Protein AF-0000000068962498 (afdb_homodimer)

Radius of gyration: 42.66 Å; Cα contacts (8 Å, |Δi|>4): 2826; chains: 2; bounding box: 143×132×120 Å

Secondary structure (DSSP, 8-state):
------HHHHHHHHHHHHHHHHHHHHHHHHHHT--S-HHHHHHHHHHHHHIIIIIS---THHHHHHHHHHTT--HHHHHHHHHHHHHHHHHHTS-HHHHHHHHHHHHHHHTHHHHHHHHHHHHHHHHH-TTT---HHHHHHHHHHHT----HHHHHHHHHHT--HHHHHHHHHHHHHHHHHHHHHHHHHHHHHTT----HHHHHHHHHHHHHHHHHHHHHHHHHHHHHHHHS-S-HHHHHHHHHHHHHHHHHHHHHSS----HHHHHHHHHHHHHHTGGGS-HHHHHHHHHHHHHHHHHHHHHHHHHHHHHHHHHHT-TT--HHHHHHHHHHHHHHHHHHHHHHHHHHHHHHHSTT---HHHHHHHHHT----HHHHHHHHHHHT-TTS-HHHHHHHHHHHHHHHHHIIIIIHHHHHHHHHHHHHHHHHHSPPPHHHHHHHHHHHHHHHHHHHHHTT-GGGTTS-HHHHHHHS--SS------SS--STTSSGGGGGGS----------------------THHHHHHHHHTTSGGGTTHHHHHHHHHHHHHHHHHHHHHHHHHHHHHHTSS-HHHHHHHHHHHHHHHHHT-HHHHHHHHHHHHS--HHHHHHHTSHHHHHHHHHHHHHHHHHHHH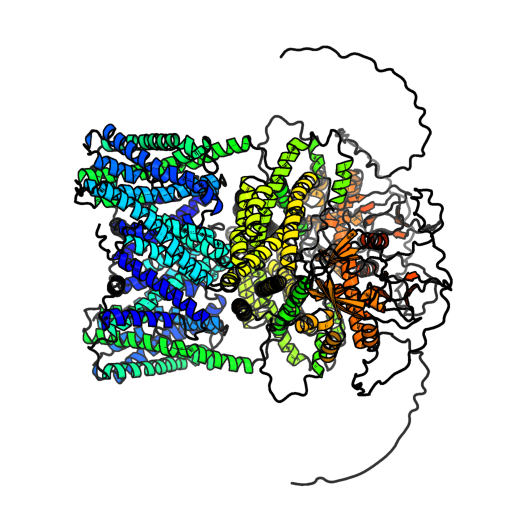HHHHHHHHHHHHHHHHHHHT--GGGHHHHHHHHHHHHHHHHHHHHHHHHHHHHTHHHHHHHHHHHHHHHHHHHHHHHHHHHHHTTSS-HHHHHHHHHHHHHHHHHHHHHHHT-------HHHHHHHSHHHHTS-HHHHHHHHHHPEEEEEPTT-EEE-TTPPP-EEEEEEES-EEEE-TTS-EEEE-TT-EESHHHHHHTPPP-SEEEESS-EEEEEEEHHHHHHHHTSHHHHHHHHHHHHHHHHHHHHHHHS-TTT--HHHHHT-EEE-PPTT-EE--SS-EEEEESEEEE-SSS---S-SEESSEEEP--SS-EEE-TT-EEEEPSS----TTHHHHHHHHHHS-TTS--------S-------------------------------------------------TTS----------------------------/------HHHHHHHHHHHHHHHHHHHHHHHHHHT--S-HHHHHHHHHHHHHIIIIIS---THHHHHHHHHHTT--HHHHHHHHHHHHHHHHHHTS-HHHHHHHHHHHHHHHTHHHHHHHHHHHHHHHHH-TTT---HHHHHHHHHHHT----HHHHHHHHHHT--HHHHHHHHHHHHHHHHHHHHHHHHHHHHHTT----HHHHHHHHHHHHHHHHHHHHHHHHHHHHHHHH--S-HHHHHHHHHHHHHHHHHHHHHSS----HHHHHHHHHHHHHHTGGGS-HHHHHHHHHHHHHHHHHHHHHHHHHHHHHHHHHHT-TT--HHHHHHHHHHHHHHHHHHHHHHHHHHHHHTTSTT---HHHHHHHHHT----HHHHHHHHHHHT-TTS-HHHHHHHHHHHHHHHHHIIIIIHHHHHHHHHHHHHHHHHHSPPPHHHHHHHHHHHHHHHHHHHHHTT-GGGTTS-HHHHHHHS--SS------SS--STTSSGGGGGGS----------------------THHHHHHHHHTTSGGGTTSHHHHHHHHHHHHHHHHHHHHHHHHHHHHHTSS-HHHHHHHHHHHHHHHHHT-HHHHHHHHHHHHS--HHHHHHHTSHHHHHHHHHHHHHHHHHHHHHHHHHHHHHHHHHHHHHHHT--GGGHHHHHHHHHHHHHHHHHHHHHHHHHHHHTHHHHHHHHHHHHHHHHHHHHHHHHHHHHHTTSS-HHHHHHHHHHHHHHHHHHHHHHHT-------HHHHHHHSHHHHTS-HHHHHHHHHHPEEEEEPTT-EEE-TTPPP-EEEEEEES-EEEE-TTS-EEEE-TT-EESHHHHHHTPPP-SEEEESS-EEEEEEEHHHHHHHHTSHHHHHHHHHHHHHHHHHHHHHHHS-TTTS-HHHHHT-EEE-PPTT-EE--SS-EEEEESEEEE--SS---S-SEESSEEEP--SSPEEE-TT-EEEE-SS----TTHHHHHHHHHHS-TTS--------S-----------------------TT------------------------TTS----------------------------

InterPro domains:
  IPR000595 Cyclic nucleotide-binding domain [PF00027] (786-865)
  IPR000595 Cyclic nucleotide-binding domain [cd00038] (765-871)
  IPR006153 Cation/H+ exchanger, transmembrane domain [PF00999] (31-421)
  IPR014710 RmlC-like jelly roll fold [G3DSA:2.60.120.10] (760-881)
  IPR018422 Cation/H+ exchanger, CPA1 family [PTHR10110] (13-425)
  IPR018490 Cyclic nucleotide-binding domain superfamily [SSF51206] (758-868)

Foldseek 3Di:
DPPPCDLVNLQVCLLVVLVVVLVVQVVCCVVVVALFFSLLVLLVVLQVLLCVCQVVVPCVDSNSVSLVSCLPDALVVLCLQQQLLQLLLLLQPQALVLCVQCVVVLCLCQAVLLQLQLQLQLVVCVVLVVPLPDDSLLSSLLSLLFSQFDQPLVLVLCVLLLHDSNLSNSLSSNNLRNLLNSVLSNVLSVCVLLVNDDDPVVSVVLVCQQQVVLLVLLLVLLVVLLVVQLPDDPDLVVNLVSLVVSSSVSLCCQPPVPSSYGSSSSSNNNSNSCSVVVVSHDPVNSVVSSVVSVVSNSSSSSSLSSSLSSNLNNQQPDPVDDPSLVVSLVVSLVSSLVSLLVSCVVCQVVQQVGRPHADPLSSVLSSLSRAGGRSSLSSLVVLCPDPSDDNVSSSSSNNSSSSSNSCSSVPSSSCSSVSSVVVVVVVPVVDPPDPLVVVLLVVLVVLLVLVLLLCCPAPLLVLALSVVLVVLPDRLDPPPPPPPPPPPDPPDPVPPVPDDPPVPPPPPPVCPPLFQPVPPPCVVVVVVVVPVPDDDVVVVCVVLVVLLLVLLLLLLVLLLVLLVVCVVLQLADPVLNVQQNVLSVQCNVVSHPVSSVVSLVVLLDDDPVLVVQCVDPVCVVVCVVVVLVSNLSNLSNLSSLLSSSSVSLVVCCVPPDDPVNVVSNSVSSVSCVVVNVVSVVSNQVSCQVPVLSSRLSSNLSSSSNSLSVSLVSLVVCVVVVSDDPSRSSSSNVVSVVSVVVSVVVSVVPPPSPQPLLSLQCSFDLNVPDDPVLSVVQVVQWDKDKDAAQDWPDAAPAFDFFKKAWSHAWKWKAAPVGDTDINGHRYIPCLLCLVQRHTDRIIIGGNHGIIIIGRGSVSVVVQCVDVVSVQSSVLVVQLVVCCVLCSVQPRSVQPSNVQSVPKGKDQDAAPDWAQAPAKKFWSAFAKDWPDDDDDPDGQFGPGDIHGRDPTTIGTHNPIMMIHGPDHRPPVVCVVRVVVSCPPPVRTVNDDDPPPDCPDDDDPPDPPPPDPPPPDDPDDDDPPPPDDDPPPDPPPDDPDPPPPDPCPPVPPPDPPPPDPPPDDDDDDDDDDDPDDD/DPPPCDLVNLQVCLLVVLVVVLVVLVVCCVVVVALFFSLLVLLVVLQVLLCVCQVVVPCVDSNSVSLVSCLPDALVVLCLQQQLLQLLLLLQPQALVLCVQCVQVLCLCQAVLLQLQLQLQLVVCVVLVVPLPDDSLLSSLLSLLFSQFDQPLVLVLCVLLLHDSNLSNSLSSNNLRNLQNSVLSNVLSVCVLLVNDDDPVVSVVLVCQQQVVLLVLLLVLLVVLLVVQLVDDPDLVVNLVSLVVSSSVSLCCQPPVPSSYHSSSSSNNNSNSCSVVVVSHDPVNSVVSSVVSVVSNSSSSSSLSSSLSSNLNNQQPDPVDDVSLVVSLVVSLVSSLVSLLVSCVVCQVVQQPGRPGADPLSSVLSSLSRAGGRSSLSSLVVLCPDPSDDNVSSSSSNNSSSSSNSCSSVPSSSCSSVSSVVVVVVVPVVDPPDPLVVVLLVVLVVLLVLVLLLCCPAPLLVLALSVVLVVLPDRLDPPPPPPPPPPPDPPDPVPPVPDDPPPPPPPPPVCPPLFQPVPPPCVVVVVVVVVVPDDDVVVVCVVLVVLLLVLLLLLLVLLLVLLVVCVVLQLADPVLNVQQNVLSVQCNVVSHPVSSVVSLVVLLDDDPVLVVQCVDPVCVVVCVVVVLVSNLSNLSNLSSNLSSSSVSLVVCCVPPDDPVNVVSNSVSSVSVVVVNVVSVVSNQVSCQVPVLSSRLSSNLSSSSNSLSVSLVSLVVCVVVVSDDPSRSSSSNVVSVVSVVVSVVVVVVPPPSPQPLLNLQCSFDLNVPDDPVLSVVQVVQWDKDKDAAQDWPDAAPDFDFFKKAWSHAWKWKAAPVGDTDINGHRYIPCLLCLVQRHTDRIIIGGNHGIIIIGRGSVSVVVQCVDVVSVQSSVLVVQLVVCCVLCSVQPRSVQPSNPQSVPKGKDQDAAPDWAQAPAKKFWSAFAKDWPDDDDPPDGQFGPGDIHGRDPTTIGTHNPIMMIHGPDHSPPVVCVVSVVVSCPPPVHGVNDDDPPDDCPDDDDPPDPPPPDPPPPDDPDDDDPPDPDDDPPPDPCPDDDDPDPPDPCPPPPPPDPPDDPPDPDPDDDDDPDDDPDDD

Nearest PDB structures (foldseek):
  8pcz-assembly1_B  TM=4.301E-01  e=2.170E-37  Strongylocentrotus purpuratus
  8xq4-assembly1_A  TM=4.373E-01  e=2.730E-37  Strongylocentrotus purpuratus
  8xqa-assembly1_B  TM=6.096E-01  e=8.017E-30  Strongylocentrotus purpuratus
  8xq8-assembly1_A  TM=4.473E-01  e=2.331E-36  Strongylocentrotus purpuratus
  8otx-assembly1_B  TM=4.307E-01  e=3.034E-35  Strongylocentrotus purpuratus

Structure (mmCIF, N/CA/C/O backbone):
data_AF-0000000068962498-model_v1
#
loop_
_entity.id
_entity.type
_entity.pdbx_description
1 polymer 'Cyclic nucleotide-binding domain-containing protein'
#
loop_
_atom_site.group_PDB
_atom_site.id
_atom_site.type_symbol
_atom_site.label_atom_id
_atom_site.label_alt_id
_atom_site.label_comp_id
_atom_site.label_asym_id
_atom_site.label_entity_id
_atom_site.label_seq_id
_atom_site.pdbx_PDB_ins_code
_atom_site.Cartn_x
_atom_site.Cartn_y
_atom_site.Cartn_z
_atom_site.occupancy
_atom_site.B_iso_or_equiv
_atom_site.auth_seq_id
_atom_site.auth_comp_id
_atom_site.auth_asym_id
_atom_site.auth_atom_id
_atom_site.pdbx_PDB_model_num
ATOM 1 N N . MET A 1 1 ? 14.234 -23.891 -34.5 1 30.69 1 MET A N 1
ATOM 2 C CA . MET A 1 1 ? 14.078 -24.156 -33.062 1 30.69 1 MET A CA 1
ATOM 3 C C . MET A 1 1 ? 12.602 -24.297 -32.719 1 30.69 1 MET A C 1
ATOM 5 O O . MET A 1 1 ? 11.859 -23.312 -32.719 1 30.69 1 MET A O 1
ATOM 9 N N . THR A 1 2 ? 12.055 -25.219 -33.125 1 37.19 2 THR A N 1
ATOM 10 C CA . THR A 1 2 ? 10.641 -25.516 -32.969 1 37.19 2 THR A CA 1
ATOM 11 C C . THR A 1 2 ? 10.266 -25.609 -31.484 1 37.19 2 THR A C 1
ATOM 13 O O . THR A 1 2 ? 10.766 -26.469 -30.75 1 37.19 2 THR A O 1
ATOM 16 N N . SER A 1 3 ? 10.234 -24.578 -30.797 1 48.44 3 SER A N 1
ATOM 17 C CA . SER A 1 3 ? 9.945 -24.562 -29.375 1 48.44 3 SER A CA 1
ATOM 18 C C . SER A 1 3 ? 8.664 -25.328 -29.062 1 48.44 3 SER A C 1
ATOM 20 O O . SER A 1 3 ? 7.598 -25 -29.594 1 48.44 3 SER A O 1
ATOM 22 N N . THR A 1 4 ? 8.82 -26.656 -29.016 1 56.09 4 THR A N 1
ATOM 23 C CA . THR A 1 4 ? 7.695 -27.484 -28.578 1 56.09 4 THR A CA 1
ATOM 24 C C . THR A 1 4 ? 7.113 -26.938 -27.281 1 56.09 4 THR A C 1
ATOM 26 O O . THR A 1 4 ? 7.848 -26.688 -26.328 1 56.09 4 THR A O 1
ATOM 29 N N . VAL A 1 5 ? 5.988 -26.391 -27.5 1 63.94 5 VAL A N 1
ATOM 30 C CA . VAL A 1 5 ? 5.242 -25.875 -26.359 1 63.94 5 VAL A CA 1
ATOM 31 C C . VAL A 1 5 ? 4.949 -27 -25.375 1 63.94 5 VAL A C 1
ATOM 33 O O . VAL A 1 5 ? 4.418 -28.047 -25.766 1 63.94 5 VAL A O 1
ATOM 36 N N . SER A 1 6 ? 5.723 -27.016 -24.281 1 74.88 6 SER A N 1
ATOM 37 C CA . SER A 1 6 ? 5.543 -28.016 -23.234 1 74.88 6 SER A CA 1
ATOM 38 C C . SER A 1 6 ? 4.266 -27.766 -22.438 1 74.88 6 SER A C 1
ATOM 40 O O . SER A 1 6 ? 3.594 -26.75 -22.641 1 74.88 6 SER A O 1
ATOM 42 N N . GLY A 1 7 ? 3.754 -28.75 -21.781 1 77.88 7 GLY A N 1
ATOM 43 C CA . GLY A 1 7 ? 2.586 -28.672 -20.906 1 77.88 7 GLY A CA 1
ATOM 44 C C . GLY A 1 7 ? 2.635 -27.5 -19.938 1 77.88 7 GLY A C 1
ATOM 45 O O . GLY A 1 7 ? 1.619 -26.844 -19.703 1 77.88 7 GLY A O 1
ATOM 46 N N . GLY A 1 8 ? 3.84 -27.125 -19.578 1 80.62 8 GLY A N 1
ATOM 47 C CA . GLY A 1 8 ? 3.996 -26 -18.656 1 80.62 8 GLY A CA 1
ATOM 48 C C . GLY A 1 8 ? 3.727 -24.656 -19.281 1 80.62 8 GLY A C 1
ATOM 49 O O . GLY A 1 8 ? 3.195 -23.75 -18.641 1 80.62 8 GLY A O 1
ATOM 50 N N . ASP A 1 9 ? 3.979 -24.547 -20.594 1 85.38 9 ASP A N 1
ATOM 51 C CA . ASP A 1 9 ? 3.713 -23.312 -21.328 1 85.38 9 ASP A CA 1
ATOM 52 C C . ASP A 1 9 ? 2.213 -23.062 -21.453 1 85.38 9 ASP A C 1
ATOM 54 O O . ASP A 1 9 ? 1.765 -21.906 -21.375 1 85.38 9 ASP A O 1
ATOM 58 N N . TYR A 1 10 ? 1.513 -24.188 -21.578 1 88.5 10 TYR A N 1
ATOM 59 C CA . TYR A 1 10 ? 0.064 -24.078 -21.719 1 88.5 10 TYR A CA 1
ATOM 60 C C . TYR A 1 10 ? -0.58 -23.641 -20.406 1 88.5 10 TYR A C 1
ATOM 62 O O . TYR A 1 10 ? -1.558 -22.891 -20.422 1 88.5 10 TYR A O 1
ATOM 70 N N . VAL A 1 11 ? 0.017 -24.062 -19.328 1 88.5 11 VAL A N 1
ATOM 71 C CA . VAL A 1 11 ? -0.53 -23.672 -18.031 1 88.5 11 VAL A CA 1
ATOM 72 C C . VAL A 1 11 ? -0.341 -22.172 -17.812 1 88.5 11 VAL A C 1
ATOM 74 O O . VAL A 1 11 ? -1.259 -21.484 -17.359 1 88.5 11 VAL A O 1
ATOM 77 N N . VAL A 1 12 ? 0.833 -21.688 -18.203 1 88.75 12 VAL A N 1
ATOM 78 C CA . VAL A 1 12 ? 1.129 -20.266 -18.047 1 88.75 12 VAL A CA 1
ATOM 79 C C . VAL A 1 12 ? 0.222 -19.438 -18.953 1 88.75 12 VAL A C 1
ATOM 81 O O . VAL A 1 12 ? -0.293 -18.391 -18.531 1 88.75 12 VAL A O 1
ATOM 84 N N . LEU A 1 13 ? 0.007 -19.906 -20.156 1 90.88 13 LEU A N 1
ATOM 85 C CA . LEU A 1 13 ? -0.867 -19.219 -21.094 1 90.88 13 LEU A CA 1
ATOM 86 C C . LEU A 1 13 ? -2.299 -19.172 -20.562 1 90.88 13 LEU A C 1
ATOM 88 O O . LEU A 1 13 ? -2.971 -18.141 -20.672 1 90.88 13 LEU A O 1
ATOM 92 N N . PHE A 1 14 ? -2.76 -20.266 -20 1 93.25 14 PHE A N 1
ATOM 93 C CA . PHE A 1 14 ? -4.117 -20.328 -19.469 1 93.25 14 PHE A CA 1
ATOM 94 C C . PHE A 1 14 ? -4.293 -19.328 -18.328 1 93.25 14 PHE A C 1
ATOM 96 O O . PHE A 1 14 ? -5.285 -18.594 -18.281 1 93.25 14 PHE A O 1
ATOM 103 N N . ILE A 1 15 ? -3.33 -19.312 -17.453 1 92.5 15 ILE A N 1
ATOM 104 C CA . ILE A 1 15 ? -3.422 -18.484 -16.25 1 92.5 15 ILE A CA 1
ATOM 105 C C . ILE A 1 15 ? -3.465 -17 -16.656 1 92.5 15 ILE A C 1
ATOM 107 O O . ILE A 1 15 ? -4.371 -16.266 -16.266 1 92.5 15 ILE A O 1
ATOM 111 N N . PHE A 1 16 ? -2.609 -16.594 -17.516 1 92.69 16 PHE A N 1
ATOM 112 C CA . PHE A 1 16 ? -2.477 -15.156 -17.766 1 92.69 16 PHE A CA 1
ATOM 113 C C . PHE A 1 16 ? -3.453 -14.703 -18.844 1 92.69 16 PHE A C 1
ATOM 115 O O . PHE A 1 16 ? -3.836 -13.531 -18.891 1 92.69 16 PHE A O 1
ATOM 122 N N . PHE A 1 17 ? -3.885 -15.656 -19.656 1 92.81 17 PHE A N 1
ATOM 123 C CA . PHE A 1 17 ? -4.973 -15.312 -20.562 1 92.81 17 PHE A CA 1
ATOM 124 C C . PHE A 1 17 ? -6.277 -15.133 -19.797 1 92.81 17 PHE A C 1
ATOM 126 O O . PHE A 1 17 ? -7.039 -14.203 -20.078 1 92.81 17 PHE A O 1
ATOM 133 N N . SER A 1 18 ? -6.52 -16.078 -18.891 1 94.25 18 SER A N 1
ATOM 134 C CA . SER A 1 18 ? -7.707 -15.945 -18.062 1 94.25 18 SER A CA 1
ATOM 135 C C . SER A 1 18 ? -7.676 -14.648 -17.25 1 94.25 18 SER A C 1
ATOM 137 O O . SER A 1 18 ? -8.703 -13.992 -17.078 1 94.25 18 SER A O 1
ATOM 139 N N . LEU A 1 19 ? -6.539 -14.305 -16.812 1 93.75 19 LEU A N 1
ATOM 140 C CA . LEU A 1 19 ? -6.406 -13.109 -15.984 1 93.75 19 LEU A CA 1
ATOM 141 C C . LEU A 1 19 ? -6.598 -11.852 -16.812 1 93.75 19 LEU A C 1
ATOM 143 O O . LEU A 1 19 ? -7.184 -10.867 -16.344 1 93.75 19 LEU A O 1
ATOM 147 N N . VAL A 1 20 ? -6.105 -11.812 -18.062 1 94.25 20 VAL A N 1
ATOM 148 C CA . VAL A 1 20 ? -6.25 -10.625 -18.906 1 94.25 20 VAL A CA 1
ATOM 149 C C . VAL A 1 20 ? -7.723 -10.422 -19.25 1 94.25 20 VAL A C 1
ATOM 151 O O . VAL A 1 20 ? -8.227 -9.297 -19.188 1 94.25 20 VAL A O 1
ATOM 154 N N . VAL A 1 21 ? -8.391 -11.516 -19.516 1 94.38 21 VAL A N 1
ATOM 155 C CA . VAL A 1 21 ? -9.805 -11.406 -19.844 1 94.38 21 VAL A CA 1
ATOM 156 C C . VAL A 1 21 ? -10.602 -11.031 -18.594 1 94.38 21 VAL A C 1
ATOM 158 O O . VAL A 1 21 ? -11.531 -10.219 -18.672 1 94.38 21 VAL A O 1
ATOM 161 N N . GLY A 1 22 ? -10.25 -11.695 -17.5 1 93.31 22 GLY A N 1
ATOM 162 C CA . GLY A 1 22 ? -10.898 -11.336 -16.25 1 93.31 22 GLY A CA 1
ATOM 163 C C . GLY A 1 22 ? -10.734 -9.867 -15.898 1 93.31 22 GLY A C 1
ATOM 164 O O . GLY A 1 22 ? -11.688 -9.219 -15.469 1 93.31 22 GLY A O 1
ATOM 165 N N . THR A 1 23 ? -9.547 -9.344 -16.125 1 92.75 23 THR A N 1
ATOM 166 C CA . THR A 1 23 ? -9.273 -7.934 -15.844 1 92.75 23 THR A CA 1
ATOM 167 C C . THR A 1 23 ? -10.047 -7.035 -16.797 1 92.75 23 THR A C 1
ATOM 169 O O . THR A 1 23 ? -10.539 -5.973 -16.406 1 92.75 23 THR A O 1
ATOM 172 N N . LEU A 1 24 ? -10.172 -7.445 -18 1 92.88 24 LEU A N 1
ATOM 173 C CA . LEU A 1 24 ? -10.945 -6.699 -18.984 1 92.88 24 LEU A CA 1
ATOM 174 C C . LEU A 1 24 ? -12.43 -6.688 -18.625 1 92.88 24 LEU A C 1
ATOM 176 O O . LEU A 1 24 ? -13.094 -5.66 -18.766 1 92.88 24 LEU A O 1
ATOM 180 N N . ILE A 1 25 ? -12.891 -7.805 -18.172 1 93 25 ILE A N 1
ATOM 181 C CA . ILE A 1 25 ? -14.289 -7.914 -17.75 1 93 25 ILE A CA 1
ATOM 182 C C . ILE A 1 25 ? -14.547 -6.984 -16.562 1 93 25 ILE A C 1
ATOM 184 O O . ILE A 1 25 ? -15.578 -6.305 -16.516 1 93 25 ILE A O 1
ATOM 188 N N . ARG A 1 26 ? -13.68 -6.992 -15.672 1 89.81 26 ARG A N 1
ATOM 189 C CA . ARG A 1 26 ? -13.828 -6.117 -14.516 1 89.81 26 ARG A CA 1
ATOM 190 C C . ARG A 1 26 ? -13.836 -4.652 -14.93 1 89.81 26 ARG A C 1
ATOM 192 O O . ARG A 1 26 ? -14.648 -3.865 -14.438 1 89.81 26 ARG A O 1
ATOM 199 N N . HIS A 1 27 ? -12.961 -4.328 -15.867 1 87.31 27 HIS A N 1
ATOM 200 C CA . HIS A 1 27 ? -12.875 -2.959 -16.375 1 87.31 27 HIS A CA 1
ATOM 201 C C . HIS A 1 27 ? -14.164 -2.549 -17.062 1 87.31 27 HIS A C 1
ATOM 203 O O . HIS A 1 27 ? -14.719 -1.482 -16.781 1 87.31 27 HIS A O 1
ATOM 209 N N . ILE A 1 28 ? -14.625 -3.389 -17.875 1 87.5 28 ILE A N 1
ATOM 210 C CA . ILE A 1 28 ? -15.82 -3.092 -18.656 1 87.5 28 ILE A CA 1
ATOM 211 C C . ILE A 1 28 ? -17.047 -3.041 -17.75 1 87.5 28 ILE A C 1
ATOM 213 O O . ILE A 1 28 ? -17.922 -2.189 -17.906 1 87.5 28 ILE A O 1
ATOM 217 N N . SER A 1 29 ? -17.078 -3.945 -16.828 1 86.38 29 SER A N 1
ATOM 218 C CA . SER A 1 29 ? -18.203 -3.986 -15.891 1 86.38 29 SER A CA 1
ATOM 219 C C . SER A 1 29 ? -18.266 -2.713 -15.055 1 86.38 29 SER A C 1
ATOM 221 O O . SER A 1 29 ? -19.359 -2.193 -14.797 1 86.38 29 SER A O 1
ATOM 223 N N . LYS A 1 30 ? -17.141 -2.178 -14.602 1 78.81 30 LYS A N 1
ATOM 224 C CA . LYS A 1 30 ? -17.109 -0.969 -13.789 1 78.81 30 LYS A CA 1
ATOM 225 C C . LYS A 1 30 ? -17.453 0.264 -14.617 1 78.81 30 LYS A C 1
ATOM 227 O O . LYS A 1 30 ? -18.141 1.17 -14.133 1 78.81 30 LYS A O 1
ATOM 232 N N . GLU A 1 31 ? -17.031 0.226 -15.891 1 76.25 31 GLU A N 1
ATOM 233 C CA . GLU A 1 31 ? -17.281 1.374 -16.75 1 76.25 31 GLU A CA 1
ATOM 234 C C . GLU A 1 31 ? -18.719 1.408 -17.25 1 76.25 31 GLU A C 1
ATOM 236 O O . GLU A 1 31 ? -19.312 2.48 -17.375 1 76.25 31 GLU A O 1
ATOM 241 N N . THR A 1 32 ? -19.281 0.236 -17.594 1 76.94 32 THR A N 1
ATOM 242 C CA . THR A 1 32 ? -20.625 0.177 -18.141 1 76.94 32 THR A CA 1
ATOM 243 C C . THR A 1 32 ? -21.656 0.023 -17.047 1 76.94 32 THR A C 1
ATOM 245 O O . THR A 1 32 ? -22.859 0.05 -17.297 1 76.94 32 THR A O 1
ATOM 248 N N . ARG A 1 33 ? -21.328 -0.121 -15.836 1 74.88 33 ARG A N 1
ATOM 249 C CA . ARG A 1 33 ? -22.203 -0.239 -14.68 1 74.88 33 ARG A CA 1
ATOM 250 C C . ARG A 1 33 ? -23.125 -1.44 -14.82 1 74.88 33 ARG A C 1
ATOM 252 O O . ARG A 1 33 ? -24.344 -1.329 -14.594 1 74.88 33 ARG A O 1
ATOM 259 N N . ILE A 1 34 ? -22.516 -2.467 -15.258 1 78.38 34 ILE A N 1
ATOM 260 C CA . ILE A 1 34 ? -23.281 -3.703 -15.312 1 78.38 34 ILE A CA 1
ATOM 261 C C . ILE A 1 34 ? -23.578 -4.191 -13.898 1 78.38 34 ILE A C 1
ATOM 263 O O . ILE A 1 34 ? -22.688 -4.211 -13.047 1 78.38 34 ILE A O 1
ATOM 267 N N . ARG A 1 35 ? -24.859 -4.539 -13.695 1 78.69 35 ARG A N 1
ATOM 268 C CA . ARG A 1 35 ? -25.328 -4.918 -12.367 1 78.69 35 ARG A CA 1
ATOM 269 C C . ARG A 1 35 ? -25.172 -6.418 -12.141 1 78.69 35 ARG A C 1
ATOM 271 O O . ARG A 1 35 ? -25.953 -7.023 -11.406 1 78.69 35 ARG A O 1
ATOM 278 N N . ILE A 1 36 ? -24.188 -7.113 -12.812 1 85.31 36 ILE A N 1
ATOM 279 C CA . ILE A 1 36 ? -23.891 -8.531 -12.633 1 85.31 36 ILE A CA 1
ATOM 280 C C . ILE A 1 36 ? -22.562 -8.695 -11.898 1 85.31 36 ILE A C 1
ATOM 282 O O . ILE A 1 36 ? -21.578 -8 -12.203 1 85.31 36 ILE A O 1
ATOM 286 N N . PRO A 1 37 ? -22.641 -9.594 -10.922 1 84.62 37 PRO A N 1
ATOM 287 C CA . PRO A 1 37 ? -21.406 -9.781 -10.164 1 84.62 37 PRO A CA 1
ATOM 288 C C . PRO A 1 37 ? -20.25 -10.258 -11.047 1 84.62 37 PRO A C 1
ATOM 290 O O . PRO A 1 37 ? -20.453 -11 -12.008 1 84.62 37 PRO A O 1
ATOM 293 N N . TYR A 1 38 ? -19.062 -9.875 -10.758 1 87.44 38 TYR A N 1
ATOM 294 C CA . TYR A 1 38 ? -17.844 -10.156 -11.5 1 87.44 38 TYR A CA 1
ATOM 295 C C . TYR A 1 38 ? -17.641 -11.656 -11.688 1 87.44 38 TYR A C 1
ATOM 297 O O . TYR A 1 38 ? -17.328 -12.117 -12.781 1 87.44 38 TYR A O 1
ATOM 305 N N . THR A 1 39 ? -17.828 -12.5 -10.633 1 85.56 39 THR A N 1
ATOM 306 C CA . THR A 1 39 ? -17.562 -13.93 -10.672 1 85.56 39 THR A CA 1
ATOM 307 C C . THR A 1 39 ? -18.5 -14.625 -11.656 1 85.56 39 THR A C 1
ATOM 309 O O . THR A 1 39 ? -18.109 -15.586 -12.32 1 85.56 39 THR A O 1
ATOM 312 N N . VAL A 1 40 ? -19.703 -14.102 -11.82 1 87.56 40 VAL A N 1
ATOM 313 C CA . VAL A 1 40 ? -20.656 -14.672 -12.766 1 87.56 40 VAL A CA 1
ATOM 314 C C . VAL A 1 40 ? -20.188 -14.398 -14.195 1 87.56 40 VAL A C 1
ATOM 316 O O . VAL A 1 40 ? -20.219 -15.289 -15.047 1 87.56 40 VAL A O 1
ATOM 319 N N . LEU A 1 41 ? -19.734 -13.227 -14.414 1 91.69 41 LEU A N 1
ATOM 320 C CA . LEU A 1 41 ? -19.281 -12.852 -15.75 1 91.69 41 LEU A CA 1
ATOM 321 C C . LEU A 1 41 ? -18.062 -13.664 -16.156 1 91.69 41 LEU A C 1
ATOM 323 O O . LEU A 1 41 ? -17.938 -14.07 -17.312 1 91.69 41 LEU A O 1
ATOM 327 N N . VAL A 1 42 ? -17.188 -13.898 -15.25 1 92.44 42 VAL A N 1
ATOM 328 C CA . VAL A 1 42 ? -15.984 -14.672 -15.539 1 92.44 42 VAL A CA 1
ATOM 329 C C . VAL A 1 42 ? -16.359 -16.125 -15.797 1 92.44 42 VAL A C 1
ATOM 331 O O . VAL A 1 42 ? -15.766 -16.781 -16.672 1 92.44 42 VAL A O 1
ATOM 334 N N . MET A 1 43 ? -17.25 -16.625 -15.016 1 91.44 43 MET A N 1
ATOM 335 C CA . MET A 1 43 ? -17.719 -17.984 -15.242 1 91.44 43 MET A CA 1
ATOM 336 C C . MET A 1 43 ? -18.359 -18.125 -16.625 1 91.44 43 MET A C 1
ATOM 338 O O . MET A 1 43 ? -18.141 -19.141 -17.312 1 91.44 43 MET A O 1
ATOM 342 N N . LEU A 1 44 ? -19.141 -17.125 -17.031 1 92.94 44 LEU A N 1
ATOM 343 C CA . LEU A 1 44 ? -19.766 -17.141 -18.359 1 92.94 44 LEU A CA 1
ATOM 344 C C . LEU A 1 44 ? -18.719 -17.094 -19.453 1 92.94 44 LEU A C 1
ATOM 346 O O . LEU A 1 44 ? -18.875 -17.703 -20.516 1 92.94 44 LEU A O 1
ATOM 350 N N . PHE A 1 45 ? -17.719 -16.375 -19.219 1 94.88 45 PHE A N 1
ATOM 351 C CA . PHE A 1 45 ? -16.594 -16.359 -20.156 1 94.88 45 PHE A CA 1
ATOM 352 C C . PHE A 1 45 ? -15.977 -17.75 -20.266 1 94.88 45 PHE A C 1
ATOM 354 O O . PHE A 1 45 ? -15.703 -18.234 -21.359 1 94.88 45 PHE A O 1
ATOM 361 N N . GLY A 1 46 ? -15.688 -18.406 -19.109 1 93.88 46 GLY A N 1
ATOM 362 C CA . GLY A 1 46 ? -15.172 -19.766 -19.125 1 93.88 46 GLY A CA 1
ATOM 363 C C . GLY A 1 46 ? -16.078 -20.75 -19.844 1 93.88 46 GLY A C 1
ATOM 364 O O . GLY A 1 46 ? -15.602 -21.625 -20.562 1 93.88 46 GLY A O 1
ATOM 365 N N . LEU A 1 47 ? -17.359 -20.5 -19.672 1 93 47 LEU A N 1
ATOM 366 C CA . LEU A 1 47 ? -18.359 -21.312 -20.359 1 93 47 LEU A CA 1
ATOM 367 C C . LEU A 1 47 ? -18.281 -21.125 -21.859 1 93 47 LEU A C 1
ATOM 369 O O . LEU A 1 47 ? -18.266 -22.094 -22.625 1 93 47 LEU A O 1
ATOM 373 N N . ALA A 1 48 ? -18.203 -19.891 -22.25 1 94.38 48 ALA A N 1
ATOM 374 C CA . ALA A 1 48 ? -18.109 -19.578 -23.672 1 94.38 48 ALA A CA 1
ATOM 375 C C . ALA A 1 48 ? -16.828 -20.141 -24.281 1 94.38 48 ALA A C 1
ATOM 377 O O . ALA A 1 48 ? -16.844 -20.688 -25.391 1 94.38 48 ALA A O 1
ATOM 378 N N . TRP A 1 49 ? -15.75 -19.984 -23.594 1 94.44 49 TRP A N 1
ATOM 379 C CA . TRP A 1 49 ? -14.453 -20.5 -24.016 1 94.44 49 TRP A CA 1
ATOM 380 C C . TRP A 1 49 ? -14.5 -22.016 -24.156 1 94.44 49 TRP A C 1
ATOM 382 O O . TRP A 1 49 ? -13.992 -22.578 -25.125 1 94.44 49 TRP A O 1
ATOM 392 N N . GLY A 1 50 ? -15.109 -22.719 -23.234 1 92.81 50 GLY A N 1
ATOM 393 C CA . GLY A 1 50 ? -15.227 -24.156 -23.266 1 92.81 50 GLY A CA 1
ATOM 394 C C . GLY A 1 50 ? -16.125 -24.656 -24.375 1 92.81 50 GLY A C 1
ATOM 395 O O . GLY A 1 50 ? -15.828 -25.672 -25.016 1 92.81 50 GLY A O 1
ATOM 396 N N . ILE A 1 51 ? -17.188 -23.922 -24.641 1 91.81 51 ILE A N 1
ATOM 397 C CA . ILE A 1 51 ? -18.125 -24.297 -25.703 1 91.81 51 ILE A CA 1
ATOM 398 C C . ILE A 1 51 ? -17.438 -24.188 -27.047 1 91.81 51 ILE A C 1
ATOM 400 O O . ILE A 1 51 ? -17.578 -25.062 -27.906 1 91.81 51 ILE A O 1
ATOM 404 N N . VAL A 1 52 ? -16.672 -23.188 -27.203 1 91.56 52 VAL A N 1
ATOM 405 C CA . VAL A 1 52 ? -15.992 -22.953 -28.484 1 91.56 52 VAL A CA 1
ATOM 406 C C . VAL A 1 52 ? -14.961 -24.047 -28.734 1 91.56 52 VAL A C 1
ATOM 408 O O . VAL A 1 52 ? -14.828 -24.531 -29.859 1 91.56 52 VAL A O 1
ATOM 411 N N . VAL A 1 53 ? -14.273 -24.5 -27.719 1 89.88 53 VAL A N 1
ATOM 412 C CA . VAL A 1 53 ? -13.164 -25.422 -27.875 1 89.88 53 VAL A CA 1
ATOM 413 C C . VAL A 1 53 ? -13.688 -26.859 -27.906 1 89.88 53 VAL A C 1
ATOM 415 O O . VAL A 1 53 ? -13.289 -27.656 -28.766 1 89.88 53 VAL A O 1
ATOM 418 N N . PHE A 1 54 ? -14.586 -27.281 -27.078 1 86.19 54 PHE A N 1
ATOM 419 C CA . PHE A 1 54 ? -14.945 -28.688 -26.891 1 86.19 54 PHE A CA 1
ATOM 420 C C . PHE A 1 54 ? -16.203 -29.031 -27.688 1 86.19 54 PHE A C 1
ATOM 422 O O . PHE A 1 54 ? -16.359 -30.172 -28.141 1 86.19 54 PHE A O 1
ATOM 429 N N . GLN A 1 55 ? -17.125 -28.062 -27.812 1 82.12 55 GLN A N 1
ATOM 430 C CA . GLN A 1 55 ? -18.375 -28.359 -28.5 1 82.12 55 GLN A CA 1
ATOM 431 C C . GLN A 1 55 ? -18.297 -27.969 -29.969 1 82.12 55 GLN A C 1
ATOM 433 O O . GLN A 1 55 ? -18.656 -28.766 -30.859 1 82.12 55 GLN A O 1
ATOM 438 N N . ALA A 1 56 ? -17.812 -26.75 -30.172 1 81.56 56 ALA A N 1
ATOM 439 C CA . ALA A 1 56 ? -17.703 -26.281 -31.562 1 81.56 56 ALA A CA 1
ATOM 440 C C . ALA A 1 56 ? -16.469 -26.875 -32.25 1 81.56 56 ALA A C 1
ATOM 442 O O . ALA A 1 56 ? -16.344 -26.828 -33.469 1 81.56 56 ALA A O 1
ATOM 443 N N . LYS A 1 57 ? -15.531 -27.547 -31.5 1 80.19 57 LYS A N 1
ATOM 444 C CA . LYS A 1 57 ? -14.312 -28.203 -31.969 1 80.19 57 LYS A CA 1
ATOM 445 C C . LYS A 1 57 ? -13.438 -27.234 -32.75 1 80.19 57 LYS A C 1
ATOM 447 O O . LYS A 1 57 ? -12.859 -27.609 -33.781 1 80.19 57 LYS A O 1
ATOM 452 N N . TRP A 1 58 ? -13.594 -26 -32.312 1 79.31 58 TRP A N 1
ATOM 453 C CA . TRP A 1 58 ? -12.664 -25.016 -32.875 1 79.31 58 TRP A CA 1
ATOM 454 C C . TRP A 1 58 ? -11.312 -25.094 -32.188 1 79.31 58 TRP A C 1
ATOM 456 O O . TRP A 1 58 ? -11.234 -24.969 -30.953 1 79.31 58 TRP A O 1
ATOM 466 N N . GLN A 1 59 ? -10.297 -25.547 -32.75 1 75.88 59 GLN A N 1
ATOM 467 C CA . GLN A 1 59 ? -8.984 -25.797 -32.156 1 75.88 59 GLN A CA 1
ATOM 468 C C . GLN A 1 59 ? -8.359 -24.516 -31.625 1 75.88 59 GLN A C 1
ATOM 470 O O . GLN A 1 59 ? -7.637 -24.531 -30.641 1 75.88 59 GLN A O 1
ATOM 475 N N . MET A 1 60 ? -8.828 -23.359 -31.812 1 82.94 60 MET A N 1
ATOM 476 C CA . MET A 1 60 ? -8.328 -22.047 -31.422 1 82.94 60 MET A CA 1
ATOM 477 C C . MET A 1 60 ? -6.82 -22.094 -31.203 1 82.94 60 MET A C 1
ATOM 479 O O . MET A 1 60 ? -6.301 -21.438 -30.297 1 82.94 60 MET A O 1
ATOM 483 N N . GLY A 1 61 ? -6.078 -22.984 -31.797 1 82.5 61 GLY A N 1
ATOM 484 C CA . GLY A 1 61 ? -4.625 -23.062 -31.734 1 82.5 61 GLY A CA 1
ATOM 485 C C . GLY A 1 61 ? -4.09 -23.297 -30.344 1 82.5 61 GLY A C 1
ATOM 486 O O . GLY A 1 61 ? -4.496 -24.234 -29.656 1 82.5 61 GLY A O 1
ATOM 487 N N . HIS A 1 62 ? -3.299 -22.375 -29.812 1 86.44 62 HIS A N 1
ATOM 488 C CA . HIS A 1 62 ? -2.639 -22.5 -28.516 1 86.44 62 HIS A CA 1
ATOM 489 C C . HIS A 1 62 ? -3.615 -22.234 -27.375 1 86.44 62 HIS A C 1
ATOM 491 O O . HIS A 1 62 ? -3.467 -22.781 -26.281 1 86.44 62 HIS A O 1
ATOM 497 N N . LEU A 1 63 ? -4.594 -21.469 -27.609 1 89.81 63 LEU A N 1
ATOM 498 C CA . LEU A 1 63 ? -5.578 -21.172 -26.578 1 89.81 63 LEU A CA 1
ATOM 499 C C . LEU A 1 63 ? -6.465 -22.391 -26.312 1 89.81 63 LEU A C 1
ATOM 501 O O . LEU A 1 63 ? -6.836 -22.641 -25.156 1 89.81 63 LEU A O 1
ATOM 505 N N . GLY A 1 64 ? -6.809 -23.109 -27.422 1 90.44 64 GLY A N 1
ATOM 506 C CA . GLY A 1 64 ? -7.551 -24.344 -27.234 1 90.44 64 GLY A CA 1
ATOM 507 C C . GLY A 1 64 ? -6.742 -25.438 -26.547 1 90.44 64 GLY A C 1
ATOM 508 O O . GLY A 1 64 ? -7.27 -26.172 -25.719 1 90.44 64 GLY A O 1
ATOM 509 N N . GLY A 1 65 ? -5.426 -25.484 -26.906 1 87.5 65 GLY A N 1
ATOM 510 C CA . GLY A 1 65 ? -4.527 -26.422 -26.25 1 87.5 65 GLY A CA 1
ATOM 511 C C . GLY A 1 65 ? -4.328 -26.141 -24.781 1 87.5 65 GLY A C 1
ATOM 512 O O . GLY A 1 65 ? -4.258 -27.062 -23.969 1 87.5 65 GLY A O 1
ATOM 513 N N . ALA A 1 66 ? -4.289 -24.875 -24.469 1 91.25 66 ALA A N 1
ATOM 514 C CA . ALA A 1 66 ? -4.125 -24.469 -23.078 1 91.25 66 ALA A CA 1
ATOM 515 C C . ALA A 1 66 ? -5.332 -24.891 -22.234 1 91.25 66 ALA A C 1
ATOM 517 O O . ALA A 1 66 ? -5.18 -25.438 -21.141 1 91.25 66 ALA A O 1
ATOM 518 N N . LEU A 1 67 ? -6.48 -24.672 -22.797 1 92.06 67 LEU A N 1
ATOM 519 C CA . LEU A 1 67 ? -7.707 -25.016 -22.078 1 92.06 67 LEU A CA 1
ATOM 520 C C . LEU A 1 67 ? -7.836 -26.531 -21.922 1 92.06 67 LEU A C 1
ATOM 522 O O . LEU A 1 67 ? -8.188 -27.016 -20.859 1 92.06 67 LEU A O 1
ATOM 526 N N . SER A 1 68 ? -7.48 -27.328 -22.969 1 89.56 68 SER A N 1
ATOM 527 C CA . SER A 1 68 ? -7.598 -28.781 -22.953 1 89.56 68 SER A CA 1
ATOM 528 C C . SER A 1 68 ? -6.617 -29.406 -21.953 1 89.56 68 SER A C 1
ATOM 530 O O . SER A 1 68 ? -6.926 -30.422 -21.328 1 89.56 68 SER A O 1
ATOM 532 N N . HIS A 1 69 ? -5.535 -28.734 -21.797 1 88.5 69 HIS A N 1
ATOM 533 C CA . HIS A 1 69 ? -4.52 -29.25 -20.891 1 88.5 69 HIS A CA 1
ATOM 534 C C . HIS A 1 69 ? -4.898 -29 -19.438 1 88.5 69 HIS A C 1
ATOM 536 O O . HIS A 1 69 ? -4.656 -29.828 -18.562 1 88.5 69 HIS A O 1
ATOM 542 N N . VAL A 1 70 ? -5.438 -27.891 -19.141 1 89.06 70 VAL A N 1
ATOM 543 C CA . VAL A 1 70 ? -5.664 -27.484 -17.75 1 89.06 70 VAL A CA 1
ATOM 544 C C . VAL A 1 70 ? -6.949 -28.109 -17.234 1 89.06 70 VAL A C 1
ATOM 546 O O . VAL A 1 70 ? -7.074 -28.359 -16.031 1 89.06 70 VAL A O 1
ATOM 549 N N . ILE A 1 71 ? -7.902 -28.406 -18.109 1 85.94 71 ILE A N 1
ATOM 550 C CA . ILE A 1 71 ? -9.195 -28.938 -17.672 1 85.94 71 ILE A CA 1
ATOM 551 C C . ILE A 1 71 ? -9.008 -30.344 -17.094 1 85.94 71 ILE A C 1
ATOM 553 O O . ILE A 1 71 ? -9.844 -30.797 -16.312 1 85.94 71 ILE A O 1
ATOM 557 N N . THR A 1 72 ? -7.859 -30.984 -17.375 1 81.06 72 THR A N 1
ATOM 558 C CA . THR A 1 72 ? -7.59 -32.344 -16.859 1 81.06 72 THR A CA 1
ATOM 559 C C . THR A 1 72 ? -6.812 -32.25 -15.555 1 81.06 72 THR A C 1
ATOM 561 O O . THR A 1 72 ? -6.199 -33.25 -15.141 1 81.06 72 THR A O 1
ATOM 564 N N . ILE A 1 73 ? -6.879 -31.203 -14.906 1 80.5 73 ILE A N 1
ATOM 565 C CA . ILE A 1 73 ? -6.156 -30.984 -13.648 1 80.5 73 ILE A CA 1
ATOM 566 C C . ILE A 1 73 ? -6.77 -31.859 -12.555 1 80.5 73 ILE A C 1
ATOM 568 O O . ILE A 1 73 ? -7.984 -32.062 -12.523 1 80.5 73 ILE A O 1
ATOM 572 N N . ASP A 1 74 ? -5.945 -32.375 -11.711 1 82.19 74 ASP A N 1
ATOM 573 C CA . ASP A 1 74 ? -6.406 -33.125 -10.547 1 82.19 74 ASP A CA 1
ATOM 574 C C . ASP A 1 74 ? -7.145 -32.219 -9.562 1 82.19 74 ASP A C 1
ATOM 576 O O . ASP A 1 74 ? -6.641 -31.156 -9.188 1 82.19 74 ASP A O 1
ATOM 580 N N . PRO A 1 75 ? -8.414 -32.531 -9.227 1 80.75 75 PRO A N 1
ATOM 581 C CA . PRO A 1 75 ? -9.211 -31.734 -8.305 1 80.75 75 PRO A CA 1
ATOM 582 C C . PRO A 1 75 ? -8.5 -31.484 -6.977 1 80.75 75 PRO A C 1
ATOM 584 O O . PRO A 1 75 ? -8.672 -30.422 -6.367 1 80.75 75 PRO A O 1
ATOM 587 N N . SER A 1 76 ? -7.707 -32.406 -6.492 1 79.81 76 SER A N 1
ATOM 588 C CA . SER A 1 76 ? -6.977 -32.219 -5.242 1 79.81 76 SER A CA 1
ATOM 589 C C . SER A 1 76 ? -5.949 -31.094 -5.371 1 79.81 76 SER A C 1
ATOM 591 O O . SER A 1 76 ? -5.715 -30.344 -4.418 1 79.81 76 SER A O 1
ATOM 593 N N . LEU A 1 77 ? -5.395 -31 -6.57 1 83 77 LEU A N 1
ATOM 594 C CA . LEU A 1 77 ? -4.434 -29.922 -6.82 1 83 77 LEU A CA 1
ATOM 595 C C . LEU A 1 77 ? -5.137 -28.578 -6.891 1 83 77 LEU A C 1
ATOM 597 O O . LEU A 1 77 ? -4.582 -27.562 -6.461 1 83 77 LEU A O 1
ATOM 601 N N . MET A 1 78 ? -6.297 -28.625 -7.406 1 82.94 78 MET A N 1
ATOM 602 C CA . MET A 1 78 ? -7.09 -27.391 -7.469 1 82.94 78 MET A CA 1
ATOM 603 C C . MET A 1 78 ? -7.391 -26.875 -6.066 1 82.94 78 MET A C 1
ATOM 605 O O . MET A 1 78 ? -7.27 -25.672 -5.809 1 82.94 78 MET A O 1
ATOM 609 N N . PHE A 1 79 ? -7.637 -27.797 -5.164 1 78.75 79 PHE A N 1
ATOM 610 C CA . PHE A 1 79 ? -7.914 -27.438 -3.775 1 78.75 79 PHE A CA 1
ATOM 611 C C . PHE A 1 79 ? -6.684 -26.828 -3.117 1 78.75 79 PHE A C 1
ATOM 613 O O . PHE A 1 79 ? -6.766 -25.781 -2.475 1 78.75 79 PHE A O 1
ATOM 620 N N . LEU A 1 80 ? -5.68 -27.5 -3.375 1 85.19 80 LEU A N 1
ATOM 621 C CA . LEU A 1 80 ? -4.441 -27.094 -2.713 1 85.19 80 LEU A CA 1
ATOM 622 C C . LEU A 1 80 ? -3.961 -25.75 -3.225 1 85.19 80 LEU A C 1
ATOM 624 O O . LEU A 1 80 ? -3.387 -24.953 -2.467 1 85.19 80 LEU A O 1
ATOM 628 N N . MET A 1 81 ? -4.254 -25.422 -4.426 1 87.06 81 MET A N 1
ATOM 629 C CA . MET A 1 81 ? -3.711 -24.219 -5.043 1 87.06 81 MET A CA 1
ATOM 630 C C . MET A 1 81 ? -4.574 -23.016 -4.719 1 87.06 81 MET A C 1
ATOM 632 O O . MET A 1 81 ? -4.059 -21.906 -4.539 1 87.06 81 MET A O 1
ATOM 636 N N . PHE A 1 82 ? -5.902 -23.188 -4.574 1 87.94 82 PHE A N 1
ATOM 637 C CA . PHE A 1 82 ? -6.754 -22 -4.555 1 87.94 82 PHE A CA 1
ATOM 638 C C . PHE A 1 82 ? -7.434 -21.844 -3.197 1 87.94 82 PHE A C 1
ATOM 640 O O . PHE A 1 82 ? -7.641 -20.719 -2.727 1 87.94 82 PHE A O 1
ATOM 647 N N . LEU A 1 83 ? -7.699 -22.859 -2.486 1 86.56 83 LEU A N 1
ATOM 648 C CA . LEU A 1 83 ? -8.562 -22.812 -1.313 1 86.56 83 LEU A CA 1
ATOM 649 C C . LEU A 1 83 ? -7.859 -22.125 -0.147 1 86.56 83 LEU A C 1
ATOM 651 O O . LEU A 1 83 ? -8.461 -21.312 0.558 1 86.56 83 LEU A O 1
ATOM 655 N N . PRO A 1 84 ? -6.57 -22.453 0.102 1 90.94 84 PRO A N 1
ATOM 656 C CA . PRO A 1 84 ? -5.934 -21.781 1.235 1 90.94 84 PRO A CA 1
ATOM 657 C C . PRO A 1 84 ? -5.938 -20.266 1.099 1 90.94 84 PRO A C 1
ATOM 659 O O . PRO A 1 84 ? -6.16 -19.547 2.082 1 90.94 84 PRO A O 1
ATOM 662 N N . ALA A 1 85 ? -5.738 -19.797 -0.11 1 91 85 ALA A N 1
ATOM 663 C CA . ALA A 1 85 ? -5.699 -18.359 -0.34 1 91 85 ALA A CA 1
ATOM 664 C C . ALA A 1 85 ? -7.086 -17.734 -0.181 1 91 85 ALA A C 1
ATOM 666 O O . ALA A 1 85 ? -7.234 -16.688 0.441 1 91 85 ALA A O 1
ATOM 667 N N . LEU A 1 86 ? -8.078 -18.344 -0.662 1 87.5 86 LEU A N 1
ATOM 668 C CA . LEU A 1 86 ? -9.43 -17.797 -0.664 1 87.5 86 LEU A CA 1
ATOM 669 C C . LEU A 1 86 ? -10.031 -17.828 0.735 1 87.5 86 LEU A C 1
ATOM 671 O O . LEU A 1 86 ? -10.625 -16.859 1.189 1 87.5 86 LEU A O 1
ATOM 675 N N . ILE A 1 87 ? -9.828 -18.953 1.424 1 88.5 87 ILE A N 1
ATOM 676 C CA . ILE A 1 87 ? -10.398 -19.125 2.756 1 88.5 87 ILE A CA 1
ATOM 677 C C . ILE A 1 87 ? -9.664 -18.234 3.752 1 88.5 87 ILE A C 1
ATOM 679 O O . ILE A 1 87 ? -10.297 -17.594 4.598 1 88.5 87 ILE A O 1
ATOM 683 N N . PHE A 1 88 ? -8.359 -18.203 3.645 1 91.94 88 PHE A N 1
ATOM 684 C CA . PHE A 1 88 ? -7.578 -17.375 4.555 1 91.94 88 PHE A CA 1
ATOM 685 C C . PHE A 1 88 ? -7.957 -15.914 4.418 1 91.94 88 PHE A C 1
ATOM 687 O O . PHE A 1 88 ? -8.156 -15.219 5.422 1 91.94 88 PHE A O 1
ATOM 694 N N . GLU A 1 89 ? -8 -15.453 3.168 1 90.38 89 GLU A N 1
ATOM 695 C CA . GLU A 1 89 ? -8.32 -14.047 2.941 1 90.38 89 GLU A CA 1
ATOM 696 C C . GLU A 1 89 ? -9.703 -13.695 3.488 1 90.38 89 GLU A C 1
ATOM 698 O O . GLU A 1 89 ? -9.891 -12.641 4.09 1 90.38 89 GLU A O 1
ATOM 703 N N . SER A 1 90 ? -10.688 -14.523 3.256 1 86.38 90 SER A N 1
ATOM 704 C CA . SER A 1 90 ? -12.039 -14.297 3.742 1 86.38 90 SER A CA 1
ATOM 705 C C . SER A 1 90 ? -12.094 -14.281 5.266 1 86.38 90 SER A C 1
ATOM 707 O O . SER A 1 90 ? -12.742 -13.422 5.863 1 86.38 90 SER A O 1
ATOM 709 N N . ALA A 1 91 ? -11.375 -15.219 5.887 1 90.12 91 ALA A N 1
ATOM 710 C CA . ALA A 1 91 ? -11.359 -15.312 7.344 1 90.12 91 ALA A CA 1
ATOM 711 C C . ALA A 1 91 ? -10.578 -14.156 7.961 1 90.12 91 ALA A C 1
ATOM 713 O O . ALA A 1 91 ? -10.961 -13.625 9.008 1 90.12 91 ALA A O 1
ATOM 714 N N . PHE A 1 92 ? -9.516 -13.711 7.328 1 90 92 PHE A N 1
ATOM 715 C CA . PHE A 1 92 ? -8.609 -12.68 7.828 1 90 92 PHE A CA 1
ATOM 716 C C . PHE A 1 92 ? -9.281 -11.312 7.793 1 90 92 PHE A C 1
ATOM 718 O O . PHE A 1 92 ? -8.953 -10.43 8.594 1 90 92 PHE A O 1
ATOM 725 N N . THR A 1 93 ? -10.234 -11.125 6.941 1 84.69 93 THR A N 1
ATOM 726 C CA . THR A 1 93 ? -10.852 -9.82 6.762 1 84.69 93 THR A CA 1
ATOM 727 C C . THR A 1 93 ? -12.109 -9.688 7.625 1 84.69 93 THR A C 1
ATOM 729 O O . THR A 1 93 ? -12.672 -8.602 7.754 1 84.69 93 THR A O 1
ATOM 732 N N . ILE A 1 94 ? -12.555 -10.75 8.258 1 86.75 94 ILE A N 1
ATOM 733 C CA . ILE A 1 94 ? -13.75 -10.742 9.094 1 86.75 94 ILE A CA 1
ATOM 734 C C . ILE A 1 94 ? -13.453 -10.008 10.398 1 86.75 94 ILE A C 1
ATOM 736 O O . ILE A 1 94 ? -12.359 -10.117 10.953 1 86.75 94 ILE A O 1
ATOM 740 N N . SER A 1 95 ? -14.398 -9.188 10.859 1 85.75 95 SER A N 1
ATOM 741 C CA . SER A 1 95 ? -14.273 -8.523 12.156 1 85.75 95 SER A CA 1
ATOM 742 C C . SER A 1 95 ? -14.352 -9.531 13.305 1 85.75 95 SER A C 1
ATOM 744 O O . SER A 1 95 ? -15.328 -10.266 13.422 1 85.75 95 SER A O 1
ATOM 746 N N . PRO A 1 96 ? -13.383 -9.562 14.109 1 86.5 96 PRO A N 1
ATOM 747 C CA . PRO A 1 96 ? -13.352 -10.555 15.188 1 86.5 96 PRO A CA 1
ATOM 748 C C . PRO A 1 96 ? -14.516 -10.391 16.172 1 86.5 96 PRO A C 1
ATOM 750 O O . PRO A 1 96 ? -15.039 -11.383 16.672 1 86.5 96 PRO A O 1
ATOM 753 N N . HIS A 1 97 ? -14.945 -9.227 16.391 1 86.44 97 HIS A N 1
ATOM 754 C CA . HIS A 1 97 ? -16.031 -8.977 17.328 1 86.44 97 HIS A CA 1
ATOM 755 C C . HIS A 1 97 ? -17.359 -9.508 16.797 1 86.44 97 HIS A C 1
ATOM 757 O O . HIS A 1 97 ? -18.094 -10.203 17.5 1 86.44 97 HIS A O 1
ATOM 763 N N . ILE A 1 98 ? -17.594 -9.297 15.594 1 87.56 98 ILE A N 1
ATOM 764 C CA . ILE A 1 98 ? -18.875 -9.688 15.008 1 87.56 98 ILE A CA 1
ATOM 765 C C . ILE A 1 98 ? -18.938 -11.203 14.875 1 87.56 98 ILE A C 1
ATOM 767 O O . ILE A 1 98 ? -19.969 -11.82 15.164 1 87.56 98 ILE A O 1
ATOM 771 N N . ILE A 1 99 ? -17.875 -11.773 14.484 1 90.31 99 ILE A N 1
ATOM 772 C CA . ILE A 1 99 ? -17.891 -13.211 14.258 1 90.31 99 ILE A CA 1
ATOM 773 C C . ILE A 1 99 ? -18.031 -13.945 15.594 1 90.31 99 ILE A C 1
ATOM 775 O O . ILE A 1 99 ? -18.672 -14.992 15.664 1 90.31 99 ILE A O 1
ATOM 779 N N . LYS A 1 100 ? -17.422 -13.414 16.656 1 87.94 100 LYS A N 1
ATOM 780 C CA . LYS A 1 100 ? -17.547 -14.039 17.969 1 87.94 100 LYS A CA 1
ATOM 781 C C . LYS A 1 100 ? -19.016 -14.039 18.438 1 87.94 100 LYS A C 1
ATOM 783 O O . LYS A 1 100 ? -19.469 -14.992 19.047 1 87.94 100 LYS A O 1
ATOM 788 N N . ARG A 1 101 ? -19.688 -13.062 18.062 1 88 101 ARG A N 1
ATOM 789 C CA . ARG A 1 101 ? -21.094 -12.945 18.469 1 88 101 ARG A CA 1
ATOM 790 C C . ARG A 1 101 ? -21.984 -13.789 17.562 1 88 101 ARG A C 1
ATOM 792 O O . ARG A 1 101 ? -23 -14.336 18.016 1 88 101 ARG A O 1
ATOM 799 N N . GLU A 1 102 ? -21.578 -13.906 16.344 1 91.88 102 GLU A N 1
ATOM 800 C CA . GLU A 1 102 ? -22.438 -14.578 15.367 1 91.88 102 GLU A CA 1
ATOM 801 C C . GLU A 1 102 ? -22 -16.031 15.172 1 91.88 102 GLU A C 1
ATOM 803 O O . GLU A 1 102 ? -22.641 -16.781 14.414 1 91.88 102 GLU A O 1
ATOM 808 N N . MET A 1 103 ? -21.016 -16.438 15.852 1 90.94 103 MET A N 1
ATOM 809 C CA . MET A 1 103 ? -20.484 -17.781 15.664 1 90.94 103 MET A CA 1
ATOM 810 C C . MET A 1 103 ? -21.531 -18.844 15.953 1 90.94 103 MET A C 1
ATOM 812 O O . MET A 1 103 ? -21.609 -19.859 15.258 1 90.94 103 MET A O 1
ATOM 816 N N . GLY A 1 104 ? -22.359 -18.547 16.984 1 91.94 104 GLY A N 1
ATOM 817 C CA . GLY A 1 104 ? -23.438 -19.484 17.281 1 91.94 104 GLY A CA 1
ATOM 818 C C . GLY A 1 104 ? -24.438 -19.625 16.156 1 91.94 104 GLY A C 1
ATOM 819 O O . GLY A 1 104 ? -24.859 -20.75 15.844 1 91.94 104 GLY A O 1
ATOM 820 N N . GLN A 1 105 ? -24.797 -18.594 15.539 1 93.88 105 GLN A N 1
ATOM 821 C CA . GLN A 1 105 ? -25.734 -18.609 14.414 1 93.88 105 GLN A CA 1
ATOM 822 C C . GLN A 1 105 ? -25.109 -19.297 13.203 1 93.88 105 GLN A C 1
ATOM 824 O O . GLN A 1 105 ? -25.766 -20.078 12.523 1 93.88 105 GLN A O 1
ATOM 829 N N . ALA A 1 106 ? -23.891 -19 12.953 1 92.56 106 ALA A N 1
ATOM 830 C CA . ALA A 1 106 ? -23.172 -19.594 11.812 1 92.56 106 ALA A CA 1
ATOM 831 C C . ALA A 1 106 ? -23.031 -21.094 11.969 1 92.56 106 ALA A C 1
ATOM 833 O O . ALA A 1 106 ? -23.203 -21.844 11.008 1 92.56 106 ALA A O 1
ATOM 834 N N . LEU A 1 107 ? -22.766 -21.531 13.203 1 91.75 107 LEU A N 1
ATOM 835 C CA . LEU A 1 107 ? -22.578 -22.953 13.477 1 91.75 107 LEU A CA 1
ATOM 836 C C . LEU A 1 107 ? -23.906 -23.719 13.32 1 91.75 107 LEU A C 1
ATOM 838 O O . LEU A 1 107 ? -23.922 -24.844 12.844 1 91.75 107 LEU A O 1
ATOM 842 N N . LEU A 1 108 ? -24.938 -23.094 13.703 1 93.62 108 LEU A N 1
ATOM 843 C CA . LEU A 1 108 ? -26.25 -23.719 13.586 1 93.62 108 LEU A CA 1
ATOM 844 C C . LEU A 1 108 ? -26.625 -23.922 12.117 1 93.62 108 LEU A C 1
ATOM 846 O O . LEU A 1 108 ? -27.141 -24.969 11.75 1 93.62 108 LEU A O 1
ATOM 850 N N . LEU A 1 109 ? -26.328 -23 11.352 1 92.81 109 LEU A N 1
ATOM 851 C CA . LEU A 1 109 ? -26.656 -23.094 9.938 1 92.81 109 LEU A CA 1
ATOM 852 C C . LEU A 1 109 ? -25.672 -24.016 9.211 1 92.81 109 LEU A C 1
ATOM 854 O O . LEU A 1 109 ? -26.062 -24.734 8.281 1 92.81 109 LEU A O 1
ATOM 858 N N . ALA A 1 110 ? -24.406 -24.062 9.617 1 92.06 110 ALA A N 1
ATOM 859 C CA . ALA A 1 110 ? -23.328 -24.734 8.867 1 92.06 110 ALA A CA 1
ATOM 860 C C . ALA A 1 110 ? -23.25 -26.219 9.234 1 92.06 110 ALA A C 1
ATOM 862 O O . ALA A 1 110 ? -22.703 -27.016 8.469 1 92.06 110 ALA A O 1
ATOM 863 N N . VAL A 1 111 ? -23.719 -26.562 10.391 1 90.94 111 VAL A N 1
ATOM 864 C CA . VAL A 1 111 ? -23.562 -27.969 10.789 1 90.94 111 VAL A CA 1
ATOM 865 C C . VAL A 1 111 ? -24.938 -28.656 10.789 1 90.94 111 VAL A C 1
ATOM 867 O O . VAL A 1 111 ? -25.359 -29.219 9.773 1 90.94 111 VAL A O 1
ATOM 870 N N . PRO A 1 112 ? -25.781 -28.344 11.828 1 92.31 112 PRO A N 1
ATOM 871 C CA . PRO A 1 112 ? -27.094 -29 11.766 1 92.31 112 PRO A CA 1
ATOM 872 C C . PRO A 1 112 ? -27.922 -28.562 10.555 1 92.31 112 PRO A C 1
ATOM 874 O O . PRO A 1 112 ? -28.656 -29.375 9.984 1 92.31 112 PRO A O 1
ATOM 877 N N . GLY A 1 113 ? -27.859 -27.359 10.211 1 93.12 113 GLY A N 1
ATOM 878 C CA . GLY A 1 113 ? -28.562 -26.891 9.016 1 93.12 113 GLY A CA 1
ATOM 879 C C . GLY A 1 113 ? -28.125 -27.609 7.754 1 93.12 113 GLY A C 1
ATOM 880 O O . GLY A 1 113 ? -28.953 -27.969 6.918 1 93.12 113 GLY A O 1
ATOM 881 N N . LEU A 1 114 ? -26.844 -27.797 7.539 1 93.62 114 LEU A N 1
ATOM 882 C CA . LEU A 1 114 ? -26.297 -28.469 6.371 1 93.62 114 LEU A CA 1
ATOM 883 C C . LEU A 1 114 ? -26.688 -29.938 6.363 1 93.62 114 LEU A C 1
ATOM 885 O O . LEU A 1 114 ? -27 -30.5 5.305 1 93.62 114 LEU A O 1
ATOM 889 N N . VAL A 1 115 ? -26.688 -30.609 7.555 1 92.5 115 VAL A N 1
ATOM 890 C CA . VAL A 1 115 ? -27.047 -32 7.656 1 92.5 115 VAL A CA 1
ATOM 891 C C . VAL A 1 115 ? -28.516 -32.188 7.266 1 92.5 115 VAL A C 1
ATOM 893 O O . VAL A 1 115 ? -28.859 -33.125 6.52 1 92.5 115 VAL A O 1
ATOM 896 N N . ILE A 1 116 ? -29.312 -31.266 7.73 1 95.06 116 ILE A N 1
ATOM 897 C CA . ILE A 1 116 ? -30.734 -31.312 7.387 1 95.06 116 ILE A CA 1
ATOM 898 C C . ILE A 1 116 ? -30.906 -31.094 5.883 1 95.06 116 ILE A C 1
ATOM 900 O O . ILE A 1 116 ? -31.656 -31.828 5.23 1 95.06 116 ILE A O 1
ATOM 904 N N . ALA A 1 117 ? -30.219 -30.156 5.379 1 95.81 117 ALA A N 1
ATOM 905 C CA . ALA A 1 117 ? -30.297 -29.859 3.951 1 95.81 117 ALA A CA 1
ATOM 906 C C . ALA A 1 117 ? -29.812 -31.047 3.119 1 95.81 117 ALA A C 1
ATOM 908 O O . ALA A 1 117 ? -30.391 -31.359 2.076 1 95.81 117 ALA A O 1
ATOM 909 N N . ALA A 1 118 ? -28.703 -31.703 3.545 1 95.94 118 ALA A N 1
ATOM 910 C CA . ALA A 1 118 ? -28.156 -32.844 2.824 1 95.94 118 ALA A CA 1
ATOM 911 C C . ALA A 1 118 ? -29.141 -34 2.801 1 95.94 118 ALA A C 1
ATOM 913 O O . ALA A 1 118 ? -29.328 -34.656 1.764 1 95.94 118 ALA A O 1
ATOM 914 N N . PHE A 1 119 ? -29.797 -34.25 3.906 1 95.94 119 PHE A N 1
ATOM 915 C CA . PHE A 1 119 ? -30.75 -35.344 3.998 1 95.94 119 PHE A CA 1
ATOM 916 C C . PHE A 1 119 ? -32 -35.062 3.188 1 95.94 119 PHE A C 1
ATOM 918 O O . PHE A 1 119 ? -32.531 -35.938 2.506 1 95.94 119 PHE A O 1
ATOM 925 N N . LEU A 1 120 ? -32.438 -33.812 3.279 1 97 120 LEU A N 1
ATOM 926 C CA . LEU A 1 120 ? -33.625 -33.406 2.496 1 97 120 LEU A CA 1
ATOM 927 C C . LEU A 1 120 ? -33.312 -33.469 1.003 1 97 120 LEU A C 1
ATOM 929 O O . LEU A 1 120 ? -34.188 -33.812 0.198 1 97 120 LEU A O 1
ATOM 933 N N . THR A 1 121 ? -32.125 -33.125 0.641 1 96.94 121 THR A N 1
ATOM 934 C CA . THR A 1 121 ? -31.719 -33.188 -0.757 1 96.94 121 THR A CA 1
ATOM 935 C C . THR A 1 121 ? -31.672 -34.656 -1.225 1 96.94 121 THR A C 1
ATOM 937 O O . THR A 1 121 ? -32.062 -34.969 -2.35 1 96.94 121 THR A O 1
ATOM 940 N N . ALA A 1 122 ? -31.078 -35.531 -0.336 1 96.44 122 ALA A N 1
ATOM 941 C CA . ALA A 1 122 ? -31.062 -36.938 -0.661 1 96.44 122 ALA A CA 1
ATOM 942 C C . ALA A 1 122 ? -32.469 -37.469 -0.889 1 96.44 122 ALA A C 1
ATOM 944 O O . ALA A 1 122 ? -32.719 -38.25 -1.823 1 96.44 122 ALA A O 1
ATOM 945 N N . TRP A 1 123 ? -33.344 -37.031 -0.075 1 95.69 123 TRP A N 1
ATOM 946 C CA . TRP A 1 123 ? -34.75 -37.438 -0.204 1 95.69 123 TRP A CA 1
ATOM 947 C C . TRP A 1 123 ? -35.375 -36.875 -1.483 1 95.69 123 TRP A C 1
ATOM 949 O O . TRP A 1 123 ? -36.125 -37.562 -2.176 1 95.69 123 TRP A O 1
ATOM 959 N N . ALA A 1 124 ? -35.062 -35.688 -1.778 1 96.19 124 ALA A N 1
ATOM 960 C CA . ALA A 1 124 ? -35.562 -35.031 -3 1 96.19 124 ALA A CA 1
ATOM 961 C C . ALA A 1 124 ? -35.031 -35.75 -4.238 1 96.19 124 ALA A C 1
ATOM 963 O O . ALA A 1 124 ? -35.75 -35.875 -5.242 1 96.19 124 ALA A O 1
ATOM 964 N N . CYS A 1 125 ? -33.812 -36.219 -4.195 1 95.44 125 CYS A N 1
ATOM 965 C CA . CYS A 1 125 ? -33.219 -36.969 -5.305 1 95.44 125 CYS A CA 1
ATOM 966 C C . CYS A 1 125 ? -33.969 -38.25 -5.574 1 95.44 125 CYS A C 1
ATOM 968 O O . CYS A 1 125 ? -34.188 -38.625 -6.73 1 95.44 125 CYS A O 1
ATOM 970 N N . GLN A 1 126 ? -34.438 -38.906 -4.492 1 93.19 126 GLN A N 1
ATOM 971 C CA . GLN A 1 126 ? -35.188 -40.156 -4.637 1 93.19 126 GLN A CA 1
ATOM 972 C C . GLN A 1 126 ? -36.594 -39.906 -5.234 1 93.19 126 GLN A C 1
ATOM 974 O O . GLN A 1 126 ? -37.094 -40.719 -5.977 1 93.19 126 GLN A O 1
ATOM 979 N N . LEU A 1 127 ? -37.094 -38.719 -4.988 1 92.31 127 LEU A N 1
ATOM 980 C CA . LEU A 1 127 ? -38.406 -38.375 -5.461 1 92.31 127 LEU A CA 1
ATOM 981 C C . LEU A 1 127 ? -38.375 -37.844 -6.895 1 92.31 127 LEU A C 1
ATOM 983 O O . LEU A 1 127 ? -39.281 -38.125 -7.688 1 92.31 127 LEU A O 1
ATOM 987 N N . ILE A 1 128 ? -37.312 -37.094 -7.219 1 92.75 128 ILE A N 1
ATOM 988 C CA . ILE A 1 128 ? -37.281 -36.406 -8.5 1 92.75 128 ILE A CA 1
ATOM 989 C C . ILE A 1 128 ? -36.562 -37.281 -9.531 1 92.75 128 ILE A C 1
ATOM 991 O O . ILE A 1 128 ? -37.062 -37.438 -10.656 1 92.75 128 ILE A O 1
ATOM 995 N N . PHE A 1 129 ? -35.375 -37.938 -9.109 1 92 129 PHE A N 1
ATOM 996 C CA . PHE A 1 129 ? -34.594 -38.75 -10.047 1 92 129 PHE A CA 1
ATOM 997 C C . PHE A 1 129 ? -35.156 -40.156 -10.117 1 92 129 PHE A C 1
ATOM 999 O O . PHE A 1 129 ? -34.438 -41.125 -9.859 1 92 129 PHE A O 1
ATOM 1006 N N . VAL A 1 130 ? -36.25 -40.375 -10.609 1 84.25 130 VAL A N 1
ATOM 1007 C CA . VAL A 1 130 ? -36.938 -41.656 -10.609 1 84.25 130 VAL A CA 1
ATOM 1008 C C . VAL A 1 130 ? -36.281 -42.594 -11.609 1 84.25 130 VAL A C 1
ATOM 1010 O O . VAL A 1 130 ? -36.125 -43.812 -11.344 1 84.25 130 VAL A O 1
ATOM 1013 N N . SER A 1 131 ? -35.75 -42.031 -12.664 1 86.94 131 SER A N 1
ATOM 1014 C CA . SER A 1 131 ? -35.219 -42.844 -13.75 1 86.94 131 SER A CA 1
ATOM 1015 C C . SER A 1 131 ? -33.781 -43.281 -13.469 1 86.94 131 SER A C 1
ATOM 1017 O O . SER A 1 131 ? -33.281 -44.219 -14.086 1 86.94 131 SER A O 1
ATOM 1019 N N . TYR A 1 132 ? -33 -42.594 -12.562 1 90.19 132 TYR A N 1
ATOM 1020 C CA . TYR A 1 132 ? -31.578 -42.875 -12.352 1 90.19 132 TYR A CA 1
ATOM 1021 C C . TYR A 1 132 ? -31.391 -44.062 -11.406 1 90.19 132 TYR A C 1
ATOM 1023 O O . TYR A 1 132 ? -30.328 -44.688 -11.406 1 90.19 132 TYR A O 1
ATOM 1031 N N . ASN A 1 133 ? -32.375 -44.531 -10.617 1 87.44 133 ASN A N 1
ATOM 1032 C CA . ASN A 1 133 ? -32.281 -45.594 -9.625 1 87.44 133 ASN A CA 1
ATOM 1033 C C . ASN A 1 133 ? -31.094 -45.406 -8.688 1 87.44 133 ASN A C 1
ATOM 1035 O O . ASN A 1 133 ? -30.312 -46.344 -8.469 1 87.44 133 ASN A O 1
ATOM 1039 N N . TRP A 1 134 ? -30.812 -44.188 -8.188 1 91.88 134 TRP A N 1
ATOM 1040 C CA . TRP A 1 134 ? -29.75 -43.906 -7.223 1 91.88 134 TRP A CA 1
ATOM 1041 C C . TRP A 1 134 ? -30.062 -44.531 -5.867 1 91.88 134 TRP A C 1
ATOM 1043 O O . TRP A 1 134 ? -31.203 -44.469 -5.398 1 91.88 134 TRP A O 1
ATOM 1053 N N . SER A 1 135 ? -29.094 -45.25 -5.297 1 90.69 135 SER A N 1
ATOM 1054 C CA . SER A 1 135 ? -29.234 -45.656 -3.904 1 90.69 135 SER A CA 1
ATOM 1055 C C . SER A 1 135 ? -29.281 -44.469 -2.971 1 90.69 135 SER A C 1
ATOM 1057 O O . SER A 1 135 ? -28.906 -43.344 -3.361 1 90.69 135 SER A O 1
ATOM 1059 N N . PHE A 1 136 ? -29.75 -44.594 -1.813 1 92.19 136 PHE A N 1
ATOM 1060 C CA . PHE A 1 136 ? -29.844 -43.5 -0.855 1 92.19 136 PHE A CA 1
ATOM 1061 C C . PHE A 1 136 ? -28.453 -42.969 -0.513 1 92.19 136 PHE A C 1
ATOM 1063 O O . PHE A 1 136 ? -28.281 -41.75 -0.298 1 92.19 136 PHE A O 1
ATOM 1070 N N . GLU A 1 137 ? -27.453 -43.812 -0.526 1 91.88 137 GLU A N 1
ATOM 1071 C CA . GLU A 1 137 ? -26.094 -43.406 -0.219 1 91.88 137 GLU A CA 1
ATOM 1072 C C . GLU A 1 137 ? -25.531 -42.5 -1.312 1 91.88 137 GLU A C 1
ATOM 1074 O O . GLU A 1 137 ? -24.859 -41.5 -1.021 1 91.88 137 GLU A O 1
ATOM 1079 N N . VAL A 1 138 ? -25.859 -42.812 -2.521 1 93.19 138 VAL A N 1
ATOM 1080 C CA . VAL A 1 138 ? -25.406 -42 -3.639 1 93.19 138 VAL A CA 1
ATOM 1081 C C . VAL A 1 138 ? -26.125 -40.656 -3.619 1 93.19 138 VAL A C 1
ATOM 1083 O O . VAL A 1 138 ? -25.5 -39.625 -3.863 1 93.19 138 VAL A O 1
ATOM 1086 N N . ALA A 1 139 ? -27.438 -40.719 -3.262 1 95.31 139 ALA A N 1
ATOM 1087 C CA . ALA A 1 139 ? -28.203 -39.5 -3.17 1 95.31 139 ALA A CA 1
ATOM 1088 C C . ALA A 1 139 ? -27.703 -38.594 -2.033 1 95.31 139 ALA A C 1
ATOM 1090 O O . ALA A 1 139 ? -27.656 -37.375 -2.156 1 95.31 139 ALA A O 1
ATOM 1091 N N . LEU A 1 140 ? -27.328 -39.219 -0.985 1 95.19 140 LEU A N 1
ATOM 1092 C CA . LEU A 1 140 ? -26.797 -38.5 0.153 1 95.19 140 LEU A CA 1
ATOM 1093 C C . LEU A 1 140 ? -25.422 -37.906 -0.178 1 95.19 140 LEU A C 1
ATOM 1095 O O . LEU A 1 140 ? -25.094 -36.812 0.292 1 95.19 140 LEU A O 1
ATOM 1099 N 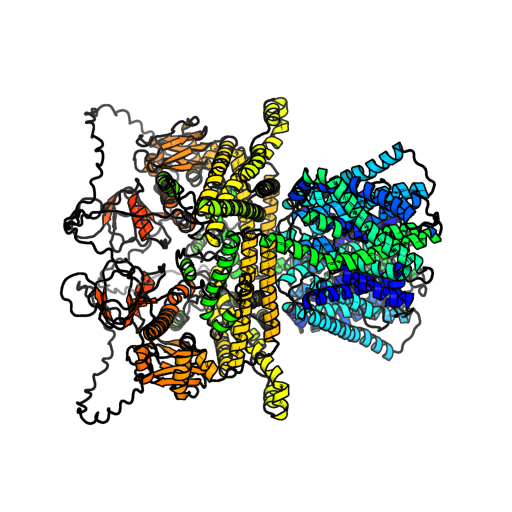N . LEU A 1 141 ? -24.641 -38.625 -0.96 1 94.38 141 LEU A N 1
ATOM 1100 C CA . LEU A 1 141 ? -23.359 -38.094 -1.438 1 94.38 141 LEU A CA 1
ATOM 1101 C C . LEU A 1 141 ? -23.562 -36.812 -2.256 1 94.38 141 LEU A C 1
ATOM 1103 O O . LEU A 1 141 ? -22.828 -35.844 -2.088 1 94.38 141 LEU A O 1
ATOM 1107 N N . PHE A 1 142 ? -24.578 -36.844 -3.068 1 95.25 142 PHE A N 1
ATOM 1108 C CA . PHE A 1 142 ? -24.938 -35.688 -3.859 1 95.25 142 PHE A CA 1
ATOM 1109 C C . PHE A 1 142 ? -25.422 -34.531 -2.961 1 95.25 142 PHE A C 1
ATOM 1111 O O . PHE A 1 142 ? -25.062 -33.375 -3.166 1 95.25 142 PHE A O 1
ATOM 1118 N N . GLY A 1 143 ? -26.219 -34.906 -1.991 1 95.12 143 GLY A N 1
ATOM 1119 C CA . GLY A 1 143 ? -26.703 -33.906 -1.049 1 95.12 143 GLY A CA 1
ATOM 1120 C C . GLY A 1 143 ? -25.609 -33.25 -0.243 1 95.12 143 GLY A C 1
ATOM 1121 O O . GLY A 1 143 ? -25.641 -32.062 0.021 1 95.12 143 GLY A O 1
ATOM 1122 N N . ALA A 1 144 ? -24.609 -34 0.14 1 93.25 144 ALA A N 1
ATOM 1123 C CA . ALA A 1 144 ? -23.484 -33.5 0.909 1 93.25 144 ALA A CA 1
ATOM 1124 C C . ALA A 1 144 ? -22.688 -32.469 0.087 1 93.25 144 ALA A C 1
ATOM 1126 O O . ALA A 1 144 ? -22.266 -31.438 0.601 1 93.25 144 ALA A O 1
ATOM 1127 N N . LEU A 1 145 ? -22.516 -32.781 -1.118 1 92.12 145 LEU A N 1
ATOM 1128 C CA . LEU A 1 145 ? -21.672 -31.938 -1.944 1 92.12 145 LEU A CA 1
ATOM 1129 C C . LEU A 1 145 ? -22.406 -30.656 -2.338 1 92.12 145 LEU A C 1
ATOM 1131 O O . LEU A 1 145 ? -21.812 -29.578 -2.338 1 92.12 145 LEU A O 1
ATOM 1135 N N . ILE A 1 146 ? -23.688 -30.688 -2.604 1 93.88 146 ILE A N 1
ATOM 1136 C CA . ILE A 1 146 ? -24.406 -29.562 -3.18 1 93.88 146 ILE A CA 1
ATOM 1137 C C . ILE A 1 146 ? -24.875 -28.625 -2.066 1 93.88 146 ILE A C 1
ATOM 1139 O O . ILE A 1 146 ? -25.266 -27.484 -2.328 1 93.88 146 ILE A O 1
ATOM 1143 N N . SER A 1 147 ? -24.859 -29.047 -0.832 1 91.44 147 SER A N 1
ATOM 1144 C CA . SER A 1 147 ? -25.344 -28.234 0.283 1 91.44 147 SER A CA 1
ATOM 1145 C C . SER A 1 147 ? -24.312 -27.172 0.673 1 91.44 147 SER A C 1
ATOM 1147 O O . SER A 1 147 ? -24.641 -26.234 1.414 1 91.44 147 SER A O 1
ATOM 1149 N N . ALA A 1 148 ? -23.141 -27.281 0.147 1 89 148 ALA A N 1
ATOM 1150 C CA . ALA A 1 148 ? -22.141 -26.25 0.399 1 89 148 ALA A CA 1
ATOM 1151 C C . ALA A 1 148 ? -22.422 -24.984 -0.41 1 89 148 ALA A C 1
ATOM 1153 O O . ALA A 1 148 ? -22.719 -25.062 -1.605 1 89 148 ALA A O 1
ATOM 1154 N N . THR A 1 149 ? -22.438 -23.828 0.257 1 89.44 149 THR A N 1
ATOM 1155 C CA . THR A 1 149 ? -22.75 -22.578 -0.412 1 89.44 149 THR A CA 1
ATOM 1156 C C . THR A 1 149 ? -21.484 -21.75 -0.62 1 89.44 149 THR A C 1
ATOM 1158 O O . THR A 1 149 ? -20.5 -21.922 0.114 1 89.44 149 THR A O 1
ATOM 1161 N N . ASP A 1 150 ? -21.438 -21 -1.648 1 84.88 150 ASP A N 1
ATOM 1162 C CA . ASP A 1 150 ? -20.359 -20.062 -1.951 1 84.88 150 ASP A CA 1
ATOM 1163 C C . ASP A 1 150 ? -20.875 -18.625 -1.979 1 84.88 150 ASP A C 1
ATOM 1165 O O . ASP A 1 150 ? -21.531 -18.203 -2.939 1 84.88 150 ASP A O 1
ATOM 1169 N N . PRO A 1 151 ? -20.438 -17.844 -1.023 1 80.06 151 PRO A N 1
ATOM 1170 C CA . PRO A 1 151 ? -21.047 -16.531 -0.887 1 80.06 151 PRO A CA 1
ATOM 1171 C C . PRO A 1 151 ? -20.219 -15.422 -1.538 1 80.06 151 PRO A C 1
ATOM 1173 O O . PRO A 1 151 ? -20.516 -14.234 -1.356 1 80.06 151 PRO A O 1
ATOM 1176 N N . VAL A 1 152 ? -19.188 -15.711 -2.266 1 76.81 152 VAL A N 1
ATOM 1177 C CA . VAL A 1 152 ? -18.219 -14.711 -2.691 1 76.81 152 VAL A CA 1
ATOM 1178 C C . VAL A 1 152 ? -18.938 -13.57 -3.404 1 76.81 152 VAL A C 1
ATOM 1180 O O . VAL A 1 152 ? -18.719 -12.398 -3.086 1 76.81 152 VAL A O 1
ATOM 1183 N N . ALA A 1 153 ? -19.875 -13.883 -4.281 1 76.56 153 ALA A N 1
ATOM 1184 C CA . ALA A 1 153 ? -20.594 -12.867 -5.047 1 76.56 153 ALA A CA 1
ATOM 1185 C C . ALA A 1 153 ? -21.547 -12.086 -4.156 1 76.56 153 ALA A C 1
ATOM 1187 O O . ALA A 1 153 ? -21.688 -10.867 -4.293 1 76.56 153 ALA A O 1
ATOM 1188 N N . VAL A 1 154 ? -22.125 -12.734 -3.252 1 84.44 154 VAL A N 1
ATOM 1189 C CA . VAL A 1 154 ? -23.141 -12.117 -2.404 1 84.44 154 VAL A CA 1
ATOM 1190 C C . VAL A 1 154 ? -22.469 -11.195 -1.385 1 84.44 154 VAL A C 1
ATOM 1192 O O . VAL A 1 154 ? -22.922 -10.07 -1.155 1 84.44 154 VAL A O 1
ATOM 1195 N N . VAL A 1 155 ? -21.422 -11.695 -0.833 1 83.81 155 VAL A N 1
ATOM 1196 C CA . VAL A 1 155 ? -20.719 -10.922 0.182 1 83.81 155 VAL A CA 1
ATOM 1197 C C . VAL A 1 155 ? -20.125 -9.664 -0.449 1 83.81 155 VAL A C 1
ATOM 1199 O O . VAL A 1 155 ? -20.203 -8.578 0.125 1 83.81 155 VAL A O 1
ATOM 1202 N N . ALA A 1 156 ? -19.609 -9.789 -1.572 1 75.56 156 ALA A N 1
ATOM 1203 C CA . ALA A 1 156 ? -19.047 -8.641 -2.285 1 75.56 156 ALA A CA 1
ATOM 1204 C C . ALA A 1 156 ? -20.125 -7.605 -2.586 1 75.56 156 ALA A C 1
ATOM 1206 O O . ALA A 1 156 ? -19.891 -6.402 -2.439 1 75.56 156 ALA A O 1
ATOM 1207 N N . LEU A 1 157 ? -21.234 -8.07 -2.934 1 78.56 157 LEU A N 1
ATOM 1208 C CA . LEU A 1 157 ? -22.359 -7.195 -3.254 1 78.56 157 LEU A CA 1
ATOM 1209 C C . LEU A 1 157 ? -22.844 -6.461 -2.01 1 78.56 157 LEU A C 1
ATOM 1211 O O . LEU A 1 157 ? -23.125 -5.258 -2.059 1 78.56 157 LEU A O 1
ATOM 1215 N N . LEU A 1 158 ? -22.906 -7.172 -0.94 1 80.62 158 LEU A N 1
ATOM 1216 C CA . LEU A 1 158 ? -23.359 -6.574 0.309 1 80.62 158 LEU A CA 1
ATOM 1217 C C . LEU A 1 158 ? -22.391 -5.496 0.782 1 80.62 158 LEU A C 1
ATOM 1219 O O . LEU A 1 158 ? -22.812 -4.441 1.265 1 80.62 158 LEU A O 1
ATOM 1223 N N . ARG A 1 159 ? -21.188 -5.746 0.598 1 73.31 159 ARG A N 1
ATOM 1224 C CA . ARG A 1 159 ? -20.172 -4.773 0.986 1 73.31 159 ARG A CA 1
ATOM 1225 C C . ARG A 1 159 ? -20.203 -3.551 0.076 1 73.31 159 ARG A C 1
ATOM 1227 O O . ARG A 1 159 ? -20.062 -2.42 0.542 1 73.31 159 ARG A O 1
ATOM 1234 N N . GLU A 1 160 ? -20.406 -3.811 -1.147 1 70.06 160 GLU A N 1
ATOM 1235 C CA . GLU A 1 160 ? -20.484 -2.734 -2.129 1 70.06 160 GLU A CA 1
ATOM 1236 C C . GLU A 1 160 ? -21.688 -1.829 -1.857 1 70.06 160 GLU A C 1
ATOM 1238 O O . GLU A 1 160 ? -21.594 -0.606 -1.968 1 70.06 160 GLU A O 1
ATOM 1243 N N . LEU A 1 161 ? -22.766 -2.408 -1.496 1 69.62 161 LEU A N 1
ATOM 1244 C CA . LEU A 1 161 ? -24 -1.666 -1.288 1 69.62 161 LEU A CA 1
ATOM 1245 C C . LEU A 1 161 ? -24.031 -1.055 0.109 1 69.62 161 LEU A C 1
ATOM 1247 O O . LEU A 1 161 ? -24.859 -0.18 0.385 1 69.62 161 LEU A O 1
ATOM 1251 N N . GLY A 1 162 ? -22.969 -1.375 0.866 1 64.06 162 GLY A N 1
ATOM 1252 C CA . GLY A 1 162 ? -22.906 -0.866 2.227 1 64.06 162 GLY A CA 1
ATOM 1253 C C . GLY A 1 162 ? -24.078 -1.332 3.082 1 64.06 162 GLY A C 1
ATOM 1254 O O . GLY A 1 162 ? -24.547 -0.595 3.949 1 64.06 162 GLY A O 1
ATOM 1255 N N . SER A 1 163 ? -24.672 -2.299 2.693 1 65.56 163 SER A N 1
ATOM 1256 C CA . SER A 1 163 ? -25.812 -2.766 3.484 1 65.56 163 SER A CA 1
ATOM 1257 C C . SER A 1 163 ? -25.375 -3.143 4.898 1 65.56 163 SER A C 1
ATOM 1259 O O . SER A 1 163 ? -24.344 -2.678 5.383 1 65.56 163 SER A O 1
ATOM 1261 N N . SER A 1 164 ? -25.516 -4.34 5.473 1 75.94 164 SER A N 1
ATOM 1262 C CA . SER A 1 164 ? -25.266 -4.73 6.855 1 75.94 164 SER A CA 1
ATOM 1263 C C . SER A 1 164 ? -23.969 -5.52 6.973 1 75.94 164 SER A C 1
ATOM 1265 O O . SER A 1 164 ? -23.812 -6.574 6.352 1 75.94 164 SER A O 1
ATOM 1267 N N . LYS A 1 165 ? -23.047 -5.008 7.617 1 78.69 165 LYS A N 1
ATOM 1268 C CA . LYS A 1 165 ? -21.797 -5.703 7.922 1 78.69 165 LYS A CA 1
ATOM 1269 C C . LYS A 1 165 ? -22.062 -7.004 8.672 1 78.69 165 LYS A C 1
ATOM 1271 O O . LYS A 1 165 ? -21.375 -8 8.469 1 78.69 165 LYS A O 1
ATOM 1276 N N . ARG A 1 166 ? -23.156 -7.008 9.461 1 86.06 166 ARG A N 1
ATOM 1277 C CA . ARG A 1 166 ? -23.516 -8.18 10.258 1 86.06 166 ARG A CA 1
ATOM 1278 C C . ARG A 1 166 ? -24 -9.32 9.367 1 86.06 166 ARG A C 1
ATOM 1280 O O . ARG A 1 166 ? -23.609 -10.469 9.547 1 86.06 166 ARG A O 1
ATOM 1287 N N . LEU A 1 167 ? -24.812 -8.891 8.445 1 88.44 167 LEU A N 1
ATOM 1288 C CA . LEU A 1 167 ? -25.359 -9.898 7.535 1 88.44 167 LEU A CA 1
ATOM 1289 C C . LEU A 1 167 ? -24.266 -10.469 6.637 1 88.44 167 LEU A C 1
ATOM 1291 O O . LEU A 1 167 ? -24.219 -11.672 6.395 1 88.44 167 LEU A O 1
ATOM 1295 N N . ALA A 1 168 ? -23.391 -9.602 6.113 1 88.25 168 ALA A N 1
ATOM 1296 C CA . ALA A 1 168 ? -22.266 -10.047 5.281 1 88.25 168 ALA A CA 1
ATOM 1297 C C . ALA A 1 168 ? -21.359 -11 6.043 1 88.25 168 ALA A C 1
ATOM 1299 O O . ALA A 1 168 ? -20.906 -12.008 5.492 1 88.25 168 ALA A O 1
ATOM 1300 N N . THR A 1 169 ? -21.141 -10.75 7.285 1 88.81 169 THR A N 1
ATOM 1301 C CA . THR A 1 169 ? -20.281 -11.578 8.125 1 88.81 169 THR A CA 1
ATOM 1302 C C . THR A 1 169 ? -20.938 -12.93 8.406 1 88.81 169 THR A C 1
ATOM 1304 O O . THR A 1 169 ? -20.266 -13.961 8.414 1 88.81 169 THR A O 1
ATOM 1307 N N . LEU A 1 170 ? -22.188 -12.883 8.648 1 90.94 170 LEU A N 1
ATOM 1308 C CA . LEU A 1 170 ? -22.906 -14.125 8.93 1 90.94 170 LEU A CA 1
ATOM 1309 C C . LEU A 1 170 ? -22.875 -15.055 7.719 1 90.94 170 LEU A C 1
ATOM 1311 O O . LEU A 1 170 ? -22.578 -16.25 7.859 1 90.94 170 LEU A O 1
ATOM 1315 N N . ILE A 1 171 ? -23.141 -14.492 6.578 1 91.56 171 ILE A N 1
ATOM 1316 C CA . ILE A 1 171 ? -23.172 -15.281 5.355 1 91.56 171 ILE A CA 1
ATOM 1317 C C . ILE A 1 171 ? -21.766 -15.82 5.066 1 91.56 171 ILE A C 1
ATOM 1319 O O . ILE A 1 171 ? -21.609 -16.984 4.68 1 91.56 171 ILE A O 1
ATOM 1323 N N . GLU A 1 172 ? -20.812 -15.016 5.258 1 89.31 172 GLU A N 1
ATOM 1324 C CA . GLU A 1 172 ? -19.422 -15.414 5.051 1 89.31 172 GLU A CA 1
ATOM 1325 C C . GLU A 1 172 ? -19.016 -16.5 6.043 1 89.31 172 GLU A C 1
ATOM 1327 O O . GLU A 1 172 ? -18.359 -17.469 5.672 1 89.31 172 GLU A O 1
ATOM 1332 N N . ALA A 1 173 ? -19.344 -16.312 7.285 1 90.44 173 ALA A N 1
ATOM 1333 C CA . ALA A 1 173 ? -19 -17.297 8.32 1 90.44 173 ALA A CA 1
ATOM 1334 C C . ALA A 1 173 ? -19.719 -18.625 8.078 1 90.44 173 ALA A C 1
ATOM 1336 O O . ALA A 1 173 ? -19.109 -19.688 8.258 1 90.44 173 ALA A O 1
ATOM 1337 N N . GLU A 1 174 ? -20.906 -18.547 7.746 1 91.88 174 GLU A N 1
ATOM 1338 C CA . GLU A 1 174 ? -21.656 -19.766 7.418 1 91.88 174 GLU A CA 1
ATOM 1339 C C . GLU A 1 174 ? -20.984 -20.531 6.281 1 91.88 174 GLU A C 1
ATOM 1341 O O . GLU A 1 174 ? -20.812 -21.75 6.359 1 91.88 174 GLU A O 1
ATOM 1346 N N . SER A 1 175 ? -20.609 -19.812 5.242 1 90.62 175 SER A N 1
ATOM 1347 C CA . SER A 1 175 ? -20.016 -20.438 4.066 1 90.62 175 SER A CA 1
ATOM 1348 C C . SER A 1 175 ? -18.688 -21.094 4.41 1 90.62 175 SER A C 1
ATOM 1350 O O . SER A 1 175 ? -18.391 -22.203 3.943 1 90.62 175 SER A O 1
ATOM 1352 N N . LEU A 1 176 ? -17.906 -20.469 5.176 1 87.5 176 LEU A N 1
ATOM 1353 C CA . LEU A 1 176 ? -16.609 -21 5.574 1 87.5 176 LEU A CA 1
ATOM 1354 C C . LEU A 1 176 ? -16.781 -22.312 6.336 1 87.5 176 LEU A C 1
ATOM 1356 O O . LEU A 1 176 ? -16.062 -23.281 6.074 1 87.5 176 LEU A O 1
ATOM 1360 N N . LEU A 1 177 ? -17.719 -22.344 7.191 1 88.38 177 LEU A N 1
ATOM 1361 C CA . LEU A 1 177 ? -17.938 -23.516 8.031 1 88.38 177 LEU A CA 1
ATOM 1362 C C . LEU A 1 177 ? -18.672 -24.609 7.266 1 88.38 177 LEU A C 1
ATOM 1364 O O . LEU A 1 177 ? -18.406 -25.797 7.461 1 88.38 177 LEU A O 1
ATOM 1368 N N . ASN A 1 178 ? -19.609 -24.203 6.477 1 91.06 178 ASN A N 1
ATOM 1369 C CA . ASN A 1 178 ? -20.359 -25.203 5.727 1 91.06 178 ASN A CA 1
ATOM 1370 C C . ASN A 1 178 ? -19.484 -25.922 4.703 1 91.06 178 ASN A C 1
ATOM 1372 O O . ASN A 1 178 ? -19.703 -27.094 4.406 1 91.06 178 ASN A O 1
ATOM 1376 N N . ASP A 1 179 ? -18.469 -25.219 4.129 1 85.88 179 ASP A N 1
ATOM 1377 C CA . ASP A 1 179 ? -17.5 -25.875 3.254 1 85.88 179 ASP A CA 1
ATOM 1378 C C . ASP A 1 179 ? -16.797 -27.031 3.973 1 85.88 179 ASP A C 1
ATOM 1380 O O . ASP A 1 179 ? -16.688 -28.125 3.43 1 85.88 179 ASP A O 1
ATOM 1384 N N . ALA A 1 180 ? -16.422 -26.703 5.145 1 83 180 ALA A N 1
ATOM 1385 C CA . ALA A 1 180 ? -15.719 -27.703 5.945 1 83 180 ALA A CA 1
ATOM 1386 C C . ALA A 1 180 ? -16.641 -28.875 6.281 1 83 180 ALA A C 1
ATOM 1388 O O . ALA A 1 180 ? -16.25 -30.047 6.145 1 83 180 ALA A O 1
ATOM 1389 N N . SER A 1 181 ? -17.828 -28.594 6.66 1 86.5 181 SER A N 1
ATOM 1390 C CA . SER A 1 181 ? -18.797 -29.625 7.047 1 86.5 181 SER A CA 1
ATOM 1391 C C . SER A 1 181 ? -19.203 -30.484 5.852 1 86.5 181 SER A C 1
ATOM 1393 O O . SER A 1 181 ? -19.391 -31.688 5.98 1 86.5 181 SER A O 1
ATOM 1395 N N . SER A 1 182 ? -19.359 -29.797 4.766 1 90.06 182 SER A N 1
ATOM 1396 C CA . SER A 1 182 ? -19.75 -30.516 3.553 1 90.06 182 SER A CA 1
ATOM 1397 C C . SER A 1 182 ? -18.688 -31.5 3.119 1 90.06 182 SER A C 1
ATOM 1399 O O . SER A 1 182 ? -18.984 -32.656 2.75 1 90.06 182 SER A O 1
ATOM 1401 N N . VAL A 1 183 ? -17.453 -31.125 3.127 1 83.44 183 VAL A N 1
ATOM 1402 C CA . VAL A 1 183 ? -16.344 -31.969 2.725 1 83.44 183 VAL A CA 1
ATOM 1403 C C . VAL A 1 183 ? -16.25 -33.156 3.674 1 83.44 183 VAL A C 1
ATOM 1405 O O . VAL A 1 183 ? -16.016 -34.312 3.236 1 83.44 183 VAL A O 1
ATOM 1408 N N . VAL A 1 184 ? -16.453 -32.906 4.965 1 81.19 184 VAL A N 1
ATOM 1409 C CA . VAL A 1 184 ? -16.375 -34 5.961 1 81.19 184 VAL A CA 1
ATOM 1410 C C . VAL A 1 184 ? -17.5 -35 5.734 1 81.19 184 VAL A C 1
ATOM 1412 O O . VAL A 1 184 ? -17.281 -36.188 5.711 1 81.19 184 VAL A O 1
ATOM 1415 N N . LEU A 1 185 ? -18.672 -34.5 5.57 1 86.38 185 LEU A N 1
ATOM 1416 C CA . LEU A 1 185 ? -19.828 -35.375 5.324 1 86.38 185 LEU A CA 1
ATOM 1417 C C . LEU A 1 185 ? -19.656 -36.125 4.02 1 86.38 185 LEU A C 1
ATOM 1419 O O . LEU A 1 185 ? -19.969 -37.312 3.949 1 86.38 185 LEU A O 1
ATOM 1423 N N . PHE A 1 186 ? -19.172 -35.5 3.018 1 89 186 PHE A N 1
ATOM 1424 C CA . PHE A 1 186 ? -18.922 -36.094 1.709 1 89 186 PHE A CA 1
ATOM 1425 C C . PHE A 1 186 ? -17.953 -37.25 1.819 1 89 186 PHE A C 1
ATOM 1427 O O . PHE A 1 186 ? -18.188 -38.312 1.263 1 89 186 PHE A O 1
ATOM 1434 N N . LEU A 1 187 ? -16.875 -37.062 2.539 1 81.19 187 LEU A N 1
ATOM 1435 C CA . LEU A 1 187 ? -15.852 -38.094 2.664 1 81.19 187 LEU A CA 1
ATOM 1436 C C . LEU A 1 187 ? -16.375 -39.312 3.416 1 81.19 187 LEU A C 1
ATOM 1438 O O . LEU A 1 187 ? -16.078 -40.438 3.059 1 81.19 187 LEU A O 1
ATOM 1442 N N . ILE A 1 188 ? -17.203 -39.062 4.367 1 82.06 188 ILE A N 1
ATOM 1443 C CA . ILE A 1 188 ? -17.781 -40.156 5.16 1 82.06 188 ILE A CA 1
ATOM 1444 C C . ILE A 1 188 ? -18.734 -40.969 4.301 1 82.06 188 ILE A C 1
ATOM 1446 O O . ILE A 1 188 ? -18.703 -42.188 4.312 1 82.06 188 ILE A O 1
ATOM 1450 N N . VAL A 1 189 ? -19.562 -40.281 3.57 1 89.5 189 VAL A N 1
ATOM 1451 C CA . VAL A 1 189 ? -20.562 -40.938 2.758 1 89.5 189 VAL A CA 1
ATOM 1452 C C . VAL A 1 189 ? -19.891 -41.625 1.565 1 89.5 189 VAL A C 1
ATOM 1454 O O . VAL A 1 189 ? -20.328 -42.688 1.132 1 89.5 189 VAL A O 1
ATOM 1457 N N . GLN A 1 190 ? -18.875 -41 1.038 1 88.31 190 GLN A N 1
ATOM 1458 C CA . GLN A 1 190 ? -18.156 -41.562 -0.085 1 88.31 190 GLN A CA 1
ATOM 1459 C C . GLN A 1 190 ? -17.547 -42.938 0.289 1 88.31 190 GLN A C 1
ATOM 1461 O O . GLN A 1 190 ? -17.547 -43.844 -0.516 1 88.31 190 GLN A O 1
ATOM 1466 N N . GLU A 1 191 ? -16.984 -43 1.471 1 83.19 191 GLU A N 1
ATOM 1467 C CA . GLU A 1 191 ? -16.422 -44.281 1.948 1 83.19 191 GLU A CA 1
ATOM 1468 C C . GLU A 1 191 ? -17.5 -45.344 2.033 1 83.19 191 GLU A C 1
ATOM 1470 O O . GLU A 1 191 ? -17.25 -46.531 1.729 1 83.19 191 GLU A O 1
ATOM 1475 N N . ARG A 1 192 ? -18.625 -44.938 2.369 1 85.25 192 ARG A N 1
ATOM 1476 C CA . ARG A 1 192 ? -19.734 -45.906 2.465 1 85.25 192 ARG A CA 1
ATOM 1477 C C . ARG A 1 192 ? -20.172 -46.375 1.082 1 85.25 192 ARG A C 1
ATOM 1479 O O . ARG A 1 192 ? -20.5 -47.531 0.9 1 85.25 192 ARG A O 1
ATOM 1486 N N . VAL A 1 193 ? -20.172 -45.438 0.178 1 88 193 VAL A N 1
ATOM 1487 C CA . VAL A 1 193 ? -20.562 -45.781 -1.189 1 88 193 VAL A CA 1
ATOM 1488 C C . VAL A 1 193 ? -19.531 -46.719 -1.812 1 88 193 VAL A C 1
ATOM 1490 O O . VAL A 1 193 ? -19.875 -47.562 -2.631 1 88 193 VAL A O 1
ATOM 1493 N N . GLN A 1 194 ? -18.266 -46.562 -1.38 1 84.25 194 GLN A N 1
ATOM 1494 C CA . GLN A 1 194 ? -17.203 -47.406 -1.888 1 84.25 194 GLN A CA 1
ATOM 1495 C C . GLN A 1 194 ? -17.219 -48.75 -1.213 1 84.25 194 GLN A C 1
ATOM 1497 O O . GLN A 1 194 ? -16.422 -49.656 -1.559 1 84.25 194 GLN A O 1
ATOM 1502 N N . GLY A 1 195 ? -18.047 -49 -0.239 1 79.62 195 GLY A N 1
ATOM 1503 C CA . GLY A 1 195 ? -18.203 -50.312 0.399 1 79.62 195 GLY A CA 1
ATOM 1504 C C . GLY A 1 195 ? -17.438 -50.438 1.705 1 79.62 195 GLY A C 1
ATOM 1505 O O . GLY A 1 195 ? -17.297 -51.531 2.254 1 79.62 195 GLY A O 1
ATOM 1506 N N . LEU A 1 196 ? -16.812 -49.312 2.092 1 77.88 196 LEU A N 1
ATOM 1507 C CA . LEU A 1 196 ? -16.078 -49.344 3.354 1 77.88 196 LEU A CA 1
ATOM 1508 C C . LEU A 1 196 ? -17 -48.969 4.52 1 77.88 196 LEU A C 1
ATOM 1510 O O . LEU A 1 196 ? -17.547 -47.875 4.562 1 77.88 196 LEU A O 1
ATOM 1514 N N . PHE A 1 197 ? -17.516 -49.969 5.242 1 76.19 197 PHE A N 1
ATOM 1515 C CA . PHE A 1 197 ? -18.469 -49.719 6.32 1 76.19 197 PHE A CA 1
ATOM 1516 C C . PHE A 1 197 ? -17.75 -49.562 7.652 1 76.19 197 PHE A C 1
ATOM 1518 O O . PHE A 1 197 ? -17.016 -50.438 8.086 1 76.19 197 PHE A O 1
ATOM 1525 N N . ARG A 1 198 ? -17.656 -48.375 8.117 1 74.94 198 ARG A N 1
ATOM 1526 C CA . ARG A 1 198 ? -17.109 -48.062 9.43 1 74.94 198 ARG A CA 1
ATOM 1527 C C . ARG A 1 198 ? -18.188 -48.062 10.5 1 74.94 198 ARG A C 1
ATOM 1529 O O . ARG A 1 198 ? -19.312 -47.625 10.234 1 74.94 198 ARG A O 1
ATOM 1536 N N . PRO A 1 199 ? -17.844 -48.625 11.602 1 79.81 199 PRO A N 1
ATOM 1537 C CA . PRO A 1 199 ? -18.797 -48.5 12.703 1 79.81 199 PRO A CA 1
ATOM 1538 C C . PRO A 1 199 ? -19.125 -47.031 13.047 1 79.81 199 PRO A C 1
ATOM 1540 O O . PRO A 1 199 ? -18.344 -46.156 12.734 1 79.81 199 PRO A O 1
ATOM 1543 N N . ILE A 1 200 ? -20.312 -46.781 13.539 1 77.81 200 ILE A N 1
ATOM 1544 C CA . ILE A 1 200 ? -20.828 -45.438 13.859 1 77.81 200 ILE A CA 1
ATOM 1545 C C . ILE A 1 200 ? -19.859 -44.719 14.797 1 77.81 200 ILE A C 1
ATOM 1547 O O . ILE A 1 200 ? -19.641 -43.531 14.672 1 77.81 200 ILE A O 1
ATOM 1551 N N . GLY A 1 201 ? -19.328 -45.469 15.711 1 78.94 201 GLY A N 1
ATOM 1552 C CA . GLY A 1 201 ? -18.375 -44.844 16.625 1 78.94 201 GLY A CA 1
ATOM 1553 C C . GLY A 1 201 ? -17.141 -44.312 15.93 1 78.94 201 GLY A C 1
ATOM 1554 O O . GLY A 1 201 ? -16.656 -43.219 16.266 1 78.94 201 GLY A O 1
ATOM 1555 N N . GLU A 1 202 ? -16.75 -45.062 14.914 1 80.94 202 GLU A N 1
ATOM 1556 C CA . GLU A 1 202 ? -15.57 -44.625 14.18 1 80.94 202 GLU A CA 1
ATOM 1557 C C . GLU A 1 202 ? -15.883 -43.406 13.289 1 80.94 202 GLU A C 1
ATOM 1559 O O . GLU A 1 202 ? -15.023 -42.562 13.062 1 80.94 202 GLU A O 1
ATOM 1564 N N . THR A 1 203 ? -17.125 -43.406 12.836 1 79.38 203 THR A N 1
ATOM 1565 C CA . THR A 1 203 ? -17.547 -42.25 12.031 1 79.38 203 THR A CA 1
ATOM 1566 C C . THR A 1 203 ? -17.547 -41 12.867 1 79.38 203 THR A C 1
ATOM 1568 O O . THR A 1 203 ? -17.094 -39.938 12.398 1 79.38 203 THR A O 1
ATOM 1571 N N . PHE A 1 204 ? -18 -41.094 13.969 1 79.75 204 PHE A N 1
ATOM 1572 C CA . PHE A 1 204 ? -18.016 -39.938 14.859 1 79.75 204 PHE A CA 1
ATOM 1573 C C . PHE A 1 204 ? -16.594 -39.531 15.234 1 79.75 204 PHE A C 1
ATOM 1575 O O . PHE A 1 204 ? -16.312 -38.312 15.375 1 79.75 204 PHE A O 1
ATOM 1582 N N . PHE A 1 205 ? -15.812 -40.469 15.391 1 82.31 205 PHE A N 1
ATOM 1583 C CA . PHE A 1 205 ? -14.422 -40.188 15.727 1 82.31 205 PHE A CA 1
ATOM 1584 C C . PHE A 1 205 ? -13.734 -39.438 14.586 1 82.31 205 PHE A C 1
ATOM 1586 O O . PHE A 1 205 ? -12.984 -38.5 14.82 1 82.31 205 PHE A O 1
ATOM 1593 N N . VAL A 1 206 ? -14.031 -39.906 13.461 1 78.81 206 VAL A N 1
ATOM 1594 C CA . VAL A 1 206 ? -13.43 -39.281 12.297 1 78.81 206 VAL A CA 1
ATOM 1595 C C . VAL A 1 206 ? -13.969 -37.844 12.156 1 78.81 206 VAL A C 1
ATOM 1597 O O . VAL A 1 206 ? -13.219 -36.938 11.82 1 78.81 206 VAL A O 1
ATOM 1600 N N . LEU A 1 207 ? -15.219 -37.719 12.477 1 78.44 207 LEU A N 1
ATOM 1601 C CA . LEU A 1 207 ? -15.828 -36.375 12.414 1 78.44 207 LEU A CA 1
ATOM 1602 C C . LEU A 1 207 ? -15.18 -35.438 13.422 1 78.44 207 LEU A C 1
ATOM 1604 O O . LEU A 1 207 ? -14.867 -34.281 13.094 1 78.44 207 LEU A O 1
ATOM 1608 N N . PHE A 1 208 ? -15 -35.906 14.539 1 84.12 208 PHE A N 1
ATOM 1609 C CA . PHE A 1 208 ? -14.398 -35.094 15.594 1 84.12 208 PHE A CA 1
ATOM 1610 C C . PHE A 1 208 ? -12.938 -34.812 15.281 1 84.12 208 PHE A C 1
ATOM 1612 O O . PHE A 1 208 ? -12.453 -33.688 15.539 1 84.12 208 PHE A O 1
ATOM 1619 N N . ARG A 1 209 ? -12.297 -35.719 14.797 1 85.5 209 ARG A N 1
ATOM 1620 C CA . ARG A 1 209 ? -10.891 -35.531 14.445 1 85.5 209 ARG A CA 1
ATOM 1621 C C . ARG A 1 209 ? -10.734 -34.5 13.336 1 85.5 209 ARG A C 1
ATOM 1623 O O . ARG A 1 209 ? -9.828 -33.656 13.383 1 85.5 209 ARG A O 1
ATOM 1630 N N . LEU A 1 210 ? -11.594 -34.531 12.422 1 82.38 210 LEU A N 1
ATOM 1631 C CA . LEU A 1 210 ? -11.531 -33.594 11.312 1 82.38 210 LEU A CA 1
ATOM 1632 C C . LEU A 1 210 ? -11.836 -32.156 11.789 1 82.38 210 LEU A C 1
ATOM 1634 O O . LEU A 1 210 ? -11.156 -31.219 11.406 1 82.38 210 LEU A O 1
ATOM 1638 N N . THR A 1 211 ? -12.773 -32.031 12.68 1 82.62 211 THR A N 1
ATOM 1639 C CA . THR A 1 211 ? -13.211 -30.719 13.117 1 82.62 211 THR A CA 1
ATOM 1640 C C . THR A 1 211 ? -12.281 -30.172 14.195 1 82.62 211 THR A C 1
ATOM 1642 O O . THR A 1 211 ? -11.758 -29.062 14.062 1 82.62 211 THR A O 1
ATOM 1645 N N . LEU A 1 212 ? -12.062 -30.938 15.219 1 88.5 212 LEU A N 1
ATOM 1646 C CA . LEU A 1 212 ? -11.227 -30.484 16.328 1 88.5 212 LEU A CA 1
ATOM 1647 C C . LEU A 1 212 ? -9.758 -30.422 15.898 1 88.5 212 LEU A C 1
ATOM 1649 O O . LEU A 1 212 ? -9.008 -29.578 16.391 1 88.5 212 LEU A O 1
ATOM 1653 N N . GLY A 1 213 ? -9.414 -31.391 15.102 1 89.94 213 GLY A N 1
ATOM 1654 C CA . GLY A 1 213 ? -8.055 -31.344 14.578 1 89.94 213 GLY A CA 1
ATOM 1655 C C . GLY A 1 213 ? -7.789 -30.109 13.734 1 89.94 213 GLY A C 1
ATOM 1656 O O . GLY A 1 213 ? -6.723 -29.5 13.844 1 89.94 213 GLY A O 1
ATOM 1657 N N . GLY A 1 214 ? -8.773 -29.766 12.859 1 90.94 214 GLY A N 1
ATOM 1658 C CA . GLY A 1 214 ? -8.641 -28.547 12.07 1 90.94 214 GLY A CA 1
ATOM 1659 C C . GLY A 1 214 ? -8.578 -27.297 12.922 1 90.94 214 GLY A C 1
ATOM 1660 O O . GLY A 1 214 ? -7.785 -26.391 12.648 1 90.94 214 GLY A O 1
ATOM 1661 N N . PHE A 1 215 ? -9.344 -27.281 13.977 1 91.12 215 PHE A N 1
ATOM 1662 C CA . PHE A 1 215 ? -9.359 -26.156 14.906 1 91.12 215 PHE A CA 1
ATOM 1663 C C . PHE A 1 215 ? -8.008 -26.016 15.609 1 91.12 215 PHE A C 1
ATOM 1665 O O . PHE A 1 215 ? -7.449 -24.922 15.688 1 91.12 215 PHE A O 1
ATOM 1672 N N . MET A 1 216 ? -7.488 -27.078 16.062 1 94.88 216 MET A N 1
ATOM 1673 C CA . MET A 1 216 ? -6.242 -27.078 16.812 1 94.88 216 MET A CA 1
ATOM 1674 C C . MET A 1 216 ? -5.062 -26.688 15.93 1 94.88 216 MET A C 1
ATOM 1676 O O . MET A 1 216 ? -4.25 -25.844 16.297 1 94.88 216 MET A O 1
ATOM 1680 N N . LEU A 1 217 ? -5.02 -27.344 14.781 1 95 217 LEU A N 1
ATOM 1681 C CA . LEU A 1 217 ? -3.916 -27.062 13.875 1 95 217 LEU A CA 1
ATOM 1682 C C . LEU A 1 217 ? -3.979 -25.625 13.383 1 95 217 LEU A C 1
ATOM 1684 O O . LEU A 1 217 ? -2.947 -24.969 13.234 1 95 217 LEU A O 1
ATOM 1688 N N . GLY A 1 218 ? -5.199 -25.172 13.055 1 95.69 218 GLY A N 1
ATOM 1689 C CA . GLY A 1 218 ? -5.363 -23.797 12.625 1 95.69 218 GLY A CA 1
ATOM 1690 C C . GLY A 1 218 ? -4.969 -22.781 13.68 1 95.69 218 GLY A C 1
ATOM 1691 O O . GLY A 1 218 ? -4.262 -21.812 13.391 1 95.69 218 GLY A O 1
ATOM 1692 N N . THR A 1 219 ? -5.312 -23 14.898 1 95.69 219 THR A N 1
ATOM 1693 C CA . THR A 1 219 ? -4.984 -22.109 16 1 95.69 219 THR A CA 1
ATOM 1694 C C . THR A 1 219 ? -3.494 -22.156 16.312 1 95.69 219 THR A C 1
ATOM 1696 O O . THR A 1 219 ? -2.879 -21.125 16.609 1 95.69 219 THR A O 1
ATOM 1699 N N . LEU A 1 220 ? -2.979 -23.344 16.234 1 96.19 220 LEU A N 1
ATOM 1700 C CA . LEU A 1 220 ? -1.548 -23.484 16.484 1 96.19 220 LEU A CA 1
ATOM 1701 C C . LEU A 1 220 ? -0.738 -22.766 15.406 1 96.19 220 LEU A C 1
ATOM 1703 O O . LEU A 1 220 ? 0.222 -22.047 15.719 1 96.19 220 LEU A O 1
ATOM 1707 N N . ALA A 1 221 ? -1.12 -23.016 14.172 1 96.25 221 ALA A N 1
ATOM 1708 C CA . ALA A 1 221 ? -0.443 -22.328 13.078 1 96.25 221 ALA A CA 1
ATOM 1709 C C . ALA A 1 221 ? -0.595 -20.812 13.203 1 96.25 221 ALA A C 1
ATOM 1711 O O . ALA A 1 221 ? 0.344 -20.062 12.922 1 96.25 221 ALA A O 1
ATOM 1712 N N . GLY A 1 222 ? -1.815 -20.375 13.594 1 95.31 222 GLY A N 1
ATOM 1713 C CA . GLY A 1 222 ? -2.039 -18.953 13.828 1 95.31 222 GLY A CA 1
ATOM 1714 C C . GLY A 1 222 ? -1.188 -18.391 14.945 1 95.31 222 GLY A C 1
ATOM 1715 O O . GLY A 1 222 ? -0.611 -17.297 14.812 1 95.31 222 GLY A O 1
ATOM 1716 N N . ALA A 1 223 ? -1.039 -19.109 16.016 1 95 223 ALA A N 1
ATOM 1717 C CA . ALA A 1 223 ? -0.229 -18.688 17.156 1 95 223 ALA A CA 1
ATOM 1718 C C . ALA A 1 223 ? 1.247 -18.594 16.766 1 95 223 ALA A C 1
ATOM 1720 O O . ALA A 1 223 ? 1.946 -17.672 17.172 1 95 223 ALA A O 1
ATOM 1721 N N . LEU A 1 224 ? 1.667 -19.562 16.016 1 93.62 224 LEU A N 1
ATOM 1722 C CA . LEU A 1 224 ? 3.051 -19.562 15.547 1 93.62 224 LEU A CA 1
ATOM 1723 C C . LEU A 1 224 ? 3.314 -18.375 14.633 1 93.62 224 LEU A C 1
ATOM 1725 O O . LEU A 1 224 ? 4.387 -17.766 14.695 1 93.62 224 LEU A O 1
ATOM 1729 N N . CYS A 1 225 ? 2.391 -18.109 13.781 1 92.81 225 CYS A N 1
ATOM 1730 C CA . CYS A 1 225 ? 2.521 -16.984 12.867 1 92.81 225 CYS A CA 1
ATOM 1731 C C . CYS A 1 225 ? 2.592 -15.664 13.641 1 92.81 225 CYS A C 1
ATOM 1733 O O . CYS A 1 225 ? 3.432 -14.812 13.344 1 92.81 225 CYS A O 1
ATOM 1735 N N . VAL A 1 226 ? 1.728 -15.523 14.656 1 90.75 226 VAL A N 1
ATOM 1736 C CA . VAL A 1 226 ? 1.695 -14.305 15.453 1 90.75 226 VAL A CA 1
ATOM 1737 C C . VAL A 1 226 ? 2.994 -14.164 16.25 1 90.75 226 VAL A C 1
ATOM 1739 O O . VAL A 1 226 ? 3.547 -13.07 16.359 1 90.75 226 VAL A O 1
ATOM 1742 N N . LEU A 1 227 ? 3.463 -15.242 16.766 1 89.12 227 LEU A N 1
ATOM 1743 C CA . LEU A 1 227 ? 4.723 -15.234 17.5 1 89.12 227 LEU A CA 1
ATOM 1744 C C . LEU A 1 227 ? 5.875 -14.805 16.609 1 89.12 227 LEU A C 1
ATOM 1746 O O . LEU A 1 227 ? 6.73 -14.016 17.016 1 89.12 227 LEU A O 1
ATOM 1750 N N . TRP A 1 228 ? 5.852 -15.312 15.391 1 89 228 TRP A N 1
ATOM 1751 C CA . TRP A 1 228 ? 6.883 -14.953 14.422 1 89 228 TRP A CA 1
ATOM 1752 C C . TRP A 1 228 ? 6.797 -13.477 14.055 1 89 228 TRP A C 1
ATOM 1754 O O . TRP A 1 228 ? 7.82 -12.789 13.961 1 89 228 TRP A O 1
ATOM 1764 N N . ILE A 1 229 ? 5.645 -12.977 13.891 1 86.38 229 ILE A N 1
ATOM 1765 C CA . ILE A 1 229 ? 5.434 -11.594 13.484 1 86.38 229 ILE A CA 1
ATOM 1766 C C . ILE A 1 229 ? 5.855 -10.656 14.617 1 86.38 229 ILE A C 1
ATOM 1768 O O . ILE A 1 229 ? 6.426 -9.594 14.367 1 86.38 229 ILE A O 1
ATOM 1772 N N . ARG A 1 230 ? 5.582 -11.07 15.836 1 80.94 230 ARG A N 1
ATOM 1773 C CA . ARG A 1 230 ? 5.941 -10.258 17 1 80.94 230 ARG A CA 1
ATOM 1774 C C . ARG A 1 230 ? 7.453 -10.109 17.109 1 80.94 230 ARG A C 1
ATOM 1776 O O . ARG A 1 230 ? 7.945 -9.125 17.672 1 80.94 230 ARG A O 1
ATOM 1783 N N . LEU A 1 231 ? 8.141 -11.062 16.562 1 79.81 231 LEU A N 1
ATOM 1784 C CA . LEU A 1 231 ? 9.594 -11.031 16.625 1 79.81 231 LEU A CA 1
ATOM 1785 C C . LEU A 1 231 ? 10.18 -10.156 15.531 1 79.81 231 LEU A C 1
ATOM 1787 O O . LEU A 1 231 ? 11.359 -9.797 15.57 1 79.81 231 LEU A O 1
ATOM 1791 N N . MET A 1 232 ? 9.305 -9.844 14.641 1 77.69 232 MET A N 1
ATOM 1792 C CA . MET A 1 232 ? 9.773 -9.062 13.5 1 77.69 232 MET A CA 1
ATOM 1793 C C . MET A 1 232 ? 9.555 -7.57 13.75 1 77.69 232 MET A C 1
ATOM 1795 O O . MET A 1 232 ? 8.617 -7.18 14.445 1 77.69 232 MET A O 1
ATOM 1799 N N . PHE A 1 233 ? 10.547 -6.75 13.266 1 71.81 233 PHE A N 1
ATOM 1800 C CA . PHE A 1 233 ? 10.398 -5.305 13.406 1 71.81 233 PHE A CA 1
ATOM 1801 C C . PHE A 1 233 ? 10.102 -4.66 12.055 1 71.81 233 PHE A C 1
ATOM 1803 O O . PHE A 1 233 ? 10.969 -4.605 11.18 1 71.81 233 PHE A O 1
ATOM 1810 N N . ARG A 1 234 ? 8.984 -4.148 11.773 1 68.81 234 ARG A N 1
ATOM 1811 C CA . ARG A 1 234 ? 8.516 -3.283 10.703 1 68.81 234 ARG A CA 1
ATOM 1812 C C . ARG A 1 234 ? 9.016 -3.766 9.344 1 68.81 234 ARG A C 1
ATOM 1814 O O . ARG A 1 234 ? 9.688 -3.023 8.625 1 68.81 234 ARG A O 1
ATOM 1821 N N . ASP A 1 235 ? 8.844 -4.945 8.969 1 78.19 235 ASP A N 1
ATOM 1822 C CA . ASP A 1 235 ? 9.172 -5.453 7.645 1 78.19 235 ASP A CA 1
ATOM 1823 C C . ASP A 1 235 ? 7.934 -6.02 6.953 1 78.19 235 ASP A C 1
ATOM 1825 O O . ASP A 1 235 ? 7.57 -7.176 7.172 1 78.19 235 ASP A O 1
ATOM 1829 N N . HIS A 1 236 ? 7.469 -5.242 6.074 1 78.94 236 HIS A N 1
ATOM 1830 C CA . HIS A 1 236 ? 6.211 -5.602 5.43 1 78.94 236 HIS A CA 1
ATOM 1831 C C . HIS A 1 236 ? 6.387 -6.824 4.531 1 78.94 236 HIS A C 1
ATOM 1833 O O . HIS A 1 236 ? 5.504 -7.68 4.465 1 78.94 236 HIS A O 1
ATOM 1839 N N . LEU A 1 237 ? 7.52 -6.969 3.932 1 83.25 237 LEU A N 1
ATOM 1840 C CA . LEU A 1 237 ? 7.75 -8.07 3.008 1 83.25 237 LEU A CA 1
ATOM 1841 C C . LEU A 1 237 ? 7.805 -9.398 3.752 1 83.25 237 LEU A C 1
ATOM 1843 O O . LEU A 1 237 ? 7.207 -10.391 3.314 1 83.25 237 LEU A O 1
ATOM 1847 N N . THR A 1 238 ? 8.453 -9.406 4.918 1 86 238 THR A N 1
ATOM 1848 C CA . THR A 1 238 ? 8.602 -10.633 5.695 1 86 238 THR A CA 1
ATOM 1849 C C . THR A 1 238 ? 7.281 -11.023 6.344 1 86 238 THR A C 1
ATOM 1851 O O . THR A 1 238 ? 6.949 -12.211 6.426 1 86 238 THR A O 1
ATOM 1854 N N . GLU A 1 239 ? 6.57 -10.023 6.742 1 87.44 239 GLU A N 1
ATOM 1855 C CA . GLU A 1 239 ? 5.289 -10.312 7.383 1 87.44 239 GLU A CA 1
ATOM 1856 C C . GLU A 1 239 ? 4.297 -10.906 6.391 1 87.44 239 GLU A C 1
ATOM 1858 O O . GLU A 1 239 ? 3.625 -11.898 6.695 1 87.44 239 GLU A O 1
ATOM 1863 N N . THR A 1 240 ? 4.215 -10.32 5.199 1 88.44 240 THR A N 1
ATOM 1864 C CA . THR A 1 240 ? 3.299 -10.812 4.176 1 88.44 240 THR A CA 1
ATOM 1865 C C . THR A 1 240 ? 3.707 -12.203 3.707 1 88.44 240 THR A C 1
ATOM 1867 O O . THR A 1 240 ? 2.857 -13.078 3.539 1 88.44 240 THR A O 1
ATOM 1870 N N . SER A 1 241 ? 4.973 -12.422 3.541 1 90.94 241 SER A N 1
ATOM 1871 C CA . SER A 1 241 ? 5.461 -13.727 3.105 1 90.94 241 SER A CA 1
ATOM 1872 C C . SER A 1 241 ? 5.227 -14.797 4.172 1 90.94 241 SER A C 1
ATOM 1874 O O . SER A 1 241 ? 4.906 -15.938 3.852 1 90.94 241 SER A O 1
ATOM 1876 N N . ALA A 1 242 ? 5.398 -14.383 5.422 1 91.31 242 ALA A N 1
ATOM 1877 C CA . ALA A 1 242 ? 5.176 -15.328 6.516 1 91.31 242 ALA A CA 1
ATOM 1878 C C . ALA A 1 242 ? 3.721 -15.789 6.559 1 91.31 242 ALA A C 1
ATOM 1880 O O . ALA A 1 242 ? 3.445 -16.984 6.73 1 91.31 242 ALA A O 1
ATOM 1881 N N . THR A 1 243 ? 2.83 -14.859 6.375 1 91.94 243 THR A N 1
ATOM 1882 C CA . THR A 1 243 ? 1.415 -15.211 6.387 1 91.94 243 THR A CA 1
ATOM 1883 C C . THR A 1 243 ? 1.069 -16.109 5.199 1 91.94 243 THR A C 1
ATOM 1885 O O . THR A 1 243 ? 0.291 -17.047 5.332 1 91.94 243 THR A O 1
ATOM 1888 N N . MET A 1 244 ? 1.604 -15.844 4.062 1 92.19 244 MET A N 1
ATOM 1889 C CA . MET A 1 244 ? 1.349 -16.641 2.867 1 92.19 244 MET A CA 1
ATOM 1890 C C . MET A 1 244 ? 1.879 -18.062 3.039 1 92.19 244 MET A C 1
ATOM 1892 O O . MET A 1 244 ? 1.191 -19.031 2.709 1 92.19 244 MET A O 1
ATOM 1896 N N . CYS A 1 245 ? 3.07 -18.156 3.572 1 93.62 245 CYS A N 1
ATOM 1897 C CA . CYS A 1 245 ? 3.713 -19.453 3.752 1 93.62 245 CYS A CA 1
ATOM 1898 C C . CYS A 1 245 ? 2.951 -20.312 4.762 1 93.62 245 CYS A C 1
ATOM 1900 O O . CYS A 1 245 ? 2.688 -21.484 4.516 1 93.62 245 CYS A O 1
ATOM 1902 N N . ILE A 1 246 ? 2.562 -19.703 5.82 1 94.06 246 ILE A N 1
ATOM 1903 C CA . ILE A 1 246 ? 1.9 -20.469 6.875 1 94.06 246 ILE A CA 1
ATOM 1904 C C . ILE A 1 246 ? 0.503 -20.875 6.414 1 94.06 246 ILE A C 1
ATOM 1906 O O . ILE A 1 246 ? 0.031 -21.969 6.742 1 94.06 246 ILE A O 1
ATOM 1910 N N . ALA A 1 247 ? -0.131 -20 5.637 1 93.94 247 ALA A N 1
ATOM 1911 C CA . ALA A 1 247 ? -1.453 -20.328 5.109 1 93.94 247 ALA A CA 1
ATOM 1912 C C . ALA A 1 247 ? -1.396 -21.562 4.215 1 93.94 247 ALA A C 1
ATOM 1914 O O . ALA A 1 247 ? -2.189 -22.5 4.379 1 93.94 247 ALA A O 1
ATOM 1915 N N . TYR A 1 248 ? -0.448 -21.688 3.375 1 94.12 248 TYR A N 1
ATOM 1916 C CA . TYR A 1 248 ? -0.357 -22.797 2.434 1 94.12 248 TYR A CA 1
ATOM 1917 C C . TYR A 1 248 ? 0.248 -24.031 3.1 1 94.12 248 TYR A C 1
ATOM 1919 O O . TYR A 1 248 ? -0.214 -25.141 2.879 1 94.12 248 TYR A O 1
ATOM 1927 N N . LEU A 1 249 ? 1.248 -23.844 3.936 1 93.5 249 LEU A N 1
ATOM 1928 C CA . LEU A 1 249 ? 1.919 -24.984 4.559 1 93.5 249 LEU A CA 1
ATOM 1929 C C . LEU A 1 249 ? 1.007 -25.656 5.57 1 93.5 249 LEU A C 1
ATOM 1931 O O . LEU A 1 249 ? 1.049 -26.891 5.727 1 93.5 249 LEU A O 1
ATOM 1935 N N . SER A 1 250 ? 0.239 -24.859 6.328 1 94.44 250 SER A N 1
ATOM 1936 C CA . SER A 1 250 ? -0.683 -25.469 7.277 1 94.44 250 SER A CA 1
ATOM 1937 C C . SER A 1 250 ? -1.735 -26.312 6.562 1 94.44 250 SER A C 1
ATOM 1939 O O . SER A 1 250 ? -2.105 -27.391 7.039 1 94.44 250 SER A O 1
ATOM 1941 N N . PHE A 1 251 ? -2.238 -25.812 5.426 1 91.88 251 PHE A N 1
ATOM 1942 C CA . PHE A 1 251 ? -3.184 -26.578 4.621 1 91.88 251 PHE A CA 1
ATOM 1943 C C . PHE A 1 251 ? -2.537 -27.844 4.094 1 91.88 251 PHE A C 1
ATOM 1945 O O . PHE A 1 251 ? -3.143 -28.922 4.137 1 91.88 251 PHE A O 1
ATOM 1952 N N . TRP A 1 252 ? -1.305 -27.734 3.625 1 90.75 252 TRP A N 1
ATOM 1953 C CA . TRP A 1 252 ? -0.579 -28.891 3.094 1 90.75 252 TRP A CA 1
ATOM 1954 C C . TRP A 1 252 ? -0.357 -29.938 4.176 1 90.75 252 TRP A C 1
ATOM 1956 O O . TRP A 1 252 ? -0.516 -31.141 3.928 1 90.75 252 TRP A O 1
ATOM 1966 N N . VAL A 1 253 ? -0.006 -29.516 5.387 1 90.75 253 VAL A N 1
ATOM 1967 C CA . VAL A 1 253 ? 0.245 -30.422 6.5 1 90.75 253 VAL A CA 1
ATOM 1968 C C . VAL A 1 253 ? -1.046 -31.156 6.883 1 90.75 253 VAL A C 1
ATOM 1970 O O . VAL A 1 253 ? -1.033 -32.344 7.164 1 90.75 253 VAL A O 1
ATOM 1973 N N . ALA A 1 254 ? -2.117 -30.406 6.848 1 89.88 254 ALA A N 1
ATOM 1974 C CA . ALA A 1 254 ? -3.408 -30.969 7.211 1 89.88 254 ALA A CA 1
ATOM 1975 C C . ALA A 1 254 ? -3.836 -32.031 6.211 1 89.88 254 ALA A C 1
ATOM 1977 O O . ALA A 1 254 ? -4.312 -33.125 6.598 1 89.88 254 ALA A O 1
ATOM 1978 N N . GLU A 1 255 ? -3.617 -31.812 4.93 1 83.5 255 GLU A N 1
ATOM 1979 C CA . GLU A 1 255 ? -4.156 -32.688 3.883 1 83.5 255 GLU A CA 1
ATOM 1980 C C . GLU A 1 255 ? -3.162 -33.75 3.5 1 83.5 255 GLU A C 1
ATOM 1982 O O . GLU A 1 255 ? -3.559 -34.875 3.158 1 83.5 255 GLU A O 1
ATOM 1987 N N . SER A 1 256 ? -1.821 -33.5 3.523 1 79.31 256 SER A N 1
ATOM 1988 C CA . SER A 1 256 ? -0.868 -34.406 2.877 1 79.31 256 SER A CA 1
ATOM 1989 C C . SER A 1 256 ? -0.188 -35.312 3.895 1 79.31 256 SER A C 1
ATOM 1991 O O . SER A 1 256 ? 0.34 -36.375 3.535 1 79.31 256 SER A O 1
ATOM 1993 N N . LEU A 1 257 ? 0.04 -34.844 5.242 1 77.56 257 LEU A N 1
ATOM 1994 C CA . LEU A 1 257 ? 0.743 -35.688 6.219 1 77.56 257 LEU A CA 1
ATOM 1995 C C . LEU A 1 257 ? -0.202 -36.688 6.852 1 77.56 257 LEU A C 1
ATOM 1997 O O . LEU A 1 257 ? 0.131 -37.312 7.871 1 77.56 257 LEU A O 1
ATOM 2001 N N . ASN A 1 258 ? -1.231 -37.062 6.141 1 72.19 258 ASN A N 1
ATOM 2002 C CA . ASN A 1 258 ? -2.168 -38.094 6.559 1 72.19 258 ASN A CA 1
ATOM 2003 C C . ASN A 1 258 ? -2.611 -37.906 8.008 1 72.19 258 ASN A C 1
ATOM 2005 O O . ASN A 1 258 ? -2.684 -38.875 8.773 1 72.19 258 ASN A O 1
ATOM 2009 N N . LEU A 1 259 ? -2.693 -36.688 8.539 1 78.44 259 LEU A N 1
ATOM 2010 C CA . LEU A 1 259 ? -3.188 -36.406 9.883 1 78.44 259 LEU A CA 1
ATOM 2011 C C . LEU A 1 259 ? -4.707 -36.5 9.93 1 78.44 259 LEU A C 1
ATOM 2013 O O . LEU A 1 259 ? -5.297 -36.562 11.008 1 78.44 259 LEU A O 1
ATOM 2017 N N . GLN A 1 260 ? -5.332 -36.781 8.852 1 78.38 260 GLN A N 1
ATOM 2018 C CA . GLN A 1 260 ? -6.785 -36.812 8.75 1 78.38 260 GLN A CA 1
ATOM 2019 C C . GLN A 1 260 ? -7.422 -35.594 9.383 1 78.38 260 GLN A C 1
ATOM 2021 O O . GLN A 1 260 ? -8.328 -35.688 10.203 1 78.38 260 GLN A O 1
ATOM 2026 N N . VAL A 1 261 ? -6.934 -34.5 9.273 1 87.62 261 VAL A N 1
ATOM 2027 C CA . VAL A 1 261 ? -7.449 -33.219 9.703 1 87.62 261 VAL A CA 1
ATOM 2028 C C . VAL A 1 261 ? -7.945 -32.406 8.492 1 87.62 261 VAL A C 1
ATOM 2030 O O . VAL A 1 261 ? -7.461 -32.625 7.375 1 87.62 261 VAL A O 1
ATOM 2033 N N . SER A 1 262 ? -9.031 -31.688 8.695 1 85.69 262 SER A N 1
ATOM 2034 C CA . SER A 1 262 ? -9.602 -30.906 7.598 1 85.69 262 SER A CA 1
ATOM 2035 C C . SER A 1 262 ? -8.734 -29.703 7.266 1 85.69 262 SER A C 1
ATOM 2037 O O . SER A 1 262 ? -8.547 -28.812 8.102 1 85.69 262 SER A O 1
ATOM 2039 N N . GLY A 1 263 ? -8.18 -29.641 6.051 1 87.5 263 GLY A N 1
ATOM 2040 C CA . GLY A 1 263 ? -7.395 -28.5 5.613 1 87.5 263 GLY A CA 1
ATOM 2041 C C . GLY A 1 263 ? -8.195 -27.203 5.547 1 87.5 263 GLY A C 1
ATOM 2042 O O . GLY A 1 263 ? -7.68 -26.141 5.855 1 87.5 263 GLY A O 1
ATOM 2043 N N . VAL A 1 264 ? -9.477 -27.297 5.207 1 86.44 264 VAL A N 1
ATOM 2044 C CA . VAL A 1 264 ? -10.352 -26.141 5.074 1 86.44 264 VAL A CA 1
ATOM 2045 C C . VAL A 1 264 ? -10.562 -25.5 6.445 1 86.44 264 VAL A C 1
ATOM 2047 O O . VAL A 1 264 ? -10.422 -24.281 6.598 1 86.44 264 VAL A O 1
ATOM 2050 N N . LEU A 1 265 ? -10.844 -26.297 7.438 1 89.19 265 LEU A N 1
ATOM 2051 C CA . LEU A 1 265 ? -11.07 -25.766 8.781 1 89.19 265 LEU A CA 1
ATOM 2052 C C . LEU A 1 265 ? -9.781 -25.188 9.352 1 89.19 265 LEU A C 1
ATOM 2054 O O . LEU A 1 265 ? -9.82 -24.219 10.109 1 89.19 265 LEU A O 1
ATOM 2058 N N . THR A 1 266 ? -8.68 -25.828 9.039 1 93.19 266 THR A N 1
ATOM 2059 C CA . THR A 1 266 ? -7.387 -25.312 9.477 1 93.19 266 THR A CA 1
ATOM 2060 C C . THR A 1 266 ? -7.172 -23.891 8.945 1 93.19 266 THR A C 1
ATOM 2062 O O . THR A 1 266 ? -6.738 -23.016 9.688 1 93.19 266 THR A O 1
ATOM 2065 N N . SER A 1 267 ? -7.508 -23.703 7.676 1 92.81 267 SER A N 1
ATOM 2066 C CA . SER A 1 267 ? -7.328 -22.391 7.055 1 92.81 267 SER A CA 1
ATOM 2067 C C . SER A 1 267 ? -8.281 -21.359 7.656 1 92.81 267 SER A C 1
ATOM 2069 O O . SER A 1 267 ? -7.914 -20.188 7.816 1 92.81 267 SER A O 1
ATOM 2071 N N . VAL A 1 268 ? -9.477 -21.75 8.016 1 90.62 268 VAL A N 1
ATOM 2072 C CA . VAL A 1 268 ? -10.469 -20.844 8.594 1 90.62 268 VAL A CA 1
ATOM 2073 C C . VAL A 1 268 ? -9.992 -20.344 9.961 1 90.62 268 VAL A C 1
ATOM 2075 O O . VAL A 1 268 ? -9.961 -19.141 10.211 1 90.62 268 VAL A O 1
ATOM 2078 N N . PHE A 1 269 ? -9.57 -21.25 10.781 1 93.5 269 PHE A N 1
ATOM 2079 C CA . PHE A 1 269 ? -9.211 -20.875 12.141 1 93.5 269 PHE A CA 1
ATOM 2080 C C . PHE A 1 269 ? -7.867 -20.156 12.172 1 93.5 269 PHE A C 1
ATOM 2082 O O . PHE A 1 269 ? -7.625 -19.312 13.031 1 93.5 269 PHE A O 1
ATOM 2089 N N . LEU A 1 270 ? -7.004 -20.531 11.211 1 95.62 270 LEU A N 1
ATOM 2090 C CA . LEU A 1 270 ? -5.785 -19.75 11.047 1 95.62 270 LEU A CA 1
ATOM 2091 C C . LEU A 1 270 ? -6.117 -18.297 10.727 1 95.62 270 LEU A C 1
ATOM 2093 O O . LEU A 1 270 ? -5.586 -17.375 11.359 1 95.62 270 LEU A O 1
ATOM 2097 N N . GLY A 1 271 ? -7.004 -18.094 9.727 1 93.5 271 GLY A N 1
ATOM 2098 C CA . GLY A 1 271 ? -7.402 -16.75 9.328 1 93.5 271 GLY A CA 1
ATOM 2099 C C . GLY A 1 271 ? -8.078 -15.984 10.453 1 93.5 271 GLY A C 1
ATOM 2100 O O . GLY A 1 271 ? -7.785 -14.805 10.664 1 93.5 271 GLY A O 1
ATOM 2101 N N . LEU A 1 272 ? -8.922 -16.625 11.227 1 91.94 272 LEU A N 1
ATOM 2102 C CA . LEU A 1 272 ? -9.648 -15.984 12.312 1 91.94 272 LEU A CA 1
ATOM 2103 C C . LEU A 1 272 ? -8.703 -15.617 13.453 1 91.94 272 LEU A C 1
ATOM 2105 O O . LEU A 1 272 ? -8.867 -14.57 14.086 1 91.94 272 LEU A O 1
ATOM 2109 N N . TYR A 1 273 ? -7.77 -16.484 13.695 1 93.44 273 TYR A N 1
ATOM 2110 C CA . TYR A 1 273 ? -6.801 -16.203 14.75 1 93.44 273 TYR A CA 1
ATOM 2111 C C . TYR A 1 273 ? -5.98 -14.961 14.406 1 93.44 273 TYR A C 1
ATOM 2113 O O . TYR A 1 273 ? -5.746 -14.109 15.266 1 93.44 273 TYR A O 1
ATOM 2121 N N . LEU A 1 274 ? -5.555 -14.906 13.234 1 92.38 274 LEU A N 1
ATOM 2122 C CA . LEU A 1 274 ? -4.766 -13.758 12.805 1 92.38 274 LEU A CA 1
ATOM 2123 C C . LEU A 1 274 ? -5.621 -12.492 12.766 1 92.38 274 LEU A C 1
ATOM 2125 O O . LEU A 1 274 ? -5.125 -11.391 13.023 1 92.38 274 LEU A O 1
ATOM 2129 N N . ALA A 1 275 ? -6.891 -12.656 12.398 1 90.19 275 ALA A N 1
ATOM 2130 C CA . ALA A 1 275 ? -7.801 -11.516 12.406 1 90.19 275 ALA A CA 1
ATOM 2131 C C . ALA A 1 275 ? -7.926 -10.922 13.805 1 90.19 275 ALA A C 1
ATOM 2133 O O . ALA A 1 275 ? -8.016 -9.695 13.961 1 90.19 275 ALA A O 1
ATOM 2134 N N . ASN A 1 276 ? -7.902 -11.758 14.805 1 88 276 ASN A N 1
ATOM 2135 C CA . ASN A 1 276 ? -8.016 -11.32 16.188 1 88 276 ASN A CA 1
ATOM 2136 C C . ASN A 1 276 ? -6.734 -10.641 16.672 1 88 276 ASN A C 1
ATOM 2138 O O . ASN A 1 276 ? -6.762 -9.867 17.625 1 88 276 ASN A O 1
ATOM 2142 N N . HIS A 1 277 ? -5.645 -10.938 16 1 87.88 277 HIS A N 1
ATOM 2143 C CA . HIS A 1 277 ? -4.359 -10.375 16.406 1 87.88 277 HIS A CA 1
ATOM 2144 C C . HIS A 1 277 ? -3.816 -9.414 15.359 1 87.88 277 HIS A C 1
ATOM 2146 O O . HIS A 1 277 ? -2.602 -9.32 15.164 1 87.88 277 HIS A O 1
ATOM 2152 N N . ARG A 1 278 ? -4.629 -8.812 14.734 1 84 278 ARG A N 1
ATOM 2153 C CA . ARG A 1 278 ? -4.242 -7.871 13.695 1 84 278 ARG A CA 1
ATOM 2154 C C . ARG A 1 278 ? -3.449 -6.707 14.273 1 84 278 ARG A C 1
ATOM 2156 O O . ARG A 1 278 ? -2.59 -6.133 13.602 1 84 278 ARG A O 1
ATOM 2163 N N . THR A 1 279 ? -3.744 -6.355 15.516 1 79.5 279 THR A N 1
ATOM 2164 C CA . THR A 1 279 ? -3.1 -5.215 16.156 1 79.5 279 THR A CA 1
ATOM 2165 C C . THR A 1 279 ? -1.621 -5.5 16.406 1 79.5 279 THR A C 1
ATOM 2167 O O . THR A 1 279 ? -0.834 -4.574 16.625 1 79.5 279 THR A O 1
ATOM 2170 N N . ASP A 1 280 ? -1.339 -6.73 16.406 1 77.5 280 ASP A N 1
ATOM 2171 C CA . ASP A 1 280 ? 0.058 -7.09 16.641 1 77.5 280 ASP A CA 1
ATOM 2172 C C . ASP A 1 280 ? 0.894 -6.863 15.375 1 77.5 280 ASP A C 1
ATOM 2174 O O . ASP A 1 280 ? 2.125 -6.84 15.445 1 77.5 280 ASP A O 1
ATOM 2178 N N . MET A 1 281 ? 0.189 -6.684 14.359 1 76.19 281 MET A N 1
ATOM 2179 C CA . MET A 1 281 ? 0.885 -6.453 13.102 1 76.19 281 MET A CA 1
ATOM 2180 C C . MET A 1 281 ? 1.201 -4.973 12.914 1 76.19 281 MET A C 1
ATOM 2182 O O . MET A 1 281 ? 0.483 -4.109 13.422 1 76.19 281 MET A O 1
ATOM 2186 N N . SER A 1 282 ? 2.383 -4.688 12.359 1 63.5 282 SER A N 1
ATOM 2187 C CA . SER A 1 282 ? 2.805 -3.303 12.18 1 63.5 282 SER A CA 1
ATOM 2188 C C . SER A 1 282 ? 1.81 -2.529 11.328 1 63.5 282 SER A C 1
ATOM 2190 O O . SER A 1 282 ? 1.308 -3.049 10.328 1 63.5 282 SER A O 1
ATOM 2192 N N . VAL A 1 283 ? 1.281 -1.464 11.852 1 57.94 283 VAL A N 1
ATOM 2193 C CA . VAL A 1 283 ? 0.202 -0.635 11.328 1 57.94 283 VAL A CA 1
ATOM 2194 C C . VAL A 1 283 ? 0.488 -0.278 9.867 1 57.94 283 VAL A C 1
ATOM 2196 O O . VAL A 1 283 ? -0.398 -0.368 9.016 1 57.94 283 VAL A O 1
ATOM 2199 N N . HIS A 1 284 ? 1.708 0.234 9.586 1 57.5 284 HIS A N 1
ATOM 2200 C CA . HIS A 1 284 ? 2.035 0.666 8.227 1 57.5 284 HIS A CA 1
ATOM 2201 C C . HIS A 1 284 ? 2.029 -0.511 7.258 1 57.5 284 HIS A C 1
ATOM 2203 O O . HIS A 1 284 ? 1.738 -0.342 6.074 1 57.5 284 HIS A O 1
ATOM 2209 N N . ASP A 1 285 ? 2.01 -1.611 7.848 1 54.62 285 ASP A N 1
ATOM 2210 C CA . ASP A 1 285 ? 2.166 -2.842 7.078 1 54.62 285 ASP A CA 1
ATOM 2211 C C . ASP A 1 285 ? 0.813 -3.494 6.805 1 54.62 285 ASP A C 1
ATOM 2213 O O . ASP A 1 285 ? 0.662 -4.238 5.832 1 54.62 285 ASP A O 1
ATOM 2217 N N . GLU A 1 286 ? -0.12 -2.943 7.516 1 61.47 286 GLU A N 1
ATOM 2218 C CA . GLU A 1 286 ? -1.419 -3.6 7.391 1 61.47 286 GLU A CA 1
ATOM 2219 C C . GLU A 1 286 ? -2.055 -3.311 6.035 1 61.47 286 GLU A C 1
ATOM 2221 O O . GLU A 1 286 ? -2.66 -4.195 5.426 1 61.47 286 GLU A O 1
ATOM 2226 N N . ALA A 1 287 ? -1.846 -2.145 5.527 1 69.69 287 ALA A N 1
ATOM 2227 C CA . ALA A 1 287 ? -2.434 -1.799 4.234 1 69.69 287 ALA A CA 1
ATOM 2228 C C . ALA A 1 287 ? -1.779 -2.59 3.105 1 69.69 287 ALA A C 1
ATOM 2230 O O . ALA A 1 287 ? -2.459 -3.049 2.186 1 69.69 287 ALA A O 1
ATOM 2231 N N . SER A 1 288 ? -0.548 -2.867 3.297 1 75.25 288 SER A N 1
ATOM 2232 C CA . SER A 1 288 ? 0.183 -3.607 2.273 1 75.25 288 SER A CA 1
ATOM 2233 C C . SER A 1 288 ? -0.218 -5.078 2.262 1 75.25 288 SER A C 1
ATOM 2235 O O . SER A 1 288 ? -0.405 -5.668 1.195 1 75.25 288 SER A O 1
ATOM 2237 N N . LEU A 1 289 ? -0.4 -5.609 3.482 1 82.12 289 LEU A N 1
ATOM 2238 C CA . LEU A 1 289 ? -0.78 -7.012 3.613 1 82.12 289 LEU A CA 1
ATOM 2239 C C . LEU A 1 289 ? -2.164 -7.254 3.023 1 82.12 289 LEU A C 1
ATOM 2241 O O . LEU A 1 289 ? -2.371 -8.234 2.299 1 82.12 289 LEU A O 1
ATOM 2245 N N . ASP A 1 290 ? -3.025 -6.301 3.232 1 82.62 290 ASP A N 1
ATOM 2246 C CA . ASP A 1 290 ? -4.391 -6.43 2.73 1 82.62 290 ASP A CA 1
ATOM 2247 C C . ASP A 1 290 ? -4.426 -6.34 1.206 1 82.62 290 ASP A C 1
ATOM 2249 O O . ASP A 1 290 ? -5.164 -7.078 0.553 1 82.62 290 ASP A O 1
ATOM 2253 N N . HIS A 1 291 ? -3.623 -5.535 0.703 1 82 291 HIS A N 1
ATOM 2254 C CA . HIS A 1 291 ? -3.604 -5.352 -0.744 1 82 291 HIS A CA 1
ATOM 2255 C C . HIS A 1 291 ? -3.072 -6.598 -1.449 1 82 291 HIS A C 1
ATOM 2257 O O . HIS A 1 291 ? -3.59 -6.988 -2.498 1 82 291 HIS A O 1
ATOM 2263 N N . VAL A 1 292 ? -2.084 -7.164 -0.896 1 87.06 292 VAL A N 1
ATOM 2264 C CA . VAL A 1 292 ? -1.479 -8.344 -1.514 1 87.06 292 VAL A CA 1
ATOM 2265 C C . VAL A 1 292 ? -2.457 -9.508 -1.464 1 87.06 292 VAL A C 1
ATOM 2267 O O . VAL A 1 292 ? -2.65 -10.211 -2.463 1 87.06 292 VAL A O 1
ATOM 2270 N N . TRP A 1 293 ? -3.062 -9.664 -0.332 1 88.06 293 TRP A N 1
ATOM 2271 C CA . TRP A 1 293 ? -4 -10.773 -0.207 1 88.06 293 TRP A CA 1
ATOM 2272 C C . TRP A 1 293 ? -5.234 -10.547 -1.07 1 88.06 293 TRP A C 1
ATOM 2274 O O . TRP A 1 293 ? -5.809 -11.492 -1.61 1 88.06 293 TRP A O 1
ATOM 2284 N N . HIS A 1 294 ? -5.633 -9.312 -1.22 1 86.75 294 HIS A N 1
ATOM 2285 C CA . HIS A 1 294 ? -6.742 -9.016 -2.121 1 86.75 294 HIS A CA 1
ATOM 2286 C C . HIS A 1 294 ? -6.379 -9.344 -3.564 1 86.75 294 HIS A C 1
ATOM 2288 O O . HIS A 1 294 ? -7.223 -9.828 -4.324 1 86.75 294 HIS A O 1
ATOM 2294 N N . MET A 1 295 ? -5.199 -9.109 -3.896 1 88.56 295 MET A N 1
ATOM 2295 C CA . MET A 1 295 ? -4.727 -9.438 -5.238 1 88.56 295 MET A CA 1
ATOM 2296 C C . MET A 1 295 ? -4.695 -10.945 -5.453 1 88.56 295 MET A C 1
ATOM 2298 O O . MET A 1 295 ? -5.117 -11.438 -6.504 1 88.56 295 MET A O 1
ATOM 2302 N N . ILE A 1 296 ? -4.215 -11.641 -4.465 1 90.5 296 ILE A N 1
ATOM 2303 C CA . ILE A 1 296 ? -4.133 -13.094 -4.555 1 90.5 296 ILE A CA 1
ATOM 2304 C C . ILE A 1 296 ? -5.535 -13.68 -4.684 1 90.5 296 ILE A C 1
ATOM 2306 O O . ILE A 1 296 ? -5.762 -14.594 -5.48 1 90.5 296 ILE A O 1
ATOM 2310 N N . SER A 1 297 ? -6.434 -13.117 -3.912 1 89.56 297 SER A N 1
ATOM 2311 C CA . SER A 1 297 ? -7.816 -13.578 -3.959 1 89.56 297 SER A CA 1
ATOM 2312 C C . SER A 1 297 ? -8.453 -13.289 -5.312 1 89.56 297 SER A C 1
ATOM 2314 O O . SER A 1 297 ? -9.211 -14.102 -5.84 1 89.56 297 SER A O 1
ATOM 2316 N N . PHE A 1 298 ? -8.172 -12.156 -5.895 1 89.94 298 PHE A N 1
ATOM 2317 C CA . PHE A 1 298 ? -8.695 -11.781 -7.203 1 89.94 298 PHE A CA 1
ATOM 2318 C C . PHE A 1 298 ? -8.195 -12.734 -8.281 1 89.94 298 PHE A C 1
ATOM 2320 O O . PHE A 1 298 ? -8.977 -13.203 -9.109 1 89.94 298 PHE A O 1
ATOM 2327 N N . VAL A 1 299 ? -6.914 -13.023 -8.227 1 91.75 299 VAL A N 1
ATOM 2328 C CA . VAL A 1 299 ? -6.289 -13.906 -9.203 1 91.75 299 VAL A CA 1
ATOM 2329 C C . VAL A 1 299 ? -6.863 -15.32 -9.055 1 91.75 299 VAL A C 1
ATOM 2331 O O . VAL A 1 299 ? -7.246 -15.945 -10.047 1 91.75 299 VAL A O 1
ATOM 2334 N N . ALA A 1 300 ? -6.969 -15.789 -7.836 1 90.31 300 ALA A N 1
ATOM 2335 C CA . ALA A 1 300 ? -7.484 -17.125 -7.566 1 90.31 300 ALA A CA 1
ATOM 2336 C C . ALA A 1 300 ? -8.93 -17.266 -8.023 1 90.31 300 ALA A C 1
ATOM 2338 O O . ALA A 1 300 ? -9.297 -18.234 -8.68 1 90.31 300 ALA A O 1
ATOM 2339 N N . ASN A 1 301 ? -9.742 -16.234 -7.746 1 88.12 301 ASN A N 1
ATOM 2340 C CA . ASN A 1 301 ? -11.148 -16.266 -8.133 1 88.12 301 ASN A CA 1
ATOM 2341 C C . ASN A 1 301 ? -11.312 -16.234 -9.648 1 88.12 301 ASN A C 1
ATOM 2343 O O . ASN A 1 301 ? -12.164 -16.938 -10.203 1 88.12 301 ASN A O 1
ATOM 2347 N N . THR A 1 302 ? -10.539 -15.469 -10.297 1 91.75 302 THR A N 1
ATOM 2348 C CA . THR A 1 302 ? -10.625 -15.352 -11.75 1 91.75 302 THR A CA 1
ATOM 2349 C C . THR A 1 302 ? -10.289 -16.688 -12.422 1 91.75 302 THR A C 1
ATOM 2351 O O . THR A 1 302 ? -11.016 -17.141 -13.305 1 91.75 302 THR A O 1
ATOM 2354 N N . ILE A 1 303 ? -9.219 -17.359 -11.977 1 92.5 303 ILE A N 1
ATOM 2355 C CA . ILE A 1 303 ? -8.781 -18.609 -12.57 1 92.5 303 ILE A CA 1
ATOM 2356 C C . ILE A 1 303 ? -9.789 -19.719 -12.227 1 92.5 303 ILE A C 1
ATOM 2358 O O . ILE A 1 303 ? -10.188 -20.484 -13.102 1 92.5 303 ILE A O 1
ATOM 2362 N N . LEU A 1 304 ? -10.188 -19.719 -10.984 1 88.75 304 LEU A N 1
ATOM 2363 C CA . LEU A 1 304 ? -11.07 -20.766 -10.5 1 88.75 304 LEU A CA 1
ATOM 2364 C C . LEU A 1 304 ? -12.414 -20.734 -11.219 1 88.75 304 LEU A C 1
ATOM 2366 O O . LEU A 1 304 ? -12.922 -21.781 -11.648 1 88.75 304 LEU A O 1
ATOM 2370 N N . PHE A 1 305 ? -13.016 -19.578 -11.391 1 88.88 305 PHE A N 1
ATOM 2371 C CA . PHE A 1 305 ? -14.336 -19.469 -12 1 88.88 305 PHE A CA 1
ATOM 2372 C C . PHE A 1 305 ? -14.25 -19.641 -13.508 1 88.88 305 PHE A C 1
ATOM 2374 O O . PHE A 1 305 ? -15.18 -20.141 -14.141 1 88.88 305 PHE A O 1
ATOM 2381 N N . THR A 1 306 ? -13.148 -19.219 -14.141 1 92.56 306 THR A N 1
ATOM 2382 C CA . THR A 1 306 ? -12.945 -19.516 -15.555 1 92.56 306 THR A CA 1
ATOM 2383 C C . THR A 1 306 ? -12.859 -21.016 -15.789 1 92.56 306 THR A C 1
ATOM 2385 O O . THR A 1 306 ? -13.484 -21.547 -16.703 1 92.56 306 THR A O 1
ATOM 2388 N N . LEU A 1 307 ? -12.062 -21.656 -14.93 1 90.19 307 LEU A N 1
ATOM 2389 C CA . LEU A 1 307 ? -11.898 -23.094 -15.023 1 90.19 307 LEU A CA 1
ATOM 2390 C C . LEU A 1 307 ? -13.227 -23.812 -14.797 1 90.19 307 LEU A C 1
ATOM 2392 O O . LEU A 1 307 ? -13.555 -24.766 -15.508 1 90.19 307 LEU A O 1
ATOM 2396 N N . SER A 1 308 ? -13.992 -23.344 -13.781 1 87.69 308 SER A N 1
ATOM 2397 C CA . SER A 1 308 ? -15.297 -23.922 -13.484 1 87.69 308 SER A CA 1
ATOM 2398 C C . SER A 1 308 ? -16.25 -23.797 -14.672 1 87.69 308 SER A C 1
ATOM 2400 O O . SER A 1 308 ? -16.969 -24.734 -14.992 1 87.69 308 SER A O 1
ATOM 2402 N N . GLY A 1 309 ? -16.219 -22.625 -15.305 1 89.5 309 GLY A N 1
ATOM 2403 C CA . GLY A 1 309 ? -17.047 -22.438 -16.5 1 89.5 309 GLY A CA 1
ATOM 2404 C C . GLY A 1 309 ? -16.672 -23.375 -17.625 1 89.5 309 GLY A C 1
ATOM 2405 O O . GLY A 1 309 ? -17.531 -23.922 -18.312 1 89.5 309 GLY A O 1
ATOM 2406 N N . ALA A 1 310 ? -15.422 -23.578 -17.797 1 91.5 310 ALA A N 1
ATOM 2407 C CA . ALA A 1 310 ? -14.93 -24.453 -18.859 1 91.5 310 ALA A CA 1
ATOM 2408 C C . ALA A 1 310 ? -15.297 -25.906 -18.594 1 91.5 310 ALA A C 1
ATOM 2410 O O . ALA A 1 310 ? -15.625 -26.656 -19.516 1 91.5 310 ALA A O 1
ATOM 2411 N N . ILE A 1 311 ? -15.195 -26.312 -17.344 1 86.31 311 ILE A N 1
ATOM 2412 C CA . ILE A 1 311 ? -15.547 -27.672 -16.938 1 86.31 311 ILE A CA 1
ATOM 2413 C C . ILE A 1 311 ? -17.031 -27.922 -17.188 1 86.31 311 ILE A C 1
ATOM 2415 O O . ILE A 1 311 ? -17.422 -28.984 -17.688 1 86.31 311 ILE A O 1
ATOM 2419 N N . VAL A 1 312 ? -17.844 -26.906 -16.875 1 86.81 312 VAL A N 1
ATOM 2420 C CA . VAL A 1 312 ? -19.281 -26.984 -17.109 1 86.81 312 VAL A CA 1
ATOM 2421 C C . VAL A 1 312 ? -19.562 -27.141 -18.609 1 86.81 312 VAL A C 1
ATOM 2423 O O . VAL A 1 312 ? -20.391 -27.953 -19.016 1 86.81 312 VAL A O 1
ATOM 2426 N N . ALA A 1 313 ? -18.844 -26.391 -19.359 1 89 313 ALA A N 1
ATOM 2427 C CA . ALA A 1 313 ? -19.047 -26.438 -20.812 1 89 313 ALA A CA 1
ATOM 2428 C C . ALA A 1 313 ? -18.703 -27.812 -21.359 1 89 313 ALA A C 1
ATOM 2430 O O . ALA A 1 313 ? -19.391 -28.312 -22.266 1 89 313 ALA A O 1
ATOM 2431 N N . ARG A 1 314 ? -17.656 -28.406 -20.875 1 86.12 314 ARG A N 1
ATOM 2432 C CA . ARG A 1 314 ? -17.203 -29.703 -21.375 1 86.12 314 ARG A CA 1
ATOM 2433 C C . ARG A 1 314 ? -18.172 -30.812 -21 1 86.12 314 ARG A C 1
ATOM 2435 O O . ARG A 1 314 ? -18.391 -31.75 -21.781 1 86.12 314 ARG A O 1
ATOM 2442 N N . ASN A 1 315 ? -18.891 -30.688 -19.891 1 82.25 315 ASN A N 1
ATOM 2443 C CA . ASN A 1 315 ? -19.609 -31.828 -19.344 1 82.25 315 ASN A CA 1
ATOM 2444 C C . ASN A 1 315 ? -21.125 -31.656 -19.484 1 82.25 315 ASN A C 1
ATOM 2446 O O . ASN A 1 315 ? -21.875 -32.625 -19.5 1 82.25 315 ASN A O 1
ATOM 2450 N N . LEU A 1 316 ? -21.641 -30.422 -19.453 1 77.94 316 LEU A N 1
ATOM 2451 C CA . LEU A 1 316 ? -23.078 -30.172 -19.453 1 77.94 316 LEU A CA 1
ATOM 2452 C C . LEU A 1 316 ? -23.672 -30.359 -20.844 1 77.94 316 LEU A C 1
ATOM 2454 O O . LEU A 1 316 ? -24.797 -30.812 -20.984 1 77.94 316 LEU A O 1
ATOM 2458 N N . PHE A 1 317 ? -22.906 -30.094 -21.906 1 76.06 317 PHE A N 1
ATOM 2459 C CA . PHE A 1 317 ? -23.5 -30.078 -23.234 1 76.06 317 PHE A CA 1
ATOM 2460 C C . PHE A 1 317 ? -23.062 -31.297 -24.047 1 76.06 317 PHE A C 1
ATOM 2462 O O . PHE A 1 317 ? -23.031 -31.25 -25.281 1 76.06 317 PHE A O 1
ATOM 2469 N N . SER A 1 318 ? -22.844 -32.344 -23.219 1 75.5 318 SER A N 1
ATOM 2470 C CA . SER A 1 318 ? -22.5 -33.562 -23.906 1 75.5 318 SER A CA 1
ATOM 2471 C C . SER A 1 318 ? -23.734 -34.25 -24.469 1 75.5 318 SER A C 1
ATOM 2473 O O . SER A 1 318 ? -24.844 -34.062 -23.953 1 75.5 318 SER A O 1
ATOM 2475 N N . SER A 1 319 ? -23.688 -34.875 -25.562 1 68.88 319 SER A N 1
ATOM 2476 C CA . SER A 1 319 ? -24.781 -35.5 -26.297 1 68.88 319 SER A CA 1
ATOM 2477 C C . SER A 1 319 ? -25.344 -36.688 -25.531 1 68.88 319 SER A C 1
ATOM 2479 O O . SER A 1 319 ? -26.406 -37.188 -25.891 1 68.88 319 SER A O 1
ATOM 2481 N N . ILE A 1 320 ? -24.828 -36.969 -24.453 1 74 320 ILE A N 1
ATOM 2482 C CA . ILE A 1 320 ? -25.25 -38.156 -23.703 1 74 320 ILE A CA 1
ATOM 2483 C C . ILE A 1 320 ? -26.484 -37.844 -22.875 1 74 320 ILE A C 1
ATOM 2485 O O . ILE A 1 320 ? -27.266 -38.719 -22.531 1 74 320 ILE A O 1
ATOM 2489 N N . TYR A 1 321 ? -26.797 -36.594 -22.734 1 82.06 321 TYR A N 1
ATOM 2490 C CA . TYR A 1 321 ? -27.859 -36.219 -21.781 1 82.06 321 TYR A CA 1
ATOM 2491 C C . TYR A 1 321 ? -29.172 -35.938 -22.516 1 82.06 321 TYR A C 1
ATOM 2493 O O . TYR A 1 321 ? -29.172 -35.344 -23.594 1 82.06 321 TYR A O 1
ATOM 2501 N N . SER A 1 322 ? -30.266 -36.438 -22.047 1 84.94 322 SER A N 1
ATOM 2502 C CA . SER A 1 322 ? -31.609 -36.312 -22.609 1 84.94 322 SER A CA 1
ATOM 2503 C C . SER A 1 322 ? -32.344 -35.125 -22.047 1 84.94 322 SER A C 1
ATOM 2505 O O . SER A 1 322 ? -31.844 -34.469 -21.109 1 84.94 322 SER A O 1
ATOM 2507 N N . TRP A 1 323 ? -33.438 -34.688 -22.594 1 87 323 TRP A N 1
ATOM 2508 C CA . TRP A 1 323 ? -34.25 -33.594 -22.156 1 87 323 TRP A CA 1
ATOM 2509 C C . TRP A 1 323 ? -34.844 -33.844 -20.781 1 87 323 TRP A C 1
ATOM 2511 O O . TRP A 1 323 ? -35.094 -32.906 -20.016 1 87 323 TRP A O 1
ATOM 2521 N N . THR A 1 324 ? -34.969 -35.156 -20.484 1 88.69 324 THR A N 1
ATOM 2522 C CA . THR A 1 324 ? -35.438 -35.531 -19.156 1 88.69 324 THR A CA 1
ATOM 2523 C C . THR A 1 324 ? -34.406 -35.156 -18.078 1 88.69 324 THR A C 1
ATOM 2525 O O . THR A 1 324 ? -34.781 -34.75 -16.969 1 88.69 324 THR A O 1
ATOM 2528 N N . ASP A 1 325 ? -33.125 -35.281 -18.469 1 92.25 325 ASP A N 1
ATOM 2529 C CA . ASP A 1 325 ? -32.062 -34.906 -17.531 1 92.25 325 ASP A CA 1
ATOM 2530 C C . ASP A 1 325 ? -32.125 -33.406 -17.219 1 92.25 325 ASP A C 1
ATOM 2532 O O . ASP A 1 325 ? -31.906 -33 -16.078 1 92.25 325 ASP A O 1
ATOM 2536 N N . PHE A 1 326 ? -32.469 -32.562 -18.234 1 92.88 326 PHE A N 1
ATOM 2537 C CA . PHE A 1 326 ? -32.562 -31.109 -18.031 1 92.88 326 PHE A CA 1
ATOM 2538 C C . PHE A 1 326 ? -33.781 -30.766 -17.188 1 92.88 326 PHE A C 1
ATOM 2540 O O . PHE A 1 326 ? -33.75 -29.812 -16.406 1 92.88 326 PHE A O 1
ATOM 2547 N N . GLY A 1 327 ? -34.844 -31.5 -17.453 1 93.25 327 GLY A N 1
ATOM 2548 C CA . GLY A 1 327 ? -36 -31.312 -16.594 1 93.25 327 GLY A CA 1
ATOM 2549 C C . GLY A 1 327 ? -35.719 -31.609 -15.141 1 93.25 327 GLY A C 1
ATOM 2550 O O . GLY A 1 327 ? -36.156 -30.891 -14.25 1 93.25 327 GLY A O 1
ATOM 2551 N N . TYR A 1 328 ? -34.938 -32.719 -14.891 1 94.62 328 TYR A N 1
ATOM 2552 C CA . TYR A 1 328 ? -34.562 -33.062 -13.531 1 94.62 328 TYR A CA 1
ATOM 2553 C C . TYR A 1 328 ? -33.656 -31.984 -12.93 1 94.62 328 TYR A C 1
ATOM 2555 O O . TYR A 1 328 ? -33.75 -31.703 -11.727 1 94.62 328 TYR A O 1
ATOM 2563 N N . LEU A 1 329 ? -32.812 -31.375 -13.805 1 94.88 329 LEU A N 1
ATOM 2564 C CA . LEU A 1 329 ? -31.922 -30.328 -13.344 1 94.88 329 LEU A CA 1
ATOM 2565 C C . LEU A 1 329 ? -32.719 -29.109 -12.859 1 94.88 329 LEU A C 1
ATOM 2567 O O . LEU A 1 329 ? -32.438 -28.578 -11.781 1 94.88 329 LEU A O 1
ATOM 2571 N N . ILE A 1 330 ? -33.719 -28.641 -13.57 1 95.75 330 ILE A N 1
ATOM 2572 C CA . ILE A 1 330 ? -34.562 -27.5 -13.195 1 95.75 330 ILE A CA 1
ATOM 2573 C C . ILE A 1 330 ? -35.375 -27.844 -11.953 1 95.75 330 ILE A C 1
ATOM 2575 O O . ILE A 1 330 ? -35.531 -27 -11.055 1 95.75 330 ILE A O 1
ATOM 2579 N N . GLY A 1 331 ? -35.844 -29.078 -11.969 1 95 331 GLY A N 1
ATOM 2580 C CA . GLY A 1 331 ? -36.594 -29.516 -10.789 1 95 331 GLY A CA 1
ATOM 2581 C C . GLY A 1 331 ? -35.75 -29.531 -9.531 1 95 331 GLY A C 1
ATOM 2582 O O . GLY A 1 331 ? -36.188 -29.109 -8.469 1 95 331 GLY A O 1
ATOM 2583 N N . MET A 1 332 ? -34.531 -30.031 -9.648 1 95.94 332 MET A N 1
ATOM 2584 C CA . MET A 1 332 ? -33.656 -30.078 -8.5 1 95.94 332 MET A CA 1
ATOM 2585 C C . MET A 1 332 ? -33.219 -28.672 -8.086 1 95.94 332 MET A C 1
ATOM 2587 O O . MET A 1 332 ? -33.062 -28.391 -6.895 1 95.94 332 MET A O 1
ATOM 2591 N N . TYR A 1 333 ? -33 -27.75 -9.055 1 96.19 333 TYR A N 1
ATOM 2592 C CA . TYR A 1 333 ? -32.688 -26.359 -8.773 1 96.19 333 TYR A CA 1
ATOM 2593 C C . TYR A 1 333 ? -33.781 -25.719 -7.918 1 96.19 333 TYR A C 1
ATOM 2595 O O . TYR A 1 333 ? -33.469 -25.047 -6.926 1 96.19 333 TYR A O 1
ATOM 2603 N N . VAL A 1 334 ? -35 -25.906 -8.227 1 96.25 334 VAL A N 1
ATOM 2604 C CA . VAL A 1 334 ? -36.125 -25.359 -7.477 1 96.25 334 VAL A CA 1
ATOM 2605 C C . VAL A 1 334 ? -36.219 -26.047 -6.113 1 96.25 334 VAL A C 1
ATOM 2607 O O . VAL A 1 334 ? -36.438 -25.391 -5.098 1 96.25 334 VAL A O 1
ATOM 2610 N N . ALA A 1 335 ? -36.031 -27.328 -6.125 1 96.44 335 ALA A N 1
ATOM 2611 C CA . ALA A 1 335 ? -36.094 -28.078 -4.879 1 96.44 335 ALA A CA 1
ATOM 2612 C C . ALA A 1 335 ? -35.031 -27.594 -3.883 1 96.44 335 ALA A C 1
ATOM 2614 O O . ALA A 1 335 ? -35.281 -27.547 -2.678 1 96.44 335 ALA A O 1
ATOM 2615 N N . LEU A 1 336 ? -33.875 -27.281 -4.359 1 95.75 336 LEU A N 1
ATOM 2616 C CA . LEU A 1 336 ? -32.812 -26.844 -3.486 1 95.75 336 LEU A CA 1
ATOM 2617 C C . LEU A 1 336 ? -33.156 -25.531 -2.789 1 95.75 336 LEU A C 1
ATOM 2619 O O . LEU A 1 336 ? -32.75 -25.312 -1.647 1 95.75 336 LEU A O 1
ATOM 2623 N N . HIS A 1 337 ? -33.906 -24.641 -3.465 1 94.88 337 HIS A N 1
ATOM 2624 C CA . HIS A 1 337 ? -34.344 -23.406 -2.832 1 94.88 337 HIS A CA 1
ATOM 2625 C C . HIS A 1 337 ? -35.375 -23.672 -1.729 1 94.88 337 HIS A C 1
ATOM 2627 O O . HIS A 1 337 ? -35.312 -23.031 -0.674 1 94.88 337 HIS A O 1
ATOM 2633 N N . ILE A 1 338 ? -36.156 -24.609 -2.02 1 95.88 338 ILE A N 1
ATOM 2634 C CA . ILE A 1 338 ? -37.156 -24.969 -1.027 1 95.88 338 ILE A CA 1
ATOM 2635 C C . ILE A 1 338 ? -36.5 -25.641 0.169 1 95.88 338 ILE A C 1
ATOM 2637 O O . ILE A 1 338 ? -36.844 -25.375 1.319 1 95.88 338 ILE A O 1
ATOM 2641 N N . ILE A 1 339 ? -35.594 -26.453 -0.113 1 96.44 339 ILE A N 1
ATOM 2642 C CA . ILE A 1 339 ? -34.844 -27.156 0.936 1 96.44 339 ILE A CA 1
ATOM 2643 C C . ILE A 1 339 ? -34.062 -26.156 1.781 1 96.44 339 ILE A C 1
ATOM 2645 O O . ILE A 1 339 ? -34.062 -26.25 3.012 1 96.44 339 ILE A O 1
ATOM 2649 N N . ARG A 1 340 ? -33.344 -25.203 1.154 1 94.75 340 ARG A N 1
ATOM 2650 C CA . ARG A 1 340 ? -32.625 -24.172 1.887 1 94.75 340 ARG A CA 1
ATOM 2651 C C . ARG A 1 340 ? -33.562 -23.344 2.752 1 94.75 340 ARG A C 1
ATOM 2653 O O . ARG A 1 340 ? -33.219 -23 3.891 1 94.75 340 ARG A O 1
ATOM 2660 N N . PHE A 1 341 ? -34.719 -23.062 2.18 1 94.81 341 PHE A N 1
ATOM 2661 C CA . PHE A 1 341 ? -35.719 -22.328 2.93 1 94.81 341 PHE A CA 1
ATOM 2662 C C . PHE A 1 341 ? -36.188 -23.125 4.141 1 94.81 341 PHE A C 1
ATOM 2664 O O . PHE A 1 341 ? -36.281 -22.578 5.246 1 94.81 341 PHE A O 1
ATOM 2671 N N . ALA A 1 342 ? -36.344 -24.344 3.932 1 95.12 342 ALA A N 1
ATOM 2672 C CA . ALA A 1 342 ? -36.812 -25.219 5.012 1 95.12 342 ALA A CA 1
ATOM 2673 C C . ALA A 1 342 ? -35.719 -25.359 6.086 1 95.12 342 ALA A C 1
ATOM 2675 O O . ALA A 1 342 ? -36.031 -25.359 7.281 1 95.12 342 ALA A O 1
ATOM 2676 N N . ALA A 1 343 ? -34.562 -25.531 5.707 1 94.5 343 ALA A N 1
ATOM 2677 C CA . ALA A 1 343 ? -33.438 -25.672 6.648 1 94.5 343 ALA A CA 1
ATOM 2678 C C . ALA A 1 343 ? -33.281 -24.406 7.488 1 94.5 343 ALA A C 1
ATOM 2680 O O . ALA A 1 343 ? -33.062 -24.484 8.703 1 94.5 343 ALA A O 1
ATOM 2681 N N . VAL A 1 344 ? -33.375 -23.219 6.828 1 93.25 344 VAL A N 1
ATOM 2682 C CA . VAL A 1 344 ? -33.219 -21.953 7.539 1 93.25 344 VAL A CA 1
ATOM 2683 C C . VAL A 1 344 ? -34.406 -21.75 8.477 1 93.25 344 VAL A C 1
ATOM 2685 O O . VAL A 1 344 ? -34.25 -21.266 9.602 1 93.25 344 VAL A O 1
ATOM 2688 N N . LEU A 1 345 ? -35.594 -22.156 8.023 1 91.75 345 LEU A N 1
ATOM 2689 C CA . LEU A 1 345 ? -36.812 -22.031 8.836 1 91.75 345 LEU A CA 1
ATOM 2690 C C . LEU A 1 345 ? -36.75 -22.953 10.055 1 91.75 345 LEU A C 1
ATOM 2692 O O . LEU A 1 345 ? -37.156 -22.578 11.148 1 91.75 345 LEU A O 1
ATOM 2696 N N . ALA A 1 346 ? -36.188 -24.062 9.852 1 93.25 346 ALA A N 1
ATOM 2697 C CA . ALA A 1 346 ? -36.062 -25.031 10.945 1 93.25 346 ALA A CA 1
ATOM 2698 C C . ALA A 1 346 ? -35.125 -24.5 12.031 1 93.25 346 ALA A C 1
ATOM 2700 O O . ALA A 1 346 ? -35.312 -24.781 13.211 1 93.25 346 ALA A O 1
ATOM 2701 N N . MET A 1 347 ? -34.188 -23.781 11.695 1 93.12 347 MET A N 1
ATOM 2702 C CA . MET A 1 347 ? -33.188 -23.266 12.633 1 93.12 347 MET A CA 1
ATOM 2703 C C . MET A 1 347 ? -33.562 -21.875 13.125 1 93.12 347 MET A C 1
ATOM 2705 O O . MET A 1 347 ? -32.906 -21.344 14.031 1 93.12 347 MET A O 1
ATOM 2709 N N . ALA A 1 348 ? -34.562 -21.234 12.586 1 91 348 ALA A N 1
ATOM 2710 C CA . ALA A 1 348 ? -34.906 -19.844 12.812 1 91 348 ALA A CA 1
ATOM 2711 C C . ALA A 1 348 ? -35.156 -19.562 14.289 1 91 348 ALA A C 1
ATOM 2713 O O . ALA A 1 348 ? -34.688 -18.562 14.836 1 91 348 ALA A O 1
ATOM 2714 N N . PRO A 1 349 ? -35.875 -20.5 15.008 1 88.75 349 PRO A N 1
ATOM 2715 C CA . PRO A 1 349 ? -36.125 -20.203 16.422 1 88.75 349 PRO A CA 1
ATOM 2716 C C . PRO A 1 349 ? -34.844 -20.172 17.25 1 88.75 349 PRO A C 1
ATOM 2718 O O . PRO A 1 349 ? -34.75 -19.422 18.219 1 88.75 349 PRO A O 1
ATOM 2721 N N . PHE A 1 350 ? -33.938 -20.859 16.828 1 92.69 350 PHE A N 1
ATOM 2722 C CA . PHE A 1 350 ? -32.688 -20.891 17.562 1 92.69 350 PHE A CA 1
ATOM 2723 C C . PHE A 1 350 ? -31.797 -19.719 17.172 1 92.69 350 PHE A C 1
ATOM 2725 O O . PHE A 1 350 ? -31.109 -19.125 18.016 1 92.69 350 PHE A O 1
ATOM 2732 N N . ILE A 1 351 ? -31.875 -19.375 15.914 1 92.75 351 ILE A N 1
ATOM 2733 C CA . ILE A 1 351 ? -31.047 -18.312 15.391 1 92.75 351 ILE A CA 1
ATOM 2734 C C . ILE A 1 351 ? -31.5 -16.969 15.969 1 92.75 351 ILE A C 1
ATOM 2736 O O . ILE A 1 351 ? -30.672 -16.094 16.234 1 92.75 351 ILE A O 1
ATOM 2740 N N . ARG A 1 352 ? -32.719 -16.797 16.188 1 88.44 352 ARG A N 1
ATOM 2741 C CA . ARG A 1 352 ? -33.25 -15.547 16.703 1 88.44 352 ARG A CA 1
ATOM 2742 C C . ARG A 1 352 ? -32.812 -15.305 18.141 1 88.44 352 ARG A C 1
ATOM 2744 O O . ARG A 1 352 ? -32.719 -14.148 18.562 1 88.44 352 ARG A O 1
ATOM 2751 N N . LYS A 1 353 ? -32.5 -16.312 18.812 1 89.31 353 LYS A N 1
ATOM 2752 C CA . LYS A 1 353 ? -32.156 -16.188 20.234 1 89.31 353 LYS A CA 1
ATOM 2753 C C . LYS A 1 353 ? -30.625 -16.047 20.406 1 89.31 353 LYS A C 1
ATOM 2755 O O . LYS A 1 353 ? -30.156 -15.68 21.469 1 89.31 353 LYS A O 1
ATOM 2760 N N . LEU A 1 354 ? -30.031 -16.266 19.375 1 88.81 354 LEU A N 1
ATOM 2761 C CA . LEU A 1 354 ? -28.578 -16.234 19.453 1 88.81 354 LEU A CA 1
ATOM 2762 C C . LEU A 1 354 ? -28.016 -15.023 18.719 1 88.81 354 LEU A C 1
ATOM 2764 O O . LEU A 1 354 ? -28.547 -14.609 17.688 1 88.81 354 LEU A O 1
ATOM 2768 N N . GLY A 1 355 ? -26.953 -14.492 19.297 1 85.06 355 GLY A N 1
ATOM 2769 C CA . GLY A 1 355 ? -26.234 -13.414 18.641 1 85.06 355 GLY A CA 1
ATOM 2770 C C . GLY A 1 355 ? -27.062 -12.172 18.438 1 85.06 355 GLY A C 1
ATOM 2771 O O . GLY A 1 355 ? -27.688 -11.672 19.359 1 85.06 355 GLY A O 1
ATOM 2772 N N . TYR A 1 356 ? -27.031 -11.578 17.156 1 84.5 356 TYR A N 1
ATOM 2773 C CA . TYR A 1 356 ? -27.734 -10.344 16.844 1 84.5 356 TYR A CA 1
ATOM 2774 C C . TYR A 1 356 ? -29.172 -10.633 16.391 1 84.5 356 TYR A C 1
ATOM 2776 O O . TYR A 1 356 ? -29.953 -9.703 16.203 1 84.5 356 TYR A O 1
ATOM 2784 N N . GLY A 1 357 ? -29.438 -11.875 16.328 1 85.56 357 GLY A N 1
ATOM 2785 C CA . GLY A 1 357 ? -30.734 -12.25 15.773 1 85.56 357 GLY A CA 1
ATOM 2786 C C . GLY A 1 357 ? -30.812 -12.102 14.266 1 85.56 357 GLY A C 1
ATOM 2787 O O . GLY A 1 357 ? -29.844 -11.672 13.633 1 85.56 357 GLY A O 1
ATOM 2788 N N . LEU A 1 358 ? -31.781 -12.656 13.602 1 86.69 358 LEU A N 1
ATOM 2789 C CA . LEU A 1 358 ? -31.969 -12.602 12.156 1 86.69 358 LEU A CA 1
ATOM 2790 C C . LEU A 1 358 ? -33.406 -12.195 11.805 1 86.69 358 LEU A C 1
ATOM 2792 O O . LEU A 1 358 ? -34.344 -12.883 12.188 1 86.69 358 LEU A O 1
ATOM 2796 N N . SER A 1 359 ? -33.531 -11.117 11.156 1 85.62 359 SER A N 1
ATOM 2797 C CA . SER A 1 359 ? -34.844 -10.641 10.727 1 85.62 359 SER A CA 1
ATOM 2798 C C . SER A 1 359 ? -35.375 -11.477 9.57 1 85.62 359 SER A C 1
ATOM 2800 O O . SER A 1 359 ? -34.625 -12.211 8.93 1 85.62 359 SER A O 1
ATOM 2802 N N . TRP A 1 360 ? -36.625 -11.336 9.336 1 85.62 360 TRP A N 1
ATOM 2803 C CA . TRP A 1 360 ? -37.281 -12.078 8.25 1 85.62 360 TRP A CA 1
ATOM 2804 C C . TRP A 1 360 ? -36.719 -11.625 6.895 1 85.62 360 TRP A C 1
ATOM 2806 O O . TRP A 1 360 ? -36.594 -12.438 5.98 1 85.62 360 TRP A O 1
ATOM 2816 N N . THR A 1 361 ? -36.438 -10.406 6.797 1 86.88 361 THR A N 1
ATOM 2817 C CA . THR A 1 361 ? -35.906 -9.898 5.543 1 86.88 361 THR A CA 1
ATOM 2818 C C . THR A 1 361 ? -34.469 -10.406 5.328 1 86.88 361 THR A C 1
ATOM 2820 O O . THR A 1 361 ? -34.094 -10.742 4.203 1 86.88 361 THR A O 1
ATOM 2823 N N . ASP A 1 362 ? -33.719 -10.469 6.41 1 89.44 362 ASP A N 1
ATOM 2824 C CA . ASP A 1 362 ? -32.344 -10.969 6.312 1 89.44 362 ASP A CA 1
ATOM 2825 C C . ASP A 1 362 ? -32.312 -12.461 6.012 1 89.44 362 ASP A C 1
ATOM 2827 O O . ASP A 1 362 ? -31.422 -12.953 5.336 1 89.44 362 ASP A O 1
ATOM 2831 N N . SER A 1 363 ? -33.344 -13.148 6.512 1 90.94 363 SER A N 1
ATOM 2832 C CA . SER A 1 363 ? -33.469 -14.578 6.242 1 90.94 363 SER A CA 1
ATOM 2833 C C . SER A 1 363 ? -33.688 -14.852 4.762 1 90.94 363 SER A C 1
ATOM 2835 O O . SER A 1 363 ? -33.219 -15.844 4.219 1 90.94 363 SER A O 1
ATOM 2837 N N . LEU A 1 364 ? -34.406 -13.977 4.141 1 90.38 364 LEU A N 1
ATOM 2838 C CA . LEU A 1 364 ? -34.656 -14.109 2.711 1 90.38 364 LEU A CA 1
ATOM 2839 C C . LEU A 1 364 ? -33.375 -13.93 1.914 1 90.38 364 LEU A C 1
ATOM 2841 O O . LEU A 1 364 ? -33.156 -14.594 0.896 1 90.38 364 LEU A O 1
ATOM 2845 N N . ILE A 1 365 ? -32.531 -13.039 2.393 1 91 365 ILE A N 1
ATOM 2846 C CA . ILE A 1 365 ? -31.266 -12.812 1.739 1 91 365 ILE A CA 1
ATOM 2847 C C . ILE A 1 365 ? -30.359 -14.031 1.924 1 91 365 ILE A C 1
ATOM 2849 O O . ILE A 1 365 ? -29.656 -14.43 0.999 1 91 365 ILE A O 1
ATOM 2853 N N . VAL A 1 366 ? -30.438 -14.648 3.076 1 92 366 VAL A N 1
ATOM 2854 C CA . VAL A 1 366 ? -29.625 -15.82 3.375 1 92 366 VAL A CA 1
ATOM 2855 C C . VAL A 1 366 ? -30.078 -17 2.508 1 92 366 VAL A C 1
ATOM 2857 O O . VAL A 1 366 ? -29.25 -17.766 2.004 1 92 366 VAL A O 1
ATOM 2860 N N . VAL A 1 367 ? -31.312 -17.109 2.324 1 92.38 367 VAL A N 1
ATOM 2861 C CA . VAL A 1 367 ? -31.875 -18.203 1.55 1 92.38 367 VAL A CA 1
ATOM 2862 C C . VAL A 1 367 ? -31.547 -18.016 0.07 1 92.38 367 VAL A C 1
ATOM 2864 O O . VAL A 1 367 ? -31.047 -18.938 -0.585 1 92.38 367 VAL A O 1
ATOM 2867 N N . HIS A 1 368 ? -31.734 -16.844 -0.428 1 91.94 368 HIS A N 1
ATOM 2868 C CA . HIS A 1 368 ? -31.5 -16.562 -1.841 1 91.94 368 HIS A CA 1
ATOM 2869 C C . HIS A 1 368 ? -30 -16.484 -2.145 1 91.94 368 HIS A C 1
ATOM 2871 O O . HIS A 1 368 ? -29.578 -16.734 -3.275 1 91.94 368 HIS A O 1
ATOM 2877 N N . GLY A 1 369 ? -29.234 -16.125 -1.171 1 89.62 369 GLY A N 1
ATOM 2878 C CA . GLY A 1 369 ? -27.812 -15.938 -1.349 1 89.62 369 GLY A CA 1
ATOM 2879 C C . GLY A 1 369 ? -27.016 -17.234 -1.25 1 89.62 369 GLY A C 1
ATOM 2880 O O . GLY A 1 369 ? -25.797 -17.219 -1.312 1 89.62 369 GLY A O 1
ATOM 2881 N N . GLY A 1 370 ? -27.703 -18.359 -1.155 1 89.31 370 GLY A N 1
ATOM 2882 C CA . GLY A 1 370 ? -27.016 -19.641 -1.073 1 89.31 370 GLY A CA 1
ATOM 2883 C C . GLY A 1 370 ? -26.531 -20.141 -2.418 1 89.31 370 GLY A C 1
ATOM 2884 O O . GLY A 1 370 ? -26.984 -21.188 -2.896 1 89.31 370 GLY A O 1
ATOM 2885 N N . LEU A 1 371 ? -25.547 -19.5 -2.984 1 90.94 371 LEU A N 1
ATOM 2886 C CA . LEU A 1 371 ? -25 -19.891 -4.277 1 90.94 371 LEU A CA 1
ATOM 2887 C C . LEU A 1 371 ? -24.062 -21.078 -4.129 1 90.94 371 LEU A C 1
ATOM 2889 O O . LEU A 1 371 ? -23.516 -21.328 -3.047 1 90.94 371 LEU A O 1
ATOM 2893 N N . ARG A 1 372 ? -23.984 -21.844 -5.168 1 91.12 372 ARG A N 1
ATOM 2894 C CA . ARG A 1 372 ? -23.047 -22.953 -5.195 1 91.12 372 ARG A CA 1
ATOM 2895 C C . ARG A 1 372 ? -21.812 -22.625 -6.027 1 91.12 372 ARG A C 1
ATOM 2897 O O . ARG A 1 372 ? -21.891 -21.812 -6.949 1 91.12 372 ARG A O 1
ATOM 2904 N N . GLY A 1 373 ? -20.688 -23.172 -5.648 1 82.44 373 GLY A N 1
ATOM 2905 C CA . GLY A 1 373 ? -19.484 -22.688 -6.305 1 82.44 373 GLY A CA 1
ATOM 2906 C C . GLY A 1 373 ? -18.453 -23.781 -6.551 1 82.44 373 GLY A C 1
ATOM 2907 O O . GLY A 1 373 ? -18.812 -24.891 -6.922 1 82.44 373 GLY A O 1
ATOM 2908 N N . ALA A 1 374 ? -17.188 -23.359 -6.387 1 75.88 374 ALA A N 1
ATOM 2909 C CA . ALA A 1 374 ? -16.016 -24.094 -6.848 1 75.88 374 ALA A CA 1
ATOM 2910 C C . ALA A 1 374 ? -15.828 -25.375 -6.039 1 75.88 374 ALA A C 1
ATOM 2912 O O . ALA A 1 374 ? -15.406 -26.406 -6.574 1 75.88 374 ALA A O 1
ATOM 2913 N N . ILE A 1 375 ? -16.203 -25.375 -4.797 1 81 375 ILE A N 1
ATOM 2914 C CA . ILE A 1 375 ? -16 -26.562 -3.961 1 81 375 ILE A CA 1
ATOM 2915 C C . ILE A 1 375 ? -16.938 -27.672 -4.41 1 81 375 ILE A C 1
ATOM 2917 O O . ILE A 1 375 ? -16.531 -28.844 -4.484 1 81 375 ILE A O 1
ATOM 2921 N N . ALA A 1 376 ? -18.141 -27.297 -4.727 1 88.25 376 ALA A N 1
ATOM 2922 C CA . ALA A 1 376 ? -19.094 -28.281 -5.234 1 88.25 376 ALA A CA 1
ATOM 2923 C C . ALA A 1 376 ? -18.594 -28.922 -6.531 1 88.25 376 ALA A C 1
ATOM 2925 O O . ALA A 1 376 ? -18.703 -30.125 -6.723 1 88.25 376 ALA A O 1
ATOM 2926 N N . LEU A 1 377 ? -18.062 -28.156 -7.328 1 85.44 377 LEU A N 1
ATOM 2927 C CA . LEU A 1 377 ? -17.562 -28.641 -8.617 1 85.44 377 LEU A CA 1
ATOM 2928 C C . LEU A 1 377 ? -16.344 -29.531 -8.43 1 85.44 377 LEU A C 1
ATOM 2930 O O . LEU A 1 377 ? -16.188 -30.547 -9.117 1 85.44 377 LEU A O 1
ATOM 2934 N N . ALA A 1 378 ? -15.5 -29.172 -7.551 1 82.25 378 ALA A N 1
ATOM 2935 C CA . ALA A 1 378 ? -14.297 -29.953 -7.281 1 82.25 378 ALA A CA 1
ATOM 2936 C C . ALA A 1 378 ? -14.656 -31.328 -6.734 1 82.25 378 ALA A C 1
ATOM 2938 O O . ALA A 1 378 ? -14.055 -32.344 -7.117 1 82.25 378 ALA A O 1
ATOM 2939 N N . LEU A 1 379 ? -15.602 -31.391 -5.863 1 86.69 379 LEU A N 1
ATOM 2940 C CA . LEU A 1 379 ? -16.031 -32.656 -5.297 1 86.69 379 LEU A CA 1
ATOM 2941 C C . LEU A 1 379 ? -16.734 -33.5 -6.348 1 86.69 379 LEU A C 1
ATOM 2943 O O . LEU A 1 379 ? -16.594 -34.75 -6.359 1 86.69 379 LEU A O 1
ATOM 2947 N N . ALA A 1 380 ? -17.469 -32.812 -7.215 1 89.44 380 ALA A N 1
ATOM 2948 C CA . ALA A 1 380 ? -18.125 -33.531 -8.297 1 89.44 380 ALA A CA 1
ATOM 2949 C C . ALA A 1 380 ? -17.109 -34.156 -9.242 1 89.44 380 ALA A C 1
ATOM 2951 O O . ALA A 1 380 ? -17.312 -35.281 -9.727 1 89.44 380 ALA A O 1
ATOM 2952 N N . LEU A 1 381 ? -16.078 -33.469 -9.469 1 85 381 LEU A N 1
ATOM 2953 C CA . LEU A 1 381 ? -15.008 -33.969 -10.328 1 85 381 LEU A CA 1
ATOM 2954 C C . LEU A 1 381 ? -14.297 -35.156 -9.664 1 85 381 LEU A C 1
ATOM 2956 O O . LEU A 1 381 ? -13.859 -36.094 -10.352 1 85 381 LEU A O 1
ATOM 2960 N N . LYS A 1 382 ? -14.141 -35.062 -8.383 1 84.12 382 LYS A N 1
ATOM 2961 C CA . LYS A 1 382 ? -13.539 -36.156 -7.645 1 84.12 382 LYS A CA 1
ATOM 2962 C C . LYS A 1 382 ? -14.359 -37.438 -7.789 1 84.12 382 LYS A C 1
ATOM 2964 O O . LYS A 1 382 ? -13.805 -38.531 -7.926 1 84.12 382 LYS A O 1
ATOM 2969 N N . VAL A 1 383 ? -15.68 -37.281 -7.754 1 88.38 383 VAL A N 1
ATOM 2970 C CA . VAL A 1 383 ? -16.578 -38.438 -7.93 1 88.38 383 VAL A CA 1
ATOM 2971 C C . VAL A 1 383 ? -16.469 -38.969 -9.359 1 88.38 383 VAL A C 1
ATOM 2973 O O . VAL A 1 383 ? -16.484 -40.188 -9.578 1 88.38 383 VAL A O 1
ATOM 2976 N N . ASN A 1 384 ? -16.375 -38.094 -10.273 1 86.94 384 ASN A N 1
ATOM 2977 C CA . ASN A 1 384 ? -16.297 -38.469 -11.672 1 86.94 384 ASN A CA 1
ATOM 2978 C C . ASN A 1 384 ? -15.039 -39.281 -11.969 1 86.94 384 ASN A C 1
ATOM 2980 O O . ASN A 1 384 ? -15.023 -40.094 -12.891 1 86.94 384 ASN A O 1
ATOM 2984 N N . LEU A 1 385 ? -13.992 -39.094 -11.164 1 81.81 385 LEU A N 1
ATOM 2985 C CA . LEU A 1 385 ? -12.727 -39.781 -11.367 1 81.81 385 LEU A CA 1
ATOM 2986 C C . LEU A 1 385 ? -12.672 -41.094 -10.555 1 81.81 385 LEU A C 1
ATOM 2988 O O . LEU A 1 385 ? -11.758 -41.875 -10.727 1 81.81 385 LEU A O 1
ATOM 2992 N N . ASP A 1 386 ? -13.711 -41.219 -9.734 1 82.62 386 ASP A N 1
ATOM 2993 C CA . ASP A 1 386 ? -13.758 -42.406 -8.898 1 82.62 386 ASP A CA 1
ATOM 2994 C C . ASP A 1 386 ? -14.242 -43.625 -9.703 1 82.62 386 ASP A C 1
ATOM 2996 O O . ASP A 1 386 ? -15.438 -43.75 -9.969 1 82.62 386 ASP A O 1
ATOM 3000 N N . GLU A 1 387 ? -13.391 -44.594 -9.984 1 82.75 387 GLU A N 1
ATOM 3001 C CA . GLU A 1 387 ? -13.688 -45.75 -10.828 1 82.75 387 GLU A CA 1
ATOM 3002 C C . GLU A 1 387 ? -14.562 -46.75 -10.094 1 82.75 387 GLU A C 1
ATOM 3004 O O . GLU A 1 387 ? -15.172 -47.625 -10.719 1 82.75 387 GLU A O 1
ATOM 3009 N N . ASN A 1 388 ? -14.703 -46.594 -8.766 1 83.75 388 ASN A N 1
ATOM 3010 C CA . ASN A 1 388 ? -15.5 -47.531 -7.988 1 83.75 388 ASN A CA 1
ATOM 3011 C C . ASN A 1 388 ? -17 -47.25 -8.148 1 83.75 388 ASN A C 1
ATOM 3013 O O . ASN A 1 388 ? -17.828 -48.094 -7.777 1 83.75 388 ASN A O 1
ATOM 3017 N N . ILE A 1 389 ? -17.375 -46.125 -8.766 1 86.94 389 ILE A N 1
ATOM 3018 C CA . ILE A 1 389 ? -18.766 -45.75 -9.008 1 86.94 389 ILE A CA 1
ATOM 3019 C C . ILE A 1 389 ? -19.094 -45.938 -10.492 1 86.94 389 ILE A C 1
ATOM 3021 O O . ILE A 1 389 ? -18.234 -45.75 -11.352 1 86.94 389 ILE A O 1
ATOM 3025 N N . ASP A 1 390 ? -20.281 -46.406 -10.734 1 87.5 390 ASP A N 1
ATOM 3026 C CA . ASP A 1 390 ? -20.703 -46.656 -12.117 1 87.5 390 ASP A CA 1
ATOM 3027 C C . ASP A 1 390 ? -20.594 -45.375 -12.953 1 87.5 390 ASP A C 1
ATOM 3029 O O . ASP A 1 390 ? -20.812 -44.281 -12.453 1 87.5 390 ASP A O 1
ATOM 3033 N N . LYS A 1 391 ? -20.266 -45.469 -14.203 1 88.19 391 LYS A N 1
ATOM 3034 C CA . LYS A 1 391 ? -20 -44.375 -15.109 1 88.19 391 LYS A CA 1
ATOM 3035 C C . LYS A 1 391 ? -21.234 -43.5 -15.297 1 88.19 391 LYS A C 1
ATOM 3037 O O . LYS A 1 391 ? -21.141 -42.281 -15.336 1 88.19 391 LYS A O 1
ATOM 3042 N N . ASP A 1 392 ? -22.406 -44.125 -15.43 1 87.44 392 ASP A N 1
ATOM 3043 C CA . ASP A 1 392 ? -23.641 -43.375 -15.641 1 87.44 392 ASP A CA 1
ATOM 3044 C C . ASP A 1 392 ? -23.938 -42.469 -14.445 1 87.44 392 ASP A C 1
ATOM 3046 O O . ASP A 1 392 ? -24.328 -41.312 -14.625 1 87.44 392 ASP A O 1
ATOM 3050 N N . THR A 1 393 ? -23.734 -43 -13.281 1 89.5 393 THR A N 1
ATOM 3051 C CA . THR A 1 393 ? -23.953 -42.219 -12.062 1 89.5 393 THR A CA 1
ATOM 3052 C C . THR A 1 393 ? -22.953 -41.094 -11.961 1 89.5 393 THR A C 1
ATOM 3054 O O . THR A 1 393 ? -23.297 -39.969 -11.578 1 89.5 393 THR A O 1
ATOM 3057 N N . ARG A 1 394 ? -21.719 -41.344 -12.352 1 89.5 394 ARG A N 1
ATOM 3058 C CA . ARG A 1 394 ? -20.672 -40.344 -12.289 1 89.5 394 ARG A CA 1
ATOM 3059 C C . ARG A 1 394 ? -20.969 -39.188 -13.242 1 89.5 394 ARG A C 1
ATOM 3061 O O . ARG A 1 394 ? -20.828 -38 -12.867 1 89.5 394 ARG A O 1
ATOM 3068 N N . ASP A 1 395 ? -21.375 -39.531 -14.398 1 88.19 395 ASP A N 1
ATOM 3069 C CA . ASP A 1 395 ? -21.656 -38.531 -15.406 1 88.19 395 ASP A CA 1
ATOM 3070 C C . ASP A 1 395 ? -22.859 -37.656 -15.008 1 88.19 395 ASP A C 1
ATOM 3072 O O . ASP A 1 395 ? -22.844 -36.438 -15.18 1 88.19 395 ASP A O 1
ATOM 3076 N N . ARG A 1 396 ? -23.859 -38.312 -14.516 1 89.94 396 ARG A N 1
ATOM 3077 C CA . ARG A 1 396 ? -25.047 -37.562 -14.125 1 89.94 396 ARG A CA 1
ATOM 3078 C C . ARG A 1 396 ? -24.812 -36.75 -12.875 1 89.94 396 ARG A C 1
ATOM 3080 O O . ARG A 1 396 ? -25.375 -35.656 -12.719 1 89.94 396 ARG A O 1
ATOM 3087 N N . PHE A 1 397 ? -23.984 -37.281 -12.078 1 90.38 397 PHE A N 1
ATOM 3088 C CA . PHE A 1 397 ? -23.562 -36.562 -10.898 1 90.38 397 PHE A CA 1
ATOM 3089 C C . PHE A 1 397 ? -22.906 -35.219 -11.289 1 90.38 397 PHE A C 1
ATOM 3091 O O . PHE A 1 397 ? -23.234 -34.188 -10.742 1 90.38 397 PHE A O 1
ATOM 3098 N N . LEU A 1 398 ? -22 -35.344 -12.172 1 89.5 398 LEU A N 1
ATOM 3099 C CA . LEU A 1 398 ? -21.266 -34.188 -12.641 1 89.5 398 LEU A CA 1
ATOM 3100 C C . LEU A 1 398 ? -22.188 -33.25 -13.414 1 89.5 398 LEU A C 1
ATOM 3102 O O . LEU A 1 398 ? -22.078 -32.031 -13.289 1 89.5 398 LEU A O 1
ATOM 3106 N N . PHE A 1 399 ? -23.078 -33.75 -14.18 1 90.94 399 PHE A N 1
ATOM 3107 C CA . PHE A 1 399 ? -24.031 -32.969 -14.953 1 90.94 399 PHE A CA 1
ATOM 3108 C C . PHE A 1 399 ? -24.891 -32.125 -14.047 1 90.94 399 PHE A C 1
ATOM 3110 O O . PHE A 1 399 ? -25.016 -30.906 -14.25 1 90.94 399 PHE A O 1
ATOM 3117 N N . HIS A 1 400 ? -25.484 -32.656 -13.047 1 92.94 400 HIS A N 1
ATOM 3118 C CA . HIS A 1 400 ? -26.375 -31.938 -12.156 1 92.94 400 HIS A CA 1
ATOM 3119 C C . HIS A 1 400 ? -25.594 -30.922 -11.312 1 92.94 400 HIS A C 1
ATOM 3121 O O . HIS A 1 400 ? -26.094 -29.828 -11.055 1 92.94 400 HIS A O 1
ATOM 3127 N N . SER A 1 401 ? -24.406 -31.297 -10.859 1 92.69 401 SER A N 1
ATOM 3128 C CA . SER A 1 401 ? -23.609 -30.375 -10.078 1 92.69 401 SER A CA 1
ATOM 3129 C C . SER A 1 401 ? -23.219 -29.141 -10.898 1 92.69 401 SER A C 1
ATOM 3131 O O . SER A 1 401 ? -23.344 -28.016 -10.422 1 92.69 401 SER A O 1
ATOM 3133 N N . CYS A 1 402 ? -22.75 -29.375 -12.117 1 90.81 402 CYS A N 1
ATOM 3134 C CA . CYS A 1 402 ? -22.391 -28.281 -13.008 1 90.81 402 CYS A CA 1
ATOM 3135 C C . CYS A 1 402 ? -23.594 -27.391 -13.328 1 90.81 402 CYS A C 1
ATOM 3137 O O . CYS A 1 402 ? -23.484 -26.172 -13.312 1 90.81 402 CYS A O 1
ATOM 3139 N N . GLY A 1 403 ? -24.688 -28.047 -13.594 1 92.12 403 GLY A N 1
ATOM 3140 C CA . GLY A 1 403 ? -25.891 -27.297 -13.906 1 92.12 403 GLY A CA 1
ATOM 3141 C C . GLY A 1 403 ? -26.375 -26.438 -12.758 1 92.12 403 GLY A C 1
ATOM 3142 O O . GLY A 1 403 ? -26.766 -25.281 -12.953 1 92.12 403 GLY A O 1
ATOM 3143 N N . ILE A 1 404 ? -26.359 -26.953 -11.594 1 94.56 404 ILE A N 1
ATOM 3144 C CA . ILE A 1 404 ? -26.828 -26.234 -10.414 1 94.56 404 ILE A CA 1
ATOM 3145 C C . ILE A 1 404 ? -25.906 -25.047 -10.141 1 94.56 404 ILE A C 1
ATOM 3147 O O . ILE A 1 404 ? -26.359 -23.953 -9.805 1 94.56 404 ILE A O 1
ATOM 3151 N N . VAL A 1 405 ? -24.594 -25.281 -10.227 1 91.62 405 VAL A N 1
ATOM 3152 C CA . VAL A 1 405 ? -23.625 -24.203 -10.023 1 91.62 405 VAL A CA 1
ATOM 3153 C C . VAL A 1 405 ? -23.875 -23.094 -11.039 1 91.62 405 VAL A C 1
ATOM 3155 O O . VAL A 1 405 ? -23.906 -21.906 -10.68 1 91.62 405 VAL A O 1
ATOM 3158 N N . LEU A 1 406 ? -24.125 -23.453 -12.25 1 91.5 406 LEU A N 1
ATOM 3159 C CA . LEU A 1 406 ? -24.375 -22.484 -13.312 1 91.5 406 LEU A CA 1
ATOM 3160 C C . LEU A 1 406 ? -25.656 -21.703 -13.047 1 91.5 406 LEU A C 1
ATOM 3162 O O . LEU A 1 406 ? -25.656 -20.469 -13.094 1 91.5 406 LEU A O 1
ATOM 3166 N N . LEU A 1 407 ? -26.719 -22.422 -12.734 1 94 407 LEU A N 1
ATOM 3167 C CA . LEU A 1 407 ? -28.016 -21.781 -12.555 1 94 407 LEU A CA 1
ATOM 3168 C C . LEU A 1 407 ? -28.016 -20.891 -11.32 1 94 407 LEU A C 1
ATOM 3170 O O . LEU A 1 407 ? -28.547 -19.766 -11.359 1 94 407 LEU A O 1
ATOM 3174 N N . THR A 1 408 ? -27.438 -21.297 -10.258 1 93.5 408 THR A N 1
ATOM 3175 C CA . THR A 1 408 ? -27.406 -20.5 -9.039 1 93.5 408 THR A CA 1
ATOM 3176 C C . THR A 1 408 ? -26.578 -19.234 -9.227 1 93.5 408 THR A C 1
ATOM 3178 O O . THR A 1 408 ? -26.922 -18.172 -8.727 1 93.5 408 THR A O 1
ATOM 3181 N N . LEU A 1 409 ? -25.5 -19.344 -9.922 1 90.62 409 LEU A N 1
ATOM 3182 C CA . LEU A 1 409 ? -24.625 -18.203 -10.125 1 90.62 409 LEU A CA 1
ATOM 3183 C C . LEU A 1 409 ? -25.25 -17.203 -11.102 1 90.62 409 LEU A C 1
ATOM 3185 O O . LEU A 1 409 ? -25.203 -15.992 -10.883 1 90.62 409 LEU A O 1
ATOM 3189 N N . VAL A 1 410 ? -25.875 -17.688 -12.141 1 90.25 410 VAL A N 1
ATOM 3190 C CA . VAL A 1 410 ? -26.391 -16.812 -13.188 1 90.25 410 VAL A CA 1
ATOM 3191 C C . VAL A 1 410 ? -27.719 -16.203 -12.742 1 90.25 410 VAL A C 1
ATOM 3193 O O . VAL A 1 410 ? -27.938 -14.992 -12.875 1 90.25 410 VAL A O 1
ATOM 3196 N N . ILE A 1 411 ? -28.562 -17.016 -12.156 1 93.12 411 ILE A N 1
ATOM 3197 C CA . ILE A 1 411 ? -29.891 -16.531 -11.805 1 93.12 411 ILE A CA 1
ATOM 3198 C C . ILE A 1 411 ? -29.844 -15.852 -10.438 1 93.12 411 ILE A C 1
ATOM 3200 O O . ILE A 1 411 ? -30.156 -14.664 -10.312 1 93.12 411 ILE A O 1
ATOM 3204 N N . ASN A 1 412 ? -29.422 -16.562 -9.43 1 92.81 412 ASN A N 1
ATOM 3205 C CA . ASN A 1 412 ? -29.422 -15.992 -8.086 1 92.81 412 ASN A CA 1
ATOM 3206 C C . ASN A 1 412 ? -28.375 -14.891 -7.945 1 92.81 412 ASN A C 1
ATOM 3208 O O . ASN A 1 412 ? -28.609 -13.898 -7.246 1 92.81 412 ASN A O 1
ATOM 3212 N N . GLY A 1 413 ? -27.234 -15.109 -8.578 1 87.62 413 GLY A N 1
ATOM 3213 C CA . GLY A 1 413 ? -26.203 -14.094 -8.5 1 87.62 413 GLY A CA 1
ATOM 3214 C C . GLY A 1 413 ? -26.625 -12.773 -9.125 1 87.62 413 GLY A C 1
ATOM 3215 O O . GLY A 1 413 ? -26.375 -11.703 -8.562 1 87.62 413 GLY A O 1
ATOM 3216 N N . SER A 1 414 ? -27.375 -12.797 -10.203 1 87.44 414 SER A N 1
ATOM 3217 C CA . SER A 1 414 ? -27.781 -11.594 -10.914 1 87.44 414 SER A CA 1
ATOM 3218 C C . SER A 1 414 ? -29 -10.945 -10.266 1 87.44 414 SER A C 1
ATOM 3220 O O . SER A 1 414 ? -29.172 -9.727 -10.32 1 87.44 414 SER A O 1
ATOM 3222 N N . THR A 1 415 ? -29.766 -11.672 -9.57 1 90.44 415 THR A N 1
ATOM 3223 C CA . THR A 1 415 ? -31 -11.141 -8.992 1 90.44 415 THR A CA 1
ATOM 3224 C C . THR A 1 415 ? -30.766 -10.688 -7.551 1 90.44 415 THR A C 1
ATOM 3226 O O . THR A 1 415 ? -31.594 -9.977 -6.977 1 90.44 415 THR A O 1
ATOM 3229 N N . MET A 1 416 ? -29.703 -11.07 -7.008 1 89.62 416 MET A N 1
ATOM 3230 C CA . MET A 1 416 ? -29.406 -10.75 -5.613 1 89.62 416 MET A CA 1
ATOM 3231 C C . MET A 1 416 ? -29.359 -9.234 -5.402 1 89.62 416 MET A C 1
ATOM 3233 O O . MET A 1 416 ? -29.828 -8.727 -4.383 1 89.62 416 MET A O 1
ATOM 3237 N N . ARG A 1 417 ? -28.766 -8.531 -6.305 1 86.69 417 ARG A N 1
ATOM 3238 C CA . ARG A 1 417 ? -28.656 -7.078 -6.18 1 86.69 417 ARG A CA 1
ATOM 3239 C C . ARG A 1 417 ? -30.031 -6.438 -6.09 1 86.69 417 ARG A C 1
ATOM 3241 O O . ARG A 1 417 ? -30.266 -5.547 -5.266 1 86.69 417 ARG A O 1
ATOM 3248 N N . TYR A 1 418 ? -30.906 -6.914 -6.867 1 87.25 418 TYR A N 1
ATOM 3249 C CA . TYR A 1 418 ? -32.25 -6.375 -6.902 1 87.25 418 TYR A CA 1
ATOM 3250 C C . TYR A 1 418 ? -32.969 -6.637 -5.586 1 87.25 418 TYR A C 1
ATOM 3252 O O . TYR A 1 418 ? -33.656 -5.75 -5.055 1 87.25 418 TYR A O 1
ATOM 3260 N N . ILE A 1 419 ? -32.781 -7.758 -5.074 1 89.69 419 ILE A N 1
ATOM 3261 C CA . ILE A 1 419 ? -33.438 -8.148 -3.836 1 89.69 419 ILE A CA 1
ATOM 3262 C C . ILE A 1 419 ? -32.906 -7.312 -2.676 1 89.69 419 ILE A C 1
ATOM 3264 O O . ILE A 1 419 ? -33.656 -6.781 -1.871 1 89.69 419 ILE A O 1
ATOM 3268 N N . VAL A 1 420 ? -31.625 -7.188 -2.562 1 88.12 420 VAL A N 1
ATOM 3269 C CA . VAL A 1 420 ? -31 -6.457 -1.468 1 88.12 420 VAL A CA 1
ATOM 3270 C C . VAL A 1 420 ? -31.375 -4.984 -1.539 1 88.12 420 VAL A C 1
ATOM 3272 O O . VAL A 1 420 ? -31.703 -4.367 -0.518 1 88.12 420 VAL A O 1
ATOM 3275 N N . GLU A 1 421 ? -31.375 -4.387 -2.725 1 85.5 421 GLU A N 1
ATOM 3276 C CA . GLU A 1 421 ? -31.719 -2.979 -2.898 1 85.5 421 GLU A CA 1
ATOM 3277 C C . GLU A 1 421 ? -33.188 -2.723 -2.516 1 85.5 421 GLU A C 1
ATOM 3279 O O . GLU A 1 421 ? -33.5 -1.689 -1.921 1 85.5 421 GLU A O 1
ATOM 3284 N N . ARG A 1 422 ? -34 -3.617 -2.879 1 86.56 422 ARG A N 1
ATOM 3285 C CA . ARG A 1 422 ? -35.406 -3.461 -2.559 1 86.56 422 ARG A CA 1
ATOM 3286 C C . ARG A 1 422 ? -35.656 -3.537 -1.054 1 86.56 422 ARG A C 1
ATOM 3288 O O . ARG A 1 422 ? -36.438 -2.781 -0.507 1 86.56 422 ARG A O 1
ATOM 3295 N N . ILE A 1 423 ? -34.969 -4.402 -0.444 1 86.31 423 ILE A N 1
ATOM 3296 C CA . ILE A 1 423 ? -35.094 -4.562 0.999 1 86.31 423 ILE A CA 1
ATOM 3297 C C . ILE A 1 423 ? -34.5 -3.352 1.713 1 86.31 423 ILE A C 1
ATOM 3299 O O . ILE A 1 423 ? -35.094 -2.832 2.666 1 86.31 423 ILE A O 1
ATOM 3303 N N . ASP A 1 424 ? -33.344 -2.932 1.24 1 80.19 424 ASP A N 1
ATOM 3304 C CA . ASP A 1 424 ? -32.688 -1.781 1.85 1 80.19 424 ASP A CA 1
ATOM 3305 C C . ASP A 1 424 ? -33.5 -0.514 1.68 1 80.19 424 ASP A C 1
ATOM 3307 O O . ASP A 1 424 ? -33.562 0.329 2.578 1 80.19 424 ASP A O 1
ATOM 3311 N N . ARG A 1 425 ? -34.094 -0.319 0.581 1 74.62 425 ARG A N 1
ATOM 3312 C CA . ARG A 1 425 ? -34.969 0.833 0.335 1 74.62 425 ARG A CA 1
ATOM 3313 C C . ARG A 1 425 ? -36.188 0.825 1.272 1 74.62 425 ARG A C 1
ATOM 3315 O O . ARG A 1 425 ? -36.594 1.876 1.765 1 74.62 425 ARG A O 1
ATOM 3322 N N . ARG A 1 426 ? -36.594 -0.271 1.56 1 74.38 426 ARG A N 1
ATOM 3323 C CA . ARG A 1 426 ? -37.719 -0.396 2.469 1 74.38 426 ARG A CA 1
ATOM 3324 C C . ARG A 1 426 ? -37.312 -0.083 3.904 1 74.38 426 ARG A C 1
ATOM 3326 O O . ARG A 1 426 ? -38.062 0.576 4.637 1 74.38 426 ARG A O 1
ATOM 3333 N N . LYS A 1 427 ? -36.156 -0.516 4.227 1 75.81 427 LYS A N 1
ATOM 3334 C CA . LYS A 1 427 ? -35.625 -0.238 5.562 1 75.81 427 LYS A CA 1
ATOM 3335 C C . LYS A 1 427 ? -35.344 1.247 5.738 1 75.81 427 LYS A C 1
ATOM 3337 O O . LYS A 1 427 ? -35.594 1.816 6.801 1 75.81 427 LYS A O 1
ATOM 3342 N N . ALA A 1 428 ? -34.688 1.795 4.746 1 68.75 428 ALA A N 1
ATOM 3343 C CA . ALA A 1 428 ? -34.344 3.213 4.773 1 68.75 428 ALA A CA 1
ATOM 3344 C C . ALA A 1 428 ? -35.594 4.082 4.848 1 68.75 428 ALA A C 1
ATOM 3346 O O . ALA A 1 428 ? -35.594 5.152 5.457 1 68.75 428 ALA A O 1
ATOM 3347 N N . ALA A 1 429 ? -36.656 3.713 4.199 1 61.88 429 ALA A N 1
ATOM 3348 C CA . ALA A 1 429 ? -37.938 4.449 4.184 1 61.88 429 ALA A CA 1
ATOM 3349 C C . ALA A 1 429 ? -38.562 4.465 5.57 1 61.88 429 ALA A C 1
ATOM 3351 O O . ALA A 1 429 ? -39.25 5.426 5.934 1 61.88 429 ALA A O 1
ATOM 3352 N N . THR A 1 430 ? -38.094 3.559 6.336 1 61.25 430 THR A N 1
ATOM 3353 C CA . THR A 1 430 ? -38.719 3.426 7.652 1 61.25 430 THR A CA 1
ATOM 3354 C C . THR A 1 430 ? -37.844 4.082 8.719 1 61.25 430 THR A C 1
ATOM 3356 O O . THR A 1 430 ? -38.344 4.48 9.773 1 61.25 430 THR A O 1
ATOM 3359 N N . THR A 1 431 ? -36.562 4.141 8.422 1 60.69 431 THR A N 1
ATOM 3360 C CA . THR A 1 431 ? -35.656 4.688 9.43 1 60.69 431 THR A CA 1
ATOM 3361 C C . THR A 1 431 ? -35.312 6.145 9.133 1 60.69 431 THR A C 1
ATOM 3363 O O . THR A 1 431 ? -35.031 6.5 7.984 1 60.69 431 THR A O 1
ATOM 3366 N N . ASP A 1 432 ? -35.5 7.07 9.984 1 56.75 432 ASP A N 1
ATOM 3367 C CA . ASP A 1 432 ? -35.156 8.484 9.852 1 56.75 432 ASP A CA 1
ATOM 3368 C C . ASP A 1 432 ? -33.656 8.672 9.633 1 56.75 432 ASP A C 1
ATOM 3370 O O . ASP A 1 432 ? -32.844 7.992 10.273 1 56.75 432 ASP A O 1
ATOM 3374 N N . LYS A 1 433 ? -33.281 9.367 8.602 1 60.5 433 LYS A N 1
ATOM 3375 C CA . LYS A 1 433 ? -31.875 9.648 8.383 1 60.5 433 LYS A CA 1
ATOM 3376 C C . LYS A 1 433 ? -31.234 10.227 9.633 1 60.5 433 LYS A C 1
ATOM 3378 O O . LYS A 1 433 ? -31.766 11.148 10.25 1 60.5 433 LYS A O 1
ATOM 3383 N N . PRO A 1 434 ? -30.031 9.586 9.922 1 68.88 434 PRO A N 1
ATOM 3384 C CA . PRO A 1 434 ? -29.406 10.117 11.133 1 68.88 434 PRO A CA 1
ATOM 3385 C C . PRO A 1 434 ? -29.031 11.594 11 1 68.88 434 PRO A C 1
ATOM 3387 O O . PRO A 1 434 ? -28.5 12.008 9.969 1 68.88 434 PRO A O 1
ATOM 3390 N N . THR A 1 435 ? -29.516 12.414 11.82 1 69.75 435 THR A N 1
ATOM 3391 C CA . THR A 1 435 ? -29.25 13.852 11.859 1 69.75 435 THR A CA 1
ATOM 3392 C C . THR A 1 435 ? -27.75 14.125 11.867 1 69.75 435 THR A C 1
ATOM 3394 O O . THR A 1 435 ? -27.281 15.07 11.227 1 69.75 435 THR A O 1
ATOM 3397 N N . VAL A 1 436 ? -27.062 13.266 12.43 1 75.56 436 VAL A N 1
ATOM 3398 C CA . VAL A 1 436 ? -25.625 13.477 12.578 1 75.56 436 VAL A CA 1
ATOM 3399 C C . VAL A 1 436 ? -24.938 13.289 11.234 1 75.56 436 VAL A C 1
ATOM 3401 O O . VAL A 1 436 ? -23.984 14.008 10.906 1 75.56 436 VAL A O 1
ATOM 3404 N N . LEU A 1 437 ? -25.391 12.391 10.453 1 78.38 437 LEU A N 1
ATOM 3405 C CA . LEU A 1 437 ? -24.844 12.188 9.125 1 78.38 437 LEU A CA 1
ATOM 3406 C C . LEU A 1 437 ? -25.109 13.383 8.227 1 78.38 437 LEU A C 1
ATOM 3408 O O . LEU A 1 437 ? -24.266 13.773 7.422 1 78.38 437 LEU A O 1
ATOM 3412 N N . GLY A 1 438 ? -26.266 13.93 8.43 1 77.75 438 GLY A N 1
ATOM 3413 C CA . GLY A 1 438 ? -26.594 15.133 7.676 1 77.75 438 GLY A CA 1
ATOM 3414 C C . GLY A 1 438 ? -25.672 16.297 7.984 1 77.75 438 GLY A C 1
ATOM 3415 O O . GLY A 1 438 ? -25.297 17.047 7.086 1 77.75 438 GLY A O 1
ATOM 3416 N N . ARG A 1 439 ? -25.312 16.281 9.227 1 79.62 439 ARG A N 1
ATOM 3417 C CA . ARG A 1 439 ? -24.422 17.375 9.641 1 79.62 439 ARG A CA 1
ATOM 3418 C C . ARG A 1 439 ? -23 17.156 9.125 1 79.62 439 ARG A C 1
ATOM 3420 O O . ARG A 1 439 ? -22.312 18.109 8.773 1 79.62 439 ARG A O 1
ATOM 3427 N N . ALA A 1 440 ? -22.562 15.969 9.117 1 83.69 440 ALA A N 1
ATOM 3428 C CA . ALA A 1 440 ? -21.25 15.656 8.562 1 83.69 440 ALA A CA 1
ATOM 3429 C C . ALA A 1 440 ? -21.188 15.984 7.078 1 83.69 440 ALA A C 1
ATOM 3431 O O . ALA A 1 440 ? -20.172 16.5 6.598 1 83.69 440 ALA A O 1
ATOM 3432 N N . THR A 1 441 ? -22.25 15.734 6.402 1 85.12 441 THR A N 1
ATOM 3433 C CA . THR A 1 441 ? -22.312 16.047 4.98 1 85.12 441 THR A CA 1
ATOM 3434 C C . THR A 1 441 ? -22.312 17.562 4.762 1 85.12 441 THR A C 1
ATOM 3436 O O . THR A 1 441 ? -21.656 18.062 3.838 1 85.12 441 THR A O 1
ATOM 3439 N N . ALA A 1 442 ? -23 18.188 5.684 1 78.88 442 ALA A N 1
ATOM 3440 C CA . ALA A 1 442 ? -23.031 19.641 5.605 1 78.88 442 ALA A CA 1
ATOM 3441 C C . ALA A 1 442 ? -21.641 20.234 5.863 1 78.88 442 ALA A C 1
ATOM 3443 O O . ALA A 1 442 ? -21.266 21.234 5.242 1 78.88 442 ALA A O 1
ATOM 3444 N N . PHE A 1 443 ? -20.969 19.625 6.695 1 82.94 443 PHE A N 1
ATOM 3445 C CA . PHE A 1 443 ? -19.609 20.078 6.992 1 82.94 443 PHE A CA 1
ATOM 3446 C C . PHE A 1 443 ? -18.719 19.938 5.766 1 82.94 443 PHE A C 1
ATOM 3448 O O . PHE A 1 443 ? -17.938 20.828 5.461 1 82.94 443 PHE A O 1
ATOM 3455 N N . ILE A 1 444 ? -18.844 18.844 5.047 1 86.94 444 ILE A N 1
ATOM 3456 C CA . ILE A 1 444 ? -18.047 18.609 3.852 1 86.94 444 ILE A CA 1
ATOM 3457 C C . ILE A 1 444 ? -18.375 19.641 2.787 1 86.94 444 ILE A C 1
ATOM 3459 O O . ILE A 1 444 ? -17.484 20.203 2.15 1 86.94 444 ILE A O 1
ATOM 3463 N N . GLU A 1 445 ? -19.609 19.891 2.684 1 81.69 445 GLU A N 1
ATOM 3464 C CA . GLU A 1 445 ? -20.047 20.859 1.683 1 81.69 445 GLU A CA 1
ATOM 3465 C C . GLU A 1 445 ? -19.578 22.266 2.035 1 81.69 445 GLU A C 1
ATOM 3467 O O . GLU A 1 445 ? -19.188 23.047 1.154 1 81.69 445 GLU A O 1
ATOM 3472 N N . GLU A 1 446 ? -19.609 22.5 3.324 1 75.94 446 GLU A N 1
ATOM 3473 C CA . GLU A 1 446 ? -19.172 23.828 3.779 1 75.94 446 GLU A CA 1
ATOM 3474 C C . GLU A 1 446 ? -17.656 24 3.588 1 75.94 446 GLU A C 1
ATOM 3476 O O . GLU A 1 446 ? -17.203 25.062 3.168 1 75.94 446 GLU A O 1
ATOM 3481 N N . GLU A 1 447 ? -16.953 22.984 3.871 1 81.38 447 GLU A N 1
ATOM 3482 C CA . GLU A 1 447 ? -15.5 23.047 3.697 1 81.38 447 GLU A CA 1
ATOM 3483 C C . GLU A 1 447 ? -15.125 23.156 2.221 1 81.38 447 GLU A C 1
ATOM 3485 O O . GLU A 1 447 ? -14.164 23.844 1.87 1 81.38 447 GLU A O 1
ATOM 3490 N N . THR A 1 448 ? -15.859 22.484 1.398 1 82.56 448 THR A N 1
ATOM 3491 C CA . THR A 1 448 ? -15.602 22.531 -0.036 1 82.56 448 THR A CA 1
ATOM 3492 C C . THR A 1 448 ? -15.961 23.906 -0.602 1 82.56 448 THR A C 1
ATOM 3494 O O . THR A 1 448 ? -15.25 24.438 -1.458 1 82.56 448 THR A O 1
ATOM 3497 N N . ALA A 1 449 ? -16.984 24.438 -0.094 1 72.12 449 ALA A N 1
ATOM 3498 C CA . ALA A 1 449 ? -17.406 25.766 -0.539 1 72.12 449 ALA A CA 1
ATOM 3499 C C . ALA A 1 449 ? -16.391 26.828 -0.104 1 72.12 449 ALA A C 1
ATOM 3501 O O . ALA A 1 449 ? -16.094 27.75 -0.862 1 72.12 449 ALA A O 1
ATOM 3502 N N . THR A 1 450 ? -15.891 26.609 1.066 1 71.06 450 THR A N 1
ATOM 3503 C CA . THR A 1 450 ? -14.891 27.547 1.569 1 71.06 450 THR A CA 1
ATOM 3504 C C . THR A 1 450 ? -13.602 27.438 0.759 1 71.06 450 THR A C 1
ATOM 3506 O O . THR A 1 450 ? -12.945 28.438 0.49 1 71.06 450 THR A O 1
ATOM 3509 N N . LEU A 1 451 ? -13.266 26.25 0.356 1 77.81 451 LEU A N 1
ATOM 3510 C CA . LEU A 1 451 ? -12.078 26.047 -0.466 1 77.81 451 LEU A CA 1
ATOM 3511 C C . LEU A 1 451 ? -12.25 26.672 -1.842 1 77.81 451 LEU A C 1
ATOM 3513 O O . LEU A 1 451 ? -11.328 27.328 -2.352 1 77.81 451 LEU A O 1
ATOM 3517 N N . LEU A 1 452 ? -13.414 26.5 -2.402 1 74.88 452 LEU A N 1
ATOM 3518 C CA . LEU A 1 452 ? -13.695 27.062 -3.717 1 74.88 452 LEU A CA 1
ATOM 3519 C C . LEU A 1 452 ? -13.633 28.578 -3.678 1 74.88 452 LEU A C 1
ATOM 3521 O O . LEU A 1 452 ? -13.117 29.219 -4.602 1 74.88 452 LEU A O 1
ATOM 3525 N N . ALA A 1 453 ? -14.094 29.031 -2.568 1 60.53 453 ALA A N 1
ATOM 3526 C CA . ALA A 1 453 ? -14.078 30.484 -2.412 1 60.53 453 ALA A CA 1
ATOM 3527 C C . ALA A 1 453 ? -12.656 31 -2.238 1 60.53 453 ALA A C 1
ATOM 3529 O O . ALA A 1 453 ? -12.305 32.062 -2.775 1 60.53 453 ALA A O 1
ATOM 3530 N N . SER A 1 454 ? -11.852 30.219 -1.593 1 64.94 454 SER A N 1
ATOM 3531 C CA . SER A 1 454 ? -10.461 30.609 -1.375 1 64.94 454 SER A CA 1
ATOM 3532 C C . SER A 1 454 ? -9.648 30.5 -2.662 1 64.94 454 SER A C 1
ATOM 3534 O O . SER A 1 454 ? -8.758 31.312 -2.91 1 64.94 454 SER A O 1
ATOM 3536 N N . LEU A 1 455 ? -9.984 29.562 -3.521 1 70.31 455 LEU A N 1
ATOM 3537 C CA . LEU A 1 455 ? -9.234 29.312 -4.746 1 70.31 455 LEU A CA 1
ATOM 3538 C C . LEU A 1 455 ? -9.656 30.281 -5.848 1 70.31 455 LEU A C 1
ATOM 3540 O O . LEU A 1 455 ? -8.922 30.484 -6.816 1 70.31 455 LEU A O 1
ATOM 3544 N N . ALA A 1 456 ? -10.844 30.766 -5.727 1 59.09 456 ALA A N 1
ATOM 3545 C CA . ALA A 1 456 ? -11.32 31.734 -6.703 1 59.09 456 ALA A CA 1
ATOM 3546 C C . ALA A 1 456 ? -10.414 32.969 -6.746 1 59.09 456 ALA A C 1
ATOM 3548 O O . ALA A 1 456 ? -10.305 33.625 -7.777 1 59.09 456 ALA A O 1
ATOM 3549 N N . HIS A 1 457 ? -9.594 33.062 -5.68 1 50 457 HIS A N 1
ATOM 3550 C CA . HIS A 1 457 ? -8.75 34.25 -5.602 1 50 457 HIS A CA 1
ATOM 3551 C C . HIS A 1 457 ? -7.285 33.875 -5.844 1 50 457 HIS A C 1
ATOM 3553 O O . HIS A 1 457 ? -6.422 34.75 -5.805 1 50 457 HIS A O 1
ATOM 3559 N N . ASP A 1 458 ? -7.086 32.625 -6.113 1 60.59 458 ASP A N 1
ATOM 3560 C CA . ASP A 1 458 ? -5.73 32.156 -6.395 1 60.59 458 ASP A CA 1
ATOM 3561 C C . ASP A 1 458 ? -5.301 32.562 -7.805 1 60.59 458 ASP A C 1
ATOM 3563 O O . ASP A 1 458 ? -6.105 32.531 -8.734 1 60.59 458 ASP A O 1
ATOM 3567 N N . GLU A 1 459 ? -4.102 33.125 -7.914 1 56.91 459 GLU A N 1
ATOM 3568 C CA . GLU A 1 459 ? -3.555 33.594 -9.18 1 56.91 459 GLU A CA 1
ATOM 3569 C C . GLU A 1 459 ? -3.588 32.5 -10.242 1 56.91 459 GLU A C 1
ATOM 3571 O O . GLU A 1 459 ? -3.766 32.781 -11.43 1 56.91 459 GLU A O 1
ATOM 3576 N N . TYR A 1 460 ? -3.527 31.344 -9.742 1 65.19 460 TYR A N 1
ATOM 3577 C CA . TYR A 1 460 ? -3.471 30.203 -10.656 1 65.19 460 TYR A CA 1
ATOM 3578 C C . TYR A 1 460 ? -4.824 29.953 -11.305 1 65.19 460 TYR A C 1
ATOM 3580 O O . TYR A 1 460 ? -4.898 29.547 -12.469 1 65.19 460 TYR A O 1
ATOM 3588 N N . PHE A 1 461 ? -5.895 30.297 -10.539 1 67.25 461 PHE A N 1
ATOM 3589 C CA . PHE A 1 461 ? -7.227 29.953 -11.039 1 67.25 461 PHE A CA 1
ATOM 3590 C C . PHE A 1 461 ? -8.008 31.219 -11.375 1 67.25 461 PHE A C 1
ATOM 3592 O O . PHE A 1 461 ? -9.242 31.203 -11.406 1 67.25 461 PHE A O 1
ATOM 3599 N N . ARG A 1 462 ? -7.375 32.188 -11.531 1 55.16 462 ARG A N 1
ATOM 3600 C CA . ARG A 1 462 ? -8 33.469 -11.742 1 55.16 462 ARG A CA 1
ATOM 3601 C C . ARG A 1 462 ? -8.93 33.438 -12.953 1 55.16 462 ARG A C 1
ATOM 3603 O O . ARG A 1 462 ? -9.953 34.125 -12.977 1 55.16 462 ARG A O 1
ATOM 3610 N N . GLY A 1 463 ? -8.656 32.562 -13.812 1 56.94 463 GLY A N 1
ATOM 3611 C CA . GLY A 1 463 ? -9.445 32.562 -15.031 1 56.94 463 GLY A CA 1
ATOM 3612 C C . GLY A 1 463 ? -10.617 31.625 -14.992 1 56.94 463 GLY A C 1
ATOM 3613 O O . GLY A 1 463 ? -11.461 31.625 -15.891 1 56.94 463 GLY A O 1
ATOM 3614 N N . ALA A 1 464 ? -10.727 30.922 -13.844 1 62.88 464 ALA A N 1
ATOM 3615 C CA . ALA A 1 464 ? -11.75 29.891 -13.828 1 62.88 464 ALA A CA 1
ATOM 3616 C C . ALA A 1 464 ? -13.102 30.453 -13.406 1 62.88 464 ALA A C 1
ATOM 3618 O O . ALA A 1 464 ? -13.172 31.359 -12.57 1 62.88 464 ALA A O 1
ATOM 3619 N N . ASP A 1 465 ? -14.125 30.062 -14.172 1 55.41 465 ASP A N 1
ATOM 3620 C CA . ASP A 1 465 ? -15.492 30.422 -13.82 1 55.41 465 ASP A CA 1
ATOM 3621 C C . ASP A 1 465 ? -15.992 29.609 -12.625 1 55.41 465 ASP A C 1
ATOM 3623 O O . ASP A 1 465 ? -16.469 28.484 -12.789 1 55.41 465 ASP A O 1
ATOM 3627 N N . ILE A 1 466 ? -15.812 30.109 -11.5 1 61.41 466 ILE A N 1
ATOM 3628 C CA . ILE A 1 466 ? -16.109 29.391 -10.258 1 61.41 466 ILE A CA 1
ATOM 3629 C C . ILE A 1 466 ? -17.594 29.062 -10.18 1 61.41 466 ILE A C 1
ATOM 3631 O O . ILE A 1 466 ? -17.969 28 -9.688 1 61.41 466 ILE A O 1
ATOM 3635 N N . GLU A 1 467 ? -18.422 29.938 -10.625 1 53.84 467 GLU A N 1
ATOM 3636 C CA . GLU A 1 467 ? -19.875 29.734 -10.523 1 53.84 467 GLU A CA 1
ATOM 3637 C C . GLU A 1 467 ? -20.312 28.562 -11.398 1 53.84 467 GLU A C 1
ATOM 3639 O O . GLU A 1 467 ? -21.188 27.781 -11.008 1 53.84 467 GLU A O 1
ATOM 3644 N N . ARG A 1 468 ? -19.688 28.484 -12.516 1 56.84 468 ARG A N 1
ATOM 3645 C CA . ARG A 1 468 ? -20 27.359 -13.383 1 56.84 468 ARG A CA 1
ATOM 3646 C C . ARG A 1 468 ? -19.547 26.047 -12.758 1 56.84 468 ARG A C 1
ATOM 3648 O O . ARG A 1 468 ? -20.234 25.031 -12.891 1 56.84 468 ARG A O 1
ATOM 3655 N N . ILE A 1 469 ? -18.484 26.281 -12.148 1 67.38 469 ILE A N 1
ATOM 3656 C CA . ILE A 1 469 ? -17.953 25.078 -11.516 1 67.38 469 ILE A CA 1
ATOM 3657 C C . ILE A 1 469 ? -18.844 24.672 -10.352 1 67.38 469 ILE A C 1
ATOM 3659 O O . ILE A 1 469 ? -19.109 23.484 -10.156 1 67.38 469 ILE A O 1
ATOM 3663 N N . ARG A 1 470 ? -19.391 25.641 -9.648 1 61.94 470 ARG A N 1
ATOM 3664 C CA . ARG A 1 470 ? -20.266 25.375 -8.523 1 61.94 470 ARG A CA 1
ATOM 3665 C C . ARG A 1 470 ? -21.547 24.672 -8.984 1 61.94 470 ARG A C 1
ATOM 3667 O O . ARG A 1 470 ? -22.062 23.781 -8.297 1 61.94 470 ARG A O 1
ATOM 3674 N N . SER A 1 471 ? -22.016 25.094 -10.117 1 56.19 471 SER A N 1
ATOM 3675 C CA . SER A 1 471 ? -23.25 24.516 -10.633 1 56.19 471 SER A CA 1
ATOM 3676 C C . SER A 1 471 ? -23.047 23.062 -11.062 1 56.19 471 SER A C 1
ATOM 3678 O O . SER A 1 471 ? -23.984 22.266 -11.047 1 56.19 471 SER A O 1
ATOM 3680 N N . HIS A 1 472 ? -21.859 22.812 -11.391 1 53.94 472 HIS A N 1
ATOM 3681 C CA . HIS A 1 472 ? -21.594 21.453 -11.852 1 53.94 472 HIS A CA 1
ATOM 3682 C C . HIS A 1 472 ? -21.141 20.562 -10.703 1 53.94 472 HIS A C 1
ATOM 3684 O O . HIS A 1 472 ? -20.953 19.359 -10.883 1 53.94 472 HIS A O 1
ATOM 3690 N N . LEU A 1 473 ? -20.891 21.109 -9.594 1 55.94 473 LEU A N 1
ATOM 3691 C CA . LEU A 1 473 ? -20.547 20.312 -8.414 1 55.94 473 LEU A CA 1
ATOM 3692 C C . LEU A 1 473 ? -21.781 20.016 -7.582 1 55.94 473 LEU A C 1
ATOM 3694 O O . LEU A 1 473 ? -22.156 20.797 -6.707 1 55.94 473 LEU A O 1
ATOM 3698 N N . PRO A 1 474 ? -22.719 19.062 -8.016 1 50.53 474 PRO A N 1
ATOM 3699 C CA . PRO A 1 474 ? -23.922 18.781 -7.238 1 50.53 474 PRO A CA 1
ATOM 3700 C C . PRO A 1 474 ? -23.625 18.484 -5.766 1 50.53 474 PRO A C 1
ATOM 3702 O O . PRO A 1 474 ? -22.531 18.016 -5.438 1 50.53 474 PRO A O 1
ATOM 3705 N N . ALA A 1 475 ? -24.5 18.984 -4.832 1 51.5 475 ALA A N 1
ATOM 3706 C CA . ALA A 1 475 ? -24.438 18.766 -3.39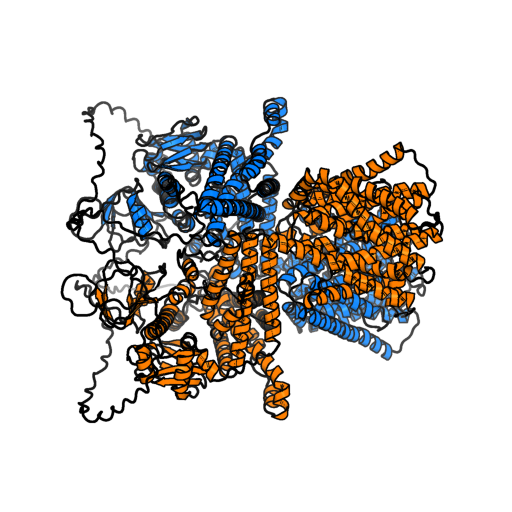3 1 51.5 475 ALA A CA 1
ATOM 3707 C C . ALA A 1 475 ? -24.391 17.266 -3.076 1 51.5 475 ALA A C 1
ATOM 3709 O O . ALA A 1 475 ? -24.938 16.453 -3.816 1 51.5 475 ALA A O 1
ATOM 3710 N N . LEU A 1 476 ? -23.422 16.734 -2.383 1 50.19 476 LEU A N 1
ATOM 3711 C CA . LEU A 1 476 ? -23.297 15.359 -1.914 1 50.19 476 LEU A CA 1
ATOM 3712 C C . LEU A 1 476 ? -24.641 14.844 -1.38 1 50.19 476 LEU A C 1
ATOM 3714 O O . LEU A 1 476 ? -24.766 13.664 -1.07 1 50.19 476 LEU A O 1
ATOM 3718 N N . GLY A 1 477 ? -25.859 15.656 -1.16 1 43.94 477 GLY A N 1
ATOM 3719 C CA . GLY A 1 477 ? -27.078 15.195 -0.517 1 43.94 477 GLY A CA 1
ATOM 3720 C C . GLY A 1 477 ? -27.984 14.391 -1.441 1 43.94 477 GLY A C 1
ATOM 3721 O O . GLY A 1 477 ? -27.844 14.469 -2.664 1 43.94 477 GLY A O 1
ATOM 3722 N N . PRO A 1 478 ? -28.812 13.414 -0.99 1 35.06 478 PRO A N 1
ATOM 3723 C CA . PRO A 1 478 ? -29.781 12.633 -1.762 1 35.06 478 PRO A CA 1
ATOM 3724 C C . PRO A 1 478 ? -30.672 13.508 -2.648 1 35.06 478 PRO A C 1
ATOM 3726 O O . PRO A 1 478 ? -31.141 14.555 -2.211 1 35.06 478 PRO A O 1
ATOM 3729 N N . SER A 1 479 ? -30.547 13.508 -3.854 1 34.38 479 SER A N 1
ATOM 3730 C CA . SER A 1 479 ? -31.531 14.078 -4.758 1 34.38 479 SER A CA 1
ATOM 3731 C C . SER A 1 479 ? -32.938 13.695 -4.344 1 34.38 479 SER A C 1
ATOM 3733 O O . SER A 1 479 ? -33.344 12.531 -4.434 1 34.38 479 SER A O 1
ATOM 3735 N N . GLU A 1 480 ? -33.719 14.102 -3.326 1 31.56 480 GLU A N 1
ATOM 3736 C CA . GLU A 1 480 ? -35.156 13.891 -3.301 1 31.56 480 GLU A CA 1
ATOM 3737 C C . GLU A 1 480 ? -35.781 14.266 -4.637 1 31.56 480 GLU A C 1
ATOM 3739 O O . GLU A 1 480 ? -35.469 15.312 -5.203 1 31.56 480 GLU A O 1
ATOM 3744 N N . PRO A 1 481 ? -36.25 13.273 -5.336 1 28.83 481 PRO A N 1
ATOM 3745 C CA . PRO A 1 481 ? -37.062 13.703 -6.477 1 28.83 481 PRO A CA 1
ATOM 3746 C C . PRO A 1 481 ? -38 14.867 -6.141 1 28.83 481 PRO A C 1
ATOM 3748 O O . PRO A 1 481 ? -38.438 15 -5 1 28.83 481 PRO A O 1
ATOM 3751 N N . PRO A 1 482 ? -38.031 15.898 -6.93 1 28.25 482 PRO A N 1
ATOM 3752 C CA . PRO A 1 482 ? -39.031 16.938 -6.699 1 28.25 482 PRO A CA 1
ATOM 3753 C C . PRO A 1 482 ? -40.469 16.375 -6.559 1 28.25 482 PRO A C 1
ATOM 3755 O O . PRO A 1 482 ? -40.938 15.656 -7.438 1 28.25 482 PRO A O 1
ATOM 3758 N N . CYS A 1 483 ? -40.938 15.93 -5.43 1 26.38 483 CYS A N 1
ATOM 3759 C CA . CYS A 1 483 ? -42.375 15.727 -5.387 1 26.38 483 CYS A CA 1
ATOM 3760 C C . CYS A 1 483 ? -43.094 16.891 -6.035 1 26.38 483 CYS A C 1
ATOM 3762 O O . CYS A 1 483 ? -42.812 18.047 -5.734 1 26.38 483 CYS A O 1
ATOM 3764 N N . PRO A 1 484 ? -43.844 16.672 -7.18 1 27.3 484 PRO A N 1
ATOM 3765 C CA . PRO A 1 484 ? -44.594 17.703 -7.883 1 27.3 484 PRO A CA 1
ATOM 3766 C C . PRO A 1 484 ? -45.375 18.609 -6.934 1 27.3 484 PRO A C 1
ATOM 3768 O O . PRO A 1 484 ? -45.594 19.797 -7.242 1 27.3 484 PRO A O 1
ATOM 3771 N N . ASN A 1 485 ? -46.25 18.031 -6.09 1 26.03 485 ASN A N 1
ATOM 3772 C CA . ASN A 1 485 ? -47.344 18.859 -5.559 1 26.03 485 ASN A CA 1
ATOM 3773 C C . ASN A 1 485 ? -46.812 19.922 -4.602 1 26.03 485 ASN A C 1
ATOM 3775 O O . ASN A 1 485 ? -47.5 20.906 -4.316 1 26.03 485 ASN A O 1
ATOM 3779 N N . ASN A 1 486 ? -46.125 19.531 -3.547 1 24.39 486 ASN A N 1
ATOM 3780 C CA . ASN A 1 486 ? -46.094 20.516 -2.475 1 24.39 486 ASN A CA 1
ATOM 3781 C C . ASN A 1 486 ? -45.188 21.703 -2.826 1 24.39 486 ASN A C 1
ATOM 3783 O O . ASN A 1 486 ? -43.969 21.609 -2.725 1 24.39 486 ASN A O 1
ATOM 3787 N N . GLU A 1 487 ? -45.438 22.578 -3.801 1 27.34 487 GLU A N 1
ATOM 3788 C CA . GLU A 1 487 ? -45.031 23.922 -4.211 1 27.34 487 GLU A CA 1
ATOM 3789 C C . GLU A 1 487 ? -44.875 24.844 -3.002 1 27.34 487 GLU A C 1
ATOM 3791 O O . GLU A 1 487 ? -44.156 25.828 -3.064 1 27.34 487 GLU A O 1
ATOM 3796 N N . ALA A 1 488 ? -45.75 24.734 -1.958 1 26.89 488 ALA A N 1
ATOM 3797 C CA . ALA A 1 488 ? -46 25.859 -1.068 1 26.89 488 ALA A CA 1
ATOM 3798 C C . ALA A 1 488 ? -44.875 26.031 -0.056 1 26.89 488 ALA A C 1
ATOM 3800 O O . ALA A 1 488 ? -44.531 27.156 0.307 1 26.89 488 ALA A O 1
ATOM 3801 N N . THR A 1 489 ? -44.594 24.938 0.669 1 25.62 489 THR A N 1
ATOM 3802 C CA . THR A 1 489 ? -43.969 25.234 1.959 1 25.62 489 THR A CA 1
ATOM 3803 C C . THR A 1 489 ? -42.469 25.484 1.798 1 25.62 489 THR A C 1
ATOM 3805 O O . THR A 1 489 ? -41.656 24.625 2.1 1 25.62 489 THR A O 1
ATOM 3808 N N . ARG A 1 490 ? -41.875 25.656 0.664 1 30.05 490 ARG A N 1
ATOM 3809 C CA . ARG A 1 490 ? -40.469 26.062 0.439 1 30.05 490 ARG A CA 1
ATOM 3810 C C . ARG A 1 490 ? -40.156 27.359 1.163 1 30.05 490 ARG A C 1
ATOM 3812 O O . ARG A 1 490 ? -39.062 27.922 0.99 1 30.05 490 ARG A O 1
ATOM 3819 N N . SER A 1 491 ? -41.219 28.062 1.784 1 24.02 491 SER A N 1
ATOM 3820 C CA . SER A 1 491 ? -40.938 29.422 2.242 1 24.02 491 SER A CA 1
ATOM 3821 C C . SER A 1 491 ? -40 29.438 3.441 1 24.02 491 SER A C 1
ATOM 3823 O O . SER A 1 491 ? -39.094 30.266 3.523 1 24.02 491 SER A O 1
ATOM 3825 N N . SER A 1 492 ? -40.438 28.844 4.625 1 23.2 492 SER A N 1
ATOM 3826 C CA . SER A 1 492 ? -40 29.312 5.93 1 23.2 492 SER A CA 1
ATOM 3827 C C . SER A 1 492 ? -38.656 28.703 6.301 1 23.2 492 SER A C 1
ATOM 3829 O O . SER A 1 492 ? -37.938 29.25 7.145 1 23.2 492 SER A O 1
ATOM 3831 N N . GLY A 1 493 ? -38.438 27.484 5.957 1 23.95 493 GLY A N 1
ATOM 3832 C CA . GLY A 1 493 ? -37.375 26.781 6.664 1 23.95 493 GLY A CA 1
ATOM 3833 C C . GLY A 1 493 ? -35.969 27.188 6.203 1 23.95 493 GLY A C 1
ATOM 3834 O O . GLY A 1 493 ? -35 26.516 6.531 1 23.95 493 GLY A O 1
ATOM 3835 N N . ASP A 1 494 ? -35.812 28.031 5.195 1 25.14 494 ASP A N 1
ATOM 3836 C CA . ASP A 1 494 ? -34.562 28.531 4.668 1 25.14 494 ASP A CA 1
ATOM 3837 C C . ASP A 1 494 ? -33.812 29.344 5.727 1 25.14 494 ASP A C 1
ATOM 3839 O O . ASP A 1 494 ? -32.781 29.938 5.438 1 25.14 494 ASP A O 1
ATOM 3843 N N . GLU A 1 495 ? -34.531 29.719 6.891 1 23.77 495 GLU A N 1
ATOM 3844 C CA . GLU A 1 495 ? -34.031 30.688 7.867 1 23.77 495 GLU A CA 1
ATOM 3845 C C . GLU A 1 495 ? -32.906 30.094 8.711 1 23.77 495 GLU A C 1
ATOM 3847 O O . GLU A 1 495 ? -32.156 30.828 9.375 1 23.77 495 GLU A O 1
ATOM 3852 N N . VAL A 1 496 ? -33.062 28.781 8.969 1 23.52 496 VAL A N 1
ATOM 3853 C CA . VAL A 1 496 ? -32.312 28.297 10.125 1 23.52 496 VAL A CA 1
ATOM 3854 C C . VAL A 1 496 ? -30.812 28.344 9.828 1 23.52 496 VAL A C 1
ATOM 3856 O O . VAL A 1 496 ? -29.984 28.25 10.742 1 23.52 496 VAL A O 1
ATOM 3859 N N . LEU A 1 497 ? -30.516 28.156 8.602 1 23.84 497 LEU A N 1
ATOM 3860 C CA . LEU A 1 497 ? -29.109 27.828 8.5 1 23.84 497 LEU A CA 1
ATOM 3861 C C . LEU A 1 497 ? -28.234 29.031 8.836 1 23.84 497 LEU A C 1
ATOM 3863 O O . LEU A 1 497 ? -27.016 29 8.672 1 23.84 497 LEU A O 1
ATOM 3867 N N . THR A 1 498 ? -28.859 30.25 9.023 1 22.89 498 THR A N 1
ATOM 3868 C CA . THR A 1 498 ? -27.953 31.391 9.086 1 22.89 498 THR A CA 1
ATOM 3869 C C . THR A 1 498 ? -27.188 31.406 10.406 1 22.89 498 THR A C 1
ATOM 3871 O O . THR A 1 498 ? -26.422 32.344 10.672 1 22.89 498 THR A O 1
ATOM 3874 N N . ALA A 1 499 ? -27.766 30.781 11.469 1 23.11 499 ALA A N 1
ATOM 3875 C CA . ALA A 1 499 ? -27.312 31.25 12.781 1 23.11 499 ALA A CA 1
ATOM 3876 C C . ALA A 1 499 ? -25.812 31.078 12.93 1 23.11 499 ALA A C 1
ATOM 3878 O O . ALA A 1 499 ? -25.094 32.031 13.195 1 23.11 499 ALA A O 1
ATOM 3879 N N . ALA A 1 500 ? -25.438 30.109 13.938 1 24.16 500 ALA A N 1
ATOM 3880 C CA . ALA A 1 500 ? -24.312 30.203 14.859 1 24.16 500 ALA A CA 1
ATOM 3881 C C . ALA A 1 500 ? -22.984 29.906 14.156 1 24.16 500 ALA A C 1
ATOM 3883 O O . ALA A 1 500 ? -22.797 28.828 13.609 1 24.16 500 ALA A O 1
ATOM 3884 N N . SER A 1 501 ? -22.453 30.875 13.586 1 23.33 501 SER A N 1
ATOM 3885 C CA . SER A 1 501 ? -21.188 31 12.859 1 23.33 501 SER A CA 1
ATOM 3886 C C . SER A 1 501 ? -20.016 30.484 13.688 1 23.33 501 SER A C 1
ATOM 3888 O O . SER A 1 501 ? -19.453 31.203 14.5 1 23.33 501 SER A O 1
ATOM 3890 N N . VAL A 1 502 ? -20.266 29.422 14.438 1 22.23 502 VAL A N 1
ATOM 3891 C CA . VAL A 1 502 ? -19.047 29 15.125 1 22.23 502 VAL A CA 1
ATOM 3892 C C . VAL A 1 502 ? -17.922 28.797 14.117 1 22.23 502 VAL A C 1
ATOM 3894 O O . VAL A 1 502 ? -18.109 28.156 13.086 1 22.23 502 VAL A O 1
ATOM 3897 N N . ALA A 1 503 ? -16.984 29.734 14.156 1 25.19 503 ALA A N 1
ATOM 3898 C CA . ALA A 1 503 ? -15.812 29.797 13.297 1 25.19 503 ALA A CA 1
ATOM 3899 C C . ALA A 1 503 ? -15.102 28.453 13.234 1 25.19 503 ALA A C 1
ATOM 3901 O O . ALA A 1 503 ? -14.688 27.906 14.266 1 25.19 503 ALA A O 1
ATOM 3902 N N . PRO A 1 504 ? -15.578 27.453 12.414 1 26.17 504 PRO A N 1
ATOM 3903 C CA . PRO A 1 504 ? -14.953 26.125 12.375 1 26.17 504 PRO A CA 1
ATOM 3904 C C . PRO A 1 504 ? -13.43 26.203 12.273 1 26.17 504 PRO A C 1
ATOM 3906 O O . PRO A 1 504 ? -12.891 27.141 11.688 1 26.17 504 PRO A O 1
ATOM 3909 N N . HIS A 1 505 ? -12.742 25.828 13.281 1 23.83 505 HIS A N 1
ATOM 3910 C CA . HIS A 1 505 ? -11.289 25.703 13.234 1 23.83 505 HIS A CA 1
ATOM 3911 C C . HIS A 1 505 ? -10.844 24.969 11.969 1 23.83 505 HIS A C 1
ATOM 3913 O O . HIS A 1 505 ? -11.32 23.875 11.688 1 23.83 505 HIS A O 1
ATOM 3919 N N . PRO A 1 506 ? -10.57 25.656 10.875 1 27.28 506 PRO A N 1
ATOM 3920 C CA . PRO A 1 506 ? -10.188 24.984 9.633 1 27.28 506 PRO A CA 1
ATOM 3921 C C . PRO A 1 506 ? -9.234 23.812 9.859 1 27.28 506 PRO A C 1
ATOM 3923 O O . PRO A 1 506 ? -8.367 23.875 10.727 1 27.28 506 PRO A O 1
ATOM 3926 N N . MET A 1 507 ? -9.742 22.719 9.883 1 26.64 507 MET A N 1
ATOM 3927 C CA . MET A 1 507 ? -8.828 21.578 9.805 1 26.64 507 MET A CA 1
ATOM 3928 C C . MET A 1 507 ? -7.582 21.938 9 1 26.64 507 MET A C 1
ATOM 3930 O O . MET A 1 507 ? -7.68 22.562 7.938 1 26.64 507 MET A O 1
ATOM 3934 N N . GLN A 1 508 ? -6.516 22.125 9.68 1 26.62 508 GLN A N 1
ATOM 3935 C CA . GLN A 1 508 ? -5.223 22.484 9.102 1 26.62 508 GLN A CA 1
ATOM 3936 C C . GLN A 1 508 ? -4.918 21.656 7.867 1 26.62 508 GLN A C 1
ATOM 3938 O O . GLN A 1 508 ? -4.363 20.547 7.977 1 26.62 508 GLN A O 1
ATOM 3943 N N . PHE A 1 509 ? -5.93 21.203 7.172 1 27.17 509 PHE A N 1
ATOM 3944 C CA . PHE A 1 509 ? -5.355 20.828 5.883 1 27.17 509 PHE A CA 1
ATOM 3945 C C . PHE A 1 509 ? -4.324 21.859 5.438 1 27.17 509 PHE A C 1
ATOM 3947 O O . PHE A 1 509 ? -4.512 23.062 5.648 1 27.17 509 PHE A O 1
ATOM 3954 N N . VAL A 1 510 ? -3.1 21.547 5.59 1 27.17 510 VAL A N 1
ATOM 3955 C CA . VAL A 1 510 ? -2.094 22.391 4.957 1 27.17 510 VAL A CA 1
ATOM 3956 C C . VAL A 1 510 ? -2.682 23.047 3.717 1 27.17 510 VAL A C 1
ATOM 3958 O O . VAL A 1 510 ? -2.863 22.406 2.684 1 27.17 510 VAL A O 1
ATOM 3961 N N . THR A 1 511 ? -3.844 23.469 3.793 1 28.06 511 THR A N 1
ATOM 3962 C CA . THR A 1 511 ? -4.18 24.406 2.721 1 28.06 511 THR A CA 1
ATOM 3963 C C . THR A 1 511 ? -3.1 25.469 2.572 1 28.06 511 THR A C 1
ATOM 3965 O O . THR A 1 511 ? -3.076 26.438 3.324 1 28.06 511 THR A O 1
ATOM 3968 N N . SER A 1 512 ? -1.866 25.203 2.725 1 27.47 512 SER A N 1
ATOM 3969 C CA . SER A 1 512 ? -1.11 26.391 2.354 1 27.47 512 SER A CA 1
ATOM 3970 C C . SER A 1 512 ? -1.787 27.141 1.21 1 27.47 512 SER A C 1
ATOM 3972 O O . SER A 1 512 ? -1.889 26.625 0.096 1 27.47 512 SER A O 1
ATOM 3974 N N . PRO A 1 513 ? -2.895 27.656 1.385 1 27.34 513 PRO A N 1
ATOM 3975 C CA . PRO A 1 513 ? -3.023 28.672 0.334 1 27.34 513 PRO A CA 1
ATOM 3976 C C . PRO A 1 513 ? -1.682 29.281 -0.063 1 27.34 513 PRO A C 1
ATOM 3978 O O . PRO A 1 513 ? -0.733 29.266 0.726 1 27.34 513 PRO A O 1
ATOM 3981 N N . MET A 1 514 ? -1.364 29.281 -1.331 1 26.94 514 MET A N 1
ATOM 3982 C CA . MET A 1 514 ? -0.188 29.969 -1.87 1 26.94 514 MET A CA 1
ATOM 3983 C C . MET A 1 514 ? 0.054 31.281 -1.152 1 26.94 514 MET A C 1
ATOM 3985 O O . MET A 1 514 ? -0.548 32.312 -1.499 1 26.94 514 MET A O 1
ATOM 3989 N N . GLY A 1 515 ? -0.148 31.5 0.022 1 27.08 515 GLY A N 1
ATOM 3990 C CA . GLY A 1 515 ? 0.203 32.75 0.656 1 27.08 515 GLY A CA 1
ATOM 3991 C C . GLY A 1 515 ? 1.514 33.344 0.155 1 27.08 515 GLY A C 1
ATOM 3992 O O . GLY A 1 515 ? 2.418 32.594 -0.229 1 27.08 515 GLY A O 1
ATOM 3993 N N . THR A 1 516 ? 1.388 34.438 -0.471 1 26.23 516 THR A N 1
ATOM 3994 C CA . THR A 1 516 ? 2.58 35.188 -0.854 1 26.23 516 THR A CA 1
ATOM 3995 C C . THR A 1 516 ? 3.588 35.219 0.292 1 26.23 516 THR A C 1
ATOM 3997 O O . THR A 1 516 ? 3.312 35.781 1.352 1 26.23 516 THR A O 1
ATOM 4000 N N . VAL A 1 517 ? 4.047 34.25 0.77 1 27.62 517 VAL A N 1
ATOM 4001 C CA . VAL A 1 517 ? 5.238 34.406 1.594 1 27.62 517 VAL A CA 1
ATOM 4002 C C . VAL A 1 517 ? 6.008 35.656 1.13 1 27.62 517 VAL A C 1
ATOM 4004 O O . VAL A 1 517 ? 6.305 35.781 -0.058 1 27.62 517 VAL A O 1
ATOM 4007 N N . GLU A 1 518 ? 5.77 36.719 1.837 1 26.61 518 GLU A N 1
ATOM 4008 C CA . GLU A 1 518 ? 6.727 37.781 1.58 1 26.61 518 GLU A CA 1
ATOM 4009 C C . GLU A 1 518 ? 8.133 37.219 1.354 1 26.61 518 GLU A C 1
ATOM 4011 O O . GLU A 1 518 ? 8.773 36.75 2.291 1 26.61 518 GLU A O 1
ATOM 4016 N N . LEU A 1 519 ? 8.312 36.469 0.353 1 29.3 519 LEU A N 1
ATOM 4017 C CA . LEU A 1 519 ? 9.711 36.219 0.02 1 29.3 519 LEU A CA 1
ATOM 4018 C C . LEU A 1 519 ? 10.555 37.438 0.321 1 29.3 519 LEU A C 1
ATOM 4020 O O . LEU A 1 519 ? 10.117 38.594 0.103 1 29.3 519 LEU A O 1
ATOM 4024 N N . PRO A 1 520 ? 11.344 37.594 1.274 1 26.91 520 PRO A N 1
ATOM 4025 C CA . PRO A 1 520 ? 12.148 38.781 1.401 1 26.91 520 PRO A CA 1
ATOM 4026 C C . PRO A 1 520 ? 12.289 39.562 0.083 1 26.91 520 PRO A C 1
ATOM 4028 O O . PRO A 1 520 ? 12.477 38.938 -0.97 1 26.91 520 PRO A O 1
ATOM 4031 N N . THR A 1 521 ? 11.516 40.594 -0.186 1 26.67 521 THR A N 1
ATOM 4032 C CA . THR A 1 521 ? 11.562 41.5 -1.32 1 26.67 521 THR A CA 1
ATOM 4033 C C . THR A 1 521 ? 12.984 41.625 -1.872 1 26.67 521 THR A C 1
ATOM 4035 O O . THR A 1 521 ? 13.938 41.75 -1.109 1 26.67 521 THR A O 1
ATOM 4038 N N . LEU A 1 522 ? 13.242 41.219 -2.965 1 28.5 522 LEU A N 1
ATOM 4039 C CA . LEU A 1 522 ? 14.43 41.438 -3.779 1 28.5 522 LEU A CA 1
ATOM 4040 C C . LEU A 1 522 ? 14.953 42.844 -3.58 1 28.5 522 LEU A C 1
ATOM 4042 O O . LEU A 1 522 ? 16.062 43.188 -4.012 1 28.5 522 LEU A O 1
ATOM 4046 N N . ALA A 1 523 ? 14.156 43.906 -3.203 1 26.89 523 ALA A N 1
ATOM 4047 C CA . ALA A 1 523 ? 14.656 45.281 -3.074 1 26.89 523 ALA A CA 1
ATOM 4048 C C . ALA A 1 523 ? 15.711 45.375 -1.976 1 26.89 523 ALA A C 1
ATOM 4050 O O . ALA A 1 523 ? 16.641 46.156 -2.074 1 26.89 523 ALA A O 1
ATOM 4051 N N . ARG A 1 524 ? 15.625 44.75 -0.897 1 31.17 524 ARG A N 1
ATOM 4052 C CA . ARG A 1 524 ? 16.766 44.875 0.007 1 31.17 524 ARG A CA 1
ATOM 4053 C C . ARG A 1 524 ? 17.984 44.156 -0.556 1 31.17 524 ARG A C 1
ATOM 4055 O O . ARG A 1 524 ? 19.109 44.406 -0.108 1 31.17 524 ARG A O 1
ATOM 4062 N N . VAL A 1 525 ? 17.797 43.281 -1.492 1 29.75 525 VAL A N 1
ATOM 4063 C CA . VAL A 1 525 ? 18.984 42.781 -2.17 1 29.75 525 VAL A CA 1
ATOM 4064 C C . VAL A 1 525 ? 19.531 43.844 -3.135 1 29.75 525 VAL A C 1
ATOM 4066 O O . VAL A 1 525 ? 20.734 43.938 -3.373 1 29.75 525 VAL A O 1
ATOM 4069 N N . ALA A 1 526 ? 18.656 44.625 -3.723 1 28.75 526 ALA A N 1
ATOM 4070 C CA . ALA A 1 526 ? 19.234 45.625 -4.602 1 28.75 526 ALA A CA 1
ATOM 4071 C C . ALA A 1 526 ? 20.016 46.656 -3.809 1 28.75 526 ALA A C 1
ATOM 4073 O O . ALA A 1 526 ? 21.078 47.125 -4.258 1 28.75 526 ALA A O 1
ATOM 4074 N N . THR A 1 527 ? 19.5 47.281 -2.709 1 28.67 527 THR A N 1
ATOM 4075 C CA . THR A 1 527 ? 20.312 48.25 -2.008 1 28.67 527 THR A CA 1
ATOM 4076 C C . THR A 1 527 ? 21.484 47.594 -1.297 1 28.67 527 THR A C 1
ATOM 4078 O O . THR A 1 527 ? 22.516 48.219 -1.062 1 28.67 527 THR A O 1
ATOM 4081 N N . ALA A 1 528 ? 21.344 46.406 -0.709 1 29.06 528 ALA A N 1
ATOM 4082 C CA . ALA A 1 528 ? 22.547 45.812 -0.142 1 29.06 528 ALA A CA 1
ATOM 4083 C C . ALA A 1 528 ? 23.547 45.438 -1.237 1 29.06 528 ALA A C 1
ATOM 4085 O O . ALA A 1 528 ? 24.75 45.375 -0.997 1 29.06 528 ALA A O 1
ATOM 4086 N N . THR A 1 529 ? 23.094 45.062 -2.41 1 29.52 529 THR A N 1
ATOM 4087 C CA . THR A 1 529 ? 24.109 44.781 -3.416 1 29.52 529 THR A CA 1
ATOM 4088 C C . THR A 1 529 ? 24.703 46.094 -3.934 1 29.52 529 THR A C 1
ATOM 4090 O O . THR A 1 529 ? 25.781 46.125 -4.523 1 29.52 529 THR A O 1
ATOM 4093 N N . SER A 1 530 ? 24.031 47.156 -4.055 1 28.56 530 SER A N 1
ATOM 4094 C CA . SER A 1 530 ? 24.828 48.25 -4.605 1 28.56 530 SER A CA 1
ATOM 4095 C C . SER A 1 530 ? 25.922 48.688 -3.645 1 28.56 530 SER A C 1
ATOM 4097 O O . SER A 1 530 ? 27 49.094 -4.074 1 28.56 530 SER A O 1
ATOM 4099 N N . GLY A 1 531 ? 25.734 48.938 -2.33 1 28.25 531 GLY A N 1
ATOM 4100 C CA . GLY A 1 531 ? 26.875 49.344 -1.533 1 28.25 531 GLY A CA 1
ATOM 4101 C C . GLY A 1 531 ? 27.828 48.219 -1.202 1 28.25 531 GLY A C 1
ATOM 4102 O O . GLY A 1 531 ? 28.859 48.438 -0.562 1 28.25 531 GLY A O 1
ATOM 4103 N N . LEU A 1 532 ? 27.422 47 -0.918 1 29.3 532 LEU A N 1
ATOM 4104 C CA . LEU A 1 532 ? 28.469 46.031 -0.609 1 29.3 532 LEU A CA 1
ATOM 4105 C C . LEU A 1 532 ? 29.234 45.656 -1.867 1 29.3 532 LEU A C 1
ATOM 4107 O O . LEU A 1 532 ? 29.016 44.594 -2.432 1 29.3 532 LEU A O 1
ATOM 4111 N N . ALA A 1 533 ? 29.5 46.344 -2.836 1 28.95 533 ALA A N 1
ATOM 4112 C CA . ALA A 1 533 ? 30.469 46.25 -3.922 1 28.95 533 ALA A CA 1
ATOM 4113 C C . ALA A 1 533 ? 31.859 45.938 -3.379 1 28.95 533 ALA A C 1
ATOM 4115 O O . ALA A 1 533 ? 32.812 45.75 -4.148 1 28.95 533 ALA A O 1
ATOM 4116 N N . GLY A 1 534 ? 32.312 46.469 -2.17 1 27.39 534 GLY A N 1
ATOM 4117 C CA . GLY A 1 534 ? 33.75 46.281 -1.923 1 27.39 534 GLY A CA 1
ATOM 4118 C C . GLY A 1 534 ? 34.125 44.844 -1.709 1 27.39 534 GLY A C 1
ATOM 4119 O O . GLY A 1 534 ? 33.281 43.938 -1.793 1 27.39 534 GLY A O 1
ATOM 4120 N N . GLU A 1 535 ? 35.406 44.531 -0.834 1 28.16 535 GLU A N 1
ATOM 4121 C CA . GLU A 1 535 ? 36.344 43.406 -0.615 1 28.16 535 GLU A CA 1
ATOM 4122 C C . GLU A 1 535 ? 35.594 42.188 -0.113 1 28.16 535 GLU A C 1
ATOM 4124 O O . GLU A 1 535 ? 35.875 41.062 -0.545 1 28.16 535 GLU A O 1
ATOM 4129 N N . PRO A 1 536 ? 34.938 42.344 1.127 1 28.17 536 PRO A N 1
ATOM 4130 C CA . PRO A 1 536 ? 34.75 41.156 1.933 1 28.17 536 PRO A CA 1
ATOM 4131 C C . PRO A 1 536 ? 33.75 40.188 1.327 1 28.17 536 PRO A C 1
ATOM 4133 O O . PRO A 1 536 ? 33.438 39.156 1.92 1 28.17 536 PRO A O 1
ATOM 4136 N N . VAL A 1 537 ? 32.938 40.5 0.498 1 32.5 537 VAL A N 1
ATOM 4137 C CA . VAL A 1 537 ? 31.969 39.625 -0.148 1 32.5 537 VAL A CA 1
ATOM 4138 C C . VAL A 1 537 ? 32.688 38.531 -0.934 1 32.5 537 VAL A C 1
ATOM 4140 O O . VAL A 1 537 ? 32.094 37.531 -1.276 1 32.5 537 VAL A O 1
ATOM 4143 N N . ALA A 1 538 ? 33.938 38.656 -1.307 1 31.8 538 ALA A N 1
ATOM 4144 C CA . ALA A 1 538 ? 34.875 37.844 -2.098 1 31.8 538 ALA A CA 1
ATOM 4145 C C . ALA A 1 538 ? 35.25 36.562 -1.347 1 31.8 538 ALA A C 1
ATOM 4147 O O . ALA A 1 538 ? 35.344 35.5 -1.942 1 31.8 538 ALA A O 1
ATOM 4148 N N . ALA A 1 539 ? 35.781 36.625 -0.153 1 32.59 539 ALA A N 1
ATOM 4149 C CA . ALA A 1 539 ? 36.281 35.562 0.676 1 32.59 539 ALA A CA 1
ATOM 4150 C C . ALA A 1 539 ? 35.156 34.594 1.109 1 32.59 539 ALA A C 1
ATOM 4152 O O . ALA A 1 539 ? 35.406 33.406 1.341 1 32.59 539 ALA A O 1
ATOM 4153 N N . LEU A 1 540 ? 34.094 35.125 1.562 1 34.19 540 LEU A N 1
ATOM 4154 C CA . LEU A 1 540 ? 32.906 34.344 1.934 1 34.19 540 LEU A CA 1
ATOM 4155 C C . LEU A 1 540 ? 32.375 33.562 0.744 1 34.19 540 LEU A C 1
ATOM 4157 O O . LEU A 1 540 ? 31.562 32.656 0.914 1 34.19 540 LEU A O 1
ATOM 4161 N N . LEU A 1 541 ? 32.719 33.75 -0.574 1 41.09 541 LEU A N 1
ATOM 4162 C CA . LEU A 1 541 ? 32.312 33.344 -1.913 1 41.09 541 LEU A CA 1
ATOM 4163 C C . LEU A 1 541 ? 32.812 31.938 -2.236 1 41.09 541 LEU A C 1
ATOM 4165 O O . LEU A 1 541 ? 32.188 31.234 -3.029 1 41.09 541 LEU A O 1
ATOM 4169 N N . LYS A 1 542 ? 33.938 31.75 -1.943 1 44.19 542 LYS A N 1
ATOM 4170 C CA . LYS A 1 542 ? 34.344 30.391 -2.305 1 44.19 542 LYS A CA 1
ATOM 4171 C C . LYS A 1 542 ? 33.438 29.344 -1.65 1 44.19 542 LYS A C 1
ATOM 4173 O O . LYS A 1 542 ? 32.969 28.438 -2.316 1 44.19 542 LYS A O 1
ATOM 4178 N N . ASP A 1 543 ? 33.344 29.422 -0.284 1 51.16 543 ASP A N 1
ATOM 4179 C CA . ASP A 1 543 ? 32.5 28.562 0.535 1 51.16 543 ASP A CA 1
ATOM 4180 C C . ASP A 1 543 ? 31.031 28.844 0.287 1 51.16 543 ASP A C 1
ATOM 4182 O O . ASP A 1 543 ? 30.203 27.938 0.341 1 51.16 543 ASP A O 1
ATOM 4186 N N . GLY A 1 544 ? 30.781 30.047 -0.262 1 61.91 544 GLY A N 1
ATOM 4187 C CA . GLY A 1 544 ? 29.438 30.5 -0.568 1 61.91 544 GLY A CA 1
ATOM 4188 C C . GLY A 1 544 ? 28.906 29.938 -1.877 1 61.91 544 GLY A C 1
ATOM 4189 O O . GLY A 1 544 ? 27.703 29.672 -2.006 1 61.91 544 GLY A O 1
ATOM 4190 N N . ARG A 1 545 ? 30.062 29.766 -2.893 1 74.88 545 ARG A N 1
ATOM 4191 C CA . ARG A 1 545 ? 29.625 29.25 -4.184 1 74.88 545 ARG A CA 1
ATOM 4192 C C . ARG A 1 545 ? 29.125 27.812 -4.051 1 74.88 545 ARG A C 1
ATOM 4194 O O . ARG A 1 545 ? 28.172 27.406 -4.723 1 74.88 545 ARG A O 1
ATOM 4201 N N . GLN A 1 546 ? 29.781 27.25 -3.123 1 80.75 546 GLN A N 1
ATOM 4202 C CA . GLN A 1 546 ? 29.375 25.859 -2.932 1 80.75 546 GLN A CA 1
ATOM 4203 C C . GLN A 1 546 ? 27.984 25.781 -2.297 1 80.75 546 GLN A C 1
ATOM 4205 O O . GLN A 1 546 ? 27.188 24.938 -2.67 1 80.75 546 GLN A O 1
ATOM 4210 N N . VAL A 1 547 ? 27.781 26.672 -1.424 1 82.12 547 VAL A N 1
ATOM 4211 C CA . VAL A 1 547 ? 26.484 26.672 -0.749 1 82.12 547 VAL A CA 1
ATOM 4212 C C . VAL A 1 547 ? 25.391 27.078 -1.727 1 82.12 547 VAL A C 1
ATOM 4214 O O . VAL A 1 547 ? 24.266 26.547 -1.676 1 82.12 547 VAL A O 1
ATOM 4217 N N . VAL A 1 548 ? 25.781 28 -2.617 1 85.38 548 VAL A N 1
ATOM 4218 C CA . VAL A 1 548 ? 24.812 28.406 -3.625 1 85.38 548 VAL A CA 1
ATOM 4219 C C . VAL A 1 548 ? 24.484 27.234 -4.551 1 85.38 548 VAL A C 1
ATOM 4221 O O . VAL A 1 548 ? 23.328 27.047 -4.941 1 85.38 548 VAL A O 1
ATOM 4224 N N . ARG A 1 549 ? 25.484 26.547 -4.867 1 86.44 549 ARG A N 1
ATOM 4225 C CA . ARG A 1 549 ? 25.297 25.375 -5.711 1 86.44 549 ARG A CA 1
ATOM 4226 C C . ARG A 1 549 ? 24.422 24.328 -5.008 1 86.44 549 ARG A C 1
ATOM 4228 O O . ARG A 1 549 ? 23.594 23.672 -5.645 1 86.44 549 ARG A O 1
ATOM 4235 N N . GLU A 1 550 ? 24.594 24.234 -3.768 1 86.62 550 GLU A N 1
ATOM 4236 C CA . GLU A 1 550 ? 23.797 23.297 -2.996 1 86.62 550 GLU A CA 1
ATOM 4237 C C . GLU A 1 550 ? 22.328 23.719 -2.961 1 86.62 550 GLU A C 1
ATOM 4239 O O . GLU A 1 550 ? 21.422 22.875 -3.021 1 86.62 550 GLU A O 1
ATOM 4244 N N . PHE A 1 551 ? 22.203 24.969 -2.873 1 86.81 551 PHE A N 1
ATOM 4245 C CA . PHE A 1 551 ? 20.828 25.469 -2.861 1 86.81 551 PHE A CA 1
ATOM 4246 C C . PHE A 1 551 ? 20.172 25.297 -4.227 1 86.81 551 PHE A C 1
ATOM 4248 O O . PHE A 1 551 ? 18.969 25.031 -4.316 1 86.81 551 PHE A O 1
ATOM 4255 N N . ARG A 1 552 ? 20.984 25.516 -5.266 1 89.31 552 ARG A N 1
ATOM 4256 C CA . ARG A 1 552 ? 20.453 25.266 -6.602 1 89.31 552 ARG A CA 1
ATOM 4257 C C . ARG A 1 552 ? 20.031 23.812 -6.758 1 89.31 552 ARG A C 1
ATOM 4259 O O . ARG A 1 552 ? 18.953 23.531 -7.289 1 89.31 552 ARG A O 1
ATOM 4266 N N . HIS A 1 553 ? 20.812 23.047 -6.211 1 89.31 553 HIS A N 1
ATOM 4267 C CA . HIS A 1 553 ? 20.516 21.609 -6.227 1 89.31 553 HIS A CA 1
ATOM 4268 C C . HIS A 1 553 ? 19.266 21.297 -5.422 1 89.31 553 HIS A C 1
ATOM 4270 O O . HIS A 1 553 ? 18.406 20.562 -5.879 1 89.31 553 HIS A O 1
ATOM 4276 N N . MET A 1 554 ? 19.125 21.875 -4.375 1 89.12 554 MET A N 1
ATOM 4277 C CA . MET A 1 554 ? 17.984 21.656 -3.5 1 89.12 554 MET A CA 1
ATOM 4278 C C . MET A 1 554 ? 16.703 22.203 -4.125 1 89.12 554 MET A C 1
ATOM 4280 O O . MET A 1 554 ? 15.648 21.594 -4.027 1 89.12 554 MET A O 1
ATOM 4284 N N . PHE A 1 555 ? 16.875 23.312 -4.719 1 91 555 PHE A N 1
ATOM 4285 C CA . PHE A 1 555 ? 15.711 23.906 -5.379 1 91 555 PHE A CA 1
ATOM 4286 C C . PHE A 1 555 ? 15.156 22.953 -6.434 1 91 555 PHE A C 1
ATOM 4288 O O . PHE A 1 555 ? 13.938 22.781 -6.527 1 91 555 PHE A O 1
ATOM 4295 N N . LEU A 1 556 ? 16.016 22.406 -7.145 1 93.44 556 LEU A N 1
ATOM 4296 C CA . LEU A 1 556 ? 15.594 21.5 -8.211 1 93.44 556 LEU A CA 1
ATOM 4297 C C . LEU A 1 556 ? 14.93 20.25 -7.637 1 93.44 556 LEU A C 1
ATOM 4299 O O . LEU A 1 556 ? 13.945 19.75 -8.188 1 93.44 556 LEU A O 1
ATOM 4303 N N . LEU A 1 557 ? 15.391 19.812 -6.547 1 91.94 557 LEU A N 1
ATOM 4304 C CA . LEU A 1 557 ? 14.797 18.656 -5.902 1 91.94 557 LEU A CA 1
ATOM 4305 C C . LEU A 1 557 ? 13.422 18.984 -5.336 1 91.94 557 LEU A C 1
ATOM 4307 O O . LEU A 1 557 ? 12.477 18.203 -5.492 1 91.94 557 LEU A O 1
ATOM 4311 N N . VAL A 1 558 ? 13.336 20.078 -4.691 1 92.88 558 VAL A N 1
ATOM 4312 C CA . VAL A 1 558 ? 12.078 20.484 -4.082 1 92.88 558 VAL A CA 1
ATOM 4313 C C . VAL A 1 558 ? 11.047 20.797 -5.172 1 92.88 558 VAL A C 1
ATOM 4315 O O . VAL A 1 558 ? 9.859 20.516 -5.004 1 92.88 558 VAL A O 1
ATOM 4318 N N . MET A 1 559 ? 11.539 21.328 -6.273 1 94.38 559 MET A N 1
ATOM 4319 C CA . MET A 1 559 ? 10.641 21.578 -7.398 1 94.38 559 MET A CA 1
ATOM 4320 C C . MET A 1 559 ? 10.109 20.266 -7.969 1 94.38 559 MET A C 1
ATOM 4322 O O . MET A 1 559 ? 8.914 20.156 -8.25 1 94.38 559 MET A O 1
ATOM 4326 N N . SER A 1 560 ? 10.914 19.328 -8.117 1 93.69 560 SER A N 1
ATOM 4327 C CA . SER A 1 560 ? 10.492 18.031 -8.625 1 93.69 560 SER A CA 1
ATOM 4328 C C . SER A 1 560 ? 9.445 17.406 -7.715 1 93.69 560 SER A C 1
ATOM 4330 O O . SER A 1 560 ? 8.461 16.828 -8.195 1 93.69 560 SER A O 1
ATOM 4332 N N . ALA A 1 561 ? 9.641 17.516 -6.473 1 92 561 ALA A N 1
ATOM 4333 C CA . ALA A 1 561 ? 8.688 16.984 -5.504 1 92 561 ALA A CA 1
ATOM 4334 C C . ALA A 1 561 ? 7.363 17.734 -5.566 1 92 561 ALA A C 1
ATOM 4336 O O . ALA A 1 561 ? 6.293 17.156 -5.402 1 92 561 ALA A O 1
ATOM 4337 N N . SER A 1 562 ? 7.488 19 -5.75 1 92.44 562 SER A N 1
ATOM 4338 C CA . SER A 1 562 ? 6.281 19.812 -5.844 1 92.44 562 SER A CA 1
ATOM 4339 C C . SER A 1 562 ? 5.457 19.453 -7.07 1 92.44 562 SER A C 1
ATOM 4341 O O . SER A 1 562 ? 4.227 19.484 -7.031 1 92.44 562 SER A O 1
ATOM 4343 N N . PHE A 1 563 ? 6.137 19.156 -8.156 1 93.06 563 PHE A N 1
ATOM 4344 C CA . PHE A 1 563 ? 5.422 18.734 -9.352 1 93.06 563 PHE A CA 1
ATOM 4345 C C . PHE A 1 563 ? 4.711 17.406 -9.117 1 93.06 563 PHE A C 1
ATOM 4347 O O . PHE A 1 563 ? 3.59 17.203 -9.594 1 93.06 563 PHE A O 1
ATOM 4354 N N . ASP A 1 564 ? 5.328 16.547 -8.391 1 88.81 564 ASP A N 1
ATOM 4355 C CA . ASP A 1 564 ? 4.707 15.266 -8.055 1 88.81 564 ASP A CA 1
ATOM 4356 C C . ASP A 1 564 ? 3.475 15.469 -7.172 1 88.81 564 ASP A C 1
ATOM 4358 O O . ASP A 1 564 ? 2.479 14.758 -7.316 1 88.81 564 ASP A O 1
ATOM 4362 N N . ASP A 1 565 ? 3.602 16.375 -6.301 1 87.5 565 ASP A N 1
ATOM 4363 C CA . ASP A 1 565 ? 2.471 16.688 -5.434 1 87.5 565 ASP A CA 1
ATOM 4364 C C . ASP A 1 565 ? 1.311 17.266 -6.234 1 87.5 565 ASP A C 1
ATOM 4366 O O . ASP A 1 565 ? 0.147 16.969 -5.961 1 87.5 565 ASP A O 1
ATOM 4370 N N . MET A 1 566 ? 1.655 18.109 -7.234 1 88.81 566 MET A N 1
ATOM 4371 C CA . MET A 1 566 ? 0.626 18.719 -8.07 1 88.81 566 MET A CA 1
ATOM 4372 C C . MET A 1 566 ? -0.075 17.656 -8.922 1 88.81 566 MET A C 1
ATOM 4374 O O . MET A 1 566 ? -1.272 17.766 -9.195 1 88.81 566 MET A O 1
ATOM 4378 N N . LEU A 1 567 ? 0.685 16.719 -9.297 1 88.19 567 LEU A N 1
ATOM 4379 C CA . LEU A 1 567 ? 0.093 15.609 -10.047 1 88.19 567 LEU A CA 1
ATOM 4380 C C . LEU A 1 567 ? -0.858 14.805 -9.164 1 88.19 567 LEU A C 1
ATOM 4382 O O . LEU A 1 567 ? -1.957 14.453 -9.594 1 88.19 567 LEU A O 1
ATOM 4386 N N . GLN A 1 568 ? -0.481 14.578 -7.945 1 82.56 568 GLN A N 1
ATOM 4387 C CA . GLN A 1 568 ? -1.289 13.773 -7.035 1 82.56 568 GLN A CA 1
ATOM 4388 C C . GLN A 1 568 ? -2.572 14.5 -6.648 1 82.56 568 GLN A C 1
ATOM 4390 O O . GLN A 1 568 ? -3.604 13.867 -6.41 1 82.56 568 GLN A O 1
ATOM 4395 N N . THR A 1 569 ? -2.512 15.773 -6.609 1 81.06 569 THR A N 1
ATOM 4396 C CA . THR A 1 569 ? -3.68 16.547 -6.219 1 81.06 569 THR A CA 1
ATOM 4397 C C . THR A 1 569 ? -4.527 16.906 -7.438 1 81.06 569 THR A C 1
ATOM 4399 O O . THR A 1 569 ? -5.621 17.453 -7.301 1 81.06 569 THR A O 1
ATOM 4402 N N . GLY A 1 570 ? -4.047 16.594 -8.617 1 78.12 570 GLY A N 1
ATOM 4403 C CA . GLY A 1 570 ? -4.809 16.812 -9.836 1 78.12 570 GLY A CA 1
ATOM 4404 C C . GLY A 1 570 ? -4.66 18.219 -10.391 1 78.12 570 GLY A C 1
ATOM 4405 O O . GLY A 1 570 ? -5.449 18.641 -11.234 1 78.12 570 GLY A O 1
ATOM 4406 N N . LEU A 1 571 ? -3.678 18.922 -9.945 1 83 571 LEU A N 1
ATOM 4407 C CA . LEU A 1 571 ? -3.488 20.281 -10.422 1 83 571 LEU A CA 1
ATOM 4408 C C . LEU A 1 571 ? -2.869 20.281 -11.812 1 83 571 LEU A C 1
ATOM 4410 O O . LEU A 1 571 ? -3.021 21.25 -12.562 1 83 571 LEU A O 1
ATOM 4414 N N . ILE A 1 572 ? -2.084 19.234 -12.117 1 86.94 572 ILE A N 1
ATOM 4415 C CA . ILE A 1 572 ? -1.483 19.141 -13.445 1 86.94 572 ILE A CA 1
ATOM 4416 C C . ILE A 1 572 ? -1.752 17.75 -14.023 1 86.94 572 ILE A C 1
ATOM 4418 O O . ILE A 1 572 ? -2.029 16.812 -13.289 1 86.94 572 ILE A O 1
ATOM 4422 N N . GLY A 1 573 ? -1.733 17.734 -15.336 1 82.88 573 GLY A N 1
ATOM 4423 C CA . GLY A 1 573 ? -1.915 16.469 -16.031 1 82.88 573 GLY A CA 1
ATOM 4424 C C . GLY A 1 573 ? -0.661 15.617 -16.062 1 82.88 573 GLY A C 1
ATOM 4425 O O . GLY A 1 573 ? 0.418 16.078 -15.688 1 82.88 573 GLY A O 1
ATOM 4426 N N . ALA A 1 574 ? -0.78 14.438 -16.469 1 85.56 574 ALA A N 1
ATOM 4427 C CA . ALA A 1 574 ? 0.307 13.461 -16.484 1 85.56 574 ALA A CA 1
ATOM 4428 C C . ALA A 1 574 ? 1.406 13.875 -17.453 1 85.56 574 ALA A C 1
ATOM 4430 O O . ALA A 1 574 ? 2.594 13.75 -17.141 1 85.56 574 ALA A O 1
ATOM 4431 N N . LYS A 1 575 ? 1.075 14.367 -18.656 1 87.62 575 LYS A N 1
ATOM 4432 C CA . LYS A 1 575 ? 2.064 14.75 -19.656 1 87.62 575 LYS A CA 1
ATOM 4433 C C . LYS A 1 575 ? 2.887 15.945 -19.188 1 87.62 575 LYS A C 1
ATOM 4435 O O . LYS A 1 575 ? 4.109 15.969 -19.359 1 87.62 575 LYS A O 1
ATOM 4440 N N . ALA A 1 576 ? 2.191 16.953 -18.609 1 90.56 576 ALA A N 1
ATOM 4441 C CA . ALA A 1 576 ? 2.895 18.125 -18.094 1 90.56 576 ALA A CA 1
ATOM 4442 C C . ALA A 1 576 ? 3.842 17.734 -16.953 1 90.56 576 ALA A C 1
ATOM 4444 O O . ALA A 1 576 ? 4.973 18.219 -16.891 1 90.56 576 ALA A O 1
ATOM 4445 N N . ALA A 1 577 ? 3.373 16.828 -16.141 1 91 577 ALA A N 1
ATOM 4446 C CA . ALA A 1 577 ? 4.199 16.406 -15.016 1 91 577 ALA A CA 1
ATOM 4447 C C . ALA A 1 577 ? 5.445 15.664 -15.5 1 91 577 ALA A C 1
ATOM 4449 O O . ALA A 1 577 ? 6.531 15.836 -14.938 1 91 577 ALA A O 1
ATOM 4450 N N . ARG A 1 578 ? 5.293 14.891 -16.516 1 90.31 578 ARG A N 1
ATOM 4451 C CA . ARG A 1 578 ? 6.422 14.141 -17.062 1 90.31 578 ARG A CA 1
ATOM 4452 C C . ARG A 1 578 ? 7.496 15.078 -17.594 1 90.31 578 ARG A C 1
ATOM 4454 O O . ARG A 1 578 ? 8.688 14.867 -17.359 1 90.31 578 ARG A O 1
ATOM 4461 N N . VAL A 1 579 ? 7.074 16.109 -18.266 1 91.75 579 VAL A N 1
ATOM 4462 C CA . VAL A 1 579 ? 8.008 17.062 -18.859 1 91.75 579 VAL A CA 1
ATOM 4463 C C . VAL A 1 579 ? 8.688 17.859 -17.75 1 91.75 579 VAL A C 1
ATOM 4465 O O . VAL A 1 579 ? 9.898 18.078 -17.781 1 91.75 579 VAL A O 1
ATOM 4468 N N . LEU A 1 580 ? 7.898 18.25 -16.797 1 94 580 LEU A N 1
ATOM 4469 C CA . LEU A 1 580 ? 8.422 19.062 -15.711 1 94 580 LEU A CA 1
ATOM 4470 C C . LEU A 1 580 ? 9.414 18.266 -14.867 1 94 580 LEU A C 1
ATOM 4472 O O . LEU A 1 580 ? 10.484 18.781 -14.523 1 94 580 LEU A O 1
ATOM 4476 N N . VAL A 1 581 ? 9.141 17.047 -14.578 1 91.69 581 VAL A N 1
ATOM 4477 C CA . VAL A 1 581 ? 10.039 16.219 -13.781 1 91.69 581 VAL A CA 1
ATOM 4478 C C . VAL A 1 581 ? 11.305 15.914 -14.586 1 91.69 581 VAL A C 1
ATOM 4480 O O . VAL A 1 581 ? 12.406 15.945 -14.039 1 91.69 581 VAL A O 1
ATOM 4483 N N . ALA A 1 582 ? 11.102 15.672 -15.844 1 91.06 582 ALA A N 1
ATOM 4484 C CA . ALA A 1 582 ? 12.258 15.43 -16.703 1 91.06 582 ALA A CA 1
ATOM 4485 C C . ALA A 1 582 ? 13.156 16.656 -16.781 1 91.06 582 ALA A C 1
ATOM 4487 O O . ALA A 1 582 ? 14.375 16.547 -16.844 1 91.06 582 ALA A O 1
ATOM 4488 N N . SER A 1 583 ? 12.547 17.797 -16.828 1 93.81 583 SER A N 1
ATOM 4489 C CA . SER A 1 583 ? 13.32 19.031 -16.859 1 93.81 583 SER A CA 1
ATOM 4490 C C . SER A 1 583 ? 14.148 19.219 -15.594 1 93.81 583 SER A C 1
ATOM 4492 O O . SER A 1 583 ? 15.281 19.688 -15.648 1 93.81 583 SER A O 1
ATOM 4494 N N . CYS A 1 584 ? 13.57 18.844 -14.469 1 93.69 584 CYS A N 1
ATOM 4495 C CA . CYS A 1 584 ? 14.297 18.953 -13.211 1 93.69 584 CYS A CA 1
ATOM 4496 C C . CYS A 1 584 ? 15.461 17.969 -13.164 1 93.69 584 CYS A C 1
ATOM 4498 O O . CYS A 1 584 ? 16.531 18.297 -12.656 1 93.69 584 CYS A O 1
ATOM 4500 N N . GLU A 1 585 ? 15.266 16.812 -13.719 1 90.62 585 GLU A N 1
ATOM 4501 C CA . GLU A 1 585 ? 16.328 15.828 -13.75 1 90.62 585 GLU A CA 1
ATOM 4502 C C . GLU A 1 585 ? 17.5 16.297 -14.625 1 90.62 585 GLU A C 1
ATOM 4504 O O . GLU A 1 585 ? 18.656 16.094 -14.281 1 90.62 585 GLU A O 1
ATOM 4509 N N . HIS A 1 586 ? 17.125 16.891 -15.727 1 91.06 586 HIS A N 1
ATOM 4510 C CA . HIS A 1 586 ? 18.156 17.469 -16.578 1 91.06 586 HIS A CA 1
ATOM 4511 C C . HIS A 1 586 ? 18.906 18.594 -15.875 1 91.06 586 HIS A C 1
ATOM 4513 O O . HIS A 1 586 ? 20.125 18.734 -16.031 1 91.06 586 HIS A O 1
ATOM 4519 N N . GLY A 1 587 ? 18.156 19.359 -15.117 1 92.62 587 GLY A N 1
ATOM 4520 C CA . GLY A 1 587 ? 18.766 20.422 -14.336 1 92.62 587 GLY A CA 1
ATOM 4521 C C . GLY A 1 587 ? 19.672 19.906 -13.234 1 92.62 587 GLY A C 1
ATOM 4522 O O . GLY A 1 587 ? 20.703 20.5 -12.945 1 92.62 587 GLY A O 1
ATOM 4523 N N . LEU A 1 588 ? 19.344 18.781 -12.664 1 90.06 588 LEU A N 1
ATOM 4524 C CA . LEU A 1 588 ? 20.109 18.188 -11.57 1 90.06 588 LEU A CA 1
ATOM 4525 C C . LEU A 1 588 ? 21.422 17.594 -12.078 1 90.06 588 LEU A C 1
ATOM 4527 O O . LEU A 1 588 ? 22.391 17.516 -11.336 1 90.06 588 LEU A O 1
ATOM 4531 N N . ASP A 1 589 ? 21.422 17.266 -13.344 1 86.19 589 ASP A N 1
ATOM 4532 C CA . ASP A 1 589 ? 22.641 16.734 -13.93 1 86.19 589 ASP A CA 1
ATOM 4533 C C . ASP A 1 589 ? 23.734 17.797 -13.992 1 86.19 589 ASP A C 1
ATOM 4535 O O . ASP A 1 589 ? 24.922 17.484 -13.828 1 86.19 589 ASP A O 1
ATOM 4539 N N . HIS A 1 590 ? 23.328 19.031 -14.172 1 85.25 590 HIS A N 1
ATOM 4540 C CA . HIS A 1 590 ? 24.297 20.109 -14.336 1 85.25 590 HIS A CA 1
ATOM 4541 C C . HIS A 1 590 ? 24.188 21.109 -13.195 1 85.25 590 HIS A C 1
ATOM 4543 O O . HIS A 1 590 ? 24.938 22.094 -13.148 1 85.25 590 HIS A O 1
ATOM 4549 N N . ASP A 1 591 ? 23.328 20.875 -12.203 1 86.5 591 ASP A N 1
ATOM 4550 C CA . ASP A 1 591 ? 23.031 21.797 -11.117 1 86.5 591 ASP A CA 1
ATOM 4551 C C . ASP A 1 591 ? 22.828 23.219 -11.641 1 86.5 591 ASP A C 1
ATOM 4553 O O . ASP A 1 591 ? 23.453 24.156 -11.156 1 86.5 591 ASP A O 1
ATOM 4557 N N . SER A 1 592 ? 22.062 23.266 -12.75 1 90.69 592 SER A N 1
ATOM 4558 C CA . SER A 1 592 ? 21.844 24.547 -13.398 1 90.69 592 SER A CA 1
ATOM 4559 C C . SER A 1 592 ? 20.375 24.719 -13.773 1 90.69 592 SER A C 1
ATOM 4561 O O . SER A 1 592 ? 19.734 23.781 -14.25 1 90.69 592 SER A O 1
ATOM 4563 N N . PHE A 1 593 ? 19.891 25.922 -13.492 1 92.62 593 PHE A N 1
ATOM 4564 C CA . PHE A 1 593 ? 18.516 26.266 -13.875 1 92.62 593 PHE A CA 1
ATOM 4565 C C . PHE A 1 593 ? 18.406 26.469 -15.383 1 92.62 593 PHE A C 1
ATOM 4567 O O . PHE A 1 593 ? 17.359 26.25 -15.969 1 92.62 593 PHE A O 1
ATOM 4574 N N . GLU A 1 594 ? 19.516 26.812 -15.969 1 90.44 594 GLU A N 1
ATOM 4575 C CA . GLU A 1 594 ? 19.547 27 -17.422 1 90.44 594 GLU A CA 1
ATOM 4576 C C . GLU A 1 594 ? 19.328 25.672 -18.141 1 90.44 594 GLU A C 1
ATOM 4578 O O . GLU A 1 594 ? 18.594 25.625 -19.141 1 90.44 594 GLU A O 1
ATOM 4583 N N . ALA A 1 595 ? 19.938 24.688 -17.594 1 92.06 595 ALA A N 1
ATOM 4584 C CA . ALA A 1 595 ? 19.766 23.375 -18.188 1 92.06 595 ALA A CA 1
ATOM 4585 C C . ALA A 1 595 ? 18.312 22.906 -18.078 1 92.06 595 ALA A C 1
ATOM 4587 O O . ALA A 1 595 ? 17.797 22.234 -18.984 1 92.06 595 ALA A O 1
ATOM 4588 N N . GLN A 1 596 ? 17.672 23.203 -17.016 1 93.06 596 GLN A N 1
ATOM 4589 C CA . GLN A 1 596 ? 16.266 22.859 -16.859 1 93.06 596 GLN A CA 1
ATOM 4590 C C . GLN A 1 596 ? 15.406 23.609 -17.875 1 93.06 596 GLN A C 1
ATOM 4592 O O . GLN A 1 596 ? 14.539 23 -18.516 1 93.06 596 GLN A O 1
ATOM 4597 N N . TRP A 1 597 ? 15.727 24.844 -18.078 1 91.19 597 TRP A N 1
ATOM 4598 C CA . TRP A 1 597 ? 14.922 25.688 -18.969 1 91.19 597 TRP A CA 1
ATOM 4599 C C . TRP A 1 597 ? 15.109 25.281 -20.422 1 91.19 597 TRP A C 1
ATOM 4601 O O . TRP A 1 597 ? 14.18 25.422 -21.234 1 91.19 597 TRP A O 1
ATOM 4611 N N . ARG A 1 598 ? 16.234 24.797 -20.781 1 90.62 598 ARG A N 1
ATOM 4612 C CA . ARG A 1 598 ? 16.5 24.359 -22.156 1 90.62 598 ARG A CA 1
ATOM 4613 C C . ARG A 1 598 ? 15.562 23.234 -22.562 1 90.62 598 ARG A C 1
ATOM 4615 O O . ARG A 1 598 ? 15.203 23.109 -23.734 1 90.62 598 ARG A O 1
ATOM 4622 N N . VAL A 1 599 ? 15.141 22.5 -21.594 1 91.12 599 VAL A N 1
ATOM 4623 C CA . VAL A 1 599 ? 14.219 21.391 -21.891 1 91.12 599 VAL A CA 1
ATOM 4624 C C . VAL A 1 599 ? 12.797 21.938 -21.969 1 91.12 599 VAL A C 1
ATOM 4626 O O . VAL A 1 599 ? 11.984 21.422 -22.766 1 91.12 599 VAL A O 1
ATOM 4629 N N . LEU A 1 600 ? 12.43 22.984 -21.219 1 92.56 600 LEU A N 1
ATOM 4630 C CA . LEU A 1 600 ? 11.07 23.5 -21.125 1 92.56 600 LEU A CA 1
ATOM 4631 C C . LEU A 1 600 ? 10.773 24.453 -22.281 1 92.56 600 LEU A C 1
ATOM 4633 O O . LEU A 1 600 ? 9.633 24.531 -22.734 1 92.56 600 LEU A O 1
ATOM 4637 N N . GLU A 1 601 ? 11.758 25.109 -22.781 1 86.69 601 GLU A N 1
ATOM 4638 C CA . GLU A 1 601 ? 11.57 26.188 -23.766 1 86.69 601 GLU A CA 1
ATOM 4639 C C . GLU A 1 601 ? 10.945 25.656 -25.047 1 86.69 601 GLU A C 1
ATOM 4641 O O . GLU A 1 601 ? 9.977 26.234 -25.562 1 86.69 601 GLU A O 1
ATOM 4646 N N . PRO A 1 602 ? 11.398 24.5 -25.469 1 85.75 602 PRO A N 1
ATOM 4647 C CA . PRO A 1 602 ? 10.812 24.031 -26.719 1 85.75 602 PRO A CA 1
ATOM 4648 C C . PRO A 1 602 ? 9.367 23.562 -26.562 1 85.75 602 PRO A C 1
ATOM 4650 O O . PRO A 1 602 ? 8.609 23.547 -27.547 1 85.75 602 PRO A O 1
ATOM 4653 N N . VAL A 1 603 ? 8.992 23.172 -25.438 1 87.25 603 VAL A N 1
ATOM 4654 C CA . VAL A 1 603 ? 7.645 22.656 -25.219 1 87.25 603 VAL A CA 1
ATOM 4655 C C . VAL A 1 603 ? 6.672 23.812 -25.016 1 87.25 603 VAL A C 1
ATOM 4657 O O . VAL A 1 603 ? 5.473 23.672 -25.266 1 87.25 603 VAL A O 1
ATOM 4660 N N . LEU A 1 604 ? 7.176 24.922 -24.562 1 83.81 604 LEU A N 1
ATOM 4661 C CA . LEU A 1 604 ? 6.332 26.078 -24.266 1 83.81 604 LEU A CA 1
ATOM 4662 C C . LEU A 1 604 ? 6.027 26.859 -25.531 1 83.81 604 LEU A C 1
ATOM 4664 O O . LEU A 1 604 ? 5.07 27.641 -25.578 1 83.81 604 LEU A O 1
ATOM 4668 N N . SER A 1 605 ? 6.855 26.609 -26.578 1 76.62 605 SER A N 1
ATOM 4669 C CA . SER A 1 605 ? 6.605 27.297 -27.844 1 76.62 605 SER A CA 1
ATOM 4670 C C . SER A 1 605 ? 6.148 26.312 -28.922 1 76.62 605 SER A C 1
ATOM 4672 O O . SER A 1 605 ? 6.391 25.109 -28.812 1 76.62 605 SER A O 1
ATOM 4674 N N . LEU A 1 606 ? 5.289 26.734 -29.781 1 77.31 606 LEU A N 1
ATOM 4675 C CA . LEU A 1 606 ? 4.863 25.906 -30.906 1 77.31 606 LEU A CA 1
ATOM 4676 C C . LEU A 1 606 ? 6.008 25.688 -31.875 1 77.31 606 LEU A C 1
ATOM 4678 O O . LEU A 1 606 ? 6.719 26.641 -32.219 1 77.31 606 LEU A O 1
ATOM 4682 N N . PRO A 1 607 ? 6.262 24.484 -32.094 1 77.81 607 PRO A N 1
ATOM 4683 C CA . PRO A 1 607 ? 7.324 24.25 -33.094 1 77.81 607 PRO A CA 1
ATOM 4684 C C . PRO A 1 607 ? 7.062 24.969 -34.406 1 77.81 607 PRO A C 1
ATOM 4686 O O . PRO A 1 607 ? 5.91 25.141 -34.812 1 77.81 607 PRO A O 1
ATOM 4689 N N . SER A 1 608 ? 8.125 25.453 -35.062 1 75.25 608 SER A N 1
ATOM 4690 C CA . SER A 1 608 ? 8.039 26.25 -36.281 1 75.25 608 SER A CA 1
ATOM 4691 C C . SER A 1 608 ? 7.332 25.469 -37.406 1 75.25 608 SER A C 1
ATOM 4693 O O . SER A 1 608 ? 6.582 26.047 -38.188 1 75.25 608 SER A O 1
ATOM 4695 N N . TRP A 1 609 ? 7.465 24.172 -37.281 1 80 609 TRP A N 1
ATOM 4696 C CA . TRP A 1 609 ? 6.832 23.375 -38.344 1 80 609 TRP A CA 1
ATOM 4697 C C . TRP A 1 609 ? 5.316 23.344 -38.156 1 80 609 TRP A C 1
ATOM 4699 O O . TRP A 1 609 ? 4.57 23.375 -39.156 1 80 609 TRP A O 1
ATOM 4709 N N . LEU A 1 610 ? 4.879 23.312 -36.969 1 79.12 610 LEU A N 1
ATOM 4710 C CA . LEU A 1 610 ? 3.445 23.281 -36.719 1 79.12 610 LEU A CA 1
ATOM 4711 C C . LEU A 1 610 ? 2.807 24.641 -37 1 79.12 610 LEU A C 1
ATOM 4713 O O . LEU A 1 610 ? 1.685 24.719 -37.5 1 79.12 610 LEU A O 1
ATOM 4717 N N . THR A 1 611 ? 3.609 25.719 -36.719 1 72.56 611 THR A N 1
ATOM 4718 C CA . THR A 1 611 ? 3.094 27.047 -37 1 72.56 611 THR A CA 1
ATOM 4719 C C . THR A 1 611 ? 2.988 27.281 -38.5 1 72.56 611 THR A C 1
ATOM 4721 O O . THR A 1 611 ? 2.031 27.906 -38.969 1 72.56 611 THR A O 1
ATOM 4724 N N . ALA A 1 612 ? 3.939 26.672 -39.281 1 73.5 612 ALA A N 1
ATOM 4725 C CA . ALA A 1 612 ? 3.93 26.797 -40.719 1 73.5 612 ALA A CA 1
ATOM 4726 C C . ALA A 1 612 ? 2.779 26.016 -41.344 1 73.5 612 ALA A C 1
ATOM 4728 O O . ALA A 1 612 ? 2.098 26.5 -42.25 1 73.5 612 ALA A O 1
ATOM 4729 N N . LEU A 1 613 ? 2.561 24.891 -40.75 1 78.31 613 LEU A N 1
ATOM 4730 C CA . LEU A 1 613 ? 1.497 24.047 -41.281 1 78.31 613 LEU A CA 1
ATOM 4731 C C . LEU A 1 613 ? 0.127 24.594 -40.875 1 78.31 613 LEU A C 1
ATOM 4733 O O . LEU A 1 613 ? -0.836 24.453 -41.656 1 78.31 613 LEU A O 1
ATOM 4737 N N . TYR A 1 614 ? 0.035 25.172 -39.719 1 74.62 614 TYR A N 1
ATOM 4738 C CA . TYR A 1 614 ? -1.225 25.703 -39.219 1 74.62 614 TYR A CA 1
ATOM 4739 C C . TYR A 1 614 ? -1.621 26.969 -39.969 1 74.62 614 TYR A C 1
ATOM 4741 O O . TYR A 1 614 ? -2.803 27.312 -40.031 1 74.62 614 TYR A O 1
ATOM 4749 N N . SER A 1 615 ? -0.585 27.625 -40.656 1 66.62 615 SER A N 1
ATOM 4750 C CA . SER A 1 615 ? -0.861 28.828 -41.406 1 66.62 615 SER A CA 1
ATOM 4751 C C . SER A 1 615 ? -1.541 28.5 -42.719 1 66.62 615 SER A C 1
ATOM 4753 O O . SER A 1 615 ? -2.189 29.359 -43.344 1 66.62 615 SER A O 1
ATOM 4755 N N . VAL A 1 616 ? -1.422 27.156 -43.031 1 66.12 616 VAL A N 1
ATOM 4756 C CA . VAL A 1 616 ? -2.07 26.719 -44.281 1 66.12 616 VAL A CA 1
ATOM 4757 C C . VAL A 1 616 ? -3.537 26.391 -44 1 66.12 616 VAL A C 1
ATOM 4759 O O . VAL A 1 616 ? -3.844 25.594 -43.094 1 66.12 616 VAL A O 1
ATOM 4762 N N . ARG A 1 617 ? -4.477 27.016 -44.688 1 61.44 617 ARG A N 1
ATOM 4763 C CA . ARG A 1 617 ? -5.918 27 -44.469 1 61.44 617 ARG A CA 1
ATOM 4764 C C . ARG A 1 617 ? -6.461 25.578 -44.531 1 61.44 617 ARG A C 1
ATOM 4766 O O . ARG A 1 617 ? -7.344 25.203 -43.75 1 61.44 617 ARG A O 1
ATOM 4773 N N . GLN A 1 618 ? -5.918 24.75 -45.375 1 69.06 618 GLN A N 1
ATOM 4774 C CA . GLN A 1 618 ? -6.457 23.406 -45.594 1 69.06 618 GLN A CA 1
ATOM 4775 C C . GLN A 1 618 ? -6.172 22.5 -44.406 1 69.06 618 GLN A C 1
ATOM 4777 O O . GLN A 1 618 ? -6.949 21.594 -44.094 1 69.06 618 GLN A O 1
ATOM 4782 N N . PHE A 1 619 ? -5.102 22.812 -43.688 1 74.94 619 PHE A N 1
ATOM 4783 C CA . PHE A 1 619 ? -4.688 21.922 -42.594 1 74.94 619 PHE A CA 1
ATOM 4784 C C . PHE A 1 619 ? -5.152 22.438 -41.25 1 74.94 619 PHE A C 1
ATOM 4786 O O . PHE A 1 619 ? -5.035 21.75 -40.219 1 74.94 619 PHE A O 1
ATOM 4793 N N . ARG A 1 620 ? -5.668 23.562 -41.312 1 70.94 620 ARG A N 1
ATOM 4794 C CA . ARG A 1 620 ? -6.016 24.219 -40.062 1 70.94 620 ARG A CA 1
ATOM 4795 C C . ARG A 1 620 ? -7.043 23.391 -39.281 1 70.94 620 ARG A C 1
ATOM 4797 O O . ARG A 1 620 ? -6.91 23.203 -38.062 1 70.94 620 ARG A O 1
ATOM 4804 N N . SER A 1 621 ? -7.93 22.812 -40 1 68.69 621 SER A N 1
ATOM 4805 C CA . SER A 1 621 ? -9 22.109 -39.312 1 68.69 621 SER A CA 1
ATOM 4806 C C . SER A 1 621 ? -8.5 20.781 -38.75 1 68.69 621 SER A C 1
ATOM 4808 O O . SER A 1 621 ? -8.945 20.344 -37.688 1 68.69 621 SER A O 1
ATOM 4810 N N . LEU A 1 622 ? -7.539 20.188 -39.406 1 76.88 622 LEU A N 1
ATOM 4811 C CA . LEU A 1 622 ? -7.031 18.891 -38.969 1 76.88 622 LEU A CA 1
ATOM 4812 C C . LEU A 1 622 ? -6.051 19.031 -37.812 1 76.88 622 LEU A C 1
ATOM 4814 O O . LEU A 1 622 ? -5.969 18.156 -36.969 1 76.88 622 LEU A O 1
ATOM 4818 N N . LEU A 1 623 ? -5.445 20.219 -37.844 1 76.75 623 LEU A N 1
ATOM 4819 C CA . LEU A 1 623 ? -4.359 20.375 -36.875 1 76.75 623 LEU A CA 1
ATOM 4820 C C . LEU A 1 623 ? -4.832 21.125 -35.625 1 76.75 623 LEU A C 1
ATOM 4822 O O . LEU A 1 623 ? -4.105 21.219 -34.656 1 76.75 623 LEU A O 1
ATOM 4826 N N . LYS A 1 624 ? -6.016 21.547 -35.656 1 73.44 624 LYS A N 1
ATOM 4827 C CA . LYS A 1 624 ? -6.539 22.359 -34.531 1 73.44 624 LYS A CA 1
ATOM 4828 C C . LYS A 1 624 ? -6.492 21.578 -33.219 1 73.44 624 LYS A C 1
ATOM 4830 O O . LYS A 1 624 ? -6.004 22.094 -32.219 1 73.44 624 LYS A O 1
ATOM 4835 N N . PRO A 1 625 ? -6.867 20.281 -33.25 1 75.31 625 PRO A N 1
ATOM 4836 C CA . PRO A 1 625 ? -6.816 19.578 -31.969 1 75.31 625 PRO A CA 1
ATOM 4837 C C . PRO A 1 625 ? -5.387 19.375 -31.469 1 75.31 625 PRO A C 1
ATOM 4839 O O . PRO A 1 625 ? -5.152 19.391 -30.25 1 75.31 625 PRO A O 1
ATOM 4842 N N . LEU A 1 626 ? -4.535 19.25 -32.312 1 80.25 626 LEU A N 1
ATOM 4843 C CA . LEU A 1 626 ? -3.145 19.062 -31.938 1 80.25 626 LEU A CA 1
ATOM 4844 C C . LEU A 1 626 ? -2.562 20.359 -31.359 1 80.25 626 LEU A C 1
ATOM 4846 O O . LEU A 1 626 ? -1.822 20.312 -30.375 1 80.25 626 LEU A O 1
ATOM 4850 N N . VAL A 1 627 ? -2.924 21.484 -32.031 1 75.75 627 VAL A N 1
ATOM 4851 C CA . VAL A 1 627 ? -2.441 22.781 -31.562 1 75.75 627 VAL A CA 1
ATOM 4852 C C . VAL A 1 627 ? -3.055 23.094 -30.203 1 75.75 627 VAL A C 1
ATOM 4854 O O . VAL A 1 627 ? -2.367 23.578 -29.297 1 75.75 627 VAL A O 1
ATOM 4857 N N . VAL A 1 628 ? -4.258 22.703 -30.062 1 72.25 628 VAL A N 1
ATOM 4858 C CA . VAL A 1 628 ? -4.945 22.969 -28.812 1 72.25 628 VAL A CA 1
ATOM 4859 C C . VAL A 1 628 ? -4.344 22.094 -27.703 1 72.25 628 VAL A C 1
ATOM 4861 O O . VAL A 1 628 ? -4.137 22.562 -26.578 1 72.25 628 VAL A O 1
ATOM 4864 N N . SER A 1 629 ? -4.023 20.891 -28 1 80.19 629 SER A N 1
ATOM 4865 C CA . SER A 1 629 ? -3.453 19.984 -27 1 80.19 629 SER A CA 1
ATOM 4866 C C . SER A 1 629 ? -2.061 20.438 -26.578 1 80.19 629 SER A C 1
ATOM 4868 O O . SER A 1 629 ? -1.713 20.375 -25.391 1 80.19 629 SER A O 1
ATOM 4870 N N . ARG A 1 630 ? -1.363 20.922 -27.531 1 81.94 630 ARG A N 1
ATOM 4871 C CA . ARG A 1 630 ? -0.01 21.375 -27.219 1 81.94 630 ARG A CA 1
ATOM 4872 C C . ARG A 1 630 ? -0.037 22.672 -26.406 1 81.94 630 ARG A C 1
ATOM 4874 O O . ARG A 1 630 ? 0.783 22.859 -25.5 1 81.94 630 ARG A O 1
ATOM 4881 N N . MET A 1 631 ? -0.956 23.484 -26.797 1 77.25 631 MET A N 1
ATOM 4882 C CA . MET A 1 631 ? -1.058 24.734 -26.047 1 77.25 631 MET A CA 1
ATOM 4883 C C . MET A 1 631 ? -1.59 24.5 -24.641 1 77.25 631 MET A C 1
ATOM 4885 O O . MET A 1 631 ? -1.217 25.188 -23.703 1 77.25 631 MET A O 1
ATOM 4889 N N . ALA A 1 632 ? -2.41 23.531 -24.516 1 80.81 632 ALA A N 1
ATOM 4890 C CA . ALA A 1 632 ? -2.916 23.188 -23.188 1 80.81 632 ALA A CA 1
ATOM 4891 C C . ALA A 1 632 ? -1.789 22.703 -22.281 1 80.81 632 ALA A C 1
ATOM 4893 O O . ALA A 1 632 ? -1.726 23.078 -21.109 1 80.81 632 ALA A O 1
ATOM 4894 N N . ILE A 1 633 ? -0.919 21.953 -22.797 1 88.19 633 ILE A N 1
ATOM 4895 C CA . ILE A 1 633 ? 0.207 21.438 -22.031 1 88.19 633 ILE A CA 1
ATOM 4896 C C . ILE A 1 633 ? 1.163 22.578 -21.688 1 88.19 633 ILE A C 1
ATOM 4898 O O . ILE A 1 633 ? 1.731 22.609 -20.594 1 88.19 633 ILE A O 1
ATOM 4902 N N . ALA A 1 634 ? 1.287 23.484 -22.609 1 86.12 634 ALA A N 1
ATOM 4903 C CA . ALA A 1 634 ? 2.178 24.625 -22.391 1 86.12 634 ALA A CA 1
ATOM 4904 C C . ALA A 1 634 ? 1.669 25.5 -21.25 1 86.12 634 ALA A C 1
ATOM 4906 O O . ALA A 1 634 ? 2.455 25.984 -20.438 1 86.12 634 ALA A O 1
ATOM 4907 N N . VAL A 1 635 ? 0.386 25.672 -21.25 1 81.5 635 VAL A N 1
ATOM 4908 C CA . VAL A 1 635 ? -0.195 26.484 -20.188 1 81.5 635 VAL A CA 1
ATOM 4909 C C . VAL A 1 635 ? -0.02 25.781 -18.844 1 81.5 635 VAL A C 1
ATOM 4911 O O . VAL A 1 635 ? 0.332 26.422 -17.844 1 81.5 635 VAL A O 1
ATOM 4914 N N . GLU A 1 636 ? -0.238 24.547 -18.812 1 87 636 GLU A N 1
ATOM 4915 C CA . GLU A 1 636 ? -0.091 23.766 -17.578 1 87 636 GLU A CA 1
ATOM 4916 C C . GLU A 1 636 ? 1.348 23.812 -17.078 1 87 636 GLU A C 1
ATOM 4918 O O . GLU A 1 636 ? 1.582 23.953 -15.867 1 87 636 GLU A O 1
ATOM 4923 N N . ILE A 1 637 ? 2.234 23.719 -17.984 1 92 637 ILE A N 1
ATOM 4924 C CA . ILE A 1 637 ? 3.646 23.688 -17.609 1 92 637 ILE A CA 1
ATOM 4925 C C . ILE A 1 637 ? 4.07 25.047 -17.078 1 92 637 ILE A C 1
ATOM 4927 O O . ILE A 1 637 ? 4.73 25.141 -16.047 1 92 637 ILE A O 1
ATOM 4931 N N . ALA A 1 638 ? 3.67 26.141 -17.75 1 86.38 638 ALA A N 1
ATOM 4932 C CA . ALA A 1 638 ? 4.055 27.484 -17.328 1 86.38 638 ALA A CA 1
ATOM 4933 C C . ALA A 1 638 ? 3.459 27.828 -15.961 1 86.38 638 ALA A C 1
ATOM 4935 O O . ALA A 1 638 ? 4.156 28.328 -15.086 1 86.38 638 ALA A O 1
ATOM 4936 N N . ALA A 1 639 ? 2.254 27.5 -15.82 1 83.31 639 ALA A N 1
ATOM 4937 C CA . ALA A 1 639 ? 1.586 27.797 -14.547 1 83.31 639 ALA A CA 1
ATOM 4938 C C . ALA A 1 639 ? 2.168 26.953 -13.422 1 83.31 639 ALA A C 1
ATOM 4940 O O . ALA A 1 639 ? 2.371 27.453 -12.305 1 83.31 639 ALA A O 1
ATOM 4941 N N . ALA A 1 640 ? 2.383 25.703 -13.656 1 90.56 640 ALA A N 1
ATOM 4942 C CA . ALA A 1 640 ? 2.922 24.797 -12.648 1 90.56 640 ALA A CA 1
ATOM 4943 C C . ALA A 1 640 ? 4.34 25.203 -12.25 1 90.56 640 ALA A C 1
ATOM 4945 O O . ALA A 1 640 ? 4.73 25.078 -11.086 1 90.56 640 ALA A O 1
ATOM 4946 N N . PHE A 1 641 ? 5.094 25.656 -13.281 1 92.5 641 PHE A N 1
ATOM 4947 C CA . PHE A 1 641 ? 6.465 26.078 -13.008 1 92.5 641 PHE A CA 1
ATOM 4948 C C . PHE A 1 641 ? 6.484 27.266 -12.062 1 92.5 641 PHE A C 1
ATOM 4950 O O . PHE A 1 641 ? 7.242 27.281 -11.086 1 92.5 641 PHE A O 1
ATOM 4957 N N . VAL A 1 642 ? 5.668 28.25 -12.305 1 84.06 642 VAL A N 1
ATOM 4958 C CA . VAL A 1 642 ? 5.609 29.453 -11.477 1 84.06 642 VAL A CA 1
ATOM 4959 C C . VAL A 1 642 ? 5.156 29.094 -10.062 1 84.06 642 VAL A C 1
ATOM 4961 O O . VAL A 1 642 ? 5.75 29.547 -9.078 1 84.06 642 VAL A O 1
ATOM 4964 N N . ARG A 1 643 ? 4.207 28.281 -10 1 84.31 643 ARG A N 1
ATOM 4965 C CA . ARG A 1 643 ? 3.676 27.875 -8.703 1 84.31 643 ARG A CA 1
ATOM 4966 C C . ARG A 1 643 ? 4.688 27.047 -7.926 1 84.31 643 ARG A C 1
ATOM 4968 O O . ARG A 1 643 ? 4.824 27.188 -6.711 1 84.31 643 ARG A O 1
ATOM 4975 N N . SER A 1 644 ? 5.348 26.172 -8.57 1 91.25 644 SER A N 1
ATOM 4976 C CA . SER A 1 644 ? 6.301 25.297 -7.91 1 91.25 644 SER A CA 1
ATOM 4977 C C . SER A 1 644 ? 7.461 26.078 -7.312 1 91.25 644 SER A C 1
ATOM 4979 O O . SER A 1 644 ? 7.977 25.719 -6.25 1 91.25 644 SER A O 1
ATOM 4981 N N . VAL A 1 645 ? 7.891 27.109 -8.047 1 89.56 645 VAL A N 1
ATOM 4982 C CA . VAL A 1 645 ? 9 27.906 -7.543 1 89.56 645 VAL A CA 1
ATOM 4983 C C . VAL A 1 645 ? 8.578 28.641 -6.27 1 89.56 645 VAL A C 1
ATOM 4985 O O . VAL A 1 645 ? 9.352 28.719 -5.309 1 89.56 645 VAL A O 1
ATOM 4988 N N . GLN A 1 646 ? 7.383 29.078 -6.234 1 81.25 646 GLN A N 1
ATOM 4989 C CA . GLN A 1 646 ? 6.879 29.766 -5.043 1 81.25 646 GLN A CA 1
ATOM 4990 C C . GLN A 1 646 ? 6.762 28.797 -3.869 1 81.25 646 GLN A C 1
ATOM 4992 O O . GLN A 1 646 ? 7.184 29.109 -2.754 1 81.25 646 GLN A O 1
ATOM 4997 N N . LEU A 1 647 ? 6.262 27.656 -4.121 1 85.44 647 LEU A N 1
ATOM 4998 C CA . LEU A 1 647 ? 6.086 26.656 -3.078 1 85.44 647 LEU A CA 1
ATOM 4999 C C . LEU A 1 647 ? 7.434 26.141 -2.59 1 85.44 647 LEU A C 1
ATOM 5001 O O . LEU A 1 647 ? 7.613 25.891 -1.396 1 85.44 647 LEU A O 1
ATOM 5005 N N . SER A 1 648 ? 8.359 25.969 -3.529 1 89.62 648 SER A N 1
ATOM 5006 C CA . SER A 1 648 ? 9.68 25.469 -3.166 1 89.62 648 SER A CA 1
ATOM 5007 C C . SER A 1 648 ? 10.445 26.469 -2.307 1 89.62 648 SER A C 1
ATOM 5009 O O . SER A 1 648 ? 11.117 26.078 -1.348 1 89.62 648 SER A O 1
ATOM 5011 N N . ALA A 1 649 ? 10.305 27.688 -2.66 1 83.81 649 ALA A N 1
ATOM 5012 C CA . ALA A 1 649 ? 10.961 28.719 -1.87 1 83.81 649 ALA A CA 1
ATOM 5013 C C . ALA A 1 649 ? 10.406 28.766 -0.45 1 83.81 649 ALA A C 1
ATOM 5015 O O . ALA A 1 649 ? 11.164 28.891 0.516 1 83.81 649 ALA A O 1
ATOM 5016 N N . GLN A 1 650 ? 9.172 28.578 -0.342 1 79.25 650 GLN A N 1
ATOM 5017 C CA . GLN A 1 650 ? 8.539 28.578 0.971 1 79.25 650 GLN A CA 1
ATOM 5018 C C . GLN A 1 650 ? 8.977 27.375 1.8 1 79.25 650 GLN A C 1
ATOM 5020 O O . GLN A 1 650 ? 9.289 27.516 2.986 1 79.25 650 GLN A O 1
ATOM 5025 N N . ASN A 1 651 ? 9.023 26.281 1.197 1 84.75 651 ASN A N 1
ATOM 5026 C CA . ASN A 1 651 ? 9.414 25.062 1.901 1 84.75 651 ASN A CA 1
ATOM 5027 C C . ASN A 1 651 ? 10.867 25.125 2.365 1 84.75 651 ASN A C 1
ATOM 5029 O O . ASN A 1 651 ? 11.188 24.672 3.463 1 84.75 651 ASN A O 1
ATOM 5033 N N . ILE A 1 652 ? 11.719 25.719 1.547 1 86.62 652 ILE A N 1
ATOM 5034 C CA . ILE A 1 652 ? 13.141 25.781 1.88 1 86.62 652 ILE A CA 1
ATOM 5035 C C . ILE A 1 652 ? 13.359 26.812 2.994 1 86.62 652 ILE A C 1
ATOM 5037 O O . ILE A 1 652 ? 14.141 26.578 3.916 1 86.62 652 ILE A O 1
ATOM 5041 N N . ILE A 1 653 ? 12.641 27.859 2.969 1 76.62 653 ILE A N 1
ATOM 5042 C CA . ILE A 1 653 ? 12.773 28.891 3.988 1 76.62 653 ILE A CA 1
ATOM 5043 C C . ILE A 1 653 ? 12.305 28.344 5.336 1 76.62 653 ILE A C 1
ATOM 5045 O O . ILE A 1 653 ? 12.93 28.609 6.367 1 76.62 653 ILE A O 1
ATOM 5049 N N . GLU A 1 654 ? 11.289 27.547 5.328 1 74.69 654 GLU A N 1
ATOM 5050 C CA . GLU A 1 654 ? 10.695 27.016 6.555 1 74.69 654 GLU A CA 1
ATOM 5051 C C . GLU A 1 654 ? 11.562 25.906 7.152 1 74.69 654 GLU A C 1
ATOM 5053 O O . GLU A 1 654 ? 11.555 25.688 8.367 1 74.69 654 GLU A O 1
ATOM 5058 N N . THR A 1 655 ? 12.383 25.328 6.441 1 80 655 THR A N 1
ATOM 5059 C CA . THR A 1 655 ? 13.062 24.141 6.938 1 80 655 THR A CA 1
ATOM 5060 C C . THR A 1 655 ? 14.562 24.391 7.086 1 80 655 THR A C 1
ATOM 5062 O O . THR A 1 655 ? 15.156 24.047 8.109 1 80 655 THR A O 1
ATOM 5065 N N . VAL A 1 656 ? 15.219 24.922 6.051 1 77.25 656 VAL A N 1
ATOM 5066 C CA . VAL A 1 656 ? 16.672 24.922 6.012 1 77.25 656 VAL A CA 1
ATOM 5067 C C . VAL A 1 656 ? 17.203 26.328 6.234 1 77.25 656 VAL A C 1
ATOM 5069 O O . VAL A 1 656 ? 18.297 26.516 6.777 1 77.25 656 VAL A O 1
ATOM 5072 N N . CYS A 1 657 ? 16.484 27.25 5.824 1 66.81 657 CYS A N 1
ATOM 5073 C CA . CYS A 1 657 ? 17.062 28.594 5.762 1 66.81 657 CYS A CA 1
ATOM 5074 C C . CYS A 1 657 ? 17.203 29.188 7.156 1 66.81 657 CYS A C 1
ATOM 5076 O O . CYS A 1 657 ? 16.234 29.25 7.914 1 66.81 657 CYS A O 1
ATOM 5078 N N . SER A 1 658 ? 18.438 29.125 7.496 1 64.56 658 SER A N 1
ATOM 5079 C CA . SER A 1 658 ? 18.812 29.844 8.703 1 64.56 658 SER A CA 1
ATOM 5080 C C . SER A 1 658 ? 19.562 31.141 8.375 1 64.56 658 SER A C 1
ATOM 5082 O O . SER A 1 658 ? 19.859 31.406 7.211 1 64.56 658 SER A O 1
ATOM 5084 N N . ASP A 1 659 ? 19.797 31.969 9.281 1 55.69 659 ASP A N 1
ATOM 5085 C CA . ASP A 1 659 ? 20.406 33.281 9.102 1 55.69 659 ASP A CA 1
ATOM 5086 C C . ASP A 1 659 ? 21.781 33.156 8.445 1 55.69 659 ASP A C 1
ATOM 5088 O O . ASP A 1 659 ? 22.156 34 7.617 1 55.69 659 ASP A O 1
ATOM 5092 N N . ALA A 1 660 ? 22.453 32.031 8.594 1 59.5 660 ALA A N 1
ATOM 5093 C CA . ALA A 1 660 ? 23.812 31.859 8.102 1 59.5 660 ALA A CA 1
ATOM 5094 C C . ALA A 1 660 ? 23.828 31.578 6.605 1 59.5 660 ALA A C 1
ATOM 5096 O O . ALA A 1 660 ? 24.797 31.906 5.914 1 59.5 660 ALA A O 1
ATOM 5097 N N . VAL A 1 661 ? 22.734 31.125 6.109 1 74.12 661 VAL A N 1
ATOM 5098 C CA . VAL A 1 661 ? 22.75 30.688 4.715 1 74.12 661 VAL A CA 1
ATOM 5099 C C . VAL A 1 661 ? 21.703 31.469 3.924 1 74.12 661 VAL A C 1
ATOM 5101 O O . VAL A 1 661 ? 21.438 31.141 2.764 1 74.12 661 VAL A O 1
ATOM 5104 N N . GLU A 1 662 ? 21.203 32.469 4.48 1 74.56 662 GLU A N 1
ATOM 5105 C CA . GLU A 1 662 ? 20.109 33.219 3.85 1 74.56 662 GLU A CA 1
ATOM 5106 C C . GLU A 1 662 ? 20.578 33.906 2.564 1 74.56 662 GLU A C 1
ATOM 5108 O O . GLU A 1 662 ? 19.844 33.969 1.582 1 74.56 662 GLU A O 1
ATOM 5113 N N . ASP A 1 663 ? 21.891 34.344 2.578 1 71.38 663 ASP A N 1
ATOM 5114 C CA . ASP A 1 663 ? 22.406 35.031 1.399 1 71.38 663 ASP A CA 1
ATOM 5115 C C . ASP A 1 663 ? 22.562 34.062 0.222 1 71.38 663 ASP A C 1
ATOM 5117 O O . ASP A 1 663 ? 22.266 34.438 -0.92 1 71.38 663 ASP A O 1
ATOM 5121 N N . ALA A 1 664 ? 23.047 32.969 0.604 1 80.81 664 ALA A N 1
ATOM 5122 C CA . ALA A 1 664 ? 23.203 31.984 -0.456 1 80.81 664 ALA A CA 1
ATOM 5123 C C . ALA A 1 664 ? 21.859 31.578 -1.05 1 80.81 664 ALA A C 1
ATOM 5125 O O . ALA A 1 664 ? 21.75 31.359 -2.256 1 80.81 664 ALA A O 1
ATOM 5126 N N . PHE A 1 665 ? 20.844 31.578 -0.263 1 84.88 665 PHE A N 1
ATOM 5127 C CA . PHE A 1 665 ? 19.5 31.234 -0.714 1 84.88 665 PHE A CA 1
ATOM 5128 C C . PHE A 1 665 ? 18.953 32.344 -1.63 1 84.88 665 PHE A C 1
ATOM 5130 O O . PHE A 1 665 ? 18.359 32.031 -2.666 1 84.88 665 PHE A O 1
ATOM 5137 N N . ILE A 1 666 ? 19.219 33.531 -1.25 1 74.81 666 ILE A N 1
ATOM 5138 C CA . ILE A 1 666 ? 18.703 34.656 -2.016 1 74.81 666 ILE A CA 1
ATOM 5139 C C . ILE A 1 666 ? 19.375 34.719 -3.387 1 74.81 666 ILE A C 1
ATOM 5141 O O . ILE A 1 666 ? 18.719 35 -4.395 1 74.81 666 ILE A O 1
ATOM 5145 N N . LEU A 1 667 ? 20.594 34.375 -3.426 1 78.12 667 LEU A N 1
ATOM 5146 C CA . LEU A 1 667 ? 21.312 34.344 -4.695 1 78.12 667 LEU A CA 1
ATOM 5147 C C . LEU A 1 667 ? 20.797 33.25 -5.598 1 78.12 667 LEU A C 1
ATOM 5149 O O . LEU A 1 667 ? 20.641 33.438 -6.805 1 78.12 667 LEU A O 1
ATOM 5153 N N . ALA A 1 668 ? 20.609 32.125 -5.016 1 86.31 668 ALA A N 1
ATOM 5154 C CA . ALA A 1 668 ? 20.078 31.016 -5.801 1 86.31 668 ALA A CA 1
ATOM 5155 C C . ALA A 1 668 ? 18.672 31.328 -6.316 1 86.31 668 ALA A C 1
ATOM 5157 O O . ALA A 1 668 ? 18.328 31 -7.453 1 86.31 668 ALA A O 1
ATOM 5158 N N . ARG A 1 669 ? 17.891 31.969 -5.504 1 85.12 669 ARG A N 1
ATOM 5159 C CA . ARG A 1 669 ? 16.531 32.312 -5.891 1 85.12 669 ARG A CA 1
ATOM 5160 C C . ARG A 1 669 ? 16.531 33.375 -6.984 1 85.12 669 ARG A C 1
ATOM 5162 O O . ARG A 1 669 ? 15.68 33.344 -7.883 1 85.12 669 ARG A O 1
ATOM 5169 N N . SER A 1 670 ? 17.469 34.281 -6.922 1 78.38 670 SER A N 1
ATOM 5170 C CA . SER A 1 670 ? 17.531 35.344 -7.922 1 78.38 670 SER A CA 1
ATOM 5171 C C . SER A 1 670 ? 17.859 34.781 -9.305 1 78.38 670 SER A C 1
ATOM 5173 O O . SER A 1 670 ? 17.375 35.281 -10.312 1 78.38 670 SER A O 1
ATOM 5175 N N . ASP A 1 671 ? 18.625 33.781 -9.328 1 84.44 671 ASP A N 1
ATOM 5176 C CA . ASP A 1 671 ? 18.922 33.094 -10.594 1 84.44 671 ASP A CA 1
ATOM 5177 C C . ASP A 1 671 ? 17.672 32.469 -11.188 1 84.44 671 ASP A C 1
ATOM 5179 O O . ASP A 1 671 ? 17.5 32.438 -12.406 1 84.44 671 ASP A O 1
ATOM 5183 N N . LEU A 1 672 ? 16.844 32.031 -10.289 1 89.5 672 LEU A N 1
ATOM 5184 C CA . LEU A 1 672 ? 15.633 31.328 -10.719 1 89.5 672 LEU A CA 1
ATOM 5185 C C . LEU A 1 672 ? 14.547 32.312 -11.125 1 89.5 672 LEU A C 1
ATOM 5187 O O . LEU A 1 672 ? 13.672 31.984 -11.93 1 89.5 672 LEU A O 1
ATOM 5191 N N . GLU A 1 673 ? 14.648 33.531 -10.625 1 80.88 673 GLU A N 1
ATOM 5192 C CA . GLU A 1 673 ? 13.617 34.531 -10.875 1 80.88 673 GLU A CA 1
ATOM 5193 C C . GLU A 1 673 ? 13.594 34.969 -12.344 1 80.88 673 GLU A C 1
ATOM 5195 O O . GLU A 1 673 ? 12.523 35.281 -12.883 1 80.88 673 GLU A O 1
ATOM 5200 N N . ALA A 1 674 ? 14.742 34.906 -12.953 1 80.12 674 ALA A N 1
ATOM 5201 C CA . ALA A 1 674 ? 14.789 35.219 -14.375 1 80.12 674 ALA A CA 1
ATOM 5202 C C . ALA A 1 674 ? 13.953 34.25 -15.188 1 80.12 674 ALA A C 1
ATOM 5204 O O . ALA A 1 674 ? 13.258 34.656 -16.125 1 80.12 674 ALA A O 1
ATOM 5205 N N . TYR A 1 675 ? 13.992 33.094 -14.789 1 88.31 675 TYR A N 1
ATOM 5206 C CA . TYR A 1 675 ? 13.25 32.062 -15.523 1 88.31 675 TYR A CA 1
ATOM 5207 C C . TYR A 1 675 ? 11.773 32.094 -15.125 1 88.31 675 TYR A C 1
ATOM 5209 O O . TYR A 1 675 ? 10.906 31.719 -15.922 1 88.31 675 TYR A O 1
ATOM 5217 N N . VAL A 1 676 ? 11.492 32.469 -13.891 1 86.12 676 VAL A N 1
ATOM 5218 C CA . VAL A 1 676 ? 10.109 32.625 -13.453 1 86.12 676 VAL A CA 1
ATOM 5219 C C . VAL A 1 676 ? 9.43 33.719 -14.258 1 86.12 676 VAL A C 1
ATOM 5221 O O . VAL A 1 676 ? 8.273 33.594 -14.656 1 86.12 676 VAL A O 1
ATOM 5224 N N . GLN A 1 677 ? 10.188 34.75 -14.547 1 76.06 677 GLN A N 1
ATOM 5225 C CA . GLN A 1 677 ? 9.648 35.844 -15.336 1 76.06 677 GLN A CA 1
ATOM 5226 C C . GLN A 1 677 ? 9.383 35.438 -16.781 1 76.06 677 GLN A C 1
ATOM 5228 O O . GLN A 1 677 ? 8.352 35.781 -17.359 1 76.06 677 GLN A O 1
ATOM 5233 N N . ARG A 1 678 ? 10.258 34.625 -17.281 1 81.12 678 ARG A N 1
ATOM 5234 C CA . ARG A 1 678 ? 10.062 34.125 -18.625 1 81.12 678 ARG A CA 1
ATOM 5235 C C . ARG A 1 678 ? 8.836 33.219 -18.703 1 81.12 678 ARG A C 1
ATOM 5237 O O . ARG A 1 678 ? 8.055 33.312 -19.656 1 81.12 678 ARG A O 1
ATOM 5244 N N . ALA A 1 679 ? 8.719 32.406 -17.734 1 86.44 679 ALA A N 1
ATOM 5245 C CA . ALA A 1 679 ? 7.566 31.5 -17.703 1 86.44 679 ALA A CA 1
ATOM 5246 C C . ALA A 1 679 ? 6.27 32.281 -17.516 1 86.44 679 ALA A C 1
ATOM 5248 O O . ALA A 1 679 ? 5.25 31.969 -18.141 1 86.44 679 ALA A O 1
ATOM 5249 N N . SER A 1 680 ? 6.324 33.312 -16.656 1 77.44 680 SER A N 1
ATOM 5250 C CA . SER A 1 680 ? 5.148 34.125 -16.422 1 77.44 680 SER A CA 1
ATOM 5251 C C . SER A 1 680 ? 4.762 34.906 -17.688 1 77.44 680 SER A C 1
ATOM 5253 O O . SER A 1 680 ? 3.574 35.062 -17.969 1 77.44 680 SER A O 1
ATOM 5255 N N . ASP A 1 681 ? 5.781 35.281 -18.438 1 72.38 681 ASP A N 1
ATOM 5256 C CA . ASP A 1 681 ? 5.527 36 -19.688 1 72.38 681 ASP A CA 1
ATOM 5257 C C . ASP A 1 681 ? 4.883 35.062 -20.719 1 72.38 681 ASP A C 1
ATOM 5259 O O . ASP A 1 681 ? 3.965 35.469 -21.438 1 72.38 681 ASP A O 1
ATOM 5263 N N . MET A 1 682 ? 5.355 33.969 -20.719 1 76.25 682 MET A N 1
ATOM 5264 C CA . MET A 1 682 ? 4.797 33 -21.656 1 76.25 682 MET A CA 1
ATOM 5265 C C . MET A 1 682 ? 3.371 32.625 -21.266 1 76.25 682 MET A C 1
ATOM 5267 O O . MET A 1 682 ? 2.506 32.469 -22.125 1 76.25 682 MET A O 1
ATOM 5271 N N . TRP A 1 683 ? 3.178 32.438 -20.031 1 78.06 683 TRP A N 1
ATOM 5272 C CA . TRP A 1 683 ? 1.845 32.156 -19.516 1 78.06 683 TRP A CA 1
ATOM 5273 C C . TRP A 1 683 ? 0.865 33.25 -19.875 1 78.06 683 TRP A C 1
ATOM 5275 O O . TRP A 1 683 ? -0.251 33 -20.328 1 78.06 683 TRP A O 1
ATOM 5285 N N . LEU A 1 684 ? 1.393 34.438 -19.75 1 64.75 684 LEU A N 1
ATOM 5286 C CA . LEU A 1 684 ? 0.563 35.594 -20.062 1 64.75 684 LEU A CA 1
ATOM 5287 C C . LEU A 1 684 ? 0.287 35.688 -21.547 1 64.75 684 LEU A C 1
ATOM 5289 O O . LEU A 1 684 ? -0.819 36.031 -21.969 1 64.75 684 LEU A O 1
ATOM 5293 N N . THR A 1 685 ? 1.273 35.312 -22.281 1 65 685 THR A N 1
ATOM 5294 C CA . THR A 1 685 ? 1.111 35.344 -23.719 1 65 685 THR A CA 1
ATOM 5295 C C . THR A 1 685 ? 0.068 34.344 -24.172 1 65 685 THR A C 1
ATOM 5297 O O . THR A 1 685 ? -0.759 34.625 -25.047 1 65 685 THR A O 1
ATOM 5300 N N . ILE A 1 686 ? 0.039 33.219 -23.594 1 70.06 686 ILE A N 1
ATOM 5301 C CA . ILE A 1 686 ? -0.907 32.188 -23.969 1 70.06 686 ILE A CA 1
ATOM 5302 C C . ILE A 1 686 ? -2.307 32.562 -23.484 1 70.06 686 ILE A C 1
ATOM 5304 O O . ILE A 1 686 ? -3.297 32.312 -24.172 1 70.06 686 ILE A O 1
ATOM 5308 N N . GLN A 1 687 ? -2.34 33.125 -22.312 1 66.25 687 GLN A N 1
ATOM 5309 C CA . GLN A 1 687 ? -3.621 33.562 -21.766 1 66.25 687 GLN A CA 1
ATOM 5310 C C . GLN A 1 687 ? -4.289 34.594 -22.672 1 66.25 687 GLN A C 1
ATOM 5312 O O . GLN A 1 687 ? -5.508 34.562 -22.859 1 66.25 687 GLN A O 1
ATOM 5317 N N . VAL A 1 688 ? -3.393 35.375 -23.266 1 54.34 688 VAL A N 1
ATOM 5318 C CA . VAL A 1 688 ? -3.912 36.438 -24.094 1 54.34 688 VAL A CA 1
ATOM 5319 C C . VAL A 1 688 ? -4.297 35.906 -25.469 1 54.34 688 VAL A C 1
ATOM 5321 O O . VAL A 1 688 ? -5.367 36.25 -25.984 1 54.34 688 VAL A O 1
ATOM 5324 N N . ARG A 1 689 ? -3.484 35.031 -25.969 1 57.25 689 ARG A N 1
ATOM 5325 C CA . ARG A 1 689 ? -3.691 34.531 -27.328 1 57.25 689 ARG A CA 1
ATOM 5326 C C . ARG A 1 689 ? -4.785 33.469 -27.359 1 57.25 689 ARG A C 1
ATOM 5328 O O . ARG A 1 689 ? -5.559 33.406 -28.312 1 57.25 689 ARG A O 1
ATOM 5335 N N . TYR A 1 690 ? -4.855 32.688 -26.359 1 64.75 690 TYR A N 1
ATOM 5336 C CA . TYR A 1 690 ? -5.801 31.578 -26.297 1 64.75 690 TYR A CA 1
ATOM 5337 C C . TYR A 1 690 ? -6.598 31.609 -25 1 64.75 690 TYR A C 1
ATOM 5339 O O . TYR A 1 690 ? -6.559 30.656 -24.219 1 64.75 690 TYR A O 1
ATOM 5347 N N . ASN A 1 691 ? -7.359 32.594 -24.797 1 59.41 691 ASN A N 1
ATOM 5348 C CA . ASN A 1 691 ? -8.055 32.844 -23.547 1 59.41 691 ASN A CA 1
ATOM 5349 C C . ASN A 1 691 ? -9.086 31.766 -23.25 1 59.41 691 ASN A C 1
ATOM 5351 O O . ASN A 1 691 ? -9.211 31.328 -22.109 1 59.41 691 ASN A O 1
ATOM 5355 N N . ASP A 1 692 ? -9.789 31.328 -24.266 1 59.81 692 ASP A N 1
ATOM 5356 C CA . ASP A 1 692 ? -10.82 30.312 -24.047 1 59.81 692 ASP A CA 1
ATOM 5357 C C . ASP A 1 692 ? -10.203 29 -23.609 1 59.81 692 ASP A C 1
ATOM 5359 O O . ASP A 1 692 ? -10.734 28.328 -22.703 1 59.81 692 ASP A O 1
ATOM 5363 N N . LEU A 1 693 ? -9.156 28.781 -24.25 1 68.44 693 LEU A N 1
ATOM 5364 C CA . LEU A 1 693 ? -8.484 27.531 -23.891 1 68.44 693 LEU A CA 1
ATOM 5365 C C . LEU A 1 693 ? -7.938 27.609 -22.469 1 68.44 693 LEU A C 1
ATOM 5367 O O . LEU A 1 693 ? -8.039 26.641 -21.719 1 68.44 693 LEU A O 1
ATOM 5371 N N . HIS A 1 694 ? -7.457 28.734 -22.156 1 71.62 694 HIS A N 1
ATOM 5372 C CA . HIS A 1 694 ? -6.887 28.938 -20.828 1 71.62 694 HIS A CA 1
ATOM 5373 C C . HIS A 1 694 ? -7.957 28.812 -19.734 1 71.62 694 HIS A C 1
ATOM 5375 O O . HIS A 1 694 ? -7.727 28.188 -18.703 1 71.62 694 HIS A O 1
ATOM 5381 N N . ARG A 1 695 ? -9.102 29.266 -20 1 67.69 695 ARG A N 1
ATOM 5382 C CA . ARG A 1 695 ? -10.188 29.234 -19.016 1 67.69 695 ARG A CA 1
ATOM 5383 C C . ARG A 1 695 ? -10.695 27.812 -18.828 1 67.69 695 ARG A C 1
ATOM 5385 O O . ARG A 1 695 ? -11.008 27.406 -17.703 1 67.69 695 ARG A O 1
ATOM 5392 N N . ILE A 1 696 ? -10.727 27.172 -19.891 1 71.19 696 ILE A N 1
ATOM 5393 C CA . ILE A 1 696 ? -11.227 25.797 -19.828 1 71.19 696 ILE A CA 1
ATOM 5394 C C . ILE A 1 696 ? -10.234 24.938 -19.047 1 71.19 696 ILE A C 1
ATOM 5396 O O . ILE A 1 696 ? -10.641 24.094 -18.234 1 71.19 696 ILE A O 1
ATOM 5400 N N . ILE A 1 697 ? -9.016 25.203 -19.266 1 75.19 697 ILE A N 1
ATOM 5401 C CA . ILE A 1 697 ? -7.996 24.391 -18.594 1 75.19 697 ILE A CA 1
ATOM 5402 C C . ILE A 1 697 ? -7.973 24.719 -17.109 1 75.19 697 ILE A C 1
ATOM 5404 O O . ILE A 1 697 ? -7.871 23.812 -16.266 1 75.19 697 ILE A O 1
ATOM 5408 N N . GLN A 1 698 ? -8.117 25.938 -16.781 1 74.38 698 GLN A N 1
ATOM 5409 C CA . GLN A 1 698 ? -8.117 26.328 -15.383 1 74.38 698 GLN A CA 1
ATOM 5410 C C . GLN A 1 698 ? -9.352 25.797 -14.664 1 74.38 698 GLN A C 1
ATOM 5412 O O . GLN A 1 698 ? -9.273 25.391 -13.5 1 74.38 698 GLN A O 1
ATOM 5417 N N . ALA A 1 699 ? -10.43 25.859 -15.367 1 73.56 699 ALA A N 1
ATOM 5418 C CA . ALA A 1 699 ? -11.656 25.328 -14.781 1 73.56 699 ALA A CA 1
ATOM 5419 C C . ALA A 1 699 ? -11.539 23.828 -14.531 1 73.56 699 ALA A C 1
ATOM 5421 O O . ALA A 1 699 ? -12.008 23.328 -13.508 1 73.56 699 ALA A O 1
ATOM 5422 N N . ARG A 1 700 ? -10.922 23.219 -15.453 1 76.81 700 ARG A N 1
ATOM 5423 C CA . ARG A 1 700 ? -10.742 21.766 -15.32 1 76.81 700 ARG A CA 1
ATOM 5424 C C . ARG A 1 700 ? -9.828 21.438 -14.141 1 76.81 700 ARG A C 1
ATOM 5426 O O . ARG A 1 700 ? -10.133 20.562 -13.344 1 76.81 700 ARG A O 1
ATOM 5433 N N . HIS A 1 701 ? -8.805 22.156 -14.023 1 79 701 HIS A N 1
ATOM 5434 C CA . HIS A 1 701 ? -7.848 21.891 -12.961 1 79 701 HIS A CA 1
ATOM 5435 C C . HIS A 1 701 ? -8.43 22.266 -11.594 1 79 701 HIS A C 1
ATOM 5437 O O . HIS A 1 701 ? -8.188 21.578 -10.602 1 79 701 HIS A O 1
ATOM 5443 N N . LEU A 1 702 ? -9.164 23.344 -11.617 1 78.5 702 LEU A N 1
ATOM 5444 C CA . LEU A 1 702 ? -9.789 23.75 -10.359 1 78.5 702 LEU A CA 1
ATOM 5445 C C . LEU A 1 702 ? -10.82 22.719 -9.906 1 78.5 702 LEU A C 1
ATOM 5447 O O . LEU A 1 702 ? -10.875 22.375 -8.719 1 78.5 702 LEU A O 1
ATOM 5451 N N . THR A 1 703 ? -11.602 22.297 -10.859 1 79.88 703 THR A N 1
ATOM 5452 C CA . THR A 1 703 ? -12.617 21.297 -10.516 1 79.88 703 THR A CA 1
ATOM 5453 C C . THR A 1 703 ? -11.969 20 -10.031 1 79.88 703 THR A C 1
ATOM 5455 O O . THR A 1 703 ? -12.422 19.406 -9.055 1 79.88 703 THR A O 1
ATOM 5458 N N . GLN A 1 704 ? -10.953 19.594 -10.688 1 81.56 704 GLN A N 1
ATOM 5459 C CA . GLN A 1 704 ? -10.258 18.375 -10.281 1 81.56 704 GLN A CA 1
ATOM 5460 C C . GLN A 1 704 ? -9.625 18.531 -8.906 1 81.56 704 GLN A C 1
ATOM 5462 O O . GLN A 1 704 ? -9.641 17.609 -8.094 1 81.56 704 GLN A O 1
ATOM 5467 N N . PHE A 1 705 ? -9.109 19.656 -8.68 1 82.19 705 PHE A N 1
ATOM 5468 C CA . PHE A 1 705 ? -8.469 19.922 -7.398 1 82.19 705 PHE A CA 1
ATOM 5469 C C . PHE A 1 705 ? -9.492 19.922 -6.27 1 82.19 705 PHE A C 1
ATOM 5471 O O . PHE A 1 705 ? -9.25 19.344 -5.203 1 82.19 705 PHE A O 1
ATOM 5478 N N . VAL A 1 706 ? -10.609 20.562 -6.512 1 82.81 706 VAL A N 1
ATOM 5479 C CA . VAL A 1 706 ? -11.648 20.641 -5.488 1 82.81 706 VAL A CA 1
ATOM 5480 C C . VAL A 1 706 ? -12.219 19.266 -5.215 1 82.81 706 VAL A C 1
ATOM 5482 O O . VAL A 1 706 ? -12.461 18.906 -4.059 1 82.81 706 VAL A O 1
ATOM 5485 N N . LEU A 1 707 ? -12.438 18.516 -6.246 1 85.06 707 LEU A N 1
ATOM 5486 C CA . LEU A 1 707 ? -12.977 17.172 -6.07 1 85.06 707 LEU A CA 1
ATOM 5487 C C . LEU A 1 707 ? -11.977 16.281 -5.344 1 85.06 707 LEU A C 1
ATOM 5489 O O . LEU A 1 707 ? -12.359 15.438 -4.535 1 85.06 707 LEU A O 1
ATOM 5493 N N . HIS A 1 708 ? -10.75 16.469 -5.641 1 85.19 708 HIS A N 1
ATOM 5494 C CA . HIS A 1 708 ? -9.727 15.719 -4.926 1 85.19 708 HIS A CA 1
ATOM 5495 C C . HIS A 1 708 ? -9.695 16.094 -3.449 1 85.19 708 HIS A C 1
ATOM 5497 O O . HIS A 1 708 ? -9.539 15.227 -2.588 1 85.19 708 HIS A O 1
ATOM 5503 N N . ARG A 1 709 ? -9.812 17.297 -3.186 1 85.31 709 ARG A N 1
ATOM 5504 C CA . ARG A 1 709 ? -9.828 17.766 -1.801 1 85.31 709 ARG A CA 1
ATOM 5505 C C . ARG A 1 709 ? -11.07 17.266 -1.073 1 85.31 709 ARG A C 1
ATOM 5507 O O . ARG A 1 709 ? -11.031 16.984 0.128 1 85.31 709 ARG A O 1
ATOM 5514 N N . GLU A 1 710 ? -12.109 17.281 -1.802 1 88.06 710 GLU A N 1
ATOM 5515 C CA . GLU A 1 710 ? -13.336 16.734 -1.223 1 88.06 710 GLU A CA 1
ATOM 5516 C C . GLU A 1 710 ? -13.18 15.266 -0.876 1 88.06 710 GLU A C 1
ATOM 5518 O O . GLU A 1 710 ? -13.633 14.812 0.179 1 88.06 710 GLU A O 1
ATOM 5523 N N . LEU A 1 711 ? -12.594 14.586 -1.73 1 89.12 711 LEU A N 1
ATOM 5524 C CA . LEU A 1 711 ? -12.344 13.172 -1.479 1 89.12 711 LEU A CA 1
ATOM 5525 C C . LEU A 1 711 ? -11.438 12.984 -0.266 1 89.12 711 LEU A C 1
ATOM 5527 O O . LEU A 1 711 ? -11.672 12.094 0.557 1 89.12 711 LEU A O 1
ATOM 5531 N N . GLN A 1 712 ? -10.414 13.773 -0.137 1 87.31 712 GLN A N 1
ATOM 5532 C CA . GLN A 1 712 ? -9.508 13.695 1.002 1 87.31 712 GLN A CA 1
ATOM 5533 C C . GLN A 1 712 ? -10.234 14.016 2.307 1 87.31 712 GLN A C 1
ATOM 5535 O O . GLN A 1 712 ? -9.93 13.438 3.35 1 87.31 712 GLN A O 1
ATOM 5540 N N . LEU A 1 713 ? -11.141 14.938 2.219 1 87.94 713 LEU A N 1
ATOM 5541 C CA . LEU A 1 713 ? -11.93 15.289 3.398 1 87.94 713 LEU A CA 1
ATOM 5542 C C . LEU A 1 713 ? -12.805 14.117 3.834 1 87.94 713 LEU A C 1
ATOM 5544 O O . LEU A 1 713 ? -12.922 13.836 5.027 1 87.94 713 LEU A O 1
ATOM 5548 N N . VAL A 1 714 ? -13.398 13.492 2.879 1 91.06 714 VAL A N 1
ATOM 5549 C CA . VAL A 1 714 ? -14.234 12.336 3.176 1 91.06 714 VAL A CA 1
ATOM 5550 C C . VAL A 1 714 ? -13.383 11.242 3.826 1 91.06 714 VAL A C 1
ATOM 5552 O O . VAL A 1 714 ? -13.781 10.656 4.836 1 91.06 714 VAL A O 1
ATOM 5555 N N . LEU A 1 715 ? -12.25 11.062 3.324 1 88.38 715 LEU A N 1
ATOM 5556 C CA . LEU A 1 715 ? -11.375 10.023 3.857 1 88.38 715 LEU A CA 1
ATOM 5557 C C . LEU A 1 715 ? -10.844 10.414 5.234 1 88.38 715 LEU A C 1
ATOM 5559 O O . LEU A 1 715 ? -10.695 9.562 6.109 1 88.38 715 LEU A O 1
ATOM 5563 N N . SER A 1 716 ? -10.594 11.68 5.375 1 87.81 716 SER A N 1
ATOM 5564 C CA . SER A 1 716 ? -10.109 12.156 6.664 1 87.81 716 SER A CA 1
ATOM 5565 C C . SER A 1 716 ? -11.172 12 7.746 1 87.81 716 SER A C 1
ATOM 5567 O O . SER A 1 716 ? -10.859 11.641 8.883 1 87.81 716 SER A O 1
ATOM 5569 N N . LEU A 1 717 ? -12.422 12.25 7.43 1 89.31 717 LEU A N 1
ATOM 5570 C CA . LEU A 1 717 ? -13.508 12.109 8.391 1 89.31 717 LEU A CA 1
ATOM 5571 C C . LEU A 1 717 ? -13.727 10.641 8.75 1 89.31 717 LEU A C 1
ATOM 5573 O O . LEU A 1 717 ? -14.094 10.328 9.891 1 89.31 717 LEU A O 1
ATOM 5577 N N . HIS A 1 718 ? -13.492 9.805 7.828 1 90.38 718 HIS A N 1
ATOM 5578 C CA . HIS A 1 718 ? -13.578 8.383 8.125 1 90.38 718 HIS A CA 1
ATOM 5579 C C . HIS A 1 718 ? -12.438 7.945 9.047 1 90.38 718 HIS A C 1
ATOM 5581 O O . HIS A 1 718 ? -12.648 7.164 9.977 1 90.38 718 HIS A O 1
ATOM 5587 N N . LYS A 1 719 ? -11.273 8.453 8.773 1 86.75 719 LYS A N 1
ATOM 5588 C CA . LYS A 1 719 ? -10.125 8.117 9.602 1 86.75 719 LYS A CA 1
ATOM 5589 C C . LYS A 1 719 ? -10.32 8.609 11.039 1 86.75 719 LYS A C 1
ATOM 5591 O O . LYS A 1 719 ? -9.867 7.961 11.984 1 86.75 719 LYS A O 1
ATOM 5596 N N . LYS A 1 720 ? -11.078 9.688 11.148 1 87.81 720 LYS A N 1
ATOM 5597 C CA . LYS A 1 720 ? -11.359 10.234 12.469 1 87.81 720 LYS A CA 1
ATOM 5598 C C . LYS A 1 720 ? -12.547 9.523 13.117 1 87.81 720 LYS A C 1
ATOM 5600 O O . LYS A 1 720 ? -12.883 9.797 14.273 1 87.81 720 LYS A O 1
ATOM 5605 N N . GLY A 1 721 ? -13.234 8.656 12.422 1 88 721 GLY A N 1
ATOM 5606 C CA . GLY A 1 721 ? -14.328 7.855 12.953 1 88 721 GLY A CA 1
ATOM 5607 C C . GLY A 1 721 ? -15.672 8.555 12.883 1 88 721 GLY A C 1
ATOM 5608 O O . GLY A 1 721 ? -16.672 8.047 13.406 1 88 721 GLY A O 1
ATOM 5609 N N . ILE A 1 722 ? -15.727 9.688 12.258 1 87.44 722 ILE A N 1
ATOM 5610 C CA . ILE A 1 722 ? -16.953 10.461 12.188 1 87.44 722 ILE A CA 1
ATOM 5611 C C . ILE A 1 722 ? -17.906 9.812 11.18 1 87.44 722 ILE A C 1
ATOM 5613 O O . ILE A 1 722 ? -19.125 9.766 11.406 1 87.44 722 ILE A O 1
ATOM 5617 N N . LEU A 1 723 ? -17.297 9.336 10.109 1 87.81 723 LEU A N 1
ATOM 5618 C CA . LEU A 1 723 ? -18.094 8.641 9.102 1 87.81 723 LEU A CA 1
ATOM 5619 C C . LEU A 1 723 ? -17.891 7.129 9.195 1 87.81 723 LEU A C 1
ATOM 5621 O O . LEU A 1 723 ? -16.766 6.656 9.281 1 87.81 723 LEU A O 1
ATOM 5625 N N . GLU A 1 724 ? -18.938 6.48 9.227 1 84.25 724 GLU A N 1
ATOM 5626 C CA . GLU A 1 724 ? -18.859 5.023 9.195 1 84.25 724 GLU A CA 1
ATOM 5627 C C . GLU A 1 724 ? -18.375 4.523 7.84 1 84.25 724 GLU A C 1
ATOM 5629 O O . GLU A 1 724 ? -18.391 5.273 6.855 1 84.25 724 GLU A O 1
ATOM 5634 N N . GLU A 1 725 ? -17.922 3.365 7.801 1 79.56 725 GLU A N 1
ATOM 5635 C CA . GLU A 1 725 ? -17.328 2.791 6.594 1 79.56 725 GLU A CA 1
ATOM 5636 C C . GLU A 1 725 ? -18.328 2.785 5.441 1 79.56 725 GLU A C 1
ATOM 5638 O O . GLU A 1 725 ? -17.969 3.09 4.301 1 79.56 725 GLU A O 1
ATOM 5643 N N . ILE A 1 726 ? -19.562 2.514 5.688 1 75.19 726 ILE A N 1
ATOM 5644 C CA . ILE A 1 726 ? -20.578 2.414 4.648 1 75.19 726 ILE A CA 1
ATOM 5645 C C . ILE A 1 726 ? -20.844 3.793 4.039 1 75.19 726 ILE A C 1
ATOM 5647 O O . ILE A 1 726 ? -20.906 3.934 2.816 1 75.19 726 ILE A O 1
ATOM 5651 N N . ASP A 1 727 ? -20.969 4.766 4.938 1 79.31 727 ASP A N 1
ATOM 5652 C CA . ASP A 1 727 ? -21.219 6.121 4.461 1 79.31 727 ASP A CA 1
ATOM 5653 C C . ASP A 1 727 ? -20 6.684 3.734 1 79.31 727 ASP A C 1
ATOM 5655 O O . ASP A 1 727 ? -20.141 7.414 2.752 1 79.31 727 ASP A O 1
ATOM 5659 N N . CYS A 1 728 ? -18.844 6.316 4.227 1 85.69 728 CYS A N 1
ATOM 5660 C CA . CYS A 1 728 ? -17.609 6.77 3.576 1 85.69 728 CYS A CA 1
ATOM 5661 C C . CYS A 1 728 ? -17.516 6.211 2.162 1 85.69 728 CYS A C 1
ATOM 5663 O O . CYS A 1 728 ? -17.203 6.941 1.222 1 85.69 728 CYS A O 1
ATOM 5665 N N . ASN A 1 729 ? -17.828 4.926 1.99 1 79.69 729 ASN A N 1
ATOM 5666 C CA . ASN A 1 729 ? -17.75 4.301 0.675 1 79.69 729 ASN A CA 1
ATOM 5667 C C . ASN A 1 729 ? -18.781 4.875 -0.287 1 79.69 729 ASN A C 1
ATOM 5669 O O . ASN A 1 729 ? -18.5 5.051 -1.474 1 79.69 729 ASN A O 1
ATOM 5673 N N . ARG A 1 730 ? -19.922 5.137 0.261 1 78.38 730 ARG A N 1
ATOM 5674 C CA . ARG A 1 730 ? -20.969 5.742 -0.561 1 78.38 730 ARG A CA 1
ATOM 5675 C C . ARG A 1 730 ? -20.562 7.137 -1.027 1 78.38 730 ARG A C 1
ATOM 5677 O O . ARG A 1 730 ? -20.703 7.473 -2.203 1 78.38 730 ARG A O 1
ATOM 5684 N N . MET A 1 731 ? -20.078 7.93 -0.077 1 84.56 731 MET A N 1
ATOM 5685 C CA . MET A 1 731 ? -19.672 9.289 -0.415 1 84.56 731 MET A CA 1
ATOM 5686 C C . MET A 1 731 ? -18.453 9.273 -1.348 1 84.56 731 MET A C 1
ATOM 5688 O O . MET A 1 731 ? -18.359 10.102 -2.256 1 84.56 731 MET A O 1
ATOM 5692 N N . ARG A 1 732 ? -17.562 8.367 -1.097 1 86.12 732 ARG A N 1
ATOM 5693 C CA . ARG A 1 732 ? -16.406 8.211 -1.972 1 86.12 732 ARG A CA 1
ATOM 5694 C C . ARG A 1 732 ? -16.828 7.875 -3.395 1 86.12 732 ARG A C 1
ATOM 5696 O O . ARG A 1 732 ? -16.328 8.453 -4.359 1 86.12 732 ARG A O 1
ATOM 5703 N N . ALA A 1 733 ? -17.781 6.988 -3.557 1 78.75 733 ALA A N 1
ATOM 5704 C CA . ALA A 1 733 ? -18.266 6.598 -4.875 1 78.75 733 ALA A CA 1
ATOM 5705 C C . ALA A 1 733 ? -18.938 7.77 -5.578 1 78.75 733 ALA A C 1
ATOM 5707 O O . ALA A 1 733 ? -18.797 7.938 -6.793 1 78.75 733 ALA A O 1
ATOM 5708 N N . MET A 1 734 ? -19.609 8.555 -4.812 1 81.69 734 MET A N 1
ATOM 5709 C CA . MET A 1 734 ? -20.297 9.711 -5.383 1 81.69 734 MET A CA 1
ATOM 5710 C C . MET A 1 734 ? -19.297 10.734 -5.906 1 81.69 734 MET A C 1
ATOM 5712 O O . MET A 1 734 ? -19.484 11.289 -6.988 1 81.69 734 MET A O 1
ATOM 5716 N N . VAL A 1 735 ? -18.281 10.969 -5.121 1 85.44 735 VAL A N 1
ATOM 5717 C CA . VAL A 1 735 ? -17.266 11.93 -5.535 1 85.44 735 VAL A CA 1
ATOM 5718 C C . VAL A 1 735 ? -16.516 11.391 -6.746 1 85.44 735 VAL A C 1
ATOM 5720 O O . VAL A 1 735 ? -16.219 12.141 -7.684 1 85.44 735 VAL A O 1
ATOM 5723 N N . GLU A 1 736 ? -16.203 10.117 -6.773 1 80.88 736 GLU A N 1
ATOM 5724 C CA . GLU A 1 736 ? -15.484 9.508 -7.891 1 80.88 736 GLU A CA 1
ATOM 5725 C C . GLU A 1 736 ? -16.328 9.523 -9.164 1 80.88 736 GLU A C 1
ATOM 5727 O O . GLU A 1 736 ? -15.797 9.688 -10.266 1 80.88 736 GLU A O 1
ATOM 5732 N N . ASP A 1 737 ? -17.594 9.328 -9.008 1 78.5 737 ASP A N 1
ATOM 5733 C CA . ASP A 1 737 ? -18.484 9.398 -10.164 1 78.5 737 ASP A CA 1
ATOM 5734 C C . ASP A 1 737 ? -18.484 10.805 -10.766 1 78.5 737 ASP A C 1
ATOM 5736 O O . ASP A 1 737 ? -18.547 10.961 -11.992 1 78.5 737 ASP A O 1
ATOM 5740 N N . ARG A 1 738 ? -18.438 11.734 -9.922 1 78.81 738 ARG A N 1
ATOM 5741 C CA . ARG A 1 738 ? -18.375 13.109 -10.398 1 78.81 738 ARG A CA 1
ATOM 5742 C C . ARG A 1 738 ? -17.062 13.391 -11.102 1 78.81 738 ARG A C 1
ATOM 5744 O O . ARG A 1 738 ? -17.016 14.125 -12.094 1 78.81 738 ARG A O 1
ATOM 5751 N N . MET A 1 739 ? -16.031 12.812 -10.594 1 79.69 739 MET A N 1
ATOM 5752 C CA . MET A 1 739 ? -14.734 12.969 -11.234 1 79.69 739 MET A CA 1
ATOM 5753 C C . MET A 1 739 ? -14.719 12.312 -12.609 1 79.69 739 MET A C 1
ATOM 5755 O O . MET A 1 739 ? -14.148 12.867 -13.555 1 79.69 739 MET A O 1
ATOM 5759 N N . ARG A 1 740 ? -15.375 11.211 -12.742 1 75.38 740 ARG A N 1
ATOM 5760 C CA . ARG A 1 740 ? -15.453 10.516 -14.016 1 75.38 740 ARG A CA 1
ATOM 5761 C C . ARG A 1 740 ? -16.281 11.305 -15.023 1 75.38 740 ARG A C 1
ATOM 5763 O O . ARG A 1 740 ? -15.938 11.359 -16.203 1 75.38 740 ARG A O 1
ATOM 5770 N N . MET A 1 741 ? -17.312 11.82 -14.516 1 71.31 741 MET A N 1
ATOM 5771 C CA . MET A 1 741 ? -18.172 12.609 -15.391 1 71.31 741 MET A CA 1
ATOM 5772 C C . MET A 1 741 ? -17.453 13.852 -15.898 1 71.31 741 MET A C 1
ATOM 5774 O O . MET A 1 741 ? -17.625 14.25 -17.047 1 71.31 741 MET A O 1
ATOM 5778 N N . LEU A 1 742 ? -16.641 14.398 -15 1 69.62 742 LEU A N 1
ATOM 5779 C CA . LEU A 1 742 ? -15.859 15.562 -15.391 1 69.62 742 LEU A CA 1
ATOM 5780 C C . LEU A 1 742 ? -14.875 15.211 -16.5 1 69.62 742 LEU A C 1
ATOM 5782 O O . LEU A 1 742 ? -14.711 15.969 -17.453 1 69.62 742 LEU A O 1
ATOM 5786 N N . VAL A 1 743 ? -14.242 14.07 -16.406 1 64.19 743 VAL A N 1
ATOM 5787 C CA . VAL A 1 743 ? -13.266 13.641 -17.406 1 64.19 743 VAL A CA 1
ATOM 5788 C C . VAL A 1 743 ? -13.969 13.398 -18.75 1 64.19 743 VAL A C 1
ATOM 5790 O O . VAL A 1 743 ? -13.453 13.766 -19.797 1 64.19 743 VAL A O 1
ATOM 5793 N N . ARG A 1 744 ? -15.18 12.875 -18.688 1 60.78 744 ARG A N 1
ATOM 5794 C CA . ARG A 1 744 ? -15.938 12.594 -19.906 1 60.78 744 ARG A CA 1
ATOM 5795 C C . ARG A 1 744 ? -16.438 13.883 -20.547 1 60.78 744 ARG A C 1
ATOM 5797 O O . ARG A 1 744 ? -16.422 14.016 -21.781 1 60.78 744 ARG A O 1
ATOM 5804 N N . THR A 1 745 ? -16.891 14.781 -19.672 1 58.06 745 THR A N 1
ATOM 5805 C CA . THR A 1 745 ? -17.406 16.047 -20.188 1 58.06 745 THR A CA 1
ATOM 5806 C C . THR A 1 745 ? -16.297 16.875 -20.828 1 58.06 745 THR A C 1
ATOM 5808 O O . THR A 1 745 ? -16.531 17.531 -21.844 1 58.06 745 THR A O 1
ATOM 5811 N N . LEU A 1 746 ? -15.203 16.812 -20.219 1 55.12 746 LEU A N 1
ATOM 5812 C CA . LEU A 1 746 ? -14.086 17.578 -20.75 1 55.12 746 LEU A CA 1
ATOM 5813 C C . LEU A 1 746 ? -13.602 17 -22.078 1 55.12 746 LEU A C 1
ATOM 5815 O O . LEU A 1 746 ? -13.156 17.75 -22.953 1 55.12 746 LEU A O 1
ATOM 5819 N N . ARG A 1 747 ? -13.648 15.734 -22.109 1 51.09 747 ARG A N 1
ATOM 5820 C CA . ARG A 1 747 ? -13.281 15.109 -23.375 1 51.09 747 ARG A CA 1
ATOM 5821 C C . ARG A 1 747 ? -14.266 15.492 -24.484 1 51.09 747 ARG A C 1
ATOM 5823 O O . ARG A 1 747 ? -13.883 15.617 -25.641 1 51.09 747 ARG A O 1
ATOM 5830 N N . ALA A 1 748 ? -15.625 15.617 -24.125 1 46.62 748 ALA A N 1
ATOM 5831 C CA . ALA A 1 748 ? -16.672 15.93 -25.094 1 46.62 748 ALA A CA 1
ATOM 5832 C C . ALA A 1 748 ? -16.672 17.406 -25.438 1 46.62 748 ALA A C 1
ATOM 5834 O O . ALA A 1 748 ? -17.219 17.812 -26.469 1 46.62 748 ALA A O 1
ATOM 5835 N N . GLY A 1 749 ? -15.586 18.078 -25.75 1 43.97 749 GLY A N 1
ATOM 5836 C CA . GLY A 1 749 ? -15.445 19.438 -26.25 1 43.97 749 GLY A CA 1
ATOM 5837 C C . GLY A 1 749 ? -16.531 20.359 -25.75 1 43.97 749 GLY A C 1
ATOM 5838 O O . GLY A 1 749 ? -17.656 20.328 -26.234 1 43.97 749 GLY A O 1
ATOM 5839 N N . VAL A 1 750 ? -16.906 20.641 -24.672 1 40.41 750 VAL A N 1
ATOM 5840 C CA . VAL A 1 750 ? -17.922 21.609 -24.281 1 40.41 750 VAL A CA 1
ATOM 5841 C C . VAL A 1 750 ? -17.828 22.828 -25.203 1 40.41 750 VAL A C 1
ATOM 5843 O O . VAL A 1 750 ? -16.734 23.312 -25.5 1 40.41 750 VAL A O 1
ATOM 5846 N N . GLY A 1 751 ? -18.766 22.953 -26.125 1 39.41 751 GLY A N 1
ATOM 5847 C CA . GLY A 1 751 ? -19.047 24.156 -26.906 1 39.41 751 GLY A CA 1
ATOM 5848 C C . GLY A 1 751 ? -18.719 25.438 -26.172 1 39.41 751 GLY A C 1
ATOM 5849 O O . GLY A 1 751 ? -19.562 25.984 -25.453 1 39.41 751 GLY A O 1
ATOM 5850 N N . LEU A 1 752 ? -17.656 25.5 -25.656 1 41.41 752 LEU A N 1
ATOM 5851 C CA . LEU A 1 752 ? -17.062 26.594 -24.891 1 41.41 752 LEU A CA 1
ATOM 5852 C C . LEU A 1 752 ? -17.297 27.938 -25.594 1 41.41 752 LEU A C 1
ATOM 5854 O O . LEU A 1 752 ? -16.781 28.969 -25.156 1 41.41 752 LEU A O 1
ATOM 5858 N N . ALA A 1 753 ? -17.688 27.906 -26.828 1 42.16 753 ALA A N 1
ATOM 5859 C CA . ALA A 1 753 ? -17.812 29.234 -27.422 1 42.16 753 ALA A CA 1
ATOM 5860 C C . ALA A 1 753 ? -18.891 30.047 -26.719 1 42.16 753 ALA A C 1
ATOM 5862 O O . ALA A 1 753 ? -20.078 29.75 -26.828 1 42.16 753 ALA A O 1
ATOM 5863 N N . VAL A 1 754 ? -18.625 30.422 -25.609 1 47.34 754 VAL A N 1
ATOM 5864 C CA . VAL A 1 754 ? -19.547 31.328 -24.938 1 47.34 754 VAL A CA 1
ATOM 5865 C C . VAL A 1 754 ? -19.703 32.625 -25.75 1 47.34 754 VAL A C 1
ATOM 5867 O O . VAL A 1 754 ? -18.719 33.219 -26.188 1 47.34 754 VAL A O 1
ATOM 5870 N N . SER A 1 755 ? -20.844 32.906 -26.406 1 55.19 755 SER A N 1
ATOM 5871 C CA . SER A 1 755 ? -21.156 34.188 -27.062 1 55.19 755 SER A CA 1
ATOM 5872 C C . SER A 1 755 ? -20.688 35.344 -26.203 1 55.19 755 SER A C 1
ATOM 5874 O O . SER A 1 755 ? -20.516 35.219 -25 1 55.19 755 SER A O 1
ATOM 5876 N N . ILE A 1 756 ? -20.266 36.438 -26.828 1 61.19 756 ILE A N 1
ATOM 5877 C CA . ILE A 1 756 ? -19.828 37.656 -26.172 1 61.19 756 ILE A CA 1
ATOM 5878 C C . ILE A 1 756 ? -20.844 38.094 -25.109 1 61.19 756 ILE A C 1
ATOM 5880 O O . ILE A 1 756 ? -20.484 38.562 -24.031 1 61.19 756 ILE A O 1
ATOM 5884 N N . GLU A 1 757 ? -22.047 37.844 -25.5 1 69.44 757 GLU A N 1
ATOM 5885 C CA . GLU A 1 757 ? -23.094 38.219 -24.547 1 69.44 757 GLU A CA 1
ATOM 5886 C C . GLU A 1 757 ? -23.078 37.312 -23.328 1 69.44 757 GLU A C 1
ATOM 5888 O O . GLU A 1 757 ? -23.234 37.781 -22.203 1 69.44 757 GLU A O 1
ATOM 5893 N N . GLU A 1 758 ? -22.766 36.156 -23.609 1 68.62 758 GLU A N 1
ATOM 5894 C CA . GLU A 1 758 ? -22.734 35.219 -22.484 1 68.62 758 GLU A CA 1
ATOM 5895 C C . GLU A 1 758 ? -21.531 35.469 -21.594 1 68.62 758 GLU A C 1
ATOM 5897 O O . GLU A 1 758 ? -21.625 35.344 -20.359 1 68.62 758 GLU A O 1
ATOM 5902 N N . ARG A 1 759 ? -20.547 35.906 -22.234 1 69.5 759 ARG A N 1
ATOM 5903 C CA . ARG A 1 759 ? -19.359 36.25 -21.469 1 69.5 759 ARG A CA 1
ATOM 5904 C C . ARG A 1 759 ? -19.609 37.469 -20.578 1 69.5 759 ARG A C 1
ATOM 5906 O O . ARG A 1 759 ? -19.141 37.531 -19.438 1 69.5 759 ARG A O 1
ATOM 5913 N N . PHE A 1 760 ? -20.328 38.375 -21.203 1 77.44 760 PHE A N 1
ATOM 5914 C CA . PHE A 1 760 ? -20.688 39.562 -20.438 1 77.44 760 PHE A CA 1
ATOM 5915 C C . PHE A 1 760 ? -21.562 39.188 -19.25 1 77.44 760 PHE A C 1
ATOM 5917 O O . PHE A 1 760 ? -21.359 39.719 -18.141 1 77.44 760 PHE A O 1
ATOM 5924 N N . HIS A 1 761 ? -22.344 38.281 -19.484 1 74.5 761 HIS A N 1
ATOM 5925 C CA . HIS A 1 761 ? -23.266 37.875 -18.422 1 74.5 761 HIS A CA 1
ATOM 5926 C C . HIS A 1 761 ? -22.547 37.094 -17.328 1 74.5 761 HIS A C 1
ATOM 5928 O O . HIS A 1 761 ? -23 37.062 -16.188 1 74.5 761 HIS A O 1
ATOM 5934 N N . GLN A 1 762 ? -21.391 36.688 -17.688 1 66.38 762 GLN A N 1
ATOM 5935 C CA . GLN A 1 762 ? -20.703 35.812 -16.766 1 66.38 762 GLN A CA 1
ATOM 5936 C C . GLN A 1 762 ? -19.688 36.562 -15.922 1 66.38 762 GLN A C 1
ATOM 5938 O O . GLN A 1 762 ? -19.094 36 -15 1 66.38 762 GLN A O 1
ATOM 5943 N N . CYS A 1 763 ? -19.531 37.812 -16.188 1 70.94 763 CYS A N 1
ATOM 5944 C CA . CYS A 1 763 ? -18.609 38.625 -15.391 1 70.94 763 CYS A CA 1
ATOM 5945 C C . CYS A 1 763 ? -19.094 38.75 -13.953 1 70.94 763 CYS A C 1
ATOM 5947 O O . CYS A 1 763 ? -20.297 38.812 -13.703 1 70.94 763 CYS A O 1
ATOM 5949 N N . ASP A 1 764 ? -18.203 38.719 -12.93 1 68.81 764 ASP A N 1
ATOM 5950 C CA . ASP A 1 764 ? -18.406 38.562 -11.492 1 68.81 764 ASP A CA 1
ATOM 5951 C C . ASP A 1 764 ? -19.609 39.375 -11.016 1 68.81 764 ASP A C 1
ATOM 5953 O O . ASP A 1 764 ? -20.609 38.781 -10.562 1 68.81 764 ASP A O 1
ATOM 5957 N N . ILE A 1 765 ? -19.672 40.688 -11.164 1 74.12 765 ILE A N 1
ATOM 5958 C CA . ILE A 1 765 ? -20.719 41.531 -10.602 1 74.12 765 ILE A CA 1
ATOM 5959 C C . ILE A 1 765 ? -21.969 41.469 -11.492 1 74.12 765 ILE A C 1
ATOM 5961 O O . ILE A 1 765 ? -23.094 41.531 -11 1 74.12 765 ILE A O 1
ATOM 5965 N N . ILE A 1 766 ? -21.828 41.188 -12.789 1 78.44 766 ILE A N 1
ATOM 5966 C CA . ILE A 1 766 ? -22.938 41.188 -13.719 1 78.44 766 ILE A CA 1
ATOM 5967 C C . ILE A 1 766 ? -23.719 39.875 -13.602 1 78.44 766 ILE A C 1
ATOM 5969 O O . ILE A 1 766 ? -24.953 39.875 -13.727 1 78.44 766 ILE A O 1
ATOM 5973 N N . HIS A 1 767 ? -22.922 38.938 -13.273 1 72.25 767 HIS A N 1
ATOM 5974 C CA . HIS A 1 767 ? -23.562 37.625 -13.148 1 72.25 767 HIS A CA 1
ATOM 5975 C C . HIS A 1 767 ? -24.531 37.562 -11.984 1 72.25 767 HIS A C 1
ATOM 5977 O O . HIS A 1 767 ? -25.547 36.875 -12.031 1 72.25 767 HIS A O 1
ATOM 5983 N N . ALA A 1 768 ? -24.266 38.344 -10.867 1 67.81 768 ALA A N 1
ATOM 5984 C CA . ALA A 1 768 ? -25.078 38.344 -9.656 1 67.81 768 ALA A CA 1
ATOM 5985 C C . ALA A 1 768 ? -26.344 39.188 -9.859 1 67.81 768 ALA A C 1
ATOM 5987 O O . ALA A 1 768 ? -27.266 39.125 -9.055 1 67.81 768 ALA A O 1
ATOM 5988 N N . MET A 1 769 ? -26.453 39.906 -10.953 1 75.75 769 MET A N 1
ATOM 5989 C CA . MET A 1 769 ? -27.594 40.781 -11.227 1 75.75 769 MET A CA 1
ATOM 5990 C C . MET A 1 769 ? -28.734 40 -11.898 1 75.75 769 MET A C 1
ATOM 5992 O O . MET A 1 769 ? -28.5 38.938 -12.484 1 75.75 769 MET A O 1
ATOM 5996 N N . PRO A 1 770 ? -29.953 40.406 -11.617 1 72.94 770 PRO A N 1
ATOM 5997 C CA . PRO A 1 770 ? -31.094 39.75 -12.266 1 72.94 770 PRO A CA 1
ATOM 5998 C C . PRO A 1 770 ? -30.969 39.719 -13.789 1 72.94 770 PRO A C 1
ATOM 6000 O O . PRO A 1 770 ? -30.344 40.625 -14.375 1 72.94 770 PRO A O 1
ATOM 6003 N N . SER A 1 771 ? -31.5 38.719 -14.484 1 76.56 771 SER A N 1
ATOM 6004 C CA . SER A 1 771 ? -31.359 38.469 -15.914 1 76.56 771 SER A CA 1
ATOM 6005 C C . SER A 1 771 ? -31.812 39.656 -16.734 1 76.56 771 SER A C 1
ATOM 6007 O O . SER A 1 771 ? -31.188 40 -17.734 1 76.56 771 SER A O 1
ATOM 6009 N N . GLY A 1 772 ? -32.906 40.281 -16.344 1 74.81 772 GLY A N 1
ATOM 6010 C CA . GLY A 1 772 ? -33.406 41.469 -17.078 1 74.81 772 GLY A CA 1
ATOM 6011 C C . GLY A 1 772 ? -32.406 42.594 -17.094 1 74.81 772 GLY A C 1
ATOM 6012 O O . GLY A 1 772 ? -32.219 43.25 -18.125 1 74.81 772 GLY A O 1
ATOM 6013 N N . VAL A 1 773 ? -31.688 42.812 -16.016 1 80.94 773 VAL A N 1
ATOM 6014 C CA . VAL A 1 773 ? -30.719 43.906 -15.883 1 80.94 773 VAL A CA 1
ATOM 6015 C C . VAL A 1 773 ? -29.469 43.562 -16.672 1 80.94 773 VAL A C 1
ATOM 6017 O O . VAL A 1 773 ? -28.859 44.438 -17.297 1 80.94 773 VAL A O 1
ATOM 6020 N N . ARG A 1 774 ? -29.156 42.312 -16.828 1 84.62 774 ARG A N 1
ATOM 6021 C CA . ARG A 1 774 ? -27.953 41.906 -17.531 1 84.62 774 ARG A CA 1
ATOM 6022 C C . ARG A 1 774 ? -28.047 42.188 -19.016 1 84.62 774 ARG A C 1
ATOM 6024 O O . ARG A 1 774 ? -27.109 42.719 -19.625 1 84.62 774 ARG A O 1
ATOM 6031 N N . SER A 1 775 ? -29.172 41.781 -19.453 1 81.06 775 SER A N 1
ATOM 6032 C CA . SER A 1 775 ? -29.359 41.969 -20.891 1 81.06 775 SER A CA 1
ATOM 6033 C C . SER A 1 775 ? -29.422 43.469 -21.219 1 81.06 775 SER A C 1
ATOM 6035 O O . SER A 1 775 ? -28.906 43.906 -22.25 1 81.06 775 SER A O 1
ATOM 6037 N N . ALA A 1 776 ? -30.031 44.312 -20.375 1 81.75 776 ALA A N 1
ATOM 6038 C CA . ALA A 1 776 ? -30.094 45.75 -20.578 1 81.75 776 ALA A CA 1
ATOM 6039 C C . ALA A 1 776 ? -28.719 46.375 -20.5 1 81.75 776 ALA A C 1
ATOM 6041 O O . ALA A 1 776 ? -28.391 47.281 -21.281 1 81.75 776 ALA A O 1
ATOM 6042 N N . LEU A 1 777 ? -27.922 45.875 -19.609 1 86.25 777 LEU A N 1
ATOM 6043 C CA . LEU A 1 777 ? -26.578 46.406 -19.453 1 86.25 777 LEU A CA 1
ATOM 6044 C C . LEU A 1 777 ? -25.719 46.094 -20.672 1 86.25 777 LEU A C 1
ATOM 6046 O O . LEU A 1 777 ? -24.938 46.938 -21.109 1 86.25 777 LEU A O 1
ATOM 6050 N N . PHE A 1 778 ? -25.953 44.906 -21.234 1 86.12 778 PHE A N 1
ATOM 6051 C CA . PHE A 1 778 ? -25.203 44.531 -22.422 1 86.12 778 PHE A CA 1
ATOM 6052 C C . PHE A 1 778 ? -25.609 45.406 -23.609 1 86.12 778 PHE A C 1
ATOM 6054 O O . PHE A 1 778 ? -24.75 45.844 -24.375 1 86.12 778 PHE A O 1
ATOM 6061 N N . ALA A 1 779 ? -26.859 45.656 -23.688 1 81 779 ALA A N 1
ATOM 6062 C CA . ALA A 1 779 ? -27.359 46.469 -24.781 1 81 779 ALA A CA 1
ATOM 6063 C C . ALA A 1 779 ? -26.891 47.906 -24.672 1 81 779 ALA A C 1
ATOM 6065 O O . ALA A 1 779 ? -26.656 48.562 -25.688 1 81 779 ALA A O 1
ATOM 6066 N N . GLN A 1 780 ? -26.672 48.406 -23.453 1 82.25 780 GLN A N 1
ATOM 6067 C CA . GLN A 1 780 ? -26.297 49.812 -23.25 1 82.25 780 GLN A CA 1
ATOM 6068 C C . GLN A 1 780 ? -24.781 49.938 -23.156 1 82.25 780 GLN A C 1
ATOM 6070 O O . GLN A 1 780 ? -24.266 51.062 -23.062 1 82.25 780 GLN A O 1
ATOM 6075 N N . SER A 1 781 ? -24.109 48.875 -23.219 1 84.56 781 SER A N 1
ATOM 6076 C CA . SER A 1 781 ? -22.656 48.938 -23.125 1 84.56 781 SER A CA 1
ATOM 6077 C C . SER A 1 781 ? -22.016 49.188 -24.484 1 84.56 781 SER A C 1
ATOM 6079 O O . SER A 1 781 ? -22.625 48.875 -25.516 1 84.56 781 SER A O 1
ATOM 6081 N N . GLN A 1 782 ? -20.969 49.906 -24.516 1 83.19 782 GLN A N 1
ATOM 6082 C CA . GLN A 1 782 ? -20.219 50.156 -25.734 1 83.19 782 GLN A CA 1
ATOM 6083 C C . GLN A 1 782 ? -18.984 49.281 -25.828 1 83.19 782 GLN A C 1
ATOM 6085 O O . GLN A 1 782 ? -18.25 49.125 -24.859 1 83.19 782 GLN A O 1
ATOM 6090 N N . SER A 1 783 ? -18.859 48.688 -26.906 1 83.38 783 SER A N 1
ATOM 6091 C CA . SER A 1 783 ? -17.703 47.844 -27.125 1 83.38 783 SER A CA 1
ATOM 6092 C C . SER A 1 783 ? -16.469 48.625 -27.516 1 83.38 783 SER A C 1
ATOM 6094 O O . SER A 1 783 ? -16.562 49.594 -28.297 1 83.38 783 SER A O 1
ATOM 6096 N N . GLN A 1 784 ? -15.453 48.469 -26.828 1 81 784 GLN A N 1
ATOM 6097 C CA . GLN A 1 784 ? -14.172 49.094 -27.125 1 81 784 GLN A CA 1
ATOM 6098 C C . GLN A 1 784 ? -13.055 48.062 -27.219 1 81 784 GLN A C 1
ATOM 6100 O O . GLN A 1 784 ? -13 47.125 -26.422 1 81 784 GLN A O 1
ATOM 6105 N N . ILE A 1 785 ? -12.281 48.156 -28.219 1 81.19 785 ILE A N 1
ATOM 6106 C CA . ILE A 1 785 ? -11.102 47.312 -28.375 1 81.19 785 ILE A CA 1
ATOM 6107 C C . ILE A 1 785 ? -9.836 48.125 -28.109 1 81.19 785 ILE A C 1
ATOM 6109 O O . ILE A 1 785 ? -9.656 49.188 -28.703 1 81.19 785 ILE A O 1
ATOM 6113 N N . VAL A 1 786 ? -9.117 47.844 -27.141 1 80.62 786 VAL A N 1
ATOM 6114 C CA . VAL A 1 786 ? -7.863 48.531 -26.812 1 80.62 786 VAL A CA 1
ATOM 6115 C C . VAL A 1 786 ? -6.68 47.656 -27.219 1 80.62 786 VAL A C 1
ATOM 6117 O O . VAL A 1 786 ? -6.652 46.438 -26.922 1 80.62 786 VAL A O 1
ATOM 6120 N N . GLN A 1 787 ? -5.82 48.219 -27.953 1 72.75 787 GLN A N 1
ATOM 6121 C CA . GLN A 1 787 ? -4.656 47.5 -28.453 1 72.75 787 GLN A CA 1
ATOM 6122 C C . GLN A 1 787 ? -3.637 47.281 -27.344 1 72.75 787 GLN A C 1
ATOM 6124 O O . GLN A 1 787 ? -3.658 47.969 -26.312 1 72.75 787 GLN A O 1
ATOM 6129 N N . GLN A 1 788 ? -2.779 46.375 -27.578 1 75.38 788 GLN A N 1
ATOM 6130 C CA . GLN A 1 788 ? -1.737 46 -26.625 1 75.38 788 GLN A CA 1
ATOM 6131 C C . GLN A 1 788 ? -0.841 47.188 -26.297 1 75.38 788 GLN A C 1
ATOM 6133 O O . GLN A 1 788 ? -0.484 47.969 -27.188 1 75.38 788 GLN A O 1
ATOM 6138 N N . ASN A 1 789 ? -0.497 47.438 -25.047 1 72.5 789 ASN A N 1
ATOM 6139 C CA . ASN A 1 789 ? 0.387 48.438 -24.484 1 72.5 789 ASN A CA 1
ATOM 6140 C C . ASN A 1 789 ? -0.273 49.812 -24.484 1 72.5 789 ASN A C 1
ATOM 6142 O O . ASN A 1 789 ? 0.384 50.812 -24.219 1 72.5 789 ASN A O 1
ATOM 6146 N N . ALA A 1 790 ? -1.542 49.875 -24.891 1 79.88 790 ALA A N 1
ATOM 6147 C CA . ALA A 1 790 ? -2.277 51.125 -24.766 1 79.88 790 ALA A CA 1
ATOM 6148 C C . ALA A 1 790 ? -2.916 51.25 -23.391 1 79.88 790 ALA A C 1
ATOM 6150 O O . ALA A 1 790 ? -3.309 50.25 -22.781 1 79.88 790 ALA A O 1
ATOM 6151 N N . ALA A 1 791 ? -2.809 52.406 -22.891 1 82.94 791 ALA A N 1
ATOM 6152 C CA . ALA A 1 791 ? -3.416 52.656 -21.594 1 82.94 791 ALA A CA 1
ATOM 6153 C C . ALA A 1 791 ? -4.93 52.812 -21.703 1 82.94 791 ALA A C 1
ATOM 6155 O O . ALA A 1 791 ? -5.422 53.531 -22.578 1 82.94 791 ALA A O 1
ATOM 6156 N N . LEU A 1 792 ? -5.648 52.031 -21.078 1 86.12 792 LEU A N 1
ATOM 6157 C CA . LEU A 1 792 ? -7.094 52.219 -21 1 86.12 792 LEU A CA 1
ATOM 6158 C C . LEU A 1 792 ? -7.434 53.531 -20.312 1 86.12 792 LEU A C 1
ATOM 6160 O O . LEU A 1 792 ? -8.266 54.281 -20.797 1 86.12 792 LEU A O 1
ATOM 6164 N N . PHE A 1 793 ? -6.809 53.781 -19.078 1 85 793 PHE A N 1
ATOM 6165 C CA . PHE A 1 793 ? -6.867 55.031 -18.359 1 85 793 PHE A CA 1
ATOM 6166 C C . PHE A 1 793 ? -5.598 55.25 -17.531 1 85 793 PHE A C 1
ATOM 6168 O O . PHE A 1 793 ? -4.883 54.312 -17.234 1 85 793 PHE A O 1
ATOM 6175 N N . GLU A 1 794 ? -5.199 56.406 -17.375 1 82.5 794 GLU A N 1
ATOM 6176 C CA . GLU A 1 794 ? -4.027 56.781 -16.594 1 82.5 794 GLU A CA 1
ATOM 6177 C C . GLU A 1 794 ? -4.438 57.438 -15.273 1 82.5 794 GLU A C 1
ATOM 6179 O O . GLU A 1 794 ? -5.578 57.875 -15.125 1 82.5 794 GLU A O 1
ATOM 6184 N N . VAL A 1 795 ? -3.482 57.438 -14.406 1 80.62 795 VAL A N 1
ATOM 6185 C CA . VAL A 1 795 ? -3.713 58.062 -13.102 1 80.62 795 VAL A CA 1
ATOM 6186 C C . VAL A 1 795 ? -4.094 59.531 -13.281 1 80.62 795 VAL A C 1
ATOM 6188 O O . VAL A 1 795 ? -3.43 60.25 -14.016 1 80.62 795 VAL A O 1
ATOM 6191 N N . GLY A 1 796 ? -5.203 59.938 -12.727 1 76.19 796 GLY A N 1
ATOM 6192 C CA . GLY A 1 796 ? -5.625 61.312 -12.789 1 76.19 796 GLY A CA 1
ATOM 6193 C C . GLY A 1 796 ? -6.688 61.562 -13.844 1 76.19 796 GLY A C 1
ATOM 6194 O O . GLY A 1 796 ? -7.312 62.625 -13.859 1 76.19 796 GLY A O 1
ATOM 6195 N N . ASP A 1 797 ? -6.918 60.656 -14.734 1 81.94 797 ASP A N 1
ATOM 6196 C CA . ASP A 1 797 ? -7.941 60.812 -15.766 1 81.94 797 ASP A CA 1
ATOM 6197 C C . ASP A 1 797 ? -9.344 60.812 -15.156 1 81.94 797 ASP A C 1
ATOM 6199 O O . ASP A 1 797 ? -9.562 60.219 -14.102 1 81.94 797 ASP A O 1
ATOM 6203 N N . ALA A 1 798 ? -10.188 61.531 -15.859 1 81.31 798 ALA A N 1
ATOM 6204 C CA . ALA A 1 798 ? -11.578 61.531 -15.414 1 81.31 798 ALA A CA 1
ATOM 6205 C C . ALA A 1 798 ? -12.242 60.188 -15.688 1 81.31 798 ALA A C 1
ATOM 6207 O O . ALA A 1 798 ? -11.961 59.531 -16.703 1 81.31 798 ALA A O 1
ATOM 6208 N N . THR A 1 799 ? -13.016 59.688 -14.781 1 84.25 799 THR A N 1
ATOM 6209 C CA . THR A 1 799 ? -13.711 58.438 -14.93 1 84.25 799 THR A CA 1
ATOM 6210 C C . THR A 1 799 ? -14.875 58.562 -15.906 1 84.25 799 THR A C 1
ATOM 6212 O O . THR A 1 799 ? -15.742 59.406 -15.742 1 84.25 799 THR A O 1
ATOM 6215 N N . THR A 1 800 ? -14.867 57.844 -17 1 79.88 800 THR A N 1
ATOM 6216 C CA . THR A 1 800 ? -15.914 57.875 -18.016 1 79.88 800 THR A CA 1
ATOM 6217 C C . THR A 1 800 ? -16.922 56.75 -17.781 1 79.88 800 THR A C 1
ATOM 6219 O O . THR A 1 800 ? -18.016 56.75 -18.344 1 79.88 800 THR A O 1
ATOM 6222 N N . GLY A 1 801 ? -16.625 55.875 -17.062 1 85.12 801 GLY A N 1
ATOM 6223 C CA . GLY A 1 801 ? -17.516 54.75 -16.812 1 85.12 801 GLY A CA 1
ATOM 6224 C C . GLY A 1 801 ? -16.797 53.562 -16.188 1 85.12 801 GLY A C 1
ATOM 6225 O O . GLY A 1 801 ? -15.703 53.719 -15.625 1 85.12 801 GLY A O 1
ATOM 6226 N N . VAL A 1 802 ? -17.516 52.406 -16.156 1 88.38 802 VAL A N 1
ATOM 6227 C CA . VAL A 1 802 ? -16.984 51.156 -15.648 1 88.38 802 VAL A CA 1
ATOM 6228 C C . VAL A 1 802 ? -16.594 50.25 -16.812 1 88.38 802 VAL A C 1
ATOM 6230 O O . VAL A 1 802 ? -17.344 50.125 -17.781 1 88.38 802 VAL A O 1
ATOM 6233 N N . PHE A 1 803 ? -15.445 49.719 -16.75 1 88.31 803 PHE A N 1
ATOM 6234 C CA . PHE A 1 803 ? -14.938 48.875 -17.828 1 88.31 803 PHE A CA 1
ATOM 6235 C C . PHE A 1 803 ? -15.086 47.406 -17.453 1 88.31 803 PHE A C 1
ATOM 6237 O O . PHE A 1 803 ? -14.594 46.969 -16.422 1 88.31 803 PHE A O 1
ATOM 6244 N N . VAL A 1 804 ? -15.773 46.656 -18.281 1 87 804 VAL A N 1
ATOM 6245 C CA . VAL A 1 804 ? -15.898 45.219 -18.109 1 87 804 VAL A CA 1
ATOM 6246 C C . VAL A 1 804 ? -14.961 44.5 -19.078 1 87 804 VAL A C 1
ATOM 6248 O O . VAL A 1 804 ? -15.086 44.656 -20.297 1 87 804 VAL A O 1
ATOM 6251 N N . LEU A 1 805 ? -14.062 43.812 -18.5 1 81.75 805 LEU A N 1
ATOM 6252 C CA . LEU A 1 805 ? -13.07 43.125 -19.297 1 81.75 805 LEU A CA 1
ATOM 6253 C C . LEU A 1 805 ? -13.633 41.781 -19.812 1 81.75 805 LEU A C 1
ATOM 6255 O O . LEU A 1 805 ? -13.922 40.906 -19.016 1 81.75 805 LEU A O 1
ATOM 6259 N N . LEU A 1 806 ? -13.891 41.719 -21.078 1 74.38 806 LEU A N 1
ATOM 6260 C CA . LEU A 1 806 ? -14.453 40.5 -21.672 1 74.38 806 LEU A CA 1
ATOM 6261 C C . LEU A 1 806 ? -13.344 39.562 -22.094 1 74.38 806 LEU A C 1
ATOM 6263 O O . LEU A 1 806 ? -13.469 38.344 -21.906 1 74.38 806 LEU A O 1
ATOM 6267 N N . HIS A 1 807 ? -12.336 40.25 -22.703 1 69.31 807 HIS A N 1
ATOM 6268 C CA . HIS A 1 807 ? -11.234 39.438 -23.203 1 69.31 807 HIS A CA 1
ATOM 6269 C C . HIS A 1 807 ? -9.898 40.156 -23 1 69.31 807 HIS A C 1
ATOM 6271 O O . HIS A 1 807 ? -9.805 41.375 -23.172 1 69.31 807 HIS A O 1
ATOM 6277 N N . GLY A 1 808 ? -8.898 39.406 -22.5 1 65.5 808 GLY A N 1
ATOM 6278 C CA . GLY A 1 808 ? -7.559 39.969 -22.391 1 65.5 808 GLY A CA 1
ATOM 6279 C C . GLY A 1 808 ? -7.105 40.156 -20.969 1 65.5 808 GLY A C 1
ATOM 6280 O O . GLY A 1 808 ? -7.777 39.719 -20.031 1 65.5 808 GLY A O 1
ATOM 6281 N N . VAL A 1 809 ? -5.84 40.625 -20.797 1 71.75 809 VAL A N 1
ATOM 6282 C CA . VAL A 1 809 ? -5.238 40.875 -19.484 1 71.75 809 VAL A CA 1
ATOM 6283 C C . VAL A 1 809 ? -4.895 42.344 -19.344 1 71.75 809 VAL A C 1
ATOM 6285 O O . VAL A 1 809 ? -4.371 42.969 -20.281 1 71.75 809 VAL A O 1
ATOM 6288 N N . LEU A 1 810 ? -5.41 42.938 -18.281 1 78.12 810 LEU A N 1
ATOM 6289 C CA . LEU A 1 810 ? -5.145 44.312 -17.953 1 78.12 810 LEU A CA 1
ATOM 6290 C C . LEU A 1 810 ? -4.188 44.406 -16.766 1 78.12 810 LEU A C 1
ATOM 6292 O O . LEU A 1 810 ? -4.316 43.688 -15.789 1 78.12 810 LEU A O 1
ATOM 6296 N N . ILE A 1 811 ? -3.121 45.062 -16.938 1 78.19 811 ILE A N 1
ATOM 6297 C CA . ILE A 1 811 ? -2.197 45.344 -15.844 1 78.19 811 ILE A CA 1
ATOM 6298 C C . ILE A 1 811 ? -2.549 46.656 -15.18 1 78.19 811 ILE A C 1
ATOM 6300 O O . ILE A 1 811 ? -2.605 47.719 -15.844 1 78.19 811 ILE A O 1
ATOM 6304 N N . VAL A 1 812 ? -2.912 46.656 -13.945 1 78.38 812 VAL A N 1
ATOM 6305 C CA . VAL A 1 812 ? -3.246 47.844 -13.18 1 78.38 812 VAL A CA 1
ATOM 6306 C C . VAL A 1 812 ? -2.088 48.219 -12.258 1 78.38 812 VAL A C 1
ATOM 6308 O O . VAL A 1 812 ? -1.681 47.406 -11.414 1 78.38 812 VAL A O 1
ATOM 6311 N N . GLU A 1 813 ? -1.476 49.219 -12.492 1 75.25 813 GLU A N 1
ATOM 6312 C CA . GLU A 1 813 ? -0.335 49.688 -11.719 1 75.25 813 GLU A CA 1
ATOM 6313 C C . GLU A 1 813 ? -0.758 50.75 -10.711 1 75.25 813 GLU A C 1
ATOM 6315 O O . GLU A 1 813 ? -1.355 51.75 -11.094 1 75.25 813 GLU A O 1
ATOM 6320 N N . SER A 1 814 ? -0.602 50.5 -9.445 1 65.06 814 SER A N 1
ATOM 6321 C CA . SER A 1 814 ? -0.872 51.469 -8.406 1 65.06 814 SER A CA 1
ATOM 6322 C C . SER A 1 814 ? 0.261 52.5 -8.297 1 65.06 814 SER A C 1
ATOM 6324 O O . SER A 1 814 ? 1.379 52.219 -8.75 1 65.06 814 SER A O 1
ATOM 6326 N N . PRO A 1 815 ? 0.031 53.719 -7.969 1 58.38 815 PRO A N 1
ATOM 6327 C CA . PRO A 1 815 ? 1.08 54.719 -7.855 1 58.38 815 PRO A CA 1
ATOM 6328 C C . PRO A 1 815 ? 2.244 54.281 -6.977 1 58.38 815 PRO A C 1
ATOM 6330 O O . PRO A 1 815 ? 3.373 54.75 -7.156 1 58.38 815 PRO A O 1
ATOM 6333 N N . GLY A 1 816 ? 2.088 53.312 -6.133 1 54.53 816 GLY A N 1
ATOM 6334 C CA . GLY A 1 816 ? 3.162 52.812 -5.297 1 54.53 816 GLY A CA 1
ATOM 6335 C C . GLY A 1 816 ? 3.996 51.75 -5.98 1 54.53 816 GLY A C 1
ATOM 6336 O O . GLY A 1 816 ? 4.922 51.188 -5.379 1 54.53 816 GLY A O 1
ATOM 6337 N N . GLY A 1 817 ? 3.77 51.531 -7.273 1 56.53 817 GLY A N 1
ATOM 6338 C CA . GLY A 1 817 ? 4.59 50.656 -8.07 1 56.53 817 GLY A CA 1
ATOM 6339 C C . GLY A 1 817 ? 4.074 49.219 -8.07 1 56.53 817 GLY A C 1
ATOM 6340 O O . GLY A 1 817 ? 4.715 48.312 -8.625 1 56.53 817 GLY A O 1
ATOM 6341 N N . GLN A 1 818 ? 2.986 49.062 -7.488 1 58.56 818 GLN A N 1
ATOM 6342 C CA . GLN A 1 818 ? 2.494 47.719 -7.457 1 58.56 818 GLN A CA 1
ATOM 6343 C C . GLN A 1 818 ? 1.651 47.406 -8.688 1 58.56 818 GLN A C 1
ATOM 6345 O O . GLN A 1 818 ? 0.836 48.219 -9.117 1 58.56 818 GLN A O 1
ATOM 6350 N N . GLN A 1 819 ? 1.988 46.25 -9.297 1 64.94 819 GLN A N 1
ATOM 6351 C CA . GLN A 1 819 ? 1.265 45.844 -10.492 1 64.94 819 GLN A CA 1
ATOM 6352 C C . GLN A 1 819 ? 0.356 44.656 -10.203 1 64.94 819 GLN A C 1
ATOM 6354 O O . GLN A 1 819 ? 0.756 43.719 -9.516 1 64.94 819 GLN A O 1
ATOM 6359 N N . GLU A 1 820 ? -0.959 44.906 -10.453 1 67.75 820 GLU A N 1
ATOM 6360 C CA . GLU A 1 820 ? -1.921 43.812 -10.375 1 67.75 820 GLU A CA 1
ATOM 6361 C C . GLU A 1 820 ? -2.438 43.406 -11.758 1 67.75 820 GLU A C 1
ATOM 6363 O O . GLU A 1 820 ? -2.637 44.281 -12.609 1 67.75 820 GLU A O 1
ATOM 6368 N N . THR A 1 821 ? -2.555 42.188 -11.977 1 67.75 821 THR A N 1
ATOM 6369 C CA . THR A 1 821 ? -3.039 41.719 -13.266 1 67.75 821 THR A CA 1
ATOM 6370 C C . THR A 1 821 ? -4.512 41.312 -13.18 1 67.75 821 THR A C 1
ATOM 6372 O O . THR A 1 821 ? -4.914 40.594 -12.266 1 67.75 821 THR A O 1
ATOM 6375 N N . TYR A 1 822 ? -5.336 42.031 -13.961 1 70.94 822 TYR A N 1
ATOM 6376 C CA . TYR A 1 822 ? -6.754 41.719 -14.047 1 70.94 822 TYR A CA 1
ATOM 6377 C C . TYR A 1 822 ? -7.039 40.875 -15.289 1 70.94 822 TYR A C 1
ATOM 6379 O O . TYR A 1 822 ? -6.566 41.188 -16.391 1 70.94 822 TYR A O 1
ATOM 6387 N N . ALA A 1 823 ? -7.641 39.719 -15.078 1 66.38 823 ALA A N 1
ATOM 6388 C CA . ALA A 1 823 ? -7.988 38.812 -16.188 1 66.38 823 ALA A CA 1
ATOM 6389 C C . ALA A 1 823 ? -9.438 39 -16.609 1 66.38 823 ALA A C 1
ATOM 6391 O O . ALA A 1 823 ? -10.148 39.844 -16.062 1 66.38 823 ALA A O 1
ATOM 6392 N N . SER A 1 824 ? -9.844 38.312 -17.688 1 65.94 824 SER A N 1
ATOM 6393 C CA . SER A 1 824 ? -11.188 38.406 -18.25 1 65.94 824 SER A CA 1
ATOM 6394 C C . SER A 1 824 ? -12.242 38.125 -17.188 1 65.94 824 SER A C 1
ATOM 6396 O O . SER A 1 824 ? -12.078 37.219 -16.344 1 65.94 824 SER A O 1
ATOM 6398 N N . GLY A 1 825 ? -13.234 38.969 -17.156 1 68.25 825 GLY A N 1
ATOM 6399 C CA . GLY A 1 825 ? -14.359 38.812 -16.234 1 68.25 825 GLY A CA 1
ATOM 6400 C C . GLY A 1 825 ? -14.336 39.812 -15.094 1 68.25 825 GLY A C 1
ATOM 6401 O O . GLY A 1 825 ? -15.305 39.938 -14.344 1 68.25 825 GLY A O 1
ATOM 6402 N N . LYS A 1 826 ? -13.258 40.5 -14.953 1 74.31 826 LYS A N 1
ATOM 6403 C CA . LYS A 1 826 ? -13.148 41.5 -13.883 1 74.31 826 LYS A CA 1
ATOM 6404 C C . LYS A 1 826 ? -13.633 42.875 -14.344 1 74.31 826 LYS A C 1
ATOM 6406 O O . LYS A 1 826 ? -13.617 43.156 -15.539 1 74.31 826 LYS A O 1
ATOM 6411 N N . VAL A 1 827 ? -14.164 43.594 -13.414 1 82.12 827 VAL A N 1
ATOM 6412 C CA . VAL A 1 827 ? -14.625 44.969 -13.656 1 82.12 827 VAL A CA 1
ATOM 6413 C C . VAL A 1 827 ? -13.609 45.938 -13.086 1 82.12 827 VAL A C 1
ATOM 6415 O O . VAL A 1 827 ? -13.125 45.781 -11.969 1 82.12 827 VAL A O 1
ATOM 6418 N N . VAL A 1 828 ? -13.25 46.812 -13.938 1 82.88 828 VAL A N 1
ATOM 6419 C CA . VAL A 1 828 ? -12.25 47.812 -13.523 1 82.88 828 VAL A CA 1
ATOM 6420 C C . VAL A 1 828 ? -12.875 49.188 -13.461 1 82.88 828 VAL A C 1
ATOM 6422 O O . VAL A 1 828 ? -13.703 49.531 -14.305 1 82.88 828 VAL A O 1
ATOM 6425 N N . GLY A 1 829 ? -12.555 50 -12.453 1 81.19 829 GLY A N 1
ATOM 6426 C CA . GLY A 1 829 ? -12.945 51.375 -12.344 1 81.19 829 GLY A CA 1
ATOM 6427 C C . GLY A 1 829 ? -14.289 51.562 -11.664 1 81.19 829 GLY A C 1
ATOM 6428 O O . GLY A 1 829 ? -14.898 52.625 -11.758 1 81.19 829 GLY A O 1
ATOM 6429 N N . LEU A 1 830 ? -14.766 50.531 -11.078 1 86.44 830 LEU A N 1
ATOM 6430 C CA . LEU A 1 830 ? -16.094 50.656 -10.469 1 86.44 830 LEU A CA 1
ATOM 6431 C C . LEU A 1 830 ? -16.062 51.594 -9.273 1 86.44 830 LEU A C 1
ATOM 6433 O O . LEU A 1 830 ? -16.969 52.406 -9.094 1 86.44 830 LEU A O 1
ATOM 6437 N N . TYR A 1 831 ? -15.078 51.469 -8.422 1 86.06 831 TYR A N 1
ATOM 6438 C CA . TYR A 1 831 ? -14.992 52.344 -7.246 1 86.06 831 TYR A CA 1
ATOM 6439 C C . TYR A 1 831 ? -14.922 53.812 -7.648 1 86.06 831 TYR A C 1
ATOM 6441 O O . TYR A 1 831 ? -15.625 54.656 -7.078 1 86.06 831 TYR A O 1
ATOM 6449 N N . GLU A 1 832 ? -14.188 54.125 -8.594 1 85.69 832 GLU A N 1
ATOM 6450 C CA . GLU A 1 832 ? -14.047 55.5 -9.062 1 85.69 832 GLU A CA 1
ATOM 6451 C C . GLU A 1 832 ? -15.336 56 -9.703 1 85.69 832 GLU A C 1
ATOM 6453 O O . GLU A 1 832 ? -15.68 57.188 -9.578 1 85.69 832 GLU A O 1
ATOM 6458 N N . ALA A 1 833 ? -15.953 55.094 -10.297 1 87 833 ALA A N 1
ATOM 6459 C CA . ALA A 1 833 ? -17.219 55.5 -10.938 1 87 833 ALA A CA 1
ATOM 6460 C C . ALA A 1 833 ? -18.297 55.781 -9.898 1 87 833 ALA A C 1
ATOM 6462 O O . ALA A 1 833 ? -19.109 56.688 -10.086 1 87 833 ALA A O 1
ATOM 6463 N N . LEU A 1 834 ? -18.312 55.031 -8.844 1 86.62 834 LEU A N 1
ATOM 6464 C CA . LEU A 1 834 ? -19.328 55.219 -7.805 1 86.62 834 LEU A CA 1
ATOM 6465 C C . LEU A 1 834 ? -19.047 56.469 -6.984 1 86.62 834 LEU A C 1
ATOM 6467 O O . LEU A 1 834 ? -19.984 57.156 -6.543 1 86.62 834 LEU A O 1
ATOM 6471 N N . THR A 1 835 ? -17.828 56.781 -6.664 1 83.25 835 THR A N 1
ATOM 6472 C CA . THR A 1 835 ? -17.453 57.906 -5.828 1 83.25 835 THR A CA 1
ATOM 6473 C C . THR A 1 835 ? -17.266 59.156 -6.68 1 83.25 835 THR A C 1
ATOM 6475 O O . THR A 1 835 ? -17.234 60.281 -6.152 1 83.25 835 THR A O 1
ATOM 6478 N N . GLY A 1 836 ? -17.172 59.094 -7.918 1 78.12 836 GLY A N 1
ATOM 6479 C CA . GLY A 1 836 ? -16.922 60.219 -8.805 1 78.12 836 GLY A CA 1
ATOM 6480 C C . GLY A 1 836 ? -15.477 60.688 -8.766 1 78.12 836 GLY A C 1
ATOM 6481 O O . GLY A 1 836 ? -15.164 61.781 -9.227 1 78.12 836 GLY A O 1
ATOM 6482 N N . ALA A 1 837 ? -14.672 59.875 -8.211 1 78.19 837 ALA A N 1
ATOM 6483 C CA . ALA A 1 837 ? -13.258 60.25 -8.109 1 78.19 837 ALA A CA 1
ATOM 6484 C C . ALA A 1 837 ? -12.523 59.969 -9.414 1 78.19 837 ALA A C 1
ATOM 6486 O O . ALA A 1 837 ? -13.055 59.281 -10.305 1 78.19 837 ALA A O 1
ATOM 6487 N N . ARG A 1 838 ? -11.398 60.562 -9.555 1 79.88 838 ARG A N 1
ATOM 6488 C CA . ARG A 1 838 ? -10.516 60.312 -10.695 1 79.88 838 ARG A CA 1
ATOM 6489 C C . ARG A 1 838 ? -9.805 58.969 -10.531 1 79.88 838 ARG A C 1
ATOM 6491 O O . ARG A 1 838 ? -9.719 58.438 -9.422 1 79.88 838 ARG A O 1
ATOM 6498 N N . HIS A 1 839 ? -9.414 58.438 -11.68 1 84.06 839 HIS A N 1
ATOM 6499 C CA . HIS A 1 839 ? -8.75 57.125 -11.633 1 84.06 839 HIS A CA 1
ATOM 6500 C C . HIS A 1 839 ? -7.48 57.188 -10.781 1 84.06 839 HIS A C 1
ATOM 6502 O O . HIS A 1 839 ? -6.676 58.125 -10.938 1 84.06 839 HIS A O 1
ATOM 6508 N N . THR A 1 840 ? -7.301 56.344 -9.844 1 73.25 840 THR A N 1
ATOM 6509 C CA . THR A 1 840 ? -6.168 56.312 -8.922 1 73.25 840 THR A CA 1
ATOM 6510 C C . THR A 1 840 ? -5.062 55.406 -9.438 1 73.25 840 THR A C 1
ATOM 6512 O O . THR A 1 840 ? -3.953 55.406 -8.898 1 73.25 840 THR A O 1
ATOM 6515 N N . CYS A 1 841 ? -5.395 54.594 -10.391 1 78.44 841 CYS A N 1
ATOM 6516 C CA . CYS A 1 841 ? -4.414 53.656 -10.93 1 78.44 841 CYS A CA 1
ATOM 6517 C C . CYS A 1 841 ? -4.328 53.781 -12.445 1 78.44 841 CYS A C 1
ATOM 6519 O O . CYS A 1 841 ? -5.18 54.406 -13.07 1 78.44 841 CYS A O 1
ATOM 6521 N N . THR A 1 842 ? -3.195 53.344 -12.922 1 82.69 842 THR A N 1
ATOM 6522 C CA . THR A 1 842 ? -3.025 53.25 -14.367 1 82.69 842 THR A CA 1
ATOM 6523 C C . THR A 1 842 ? -3.264 51.844 -14.867 1 82.69 842 THR A C 1
ATOM 6525 O O . THR A 1 842 ? -2.75 50.875 -14.289 1 82.69 842 THR A O 1
ATOM 6528 N N . ALA A 1 843 ? -4.219 51.75 -15.75 1 86.19 843 ALA A N 1
ATOM 6529 C CA . ALA A 1 843 ? -4.504 50.438 -16.344 1 86.19 843 ALA A CA 1
ATOM 6530 C C . ALA A 1 843 ? -3.949 50.344 -17.75 1 86.19 843 ALA A C 1
ATOM 6532 O O . ALA A 1 843 ? -4.316 51.125 -18.625 1 86.19 843 ALA A O 1
ATOM 6533 N N . ILE A 1 844 ? -3.004 49.438 -17.922 1 84.62 844 ILE A N 1
ATOM 6534 C CA . ILE A 1 844 ? -2.373 49.25 -19.219 1 84.62 844 ILE A CA 1
ATOM 6535 C C . ILE A 1 844 ? -2.76 47.875 -19.766 1 84.62 844 ILE A C 1
ATOM 6537 O O . ILE A 1 844 ? -2.717 46.875 -19.031 1 84.62 844 ILE A O 1
ATOM 6541 N N . ALA A 1 845 ? -3.238 47.875 -21.016 1 81 845 ALA A N 1
ATOM 6542 C CA . ALA A 1 845 ? -3.576 46.594 -21.656 1 81 845 ALA A CA 1
ATOM 6543 C C . ALA A 1 845 ? -2.322 45.781 -21.953 1 81 845 ALA A C 1
ATOM 6545 O O . ALA A 1 845 ? -1.467 46.188 -22.734 1 81 845 ALA A O 1
ATOM 6546 N N . ALA A 1 846 ? -2.16 44.75 -21.203 1 73.5 846 ALA A N 1
ATOM 6547 C CA . ALA A 1 846 ? -1.029 43.875 -21.469 1 73.5 846 ALA A CA 1
ATOM 6548 C C . ALA A 1 846 ? -1.209 43.125 -22.781 1 73.5 846 ALA A C 1
ATOM 6550 O O . ALA A 1 846 ? -0.229 42.781 -23.453 1 73.5 846 ALA A O 1
ATOM 6551 N N . THR A 1 847 ? -2.531 42.875 -23.188 1 67.81 847 THR A N 1
ATOM 6552 C CA . THR A 1 847 ? -2.916 42.25 -24.453 1 67.81 847 THR A CA 1
ATOM 6553 C C . THR A 1 847 ? -4.008 43.094 -25.141 1 67.81 847 THR A C 1
ATOM 6555 O O . THR A 1 847 ? -4.445 44.094 -24.625 1 67.81 847 THR A O 1
ATOM 6558 N N . ASN A 1 848 ? -4.258 42.625 -26.422 1 69.88 848 ASN A N 1
ATOM 6559 C CA . ASN A 1 848 ? -5.469 43.219 -27 1 69.88 848 ASN A CA 1
ATOM 6560 C C . ASN A 1 848 ? -6.707 42.844 -26.188 1 69.88 848 ASN A C 1
ATOM 6562 O O . ASN A 1 848 ? -6.984 41.656 -25.953 1 69.88 848 ASN A O 1
ATOM 6566 N N . ILE A 1 849 ? -7.238 43.812 -25.562 1 75.62 849 ILE A N 1
ATOM 6567 C CA . ILE A 1 849 ? -8.359 43.562 -24.672 1 75.62 849 ILE A CA 1
ATOM 6568 C C . ILE A 1 849 ? -9.664 44.031 -25.328 1 75.62 849 ILE A C 1
ATOM 6570 O O . ILE A 1 849 ? -9.68 45 -26.062 1 75.62 849 ILE A O 1
ATOM 6574 N N . GLU A 1 850 ? -10.633 43.25 -25.312 1 79.44 850 GLU A N 1
ATOM 6575 C CA . GLU A 1 850 ? -12.008 43.625 -25.625 1 79.44 850 GLU A CA 1
ATOM 6576 C C . GLU A 1 850 ? -12.781 43.969 -24.359 1 79.44 850 GLU A C 1
ATOM 6578 O O . GLU A 1 850 ? -12.914 43.156 -23.453 1 79.44 850 GLU A O 1
ATOM 6583 N N . ILE A 1 851 ? -13.078 45.188 -24.219 1 83.5 851 ILE A N 1
ATOM 6584 C CA . ILE A 1 851 ? -13.773 45.656 -23.031 1 83.5 851 ILE A CA 1
ATOM 6585 C C . ILE A 1 851 ? -15.125 46.25 -23.422 1 83.5 851 ILE A C 1
ATOM 6587 O O . ILE A 1 851 ? -15.312 46.688 -24.578 1 83.5 851 ILE A O 1
ATOM 6591 N N . ARG A 1 852 ? -16.016 46.094 -22.609 1 86.12 852 ARG A N 1
ATOM 6592 C CA . ARG A 1 852 ? -17.281 46.812 -22.734 1 86.12 852 ARG A CA 1
ATOM 6593 C C . ARG A 1 852 ? -17.391 47.938 -21.719 1 86.12 852 ARG A C 1
ATOM 6595 O O . ARG A 1 852 ? -17.156 47.719 -20.531 1 86.12 852 ARG A O 1
ATOM 6602 N N . LEU A 1 853 ? -17.609 49.156 -22.156 1 88.06 853 LEU A N 1
ATOM 6603 C CA . LEU A 1 853 ? -17.719 50.312 -21.297 1 88.06 853 LEU A CA 1
ATOM 6604 C C . LEU A 1 853 ? -19.172 50.562 -20.906 1 88.06 853 LEU A C 1
ATOM 6606 O O . LEU A 1 853 ? -20.047 50.625 -21.781 1 88.06 853 LEU A O 1
ATOM 6610 N N . LEU A 1 854 ? -19.406 50.562 -19.688 1 87.88 854 LEU A N 1
ATOM 6611 C CA . LEU A 1 854 ? -20.688 51.031 -19.156 1 87.88 854 LEU A CA 1
ATOM 6612 C C . LEU A 1 854 ? -20.625 52.5 -18.766 1 87.88 854 LEU A C 1
ATOM 6614 O O . LEU A 1 854 ? -19.984 52.844 -17.766 1 87.88 854 LEU A O 1
ATOM 6618 N N . PRO A 1 855 ? -21.297 53.344 -19.422 1 86.06 855 PRO A N 1
ATOM 6619 C CA . PRO A 1 855 ? -21.219 54.75 -19.141 1 86.06 855 PRO A CA 1
ATOM 6620 C C . PRO A 1 855 ? -21.766 55.125 -17.781 1 86.06 855 PRO A C 1
ATOM 6622 O O . PRO A 1 855 ? -22.516 54.344 -17.172 1 86.06 855 PRO A O 1
ATOM 6625 N N . LEU A 1 856 ? -21.359 56.312 -17.234 1 86.5 856 LEU A N 1
ATOM 6626 C CA . LEU A 1 856 ? -21.719 56.781 -15.898 1 86.5 856 LEU A CA 1
ATOM 6627 C C . LEU A 1 856 ? -23.234 56.969 -15.773 1 86.5 856 LEU A C 1
ATOM 6629 O O . LEU A 1 856 ? -23.797 56.781 -14.695 1 86.5 856 LEU A O 1
ATOM 6633 N N . ASP A 1 857 ? -23.859 57.219 -16.906 1 81.94 857 ASP A N 1
ATOM 6634 C CA . ASP A 1 857 ? -25.312 57.438 -16.875 1 81.94 857 ASP A CA 1
ATOM 6635 C C . ASP A 1 857 ? -26.047 56.125 -16.562 1 81.94 857 ASP A C 1
ATOM 6637 O O . ASP A 1 857 ? -27.031 56.125 -15.828 1 81.94 857 ASP A O 1
ATOM 6641 N N . VAL A 1 858 ? -25.5 55.125 -17.094 1 85.56 858 VAL A N 1
ATOM 6642 C CA . VAL A 1 858 ? -26.109 53.812 -16.859 1 85.56 858 VAL A CA 1
ATOM 6643 C C . VAL A 1 858 ? -25.906 53.406 -15.398 1 85.56 858 VAL A C 1
ATOM 6645 O O . VAL A 1 858 ? -26.797 52.875 -14.766 1 85.56 858 VAL A O 1
ATOM 6648 N N . LEU A 1 859 ? -24.734 53.688 -14.93 1 85.81 859 LEU A N 1
ATOM 6649 C CA . LEU A 1 859 ? -24.438 53.375 -13.539 1 85.81 859 LEU A CA 1
ATOM 6650 C C . LEU A 1 859 ? -25.312 54.188 -12.586 1 85.81 859 LEU A C 1
ATOM 6652 O O . LEU A 1 859 ? -25.766 53.688 -11.562 1 85.81 859 LEU A O 1
ATOM 6656 N N . ALA A 1 860 ? -25.562 55.438 -12.898 1 82 860 ALA A N 1
ATOM 6657 C CA . ALA A 1 860 ? -26.422 56.281 -12.078 1 82 860 ALA A CA 1
ATOM 6658 C C . ALA A 1 860 ? -27.844 55.75 -12.031 1 82 860 ALA A C 1
ATOM 6660 O O . ALA A 1 860 ? -28.5 55.812 -10.992 1 82 860 ALA A O 1
ATOM 6661 N N . ALA A 1 861 ? -28.203 55.156 -13.133 1 81.88 861 ALA A N 1
ATOM 6662 C CA . ALA A 1 861 ? -29.531 54.562 -13.188 1 81.88 861 ALA A CA 1
ATOM 6663 C C . ALA A 1 861 ? -29.594 53.312 -12.328 1 81.88 861 ALA A C 1
ATOM 6665 O O . ALA A 1 861 ? -30.625 53.031 -11.711 1 81.88 861 ALA A O 1
ATOM 6666 N N . LEU A 1 862 ? -28.531 52.656 -12.273 1 83.81 862 LEU A N 1
ATOM 6667 C CA . LEU A 1 862 ? -28.484 51.406 -11.516 1 83.81 862 LEU A CA 1
ATOM 6668 C C . LEU A 1 862 ? -28.484 51.688 -10.016 1 83.81 862 LEU A C 1
ATOM 6670 O O . LEU A 1 862 ? -29.078 50.969 -9.234 1 83.81 862 LEU A O 1
ATOM 6674 N N . ILE A 1 863 ? -27.797 52.719 -9.57 1 82.06 863 ILE A N 1
ATOM 6675 C CA . ILE A 1 863 ? -27.625 53.094 -8.164 1 82.06 863 ILE A CA 1
ATOM 6676 C C . ILE A 1 863 ? -28.938 53.594 -7.59 1 82.06 863 ILE A C 1
ATOM 6678 O O . ILE A 1 863 ? -29.156 53.562 -6.375 1 82.06 863 ILE A O 1
ATOM 6682 N N . GLU A 1 864 ? -29.938 53.906 -8.43 1 80 864 GLU A N 1
ATOM 6683 C CA . GLU A 1 864 ? -31.234 54.344 -7.953 1 80 864 GLU A CA 1
ATOM 6684 C C . GLU A 1 864 ? -31.984 53.219 -7.266 1 80 864 GLU A C 1
ATOM 6686 O O . GLU A 1 864 ? -32.781 53.438 -6.352 1 80 864 GLU A O 1
ATOM 6691 N N . ASP A 1 865 ? -31.594 52.062 -7.684 1 79.25 865 ASP A N 1
ATOM 6692 C CA . ASP A 1 865 ? -32.125 50.906 -6.992 1 79.25 865 ASP A CA 1
ATOM 6693 C C . ASP A 1 865 ? -31.266 50.531 -5.781 1 79.25 865 ASP A C 1
ATOM 6695 O O . ASP A 1 865 ? -30.078 50.25 -5.922 1 79.25 865 ASP A O 1
ATOM 6699 N N . ASP A 1 866 ? -31.828 50.5 -4.633 1 78.75 866 ASP A N 1
ATOM 6700 C CA . ASP A 1 866 ? -31.094 50.344 -3.385 1 78.75 866 ASP A CA 1
ATOM 6701 C C . ASP A 1 866 ? -30.391 48.969 -3.338 1 78.75 866 ASP A C 1
ATOM 6703 O O . ASP A 1 866 ? -29.266 48.875 -2.848 1 78.75 866 ASP A O 1
ATOM 6707 N N . ASP A 1 867 ? -31.031 48.031 -3.879 1 81.12 867 ASP A N 1
ATOM 6708 C CA . ASP A 1 867 ? -30.438 46.688 -3.826 1 81.12 867 ASP A CA 1
ATOM 6709 C C . ASP A 1 867 ? -29.234 46.594 -4.766 1 81.12 867 ASP A C 1
ATOM 6711 O O . ASP A 1 867 ? -28.203 46.031 -4.406 1 81.12 867 ASP A O 1
ATOM 6715 N N . LEU A 1 868 ? -29.453 47.125 -5.863 1 85.06 868 LEU A N 1
ATOM 6716 C CA . LEU A 1 868 ? -28.359 47.094 -6.828 1 85.06 868 LEU A CA 1
ATOM 6717 C C . LEU A 1 868 ? -27.203 47.969 -6.383 1 85.06 868 LEU A C 1
ATOM 6719 O O . LEU A 1 868 ? -26.031 47.625 -6.586 1 85.06 868 LEU A O 1
ATOM 6723 N N . ALA A 1 869 ? -27.594 49.031 -5.77 1 85.75 869 ALA A N 1
ATOM 6724 C CA . ALA A 1 869 ? -26.562 49.906 -5.238 1 85.75 869 ALA A CA 1
ATOM 6725 C C . ALA A 1 869 ? -25.734 49.219 -4.16 1 85.75 869 ALA A C 1
ATOM 6727 O O . ALA A 1 869 ? -24.516 49.344 -4.137 1 85.75 869 ALA A O 1
ATOM 6728 N N . ALA A 1 870 ? -26.406 48.562 -3.32 1 83.81 870 ALA A N 1
ATOM 6729 C CA . ALA A 1 870 ? -25.703 47.844 -2.254 1 83.81 870 ALA A CA 1
ATOM 6730 C C . ALA A 1 870 ? -24.781 46.781 -2.824 1 83.81 870 ALA A C 1
ATOM 6732 O O . ALA A 1 870 ? -23.656 46.594 -2.326 1 83.81 870 ALA A O 1
ATOM 6733 N N . MET A 1 871 ? -25.172 46.156 -3.896 1 84.44 871 MET A N 1
ATOM 6734 C CA . MET A 1 871 ? -24.359 45.125 -4.535 1 84.44 871 MET A CA 1
ATOM 6735 C C . MET A 1 871 ? -23.109 45.719 -5.164 1 84.44 871 MET A C 1
ATOM 6737 O O . MET A 1 871 ? -22.016 45.156 -5.047 1 84.44 871 MET A O 1
ATOM 6741 N N . LEU A 1 872 ? -23.344 46.781 -5.816 1 86.56 872 LEU A N 1
ATOM 6742 C CA . LEU A 1 872 ? -22.219 47.438 -6.484 1 86.56 872 LEU A CA 1
ATOM 6743 C C . LEU A 1 872 ? -21.203 47.969 -5.469 1 86.56 872 LEU A C 1
ATOM 6745 O O . LEU A 1 872 ? -20 47.781 -5.652 1 86.56 872 LEU A O 1
ATOM 6749 N N . TRP A 1 873 ? -21.672 48.5 -4.41 1 86.5 873 TRP A N 1
ATOM 6750 C CA . TRP A 1 873 ? -20.781 49 -3.371 1 86.5 873 TRP A CA 1
ATOM 6751 C C . TRP A 1 873 ? -20.047 47.844 -2.672 1 86.5 873 TRP A C 1
ATOM 6753 O O . TRP A 1 873 ? -18.875 47.969 -2.322 1 86.5 873 TRP A O 1
ATOM 6763 N N . THR A 1 874 ? -20.719 46.812 -2.479 1 85.94 874 THR A N 1
ATOM 6764 C CA . THR A 1 874 ? -20.094 45.656 -1.854 1 85.94 874 THR A CA 1
ATOM 6765 C C . THR A 1 874 ? -18.953 45.125 -2.727 1 85.94 874 THR A C 1
ATOM 6767 O O . THR A 1 874 ? -17.859 44.844 -2.229 1 85.94 874 THR A O 1
ATOM 6770 N N . TYR A 1 875 ? -19.281 45 -3.982 1 83.31 875 TYR A N 1
ATOM 6771 C CA . TYR A 1 875 ? -18.266 44.5 -4.902 1 83.31 875 TYR A CA 1
ATOM 6772 C C . TYR A 1 875 ? -17.062 45.438 -4.949 1 83.31 875 TYR A C 1
ATOM 6774 O O . TYR A 1 875 ? -15.914 45 -4.91 1 83.31 875 TYR A O 1
ATOM 6782 N N . ALA A 1 876 ? -17.328 46.688 -5.102 1 83.31 876 ALA A N 1
ATOM 6783 C CA . ALA A 1 876 ? -16.25 47.688 -5.145 1 83.31 876 ALA A CA 1
ATOM 6784 C C . ALA A 1 876 ? -15.438 47.656 -3.855 1 83.31 876 ALA A C 1
ATOM 6786 O O . ALA A 1 876 ? -14.203 47.75 -3.891 1 83.31 876 ALA A O 1
ATOM 6787 N N . GLY A 1 877 ? -16.109 47.562 -2.779 1 81.31 877 GLY A N 1
ATOM 6788 C CA . GLY A 1 877 ? -15.43 47.5 -1.491 1 81.31 877 GLY A CA 1
ATOM 6789 C C . GLY A 1 877 ? -14.562 46.281 -1.321 1 81.31 877 GLY A C 1
ATOM 6790 O O . GLY A 1 877 ? -13.422 46.375 -0.851 1 81.31 877 GLY A O 1
ATOM 6791 N N . ARG A 1 878 ? -15.117 45.188 -1.687 1 77.75 878 ARG A N 1
ATOM 6792 C CA . ARG A 1 878 ? -14.375 43.938 -1.563 1 77.75 878 ARG A CA 1
ATOM 6793 C C . ARG A 1 878 ? -13.133 43.969 -2.457 1 77.75 878 ARG A C 1
ATOM 6795 O O . ARG A 1 878 ? -12.062 43.531 -2.039 1 77.75 878 ARG A O 1
ATOM 6802 N N . SER A 1 879 ? -13.344 44.406 -3.654 1 75.19 879 SER A N 1
ATOM 6803 C CA . SER A 1 879 ? -12.227 44.5 -4.586 1 75.19 879 SER A CA 1
ATOM 6804 C C . SER A 1 879 ? -11.133 45.406 -4.066 1 75.19 879 SER A C 1
ATOM 6806 O O . SER A 1 879 ? -9.945 45.094 -4.176 1 75.19 879 SER A O 1
ATOM 6808 N N . LEU A 1 880 ? -11.57 46.469 -3.555 1 75 880 LEU A N 1
ATOM 6809 C CA . LEU A 1 880 ? -10.625 47.406 -2.99 1 75 880 LEU A CA 1
ATOM 6810 C C . LEU A 1 880 ? -9.906 46.812 -1.781 1 75 880 LEU A C 1
ATOM 6812 O O . LEU A 1 880 ? -8.703 47 -1.612 1 75 880 LEU A O 1
ATOM 6816 N N . ALA A 1 881 ? -10.641 46.156 -0.99 1 73.88 881 ALA A N 1
ATOM 6817 C CA . ALA A 1 881 ? -10.062 45.531 0.202 1 73.88 881 ALA A CA 1
ATOM 6818 C C . ALA A 1 881 ? -9.039 44.469 -0.173 1 73.88 881 ALA A C 1
ATOM 6820 O O . ALA A 1 881 ? -7.961 44.406 0.421 1 73.88 881 ALA A O 1
ATOM 6821 N N . ILE A 1 882 ? -9.406 43.719 -1.116 1 68.62 882 ILE A N 1
ATOM 6822 C CA . ILE A 1 882 ? -8.508 42.656 -1.55 1 68.62 882 ILE A CA 1
ATOM 6823 C C . ILE A 1 882 ? -7.227 43.25 -2.109 1 68.62 882 ILE A C 1
ATOM 6825 O O . ILE A 1 882 ? -6.125 42.781 -1.805 1 68.62 882 ILE A O 1
ATOM 6829 N N . SER A 1 883 ? -7.375 44.25 -2.893 1 63.62 883 SER A N 1
ATOM 6830 C CA . SER A 1 883 ? -6.215 44.906 -3.486 1 63.62 883 SER A CA 1
ATOM 6831 C C . SER A 1 883 ? -5.348 45.562 -2.418 1 63.62 883 SER A C 1
ATOM 6833 O O . SER A 1 883 ? -4.117 45.5 -2.486 1 63.62 883 SER A O 1
ATOM 6835 N N . ALA A 1 884 ? -6.012 46.062 -1.478 1 61.53 884 ALA A N 1
ATOM 6836 C CA . ALA A 1 884 ? -5.293 46.781 -0.425 1 61.53 884 ALA A CA 1
ATOM 6837 C C . ALA A 1 884 ? -4.586 45.812 0.515 1 61.53 884 ALA A C 1
ATOM 6839 O O . ALA A 1 884 ? -3.443 46.031 0.914 1 61.53 884 ALA A O 1
ATOM 6840 N N . PHE A 1 885 ? -5.312 44.75 0.782 1 60.59 885 PHE A N 1
ATOM 6841 C CA . PHE A 1 885 ? -4.793 43.844 1.796 1 60.59 885 PHE A CA 1
ATOM 6842 C C . PHE A 1 885 ? -3.795 42.844 1.186 1 60.59 885 PHE A C 1
ATOM 6844 O O . PHE A 1 885 ? -2.895 42.375 1.872 1 60.59 885 PHE A O 1
ATOM 6851 N N . SER A 1 886 ? -4.07 42.406 0.044 1 54.78 886 SER A N 1
ATOM 6852 C CA . SER A 1 886 ? -3.17 41.438 -0.593 1 54.78 886 SER A CA 1
ATOM 6853 C C . SER A 1 886 ? -1.735 41.969 -0.608 1 54.78 886 SER A C 1
ATOM 6855 O O . SER A 1 886 ? -0.787 41.188 -0.576 1 54.78 886 SER A O 1
ATOM 6857 N N . HIS A 1 887 ? -1.561 43.188 -0.551 1 47.97 887 HIS A N 1
ATOM 6858 C CA . HIS A 1 887 ? -0.226 43.781 -0.647 1 47.97 887 HIS A CA 1
ATOM 6859 C C . HIS A 1 887 ? 0.373 44 0.734 1 47.97 887 HIS A C 1
ATOM 6861 O O . HIS A 1 887 ? 1.59 44.156 0.873 1 47.97 887 HIS A O 1
ATOM 6867 N N . VAL A 1 888 ? -0.516 44.125 1.605 1 46.72 888 VAL A N 1
ATOM 6868 C CA . VAL A 1 888 ? -0.02 44.5 2.928 1 46.72 888 VAL A CA 1
ATOM 6869 C C . VAL A 1 888 ? 0.099 43.281 3.803 1 46.72 888 VAL A C 1
ATOM 6871 O O . VAL A 1 888 ? 1.033 43.156 4.602 1 46.72 888 VAL A O 1
ATOM 6874 N N . LEU A 1 889 ? -0.922 42.469 3.662 1 46.47 889 LEU A N 1
ATOM 6875 C CA . LEU A 1 889 ? -0.981 41.312 4.566 1 46.47 889 LEU A CA 1
ATOM 6876 C C . LEU A 1 889 ? -0.458 40.062 3.885 1 46.47 889 LEU A C 1
ATOM 6878 O O . LEU A 1 889 ? -0.684 39.844 2.689 1 46.47 889 LEU A O 1
ATOM 6882 N N . PRO A 1 890 ? 0.402 39.438 4.586 1 41.19 890 PRO A N 1
ATOM 6883 C CA . PRO A 1 890 ? 0.798 38.156 4.02 1 41.19 890 PRO A CA 1
ATOM 6884 C C . PRO A 1 890 ? -0.398 37.281 3.674 1 41.19 890 PRO A C 1
ATOM 6886 O O . PRO A 1 890 ? -1.438 37.344 4.332 1 41.19 890 PRO A O 1
ATOM 6889 N N . ALA A 1 891 ? -0.488 36.812 2.576 1 41.69 891 ALA A N 1
ATOM 6890 C CA . ALA A 1 891 ? -1.584 36.031 2.033 1 41.69 891 ALA A CA 1
ATOM 6891 C C . ALA A 1 891 ? -2.127 35.062 3.078 1 41.69 891 ALA A C 1
ATOM 6893 O O . ALA A 1 891 ? -3.312 34.719 3.062 1 41.69 891 ALA A O 1
ATOM 6894 N N . SER A 1 892 ? -1.298 34.5 3.959 1 39.78 892 SER A N 1
ATOM 6895 C CA . SER A 1 892 ? -1.697 33.5 4.938 1 39.78 892 SER A CA 1
ATOM 6896 C C . SER A 1 892 ? -2.684 34.094 5.949 1 39.78 892 SER A C 1
ATOM 6898 O O . SER A 1 892 ? -3.51 33.344 6.5 1 39.78 892 SER A O 1
ATOM 6900 N N . THR A 1 893 ? -2.527 35.344 6.32 1 39.88 893 THR A N 1
ATOM 6901 C CA . THR A 1 893 ? -3.293 35.938 7.414 1 39.88 893 THR A CA 1
ATOM 6902 C C . THR A 1 893 ? -4.598 36.531 6.902 1 39.88 893 THR A C 1
ATOM 6904 O O . THR A 1 893 ? -5.453 36.938 7.691 1 39.88 893 THR A O 1
ATOM 6907 N N . PHE A 1 894 ? -4.691 36.938 5.633 1 43.38 894 PHE A N 1
ATOM 6908 C CA . PHE A 1 894 ? -5.855 37.656 5.148 1 43.38 894 PHE A CA 1
ATOM 6909 C C . PHE A 1 894 ? -6.953 36.719 4.703 1 43.38 894 PHE A C 1
ATOM 6911 O O . PHE A 1 894 ? -6.859 36.094 3.637 1 43.38 894 PHE A O 1
ATOM 6918 N N . PRO A 1 895 ? -7.645 36.25 5.605 1 45.94 895 PRO A N 1
ATOM 6919 C CA . PRO A 1 895 ? -8.688 35.344 5.121 1 45.94 895 PRO A CA 1
ATOM 6920 C C . PRO A 1 895 ? -9.57 35.969 4.051 1 45.94 895 PRO A C 1
ATOM 6922 O O . PRO A 1 895 ? -10.281 36.938 4.328 1 45.94 895 PRO A O 1
ATOM 6925 N N . THR A 1 896 ? -9.211 35.938 2.883 1 50.97 896 THR A N 1
ATOM 6926 C CA . THR A 1 896 ? -10.109 36.281 1.789 1 50.97 896 THR A CA 1
ATOM 6927 C C . THR A 1 896 ? -11.555 35.938 2.145 1 50.97 896 THR A C 1
ATOM 6929 O O . THR A 1 896 ? -12.484 36.594 1.658 1 50.97 896 THR A O 1
ATOM 6932 N N . SER A 1 897 ? -11.57 35.125 3.061 1 53.16 897 SER A N 1
ATOM 6933 C CA . SER A 1 897 ? -12.922 34.75 3.469 1 53.16 897 SER A CA 1
ATOM 6934 C C . SER A 1 897 ? -13.602 35.844 4.25 1 53.16 897 SER A C 1
ATOM 6936 O O . SER A 1 897 ? -14.812 36.031 4.148 1 53.16 897 SER A O 1
ATOM 6938 N N . ILE A 1 898 ? -12.766 36.688 4.938 1 57.53 898 ILE A N 1
ATOM 6939 C CA . ILE A 1 898 ? -13.359 37.75 5.723 1 57.53 898 ILE A CA 1
ATOM 6940 C C . ILE A 1 898 ? -13.875 38.844 4.789 1 57.53 898 ILE A C 1
ATOM 6942 O O . ILE A 1 898 ? -14.938 39.438 5.035 1 57.53 898 ILE A O 1
ATOM 6946 N N . VAL A 1 899 ? -13.148 39 3.707 1 64.12 899 VAL A N 1
ATOM 6947 C CA . VAL A 1 899 ? -13.555 40.031 2.77 1 64.12 899 VAL A CA 1
ATOM 6948 C C . VAL A 1 899 ? -14.773 39.562 1.97 1 64.12 899 VAL A C 1
ATOM 6950 O O . VAL A 1 899 ? -15.695 40.344 1.725 1 64.12 899 VAL A O 1
ATOM 6953 N N . THR A 1 900 ? -14.711 38.281 1.777 1 62.88 900 THR A N 1
ATOM 6954 C CA . THR A 1 900 ? -15.797 37.781 0.948 1 62.88 900 THR A CA 1
ATOM 6955 C C . THR A 1 900 ? -17.094 37.719 1.743 1 62.88 900 THR A C 1
ATOM 6957 O O . THR A 1 900 ? -18.188 37.812 1.169 1 62.88 900 THR A O 1
ATOM 6960 N N . SER A 1 901 ? -16.969 37.688 3.047 1 62.97 901 SER A N 1
ATOM 6961 C CA . SER A 1 901 ? -18.188 37.656 3.863 1 62.97 901 SER A CA 1
ATOM 6962 C C . SER A 1 901 ? -18.531 39.062 4.379 1 62.97 901 SER A C 1
ATOM 6964 O O . SER A 1 901 ? -19.453 39.219 5.188 1 62.97 901 SER A O 1
ATOM 6966 N N . SER A 1 902 ? -18 40.031 3.801 1 73.12 902 SER A N 1
ATOM 6967 C CA . SER A 1 902 ? -18.266 41.406 4.25 1 73.12 902 SER A CA 1
ATOM 6968 C C . SER A 1 902 ? -19.547 41.938 3.639 1 73.12 902 SER A C 1
ATOM 6970 O O . SER A 1 902 ? -20 41.469 2.592 1 73.12 902 SER A O 1
ATOM 6972 N N . THR A 1 903 ? -20.156 42.781 4.441 1 77.5 903 THR A N 1
ATOM 6973 C CA . THR A 1 903 ? -21.391 43.406 3.982 1 77.5 903 THR A CA 1
ATOM 6974 C C . THR A 1 903 ? -21.281 44.906 4.016 1 77.5 903 THR A C 1
ATOM 6976 O O . THR A 1 903 ? -20.562 45.469 4.855 1 77.5 903 THR A O 1
ATOM 6979 N N . ILE A 1 904 ? -21.984 45.531 3.07 1 84.31 904 ILE A N 1
ATOM 6980 C CA . ILE A 1 904 ? -22 47 2.988 1 84.31 904 ILE A CA 1
ATOM 6981 C C . ILE A 1 904 ? -23.031 47.562 3.963 1 84.31 904 ILE A C 1
ATOM 6983 O O . ILE A 1 904 ? -24.094 47 4.141 1 84.31 904 ILE A O 1
ATOM 6987 N N . TRP A 1 905 ? -22.625 48.625 4.699 1 84.19 905 TRP A N 1
ATOM 6988 C CA . TRP A 1 905 ? -23.484 49.312 5.676 1 84.19 905 TRP A CA 1
ATOM 6989 C C . TRP A 1 905 ? -23.516 50.812 5.426 1 84.19 905 TRP A C 1
ATOM 6991 O O . TRP A 1 905 ? -22.469 51.438 5.238 1 84.19 905 TRP A O 1
ATOM 7001 N N . LYS A 1 906 ? -24.734 51.25 5.297 1 82.62 906 LYS A N 1
ATOM 7002 C CA . LYS A 1 906 ? -24.938 52.719 5.242 1 82.62 906 LYS A CA 1
ATOM 7003 C C . LYS A 1 906 ? -25.359 53.25 6.602 1 82.62 906 LYS A C 1
ATOM 7005 O O . LYS A 1 906 ? -26.531 53.156 6.98 1 82.62 906 LYS A O 1
ATOM 7010 N N . PRO A 1 907 ? -24.438 53.781 7.305 1 79 907 PRO A N 1
ATOM 7011 C CA . PRO A 1 907 ? -24.797 54.281 8.641 1 79 907 PRO A CA 1
ATOM 7012 C C . PRO A 1 907 ? -25.703 55.5 8.586 1 79 907 PRO A C 1
ATOM 7014 O O . PRO A 1 907 ? -25.578 56.312 7.672 1 79 907 PRO A O 1
ATOM 7017 N N . PRO A 1 908 ? -26.703 55.625 9.508 1 76.88 908 PRO A N 1
ATOM 7018 C CA . PRO A 1 908 ? -27.484 56.844 9.609 1 76.88 908 PRO A CA 1
ATOM 7019 C C . PRO A 1 908 ? -26.641 58.062 9.984 1 76.88 908 PRO A C 1
ATOM 7021 O O . PRO A 1 908 ? -25.734 57.938 10.812 1 76.88 908 PRO A O 1
ATOM 7024 N N . PRO A 1 909 ? -26.906 59.094 9.234 1 75.81 909 PRO A N 1
ATOM 7025 C CA . PRO A 1 909 ? -26.094 60.281 9.477 1 75.81 909 PRO A CA 1
ATOM 7026 C C . PRO A 1 909 ? -26.203 60.812 10.914 1 75.81 909 PRO A C 1
ATOM 7028 O O . PRO A 1 909 ? -27.266 60.75 11.516 1 75.81 909 PRO A O 1
ATOM 7031 N N . ASN A 1 910 ? -25.109 61.344 11.531 1 67 910 ASN A N 1
ATOM 7032 C CA . ASN A 1 910 ? -24.969 62.062 12.789 1 67 910 ASN A CA 1
ATOM 7033 C C . ASN A 1 910 ? -25.266 61.188 13.992 1 67 910 ASN A C 1
ATOM 7035 O O . ASN A 1 910 ? -25.641 61.656 15.055 1 67 910 ASN A O 1
ATOM 7039 N N . GLU A 1 911 ? -25.266 59.875 13.75 1 74.38 911 GLU A N 1
ATOM 7040 C CA . GLU A 1 911 ? -25.375 58.969 14.891 1 74.38 911 GLU A CA 1
ATOM 7041 C C . GLU A 1 911 ? -24.047 58.281 15.188 1 74.38 911 GLU A C 1
ATOM 7043 O O . GLU A 1 911 ? -23.297 57.969 14.266 1 74.38 911 GLU A O 1
ATOM 7048 N N . ALA A 1 912 ? -23.75 58.219 16.391 1 72.31 912 ALA A N 1
ATOM 7049 C CA . ALA A 1 912 ? -22.484 57.625 16.812 1 72.31 912 ALA A CA 1
ATOM 7050 C C . ALA A 1 912 ? -22.594 56.094 16.953 1 72.31 9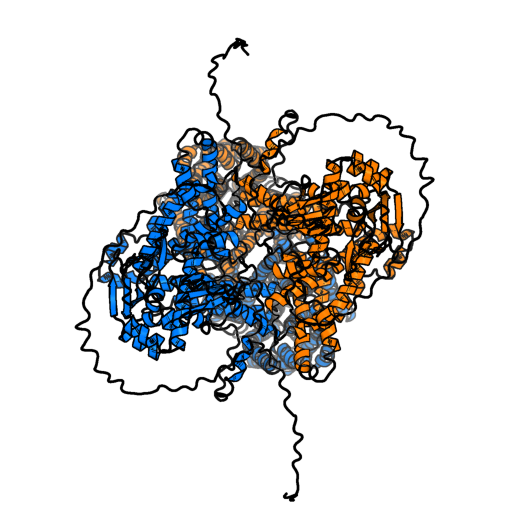12 ALA A C 1
ATOM 7052 O O . ALA A 1 912 ? -23.562 55.594 17.531 1 72.31 912 ALA A O 1
ATOM 705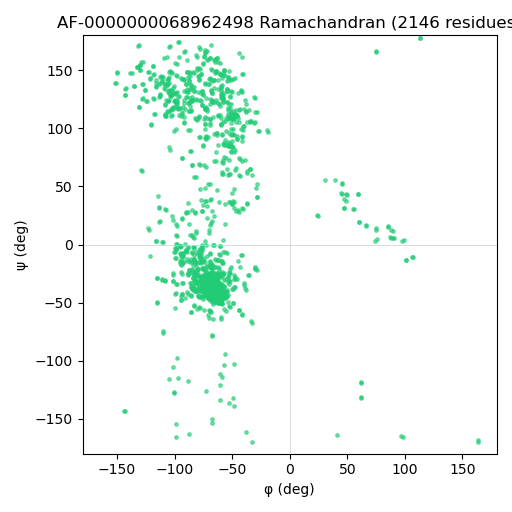3 N N . PHE A 1 913 ? -21.703 55.406 16.234 1 76.88 913 PHE A N 1
ATOM 7054 C CA . PHE A 1 913 ? -21.734 53.938 16.266 1 76.88 913 PHE A CA 1
ATOM 7055 C C . PHE A 1 913 ? -20.406 53.375 16.766 1 76.88 913 PHE A C 1
ATOM 7057 O O . PHE A 1 913 ? -19.344 53.969 16.484 1 76.88 913 PHE A O 1
ATOM 7064 N N . GLU A 1 914 ? -20.469 52.312 17.547 1 67.69 914 GLU A N 1
ATOM 7065 C CA . GLU A 1 914 ? -19.266 51.562 17.922 1 67.69 914 GLU A CA 1
ATOM 7066 C C . GLU A 1 914 ? -18.969 50.469 16.906 1 67.69 914 GLU A C 1
ATOM 7068 O O . GLU A 1 914 ? -19.875 49.75 16.484 1 67.69 914 GLU A O 1
ATOM 7073 N N . LEU A 1 915 ? -17.797 50.375 16.344 1 65.88 915 LEU A N 1
ATOM 7074 C CA . LEU A 1 915 ? -17.406 49.344 15.398 1 65.88 915 LEU A CA 1
ATOM 7075 C C . LEU A 1 915 ? -16.859 48.125 16.125 1 65.88 915 LEU A C 1
ATOM 7077 O O . LEU A 1 915 ? -15.883 48.219 16.875 1 65.88 915 LEU A O 1
ATOM 7081 N N . ALA A 1 916 ? -17.484 47.031 16.062 1 60.91 916 ALA A N 1
ATOM 7082 C CA . ALA A 1 916 ? -17.031 45.812 16.672 1 60.91 916 ALA A CA 1
ATOM 7083 C C . ALA A 1 916 ? -15.914 45.156 15.852 1 60.91 916 ALA A C 1
ATOM 7085 O O . ALA A 1 916 ? -15.047 44.469 16.391 1 60.91 916 ALA A O 1
ATOM 7086 N N . TYR A 1 917 ? -15.93 45.438 14.523 1 66.38 917 TYR A N 1
ATOM 7087 C CA . TYR A 1 917 ? -14.961 44.875 13.586 1 66.38 917 TYR A CA 1
ATOM 7088 C C . TYR A 1 917 ? -14.398 45.938 12.68 1 66.38 917 TYR A C 1
ATOM 7090 O O . TYR A 1 917 ? -15 47 12.516 1 66.38 917 TYR A O 1
ATOM 7098 N N . PRO A 1 918 ? -13.211 45.656 12.258 1 68.94 918 PRO A N 1
ATOM 7099 C CA . PRO A 1 918 ? -12.719 46.625 11.297 1 68.94 918 PRO A CA 1
ATOM 7100 C C . PRO A 1 918 ? -13.656 46.844 10.109 1 68.94 918 PRO A C 1
ATOM 7102 O O . PRO A 1 918 ? -14.391 45.906 9.742 1 68.94 918 PRO A O 1
ATOM 7105 N N . ALA A 1 919 ? -13.68 48.062 9.789 1 77.44 919 ALA A N 1
ATOM 7106 C CA . ALA A 1 919 ? -14.516 48.406 8.641 1 77.44 919 ALA A CA 1
ATOM 7107 C C . ALA A 1 919 ? -13.742 49.281 7.645 1 77.44 919 ALA A C 1
ATOM 7109 O O . ALA A 1 919 ? -12.75 49.906 8 1 77.44 919 ALA A O 1
ATOM 7110 N N . LEU A 1 920 ? -14.156 49.188 6.453 1 82.75 920 LEU A N 1
ATOM 7111 C CA . LEU A 1 920 ? -13.562 50 5.406 1 82.75 920 LEU A CA 1
ATOM 7112 C C . LEU A 1 920 ? -14.531 51.094 4.965 1 82.75 920 LEU A C 1
ATOM 7114 O O . LEU A 1 920 ? -15.641 50.812 4.512 1 82.75 920 LEU A O 1
ATOM 7118 N N . LEU A 1 921 ? -14.125 52.375 5.289 1 82.25 921 LEU A N 1
ATOM 7119 C CA . LEU A 1 921 ? -14.914 53.5 4.805 1 82.25 921 LEU A CA 1
ATOM 7120 C C . LEU A 1 921 ? -14.695 53.688 3.309 1 82.25 921 LEU A C 1
ATOM 7122 O O . LEU A 1 921 ? -13.578 53.969 2.867 1 82.25 921 LEU A O 1
ATOM 7126 N N . LEU A 1 922 ? -15.68 53.531 2.51 1 86.81 922 LEU A N 1
ATOM 7127 C CA . LEU A 1 922 ? -15.562 53.594 1.058 1 86.81 922 LEU A CA 1
ATOM 7128 C C . LEU A 1 922 ? -15.891 55 0.55 1 86.81 922 LEU A C 1
ATOM 7130 O O . LEU A 1 922 ? -15.305 55.469 -0.428 1 86.81 922 LEU A O 1
ATOM 7134 N N . SER A 1 923 ? -16.953 55.531 1.115 1 85.81 923 SER A N 1
ATOM 7135 C CA . SER A 1 923 ? -17.328 56.906 0.744 1 85.81 923 SER A CA 1
ATOM 7136 C C . SER A 1 923 ? -17.734 57.719 1.967 1 85.81 923 SER A C 1
ATOM 7138 O O . SER A 1 923 ? -18.125 57.156 2.99 1 85.81 923 SER A O 1
ATOM 7140 N N . GLY A 1 924 ? -17.422 59 1.867 1 81.38 924 GLY A N 1
ATOM 7141 C CA . GLY A 1 924 ? -17.844 59.875 2.939 1 81.38 924 GLY A CA 1
ATOM 7142 C C . GLY A 1 924 ? -16.734 60.156 3.951 1 81.38 924 GLY A C 1
ATOM 7143 O O . GLY A 1 924 ? -15.555 59.938 3.658 1 81.38 924 GLY A O 1
ATOM 7144 N N . GLN A 1 925 ? -17.203 60.688 5.043 1 79.62 925 GLN A N 1
ATOM 7145 C CA . GLN A 1 925 ? -16.297 61.062 6.117 1 79.62 925 GLN A CA 1
ATOM 7146 C C . GLN A 1 925 ? -16.766 60.5 7.457 1 79.62 925 GLN A C 1
ATOM 7148 O O . GLN A 1 925 ? -17.938 60.156 7.621 1 79.62 925 GLN A O 1
ATOM 7153 N N . ALA A 1 926 ? -15.781 60.25 8.297 1 78.62 926 ALA A N 1
ATOM 7154 C CA . ALA A 1 926 ? -16.094 59.719 9.625 1 78.62 926 ALA A CA 1
ATOM 7155 C C . ALA A 1 926 ? -15.43 60.562 10.719 1 78.62 926 ALA A C 1
ATOM 7157 O O . ALA A 1 926 ? -14.344 61.094 10.516 1 78.62 926 ALA A O 1
ATOM 7158 N N . TRP A 1 927 ? -16.125 60.875 11.883 1 72.69 927 TRP A N 1
ATOM 7159 C CA . TRP A 1 927 ? -15.633 61.625 13.031 1 72.69 927 TRP A CA 1
ATOM 7160 C C . TRP A 1 927 ? -15.609 60.75 14.281 1 72.69 927 TRP A C 1
ATOM 7162 O O . TRP A 1 927 ? -16.5 59.906 14.477 1 72.69 927 TRP A O 1
ATOM 7172 N N . PHE A 1 928 ? -14.57 60.844 15.195 1 63.72 928 PHE A N 1
ATOM 7173 C CA . PHE A 1 928 ? -14.555 60.219 16.516 1 63.72 928 PHE A CA 1
ATOM 7174 C C . PHE A 1 928 ? -15.375 61.031 17.516 1 63.72 928 PHE A C 1
ATOM 7176 O O . PHE A 1 928 ? -15.398 62.25 17.438 1 63.72 928 PHE A O 1
ATOM 7183 N N . GLU A 1 929 ? -16.281 60.406 18.297 1 55.75 929 GLU A N 1
ATOM 7184 C CA . GLU A 1 929 ? -17.062 61.188 19.266 1 55.75 929 GLU A CA 1
ATOM 7185 C C . GLU A 1 929 ? -16.188 61.688 20.406 1 55.75 929 GLU A C 1
ATOM 7187 O O . GLU A 1 929 ? -15.93 60.969 21.375 1 55.75 929 GLU A O 1
ATOM 7192 N N . HIS A 1 930 ? -14.867 61.844 20.625 1 46.53 930 HIS A N 1
ATOM 7193 C CA . HIS A 1 930 ? -14.43 62.219 21.953 1 46.53 930 HIS A CA 1
ATOM 7194 C C . HIS A 1 930 ? -15.258 63.406 22.484 1 46.53 930 HIS A C 1
ATOM 7196 O O . HIS A 1 930 ? -15.609 63.438 23.656 1 46.53 930 HIS A O 1
ATOM 7202 N N . GLY A 1 931 ? -14.844 64.812 22.547 1 37.22 931 GLY A N 1
ATOM 7203 C CA . GLY A 1 931 ? -15.273 66.125 22.891 1 37.22 931 GLY A CA 1
ATOM 7204 C C . GLY A 1 931 ? -15.977 66.875 21.734 1 37.22 931 GLY A C 1
ATOM 7205 O O . GLY A 1 931 ? -16.094 66.312 20.641 1 37.22 931 GLY A O 1
ATOM 7206 N N . PRO A 1 932 ? -16.031 68.438 22.031 1 35.56 932 PRO A N 1
ATOM 7207 C CA . PRO A 1 932 ? -16.844 69.312 21.234 1 35.56 932 PRO A CA 1
ATOM 7208 C C . PRO A 1 932 ? -16.656 69.125 19.734 1 35.56 932 PRO A C 1
ATOM 7210 O O . PRO A 1 932 ? -15.766 68.438 19.312 1 35.56 932 PRO A O 1
ATOM 7213 N N . SER A 1 933 ? -16.453 70.375 18.922 1 39.06 933 SER A N 1
ATOM 7214 C CA . SER A 1 933 ? -16.656 71.062 17.641 1 39.06 933 SER A CA 1
ATOM 7215 C C . SER A 1 933 ? -15.68 70.562 16.594 1 39.06 933 SER A C 1
ATOM 7217 O O . SER A 1 933 ? -15.406 71.25 15.609 1 39.06 933 SER A O 1
ATOM 7219 N N . SER A 1 934 ? -14.773 69.75 16.703 1 42.06 934 SER A N 1
ATOM 7220 C CA . SER A 1 934 ? -13.789 69.875 15.633 1 42.06 934 SER A CA 1
ATOM 7221 C C . SER A 1 934 ? -14.367 69.438 14.281 1 42.06 934 SER A C 1
ATOM 7223 O O . SER A 1 934 ? -15.008 68.438 14.172 1 42.06 934 SER A O 1
ATOM 7225 N N . THR A 1 935 ? -14.734 70.375 13.32 1 51.84 935 THR A N 1
ATOM 7226 C CA . THR A 1 935 ? -15.289 70.5 11.969 1 51.84 935 THR A CA 1
ATOM 7227 C C . THR A 1 935 ? -14.57 69.562 11.008 1 51.84 935 THR A C 1
ATOM 7229 O O . THR A 1 935 ? -15.102 69.188 9.953 1 51.84 935 THR A O 1
ATOM 7232 N N . ALA A 1 936 ? -13.305 69.188 11.211 1 57.25 936 ALA A N 1
ATOM 7233 C CA . ALA A 1 936 ? -12.625 68.5 10.141 1 57.25 936 ALA A CA 1
ATOM 7234 C C . ALA A 1 936 ? -12.797 67 10.312 1 57.25 936 ALA A C 1
ATOM 7236 O O . ALA A 1 936 ? -12.719 66.438 11.43 1 57.25 936 ALA A O 1
ATOM 7237 N N . PRO A 1 937 ? -13.18 66.25 9.258 1 66.56 937 PRO A N 1
ATOM 7238 C CA . PRO A 1 937 ? -13.383 64.75 9.32 1 66.56 937 PRO A CA 1
ATOM 7239 C C . PRO A 1 937 ? -12.125 64 9.742 1 66.56 937 PRO A C 1
ATOM 7241 O O . PRO A 1 937 ? -11.008 64.438 9.43 1 66.56 937 PRO A O 1
ATOM 7244 N N . ASP A 1 938 ? -12.188 63.156 10.703 1 63.53 938 ASP A N 1
ATOM 7245 C CA . ASP A 1 938 ? -11.062 62.375 11.195 1 63.53 938 ASP A CA 1
ATOM 7246 C C . ASP A 1 938 ? -10.633 61.344 10.156 1 63.53 938 ASP A C 1
ATOM 7248 O O . ASP A 1 938 ? -9.477 60.906 10.148 1 63.53 938 ASP A O 1
ATOM 7252 N N . ALA A 1 939 ? -11.594 60.938 9.312 1 72.19 939 ALA A N 1
ATOM 7253 C CA . ALA A 1 939 ? -11.266 59.938 8.273 1 72.19 939 ALA A CA 1
ATOM 7254 C C . ALA A 1 939 ? -12.016 60.25 6.98 1 72.19 939 ALA A C 1
ATOM 7256 O O . ALA A 1 939 ? -13.203 60.594 7.012 1 72.19 939 ALA A O 1
ATOM 7257 N N . GLU A 1 940 ? -11.219 60.281 6.027 1 74.62 940 GLU A N 1
ATOM 7258 C CA . GLU A 1 940 ? -11.812 60.438 4.703 1 74.62 940 GLU A CA 1
ATOM 7259 C C . GLU A 1 940 ? -11.664 59.156 3.879 1 74.62 940 GLU A C 1
ATOM 7261 O O . GLU A 1 940 ? -10.633 58.5 3.941 1 74.62 940 GLU A O 1
ATOM 7266 N N . ALA A 1 941 ? -12.578 58.781 3.164 1 79.25 941 ALA A N 1
ATOM 7267 C CA . ALA A 1 941 ? -12.562 57.594 2.332 1 79.25 941 ALA A CA 1
ATOM 7268 C C . ALA A 1 941 ? -11.508 57.688 1.236 1 79.25 941 ALA A C 1
ATOM 7270 O O . ALA A 1 941 ? -11.219 58.781 0.746 1 79.25 941 ALA A O 1
ATOM 7271 N N . PRO A 1 942 ? -11 56.656 0.855 1 77.31 942 PRO A N 1
ATOM 7272 C CA . PRO A 1 942 ? -11.133 55.312 1.411 1 77.31 942 PRO A CA 1
ATOM 7273 C C . PRO A 1 942 ? -10.195 55.062 2.584 1 77.31 942 PRO A C 1
ATOM 7275 O O . PRO A 1 942 ? -9 55.375 2.5 1 77.31 942 PRO A O 1
ATOM 7278 N N . CYS A 1 943 ? -10.766 54.5 3.697 1 74.38 943 CYS A N 1
ATOM 7279 C CA . CYS A 1 943 ? -9.945 54.344 4.895 1 74.38 943 CYS A CA 1
ATOM 7280 C C . CYS A 1 943 ? -10.43 53.156 5.719 1 74.38 943 CYS A C 1
ATOM 7282 O O . CYS A 1 943 ? -11.633 52.906 5.816 1 74.38 943 CYS A O 1
ATOM 7284 N N . LEU A 1 944 ? -9.438 52.469 6.195 1 73.75 944 LEU A N 1
ATOM 7285 C CA . LEU A 1 944 ? -9.766 51.375 7.098 1 73.75 944 LEU A CA 1
ATOM 7286 C C . LEU A 1 944 ? -10.094 51.875 8.492 1 73.75 944 LEU A C 1
ATOM 7288 O O . LEU A 1 944 ? -9.328 52.656 9.062 1 73.75 944 LEU A O 1
ATOM 7292 N N . LEU A 1 945 ? -11.227 51.531 8.953 1 72.12 945 LEU A N 1
ATOM 7293 C CA . LEU A 1 945 ? -11.656 51.906 10.297 1 72.12 945 LEU A CA 1
ATOM 7294 C C . LEU A 1 945 ? -11.391 50.812 11.289 1 72.12 945 LEU A C 1
ATOM 7296 O O . LEU A 1 945 ? -11.773 49.656 11.062 1 72.12 945 LEU A O 1
ATOM 7300 N N . LEU A 1 946 ? -10.633 51 12.219 1 61.5 946 LEU A N 1
ATOM 7301 C CA . LEU A 1 946 ? -10.297 50 13.234 1 61.5 946 LEU A CA 1
ATOM 7302 C C . LEU A 1 946 ? -11.234 50.094 14.43 1 61.5 946 LEU A C 1
ATOM 7304 O O . LEU A 1 946 ? -11.727 51.188 14.742 1 61.5 946 LEU A O 1
ATOM 7308 N N . PRO A 1 947 ? -11.539 48.938 14.906 1 57.12 947 PRO A N 1
ATOM 7309 C CA . PRO A 1 947 ? -12.375 49 16.109 1 57.12 947 PRO A CA 1
ATOM 7310 C C . PRO A 1 947 ? -11.68 49.688 17.281 1 57.12 947 PRO A C 1
ATOM 7312 O O . PRO A 1 947 ? -10.641 49.219 17.75 1 57.12 947 PRO A O 1
ATOM 7315 N N . THR A 1 948 ? -11.883 50.969 17.453 1 47.53 948 THR A N 1
ATOM 7316 C CA . THR A 1 948 ? -11.375 51.75 18.594 1 47.53 948 THR A CA 1
ATOM 7317 C C . THR A 1 948 ? -12.461 51.906 19.656 1 47.53 948 THR A C 1
ATOM 7319 O O . THR A 1 948 ? -13.633 51.625 19.406 1 47.53 948 THR A O 1
ATOM 7322 N N . PHE A 1 949 ? -12.086 52.125 20.953 1 45.44 949 PHE A N 1
ATOM 7323 C CA . PHE A 1 949 ? -13.031 52.406 22.031 1 45.44 949 PHE A CA 1
ATOM 7324 C C . PHE A 1 949 ? -13.828 53.688 21.734 1 45.44 949 PHE A C 1
ATOM 7326 O O . PHE A 1 949 ? -14.758 54 22.469 1 45.44 949 PHE A O 1
ATOM 7333 N N . LEU A 1 950 ? -13.594 54.344 20.688 1 51.38 950 LEU A N 1
ATOM 7334 C CA . LEU A 1 950 ? -14.289 55.594 20.375 1 51.38 950 LEU A CA 1
ATOM 7335 C C . LEU A 1 950 ? -15.445 55.344 19.422 1 51.38 950 LEU A C 1
ATOM 7337 O O . LEU A 1 950 ? -15.406 54.406 18.625 1 51.38 950 LEU A O 1
ATOM 7341 N N . LEU A 1 951 ? -16.438 56.062 19.594 1 66.94 951 LEU A N 1
ATOM 7342 C CA . LEU A 1 951 ? -17.594 56 18.719 1 66.94 951 LEU A CA 1
ATOM 7343 C C . LEU A 1 951 ? -17.344 56.75 17.422 1 66.94 951 LEU A C 1
ATOM 7345 O O . LEU A 1 951 ? -16.641 57.781 17.422 1 66.94 951 LEU A O 1
ATOM 7349 N N . TYR A 1 952 ? -17.812 56.25 16.359 1 77.25 952 TYR A N 1
ATOM 7350 C CA . TYR A 1 952 ? -17.656 56.875 15.047 1 77.25 952 TYR A CA 1
ATOM 7351 C C . TYR A 1 952 ? -18.953 57.531 14.602 1 77.25 952 TYR A C 1
ATOM 7353 O O . TYR A 1 952 ? -20.047 57 14.812 1 77.25 952 TYR A O 1
ATOM 7361 N N . ARG A 1 953 ? -18.875 58.812 14.109 1 80.31 953 ARG A N 1
ATOM 7362 C CA . ARG A 1 953 ? -19.969 59.469 13.398 1 80.31 953 ARG A CA 1
ATOM 7363 C C . ARG A 1 953 ? -19.672 59.531 11.898 1 80.31 953 ARG A C 1
ATOM 7365 O O . ARG A 1 953 ? -18.531 59.75 11.492 1 80.31 953 ARG A O 1
ATOM 7372 N N . PHE A 1 954 ? -20.734 59.281 11.102 1 82.88 954 PHE A N 1
ATOM 7373 C CA . PHE A 1 954 ? -20.516 59.219 9.656 1 82.88 954 PHE A CA 1
ATOM 7374 C C . PHE A 1 954 ? -21.312 60.281 8.938 1 82.88 954 PHE A C 1
ATOM 7376 O O . PHE A 1 954 ? -22.328 60.781 9.453 1 82.88 954 PHE A O 1
ATOM 7383 N N . SER A 1 955 ? -20.844 60.688 7.805 1 82.38 955 SER A N 1
ATOM 7384 C CA . SER A 1 955 ? -21.562 61.594 6.938 1 82.38 955 SER A CA 1
ATOM 7385 C C . SER A 1 955 ? -22.75 60.938 6.266 1 82.38 955 SER A C 1
ATOM 7387 O O . SER A 1 955 ? -22.859 59.688 6.289 1 82.38 955 SER A O 1
ATOM 7389 N N . ALA A 1 956 ? -23.594 61.688 5.699 1 79.88 956 ALA A N 1
ATOM 7390 C CA . ALA A 1 956 ? -24.812 61.156 5.09 1 79.88 956 ALA A CA 1
ATOM 7391 C C . ALA A 1 956 ? -24.484 60.281 3.869 1 79.88 956 ALA A C 1
ATOM 7393 O O . ALA A 1 956 ? -25.234 59.375 3.535 1 79.88 956 ALA A O 1
ATOM 7394 N N . ASP A 1 957 ? -23.375 60.5 3.287 1 80.12 957 ASP A N 1
ATOM 7395 C CA . ASP A 1 957 ? -23.016 59.75 2.082 1 80.12 957 ASP A CA 1
ATOM 7396 C C . ASP A 1 957 ? -22.016 58.656 2.395 1 80.12 957 ASP A C 1
ATOM 7398 O O . ASP A 1 957 ? -21.344 58.156 1.496 1 80.12 957 ASP A O 1
ATOM 7402 N N . ALA A 1 958 ? -22.016 58.25 3.543 1 85.56 958 ALA A N 1
ATOM 7403 C CA . ALA A 1 958 ? -21 57.281 3.938 1 85.56 958 ALA A CA 1
ATOM 7404 C C . ALA A 1 958 ? -21.453 55.875 3.631 1 85.56 958 ALA A C 1
ATOM 7406 O O . ALA A 1 958 ? -22.609 55.5 3.887 1 85.56 958 ALA A O 1
ATOM 7407 N N . HIS A 1 959 ? -20.641 55.188 2.928 1 88.62 959 HIS A N 1
ATOM 7408 C CA . HIS A 1 959 ? -20.781 53.75 2.746 1 88.62 959 HIS A CA 1
ATOM 7409 C C . HIS A 1 959 ? -19.641 53 3.434 1 88.62 959 HIS A C 1
ATOM 7411 O O . HIS A 1 959 ? -18.469 53.312 3.199 1 88.62 959 HIS A O 1
ATOM 7417 N N . VAL A 1 960 ? -19.984 52.062 4.242 1 86.44 960 VAL A N 1
ATOM 7418 C CA . VAL A 1 960 ? -18.984 51.375 5.035 1 86.44 960 VAL A CA 1
ATOM 7419 C C . VAL A 1 960 ? -19.094 49.844 4.785 1 86.44 960 VAL A C 1
ATOM 7421 O O . VAL A 1 960 ? -20.188 49.281 4.848 1 86.44 960 VAL A O 1
ATOM 7424 N N . LEU A 1 961 ? -17.938 49.312 4.363 1 85.81 961 LEU A N 1
ATOM 7425 C CA . LEU A 1 961 ? -17.859 47.844 4.25 1 85.81 961 LEU A CA 1
ATOM 7426 C C . LEU A 1 961 ? -17.484 47.219 5.59 1 85.81 961 LEU A C 1
ATOM 7428 O O . LEU A 1 961 ? -16.375 47.438 6.078 1 85.81 961 LEU A O 1
ATOM 7432 N N . ARG A 1 962 ? -18.297 46.5 6.102 1 80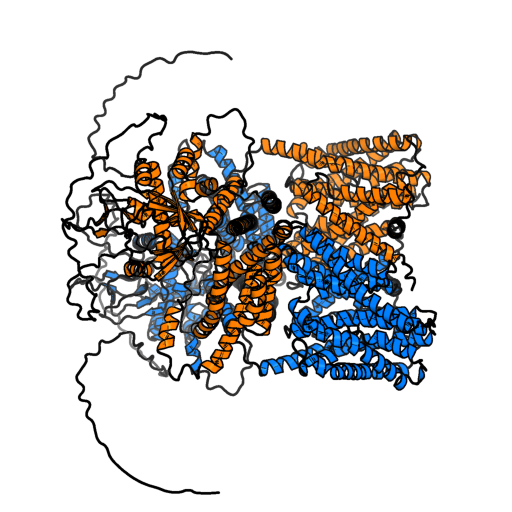.31 962 ARG A N 1
ATOM 7433 C CA . ARG A 1 962 ? -18.109 45.875 7.41 1 80.31 962 ARG A CA 1
ATOM 7434 C C . ARG A 1 962 ? -17.594 44.438 7.27 1 80.31 962 ARG A C 1
ATOM 7436 O O . ARG A 1 962 ? -18.156 43.656 6.508 1 80.31 962 ARG A O 1
ATOM 7443 N N . PHE A 1 963 ? -16.516 44.188 7.949 1 72.69 963 PHE A N 1
ATOM 7444 C CA . PHE A 1 963 ? -16 42.812 7.98 1 72.69 963 PHE A CA 1
ATOM 7445 C C . PHE A 1 963 ? -16.641 42.031 9.102 1 72.69 963 PHE A C 1
ATOM 7447 O O . PHE A 1 963 ? -16.969 42.562 10.156 1 72.69 963 PHE A O 1
ATOM 7454 N N . THR A 1 964 ? -17.344 40.844 8.805 1 57.69 964 THR A N 1
ATOM 7455 C CA . THR A 1 964 ? -18.156 40.094 9.758 1 57.69 964 THR A CA 1
ATOM 7456 C C . THR A 1 964 ? -17.281 39.25 10.672 1 57.69 964 THR A C 1
ATOM 7458 O O . THR A 1 964 ? -17.766 38.625 11.609 1 57.69 964 THR A O 1
ATOM 7461 N N . GLN A 1 965 ? -16.094 39.062 10.336 1 51.91 965 GLN A N 1
ATOM 7462 C CA . GLN A 1 965 ? -15.297 38.188 11.188 1 51.91 965 GLN A CA 1
ATOM 7463 C C . GLN A 1 965 ? -14.141 38.938 11.828 1 51.91 965 GLN A C 1
ATOM 7465 O O . GLN A 1 965 ? -13.641 39.906 11.258 1 51.91 965 GLN A O 1
ATOM 7470 N N . ARG A 1 966 ? -13.898 38.75 13.102 1 42.16 966 ARG A N 1
ATOM 7471 C CA . ARG A 1 966 ? -12.82 39.375 13.859 1 42.16 966 ARG A CA 1
ATOM 7472 C C . ARG A 1 966 ? -11.461 39.031 13.258 1 42.16 966 ARG A C 1
ATOM 7474 O O . ARG A 1 966 ? -11.195 37.875 12.922 1 42.16 966 ARG A O 1
ATOM 7481 N N . TRP A 1 967 ? -11 39.875 12.445 1 45.16 967 TRP A N 1
ATOM 7482 C CA . TRP A 1 967 ? -9.656 39.719 11.914 1 45.16 967 TRP A CA 1
ATOM 7483 C C . TRP A 1 967 ? -8.641 39.531 13.039 1 45.16 967 TRP A C 1
ATOM 7485 O O . TRP A 1 967 ? -8.516 40.406 13.906 1 45.16 967 TRP A O 1
ATOM 7495 N N . GLU A 1 968 ? -8.383 38.406 13.5 1 36.19 968 GLU A N 1
ATOM 7496 C CA . GLU A 1 968 ? -7.258 38.312 14.43 1 36.19 968 GLU A CA 1
ATOM 7497 C C . GLU A 1 968 ? -5.988 38.906 13.82 1 36.19 968 GLU A C 1
ATOM 7499 O O . GLU A 1 968 ? -5.34 38.25 12.992 1 36.19 968 GLU A O 1
ATOM 7504 N N . LEU A 1 969 ? -5.992 40.25 13.438 1 34.56 969 LEU A N 1
ATOM 7505 C CA . LEU A 1 969 ? -4.754 40.875 13 1 34.56 969 LEU A CA 1
ATOM 7506 C C . LEU A 1 969 ? -3.605 40.562 13.945 1 34.56 969 LEU A C 1
ATOM 7508 O O . LEU A 1 969 ? -3.574 41.031 15.078 1 34.56 969 LEU A O 1
ATOM 7512 N N . SER A 1 970 ? -3.203 39.438 14.062 1 32.41 970 SER A N 1
ATOM 7513 C CA . SER A 1 970 ? -2.066 39.156 14.93 1 32.41 970 SER A CA 1
ATOM 7514 C C . SER A 1 970 ? -1.076 40.312 14.938 1 32.41 970 SER A C 1
ATOM 7516 O O . SER A 1 970 ? -0.52 40.656 15.977 1 32.41 970 SER A O 1
ATOM 7518 N N . ASN A 1 971 ? -0.318 40.656 13.82 1 30.55 971 ASN A N 1
ATOM 7519 C CA . ASN A 1 971 ? 0.66 41.75 13.734 1 30.55 971 ASN A CA 1
ATOM 7520 C C . ASN A 1 971 ? -0.011 43.094 13.477 1 30.55 971 ASN A C 1
ATOM 7522 O O . ASN A 1 971 ? -0.088 43.531 12.336 1 30.55 971 ASN A O 1
ATOM 7526 N N . ARG A 1 972 ? -0.85 43.5 14.281 1 32.44 972 ARG A N 1
ATOM 7527 C CA . ARG A 1 972 ? -1.63 44.719 14.117 1 32.44 972 ARG A CA 1
ATOM 7528 C C . ARG A 1 972 ? -0.723 45.906 13.852 1 32.44 972 ARG A C 1
ATOM 7530 O O . ARG A 1 972 ? -1.046 46.75 13.023 1 32.44 972 ARG A O 1
ATOM 7537 N N . ARG A 1 973 ? 0.331 46.062 14.844 1 29.73 973 ARG A N 1
ATOM 7538 C CA . ARG A 1 973 ? 1.075 47.312 14.789 1 29.73 973 ARG A CA 1
ATOM 7539 C C . ARG A 1 973 ? 1.801 47.469 13.453 1 29.73 973 ARG A C 1
ATOM 7541 O O . ARG A 1 973 ? 1.88 48.562 12.898 1 29.73 973 ARG A O 1
ATOM 7548 N N . ARG A 1 974 ? 2.424 46.375 13.102 1 30.25 974 ARG A N 1
ATOM 7549 C CA . ARG A 1 974 ? 3.139 46.594 11.844 1 30.25 974 ARG A CA 1
ATOM 7550 C C . ARG A 1 974 ? 2.168 46.812 10.688 1 30.25 974 ARG A C 1
ATOM 7552 O O . ARG A 1 974 ? 2.486 47.5 9.719 1 30.25 974 ARG A O 1
ATOM 7559 N N . PHE A 1 975 ? 1.054 46.25 10.891 1 32.53 975 PHE A N 1
ATOM 7560 C CA . PHE A 1 975 ? 0.085 46.406 9.805 1 32.53 975 PHE A CA 1
ATOM 7561 C C . PHE A 1 975 ? -0.606 47.75 9.859 1 32.53 975 PHE A C 1
ATOM 7563 O O . PHE A 1 975 ? -0.859 48.375 8.82 1 32.53 975 PHE A O 1
ATOM 7570 N N . ILE A 1 976 ? -0.914 48.188 11.094 1 30.81 976 ILE A N 1
ATOM 7571 C CA . ILE A 1 976 ? -1.514 49.5 11.195 1 30.81 976 ILE A CA 1
ATOM 7572 C C . ILE A 1 976 ? -0.511 50.562 10.734 1 30.81 976 ILE A C 1
ATOM 7574 O O . ILE A 1 976 ? -0.873 51.5 10.016 1 30.81 976 ILE A O 1
ATOM 7578 N N . GLY A 1 977 ? 0.758 50.5 11.258 1 28.53 977 GLY A N 1
ATOM 7579 C CA . GLY A 1 977 ? 1.756 51.438 10.781 1 28.53 977 GLY A CA 1
ATOM 7580 C C . GLY A 1 977 ? 1.999 51.344 9.281 1 28.53 977 GLY A C 1
ATOM 7581 O O . GLY A 1 977 ? 2.199 52.375 8.617 1 28.53 977 GLY A O 1
ATOM 7582 N N . GLN A 1 978 ? 2.094 50.062 8.844 1 29.69 978 GLN A N 1
ATOM 7583 C CA . GLN A 1 978 ? 2.311 49.938 7.41 1 29.69 978 GLN A CA 1
ATOM 7584 C C . GLN A 1 978 ? 1.032 50.219 6.633 1 29.69 978 GLN A C 1
ATOM 7586 O O . GLN A 1 978 ? 1.085 50.688 5.496 1 29.69 978 GLN A O 1
ATOM 7591 N N . LEU A 1 979 ? -0.042 49.875 7.141 1 30.98 979 LEU A N 1
ATOM 7592 C CA . LEU A 1 979 ? -1.271 50.281 6.473 1 30.98 979 LEU A CA 1
ATOM 7593 C C . LEU A 1 979 ? -1.416 51.812 6.488 1 30.98 979 LEU A C 1
ATOM 7595 O O . LEU A 1 979 ? -1.962 52.375 5.547 1 30.98 979 LEU A O 1
ATOM 7599 N N . VAL A 1 980 ? -1.16 52.469 7.738 1 28.47 980 VAL A N 1
ATOM 7600 C CA . VAL A 1 980 ? -1.218 53.906 7.762 1 28.47 980 VAL A CA 1
ATOM 7601 C C . VAL A 1 980 ? -0.207 54.469 6.77 1 28.47 980 VAL A C 1
ATOM 7603 O O . VAL A 1 980 ? -0.372 55.594 6.281 1 28.47 980 VAL A O 1
ATOM 7606 N N . ILE A 1 981 ? 1.06 53.938 6.836 1 27.03 981 ILE A N 1
ATOM 7607 C CA . ILE A 1 981 ? 1.987 54.719 6.012 1 27.03 981 ILE A CA 1
ATOM 7608 C C . ILE A 1 981 ? 1.469 54.781 4.578 1 27.03 981 ILE A C 1
ATOM 7610 O O . ILE A 1 981 ? 1.375 55.844 3.99 1 27.03 981 ILE A O 1
ATOM 7614 N N . ARG A 1 982 ? 2.035 53.75 3.717 1 29.42 982 ARG A N 1
ATOM 7615 C CA . ARG A 1 982 ? 2.311 54 2.307 1 29.42 982 ARG A CA 1
ATOM 7616 C C . ARG A 1 982 ? 1.054 53.844 1.462 1 29.42 982 ARG A C 1
ATOM 7618 O O . ARG A 1 982 ? 1.124 53.812 0.231 1 29.42 982 ARG A O 1
ATOM 7625 N N . SER A 1 983 ? 0.015 53.219 2.043 1 28.83 983 SER A N 1
ATOM 7626 C CA . SER A 1 983 ? -0.821 53.125 0.849 1 28.83 983 SER A CA 1
ATOM 7627 C C . SER A 1 983 ? -1.247 54.5 0.372 1 28.83 983 SER A C 1
ATOM 7629 O O . SER A 1 983 ? -1.767 55.312 1.153 1 28.83 983 SER A O 1
ATOM 7631 N N . PRO A 1 984 ? -0.55 55.062 -0.538 1 29.8 984 PRO A N 1
ATOM 7632 C CA . PRO A 1 984 ? -1.017 56.312 -1.114 1 29.8 984 PRO A CA 1
ATOM 7633 C C . PRO A 1 984 ? -2.539 56.438 -1.112 1 29.8 984 PRO A C 1
ATOM 7635 O O . PRO A 1 984 ? -3.074 57.531 -1.395 1 29.8 984 PRO A O 1
ATOM 7638 N N . LEU A 1 985 ? -3.205 55.344 -1.022 1 28.56 985 LEU A N 1
ATOM 7639 C CA . LEU A 1 985 ? -4.641 55.562 -1.108 1 28.56 985 LEU A CA 1
ATOM 7640 C C . LEU A 1 985 ? -5.184 56.125 0.21 1 28.56 985 LEU A C 1
ATOM 7642 O O . LEU A 1 985 ? -6.242 56.75 0.239 1 28.56 985 LEU A O 1
ATOM 7646 N N . PHE A 1 986 ? -4.801 55.594 1.493 1 28.34 986 PHE A N 1
ATOM 7647 C CA . PHE A 1 986 ? -5.441 56.125 2.695 1 28.34 986 PHE A CA 1
ATOM 7648 C C . PHE A 1 986 ? -4.504 57.062 3.453 1 28.34 986 PHE A C 1
ATOM 7650 O O . PHE A 1 986 ? -3.393 56.656 3.816 1 28.34 986 PHE A O 1
ATOM 7657 N N . ASP A 1 987 ? -4.281 58.375 3.236 1 26.55 987 ASP A N 1
ATOM 7658 C CA . ASP A 1 987 ? -3.646 59.438 3.992 1 26.55 987 ASP A CA 1
ATOM 7659 C C . ASP A 1 987 ? -4.02 59.375 5.473 1 26.55 987 ASP A C 1
ATOM 7661 O O . ASP A 1 987 ? -5.188 59.531 5.832 1 26.55 987 ASP A O 1
ATOM 7665 N N . THR A 1 988 ? -3.549 58.438 6.227 1 27.3 988 THR A N 1
ATOM 7666 C CA . THR A 1 988 ? -3.836 58.5 7.652 1 27.3 988 THR A CA 1
ATOM 7667 C C . THR A 1 988 ? -3.494 59.875 8.203 1 27.3 988 THR A C 1
ATOM 7669 O O . THR A 1 988 ? -2.469 60.469 7.844 1 27.3 988 THR A O 1
ATOM 7672 N N . ALA A 1 989 ? -4.348 60.75 8.656 1 25.28 989 ALA A N 1
ATOM 7673 C CA . ALA A 1 989 ? -4.277 61.969 9.461 1 25.28 989 ALA A CA 1
ATOM 7674 C C . ALA A 1 989 ? -3.383 61.781 10.68 1 25.28 989 ALA A C 1
ATOM 7676 O O . ALA A 1 989 ? -3.59 60.844 11.469 1 25.28 989 ALA A O 1
ATOM 7677 N N . ALA A 1 990 ? -1.98 62.125 10.672 1 26.39 990 ALA A N 1
ATOM 7678 C CA . ALA A 1 990 ? -0.99 62.312 11.727 1 26.39 990 ALA A CA 1
ATOM 7679 C C . ALA A 1 990 ? -1.601 63 12.93 1 26.39 990 ALA A C 1
ATOM 7681 O O . ALA A 1 990 ? -2.299 64 12.781 1 26.39 990 ALA A O 1
ATOM 7682 N N . THR A 1 991 ? -1.729 62.469 14.031 1 24.92 991 THR A N 1
ATOM 7683 C CA . THR A 1 991 ? -1.975 63.062 15.344 1 24.92 991 THR A CA 1
ATOM 7684 C C . THR A 1 991 ? -0.984 64.188 15.617 1 24.92 991 THR A C 1
ATOM 7686 O O . THR A 1 991 ? 0.22 64.062 15.406 1 24.92 991 THR A O 1
ATOM 7689 N N . ALA A 1 992 ? -1.254 65.562 15.695 1 24.55 992 ALA A N 1
ATOM 7690 C CA . ALA A 1 992 ? -0.785 66.875 16.219 1 24.55 992 ALA A CA 1
ATOM 7691 C C . ALA A 1 992 ? -0.241 66.688 17.641 1 24.55 992 ALA A C 1
ATOM 7693 O O . ALA A 1 992 ? -0.862 67.188 18.594 1 24.55 992 ALA A O 1
ATOM 7694 N N . ALA A 1 993 ? 0.324 65.688 18.188 1 23.5 993 ALA A N 1
ATOM 7695 C CA . ALA A 1 993 ? 0.926 66 19.484 1 23.5 993 ALA A CA 1
ATOM 7696 C C . ALA A 1 993 ? 2.197 66.812 19.312 1 23.5 993 ALA A C 1
ATOM 7698 O O . ALA A 1 993 ? 3.092 66.438 18.547 1 23.5 993 ALA A O 1
ATOM 7699 N N . ASN A 1 994 ? 2.4 68.25 19.656 1 23.48 994 ASN A N 1
ATOM 7700 C CA . ASN A 1 994 ? 3.297 69.438 19.844 1 23.48 994 ASN A CA 1
ATOM 7701 C C . ASN A 1 994 ? 4.496 69 20.719 1 23.48 994 ASN A C 1
ATOM 7703 O O . ASN A 1 994 ? 5.238 69.875 21.172 1 23.48 994 ASN A O 1
ATOM 7707 N N . GLY A 1 995 ? 4.746 68.188 21.547 1 23.47 995 GLY A N 1
ATOM 7708 C CA . GLY A 1 995 ? 6 68.438 22.234 1 23.47 995 GLY A CA 1
ATOM 7709 C C . GLY A 1 995 ? 7.199 68.438 21.312 1 23.47 995 GLY A C 1
ATOM 7710 O O . GLY A 1 995 ? 7.105 67.938 20.172 1 23.47 995 GLY A O 1
ATOM 7711 N N . PRO A 1 996 ? 8.484 69.125 21.578 1 22.64 996 PRO A N 1
ATOM 7712 C CA . PRO A 1 996 ? 9.68 69.5 20.812 1 22.64 996 PRO A CA 1
ATOM 7713 C C . PRO A 1 996 ? 10.336 68.312 20.125 1 22.64 996 PRO A C 1
ATOM 7715 O O . PRO A 1 996 ? 11.484 68.438 19.672 1 22.64 996 PRO A O 1
ATOM 7718 N N . ALA A 1 997 ? 9.875 67.25 19.891 1 19.86 997 ALA A N 1
ATOM 7719 C CA . ALA A 1 997 ? 10.805 66.312 19.281 1 19.86 997 ALA A CA 1
ATOM 7720 C C . ALA A 1 997 ? 11.383 66.812 17.984 1 19.86 997 ALA A C 1
ATOM 7722 O O . ALA A 1 997 ? 10.641 67.312 17.125 1 19.86 997 ALA A O 1
ATOM 7723 N N . THR A 1 998 ? 12.805 67.312 17.891 1 20.77 998 THR A N 1
ATOM 7724 C CA . THR A 1 998 ? 13.766 67.938 16.984 1 20.77 998 THR A CA 1
ATOM 7725 C C . THR A 1 998 ? 13.531 67.5 15.547 1 20.77 998 THR A C 1
ATOM 7727 O O . THR A 1 998 ? 12.828 66.5 15.305 1 20.77 998 THR A O 1
ATOM 7730 N N . ALA A 1 999 ? 14.586 67.875 14.531 1 21 999 ALA A N 1
ATOM 7731 C CA . ALA A 1 999 ? 14.945 68.312 13.18 1 21 999 ALA A CA 1
ATOM 7732 C C . ALA A 1 999 ? 14.977 67.062 12.242 1 21 999 ALA A C 1
ATOM 7734 O O . ALA A 1 999 ? 15.828 67 11.352 1 21 999 ALA A O 1
ATOM 7735 N N . LEU A 1 1000 ? 14.797 66 12.523 1 19.45 1000 LEU A N 1
ATOM 7736 C CA . LEU A 1 1000 ? 15.227 65.062 11.445 1 19.45 1000 LEU A CA 1
ATOM 7737 C C . LEU A 1 1000 ? 14.672 65.562 10.102 1 19.45 1000 LEU A C 1
ATOM 7739 O O . LEU A 1 1000 ? 13.586 66.125 10.039 1 19.45 1000 LEU A O 1
ATOM 7743 N N . GLY A 1 1001 ? 15.453 65.438 8.875 1 19.25 1001 GLY A N 1
ATOM 7744 C CA . GLY A 1 1001 ? 15.633 66.125 7.594 1 19.25 1001 GLY A CA 1
ATOM 7745 C C . GLY A 1 1001 ? 14.344 66.25 6.805 1 19.25 1001 GLY A C 1
ATOM 7746 O O . GLY A 1 1001 ? 13.414 65.438 6.977 1 19.25 1001 GLY A O 1
ATOM 7747 N N . ARG A 1 1002 ? 13.992 67.5 6.297 1 22.2 1002 ARG A N 1
ATOM 7748 C CA . ARG A 1 1002 ? 13.109 68.25 5.406 1 22.2 1002 ARG A CA 1
ATOM 7749 C C . ARG A 1 1002 ? 13.07 67.625 4.02 1 22.2 1002 ARG A C 1
ATOM 7751 O O . ARG A 1 1002 ? 13.906 67.938 3.168 1 22.2 1002 ARG A O 1
ATOM 7758 N N . THR A 1 1003 ? 13.148 66.375 3.836 1 20.03 1003 THR A N 1
ATOM 7759 C CA . THR A 1 1003 ? 13.188 66.062 2.4 1 20.03 1003 THR A CA 1
ATOM 7760 C C . THR A 1 1003 ? 12.102 66.875 1.682 1 20.03 1003 THR A C 1
ATOM 7762 O O . THR A 1 1003 ? 11 67.062 2.207 1 20.03 1003 THR A O 1
ATOM 7765 N N . GLN A 1 1004 ? 12.453 67.938 0.804 1 19.97 1004 GLN A N 1
ATOM 7766 C CA . GLN A 1 1004 ? 11.75 68.875 -0.029 1 19.97 1004 GLN A CA 1
ATOM 7767 C C . GLN A 1 1004 ? 10.594 68.25 -0.781 1 19.97 1004 GLN A C 1
ATOM 7769 O O . GLN A 1 1004 ? 10.789 67.25 -1.512 1 19.97 1004 GLN A O 1
ATOM 7774 N N . SER A 1 1005 ? 9.523 68.312 -0.256 1 20.08 1005 SER A N 1
ATOM 7775 C CA . SER A 1 1005 ? 8.25 68 -0.893 1 20.08 1005 SER A CA 1
ATOM 7776 C C . SER A 1 1005 ? 8.039 68.812 -2.162 1 20.08 1005 SER A C 1
ATOM 7778 O O . SER A 1 1005 ? 8.195 70.062 -2.15 1 20.08 1005 SER A O 1
ATOM 7780 N N . VAL A 1 1006 ? 8.516 68.438 -3.438 1 21.17 1006 VAL A N 1
ATOM 7781 C CA . VAL A 1 1006 ? 8.328 69.25 -4.664 1 21.17 1006 VAL A CA 1
ATOM 7782 C C . VAL A 1 1006 ? 6.906 69.75 -4.723 1 21.17 1006 VAL A C 1
ATOM 7784 O O . VAL A 1 1006 ? 5.938 69 -4.551 1 21.17 1006 VAL A O 1
ATOM 7787 N N . PRO A 1 1007 ? 6.672 71.062 -4.52 1 20.23 1007 PRO A N 1
ATOM 7788 C CA . PRO A 1 1007 ? 5.406 71.812 -4.504 1 20.23 1007 PRO A CA 1
ATOM 7789 C C . PRO A 1 1007 ? 4.609 71.688 -5.797 1 20.23 1007 PRO A C 1
ATOM 7791 O O . PRO A 1 1007 ? 5.152 71.875 -6.887 1 20.23 1007 PRO A O 1
ATOM 7794 N N . PHE A 1 1008 ? 3.785 70.75 -6.059 1 20.53 1008 PHE A N 1
ATOM 7795 C CA . PHE A 1 1008 ? 2.975 70.75 -7.27 1 20.53 1008 PHE A CA 1
ATOM 7796 C C . PHE A 1 1008 ? 2.307 72.125 -7.426 1 20.53 1008 PHE A C 1
ATOM 7798 O O . PHE A 1 1008 ? 1.682 72.625 -6.488 1 20.53 1008 PHE A O 1
ATOM 7805 N N . ALA A 1 1009 ? 2.861 73.125 -8.172 1 18.98 1009 ALA A N 1
ATOM 7806 C CA . ALA A 1 1009 ? 2.418 74.438 -8.5 1 18.98 1009 ALA A CA 1
ATOM 7807 C C . ALA A 1 1009 ? 0.964 74.438 -8.961 1 18.98 1009 ALA A C 1
ATOM 7809 O O . ALA A 1 1009 ? 0.56 73.625 -9.766 1 18.98 1009 ALA A O 1
ATOM 7810 N N . ARG A 1 1010 ? 0.021 75.062 -8.273 1 20.61 1010 ARG A N 1
ATOM 7811 C CA . ARG A 1 1010 ? -1.396 75.375 -8.391 1 20.61 1010 ARG A CA 1
ATOM 7812 C C . ARG A 1 1010 ? -1.667 76.188 -9.664 1 20.61 1010 ARG A C 1
ATOM 7814 O O . ARG A 1 1010 ? -1.328 77.375 -9.742 1 20.61 1010 ARG A O 1
ATOM 7821 N N . ARG A 1 1011 ? -1.421 75.688 -10.961 1 20.08 1011 ARG A N 1
ATOM 7822 C CA . ARG A 1 1011 ? -1.798 76.625 -12.023 1 20.08 1011 ARG A CA 1
ATOM 7823 C C . ARG A 1 1011 ? -3.23 77.062 -11.836 1 20.08 1011 ARG A C 1
ATOM 7825 O O . ARG A 1 1011 ? -4.082 76.375 -11.336 1 20.08 1011 ARG A O 1
ATOM 7832 N N . ARG A 1 1012 ? -3.461 78.438 -11.922 1 19.06 1012 ARG A N 1
ATOM 7833 C CA . ARG A 1 1012 ? -4.605 79.312 -11.859 1 19.06 1012 ARG A CA 1
ATOM 7834 C C . ARG A 1 1012 ? -5.648 79 -12.906 1 19.06 1012 ARG A C 1
ATOM 7836 O O . ARG A 1 1012 ? -5.43 79.188 -14.102 1 19.06 1012 ARG A O 1
ATOM 7843 N N . ALA A 1 1013 ? -6.32 77.75 -12.977 1 18.52 1013 ALA A N 1
ATOM 7844 C CA . ALA A 1 1013 ? -7.422 77.5 -13.898 1 18.52 1013 ALA A CA 1
ATOM 7845 C C . ALA A 1 1013 ? -8.469 78.625 -13.82 1 18.52 1013 ALA A C 1
ATOM 7847 O O . ALA A 1 1013 ? -8.969 78.938 -12.734 1 18.52 1013 ALA A O 1
ATOM 7848 N N . SER A 1 1014 ? -8.422 79.625 -14.672 1 18.19 1014 SER A N 1
ATOM 7849 C CA . SER A 1 1014 ? -9.336 80.688 -15.008 1 18.19 1014 SER A CA 1
ATOM 7850 C C . SER A 1 1014 ? -10.781 80.188 -15.086 1 18.19 1014 SER A C 1
ATOM 7852 O O . SER A 1 1014 ? -11.016 79 -15.273 1 18.19 1014 SER A O 1
ATOM 7854 N N . ALA A 1 1015 ? -11.906 81.125 -15.008 1 18.89 1015 ALA A N 1
ATOM 7855 C CA . ALA A 1 1015 ? -13.328 81.312 -14.727 1 18.89 1015 ALA A CA 1
ATOM 7856 C C . ALA A 1 1015 ? -14.18 80.688 -15.844 1 18.89 1015 ALA A C 1
ATOM 7858 O O . ALA A 1 1015 ? -14.242 81.25 -16.938 1 18.89 1015 ALA A O 1
ATOM 7859 N N . ILE A 1 1016 ? -14.125 79.438 -16.344 1 18.95 1016 ILE A N 1
ATOM 7860 C CA . ILE A 1 1016 ? -14.984 79.062 -17.453 1 18.95 1016 ILE A CA 1
ATOM 7861 C C . ILE A 1 1016 ? -16.438 79.438 -17.125 1 18.95 1016 ILE A C 1
ATOM 7863 O O . ILE A 1 1016 ? -16.953 79 -16.062 1 18.95 1016 ILE A O 1
ATOM 7867 N N . GLU A 1 1017 ? -17.141 80.375 -17.75 1 18.56 1017 GLU A N 1
ATOM 7868 C CA . GLU A 1 1017 ? -18.438 81.062 -17.688 1 18.56 1017 GLU A CA 1
ATOM 7869 C C . GLU A 1 1017 ? -19.562 80 -17.875 1 18.56 1017 GLU A C 1
ATOM 7871 O O . GLU A 1 1017 ? -19.375 79 -18.547 1 18.56 1017 GLU A O 1
ATOM 7876 N N . PRO A 1 1018 ? -20.906 80.062 -17.25 1 18.98 1018 PRO A N 1
ATOM 7877 C CA . PRO A 1 1018 ? -22.094 79.312 -16.938 1 18.98 1018 PRO A CA 1
ATOM 7878 C C . PRO A 1 1018 ? -22.812 78.75 -18.188 1 18.98 1018 PRO A C 1
ATOM 7880 O O . PRO A 1 1018 ? -23.703 77.938 -18.078 1 18.98 1018 PRO A O 1
ATOM 7883 N N . GLY A 1 1019 ? -22.75 79.25 -19.438 1 18.5 1019 GLY A N 1
ATOM 7884 C CA . GLY A 1 1019 ? -23.969 79.375 -20.219 1 18.5 1019 GLY A CA 1
ATOM 7885 C C . GLY A 1 1019 ? -24.594 78.062 -20.609 1 18.5 1019 GLY A C 1
ATOM 7886 O O . GLY A 1 1019 ? -25.797 77.875 -20.484 1 18.5 1019 GLY A O 1
ATOM 7887 N N . GLN A 1 1020 ? -24.141 77.312 -21.609 1 18.09 1020 GLN A N 1
ATOM 7888 C CA . GLN A 1 1020 ? -24.969 76.688 -22.625 1 18.09 1020 GLN A CA 1
ATOM 7889 C C . GLN A 1 1020 ? -25.484 75.375 -22.141 1 18.09 1020 GLN A C 1
ATOM 7891 O O . GLN A 1 1020 ? -25.016 74.312 -22.594 1 18.09 1020 GLN A O 1
ATOM 7896 N N . ILE A 1 1021 ? -25.734 75.062 -20.828 1 18.59 1021 ILE A N 1
ATOM 7897 C CA . ILE A 1 1021 ? -26.125 73.75 -20.406 1 18.59 1021 ILE A CA 1
ATOM 7898 C C . ILE A 1 1021 ? -27.562 73.438 -20.828 1 18.59 1021 ILE A C 1
ATOM 7900 O O . ILE A 1 1021 ? -28.469 73.438 -20 1 18.59 1021 ILE A O 1
ATOM 7904 N N . GLU A 1 1022 ? -28.188 74.125 -21.922 1 17.2 1022 GLU A N 1
ATOM 7905 C CA . GLU A 1 1022 ? -29.641 74.25 -21.922 1 17.2 1022 GLU A CA 1
ATOM 7906 C C . GLU A 1 1022 ? -30.281 72.875 -22.078 1 17.2 1022 GLU A C 1
ATOM 7908 O O . GLU A 1 1022 ? -31.281 72.562 -21.406 1 17.2 1022 GLU A O 1
ATOM 7913 N N . LEU A 1 1023 ? -30.047 72.188 -23.297 1 17.27 1023 LEU A N 1
ATOM 7914 C CA . LEU A 1 1023 ? -31.094 71.438 -24 1 17.27 1023 LEU A CA 1
ATOM 7915 C C . LEU A 1 1023 ? -31.422 70.125 -23.266 1 17.27 1023 LEU A C 1
ATOM 7917 O O . LEU A 1 1023 ? -30.766 69.125 -23.5 1 17.27 1023 LEU A O 1
ATOM 7921 N N . ALA A 1 1024 ? -31.656 70.062 -21.953 1 17.19 1024 ALA A N 1
ATOM 7922 C CA . ALA A 1 1024 ? -31.797 68.938 -21.047 1 17.19 1024 ALA A CA 1
ATOM 7923 C C . ALA A 1 1024 ? -33.094 68.188 -21.344 1 17.19 1024 ALA A C 1
ATOM 7925 O O . ALA A 1 1024 ? -33.25 67.062 -20.859 1 17.19 1024 ALA A O 1
ATOM 7926 N N . ARG A 1 1025 ? -34.219 68.688 -22.156 1 17.91 1025 ARG A N 1
ATOM 7927 C CA . ARG A 1 1025 ? -35.469 68.375 -21.453 1 17.91 1025 ARG A CA 1
ATOM 7928 C C . ARG A 1 1025 ? -35.906 66.938 -21.672 1 17.91 1025 ARG A C 1
ATOM 7930 O O . ARG A 1 1025 ? -36.469 66.312 -20.766 1 17.91 1025 ARG A O 1
ATOM 7937 N N . ALA A 1 1026 ? -36.062 66.5 -22.953 1 17.67 1026 ALA A N 1
ATOM 7938 C CA . ALA A 1 1026 ? -37.188 65.625 -23.328 1 17.67 1026 ALA A CA 1
ATOM 7939 C C . ALA A 1 1026 ? -37.094 64.25 -22.688 1 17.67 1026 ALA A C 1
ATOM 7941 O O . ALA A 1 1026 ? -36.125 63.562 -22.906 1 17.67 1026 ALA A O 1
ATOM 7942 N N . ALA A 1 1027 ? -38.031 63.812 -21.609 1 18.55 1027 ALA A N 1
ATOM 7943 C CA . ALA A 1 1027 ? -38.375 63 -20.438 1 18.55 1027 ALA A CA 1
ATOM 7944 C C . ALA A 1 1027 ? -39.031 61.688 -20.844 1 18.55 1027 ALA A C 1
ATOM 7946 O O . ALA A 1 1027 ? -39.25 60.812 -20.016 1 18.55 1027 ALA A O 1
ATOM 7947 N N . THR A 1 1028 ? -39.344 61.125 -22.078 1 17.94 1028 THR A N 1
ATOM 7948 C CA . THR A 1 1028 ? -40.531 60.25 -22.047 1 17.94 1028 THR A CA 1
ATOM 7949 C C . THR A 1 1028 ? -40.219 58.938 -21.344 1 17.94 1028 THR A C 1
ATOM 7951 O O . THR A 1 1028 ? -39.344 58.188 -21.781 1 17.94 1028 THR A O 1
ATOM 7954 N N . PHE A 1 1029 ? -40.469 58.75 -19.938 1 18.38 1029 PHE A N 1
ATOM 7955 C CA . PHE A 1 1029 ? -40.344 57.594 -19.047 1 18.38 1029 PHE A CA 1
ATOM 7956 C C . PHE A 1 1029 ? -41.438 56.594 -19.328 1 18.38 1029 PHE A C 1
ATOM 7958 O O . PHE A 1 1029 ? -42.438 56.562 -18.641 1 18.38 1029 PHE A O 1
ATOM 7965 N N . ALA A 1 1030 ? -42 56.219 -20.484 1 20.28 1030 ALA A N 1
ATOM 7966 C CA . ALA A 1 1030 ? -43.156 55.312 -20.562 1 20.28 1030 ALA A CA 1
ATOM 7967 C C . ALA A 1 1030 ? -42.969 54.156 -19.578 1 20.28 1030 ALA A C 1
ATOM 7969 O O . ALA A 1 1030 ? -41.938 53.5 -19.562 1 20.28 1030 ALA A O 1
ATOM 7970 N N . ASN A 1 1031 ? -44 53.562 -18.531 1 19.78 1031 ASN A N 1
ATOM 7971 C CA . ASN A 1 1031 ? -44.312 53.531 -17.109 1 19.78 1031 ASN A CA 1
ATOM 7972 C C . ASN A 1 1031 ? -44.312 52.125 -16.562 1 19.78 1031 ASN A C 1
ATOM 7974 O O . ASN A 1 1031 ? -44.906 51.844 -15.5 1 19.78 1031 ASN A O 1
ATOM 7978 N N . LEU A 1 1032 ? -44.25 50.906 -17.125 1 17.86 1032 LEU A N 1
ATOM 7979 C CA . LEU A 1 1032 ? -44.344 49.875 -16.109 1 17.86 1032 LEU A CA 1
ATOM 7980 C C . LEU A 1 1032 ? -43.312 50.094 -15.008 1 17.86 1032 LEU A C 1
ATOM 7982 O O . LEU A 1 1032 ? -42.156 50.469 -15.289 1 17.86 1032 LEU A O 1
ATOM 7986 N N . PRO A 1 1033 ? -43.719 50.281 -13.602 1 20.17 1033 PRO A N 1
ATOM 7987 C CA . PRO A 1 1033 ? -43.812 50.156 -12.141 1 20.17 1033 PRO A CA 1
ATOM 7988 C C . PRO A 1 1033 ? -43.531 48.75 -11.641 1 20.17 1033 PRO A C 1
ATOM 7990 O O . PRO A 1 1033 ? -44.344 47.844 -11.883 1 20.17 1033 PRO A O 1
ATOM 7993 N N . ALA A 1 1034 ? -42.562 48.094 -11.766 1 21.36 1034 ALA A N 1
ATOM 7994 C CA . ALA A 1 1034 ? -42.188 46.719 -11.477 1 21.36 1034 ALA A CA 1
ATOM 7995 C C . ALA A 1 1034 ? -42.219 46.438 -9.977 1 21.36 1034 ALA A C 1
ATOM 7997 O O . ALA A 1 1034 ? -41.406 46.969 -9.219 1 21.36 1034 ALA A O 1
ATOM 7998 N N . TRP A 1 1035 ? -43.312 46.156 -9.055 1 21.89 1035 TRP A N 1
ATOM 7999 C CA . TRP A 1 1035 ? -43.844 46.562 -7.754 1 21.89 1035 TRP A CA 1
ATOM 8000 C C . TRP A 1 1035 ? -43.219 45.719 -6.637 1 21.89 1035 TRP A C 1
ATOM 8002 O O . TRP A 1 1035 ? -42.75 44.625 -6.871 1 21.89 1035 TRP A O 1
ATOM 8012 N N . ARG A 1 1036 ? -43.25 46.281 -5.277 1 22.72 1036 ARG A N 1
ATOM 8013 C CA . ARG A 1 1036 ? -42.656 46.25 -3.941 1 22.72 1036 ARG A CA 1
ATOM 8014 C C . ARG A 1 1036 ? -42.969 44.938 -3.23 1 22.72 1036 ARG A C 1
ATOM 8016 O O . ARG A 1 1036 ? -44.094 44.75 -2.736 1 22.72 1036 ARG A O 1
ATOM 8023 N N . SER A 1 1037 ? -43.031 43.812 -3.594 1 21.36 1037 SER A N 1
ATOM 8024 C CA . SER A 1 1037 ? -43.531 43.031 -2.459 1 21.36 1037 SER A CA 1
ATOM 8025 C C . SER A 1 1037 ? -42.531 43.031 -1.312 1 21.36 1037 SER A C 1
ATOM 8027 O O . SER A 1 1037 ? -42.719 42.344 -0.305 1 21.36 1037 SER A O 1
ATOM 8029 N N . PRO A 1 1038 ? -41.594 43.969 -1.095 1 21.25 1038 PRO A N 1
ATOM 8030 C CA . PRO A 1 1038 ? -40.438 43.562 -0.308 1 21.25 1038 PRO A CA 1
ATOM 8031 C C . PRO A 1 1038 ? -40.75 43.406 1.18 1 21.25 1038 PRO A C 1
ATOM 8033 O O . PRO A 1 1038 ? -41.344 44.312 1.779 1 21.25 1038 PRO A O 1
ATOM 8036 N N . ARG A 1 1039 ? -41 42.312 1.844 1 24.88 1039 ARG A N 1
ATOM 8037 C CA . ARG A 1 1039 ? -41.375 42.125 3.242 1 24.88 1039 ARG A CA 1
ATOM 8038 C C . ARG A 1 1039 ? -40.406 42.875 4.172 1 24.88 1039 ARG A C 1
ATOM 8040 O O . ARG A 1 1039 ? -39.219 42.938 3.887 1 24.88 1039 ARG A O 1
ATOM 8047 N N . ARG A 1 1040 ? -40.844 43.844 5.035 1 22.95 1040 ARG A N 1
ATOM 8048 C CA . ARG A 1 1040 ? -40.219 44.75 5.98 1 22.95 1040 ARG A CA 1
ATOM 8049 C C . ARG A 1 1040 ? -39.281 44.031 6.914 1 22.95 1040 ARG A C 1
ATOM 8051 O O . ARG A 1 1040 ? -39.656 43.031 7.559 1 22.95 1040 ARG A O 1
ATOM 8058 N N . LEU A 1 1041 ? -38.062 44 6.602 1 21.77 1041 LEU A N 1
ATOM 8059 C CA . LEU A 1 1041 ? -37 43.469 7.457 1 21.77 1041 LEU A CA 1
ATOM 8060 C C . LEU A 1 1041 ? -37.094 44.031 8.867 1 21.77 1041 LEU A C 1
ATOM 8062 O O . LEU A 1 1041 ? -37.125 45.25 9.047 1 21.77 1041 LEU A O 1
ATOM 8066 N N . SER A 1 1042 ? -37.906 43.469 9.75 1 21.59 1042 SER A N 1
ATOM 8067 C CA . SER A 1 1042 ? -38.094 43.875 11.133 1 21.59 1042 SER A CA 1
ATOM 8068 C C . SER A 1 1042 ? -36.75 44.281 11.766 1 21.59 1042 SER A C 1
ATOM 8070 O O . SER A 1 1042 ? -35.688 43.781 11.375 1 21.59 1042 SER A O 1
ATOM 8072 N N . GLU A 1 1043 ? -36.594 45.5 12.336 1 22.47 1043 GLU A N 1
ATOM 8073 C CA . GLU A 1 1043 ? -35.562 46.25 13 1 22.47 1043 GLU A CA 1
ATOM 8074 C C . GLU A 1 1043 ? -34.75 45.406 13.969 1 22.47 1043 GLU A C 1
ATOM 8076 O O . GLU A 1 1043 ? -35.344 44.75 14.844 1 22.47 1043 GLU A O 1
ATOM 8081 N N . PRO A 1 1044 ? -33.719 44.812 13.484 1 23.09 1044 PRO A N 1
ATOM 8082 C CA . PRO A 1 1044 ? -32.969 44 14.453 1 23.09 1044 PRO A CA 1
ATOM 8083 C C . PRO A 1 1044 ? -32.719 44.75 15.773 1 23.09 1044 PRO A C 1
ATOM 8085 O O . PRO A 1 1044 ? -32.438 45.938 15.773 1 23.09 1044 PRO A O 1
ATOM 8088 N N . GLU A 1 1045 ? -33.438 44.406 16.859 1 24.56 1045 GLU A N 1
ATOM 8089 C CA . GLU A 1 1045 ? -33.5 44.969 18.203 1 24.56 1045 GLU A CA 1
ATOM 8090 C C . GLU A 1 1045 ? -32.094 45.219 18.75 1 24.56 1045 GLU A C 1
ATOM 8092 O O . GLU A 1 1045 ? -31.531 44.344 19.438 1 24.56 1045 GLU A O 1
ATOM 8097 N N . PHE A 1 1046 ? -31.234 45.469 17.75 1 22.98 1046 PHE A N 1
ATOM 8098 C CA . PHE A 1 1046 ? -29.891 45.594 18.297 1 22.98 1046 PHE A CA 1
ATOM 8099 C C . PHE A 1 1046 ? -29.859 46.625 19.422 1 22.98 1046 PHE A C 1
ATOM 8101 O O . PHE A 1 1046 ? -28.984 46.594 20.281 1 22.98 1046 PHE A O 1
ATOM 8108 N N . PHE A 1 1047 ? -30.469 47.812 19.031 1 22.38 1047 PHE A N 1
ATOM 8109 C CA . PHE A 1 1047 ? -30.234 48.969 19.891 1 22.38 1047 PHE A CA 1
ATOM 8110 C C . PHE A 1 1047 ? -31.094 48.906 21.141 1 22.38 1047 PHE A C 1
ATOM 8112 O O . PHE A 1 1047 ? -32.312 48.719 21.062 1 22.38 1047 PHE A O 1
ATOM 8119 N N . VAL A 1 1048 ? -30.672 48.375 22.25 1 22.38 1048 VAL A N 1
ATOM 8120 C CA . VAL A 1 1048 ? -31.391 48.344 23.531 1 22.38 1048 VAL A CA 1
ATOM 8121 C C . VAL A 1 1048 ? -31.828 49.75 23.906 1 22.38 1048 VAL A C 1
ATOM 8123 O O . VAL A 1 1048 ? -30.984 50.625 24.109 1 22.38 1048 VAL A O 1
ATOM 8126 N N . LYS A 1 1049 ? -32.875 50.219 23.141 1 22.72 1049 LYS A N 1
ATOM 8127 C CA . LYS A 1 1049 ? -33.406 51.531 23.547 1 22.72 1049 LYS A CA 1
ATOM 8128 C C . LYS A 1 1049 ? -33.75 51.531 25.031 1 22.72 1049 LYS A C 1
ATOM 8130 O O . LYS A 1 1049 ? -34.438 50.594 25.516 1 22.72 1049 LYS A O 1
ATOM 8135 N N . ARG A 1 1050 ? -33.031 52.188 25.859 1 21.28 1050 ARG A N 1
ATOM 8136 C CA . ARG A 1 1050 ? -33.344 52.375 27.266 1 21.28 1050 ARG A CA 1
ATOM 8137 C C . ARG A 1 1050 ? -34.719 53.062 27.438 1 21.28 1050 ARG A C 1
ATOM 8139 O O . ARG A 1 1050 ? -34.906 54.188 27 1 21.28 1050 ARG A O 1
ATOM 8146 N N . LYS A 1 1051 ? -35.781 52.188 27.141 1 21.83 1051 LYS A N 1
ATOM 8147 C CA . LYS A 1 1051 ? -37.156 52.719 27.312 1 21.83 1051 LYS A CA 1
ATOM 8148 C C . LYS A 1 1051 ? -37.281 53.406 28.656 1 21.83 1051 LYS A C 1
ATOM 8150 O O . LYS A 1 1051 ? -36.875 52.906 29.688 1 21.83 1051 LYS A O 1
ATOM 8155 N N . ALA A 1 1052 ? -37.438 54.688 28.562 1 19.98 1052 ALA A N 1
ATOM 8156 C CA . ALA A 1 1052 ? -37.844 55.469 29.719 1 19.98 1052 ALA A CA 1
ATOM 8157 C C . ALA A 1 1052 ? -39.125 54.906 30.344 1 19.98 1052 ALA A C 1
ATOM 8159 O O . ALA A 1 1052 ? -40.031 54.438 29.625 1 19.98 1052 ALA A O 1
ATOM 8160 N N . VAL A 1 1053 ? -39.125 54.469 31.5 1 20.03 1053 VAL A N 1
ATOM 8161 C CA . VAL A 1 1053 ? -40.062 53.875 32.438 1 20.03 1053 VAL A CA 1
ATOM 8162 C C . VAL A 1 1053 ? -41.344 54.75 32.531 1 20.03 1053 VAL A C 1
ATOM 8164 O O . VAL A 1 1053 ? -41.375 55.781 33.188 1 20.03 1053 VAL A O 1
ATOM 8167 N N . HIS A 1 1054 ? -41.875 55.219 31.359 1 18.02 1054 HIS A N 1
ATOM 8168 C CA . HIS A 1 1054 ? -43.031 56.031 31.781 1 18.02 1054 HIS A CA 1
ATOM 8169 C C . HIS A 1 1054 ? -44.094 55.156 32.438 1 18.02 1054 HIS A C 1
ATOM 8171 O O . HIS A 1 1054 ? -44.156 53.938 32.188 1 18.02 1054 HIS A O 1
ATOM 8177 N N . GLY A 1 1055 ? -44.875 55.656 33.438 1 19.17 1055 GLY A N 1
ATOM 8178 C CA . GLY A 1 1055 ? -45.844 55.312 34.469 1 19.17 1055 GLY A CA 1
ATOM 8179 C C . GLY A 1 1055 ? -47.188 54.875 33.875 1 19.17 1055 GLY A C 1
ATOM 8180 O O . GLY A 1 1055 ? -48.188 54.844 34.594 1 19.17 1055 GLY A O 1
ATOM 8181 N N . GLY A 1 1056 ? -47.062 54.094 32.688 1 17.94 1056 GLY A N 1
ATOM 8182 C CA . GLY A 1 1056 ? -48.406 53.875 32.188 1 17.94 1056 GLY A CA 1
ATOM 8183 C C . GLY A 1 1056 ? -49.375 53.281 33.188 1 17.94 1056 GLY A C 1
ATOM 8184 O O . GLY A 1 1056 ? -48.969 52.406 33.969 1 17.94 1056 GLY A O 1
ATOM 8185 N N . ASP A 1 1057 ? -50.438 53.969 33.594 1 18.22 1057 ASP A N 1
ATOM 8186 C CA . ASP A 1 1057 ? -51.656 53.812 34.375 1 18.22 1057 ASP A CA 1
ATOM 8187 C C . ASP A 1 1057 ? -52.531 52.688 33.844 1 18.22 1057 ASP A C 1
ATOM 8189 O O . ASP A 1 1057 ? -52.875 52.688 32.656 1 18.22 1057 ASP A O 1
ATOM 8193 N N . ASP A 1 1058 ? -52.281 51.438 34.312 1 18 1058 ASP A N 1
ATOM 8194 C CA . ASP A 1 1058 ? -52.844 50.125 34 1 18 1058 ASP A CA 1
ATOM 8195 C C . ASP A 1 1058 ? -54.375 50.188 34.125 1 18 1058 ASP A C 1
ATOM 8197 O O . ASP A 1 1058 ? -54.938 49.969 35.188 1 18 1058 ASP A O 1
ATOM 8201 N N . ASP A 1 1059 ? -55.031 51.031 33.344 1 16.69 1059 ASP A N 1
ATOM 8202 C CA . ASP A 1 1059 ? -56.469 51.062 33.656 1 16.69 1059 ASP A CA 1
ATOM 8203 C C . ASP A 1 1059 ? -57.125 49.719 33.375 1 16.69 1059 ASP A C 1
ATOM 8205 O O . ASP A 1 1059 ? -56.844 49.094 32.375 1 16.69 1059 ASP A O 1
ATOM 8209 N N . ASP A 1 1060 ? -57.812 49.062 34.344 1 17.36 1060 ASP A N 1
ATOM 8210 C CA . ASP A 1 1060 ? -58.469 47.844 34.75 1 17.36 1060 ASP A CA 1
ATOM 8211 C C . ASP A 1 1060 ? -59.719 47.594 33.938 1 17.36 1060 ASP A C 1
ATOM 8213 O O . ASP A 1 1060 ? -60.562 46.75 34.281 1 17.36 1060 ASP A O 1
ATOM 8217 N N . ASP A 1 1061 ? -59.781 48.094 32.594 1 16.02 1061 ASP A N 1
ATOM 8218 C CA . ASP A 1 1061 ? -61.188 48.156 32.344 1 16.02 1061 ASP A CA 1
ATOM 8219 C C . ASP A 1 1061 ? -61.844 46.781 32.344 1 16.02 1061 ASP A C 1
ATOM 8221 O O . ASP A 1 1061 ? -61.156 45.781 32.031 1 16.02 1061 ASP A O 1
ATOM 8225 N N . ASP A 1 1062 ? -63.25 46.656 32.594 1 15.92 1062 ASP A N 1
ATOM 8226 C CA . ASP A 1 1062 ? -64.312 45.906 33.219 1 15.92 1062 ASP A CA 1
ATOM 8227 C C . ASP A 1 1062 ? -64.938 44.906 32.219 1 15.92 1062 ASP A C 1
ATOM 8229 O O . ASP A 1 1062 ? -65.688 44 32.625 1 15.92 1062 ASP A O 1
ATOM 8233 N N . ASP A 1 1063 ? -64.75 45.031 30.828 1 15.71 1063 ASP A N 1
ATOM 8234 C CA . ASP A 1 1063 ? -66.062 44.875 30.297 1 15.71 1063 ASP A CA 1
ATOM 8235 C C . ASP A 1 1063 ? -66.562 43.438 30.484 1 15.71 1063 ASP A C 1
ATOM 8237 O O . ASP A 1 1063 ? -65.75 42.5 30.594 1 15.71 1063 ASP A O 1
ATOM 8241 N N . ASP A 1 1064 ? -67.938 43.25 30.141 1 15.35 1064 ASP A N 1
ATOM 8242 C CA . ASP A 1 1064 ? -69.188 42.594 30.562 1 15.35 1064 ASP A CA 1
ATOM 8243 C C . ASP A 1 1064 ? -69.312 41.188 30 1 15.35 1064 ASP A C 1
ATOM 8245 O O . ASP A 1 1064 ? -69.125 40.188 30.719 1 15.35 1064 ASP A O 1
ATOM 8249 N N . ASP A 1 1065 ? -70.375 40.969 29.141 1 15.27 1065 ASP A N 1
ATOM 8250 C CA . ASP A 1 1065 ? -71.625 40.219 29.453 1 15.27 1065 ASP A CA 1
ATOM 8251 C C . ASP A 1 1065 ? -71.562 38.812 28.891 1 15.27 1065 ASP A C 1
ATOM 8253 O O . ASP A 1 1065 ? -70.625 38.469 28.109 1 15.27 1065 ASP A O 1
ATOM 8257 N N . ASP A 1 1066 ? -72.625 38.375 28.078 1 15.57 1066 ASP A N 1
ATOM 8258 C CA . ASP A 1 1066 ? -73.688 37.406 28.359 1 15.57 1066 ASP A CA 1
ATOM 8259 C C . ASP A 1 1066 ? -73.438 36.094 27.656 1 15.57 1066 ASP A C 1
ATOM 8261 O O . ASP A 1 1066 ? -73.125 35.094 28.297 1 15.57 1066 ASP A O 1
ATOM 8265 N N . GLY A 1 1067 ? -74.375 35.688 26.656 1 15.51 1067 GLY A N 1
ATOM 8266 C CA . GLY A 1 1067 ? -75.438 34.688 26.75 1 15.51 1067 GLY A CA 1
ATOM 8267 C C . GLY A 1 1067 ? -75.062 33.375 26.109 1 15.51 1067 GLY A C 1
ATOM 8268 O O . GLY A 1 1067 ? -74.938 32.344 26.797 1 15.51 1067 GLY A O 1
ATOM 8269 N N . VAL A 1 1068 ? -75.688 33.031 24.766 1 16.23 1068 VAL A N 1
ATOM 8270 C CA . VAL A 1 1068 ? -76.75 32.062 24.625 1 16.23 1068 VAL A CA 1
ATOM 8271 C C . VAL A 1 1068 ? -76.188 30.703 24.203 1 16.23 1068 VAL A C 1
ATOM 8273 O O . VAL A 1 1068 ? -76.25 29.75 24.984 1 16.23 1068 VAL A O 1
ATOM 8276 N N . ASP A 1 1069 ? -76.562 30.188 22.906 1 16.06 1069 ASP A N 1
ATOM 8277 C CA . ASP A 1 1069 ? -77.562 29.141 22.625 1 16.06 1069 ASP A CA 1
ATOM 8278 C C . ASP A 1 1069 ? -76.875 27.797 22.406 1 16.06 1069 ASP A C 1
ATOM 8280 O O . ASP A 1 1069 ? -75.625 27.75 22.156 1 16.06 1069 ASP A O 1
ATOM 8284 N N . GLY A 1 1070 ? -77.625 26.906 21.594 1 16.7 1070 GLY A N 1
ATOM 8285 C CA . GLY A 1 1070 ? -78.312 25.625 21.656 1 16.7 1070 GLY A CA 1
ATOM 8286 C C . GLY A 1 1070 ? -77.438 24.484 21.109 1 16.7 1070 GLY A C 1
ATOM 8287 O O . GLY A 1 1070 ? -77.188 23.516 21.828 1 16.7 1070 GLY A O 1
ATOM 8288 N N . ASP A 1 1071 ? -77.688 24.125 19.781 1 18.14 1071 ASP A N 1
ATOM 8289 C CA . ASP A 1 1071 ? -78.312 22.859 19.406 1 18.14 1071 ASP A CA 1
ATOM 8290 C C . ASP A 1 1071 ? -77.25 21.766 19.203 1 18.14 1071 ASP A C 1
ATOM 8292 O O . ASP A 1 1071 ? -76.125 22.031 18.766 1 18.14 1071 ASP A O 1
ATOM 8296 N N . ILE A 1 1072 ? -77.562 20.641 19.781 1 19.47 1072 ILE A N 1
ATOM 8297 C CA . ILE A 1 1072 ? -77.125 19.25 20.016 1 19.47 1072 ILE A CA 1
ATOM 8298 C C . ILE A 1 1072 ? -76.938 18.547 18.672 1 19.47 1072 ILE A C 1
ATOM 8300 O O . ILE A 1 1072 ? -76.625 17.359 18.641 1 19.47 1072 ILE A O 1
ATOM 8304 N N . ASP A 1 1073 ? -77.312 19.188 17.516 1 16.31 1073 ASP A N 1
ATOM 8305 C CA . ASP A 1 1073 ? -78.062 18.297 16.625 1 16.31 1073 ASP A CA 1
ATOM 8306 C C . ASP A 1 1073 ? -77.312 17.016 16.359 1 16.31 1073 ASP A C 1
ATOM 8308 O O . ASP A 1 1073 ? -76.125 16.906 16.75 1 16.31 1073 ASP A O 1
ATOM 8312 N N . HIS A 1 1074 ? -77.375 16.688 15.016 1 17.97 1074 HIS A N 1
ATOM 8313 C CA . HIS A 1 1074 ? -78.062 15.664 14.203 1 17.97 1074 HIS A CA 1
ATOM 8314 C C . HIS A 1 1074 ? -77.125 14.492 13.953 1 17.97 1074 HIS A C 1
ATOM 8316 O O . HIS A 1 1074 ? -75.875 14.672 13.898 1 17.97 1074 HIS A O 1
ATOM 8322 N N . CYS A 1 1075 ? -77.688 13.18 13.539 1 18.31 1075 CYS A N 1
ATOM 8323 C CA . CYS A 1 1075 ? -77.375 11.773 13.258 1 18.31 1075 CYS A CA 1
ATOM 8324 C C . CYS A 1 1075 ? -76.25 11.625 12.273 1 18.31 1075 CYS A C 1
ATOM 8326 O O . CYS A 1 1075 ? -76.312 12.133 11.156 1 18.31 1075 CYS A O 1
ATOM 8328 N N . MET B 1 1 ? -7.754 -43.375 3.365 1 30.98 1 MET B N 1
ATOM 8329 C CA . MET B 1 1 ? -7.668 -42.438 2.271 1 30.98 1 MET B CA 1
ATOM 8330 C C . MET B 1 1 ? -6.223 -42 2.031 1 30.98 1 MET B C 1
ATOM 8332 O O . MET B 1 1 ? -5.641 -41.281 2.842 1 30.98 1 MET B O 1
ATOM 8336 N N . THR B 1 2 ? -5.496 -42.812 1.638 1 37.72 2 THR B N 1
ATOM 8337 C CA . THR B 1 2 ? -4.062 -42.688 1.407 1 37.72 2 THR B CA 1
ATOM 8338 C C . THR B 1 2 ? -3.785 -41.562 0.409 1 37.72 2 THR B C 1
ATOM 8340 O O . THR B 1 2 ? -4.191 -41.625 -0.751 1 37.72 2 THR B O 1
ATOM 8343 N N . SER B 1 3 ? -3.965 -40.375 0.741 1 49 3 SER B N 1
ATOM 8344 C CA . SER B 1 3 ? -3.785 -39.25 -0.166 1 49 3 SER B CA 1
ATOM 8345 C C . SER B 1 3 ? -2.424 -39.312 -0.851 1 49 3 SER B C 1
ATOM 8347 O O . SER B 1 3 ? -1.389 -39.312 -0.184 1 49 3 SER B O 1
ATOM 8349 N N . THR B 1 4 ? -2.369 -40.156 -1.903 1 56.56 4 THR B N 1
ATOM 8350 C CA . THR B 1 4 ? -1.165 -40.156 -2.727 1 56.56 4 THR B CA 1
ATOM 8351 C C . THR B 1 4 ? -0.765 -38.75 -3.133 1 56.56 4 THR B C 1
ATOM 8353 O O . THR B 1 4 ? -1.596 -37.969 -3.619 1 56.56 4 THR B O 1
ATOM 8356 N N . VAL B 1 5 ? 0.278 -38.406 -2.492 1 64 5 VAL B N 1
ATOM 8357 C CA . VAL B 1 5 ? 0.855 -37.094 -2.795 1 64 5 VAL B CA 1
ATOM 8358 C C . VAL B 1 5 ? 1.257 -37.031 -4.266 1 64 5 VAL B C 1
ATOM 8360 O O . VAL B 1 5 ? 1.969 -37.938 -4.758 1 64 5 VAL B O 1
ATOM 8363 N N . SER B 1 6 ? 0.438 -36.344 -5.059 1 75.12 6 SER B N 1
ATOM 8364 C CA . SER B 1 6 ? 0.699 -36.156 -6.484 1 75.12 6 SER B CA 1
ATOM 8365 C C . SER B 1 6 ? 1.862 -35.219 -6.715 1 75.12 6 SER B C 1
ATOM 8367 O O . SER B 1 6 ? 2.377 -34.594 -5.77 1 75.12 6 SER B O 1
ATOM 8369 N N . GLY B 1 7 ? 2.475 -35.25 -7.844 1 77.94 7 GLY B N 1
ATOM 8370 C CA . GLY B 1 7 ? 3.553 -34.375 -8.266 1 77.94 7 GLY B CA 1
ATOM 8371 C C . GLY B 1 7 ? 3.254 -32.906 -8.031 1 77.94 7 GLY B C 1
ATOM 8372 O O . GLY B 1 7 ? 4.133 -32.156 -7.613 1 77.94 7 GLY B O 1
ATOM 8373 N N . GLY B 1 8 ? 1.979 -32.562 -8.078 1 80.75 8 GLY B N 1
ATOM 8374 C CA . GLY B 1 8 ? 1.582 -31.188 -7.855 1 80.75 8 GLY B CA 1
ATOM 8375 C C . GLY B 1 8 ? 1.682 -30.766 -6.402 1 80.75 8 GLY B C 1
ATOM 8376 O O . GLY B 1 8 ? 2.02 -29.625 -6.109 1 80.75 8 GLY B O 1
ATOM 8377 N N . ASP B 1 9 ? 1.513 -31.719 -5.496 1 85.44 9 ASP B N 1
ATOM 8378 C CA . ASP B 1 9 ? 1.633 -31.438 -4.066 1 85.44 9 ASP B CA 1
ATOM 8379 C C . ASP B 1 9 ? 3.08 -31.125 -3.686 1 85.44 9 ASP B C 1
ATOM 8381 O O . ASP B 1 9 ? 3.336 -30.281 -2.838 1 85.44 9 ASP B O 1
ATOM 8385 N N . TYR B 1 10 ? 3.959 -31.844 -4.387 1 88.56 10 TYR B N 1
ATOM 8386 C CA . TYR B 1 10 ? 5.379 -31.672 -4.105 1 88.56 10 TYR B CA 1
ATOM 8387 C C . TYR B 1 10 ? 5.859 -30.297 -4.578 1 88.56 10 TYR B C 1
ATOM 8389 O O . TYR B 1 10 ? 6.703 -29.672 -3.934 1 88.56 10 TYR B O 1
ATOM 8397 N N . VAL B 1 11 ? 5.254 -29.844 -5.664 1 88.69 11 VAL B N 1
ATOM 83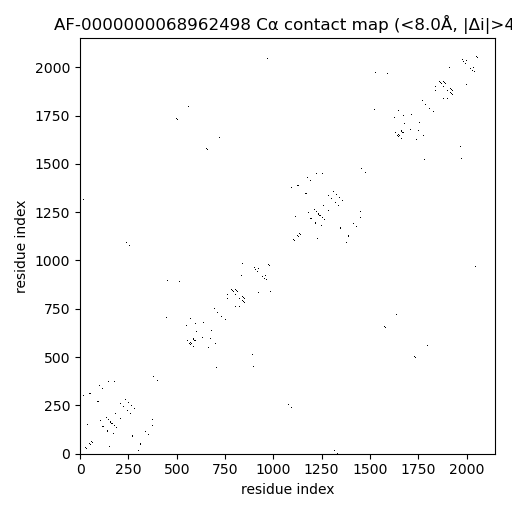98 C CA . VAL B 1 11 ? 5.645 -28.531 -6.176 1 88.69 11 VAL B CA 1
ATOM 8399 C C . VAL B 1 11 ? 5.207 -27.453 -5.199 1 88.69 11 VAL B C 1
ATOM 8401 O O . VAL B 1 11 ? 5.973 -26.531 -4.906 1 88.69 11 VAL B O 1
ATOM 8404 N N . VAL B 1 12 ? 4 -27.609 -4.656 1 88.88 12 VAL B N 1
ATOM 8405 C CA . VAL B 1 12 ? 3.477 -26.625 -3.719 1 88.88 12 VAL B CA 1
ATOM 8406 C C . VAL B 1 12 ? 4.305 -26.641 -2.436 1 88.88 12 VAL B C 1
ATOM 8408 O O . VAL B 1 12 ? 4.625 -25.578 -1.885 1 88.88 12 VAL B O 1
ATOM 8411 N N . LEU B 1 13 ? 4.676 -27.812 -1.998 1 91 13 LEU B N 1
ATOM 8412 C CA . LEU B 1 13 ? 5.496 -27.938 -0.798 1 91 13 LEU B CA 1
ATOM 8413 C C . LEU B 1 13 ? 6.863 -27.297 -1.005 1 91 13 LEU B C 1
ATOM 8415 O O . LEU B 1 13 ? 7.371 -26.609 -0.117 1 91 13 LEU B O 1
ATOM 8419 N N . PHE B 1 14 ? 7.453 -27.5 -2.162 1 93.25 14 PHE B N 1
ATOM 8420 C CA . PHE B 1 14 ? 8.758 -26.922 -2.457 1 93.25 14 PHE B CA 1
ATOM 8421 C C . PHE B 1 14 ? 8.695 -25.406 -2.438 1 93.25 14 PHE B C 1
ATOM 8423 O O . PHE B 1 14 ? 9.562 -24.75 -1.845 1 93.25 14 PHE B O 1
ATOM 8430 N N . ILE B 1 15 ? 7.676 -24.891 -3.072 1 92.56 15 ILE B N 1
ATOM 8431 C CA . ILE B 1 15 ? 7.555 -23.438 -3.215 1 92.56 15 ILE B CA 1
ATOM 8432 C C . ILE B 1 15 ? 7.395 -22.797 -1.838 1 92.56 15 ILE B C 1
ATOM 8434 O O . ILE B 1 15 ? 8.148 -21.891 -1.479 1 92.56 15 ILE B O 1
ATOM 8438 N N . PHE B 1 16 ? 6.547 -23.312 -1.022 1 92.75 16 PHE B N 1
ATOM 8439 C CA . PHE B 1 16 ? 6.215 -22.609 0.21 1 92.75 16 PHE B CA 1
ATOM 8440 C C . PHE B 1 16 ? 7.184 -22.984 1.325 1 92.75 16 PHE B C 1
ATOM 8442 O O . PHE B 1 16 ? 7.387 -22.203 2.262 1 92.75 16 PHE B O 1
ATOM 8449 N N . PHE B 1 17 ? 7.816 -24.125 1.162 1 92.88 17 PHE B N 1
ATOM 8450 C CA . PHE B 1 17 ? 8.898 -24.422 2.092 1 92.88 17 PHE B CA 1
ATOM 8451 C C . PHE B 1 17 ? 10.102 -23.531 1.819 1 92.88 17 PHE B C 1
ATOM 8453 O O . PHE B 1 17 ? 10.734 -23.031 2.752 1 92.88 17 PHE B O 1
ATOM 8460 N N . SER B 1 18 ? 10.422 -23.406 0.54 1 94.31 18 SER B N 1
ATOM 8461 C CA . SER B 1 18 ? 11.516 -22.516 0.175 1 94.31 18 SER B CA 1
ATOM 8462 C C . SER B 1 18 ? 11.227 -21.078 0.626 1 94.31 18 SER B C 1
ATOM 8464 O O . SER B 1 18 ? 12.125 -20.375 1.081 1 94.31 18 SER B O 1
ATOM 8466 N N . LEU B 1 19 ? 10.016 -20.703 0.517 1 93.75 19 LEU B N 1
ATOM 8467 C CA . LEU B 1 19 ? 9.641 -19.344 0.87 1 93.75 19 LEU B CA 1
ATOM 8468 C C . LEU B 1 19 ? 9.695 -19.141 2.381 1 93.75 19 LEU B C 1
ATOM 8470 O O . LEU B 1 19 ? 10.086 -18.062 2.852 1 93.75 19 LEU B O 1
ATOM 8474 N N . VAL B 1 20 ? 9.297 -20.125 3.182 1 94.25 20 VAL B N 1
ATOM 8475 C CA . VAL B 1 20 ? 9.312 -19.969 4.633 1 94.25 20 VAL B CA 1
ATOM 8476 C C . VAL B 1 20 ? 10.758 -19.875 5.125 1 94.25 20 VAL B C 1
ATOM 8478 O O . VAL B 1 20 ? 11.078 -19.047 5.973 1 94.25 20 VAL B O 1
ATOM 8481 N N . VAL B 1 21 ? 11.609 -20.672 4.523 1 94.44 21 VAL B N 1
ATOM 8482 C CA . VAL B 1 21 ? 13.008 -20.641 4.918 1 94.44 21 VAL B CA 1
ATOM 8483 C C . VAL B 1 21 ? 13.648 -19.328 4.445 1 94.44 21 VAL B C 1
ATOM 8485 O O . VAL B 1 21 ? 14.445 -18.719 5.168 1 94.44 21 VAL B O 1
ATOM 8488 N N . GLY B 1 22 ? 13.312 -18.984 3.193 1 93.38 22 GLY B N 1
ATOM 8489 C CA . GLY B 1 22 ? 13.805 -17.719 2.699 1 93.38 22 GLY B CA 1
ATOM 8490 C C . GLY B 1 22 ? 13.398 -16.531 3.564 1 93.38 22 GLY B C 1
ATOM 8491 O O . GLY B 1 22 ? 14.203 -15.648 3.836 1 93.38 22 GLY B O 1
ATOM 8492 N N . THR B 1 23 ? 12.156 -16.562 4.027 1 92.75 23 THR B N 1
ATOM 8493 C CA . THR B 1 23 ? 11.656 -15.492 4.891 1 92.75 23 THR B CA 1
ATOM 8494 C C . THR B 1 23 ? 12.344 -15.523 6.25 1 92.75 23 THR B C 1
ATOM 8496 O O . THR B 1 23 ? 12.641 -14.477 6.828 1 92.75 23 THR B O 1
ATOM 8499 N N . LEU B 1 24 ? 12.617 -16.672 6.73 1 92.81 24 LEU B N 1
ATOM 8500 C CA . LEU B 1 24 ? 13.336 -16.812 7.992 1 92.81 24 LEU B CA 1
ATOM 8501 C C . LEU B 1 24 ? 14.766 -16.312 7.863 1 92.81 24 LEU B C 1
ATOM 8503 O O . LEU B 1 24 ? 15.281 -15.648 8.773 1 92.81 24 LEU B O 1
ATOM 8507 N N . ILE B 1 25 ? 15.367 -16.594 6.75 1 93.06 25 ILE B N 1
ATOM 8508 C CA . ILE B 1 25 ? 16.734 -16.141 6.5 1 93.06 25 ILE B CA 1
ATOM 8509 C C . ILE B 1 25 ? 16.766 -14.617 6.441 1 93.06 25 ILE B C 1
ATOM 8511 O O . ILE B 1 25 ? 17.672 -13.984 6.992 1 93.06 25 ILE B O 1
ATOM 8515 N N . ARG B 1 26 ? 15.828 -14.078 5.793 1 89.88 26 ARG B N 1
ATOM 8516 C CA . ARG B 1 26 ? 15.758 -12.625 5.707 1 89.88 26 ARG B CA 1
ATOM 8517 C C . ARG B 1 26 ? 15.578 -12 7.086 1 89.88 26 ARG B C 1
ATOM 8519 O O . ARG B 1 26 ? 16.219 -11.008 7.414 1 89.88 26 ARG B O 1
ATOM 8526 N N . HIS B 1 27 ? 14.734 -12.648 7.879 1 87.38 27 HIS B N 1
ATOM 8527 C CA . HIS B 1 27 ? 14.477 -12.156 9.227 1 87.38 27 HIS B CA 1
ATOM 8528 C C . HIS B 1 27 ? 15.734 -12.227 10.086 1 87.38 27 HIS B C 1
ATOM 8530 O O . HIS B 1 27 ? 16.094 -11.25 10.75 1 87.38 27 HIS B O 1
ATOM 8536 N N . ILE B 1 28 ? 16.375 -13.297 10.016 1 87.56 28 ILE B N 1
ATOM 8537 C CA . ILE B 1 28 ? 17.562 -13.516 10.836 1 87.56 28 ILE B CA 1
ATOM 8538 C C . ILE B 1 28 ? 18.688 -12.602 10.359 1 87.56 28 ILE B C 1
ATOM 8540 O O . ILE B 1 28 ? 19.438 -12.055 11.172 1 87.56 28 ILE B O 1
ATOM 8544 N N . SER B 1 29 ? 18.797 -12.469 9.078 1 86.44 29 SER B N 1
ATOM 8545 C CA . SER B 1 29 ? 19.844 -11.617 8.516 1 86.44 29 SER B CA 1
ATOM 8546 C C . SER B 1 29 ? 19.656 -10.164 8.938 1 86.44 29 SER B C 1
ATOM 8548 O O . SER B 1 29 ? 20.625 -9.477 9.242 1 86.44 29 SER B O 1
ATOM 8550 N N . LYS B 1 30 ? 18.422 -9.664 8.977 1 78.81 30 LYS B N 1
ATOM 8551 C CA . LYS B 1 30 ? 18.156 -8.281 9.352 1 78.81 30 LYS B CA 1
ATOM 8552 C C . LYS B 1 30 ? 18.359 -8.07 10.852 1 78.81 30 LYS B C 1
ATOM 8554 O O . LYS B 1 30 ? 18.859 -7.023 11.266 1 78.81 30 LYS B O 1
ATOM 8559 N N . GLU B 1 31 ? 18.047 -9.117 11.625 1 76.38 31 GLU B N 1
ATOM 8560 C CA . GLU B 1 31 ? 18.172 -9.008 13.07 1 76.38 31 GLU B CA 1
ATOM 8561 C C . GLU B 1 31 ? 19.625 -9.133 13.516 1 76.38 31 GLU B C 1
ATOM 8563 O O . GLU B 1 31 ? 20.047 -8.453 14.453 1 76.38 31 GLU B O 1
ATOM 8568 N N . THR B 1 32 ? 20.359 -10.047 12.883 1 77 32 THR B N 1
ATOM 8569 C CA . THR B 1 32 ? 21.734 -10.297 13.289 1 77 32 THR B CA 1
ATOM 8570 C C . THR B 1 32 ? 22.703 -9.398 12.523 1 77 32 THR B C 1
ATOM 8572 O O . THR B 1 32 ? 23.906 -9.398 12.797 1 77 32 THR B O 1
ATOM 8575 N N . ARG B 1 33 ? 22.312 -8.633 11.602 1 74.38 33 ARG B N 1
ATOM 8576 C CA . ARG B 1 33 ? 23.109 -7.695 10.82 1 74.38 33 ARG B CA 1
ATOM 8577 C C . ARG B 1 33 ? 24.234 -8.422 10.078 1 74.38 33 ARG B C 1
ATOM 8579 O O . ARG B 1 33 ? 25.391 -8 10.117 1 74.38 33 ARG B O 1
ATOM 8586 N N . ILE B 1 34 ? 23.812 -9.508 9.555 1 78.44 34 ILE B N 1
ATOM 8587 C CA . ILE B 1 34 ? 24.766 -10.219 8.719 1 78.44 34 ILE B CA 1
ATOM 8588 C C . ILE B 1 34 ? 25.031 -9.414 7.445 1 78.44 34 ILE B C 1
ATOM 8590 O O . ILE B 1 34 ? 24.094 -8.922 6.812 1 78.44 34 ILE B O 1
ATOM 8594 N N . ARG B 1 35 ? 26.344 -9.297 7.152 1 78.62 35 ARG B N 1
ATOM 8595 C CA . ARG B 1 35 ? 26.766 -8.469 6.035 1 78.62 35 ARG B CA 1
ATOM 8596 C C . ARG B 1 35 ? 26.828 -9.281 4.742 1 78.62 35 ARG B C 1
ATOM 8598 O O . ARG B 1 35 ? 27.641 -8.992 3.861 1 78.62 35 ARG B O 1
ATOM 8605 N N . ILE B 1 36 ? 26 -10.375 4.59 1 85.31 36 ILE B N 1
ATOM 8606 C CA . ILE B 1 36 ? 25.922 -11.188 3.383 1 85.31 36 ILE B CA 1
ATOM 8607 C C . ILE B 1 36 ? 24.578 -10.938 2.688 1 85.31 36 ILE B C 1
ATOM 8609 O O . ILE B 1 36 ? 23.547 -10.875 3.34 1 85.31 36 ILE B O 1
ATOM 8613 N N . PRO B 1 37 ? 24.734 -10.766 1.382 1 84.5 37 PRO B N 1
ATOM 8614 C CA . PRO B 1 37 ? 23.484 -10.516 0.654 1 84.5 37 PRO B CA 1
ATOM 8615 C C . PRO B 1 37 ? 22.484 -11.664 0.79 1 84.5 37 PRO B C 1
ATOM 8617 O O . PRO B 1 37 ? 22.875 -12.828 0.864 1 84.5 37 PRO B O 1
ATOM 8620 N N . TYR B 1 38 ? 21.234 -11.383 0.808 1 87.44 38 TYR B N 1
ATOM 8621 C CA . TYR B 1 38 ? 20.125 -12.312 0.995 1 87.44 38 TYR B CA 1
ATOM 8622 C C . TYR B 1 38 ? 20.172 -13.438 -0.033 1 87.44 38 TYR B C 1
ATOM 8624 O O . TYR B 1 38 ? 20.016 -14.609 0.312 1 87.44 38 TYR B O 1
ATOM 8632 N N . THR B 1 39 ? 20.422 -13.148 -1.337 1 85.56 39 THR B N 1
ATOM 8633 C CA . THR B 1 39 ? 20.391 -14.133 -2.414 1 85.56 39 THR B CA 1
ATOM 8634 C C . THR B 1 39 ? 21.484 -15.172 -2.221 1 85.56 39 THR B C 1
ATOM 8636 O O . THR B 1 39 ? 21.297 -16.344 -2.541 1 85.56 39 THR B O 1
ATOM 8639 N N . VAL B 1 40 ? 22.609 -14.766 -1.65 1 87.5 40 VAL B N 1
ATOM 8640 C CA . VAL B 1 40 ? 23.703 -15.703 -1.393 1 87.5 40 VAL B CA 1
ATOM 8641 C C . VAL B 1 40 ? 23.297 -16.672 -0.286 1 87.5 40 VAL B C 1
ATOM 8643 O O . VAL B 1 40 ? 23.531 -17.875 -0.397 1 87.5 40 VAL B O 1
ATOM 8646 N N . LEU B 1 41 ? 22.688 -16.156 0.711 1 91.62 41 LEU B N 1
ATOM 8647 C CA . LEU B 1 41 ? 22.281 -17 1.833 1 91.62 41 LEU B CA 1
ATOM 8648 C C . LEU B 1 41 ? 21.234 -18.016 1.398 1 91.62 41 LEU B C 1
ATOM 8650 O O . LEU B 1 41 ? 21.25 -19.156 1.839 1 91.62 41 LEU B O 1
ATOM 8654 N N . VAL B 1 42 ? 20.344 -17.625 0.575 1 92.44 42 VAL B N 1
ATOM 8655 C CA . VAL B 1 42 ? 19.297 -18.516 0.099 1 92.44 42 VAL B CA 1
ATOM 8656 C C . VAL B 1 42 ? 19.906 -19.594 -0.804 1 92.44 42 VAL B C 1
ATOM 8658 O O . VAL B 1 42 ? 19.484 -20.75 -0.771 1 92.44 42 VAL B O 1
ATOM 8661 N N . MET B 1 43 ? 20.812 -19.172 -1.63 1 91.44 43 MET B N 1
ATOM 8662 C CA . MET B 1 43 ? 21.484 -20.141 -2.482 1 91.44 43 MET B CA 1
ATOM 8663 C C . MET B 1 43 ? 22.25 -21.172 -1.645 1 91.44 43 MET B C 1
ATOM 8665 O O . MET B 1 43 ? 22.25 -22.359 -1.965 1 91.44 43 MET B O 1
ATOM 8669 N N . LEU B 1 44 ? 22.891 -20.719 -0.558 1 93 44 LEU B N 1
ATOM 8670 C CA . LEU B 1 44 ? 23.609 -21.625 0.341 1 93 44 LEU B CA 1
ATOM 8671 C C . LEU B 1 44 ? 22.641 -22.594 1.016 1 93 44 LEU B C 1
ATOM 8673 O O . LEU B 1 44 ? 22.969 -23.75 1.251 1 93 44 LEU B O 1
ATOM 8677 N N . PHE B 1 45 ? 21.531 -22.109 1.33 1 94.88 45 PHE B N 1
ATOM 8678 C CA . PHE B 1 45 ? 20.5 -22.984 1.872 1 94.88 45 PHE B CA 1
ATOM 8679 C C . PHE B 1 45 ? 20.094 -24.047 0.854 1 94.88 45 PHE B C 1
ATOM 8681 O O . PHE B 1 45 ? 19.984 -25.234 1.191 1 94.88 45 PHE B O 1
ATOM 8688 N N . GLY B 1 46 ? 19.828 -23.641 -0.422 1 93.94 46 GLY B N 1
ATOM 8689 C CA . GLY B 1 46 ? 19.531 -24.594 -1.472 1 93.94 46 GLY B CA 1
ATOM 8690 C C . GLY B 1 46 ? 20.641 -25.625 -1.665 1 93.94 46 GLY B C 1
ATOM 8691 O O . GLY B 1 46 ? 20.344 -26.812 -1.897 1 93.94 46 GLY B O 1
ATOM 8692 N N . LEU B 1 47 ? 21.844 -25.141 -1.508 1 92.94 47 LEU B N 1
ATOM 8693 C CA . LEU B 1 47 ? 23 -26.016 -1.61 1 92.94 47 LEU B CA 1
ATOM 8694 C C . LEU B 1 47 ? 23.016 -27.047 -0.482 1 92.94 47 LEU B C 1
ATOM 8696 O O . LEU B 1 47 ? 23.203 -28.234 -0.723 1 92.94 47 LEU B O 1
ATOM 8700 N N . ALA B 1 48 ? 22.766 -26.562 0.701 1 94.44 48 ALA B N 1
ATOM 8701 C CA . ALA B 1 48 ? 22.734 -27.453 1.861 1 94.44 48 ALA B CA 1
ATOM 8702 C C . ALA B 1 48 ? 21.594 -28.453 1.746 1 94.44 48 ALA B C 1
ATOM 8704 O O . ALA B 1 48 ? 21.766 -29.641 2.047 1 94.44 48 ALA B O 1
ATOM 8705 N N . TRP B 1 49 ? 20.453 -28 1.331 1 94.5 49 TRP B N 1
ATOM 8706 C CA . TRP B 1 49 ? 19.297 -28.844 1.127 1 94.5 49 TRP B CA 1
ATOM 8707 C C . TRP B 1 49 ? 19.578 -29.922 0.075 1 94.5 49 TRP B C 1
ATOM 8709 O O . TRP B 1 49 ? 19.234 -31.094 0.261 1 94.5 49 TRP B O 1
ATOM 8719 N N . GLY B 1 50 ? 20.219 -29.578 -1.008 1 92.94 50 GLY B N 1
ATOM 8720 C CA . GLY B 1 50 ? 20.562 -30.516 -2.068 1 92.94 50 GLY B CA 1
ATOM 8721 C C . GLY B 1 50 ? 21.609 -31.531 -1.65 1 92.94 50 GLY B C 1
ATOM 8722 O O . GLY B 1 50 ? 21.516 -32.719 -2.01 1 92.94 50 GLY B O 1
ATOM 8723 N N . ILE B 1 51 ? 22.562 -31.078 -0.842 1 91.88 51 ILE B N 1
ATOM 8724 C CA . ILE B 1 51 ? 23.609 -31.984 -0.37 1 91.88 51 ILE B CA 1
ATOM 8725 C C . ILE B 1 51 ? 23.016 -33.031 0.551 1 91.88 51 ILE B C 1
ATOM 8727 O O . ILE B 1 51 ? 23.344 -34.219 0.449 1 91.88 51 ILE B O 1
ATOM 8731 N N . VAL B 1 52 ? 22.109 -32.625 1.35 1 91.69 52 VAL B N 1
ATOM 8732 C CA . VAL B 1 52 ? 21.5 -33.531 2.314 1 91.69 52 VAL B CA 1
ATOM 8733 C C . VAL B 1 52 ? 20.672 -34.594 1.581 1 91.69 52 VAL B C 1
ATOM 8735 O O . VAL B 1 52 ? 20.703 -35.781 1.932 1 91.69 52 VAL B O 1
ATOM 8738 N N . VAL B 1 53 ? 19.984 -34.219 0.532 1 90 53 VAL B N 1
ATOM 8739 C CA . VAL B 1 53 ? 19.047 -35.125 -0.145 1 90 53 VAL B CA 1
ATOM 8740 C C . VAL B 1 53 ? 19.797 -35.969 -1.164 1 90 53 VAL B C 1
ATOM 8742 O O . VAL B 1 53 ? 19.594 -37.188 -1.233 1 90 53 VAL B O 1
ATOM 8745 N N . PHE B 1 54 ? 20.703 -35.469 -1.978 1 86.31 54 PHE B N 1
ATOM 8746 C CA . PHE B 1 54 ? 21.266 -36.188 -3.127 1 86.31 54 PHE B CA 1
ATOM 8747 C C . PHE B 1 54 ? 22.609 -36.812 -2.775 1 86.31 54 PHE B C 1
ATOM 8749 O O . PHE B 1 54 ? 22.969 -37.844 -3.324 1 86.31 54 PHE B O 1
ATOM 8756 N N . GLN B 1 55 ? 23.375 -36.125 -1.897 1 82.12 55 GLN B N 1
ATOM 8757 C CA . GLN B 1 55 ? 24.688 -36.656 -1.585 1 82.12 55 GLN B CA 1
ATOM 8758 C C . GLN B 1 55 ? 24.656 -37.531 -0.333 1 82.12 55 GLN B C 1
ATOM 8760 O O . GLN B 1 55 ? 25.203 -38.625 -0.323 1 82.12 55 GLN B O 1
ATOM 8765 N N . ALA B 1 56 ? 24 -36.969 0.702 1 81.69 56 ALA B N 1
ATOM 8766 C CA . ALA B 1 56 ? 23.922 -37.75 1.944 1 81.69 56 ALA B CA 1
ATOM 8767 C C . ALA B 1 56 ? 22.844 -38.812 1.858 1 81.69 56 ALA B C 1
ATOM 8769 O O . ALA B 1 56 ? 22.797 -39.719 2.686 1 81.69 56 ALA B O 1
ATOM 8770 N N . LYS B 1 57 ? 21.984 -38.844 0.798 1 80.38 57 LYS B N 1
ATOM 8771 C CA . LYS B 1 57 ? 20.922 -39.812 0.52 1 80.38 57 LYS B CA 1
ATOM 8772 C C . LYS B 1 57 ? 19.953 -39.906 1.698 1 80.38 57 LYS B C 1
ATOM 8774 O O . LYS B 1 57 ? 19.516 -41.031 2.047 1 80.38 57 LYS B O 1
ATOM 8779 N N . TRP B 1 58 ? 19.875 -38.75 2.336 1 79.62 58 TRP B N 1
ATOM 8780 C CA . TRP B 1 58 ? 18.859 -38.688 3.373 1 79.62 58 TRP B CA 1
ATOM 8781 C C . TRP B 1 58 ? 17.484 -38.406 2.766 1 79.62 58 TRP B C 1
ATOM 8783 O O . TRP B 1 58 ? 17.297 -37.438 2.047 1 79.62 58 TRP B O 1
ATOM 8793 N N . GLN B 1 59 ? 16.594 -39.312 2.721 1 76.06 59 GLN B N 1
ATOM 8794 C CA . GLN B 1 59 ? 15.297 -39.219 2.051 1 76.06 59 GLN B CA 1
ATOM 8795 C C . GLN B 1 59 ? 14.445 -38.094 2.621 1 76.06 59 GLN B C 1
ATOM 8797 O O . GLN B 1 59 ? 13.672 -37.469 1.898 1 76.06 59 GLN B O 1
ATOM 8802 N N . MET B 1 60 ? 14.75 -37.438 3.658 1 83.06 60 MET B N 1
ATOM 8803 C CA . MET B 1 60 ? 14.016 -36.375 4.348 1 83.06 60 MET B CA 1
ATOM 8804 C C . MET B 1 60 ? 12.523 -36.469 4.066 1 83.06 60 MET B C 1
ATOM 8806 O O . MET B 1 60 ? 11.852 -35.469 3.922 1 83.06 60 MET B O 1
ATOM 8810 N N . GLY B 1 61 ? 11.977 -37.594 3.729 1 82.44 61 GLY B N 1
ATOM 8811 C CA . GLY B 1 61 ? 10.555 -37.844 3.531 1 82.44 61 GLY B CA 1
ATOM 8812 C C . GLY B 1 61 ? 9.961 -37 2.404 1 82.44 61 GLY B C 1
ATOM 8813 O O . GLY B 1 61 ? 10.469 -37.031 1.28 1 82.44 61 GLY B O 1
ATOM 8814 N N . HIS B 1 62 ? 9 -36.156 2.691 1 86.5 62 HIS B N 1
ATOM 8815 C CA . HIS B 1 62 ? 8.281 -35.344 1.704 1 86.5 62 HIS B CA 1
ATOM 8816 C C . HIS B 1 62 ? 9.117 -34.188 1.229 1 86.5 62 HIS B C 1
ATOM 8818 O O . HIS B 1 62 ? 8.984 -33.719 0.087 1 86.5 62 HIS B O 1
ATOM 8824 N N . LEU B 1 63 ? 9.992 -33.719 2.025 1 89.81 63 LEU B N 1
ATOM 8825 C CA . LEU B 1 63 ? 10.844 -32.594 1.644 1 89.81 63 LEU B CA 1
ATOM 8826 C C . LEU B 1 63 ? 11.883 -33.031 0.614 1 89.81 63 LEU B C 1
ATOM 8828 O O . LEU B 1 63 ? 12.203 -32.281 -0.303 1 89.81 63 LEU B O 1
ATOM 8832 N N . GLY B 1 64 ? 12.406 -34.281 0.825 1 90.44 64 GLY B N 1
ATOM 8833 C CA . GLY B 1 64 ? 13.312 -34.844 -0.175 1 90.44 64 GLY B CA 1
ATOM 8834 C C . GLY B 1 64 ? 12.633 -35.125 -1.498 1 90.44 64 GLY B C 1
ATOM 8835 O O . GLY B 1 64 ? 13.211 -34.906 -2.564 1 90.44 64 GLY B O 1
ATOM 8836 N N . GLY B 1 65 ? 11.367 -35.625 -1.394 1 87.62 65 GLY B N 1
ATOM 8837 C CA . GLY B 1 65 ? 10.578 -35.875 -2.59 1 87.62 65 GLY B CA 1
ATOM 8838 C C . GLY B 1 65 ? 10.242 -34.625 -3.355 1 87.62 65 GLY B C 1
ATOM 8839 O O . GLY B 1 65 ? 10.258 -34.594 -4.586 1 87.62 65 GLY B O 1
ATOM 8840 N N . ALA B 1 66 ? 9.984 -33.562 -2.613 1 91.31 66 ALA B N 1
ATOM 8841 C CA . ALA B 1 66 ? 9.664 -32.281 -3.23 1 91.31 66 ALA B CA 1
ATOM 8842 C C . ALA B 1 66 ? 10.859 -31.734 -4.004 1 91.31 66 ALA B C 1
ATOM 8844 O O . ALA B 1 66 ? 10.719 -31.281 -5.141 1 91.31 66 ALA B O 1
ATOM 8845 N N . LEU B 1 67 ? 12 -31.844 -3.393 1 92.12 67 LEU B N 1
ATOM 8846 C CA . LEU B 1 67 ? 13.211 -31.344 -4.031 1 92.12 67 LEU B CA 1
ATOM 8847 C C . LEU B 1 67 ? 13.562 -32.156 -5.262 1 92.12 67 LEU B C 1
ATOM 8849 O O . LEU B 1 67 ? 13.914 -31.609 -6.309 1 92.12 67 LEU B O 1
ATOM 8853 N N . SER B 1 68 ? 13.414 -33.5 -5.203 1 89.62 68 SER B N 1
ATOM 8854 C CA . SER B 1 68 ? 13.75 -34.406 -6.305 1 89.62 68 SER B CA 1
ATOM 8855 C C . SER B 1 68 ? 12.812 -34.219 -7.492 1 89.62 68 SER B C 1
ATOM 8857 O O . SER B 1 68 ? 13.227 -34.344 -8.641 1 89.62 68 SER B O 1
ATOM 8859 N N . HIS B 1 69 ? 11.617 -33.844 -7.172 1 88.56 69 HIS B N 1
ATOM 8860 C CA . HIS B 1 69 ? 10.633 -33.625 -8.227 1 88.56 69 HIS B CA 1
ATOM 8861 C C . HIS B 1 69 ? 10.867 -32.312 -8.953 1 88.56 69 HIS B C 1
ATOM 8863 O O . HIS B 1 69 ? 10.695 -32.219 -10.172 1 88.56 69 HIS B O 1
ATOM 8869 N N . VAL B 1 70 ? 11.219 -31.297 -8.281 1 89.12 70 VAL B N 1
ATOM 8870 C CA . VAL B 1 70 ? 11.281 -29.953 -8.852 1 89.12 70 VAL B CA 1
ATOM 8871 C C . VAL B 1 70 ? 12.602 -29.766 -9.578 1 89.12 70 VAL B C 1
ATOM 8873 O O . VAL B 1 70 ? 12.688 -29 -10.539 1 89.12 70 VAL B O 1
ATOM 8876 N N . ILE B 1 71 ? 13.648 -30.484 -9.18 1 86.12 71 ILE B N 1
ATOM 8877 C CA . ILE B 1 71 ? 14.977 -30.297 -9.766 1 86.12 71 ILE B CA 1
ATOM 8878 C C . ILE B 1 71 ? 14.961 -30.766 -11.219 1 86.12 71 ILE B C 1
ATOM 8880 O O . ILE B 1 71 ? 15.805 -30.344 -12.016 1 86.12 71 ILE B O 1
ATOM 8884 N N . THR B 1 72 ? 13.945 -31.578 -11.602 1 81.06 72 THR B N 1
ATOM 8885 C CA . THR B 1 72 ? 13.852 -32.094 -12.969 1 81.06 72 THR B CA 1
ATOM 8886 C C . THR B 1 72 ? 12.984 -31.188 -13.82 1 81.06 72 THR B C 1
ATOM 8888 O O . THR B 1 72 ? 12.5 -31.594 -14.883 1 81.06 72 THR B O 1
ATOM 8891 N N . ILE B 1 73 ? 12.828 -30 -13.438 1 80.62 73 ILE B N 1
ATOM 8892 C CA . ILE B 1 73 ? 12 -29.031 -14.148 1 80.62 73 ILE B CA 1
ATOM 8893 C C . ILE B 1 73 ? 12.656 -28.672 -15.477 1 80.62 73 ILE B C 1
ATOM 8895 O O . ILE B 1 73 ? 13.883 -28.594 -15.57 1 80.62 73 ILE B O 1
ATOM 8899 N N . ASP B 1 74 ? 11.867 -28.484 -16.469 1 82.25 74 ASP B N 1
ATOM 8900 C CA . ASP B 1 74 ? 12.359 -28.016 -17.766 1 82.25 74 ASP B CA 1
ATOM 8901 C C . ASP B 1 74 ? 12.875 -26.594 -17.688 1 82.25 74 ASP B C 1
ATOM 8903 O O . ASP B 1 74 ? 12.18 -25.703 -17.172 1 82.25 74 ASP B O 1
ATOM 8907 N N . PRO B 1 75 ? 14.148 -26.344 -18.062 1 80.81 75 PRO B N 1
ATOM 8908 C CA . PRO B 1 75 ? 14.734 -25.016 -17.984 1 80.81 75 PRO B CA 1
ATOM 8909 C C . PRO B 1 75 ? 13.898 -23.953 -18.719 1 80.81 75 PRO B C 1
ATOM 8911 O O . PRO B 1 75 ? 13.852 -22.797 -18.297 1 80.81 75 PRO B O 1
ATOM 8914 N N . SER B 1 76 ? 13.227 -24.312 -19.797 1 79.88 76 SER B N 1
ATOM 8915 C CA . SER B 1 76 ? 12.383 -23.359 -20.516 1 79.88 76 SER B CA 1
ATOM 8916 C C . SER B 1 76 ? 11.211 -22.906 -19.656 1 79.88 76 SER B C 1
ATOM 8918 O O . SER B 1 76 ? 10.789 -21.75 -19.734 1 79.88 76 SER B O 1
ATOM 8920 N N . LEU B 1 77 ? 10.742 -23.828 -18.828 1 83.06 77 LEU B N 1
ATOM 8921 C CA . LEU B 1 77 ? 9.648 -23.484 -17.922 1 83.06 77 LEU B CA 1
ATOM 8922 C C . LEU B 1 77 ? 10.141 -22.562 -16.812 1 83.06 77 LEU B C 1
ATOM 8924 O O . LEU B 1 77 ? 9.406 -21.672 -16.375 1 83.06 77 LEU B O 1
ATOM 8928 N N . MET B 1 78 ? 11.328 -22.797 -16.422 1 83 78 MET B N 1
ATOM 8929 C CA . MET B 1 78 ? 11.93 -21.938 -15.406 1 83 78 MET B CA 1
ATOM 8930 C C . MET B 1 78 ? 12.047 -20.5 -15.914 1 83 78 MET B C 1
ATOM 8932 O O . MET B 1 78 ? 11.719 -19.562 -15.188 1 83 78 MET B O 1
ATOM 8936 N N . PHE B 1 79 ? 12.367 -20.359 -17.188 1 79 79 PHE B N 1
ATOM 8937 C CA . PHE B 1 79 ? 12.484 -19.047 -17.797 1 79 79 PHE B CA 1
ATOM 8938 C C . PHE B 1 79 ? 11.125 -18.359 -17.859 1 79 79 PHE B C 1
ATOM 8940 O O . PHE B 1 79 ? 11 -17.188 -17.484 1 79 79 PHE B O 1
ATOM 8947 N N . LEU B 1 80 ? 10.258 -19.125 -18.266 1 85.31 80 LEU B N 1
ATOM 8948 C CA . LEU B 1 80 ? 8.93 -18.578 -18.484 1 85.31 80 LEU B CA 1
ATOM 8949 C C . LEU B 1 80 ? 8.281 -18.172 -17.156 1 85.31 80 LEU B C 1
ATOM 8951 O O . LEU B 1 80 ? 7.535 -17.188 -17.109 1 85.31 80 LEU B O 1
ATOM 8955 N N . MET B 1 81 ? 8.609 -18.828 -16.125 1 87.06 81 MET B N 1
ATOM 8956 C CA . MET B 1 81 ? 7.93 -18.609 -14.844 1 87.06 81 MET B CA 1
ATOM 8957 C C . MET B 1 81 ? 8.57 -17.453 -14.086 1 87.06 81 MET B C 1
ATOM 8959 O O . MET B 1 81 ? 7.875 -16.688 -13.406 1 87.06 81 MET B O 1
ATOM 8963 N N . PHE B 1 82 ? 9.891 -17.25 -14.211 1 88.06 82 PHE B N 1
ATOM 8964 C CA . PHE B 1 82 ? 10.539 -16.344 -13.273 1 88.06 82 PHE B CA 1
ATOM 8965 C C . PHE B 1 82 ? 11.086 -15.117 -13.992 1 88.06 82 PHE B C 1
ATOM 8967 O O . PHE B 1 82 ? 11.094 -14.016 -13.438 1 88.06 82 PHE B O 1
ATOM 8974 N N . LEU B 1 83 ? 11.453 -15.195 -15.211 1 86.56 83 LEU B N 1
ATOM 8975 C CA . LEU B 1 83 ? 12.219 -14.141 -15.875 1 86.56 83 LEU B CA 1
ATOM 8976 C C . LEU B 1 83 ? 11.336 -12.938 -16.172 1 86.56 83 LEU B C 1
ATOM 8978 O O . LEU B 1 83 ? 11.758 -11.789 -15.977 1 86.56 83 LEU B O 1
ATOM 8982 N N . PRO B 1 84 ? 10.094 -13.156 -16.672 1 90.94 84 PRO B N 1
ATOM 8983 C CA . PRO B 1 84 ? 9.281 -11.977 -16.953 1 90.94 84 PRO B CA 1
ATOM 8984 C C . PRO B 1 84 ? 9.062 -11.109 -15.711 1 90.94 84 PRO B C 1
ATOM 8986 O O . PRO B 1 84 ? 9.102 -9.875 -15.797 1 90.94 84 PRO B O 1
ATOM 8989 N N . ALA B 1 85 ? 8.891 -11.758 -14.594 1 91.06 85 ALA B N 1
ATOM 8990 C CA . ALA B 1 85 ? 8.648 -11.016 -13.359 1 91.06 85 ALA B CA 1
ATOM 8991 C C . ALA B 1 85 ? 9.906 -10.281 -12.898 1 91.06 85 ALA B C 1
ATOM 8993 O O . ALA B 1 85 ? 9.844 -9.117 -12.5 1 91.06 85 ALA B O 1
ATOM 8994 N N . LEU B 1 86 ? 11.008 -10.883 -12.961 1 87.62 86 LEU B N 1
ATOM 8995 C CA . LEU B 1 86 ? 12.258 -10.32 -12.445 1 87.62 86 LEU B CA 1
ATOM 8996 C C . LEU B 1 86 ? 12.758 -9.195 -13.352 1 87.62 86 LEU B C 1
ATOM 8998 O O . LEU B 1 86 ? 13.156 -8.133 -12.867 1 87.62 86 LEU B O 1
ATOM 9002 N N . ILE B 1 87 ? 12.68 -9.422 -14.672 1 88.62 87 ILE B N 1
ATOM 9003 C CA . ILE B 1 87 ? 13.172 -8.445 -15.633 1 88.62 87 ILE B CA 1
ATOM 9004 C C . ILE B 1 87 ? 12.242 -7.234 -15.656 1 88.62 87 ILE B C 1
ATOM 9006 O O . ILE B 1 87 ? 12.703 -6.09 -15.68 1 88.62 87 ILE B O 1
ATOM 9010 N N . PHE B 1 88 ? 10.961 -7.504 -15.664 1 92.06 88 PHE B N 1
ATOM 9011 C CA . PHE B 1 88 ? 9.992 -6.414 -15.688 1 92.06 88 PHE B CA 1
ATOM 9012 C C . PHE B 1 88 ? 10.148 -5.516 -14.469 1 92.06 88 PHE B C 1
ATOM 9014 O O . PHE B 1 88 ? 10.172 -4.289 -14.586 1 92.06 88 PHE B O 1
ATOM 9021 N N . GLU B 1 89 ? 10.211 -6.152 -13.289 1 90.5 89 GLU B N 1
ATOM 9022 C CA . GLU B 1 89 ? 10.328 -5.375 -12.062 1 90.5 89 GLU B CA 1
ATOM 9023 C C . GLU B 1 89 ? 11.602 -4.527 -12.062 1 90.5 89 GLU B C 1
ATOM 9025 O O . GLU B 1 89 ? 11.578 -3.367 -11.641 1 90.5 89 GLU B O 1
ATOM 9030 N N . SER B 1 90 ? 12.711 -5.074 -12.461 1 86.62 90 SER B N 1
ATOM 9031 C CA . SER B 1 90 ? 13.977 -4.355 -12.516 1 86.62 90 SER B CA 1
ATOM 9032 C C . SER B 1 90 ? 13.914 -3.189 -13.492 1 86.62 90 SER B C 1
ATOM 9034 O O . SER B 1 90 ? 14.383 -2.09 -13.195 1 86.62 90 SER B O 1
ATOM 9036 N N . ALA B 1 91 ? 13.305 -3.428 -14.664 1 90.31 91 ALA B N 1
ATOM 9037 C CA . ALA B 1 91 ? 13.203 -2.395 -15.688 1 90.31 91 ALA B CA 1
ATOM 9038 C C . ALA B 1 91 ? 12.203 -1.312 -15.273 1 90.31 91 ALA B C 1
ATOM 9040 O O . ALA B 1 91 ? 12.43 -0.126 -15.531 1 90.31 91 ALA B O 1
ATOM 9041 N N . PHE B 1 92 ? 11.133 -1.667 -14.602 1 90 92 PHE B N 1
ATOM 9042 C CA . PHE B 1 92 ? 10.047 -0.772 -14.219 1 90 92 PHE B CA 1
ATOM 9043 C C . PHE B 1 92 ? 10.5 0.182 -13.117 1 90 92 PHE B C 1
ATOM 9045 O O . PHE B 1 92 ? 9.992 1.299 -13.008 1 90 92 PHE B O 1
ATOM 9052 N N . THR B 1 93 ? 11.477 -0.191 -12.352 1 84.75 93 THR B N 1
ATOM 9053 C CA . THR B 1 93 ? 11.891 0.61 -11.203 1 84.75 93 THR B CA 1
ATOM 9054 C C . THR B 1 93 ? 13.047 1.532 -11.578 1 84.75 93 THR B C 1
ATOM 9056 O O . THR B 1 93 ? 13.43 2.406 -10.805 1 84.75 93 THR B O 1
ATOM 9059 N N . ILE B 1 94 ? 13.602 1.389 -12.773 1 87 94 ILE B N 1
ATOM 9060 C CA . ILE B 1 94 ? 14.719 2.209 -13.227 1 87 94 ILE B CA 1
ATOM 9061 C C . ILE B 1 94 ? 14.227 3.619 -13.547 1 87 94 ILE B C 1
ATOM 9063 O O . ILE B 1 94 ? 13.125 3.797 -14.07 1 87 94 ILE B O 1
ATOM 9067 N N . SER B 1 95 ? 15.008 4.645 -13.156 1 86 95 SER B N 1
ATOM 9068 C CA . SER B 1 95 ? 14.688 6.023 -13.516 1 86 95 SER B CA 1
ATOM 9069 C C . SER B 1 95 ? 14.836 6.25 -15.016 1 86 95 SER B C 1
ATOM 9071 O O . SER B 1 95 ? 15.906 6.02 -15.578 1 86 95 SER B O 1
ATOM 9073 N N . PRO B 1 96 ? 13.836 6.688 -15.633 1 86.62 96 PRO B N 1
ATOM 9074 C CA . PRO B 1 96 ? 13.883 6.863 -17.094 1 86.62 96 PRO B CA 1
ATOM 9075 C C . PRO B 1 96 ? 14.938 7.879 -17.516 1 86.62 96 PRO B C 1
ATOM 9077 O O . PRO B 1 96 ? 15.57 7.707 -18.562 1 86.62 96 PRO B O 1
ATOM 9080 N N . HIS B 1 97 ? 15.164 8.852 -16.766 1 86.69 97 HIS B N 1
ATOM 9081 C CA . HIS B 1 97 ? 16.125 9.891 -17.109 1 86.69 97 HIS B CA 1
ATOM 9082 C C . HIS B 1 97 ? 17.562 9.352 -17.078 1 86.69 97 HIS B C 1
ATOM 9084 O O . HIS B 1 97 ? 18.328 9.555 -18.016 1 86.69 97 HIS B O 1
ATOM 9090 N N . ILE B 1 98 ? 17.828 8.617 -16.109 1 87.69 98 ILE B N 1
ATOM 9091 C CA . ILE B 1 98 ? 19.188 8.125 -15.922 1 87.69 98 ILE B CA 1
ATOM 9092 C C . ILE B 1 98 ? 19.5 7.062 -16.969 1 87.69 98 ILE B C 1
ATOM 9094 O O . ILE B 1 98 ? 20.594 7.043 -17.547 1 87.69 98 ILE B O 1
ATOM 9098 N N . ILE B 1 99 ? 18.562 6.246 -17.219 1 90.44 99 ILE B N 1
ATOM 9099 C CA . ILE B 1 99 ? 18.828 5.16 -18.156 1 90.44 99 ILE B CA 1
ATOM 9100 C C . ILE B 1 99 ? 18.984 5.723 -19.562 1 90.44 99 ILE B C 1
ATOM 9102 O O . ILE B 1 99 ? 19.781 5.207 -20.359 1 90.44 99 ILE B O 1
ATOM 9106 N N . LYS B 1 100 ? 18.219 6.758 -19.906 1 88.12 100 LYS B N 1
ATOM 9107 C CA . LYS B 1 100 ? 18.359 7.371 -21.234 1 88.12 100 LYS B CA 1
ATOM 9108 C C . LYS B 1 100 ? 19.766 7.945 -21.422 1 88.12 100 LYS B C 1
ATOM 9110 O O . LYS B 1 100 ? 20.312 7.879 -22.516 1 88.12 100 LYS B O 1
ATOM 9115 N N . ARG B 1 101 ? 20.297 8.406 -20.406 1 88.12 101 ARG B N 1
ATOM 9116 C CA . ARG B 1 101 ? 21.625 9 -20.469 1 88.12 101 ARG B CA 1
ATOM 9117 C C . ARG B 1 101 ? 22.703 7.926 -20.469 1 88.12 101 ARG B C 1
ATOM 9119 O O . ARG B 1 101 ? 23.75 8.078 -21.094 1 88.12 101 ARG B O 1
ATOM 9126 N N . GLU B 1 102 ? 22.422 6.859 -19.781 1 92 102 GLU B N 1
ATOM 9127 C CA . GLU B 1 102 ? 23.438 5.828 -19.594 1 92 102 GLU B CA 1
ATOM 9128 C C . GLU B 1 102 ? 23.25 4.688 -20.594 1 92 102 GLU B C 1
ATOM 9130 O O . GLU B 1 102 ? 24.047 3.742 -20.609 1 92 102 GLU B O 1
ATOM 9135 N N . MET B 1 103 ? 22.297 4.781 -21.406 1 91.12 103 MET B N 1
ATOM 9136 C CA . MET B 1 103 ? 21.984 3.695 -22.328 1 91.12 103 MET B CA 1
ATOM 9137 C C . MET B 1 103 ? 23.156 3.398 -23.25 1 91.12 103 MET B C 1
ATOM 9139 O O . MET B 1 103 ? 23.438 2.238 -23.547 1 91.12 103 MET B O 1
ATOM 9143 N N . GLY B 1 104 ? 23.859 4.492 -23.625 1 92 104 GLY B N 1
ATOM 9144 C CA . GLY B 1 104 ? 25.031 4.285 -24.469 1 92 104 GLY B CA 1
ATOM 9145 C C . GLY B 1 104 ? 26.125 3.494 -23.766 1 92 104 GLY B C 1
ATOM 9146 O O . GLY B 1 104 ? 26.75 2.611 -24.375 1 92 104 GLY B O 1
ATOM 9147 N N . GLN B 1 105 ? 26.375 3.764 -22.547 1 93.94 105 GLN B N 1
ATOM 9148 C CA . GLN B 1 105 ? 27.375 3.043 -21.766 1 93.94 105 GLN B CA 1
ATOM 9149 C C . GLN B 1 105 ? 26.953 1.596 -21.531 1 93.94 105 GLN B C 1
ATOM 9151 O O . GLN B 1 105 ? 27.766 0.68 -21.625 1 93.94 105 GLN B O 1
ATOM 9156 N N . ALA B 1 106 ? 25.719 1.405 -21.234 1 92.56 106 ALA B N 1
ATOM 9157 C CA . ALA B 1 106 ? 25.188 0.068 -20.984 1 92.56 106 ALA B CA 1
ATOM 9158 C C . ALA B 1 106 ? 25.266 -0.801 -22.234 1 92.56 106 ALA B C 1
ATOM 9160 O O . ALA B 1 106 ? 25.625 -1.982 -22.156 1 92.56 106 ALA B O 1
ATOM 9161 N N . LEU B 1 107 ? 24.984 -0.205 -23.391 1 91.81 107 LEU B N 1
ATOM 9162 C CA . LEU B 1 107 ? 25.016 -0.932 -24.656 1 91.81 107 LEU B CA 1
ATOM 9163 C C . LEU B 1 107 ? 26.438 -1.332 -25.016 1 91.81 107 LEU B C 1
ATOM 9165 O O . LEU B 1 107 ? 26.656 -2.416 -25.562 1 91.81 107 LEU B O 1
ATOM 9169 N N . LEU B 1 108 ? 27.328 -0.488 -24.734 1 93.69 108 LEU B N 1
ATOM 9170 C CA . LEU B 1 108 ? 28.719 -0.775 -25.031 1 93.69 108 LEU B CA 1
ATOM 9171 C C . LEU B 1 108 ? 29.219 -1.95 -24.203 1 93.69 108 LEU B C 1
ATOM 9173 O O . LEU B 1 108 ? 29.938 -2.818 -24.703 1 93.69 108 LEU B O 1
ATOM 9177 N N . LEU B 1 109 ? 28.859 -1.976 -23.016 1 93 109 LEU B N 1
ATOM 9178 C CA . LEU B 1 109 ? 29.281 -3.051 -22.141 1 93 109 LEU B CA 1
ATOM 9179 C C . LEU B 1 109 ? 28.516 -4.336 -22.422 1 93 109 LEU B C 1
ATOM 9181 O O . LEU B 1 109 ? 29.078 -5.434 -22.328 1 93 109 LEU B O 1
ATOM 9185 N N . ALA B 1 110 ? 27.25 -4.266 -22.828 1 92.25 110 ALA B N 1
ATOM 9186 C CA . ALA B 1 110 ? 26.344 -5.418 -22.906 1 92.25 110 ALA B CA 1
ATOM 9187 C C . ALA B 1 110 ? 26.469 -6.105 -24.266 1 92.25 110 ALA B C 1
ATOM 9189 O O . ALA B 1 110 ? 26.094 -7.273 -24.422 1 92.25 110 ALA B O 1
ATOM 9190 N N . VAL B 1 111 ? 26.906 -5.391 -25.266 1 91.06 111 VAL B N 1
ATOM 9191 C CA . VAL B 1 111 ? 26.953 -6.008 -26.594 1 91.06 111 VAL B CA 1
ATOM 9192 C C . VAL B 1 111 ? 28.406 -6.23 -27 1 91.06 111 VAL B C 1
ATOM 9194 O O . VAL B 1 111 ? 28.984 -7.289 -26.734 1 91.06 111 VAL B O 1
ATOM 9197 N N . PRO B 1 112 ? 29.109 -5.121 -27.406 1 92.44 112 PRO B N 1
ATOM 9198 C CA . PRO B 1 112 ? 30.516 -5.379 -27.766 1 92.44 112 PRO B CA 1
ATOM 9199 C C . PRO B 1 112 ? 31.344 -5.898 -26.578 1 92.44 112 PRO B C 1
ATOM 9201 O O . PRO B 1 112 ? 32.219 -6.73 -26.766 1 92.44 112 PRO B O 1
ATOM 9204 N N . GLY B 1 113 ? 31.125 -5.387 -25.453 1 93.19 113 GLY B N 1
ATOM 9205 C CA . GLY B 1 113 ? 31.828 -5.875 -24.266 1 93.19 113 GLY B CA 1
ATOM 9206 C C . GLY B 1 113 ? 31.594 -7.348 -24 1 93.19 113 GLY B C 1
ATOM 9207 O O . GLY B 1 113 ? 32.531 -8.078 -23.672 1 93.19 113 GLY B O 1
ATOM 9208 N N . LEU B 1 114 ? 30.375 -7.828 -24.109 1 93.69 114 LEU B N 1
ATOM 9209 C CA . LEU B 1 114 ? 30.031 -9.227 -23.891 1 93.69 114 LEU B CA 1
ATOM 9210 C C . LEU B 1 114 ? 30.656 -10.117 -24.953 1 93.69 114 LEU B C 1
ATOM 9212 O O . LEU B 1 114 ? 31.109 -11.219 -24.672 1 93.69 114 LEU B O 1
ATOM 9216 N N . VAL B 1 115 ? 30.656 -9.648 -26.234 1 92.62 115 VAL B N 1
ATOM 9217 C CA . VAL B 1 115 ? 31.234 -10.414 -27.344 1 92.62 115 VAL B CA 1
ATOM 9218 C C . VAL B 1 115 ? 32.719 -10.594 -27.109 1 92.62 115 VAL B C 1
ATOM 9220 O O . VAL B 1 115 ? 33.281 -11.688 -27.297 1 92.62 115 VAL B O 1
ATOM 9223 N N . ILE B 1 116 ? 33.344 -9.531 -26.672 1 95.06 116 ILE B N 1
ATOM 9224 C CA . ILE B 1 116 ? 34.75 -9.602 -26.375 1 95.06 116 ILE B CA 1
ATOM 9225 C C . ILE B 1 116 ? 35 -10.57 -25.219 1 95.06 116 ILE B C 1
ATOM 9227 O O . ILE B 1 116 ? 35.906 -11.414 -25.281 1 95.06 116 ILE B O 1
ATOM 9231 N N . ALA B 1 117 ? 34.219 -10.445 -24.219 1 95.88 117 ALA B N 1
ATOM 9232 C CA . ALA B 1 117 ? 34.344 -11.32 -23.062 1 95.88 117 ALA B CA 1
ATOM 9233 C C . ALA B 1 117 ? 34.094 -12.781 -23.438 1 95.88 117 ALA B C 1
ATOM 9235 O O . ALA B 1 117 ? 34.812 -13.68 -22.953 1 95.88 117 ALA B O 1
ATOM 9236 N N . ALA B 1 118 ? 33.094 -13.055 -24.297 1 96.06 118 ALA B N 1
ATOM 9237 C CA . ALA B 1 118 ? 32.781 -14.414 -24.734 1 96.06 118 ALA B CA 1
ATOM 9238 C C . ALA B 1 118 ? 33.938 -15.023 -25.516 1 96.06 118 ALA B C 1
ATOM 9240 O O . ALA B 1 118 ? 34.312 -16.188 -25.312 1 96.06 118 ALA B O 1
ATOM 9241 N N . PHE B 1 119 ? 34.562 -14.242 -26.375 1 96 119 PHE B N 1
ATOM 9242 C CA . PHE B 1 119 ? 35.656 -14.727 -27.203 1 96 119 PHE B CA 1
ATOM 9243 C C . PHE B 1 119 ? 36.906 -14.953 -26.344 1 96 119 PHE B C 1
ATOM 9245 O O . PHE B 1 119 ? 37.594 -15.945 -26.531 1 96 119 PHE B O 1
ATOM 9252 N N . LEU B 1 120 ? 37.125 -14.016 -25.438 1 97 120 LEU B N 1
ATOM 9253 C CA . LEU B 1 120 ? 38.281 -14.18 -24.547 1 97 120 LEU B CA 1
ATOM 9254 C C . LEU B 1 120 ? 38.094 -15.383 -23.641 1 97 120 LEU B C 1
ATOM 9256 O O . LEU B 1 120 ? 39.062 -16.078 -23.312 1 97 120 LEU B O 1
ATOM 9260 N N . THR B 1 121 ? 36.906 -15.609 -23.234 1 96.94 121 THR B N 1
ATOM 9261 C CA . THR B 1 121 ? 36.594 -16.781 -22.406 1 96.94 121 THR B CA 1
ATOM 9262 C C . THR B 1 121 ? 36.812 -18.062 -23.188 1 96.94 121 THR B C 1
ATOM 9264 O O . THR B 1 121 ? 37.344 -19.047 -22.656 1 96.94 121 THR B O 1
ATOM 9267 N N . ALA B 1 122 ? 36.312 -18.047 -24.469 1 96.5 122 ALA B N 1
ATOM 9268 C CA . ALA B 1 122 ? 36.531 -19.219 -25.328 1 96.5 122 ALA B CA 1
ATOM 9269 C C . ALA B 1 122 ? 38.031 -19.5 -25.484 1 96.5 122 ALA B C 1
ATOM 9271 O O . ALA B 1 122 ? 38.438 -20.656 -25.438 1 96.5 122 ALA B O 1
ATOM 9272 N N . TRP B 1 123 ? 38.781 -18.453 -25.609 1 95.69 123 TRP B N 1
ATOM 9273 C CA . TRP B 1 123 ? 40.219 -18.594 -25.734 1 95.69 123 TRP B CA 1
ATOM 9274 C C . TRP B 1 123 ? 40.812 -19.109 -24.438 1 95.69 123 TRP B C 1
ATOM 9276 O O . TRP B 1 123 ? 41.719 -19.969 -24.453 1 95.69 123 TRP B O 1
ATOM 9286 N N . ALA B 1 124 ? 40.375 -18.609 -23.359 1 96.19 124 ALA B N 1
ATOM 9287 C CA . ALA B 1 124 ? 40.844 -19.047 -22.047 1 96.19 124 ALA B CA 1
ATOM 9288 C C . ALA B 1 124 ? 40.531 -20.531 -21.812 1 96.19 124 ALA B C 1
ATOM 9290 O O . ALA B 1 124 ? 41.312 -21.25 -21.188 1 96.19 124 ALA B O 1
ATOM 9291 N N . CYS B 1 125 ? 39.375 -20.969 -22.266 1 95.38 125 CYS B N 1
ATOM 9292 C CA . CYS B 1 125 ? 38.969 -22.359 -22.141 1 95.38 125 CYS B CA 1
ATOM 9293 C C . CYS B 1 125 ? 39.969 -23.281 -22.875 1 95.38 125 CYS B C 1
ATOM 9295 O O . CYS B 1 125 ? 40.312 -24.344 -22.391 1 95.38 125 CYS B O 1
ATOM 9297 N N . GLN B 1 126 ? 40.438 -22.828 -24.047 1 93.19 126 GLN B N 1
ATOM 9298 C CA . GLN B 1 126 ? 41.406 -23.609 -24.844 1 93.19 126 GLN B CA 1
ATOM 9299 C C . GLN B 1 126 ? 42.75 -23.688 -24.156 1 93.19 126 GLN B C 1
ATOM 9301 O O . GLN B 1 126 ? 43.438 -24.688 -24.266 1 93.19 126 GLN B O 1
ATOM 9306 N N . LEU B 1 127 ? 43.031 -22.672 -23.406 1 92.25 127 LEU B N 1
ATOM 9307 C CA . LEU B 1 127 ? 44.344 -22.609 -22.75 1 92.25 127 LEU B CA 1
ATOM 9308 C C . LEU B 1 127 ? 44.312 -23.359 -21.422 1 92.25 127 LEU B C 1
ATOM 9310 O O . LEU B 1 127 ? 45.312 -23.984 -21.031 1 92.25 127 LEU B O 1
ATOM 9314 N N . ILE B 1 128 ? 43.188 -23.281 -20.703 1 92.69 128 ILE B N 1
ATOM 9315 C CA . ILE B 1 128 ? 43.125 -23.797 -19.344 1 92.69 128 ILE B CA 1
ATOM 9316 C C . ILE B 1 128 ? 42.656 -25.25 -19.391 1 92.69 128 ILE B C 1
ATOM 9318 O O . ILE B 1 128 ? 43.219 -26.125 -18.719 1 92.69 128 ILE B O 1
ATOM 9322 N N . PHE B 1 129 ? 41.531 -25.531 -20.234 1 91.88 129 PHE B N 1
ATOM 9323 C CA . PHE B 1 129 ? 40.969 -26.875 -20.281 1 91.88 129 PHE B CA 1
ATOM 9324 C C . PHE B 1 129 ? 41.719 -27.75 -21.266 1 91.88 129 PHE B C 1
ATOM 9326 O O . PHE B 1 129 ? 41.156 -28.281 -22.219 1 91.88 129 PHE B O 1
ATOM 9333 N N . VAL B 1 130 ? 42.875 -28.094 -21.047 1 83.94 130 VAL B N 1
ATOM 9334 C CA . VAL B 1 130 ? 43.781 -28.812 -21.969 1 83.94 130 VAL B CA 1
ATOM 9335 C C . VAL B 1 130 ? 43.312 -30.266 -22.078 1 83.94 130 VAL B C 1
ATOM 9337 O O . VAL B 1 130 ? 43.344 -30.844 -23.156 1 83.94 130 VAL B O 1
ATOM 9340 N N . SER B 1 131 ? 42.781 -30.75 -20.984 1 86.94 131 SER B N 1
ATOM 9341 C CA . SER B 1 131 ? 42.469 -32.188 -20.922 1 86.94 131 SER B CA 1
ATOM 9342 C C . SER B 1 131 ? 41.094 -32.469 -21.547 1 86.94 131 SER B C 1
ATOM 9344 O O . SER B 1 131 ? 40.812 -33.625 -21.891 1 86.94 131 SER B O 1
ATOM 9346 N N . TYR B 1 132 ? 40.156 -31.469 -21.656 1 90.25 132 TYR B N 1
ATOM 9347 C CA . TYR B 1 132 ? 38.781 -31.719 -22.109 1 90.25 132 TYR B CA 1
ATOM 9348 C C . TYR B 1 132 ? 38.719 -31.781 -23.641 1 90.25 132 TYR B C 1
ATOM 9350 O O . TYR B 1 132 ? 37.781 -32.344 -24.203 1 90.25 132 TYR B O 1
ATOM 9358 N N . ASN B 1 133 ? 39.719 -31.328 -24.438 1 87.5 133 ASN B N 1
ATOM 9359 C CA . ASN B 1 133 ? 39.719 -31.281 -25.891 1 87.5 133 ASN B CA 1
ATOM 9360 C C . ASN B 1 133 ? 38.469 -30.641 -26.453 1 87.5 133 ASN B C 1
ATOM 9362 O O . ASN B 1 133 ? 37.812 -31.188 -27.359 1 87.5 133 ASN B O 1
ATOM 9366 N N . TRP B 1 134 ? 37.969 -29.531 -25.891 1 91.88 134 TRP B N 1
ATOM 9367 C CA . TRP B 1 134 ? 36.812 -28.781 -26.375 1 91.88 134 TRP B CA 1
ATOM 9368 C C . TRP B 1 134 ? 37.125 -28.125 -27.719 1 91.88 134 TRP B C 1
ATOM 9370 O O . TRP B 1 134 ? 38.188 -27.547 -27.891 1 91.88 134 TRP B O 1
ATOM 9380 N N . SER B 1 135 ? 36.25 -28.297 -28.703 1 90.69 135 SER B N 1
ATOM 9381 C CA . SER B 1 135 ? 36.344 -27.484 -29.922 1 90.69 135 SER B CA 1
ATOM 9382 C C . SER B 1 135 ? 36.125 -26.016 -29.609 1 90.69 135 SER B C 1
ATOM 9384 O O . SER B 1 135 ? 35.625 -25.656 -28.547 1 90.69 135 SER B O 1
ATOM 9386 N N . PHE B 1 136 ? 36.531 -25.141 -30.438 1 92.25 136 PHE B N 1
ATOM 9387 C CA . PHE B 1 136 ? 36.375 -23.719 -30.234 1 92.25 136 PHE B CA 1
ATOM 9388 C C . PHE B 1 136 ? 34.906 -23.328 -30.141 1 92.25 136 PHE B C 1
ATOM 9390 O O . PHE B 1 136 ? 34.531 -22.422 -29.391 1 92.25 136 PHE B O 1
ATOM 9397 N N . GLU B 1 137 ? 34.062 -24.031 -30.859 1 91.88 137 GLU B N 1
ATOM 9398 C CA . GLU B 1 137 ? 32.625 -23.75 -30.844 1 91.88 137 GLU B CA 1
ATOM 9399 C C . GLU B 1 137 ? 32 -24.078 -29.484 1 91.88 137 GLU B C 1
ATOM 9401 O O . GLU B 1 137 ? 31.172 -23.328 -28.984 1 91.88 137 GLU B O 1
ATOM 9406 N N . VAL B 1 138 ? 32.469 -25.156 -28.938 1 93.12 138 VAL B N 1
ATOM 9407 C CA . VAL B 1 138 ? 31.984 -25.562 -27.625 1 93.12 138 VAL B CA 1
ATOM 9408 C C . VAL B 1 138 ? 32.469 -24.578 -26.562 1 93.12 138 VAL B C 1
ATOM 9410 O O . VAL B 1 138 ? 31.719 -24.188 -25.672 1 93.12 138 VAL B O 1
ATOM 9413 N N . ALA B 1 139 ? 33.75 -24.141 -26.75 1 95.31 139 ALA B N 1
ATOM 9414 C CA . ALA B 1 139 ? 34.312 -23.172 -25.812 1 95.31 139 ALA B CA 1
ATOM 9415 C C . ALA B 1 139 ? 33.594 -21.828 -25.938 1 95.31 139 ALA B C 1
ATOM 9417 O O . ALA B 1 139 ? 33.375 -21.141 -24.922 1 95.31 139 ALA B O 1
ATOM 9418 N N . LEU B 1 140 ? 33.25 -21.484 -27.109 1 95.19 140 LEU B N 1
ATOM 9419 C CA . LEU B 1 140 ? 32.5 -20.234 -27.328 1 95.19 140 LEU B CA 1
ATOM 9420 C C . LEU B 1 140 ? 31.094 -20.328 -26.766 1 95.19 140 LEU B C 1
ATOM 9422 O O . LEU B 1 140 ? 30.562 -19.328 -26.281 1 95.19 140 LEU B O 1
ATOM 9426 N N . LEU B 1 141 ? 30.5 -21.5 -26.859 1 94.44 141 LEU B N 1
ATOM 9427 C CA . LEU B 1 141 ? 29.188 -21.719 -26.234 1 94.44 141 LEU B CA 1
ATOM 9428 C C . LEU B 1 141 ? 29.25 -21.5 -24.734 1 94.44 141 LEU B C 1
ATOM 9430 O O . LEU B 1 141 ? 28.359 -20.859 -24.156 1 94.44 141 LEU B O 1
ATOM 9434 N N . PHE B 1 142 ? 30.312 -21.969 -24.156 1 95.25 142 PHE B N 1
ATOM 9435 C CA . PHE B 1 142 ? 30.531 -21.766 -22.734 1 95.25 142 PHE B CA 1
ATOM 9436 C C . PHE B 1 142 ? 30.766 -20.281 -22.422 1 95.25 142 PHE B C 1
ATOM 9438 O O . PHE B 1 142 ? 30.25 -19.75 -21.438 1 95.25 142 PHE B O 1
ATOM 9445 N N . GLY B 1 143 ? 31.547 -19.656 -23.281 1 95.19 143 GLY B N 1
ATOM 9446 C CA . GLY B 1 143 ? 31.812 -18.234 -23.109 1 95.19 143 GLY B CA 1
ATOM 9447 C C . GLY B 1 143 ? 30.562 -17.391 -23.219 1 95.19 143 GLY B C 1
ATOM 9448 O O . GLY B 1 143 ? 30.391 -16.406 -22.484 1 95.19 143 GLY B O 1
ATOM 9449 N N . ALA B 1 144 ? 29.672 -17.734 -24.094 1 93.31 144 ALA B N 1
ATOM 9450 C CA . ALA B 1 144 ? 28.422 -16.984 -24.297 1 93.31 144 ALA B CA 1
ATOM 9451 C C . ALA B 1 144 ? 27.531 -17.094 -23.062 1 93.31 144 ALA B C 1
ATOM 9453 O O . ALA B 1 144 ? 26.922 -16.109 -22.641 1 93.31 144 ALA B O 1
ATOM 9454 N N . LEU B 1 145 ? 27.516 -18.234 -22.516 1 92.25 145 LEU B N 1
ATOM 9455 C CA . LEU B 1 145 ? 26.594 -18.438 -21.391 1 92.25 145 LEU B CA 1
ATOM 9456 C C . LEU B 1 145 ? 27.156 -17.797 -20.125 1 92.25 145 LEU B C 1
ATOM 9458 O O . LEU B 1 145 ? 26.406 -17.203 -19.359 1 92.25 145 LEU B O 1
ATOM 9462 N N . ILE B 1 146 ? 28.422 -17.828 -19.875 1 93.94 146 ILE B N 1
ATOM 9463 C CA . ILE B 1 146 ? 29.016 -17.422 -18.609 1 93.94 146 ILE B CA 1
ATOM 9464 C C . ILE B 1 146 ? 29.25 -15.922 -18.594 1 93.94 146 ILE B C 1
ATOM 9466 O O . ILE B 1 146 ? 29.469 -15.328 -17.531 1 93.94 146 ILE B O 1
ATOM 9470 N N . SER B 1 147 ? 29.203 -15.25 -19.719 1 91.56 147 SER B N 1
ATOM 9471 C CA . SER B 1 147 ? 29.469 -13.812 -19.797 1 91.56 147 SER B CA 1
ATOM 9472 C C . SER B 1 147 ? 28.281 -13 -19.328 1 91.56 147 SER B C 1
ATOM 9474 O O . SER B 1 147 ? 28.391 -11.797 -19.109 1 91.56 147 SER B O 1
ATOM 9476 N N . ALA B 1 148 ? 27.172 -13.648 -19.141 1 89.19 148 ALA B N 1
ATOM 9477 C CA . ALA B 1 148 ? 26 -12.961 -18.609 1 89.19 148 ALA B CA 1
ATOM 9478 C C . ALA B 1 148 ? 26.156 -12.719 -17.109 1 89.19 148 ALA B C 1
ATOM 9480 O O . ALA B 1 148 ? 26.547 -13.617 -16.359 1 89.19 148 ALA B O 1
ATOM 9481 N N . THR B 1 149 ? 25.953 -11.469 -16.672 1 89.69 149 THR B N 1
ATOM 9482 C CA . THR B 1 149 ? 26.094 -11.117 -15.266 1 89.69 149 THR B CA 1
ATOM 9483 C C . THR B 1 149 ? 24.734 -10.953 -14.602 1 89.69 149 THR B C 1
ATOM 9485 O O . THR B 1 149 ? 23.75 -10.656 -15.273 1 89.69 149 THR B O 1
ATOM 9488 N N . ASP B 1 150 ? 24.656 -11.25 -13.359 1 85.12 150 ASP B N 1
ATOM 9489 C CA . ASP B 1 150 ? 23.469 -11.055 -12.531 1 85.12 150 ASP B CA 1
ATOM 9490 C C . ASP B 1 150 ? 23.75 -10.07 -11.398 1 85.12 150 ASP B C 1
ATOM 9492 O O . ASP B 1 150 ? 24.391 -10.422 -10.406 1 85.12 150 ASP B O 1
ATOM 9496 N N . PRO B 1 151 ? 23.125 -8.93 -11.477 1 80.31 151 PRO B N 1
ATOM 9497 C CA . PRO B 1 151 ? 23.5 -7.879 -10.531 1 80.31 151 PRO B CA 1
ATOM 9498 C C . PRO B 1 151 ? 22.562 -7.797 -9.328 1 80.31 151 PRO B C 1
ATOM 9500 O O . PRO B 1 151 ? 22.656 -6.859 -8.531 1 80.31 151 PRO B O 1
ATOM 9503 N N . VAL B 1 152 ? 21.641 -8.695 -9.156 1 77.19 152 VAL B N 1
ATOM 9504 C CA . VAL B 1 152 ? 20.562 -8.531 -8.188 1 77.19 152 VAL B CA 1
ATOM 9505 C C . VAL B 1 152 ? 21.141 -8.227 -6.809 1 77.19 152 VAL B C 1
ATOM 9507 O O . VAL B 1 152 ? 20.719 -7.273 -6.148 1 77.19 152 VAL B O 1
ATOM 9510 N N . ALA B 1 153 ? 22.188 -8.938 -6.406 1 76.69 153 ALA B N 1
ATOM 9511 C CA . ALA B 1 153 ? 22.781 -8.75 -5.09 1 76.69 153 ALA B CA 1
ATOM 9512 C C . ALA B 1 153 ? 23.547 -7.43 -5.012 1 76.69 153 ALA B C 1
ATOM 9514 O O . ALA B 1 153 ? 23.5 -6.734 -3.996 1 76.69 153 ALA B O 1
ATOM 9515 N N . VAL B 1 154 ? 24.141 -7.07 -6.047 1 84.44 154 VAL B N 1
ATOM 9516 C CA . VAL B 1 154 ? 25 -5.883 -6.062 1 84.44 154 VAL B CA 1
ATOM 9517 C C . VAL B 1 154 ? 24.125 -4.629 -6.082 1 84.44 154 VAL B C 1
ATOM 9519 O O . VAL B 1 154 ? 24.391 -3.668 -5.352 1 84.44 154 VAL B O 1
ATOM 9522 N N . VAL B 1 155 ? 23.125 -4.703 -6.895 1 83.94 155 VAL B N 1
ATOM 9523 C CA . VAL B 1 155 ? 22.234 -3.551 -7.023 1 83.94 155 VAL B CA 1
ATOM 9524 C C . VAL B 1 155 ? 21.5 -3.316 -5.707 1 83.94 155 VAL B C 1
ATOM 9526 O O . VAL B 1 155 ? 21.359 -2.176 -5.262 1 83.94 155 VAL B O 1
ATOM 9529 N N . ALA B 1 156 ? 21.094 -4.316 -5.102 1 75.75 156 ALA B N 1
ATOM 9530 C CA . ALA B 1 156 ? 20.422 -4.207 -3.812 1 75.75 156 ALA B CA 1
ATOM 9531 C C . ALA B 1 156 ? 21.344 -3.605 -2.758 1 75.75 156 ALA B C 1
ATOM 9533 O O . ALA B 1 156 ? 20.922 -2.764 -1.963 1 75.75 156 ALA B O 1
ATOM 9534 N N . LEU B 1 157 ? 22.531 -3.992 -2.797 1 78.62 157 LEU B N 1
ATOM 9535 C CA . LEU B 1 157 ? 23.531 -3.5 -1.85 1 78.62 157 LEU B CA 1
ATOM 9536 C C . LEU B 1 157 ? 23.812 -2.02 -2.074 1 78.62 157 LEU B C 1
ATOM 9538 O O . LEU B 1 157 ? 23.906 -1.248 -1.116 1 78.62 157 LEU B O 1
ATOM 9542 N N . LEU B 1 158 ? 23.891 -1.657 -3.312 1 80.69 158 LEU B N 1
ATOM 9543 C CA . LEU B 1 158 ? 24.156 -0.261 -3.643 1 80.69 158 LEU B CA 1
ATOM 9544 C C . LEU B 1 158 ? 23 0.631 -3.209 1 80.69 158 LEU B C 1
ATOM 9546 O O . LEU B 1 158 ? 23.219 1.732 -2.697 1 80.69 158 LEU B O 1
ATOM 9550 N N . ARG B 1 159 ? 21.875 0.149 -3.361 1 73.38 159 ARG B N 1
ATOM 9551 C CA . ARG B 1 159 ? 20.703 0.904 -2.955 1 73.38 159 ARG B CA 1
ATOM 9552 C C . ARG B 1 159 ? 20.609 1.004 -1.437 1 73.38 159 ARG B C 1
ATOM 9554 O O . ARG B 1 159 ? 20.25 2.055 -0.898 1 73.38 159 ARG B O 1
ATOM 9561 N N . GLU B 1 160 ? 20.938 -0.06 -0.826 1 70.06 160 GLU B N 1
ATOM 9562 C CA . GLU B 1 160 ? 20.922 -0.101 0.633 1 70.06 160 GLU B CA 1
ATOM 9563 C C . GLU B 1 160 ? 21.938 0.866 1.224 1 70.06 160 GLU B C 1
ATOM 9565 O O . GLU B 1 160 ? 21.656 1.546 2.213 1 70.06 160 GLU B O 1
ATOM 9570 N N . LEU B 1 161 ? 23.062 0.938 0.622 1 69.69 161 LEU B N 1
ATOM 9571 C CA . LEU B 1 161 ? 24.156 1.762 1.132 1 69.69 161 LEU B CA 1
ATOM 9572 C C . LEU B 1 161 ? 24 3.211 0.682 1 69.69 161 LEU B C 1
ATOM 9574 O O . LEU B 1 161 ? 24.656 4.105 1.215 1 69.69 161 LEU B O 1
ATOM 9578 N N . GLY B 1 162 ? 22.922 3.396 -0.113 1 64.19 162 GLY B N 1
ATOM 9579 C CA . GLY B 1 162 ? 22.688 4.738 -0.624 1 64.19 162 GLY B CA 1
ATOM 9580 C C . GLY B 1 162 ? 23.828 5.262 -1.465 1 64.19 162 GLY B C 1
ATOM 9581 O O . GLY B 1 162 ? 24.125 6.461 -1.453 1 64.19 162 GLY B O 1
ATOM 9582 N N . SER B 1 163 ? 24.578 4.406 -1.909 1 65.94 163 SER B N 1
ATOM 9583 C CA . SER B 1 163 ? 25.688 4.871 -2.732 1 65.94 163 SER B CA 1
ATOM 9584 C C . SER B 1 163 ? 25.188 5.609 -3.973 1 65.94 163 SER B C 1
ATOM 9586 O O . SER B 1 163 ? 24.031 6.023 -4.027 1 65.94 163 SER B O 1
ATOM 9588 N N . SER B 1 164 ? 25.625 5.434 -5.203 1 76.12 164 SER B N 1
ATOM 9589 C CA . SER B 1 164 ? 25.328 6.195 -6.41 1 76.12 164 SER B CA 1
ATOM 9590 C C . SER B 1 164 ? 24.172 5.574 -7.18 1 76.12 164 SER B C 1
ATOM 9592 O O . SER B 1 164 ? 24.234 4.41 -7.586 1 76.12 164 SER B O 1
ATOM 9594 N N . LYS B 1 165 ? 23.109 6.215 -7.266 1 78.94 165 LYS B N 1
ATOM 9595 C CA . LYS B 1 165 ? 21.969 5.805 -8.078 1 78.94 165 LYS B CA 1
ATOM 9596 C C . LYS B 1 165 ? 22.375 5.586 -9.531 1 78.94 165 LYS B C 1
ATOM 9598 O O . LYS B 1 165 ? 21.859 4.691 -10.195 1 78.94 165 LYS B O 1
ATOM 9603 N N . ARG B 1 166 ? 23.406 6.332 -9.969 1 86.31 166 ARG B N 1
ATOM 9604 C CA . ARG B 1 166 ? 23.875 6.234 -11.344 1 86.31 166 ARG B CA 1
ATOM 9605 C C . ARG B 1 166 ? 24.594 4.91 -11.586 1 86.31 166 ARG B C 1
ATOM 9607 O O . ARG B 1 166 ? 24.375 4.25 -12.602 1 86.31 166 ARG B O 1
ATOM 9614 N N . LEU B 1 167 ? 25.391 4.613 -10.602 1 88.5 167 LEU B N 1
ATOM 9615 C CA . LEU B 1 167 ? 26.156 3.369 -10.727 1 88.5 167 LEU B CA 1
ATOM 9616 C C . LEU B 1 167 ? 25.219 2.162 -10.641 1 88.5 167 LEU B C 1
ATOM 9618 O O . LEU B 1 167 ? 25.375 1.2 -11.398 1 88.5 167 LEU B O 1
ATOM 9622 N N . ALA B 1 168 ? 24.25 2.186 -9.711 1 88.44 168 ALA B N 1
ATOM 9623 C CA . ALA B 1 168 ? 23.281 1.105 -9.57 1 88.44 168 ALA B CA 1
ATOM 9624 C C . ALA B 1 168 ? 22.469 0.925 -10.859 1 88.44 168 ALA B C 1
ATOM 9626 O O . ALA B 1 168 ? 22.219 -0.203 -11.289 1 88.44 168 ALA B O 1
ATOM 9627 N N . THR B 1 169 ? 22.141 1.991 -11.5 1 89 169 THR B N 1
ATOM 9628 C CA . THR B 1 169 ? 21.359 1.96 -12.734 1 89 169 THR B CA 1
ATOM 9629 C C . THR B 1 169 ? 22.188 1.41 -13.883 1 89 169 THR B C 1
ATOM 9631 O O . THR B 1 169 ? 21.688 0.649 -14.711 1 89 169 THR B O 1
ATOM 9634 N N . LEU B 1 170 ? 23.406 1.815 -13.922 1 91.06 170 LEU B N 1
ATOM 9635 C CA . LEU B 1 170 ? 24.281 1.34 -14.984 1 91.06 170 LEU B CA 1
ATOM 9636 C C . LEU B 1 170 ? 24.469 -0.171 -14.906 1 91.06 170 LEU B C 1
ATOM 9638 O O . LEU B 1 170 ? 24.359 -0.871 -15.914 1 91.06 170 LEU B O 1
ATOM 9642 N N . ILE B 1 171 ? 24.734 -0.628 -13.711 1 91.56 171 ILE B N 1
ATOM 9643 C CA . ILE B 1 171 ? 24.969 -2.055 -13.508 1 91.56 171 ILE B CA 1
ATOM 9644 C C . ILE B 1 171 ? 23.688 -2.832 -13.82 1 91.56 171 ILE B C 1
ATOM 9646 O O . ILE B 1 171 ? 23.75 -3.893 -14.453 1 91.56 171 ILE B O 1
ATOM 9650 N N . GLU B 1 172 ? 22.609 -2.316 -13.406 1 89.44 172 GLU B N 1
ATOM 9651 C CA . GLU B 1 172 ? 21.328 -2.943 -13.672 1 89.44 172 GLU B CA 1
ATOM 9652 C C . GLU B 1 172 ? 21.016 -2.953 -15.164 1 89.44 172 GLU B C 1
ATOM 9654 O O . GLU B 1 172 ? 20.547 -3.959 -15.703 1 89.44 172 GLU B O 1
ATOM 9659 N N . ALA B 1 173 ? 21.234 -1.845 -15.82 1 90.69 173 ALA B N 1
ATOM 9660 C CA . ALA B 1 173 ? 20.969 -1.738 -17.25 1 90.69 173 ALA B CA 1
ATOM 9661 C C . ALA B 1 173 ? 21.891 -2.664 -18.047 1 90.69 173 ALA B C 1
ATOM 9663 O O . ALA B 1 173 ? 21.453 -3.307 -19 1 90.69 173 ALA B O 1
ATOM 9664 N N . GLU B 1 174 ? 23.094 -2.678 -17.703 1 91.94 174 GLU B N 1
ATOM 9665 C CA . GLU B 1 174 ? 24.031 -3.588 -18.344 1 91.94 174 GLU B CA 1
ATOM 9666 C C . GLU B 1 174 ? 23.562 -5.039 -18.219 1 91.94 174 GLU B C 1
ATOM 9668 O O . GLU B 1 174 ? 23.578 -5.785 -19.203 1 91.94 174 GLU B O 1
ATOM 9673 N N . SER B 1 175 ? 23.156 -5.418 -17.031 1 90.81 175 SER B N 1
ATOM 9674 C CA . SER B 1 175 ? 22.75 -6.797 -16.766 1 90.81 175 SER B CA 1
ATOM 9675 C C . SER B 1 175 ? 21.516 -7.168 -17.594 1 90.81 175 SER B C 1
ATOM 9677 O O . SER B 1 175 ? 21.453 -8.273 -18.141 1 90.81 175 SER B O 1
ATOM 9679 N N . LEU B 1 176 ? 20.609 -6.316 -17.672 1 87.69 176 LEU B N 1
ATOM 9680 C CA . LEU B 1 176 ? 19.391 -6.562 -18.422 1 87.69 176 LEU B CA 1
ATOM 9681 C C . LEU B 1 176 ? 19.703 -6.801 -19.906 1 87.69 176 LEU B C 1
ATOM 9683 O O . LEU B 1 176 ? 19.156 -7.727 -20.516 1 87.69 176 LEU B O 1
ATOM 9687 N N . LEU B 1 177 ? 20.578 -6.023 -20.406 1 88.38 177 LEU B N 1
ATOM 9688 C CA . LEU B 1 177 ? 20.906 -6.102 -21.828 1 88.38 177 LEU B CA 1
ATOM 9689 C C . LEU B 1 177 ? 21.859 -7.262 -22.094 1 88.38 177 LEU B C 1
ATOM 9691 O O . LEU B 1 177 ? 21.781 -7.914 -23.141 1 88.38 177 LEU B O 1
ATOM 9695 N N . ASN B 1 178 ? 22.766 -7.465 -21.219 1 91.12 178 ASN B N 1
ATOM 9696 C CA . ASN B 1 178 ? 23.719 -8.547 -21.438 1 91.12 178 ASN B CA 1
ATOM 9697 C C . ASN B 1 178 ? 23.047 -9.914 -21.359 1 91.12 178 ASN B C 1
ATOM 9699 O O . ASN B 1 178 ? 23.469 -10.852 -22.031 1 91.12 178 ASN B O 1
ATOM 9703 N N . ASP B 1 179 ? 21.969 -10.055 -20.531 1 86.25 179 ASP B N 1
ATOM 9704 C CA . ASP B 1 179 ? 21.172 -11.281 -20.516 1 86.25 179 ASP B CA 1
ATOM 9705 C C . ASP B 1 179 ? 20.609 -11.586 -21.906 1 86.25 179 ASP B C 1
ATOM 9707 O O . ASP B 1 179 ? 20.719 -12.719 -22.391 1 86.25 179 ASP B O 1
ATOM 9711 N N . ALA B 1 180 ? 20.109 -10.555 -22.453 1 83.12 180 ALA B N 1
ATOM 9712 C CA . ALA B 1 180 ? 19.531 -10.703 -23.781 1 83.12 180 ALA B CA 1
ATOM 9713 C C . ALA B 1 180 ? 20.594 -11.055 -24.812 1 83.12 180 ALA B C 1
ATOM 9715 O O . ALA B 1 180 ? 20.406 -11.961 -25.641 1 83.12 180 ALA B O 1
ATOM 9716 N N . SER B 1 181 ? 21.688 -10.414 -24.766 1 86.62 181 SER B N 1
ATOM 9717 C CA . SER B 1 181 ? 22.781 -10.625 -25.719 1 86.62 181 SER B CA 1
ATOM 9718 C C . SER B 1 181 ? 23.391 -12.016 -25.562 1 86.62 181 SER B C 1
ATOM 9720 O O . SER B 1 181 ? 23.75 -12.664 -26.547 1 86.62 181 SER B O 1
ATOM 9722 N N . SER B 1 182 ? 23.516 -12.375 -24.328 1 90.25 182 SER B N 1
ATOM 9723 C CA . SER B 1 182 ? 24.109 -13.688 -24.047 1 90.25 182 SER B CA 1
ATOM 9724 C C . SER B 1 182 ? 23.234 -14.812 -24.594 1 90.25 182 SER B C 1
ATOM 9726 O O . SER B 1 182 ? 23.734 -15.766 -25.172 1 90.25 182 SER B O 1
ATOM 9728 N N . VAL B 1 183 ? 21.969 -14.742 -24.391 1 83.56 183 VAL B N 1
ATOM 9729 C CA . VAL B 1 183 ? 21.031 -15.766 -24.844 1 83.56 183 VAL B CA 1
ATOM 9730 C C . VAL B 1 183 ? 21.062 -15.828 -26.375 1 83.56 183 VAL B C 1
ATOM 9732 O O . VAL B 1 183 ? 21.031 -16.922 -26.953 1 83.56 183 VAL B O 1
ATOM 9735 N N . VAL B 1 184 ? 21.109 -14.664 -27.016 1 81.5 184 VAL B N 1
ATOM 9736 C CA . VAL B 1 184 ? 21.141 -14.609 -28.469 1 81.5 184 VAL B CA 1
ATOM 9737 C C . VAL B 1 184 ? 22.422 -15.242 -29 1 81.5 184 VAL B C 1
ATOM 9739 O O . VAL B 1 184 ? 22.391 -16.062 -29.922 1 81.5 184 VAL B O 1
ATOM 9742 N N . LEU B 1 185 ? 23.516 -14.875 -28.453 1 86.5 185 LEU B N 1
ATOM 9743 C CA . LEU B 1 185 ? 24.797 -15.438 -28.859 1 86.5 185 LEU B CA 1
ATOM 9744 C C . LEU B 1 185 ? 24.844 -16.938 -28.594 1 86.5 185 LEU B C 1
ATOM 9746 O O . LEU B 1 185 ? 25.344 -17.703 -29.422 1 86.5 185 LEU B O 1
ATOM 9750 N N . PHE B 1 186 ? 24.328 -17.359 -27.484 1 89.06 186 PHE B N 1
ATOM 9751 C CA . PHE B 1 186 ? 24.281 -18.75 -27.094 1 89.06 186 PHE B CA 1
ATOM 9752 C C . PHE B 1 186 ? 23.484 -19.562 -28.125 1 89.06 186 PHE B C 1
ATOM 9754 O O . PHE B 1 186 ? 23.938 -20.641 -28.547 1 89.06 186 PHE B O 1
ATOM 9761 N N . LEU B 1 187 ? 22.359 -19.078 -28.516 1 81.38 187 LEU B N 1
ATOM 9762 C CA . LEU B 1 187 ? 21.5 -19.797 -29.453 1 81.38 187 LEU B CA 1
ATOM 9763 C C . LEU B 1 187 ? 22.156 -19.922 -30.812 1 81.38 187 LEU B C 1
ATOM 9765 O O . LEU B 1 187 ? 22.047 -20.969 -31.469 1 81.38 187 LEU B O 1
ATOM 9769 N N . ILE B 1 188 ? 22.859 -18.938 -31.203 1 82.31 188 ILE B N 1
ATOM 9770 C CA . ILE B 1 188 ? 23.531 -18.938 -32.5 1 82.31 188 ILE B CA 1
ATOM 9771 C C . ILE B 1 188 ? 24.672 -19.953 -32.469 1 82.31 188 ILE B C 1
ATOM 9773 O O . ILE B 1 188 ? 24.828 -20.734 -33.438 1 82.31 188 ILE B O 1
ATOM 9777 N N . VAL B 1 189 ? 25.422 -19.938 -31.422 1 89.62 189 VAL B N 1
ATOM 9778 C CA . VAL B 1 189 ? 26.578 -20.828 -31.328 1 89.62 189 VAL B CA 1
ATOM 9779 C C . VAL B 1 189 ? 26.109 -22.25 -31.109 1 89.62 189 VAL B C 1
ATOM 9781 O O . VAL B 1 189 ? 26.734 -23.203 -31.609 1 89.62 189 VAL B O 1
ATOM 9784 N N . GLN B 1 190 ? 25.062 -22.406 -30.359 1 88.38 190 GLN B N 1
ATOM 9785 C CA . GLN B 1 190 ? 24.5 -23.734 -30.109 1 88.38 190 GLN B CA 1
ATOM 9786 C C . GLN B 1 190 ? 24.094 -24.422 -31.422 1 88.38 190 GLN B C 1
ATOM 9788 O O . GLN B 1 190 ? 24.297 -25.625 -31.594 1 88.38 190 GLN B O 1
ATOM 9793 N N . GLU B 1 191 ? 23.469 -23.672 -32.312 1 83.38 191 GLU B N 1
ATOM 9794 C CA . GLU B 1 191 ? 23.078 -24.203 -33.594 1 83.38 191 GLU B CA 1
ATOM 9795 C C . GLU B 1 191 ? 24.297 -24.656 -34.406 1 83.38 191 GLU B C 1
ATOM 9797 O O . GLU B 1 191 ? 24.25 -25.672 -35.094 1 83.38 191 GLU B O 1
ATOM 9802 N N . ARG B 1 192 ? 25.328 -23.969 -34.219 1 85.44 192 ARG B N 1
ATOM 9803 C CA . ARG B 1 192 ? 26.562 -24.328 -34.938 1 85.44 192 ARG B CA 1
ATOM 9804 C C . ARG B 1 192 ? 27.156 -25.609 -34.344 1 85.44 192 ARG B C 1
ATOM 9806 O O . ARG B 1 192 ? 27.688 -26.438 -35.094 1 85.44 192 ARG B O 1
ATOM 9813 N N . VAL B 1 193 ? 27.078 -25.703 -33.062 1 88.06 193 VAL B N 1
ATOM 9814 C CA . VAL B 1 193 ? 27.625 -26.891 -32.375 1 88.06 193 VAL B CA 1
ATOM 9815 C C . VAL B 1 193 ? 26.797 -28.109 -32.75 1 88.06 193 VAL B C 1
ATOM 9817 O O . VAL B 1 193 ? 27.328 -29.219 -32.844 1 88.06 193 VAL B O 1
ATOM 9820 N N . GLN B 1 194 ? 25.484 -27.875 -33 1 84.62 194 GLN B N 1
ATOM 9821 C CA . GLN B 1 194 ? 24.609 -28.969 -33.406 1 84.62 194 GLN B CA 1
ATOM 9822 C C . GLN B 1 194 ? 24.781 -29.328 -34.875 1 84.62 194 GLN B C 1
ATOM 9824 O O . GLN B 1 194 ? 24.172 -30.281 -35.344 1 84.62 194 GLN B O 1
ATOM 9829 N N . GLY B 1 195 ? 25.578 -28.625 -35.625 1 79.62 195 GLY B N 1
ATOM 9830 C CA . GLY B 1 195 ? 25.875 -28.938 -37.031 1 79.62 195 GLY B CA 1
ATOM 9831 C C . GLY B 1 195 ? 25.062 -28.156 -38 1 79.62 195 GLY B C 1
ATOM 9832 O O . GLY B 1 195 ? 25.062 -28.453 -39.219 1 79.62 195 GLY B O 1
ATOM 9833 N N . LEU B 1 196 ? 24.234 -27.25 -37.469 1 77.88 196 LEU B N 1
ATOM 9834 C CA . LEU B 1 196 ? 23.438 -26.422 -38.344 1 77.88 196 LEU B CA 1
ATOM 9835 C C . LEU B 1 196 ? 24.203 -25.172 -38.781 1 77.88 196 LEU B C 1
ATOM 9837 O O . LEU B 1 196 ? 24.578 -24.359 -37.938 1 77.88 196 LEU B O 1
ATOM 9841 N N . PHE B 1 197 ? 24.797 -25.172 -39.969 1 76.38 197 PHE B N 1
ATOM 9842 C CA . PHE B 1 197 ? 25.625 -24.062 -40.438 1 76.38 197 PHE B CA 1
ATOM 9843 C C . PHE B 1 197 ? 24.797 -23.062 -41.219 1 76.38 197 PHE B C 1
ATOM 9845 O O . PHE B 1 197 ? 24.172 -23.422 -42.219 1 76.38 197 PHE B O 1
ATOM 9852 N N . ARG B 1 198 ? 24.484 -21.969 -40.656 1 75.31 198 ARG B N 1
ATOM 9853 C CA . ARG B 1 198 ? 23.797 -20.875 -41.312 1 75.31 198 ARG B CA 1
ATOM 9854 C C . ARG B 1 198 ? 24.797 -19.891 -41.938 1 75.31 198 ARG B C 1
ATOM 9856 O O . ARG B 1 198 ? 25.844 -19.625 -41.344 1 75.31 198 ARG B O 1
ATOM 9863 N N . PRO B 1 199 ? 24.453 -19.484 -43.094 1 80 199 PRO B N 1
ATOM 9864 C CA . PRO B 1 199 ? 25.297 -18.422 -43.656 1 80 199 PRO B CA 1
ATOM 9865 C C . PRO B 1 199 ? 25.375 -17.188 -42.781 1 80 199 PRO B C 1
ATOM 9867 O O . PRO B 1 199 ? 24.484 -16.969 -41.938 1 80 199 PRO B O 1
ATOM 9870 N N . ILE B 1 200 ? 26.453 -16.453 -42.812 1 78 200 ILE B N 1
ATOM 9871 C CA . ILE B 1 200 ? 26.734 -15.281 -41.969 1 78 200 ILE B CA 1
ATOM 9872 C C . ILE B 1 200 ? 25.594 -14.266 -42.125 1 78 200 ILE B C 1
ATOM 9874 O O . ILE B 1 200 ? 25.219 -13.625 -41.125 1 78 200 ILE B O 1
ATOM 9878 N N . GLY B 1 201 ? 25.125 -14.117 -43.312 1 79.25 201 GLY B N 1
ATOM 9879 C CA . GLY B 1 201 ? 24.031 -13.195 -43.531 1 79.25 201 GLY B CA 1
ATOM 9880 C C . GLY B 1 201 ? 22.781 -13.57 -42.75 1 79.25 201 GLY B C 1
ATOM 9881 O O . GLY B 1 201 ? 22.109 -12.695 -42.156 1 79.25 201 GLY B O 1
ATOM 9882 N N . GLU B 1 202 ? 22.594 -14.867 -42.656 1 81 202 GLU B N 1
ATOM 9883 C CA . GLU B 1 202 ? 21.406 -15.336 -41.938 1 81 202 GLU B CA 1
ATOM 9884 C C . GLU B 1 202 ? 21.609 -15.188 -40.438 1 81 202 GLU B C 1
ATOM 9886 O O . GLU B 1 202 ? 20.641 -14.953 -39.688 1 81 202 GLU B O 1
ATOM 9891 N N . THR B 1 203 ? 22.844 -15.336 -40.031 1 79.56 203 THR B N 1
ATOM 9892 C CA . THR B 1 203 ? 23.141 -15.148 -38.625 1 79.56 203 THR B CA 1
ATOM 9893 C C . THR B 1 203 ? 22.891 -13.703 -38.188 1 79.56 203 THR B C 1
ATOM 9895 O O . THR B 1 203 ? 22.312 -13.453 -37.125 1 79.56 203 THR B O 1
ATOM 9898 N N . PHE B 1 204 ? 23.281 -12.859 -38.969 1 79.88 204 PHE B N 1
ATOM 9899 C CA . PHE B 1 204 ? 23.047 -11.445 -38.656 1 79.88 204 PHE B CA 1
ATOM 9900 C C . PHE B 1 204 ? 21.562 -11.125 -38.719 1 79.88 204 PHE B C 1
ATOM 9902 O O . PHE B 1 204 ? 21.078 -10.305 -37.906 1 79.88 204 PHE B O 1
ATOM 9909 N N . PHE B 1 205 ? 20.922 -11.734 -39.594 1 82.44 205 PHE B N 1
ATOM 9910 C CA . PHE B 1 205 ? 19.484 -11.516 -39.688 1 82.44 205 PHE B CA 1
ATOM 9911 C C . PHE B 1 205 ? 18.781 -12 -38.406 1 82.44 205 PHE B C 1
ATOM 9913 O O . PHE B 1 205 ? 17.875 -11.336 -37.906 1 82.44 205 PHE B O 1
ATOM 9920 N N . VAL B 1 206 ? 19.219 -13.117 -38.031 1 79.19 206 VAL B N 1
ATOM 9921 C CA . VAL B 1 206 ? 18.625 -13.68 -36.812 1 79.19 206 VAL B CA 1
ATOM 9922 C C . VAL B 1 206 ? 18.938 -12.789 -35.625 1 79.19 206 VAL B C 1
ATOM 9924 O O . VAL B 1 206 ? 18.078 -12.57 -34.75 1 79.19 206 VAL B O 1
ATOM 9927 N N . LEU B 1 207 ? 20.125 -12.258 -35.625 1 78.56 207 LEU B N 1
ATOM 9928 C CA . LEU B 1 207 ? 20.516 -11.367 -34.562 1 78.56 207 LEU B CA 1
ATOM 9929 C C . LEU B 1 207 ? 19.672 -10.102 -34.531 1 78.56 207 LEU B C 1
ATOM 9931 O O . LEU B 1 207 ? 19.203 -9.664 -33.5 1 78.56 207 LEU B O 1
ATOM 9935 N N . PHE B 1 208 ? 19.484 -9.586 -35.656 1 84.38 208 PHE B N 1
ATOM 9936 C CA . PHE B 1 208 ? 18.688 -8.367 -35.75 1 84.38 208 PHE B CA 1
ATOM 9937 C C . PHE B 1 208 ? 17.219 -8.641 -35.438 1 84.38 208 PHE B C 1
ATOM 9939 O O . PHE B 1 208 ? 16.562 -7.816 -34.812 1 84.38 208 PHE B O 1
ATOM 9946 N N . ARG B 1 209 ? 16.766 -9.688 -35.844 1 85.56 209 ARG B N 1
ATOM 9947 C CA . ARG B 1 209 ? 15.383 -10.055 -35.594 1 85.56 209 ARG B CA 1
ATOM 9948 C C . ARG B 1 209 ? 15.141 -10.25 -34.094 1 85.56 209 ARG B C 1
ATOM 9950 O O . ARG B 1 209 ? 14.125 -9.82 -33.562 1 85.56 209 ARG B O 1
ATOM 9957 N N . LEU B 1 210 ? 16.062 -10.836 -33.469 1 82.44 210 LEU B N 1
ATOM 9958 C CA . LEU B 1 210 ? 15.938 -11.078 -32.031 1 82.44 210 LEU B CA 1
ATOM 9959 C C . LEU B 1 210 ? 15.984 -9.766 -31.25 1 82.44 210 LEU B C 1
ATOM 9961 O O . LEU B 1 210 ? 15.195 -9.555 -30.328 1 82.44 210 LEU B O 1
ATOM 9965 N N . THR B 1 211 ? 16.828 -8.867 -31.672 1 82.56 211 THR B N 1
ATOM 9966 C CA . THR B 1 211 ? 17.016 -7.629 -30.922 1 82.56 211 THR B CA 1
ATOM 9967 C C . THR B 1 211 ? 15.938 -6.609 -31.281 1 82.56 211 THR B C 1
ATOM 9969 O O . THR B 1 211 ? 15.25 -6.086 -30.406 1 82.56 211 THR B O 1
ATOM 9972 N N . LEU B 1 212 ? 15.766 -6.359 -32.562 1 88.56 212 LEU B N 1
ATOM 9973 C CA . LEU B 1 212 ? 14.789 -5.363 -33 1 88.56 212 LEU B CA 1
ATOM 9974 C C . LEU B 1 212 ? 13.367 -5.867 -32.781 1 88.56 212 LEU B C 1
ATOM 9976 O O . LEU B 1 212 ? 12.461 -5.074 -32.5 1 88.56 212 LEU B O 1
ATOM 9980 N N . GLY B 1 213 ? 13.234 -7.148 -33 1 89.94 213 GLY B N 1
ATOM 9981 C CA . GLY B 1 213 ? 11.93 -7.723 -32.719 1 89.94 213 GLY B CA 1
ATOM 9982 C C . GLY B 1 213 ? 11.531 -7.613 -31.266 1 89.94 213 GLY B C 1
ATOM 9983 O O . GLY B 1 213 ? 10.375 -7.309 -30.969 1 89.94 213 GLY B O 1
ATOM 9984 N N . GLY B 1 214 ? 12.492 -7.898 -30.359 1 91 214 GLY B N 1
ATOM 9985 C CA . GLY B 1 214 ? 12.227 -7.73 -28.938 1 91 214 GLY B CA 1
ATOM 9986 C C . GLY B 1 214 ? 11.914 -6.297 -28.562 1 91 214 GLY B C 1
ATOM 9987 O O . GLY B 1 214 ? 11.008 -6.051 -27.766 1 91 214 GLY B O 1
ATOM 9988 N N . PHE B 1 215 ? 12.594 -5.379 -29.172 1 91.19 215 PHE B N 1
ATOM 9989 C CA . PHE B 1 215 ? 12.367 -3.957 -28.938 1 91.19 215 PHE B CA 1
ATOM 9990 C C . PHE B 1 215 ? 10.977 -3.547 -29.391 1 91.19 215 PHE B C 1
ATOM 9992 O O . PHE B 1 215 ? 10.242 -2.881 -28.656 1 91.19 215 PHE B O 1
ATOM 9999 N N . MET B 1 216 ? 10.594 -3.971 -30.516 1 94.94 216 MET B N 1
ATOM 10000 C CA . MET B 1 216 ? 9.312 -3.58 -31.109 1 94.94 216 MET B CA 1
ATOM 10001 C C . MET B 1 216 ? 8.156 -4.188 -30.328 1 94.94 216 MET B C 1
ATOM 10003 O O . MET B 1 216 ? 7.191 -3.492 -29.984 1 94.94 216 MET B O 1
ATOM 10007 N N . LEU B 1 217 ? 8.289 -5.48 -30.062 1 95.06 217 LEU B N 1
ATOM 10008 C CA . LEU B 1 217 ? 7.219 -6.148 -29.328 1 95.06 217 LEU B CA 1
ATOM 10009 C C . LEU B 1 217 ? 7.094 -5.586 -27.922 1 95.06 217 LEU B C 1
ATOM 10011 O O . LEU B 1 217 ? 5.984 -5.434 -27.406 1 95.06 217 LEU B O 1
ATOM 10015 N N . GLY B 1 218 ? 8.25 -5.355 -27.281 1 95.75 218 GLY B N 1
ATOM 10016 C CA . GLY B 1 218 ? 8.234 -4.777 -25.953 1 95.75 218 GLY B CA 1
ATOM 10017 C C . GLY B 1 218 ? 7.609 -3.395 -25.906 1 95.75 218 GLY B C 1
ATOM 10018 O O . GLY B 1 218 ? 6.785 -3.102 -25.031 1 95.75 218 GLY B O 1
ATOM 10019 N N . THR B 1 219 ? 7.895 -2.562 -26.844 1 95.75 219 THR B N 1
ATOM 10020 C CA . THR B 1 219 ? 7.352 -1.209 -26.922 1 95.75 219 THR B CA 1
ATOM 10021 C C . THR B 1 219 ? 5.867 -1.236 -27.266 1 95.75 219 THR B C 1
ATOM 10023 O O . THR B 1 219 ? 5.082 -0.452 -26.734 1 95.75 219 THR B O 1
ATOM 10026 N N . LEU B 1 220 ? 5.555 -2.135 -28.141 1 96.25 220 LEU B N 1
ATOM 10027 C CA . LEU B 1 220 ? 4.148 -2.266 -28.5 1 96.25 220 LEU B CA 1
ATOM 10028 C C . LEU B 1 220 ? 3.316 -2.736 -27.312 1 96.25 220 LEU B C 1
ATOM 10030 O O . LEU B 1 220 ? 2.24 -2.195 -27.062 1 96.25 220 LEU B O 1
ATOM 10034 N N . ALA B 1 221 ? 3.811 -3.777 -26.672 1 96.31 221 ALA B N 1
ATOM 10035 C CA . ALA B 1 221 ? 3.115 -4.262 -25.484 1 96.31 221 ALA B CA 1
ATOM 10036 C C . ALA B 1 221 ? 3.021 -3.174 -24.422 1 96.31 221 ALA B C 1
ATOM 10038 O O . ALA B 1 221 ? 2.002 -3.051 -23.734 1 96.31 221 ALA B O 1
ATOM 10039 N N . GLY B 1 222 ? 4.137 -2.41 -24.266 1 95.44 222 GLY B N 1
ATOM 10040 C CA . GLY B 1 222 ? 4.121 -1.296 -23.328 1 95.44 222 GLY B CA 1
ATOM 10041 C C . GLY B 1 222 ? 3.117 -0.22 -23.688 1 95.44 222 GLY B C 1
ATOM 10042 O O . GLY B 1 222 ? 2.391 0.281 -22.828 1 95.44 222 GLY B O 1
ATOM 10043 N N . ALA B 1 223 ? 3.002 0.095 -24.938 1 95.06 223 ALA B N 1
ATOM 10044 C CA . ALA B 1 223 ? 2.055 1.098 -25.422 1 95.06 223 ALA B CA 1
ATOM 10045 C C . ALA B 1 223 ? 0.615 0.638 -25.219 1 95.06 223 ALA B C 1
ATOM 10047 O O . ALA B 1 223 ? -0.246 1.43 -24.828 1 95.06 223 ALA B O 1
ATOM 10048 N N . LEU B 1 224 ? 0.408 -0.617 -25.469 1 93.69 224 LEU B N 1
ATOM 10049 C CA . LEU B 1 224 ? -0.923 -1.178 -25.266 1 93.69 224 LEU B CA 1
ATOM 10050 C C . LEU B 1 224 ? -1.302 -1.146 -23.797 1 93.69 224 LEU B C 1
ATOM 10052 O O . LEU B 1 224 ? -2.453 -0.876 -23.453 1 93.69 224 LEU B O 1
ATOM 10056 N N . CYS B 1 225 ? -0.375 -1.477 -22.984 1 92.88 225 CYS B N 1
ATOM 10057 C CA . CYS B 1 225 ? -0.614 -1.461 -21.531 1 92.88 225 CYS B CA 1
ATOM 10058 C C . CYS B 1 225 ? -0.941 -0.053 -21.047 1 92.88 225 CYS B C 1
ATOM 10060 O O . CYS B 1 225 ? -1.879 0.138 -20.281 1 92.88 225 CYS B O 1
ATOM 10062 N N . VAL B 1 226 ? -0.179 0.938 -21.547 1 90.88 226 VAL B N 1
ATOM 10063 C CA . VAL B 1 226 ? -0.395 2.324 -21.141 1 90.88 226 VAL B CA 1
ATOM 10064 C C . VAL B 1 226 ? -1.754 2.805 -21.656 1 90.88 226 VAL B C 1
ATOM 10066 O O . VAL B 1 226 ? -2.477 3.502 -20.938 1 90.88 226 VAL B O 1
ATOM 10069 N N . LEU B 1 227 ? -2.086 2.441 -22.844 1 89.19 227 LEU B N 1
ATOM 10070 C CA . LEU B 1 227 ? -3.383 2.805 -23.406 1 89.19 227 LEU B CA 1
ATOM 10071 C C . LEU B 1 227 ? -4.52 2.227 -22.578 1 89.19 227 LEU B C 1
ATOM 10073 O O . LEU B 1 227 ? -5.512 2.908 -22.312 1 89.19 227 LEU B O 1
ATOM 10077 N N . TRP B 1 228 ? -4.332 0.987 -22.156 1 89.12 228 TRP B N 1
ATOM 10078 C CA . TRP B 1 228 ? -5.332 0.326 -21.328 1 89.12 228 TRP B CA 1
ATOM 10079 C C . TRP B 1 228 ? -5.449 1.009 -19.969 1 89.12 228 TRP B C 1
ATOM 10081 O O . TRP B 1 228 ? -6.555 1.218 -19.469 1 89.12 228 TRP B O 1
ATOM 10091 N N . ILE B 1 229 ? -4.383 1.38 -19.406 1 86.44 229 ILE B N 1
ATOM 10092 C CA . ILE B 1 229 ? -4.363 1.997 -18.078 1 86.44 229 ILE B CA 1
ATOM 10093 C C . ILE B 1 229 ? -5 3.383 -18.156 1 86.44 229 ILE B C 1
ATOM 10095 O O . ILE B 1 229 ? -5.707 3.791 -17.219 1 86.44 229 ILE B O 1
ATOM 10099 N N . ARG B 1 230 ? -4.754 4.082 -19.234 1 81.06 230 ARG B N 1
ATOM 10100 C CA . ARG B 1 230 ? -5.312 5.418 -19.406 1 81.06 230 ARG B CA 1
ATOM 10101 C C . ARG B 1 230 ? -6.836 5.367 -19.484 1 81.06 230 ARG B C 1
ATOM 10103 O O . ARG B 1 230 ? -7.512 6.34 -19.141 1 81.06 230 ARG B O 1
ATOM 10110 N N . LEU B 1 231 ? -7.324 4.234 -19.891 1 80 231 LEU B N 1
ATOM 10111 C CA . LEU B 1 231 ? -8.773 4.086 -20.016 1 80 231 LEU B CA 1
ATOM 10112 C C . LEU B 1 231 ? -9.398 3.729 -18.672 1 80 231 LEU B C 1
ATOM 10114 O O . LEU B 1 231 ? -10.617 3.82 -18.5 1 80 231 LEU B O 1
ATOM 10118 N N . MET B 1 232 ? -8.523 3.385 -17.797 1 77.81 232 MET B N 1
ATOM 10119 C CA . MET B 1 232 ? -9.016 2.961 -16.484 1 77.81 232 MET B CA 1
ATOM 10120 C C . MET B 1 232 ? -9.055 4.133 -15.516 1 77.81 232 MET B C 1
ATOM 10122 O O . MET B 1 232 ? -8.25 5.059 -15.625 1 77.81 232 MET B O 1
ATOM 10126 N N . PHE B 1 233 ? -10.133 4.145 -14.656 1 71.94 233 PHE B N 1
ATOM 10127 C CA . PHE B 1 233 ? -10.219 5.195 -13.648 1 71.94 233 PHE B CA 1
ATOM 10128 C C . PHE B 1 233 ? -9.93 4.637 -12.258 1 71.94 233 PHE B C 1
ATOM 10130 O O . PHE B 1 233 ? -10.734 3.883 -11.711 1 71.94 233 PHE B O 1
ATOM 10137 N N . ARG B 1 234 ? -8.891 4.926 -11.609 1 69.25 234 ARG B N 1
ATOM 10138 C CA . ARG B 1 234 ? -8.484 4.742 -10.219 1 69.25 234 ARG B CA 1
ATOM 10139 C C . ARG B 1 234 ? -8.812 3.332 -9.734 1 69.25 234 ARG B C 1
ATOM 10141 O O . ARG B 1 234 ? -9.531 3.158 -8.75 1 69.25 234 ARG B O 1
ATOM 10148 N N . ASP B 1 235 ? -8.43 2.326 -10.375 1 78.38 235 ASP B N 1
ATOM 10149 C CA . ASP B 1 235 ? -8.578 0.948 -9.914 1 78.38 235 ASP B CA 1
ATOM 10150 C C . ASP B 1 235 ? -7.219 0.26 -9.805 1 78.38 235 ASP B C 1
ATOM 10152 O O . ASP B 1 235 ? -6.691 -0.254 -10.789 1 78.38 235 ASP B O 1
ATOM 10156 N N . HIS B 1 236 ? -6.828 0.168 -8.602 1 79.06 236 HIS B N 1
ATOM 10157 C CA . HIS B 1 236 ? -5.488 -0.354 -8.359 1 79.06 236 HIS B CA 1
ATOM 10158 C C . HIS B 1 236 ? -5.402 -1.837 -8.703 1 79.06 236 HIS B C 1
ATOM 10160 O O . HIS B 1 236 ? -4.391 -2.297 -9.242 1 79.06 236 HIS B O 1
ATOM 10166 N N . LEU B 1 237 ? -6.461 -2.561 -8.5 1 83.5 237 LEU B N 1
ATOM 10167 C CA . LEU B 1 237 ? -6.449 -3.998 -8.742 1 83.5 237 LEU B CA 1
ATOM 10168 C C . LEU B 1 237 ? -6.352 -4.297 -10.234 1 83.5 237 LEU B C 1
ATOM 10170 O O . LEU B 1 237 ? -5.578 -5.168 -10.648 1 83.5 237 LEU B O 1
ATOM 10174 N N . THR B 1 238 ? -7.066 -3.52 -11.047 1 86.25 238 THR B N 1
ATOM 10175 C CA . THR B 1 238 ? -7.078 -3.74 -12.484 1 86.25 238 THR B CA 1
ATOM 10176 C C . THR B 1 238 ? -5.758 -3.295 -13.109 1 86.25 238 THR B C 1
ATOM 10178 O O . THR B 1 238 ? -5.254 -3.941 -14.031 1 86.25 238 THR B O 1
ATOM 10181 N N . GLU B 1 239 ? -5.238 -2.246 -12.57 1 87.69 239 GLU B N 1
ATOM 10182 C CA . GLU B 1 239 ? -3.977 -1.748 -13.117 1 87.69 239 GLU B CA 1
ATOM 10183 C C . GLU B 1 239 ? -2.836 -2.725 -12.844 1 87.69 239 GLU B C 1
ATOM 10185 O O . GLU B 1 239 ? -2.043 -3.023 -13.742 1 87.69 239 GLU B O 1
ATOM 10190 N N . THR B 1 240 ? -2.762 -3.238 -11.617 1 88.56 240 THR B N 1
ATOM 10191 C CA . THR B 1 240 ? -1.712 -4.18 -11.25 1 88.56 240 THR B CA 1
ATOM 10192 C C . THR B 1 240 ? -1.865 -5.488 -12.023 1 88.56 240 THR B C 1
ATOM 10194 O O . THR B 1 240 ? -0.88 -6.047 -12.508 1 88.56 240 THR B O 1
ATOM 10197 N N . SER B 1 241 ? -3.068 -5.945 -12.18 1 91.06 241 SER B N 1
ATOM 10198 C CA . SER B 1 241 ? -3.318 -7.184 -12.906 1 91.06 241 SER B CA 1
ATOM 10199 C C . SER B 1 241 ? -3 -7.023 -14.391 1 91.06 241 SER B C 1
ATOM 10201 O O . SER B 1 241 ? -2.482 -7.945 -15.023 1 91.06 241 SER B O 1
ATOM 10203 N N . ALA B 1 242 ? -3.316 -5.848 -14.906 1 91.44 242 ALA B N 1
ATOM 10204 C CA . ALA B 1 242 ? -3.031 -5.594 -16.312 1 91.44 242 ALA B CA 1
ATOM 10205 C C . ALA B 1 242 ? -1.53 -5.633 -16.594 1 91.44 242 ALA B C 1
ATOM 10207 O O . ALA B 1 242 ? -1.089 -6.219 -17.578 1 91.44 242 ALA B O 1
ATOM 10208 N N . THR B 1 243 ? -0.78 -5.035 -15.711 1 92.06 243 THR B N 1
ATOM 10209 C CA . THR B 1 243 ? 0.668 -5.035 -15.883 1 92.06 243 THR B CA 1
ATOM 10210 C C . THR B 1 243 ? 1.23 -6.449 -15.75 1 92.06 243 THR B C 1
ATOM 10212 O O . THR B 1 243 ? 2.135 -6.832 -16.5 1 92.06 243 THR B O 1
ATOM 10215 N N . MET B 1 244 ? 0.743 -7.223 -14.852 1 92.25 244 MET B N 1
ATOM 10216 C CA . MET B 1 244 ? 1.202 -8.594 -14.648 1 92.25 244 MET B CA 1
ATOM 10217 C C . MET B 1 244 ? 0.887 -9.453 -15.875 1 92.25 244 MET B C 1
ATOM 10219 O O . MET B 1 244 ? 1.736 -10.219 -16.328 1 92.25 244 MET B O 1
ATOM 10223 N N . CYS B 1 245 ? -0.301 -9.297 -16.375 1 93.62 245 CYS B N 1
ATOM 10224 C CA . CYS B 1 245 ? -0.746 -10.094 -17.516 1 93.62 245 CYS B CA 1
ATOM 10225 C C . CYS B 1 245 ? 0.064 -9.758 -18.766 1 93.62 245 CYS B C 1
ATOM 10227 O O . CYS B 1 245 ? 0.521 -10.656 -19.484 1 93.62 245 CYS B O 1
ATOM 10229 N N . ILE B 1 246 ? 0.273 -8.516 -18.984 1 94.12 246 ILE B N 1
ATOM 10230 C CA . ILE B 1 246 ? 0.966 -8.102 -20.188 1 94.12 246 ILE B CA 1
ATOM 10231 C C . ILE B 1 246 ? 2.439 -8.5 -20.109 1 94.12 246 ILE B C 1
ATOM 10233 O O . ILE B 1 246 ? 3.049 -8.875 -21.109 1 94.12 246 ILE B O 1
ATOM 10237 N N . ALA B 1 247 ? 2.984 -8.43 -18.891 1 94 247 ALA B N 1
ATOM 10238 C CA . ALA B 1 247 ? 4.375 -8.828 -18.703 1 94 247 ALA B CA 1
ATOM 10239 C C . ALA B 1 247 ? 4.574 -10.305 -19.062 1 94 247 ALA B C 1
ATOM 10241 O O . ALA B 1 247 ? 5.488 -10.648 -19.812 1 94 247 ALA B O 1
ATOM 10242 N N . TYR B 1 248 ? 3.721 -11.156 -18.672 1 94.25 248 TYR B N 1
ATOM 10243 C CA . TYR B 1 248 ? 3.869 -12.594 -18.891 1 94.25 248 TYR B CA 1
ATOM 10244 C C . TYR B 1 248 ? 3.416 -12.969 -20.297 1 94.25 248 TYR B C 1
ATOM 10246 O O . TYR B 1 248 ? 4.059 -13.781 -20.969 1 94.25 248 TYR B O 1
ATOM 10254 N N . LEU B 1 249 ? 2.348 -12.375 -20.781 1 93.5 249 LEU B N 1
ATOM 10255 C CA . LEU B 1 249 ? 1.817 -12.734 -22.094 1 93.5 249 LEU B CA 1
ATOM 10256 C C . LEU B 1 249 ? 2.75 -12.266 -23.203 1 93.5 249 LEU B C 1
ATOM 10258 O O . LEU B 1 249 ? 2.883 -12.938 -24.234 1 93.5 249 LEU B O 1
ATOM 10262 N N . SER B 1 250 ? 3.32 -11.062 -23.031 1 94.44 250 SER B N 1
ATOM 10263 C CA . SER B 1 250 ? 4.258 -10.602 -24.047 1 94.44 250 SER B CA 1
ATOM 10264 C C . SER B 1 250 ? 5.473 -11.516 -24.141 1 94.44 250 SER B C 1
ATOM 10266 O O . SER B 1 250 ? 5.969 -11.789 -25.234 1 94.44 250 SER B O 1
ATOM 10268 N N . PHE B 1 251 ? 5.973 -11.977 -22.984 1 91.94 251 PHE B N 1
ATOM 10269 C CA . PHE B 1 251 ? 7.082 -12.922 -22.969 1 91.94 251 PHE B CA 1
ATOM 10270 C C . PHE B 1 251 ? 6.68 -14.234 -23.625 1 91.94 251 PHE B C 1
ATOM 10272 O O . PHE B 1 251 ? 7.441 -14.805 -24.422 1 91.94 251 PHE B O 1
ATOM 10279 N N . TRP B 1 252 ? 5.484 -14.703 -23.328 1 90.81 252 TRP B N 1
ATOM 10280 C CA . TRP B 1 252 ? 4.984 -15.953 -23.906 1 90.81 252 TRP B CA 1
ATOM 10281 C C . TRP B 1 252 ? 4.852 -15.844 -25.422 1 90.81 252 TRP B C 1
ATOM 10283 O O . TRP B 1 252 ? 5.207 -16.781 -26.141 1 90.81 252 TRP B O 1
ATOM 10293 N N . VAL B 1 253 ? 4.359 -14.719 -25.922 1 90.88 253 VAL B N 1
ATOM 10294 C CA . VAL B 1 253 ? 4.176 -14.5 -27.344 1 90.88 253 VAL B CA 1
ATOM 10295 C C . VAL B 1 253 ? 5.531 -14.477 -28.047 1 90.88 253 VAL B C 1
ATOM 10297 O O . VAL B 1 253 ? 5.684 -15.031 -29.141 1 90.88 253 VAL B O 1
ATOM 10300 N N . ALA B 1 254 ? 6.465 -13.859 -27.391 1 90 254 ALA B N 1
ATOM 10301 C CA . ALA B 1 254 ? 7.801 -13.758 -27.969 1 90 254 ALA B CA 1
ATOM 10302 C C . ALA B 1 254 ? 8.461 -15.125 -28.078 1 90 254 ALA B C 1
ATOM 10304 O O . ALA B 1 254 ? 9.07 -15.445 -29.109 1 90 254 ALA B O 1
ATOM 10305 N N . GLU B 1 255 ? 8.297 -15.977 -27.078 1 83.62 255 GLU B N 1
ATOM 10306 C CA . GLU B 1 255 ? 9.039 -17.234 -27.016 1 83.62 255 GLU B CA 1
ATOM 10307 C C . GLU B 1 255 ? 8.25 -18.375 -27.656 1 83.62 255 GLU B C 1
ATOM 10309 O O . GLU B 1 255 ? 8.836 -19.281 -28.234 1 83.62 255 GLU B O 1
ATOM 10314 N N . SER B 1 256 ? 6.891 -18.391 -27.578 1 79.31 256 SER B N 1
ATOM 10315 C CA . SER B 1 256 ? 6.137 -19.594 -27.891 1 79.31 256 SER B CA 1
ATOM 10316 C C . SER B 1 256 ? 5.535 -19.516 -29.297 1 79.31 256 SER B C 1
ATOM 10318 O O . SER B 1 256 ? 5.199 -20.547 -29.891 1 79.31 256 SER B O 1
ATOM 10320 N N . LEU B 1 257 ? 5.148 -18.25 -29.844 1 77.56 257 LEU B N 1
ATOM 10321 C CA . LEU B 1 257 ? 4.516 -18.156 -31.156 1 77.56 257 LEU B CA 1
ATOM 10322 C C . LEU B 1 257 ? 5.559 -18.172 -32.281 1 77.56 257 LEU B C 1
ATOM 10324 O O . LEU B 1 257 ? 5.258 -17.844 -33.406 1 77.56 257 LEU B O 1
ATOM 10328 N N . ASN B 1 258 ? 6.672 -18.781 -32.031 1 72.19 258 ASN B N 1
ATOM 10329 C CA . ASN B 1 258 ? 7.723 -19 -33 1 72.19 258 ASN B CA 1
ATOM 10330 C C . ASN B 1 258 ? 8.031 -17.703 -33.781 1 72.19 258 ASN B C 1
ATOM 10332 O O . ASN B 1 258 ? 8.203 -17.734 -35 1 72.19 258 ASN B O 1
ATOM 10336 N N . LEU B 1 259 ? 7.891 -16.531 -33.188 1 78.56 259 LEU B N 1
ATOM 10337 C CA . LEU B 1 259 ? 8.242 -15.258 -33.812 1 78.56 259 LEU B CA 1
ATOM 10338 C C . LEU B 1 259 ? 9.75 -15.047 -33.812 1 78.56 259 LEU B C 1
ATOM 10340 O O . LEU B 1 259 ? 10.266 -14.18 -34.5 1 78.56 259 LEU B O 1
ATOM 10344 N N . GLN B 1 260 ? 10.477 -15.945 -33.25 1 78.44 260 GLN B N 1
ATOM 10345 C CA . GLN B 1 260 ? 11.93 -15.828 -33.125 1 78.44 260 GLN B CA 1
ATOM 10346 C C . GLN B 1 260 ? 12.32 -14.461 -32.562 1 78.44 260 GLN B C 1
ATOM 10348 O O . GLN B 1 260 ? 13.18 -13.781 -33.125 1 78.44 260 GLN B O 1
ATOM 10353 N N . VAL B 1 261 ? 11.68 -13.914 -31.719 1 87.75 261 VAL B N 1
ATOM 10354 C CA . VAL B 1 261 ? 11.961 -12.68 -30.984 1 87.75 261 VAL B CA 1
ATOM 10355 C C . VAL B 1 261 ? 12.414 -13.016 -29.562 1 87.75 261 VAL B C 1
ATOM 10357 O O . VAL B 1 261 ? 12.047 -14.055 -29.016 1 87.75 261 VAL B O 1
ATOM 10360 N N . SER B 1 262 ? 13.344 -12.219 -29.062 1 85.81 262 SER B N 1
ATOM 10361 C CA . SER B 1 262 ? 13.859 -12.461 -27.719 1 85.81 262 SER B CA 1
ATOM 10362 C C . SER B 1 262 ? 12.844 -12.07 -26.656 1 85.81 262 SER B C 1
ATOM 10364 O O . SER B 1 262 ? 12.469 -10.898 -26.547 1 85.81 262 SER B O 1
ATOM 10366 N N . GLY B 1 263 ? 12.383 -13.031 -25.844 1 87.56 263 GLY B N 1
ATOM 10367 C CA . GLY B 1 263 ? 11.461 -12.75 -24.75 1 87.56 263 GLY B CA 1
ATOM 10368 C C . GLY B 1 263 ? 12.055 -11.852 -23.688 1 87.56 263 GLY B C 1
ATOM 10369 O O . GLY B 1 263 ? 11.359 -11.016 -23.109 1 87.56 263 GLY B O 1
ATOM 10370 N N . VAL B 1 264 ? 13.359 -11.977 -23.438 1 86.62 264 VAL B N 1
ATOM 10371 C CA . VAL B 1 264 ? 14.047 -11.195 -22.422 1 86.62 264 VAL B CA 1
ATOM 10372 C C . VAL B 1 264 ? 14.062 -9.727 -22.812 1 86.62 264 VAL B C 1
ATOM 10374 O O . VAL B 1 264 ? 13.727 -8.852 -22.016 1 86.62 264 VAL B O 1
ATOM 10377 N N . LEU B 1 265 ? 14.391 -9.438 -24.047 1 89.31 265 LEU B N 1
ATOM 10378 C CA . LEU B 1 265 ? 14.43 -8.055 -24.516 1 89.31 265 LEU B CA 1
ATOM 10379 C C . LEU B 1 265 ? 13.031 -7.449 -24.547 1 89.31 265 LEU B C 1
ATOM 10381 O O . LEU B 1 265 ? 12.867 -6.25 -24.312 1 89.31 265 LEU B O 1
ATOM 10385 N N . THR B 1 266 ? 12.07 -8.273 -24.906 1 93.38 266 THR B N 1
ATOM 10386 C CA . THR B 1 266 ? 10.688 -7.809 -24.891 1 93.38 266 THR B CA 1
ATOM 10387 C C . THR B 1 266 ? 10.289 -7.336 -23.5 1 93.38 266 THR B C 1
ATOM 10389 O O . THR B 1 266 ? 9.672 -6.281 -23.344 1 93.38 266 THR B O 1
ATOM 10392 N N . SER B 1 267 ? 10.672 -8.109 -22.484 1 92.88 267 SER B N 1
ATOM 10393 C CA . SER B 1 267 ? 10.336 -7.766 -21.109 1 92.88 267 SER B CA 1
ATOM 10394 C C . SER B 1 267 ? 11.07 -6.508 -20.656 1 92.88 267 SER B C 1
ATOM 10396 O O . SER B 1 267 ? 10.523 -5.699 -19.906 1 92.88 267 SER B O 1
ATOM 10398 N N . VAL B 1 268 ? 12.289 -6.301 -21.094 1 90.75 268 VAL B N 1
ATOM 10399 C CA . VAL B 1 268 ? 13.086 -5.137 -20.734 1 90.75 268 VAL B CA 1
ATOM 10400 C C . VAL B 1 268 ? 12.438 -3.871 -21.281 1 90.75 268 VAL B C 1
ATOM 10402 O O . VAL B 1 268 ? 12.211 -2.91 -20.547 1 90.75 268 VAL B O 1
ATOM 10405 N N . PHE B 1 269 ? 12.102 -3.898 -22.531 1 93.56 269 PHE B N 1
ATOM 10406 C CA . PHE B 1 269 ? 11.602 -2.684 -23.172 1 93.56 269 PHE B CA 1
ATOM 10407 C C . PHE B 1 269 ? 10.164 -2.412 -22.75 1 93.56 269 PHE B C 1
ATOM 10409 O O . PHE B 1 269 ? 9.734 -1.258 -22.688 1 93.56 269 PHE B O 1
ATOM 10416 N N . LEU B 1 270 ? 9.438 -3.512 -22.453 1 95.69 270 LEU B N 1
ATOM 10417 C CA . LEU B 1 270 ? 8.133 -3.316 -21.844 1 95.69 270 LEU B CA 1
ATOM 10418 C C . LEU B 1 270 ? 8.258 -2.578 -20.516 1 95.69 270 LEU B C 1
ATOM 10420 O O . LEU B 1 270 ? 7.547 -1.598 -20.266 1 95.69 270 LEU B O 1
ATOM 10424 N N . GLY B 1 271 ? 9.164 -3.068 -19.641 1 93.56 271 GLY B N 1
ATOM 10425 C CA . GLY B 1 271 ? 9.375 -2.443 -18.344 1 93.56 271 GLY B CA 1
ATOM 10426 C C . GLY B 1 271 ? 9.844 -1.004 -18.453 1 93.56 271 GLY B C 1
ATOM 10427 O O . GLY B 1 271 ? 9.359 -0.134 -17.734 1 93.56 271 GLY B O 1
ATOM 10428 N N . LEU B 1 272 ? 10.727 -0.699 -19.391 1 92.06 272 LEU B N 1
ATOM 10429 C CA . LEU B 1 272 ? 11.266 0.645 -19.562 1 92.06 272 LEU B CA 1
ATOM 10430 C C . LEU B 1 272 ? 10.195 1.594 -20.094 1 92.06 272 LEU B C 1
ATOM 10432 O O . LEU B 1 272 ? 10.148 2.764 -19.719 1 92.06 272 LEU B O 1
ATOM 10436 N N . TYR B 1 273 ? 9.398 1.075 -20.984 1 93.56 273 TYR B N 1
ATOM 10437 C CA . TYR B 1 273 ? 8.32 1.899 -21.516 1 93.56 273 TYR B CA 1
ATOM 10438 C C . TYR B 1 273 ? 7.344 2.309 -20.422 1 93.56 273 TYR B C 1
ATOM 10440 O O . TYR B 1 273 ? 6.918 3.465 -20.359 1 93.56 273 TYR B O 1
ATOM 10448 N N . LEU B 1 274 ? 7 1.39 -19.641 1 92.44 274 LEU B N 1
ATOM 10449 C CA . LEU B 1 274 ? 6.078 1.681 -18.547 1 92.44 274 LEU B CA 1
ATOM 10450 C C . LEU B 1 274 ? 6.727 2.59 -17.516 1 92.44 274 LEU B C 1
ATOM 10452 O O . LEU B 1 274 ? 6.051 3.412 -16.891 1 92.44 274 LEU B O 1
ATOM 10456 N N . ALA B 1 275 ? 8.031 2.406 -17.312 1 90.31 275 ALA B N 1
ATOM 10457 C CA . ALA B 1 275 ? 8.75 3.281 -16.391 1 90.31 275 ALA B CA 1
ATOM 10458 C C . ALA B 1 275 ? 8.68 4.734 -16.844 1 90.31 275 ALA B C 1
ATOM 10460 O O . ALA B 1 275 ? 8.57 5.648 -16.031 1 90.31 275 ALA B O 1
ATOM 10461 N N . ASN B 1 276 ? 8.719 4.949 -18.125 1 88.06 276 ASN B N 1
ATOM 10462 C CA . ASN B 1 276 ? 8.656 6.289 -18.703 1 88.06 276 ASN B CA 1
ATOM 10463 C C . ASN B 1 276 ? 7.262 6.887 -18.594 1 88.06 276 ASN B C 1
ATOM 10465 O O . ASN B 1 276 ? 7.098 8.109 -18.625 1 88.06 276 ASN B O 1
ATOM 10469 N N . HIS B 1 277 ? 6.281 6.031 -18.453 1 87.94 277 HIS B N 1
ATOM 10470 C CA . HIS B 1 277 ? 4.902 6.5 -18.391 1 87.94 277 HIS B CA 1
ATOM 10471 C C . HIS B 1 277 ? 4.293 6.238 -17.016 1 87.94 277 HIS B C 1
ATOM 10473 O O . HIS B 1 277 ? 3.094 5.969 -16.906 1 87.94 277 HIS B O 1
ATOM 10479 N N . ARG B 1 278 ? 5.035 6.281 -16.094 1 84.25 278 ARG B N 1
ATOM 10480 C CA . ARG B 1 278 ? 4.582 6.039 -14.727 1 84.25 278 ARG B CA 1
ATOM 10481 C C . ARG B 1 278 ? 3.58 7.102 -14.289 1 84.25 278 ARG B C 1
ATOM 10483 O O . ARG B 1 278 ? 2.693 6.828 -13.477 1 84.25 278 ARG B O 1
ATOM 10490 N N . THR B 1 279 ? 3.738 8.312 -14.82 1 79.75 279 THR B N 1
ATOM 10491 C CA . THR B 1 279 ? 2.883 9.422 -14.422 1 79.75 279 THR B CA 1
ATOM 10492 C C . THR B 1 279 ? 1.451 9.203 -14.898 1 79.75 279 THR B C 1
ATOM 10494 O O . THR B 1 279 ? 0.519 9.836 -14.398 1 79.75 279 THR B O 1
ATOM 10497 N N . ASP B 1 280 ? 1.353 8.367 -15.852 1 77.62 280 ASP B N 1
ATOM 10498 C CA . ASP B 1 280 ? 0.014 8.086 -16.359 1 77.62 280 ASP B CA 1
ATOM 10499 C C . ASP B 1 280 ? -0.75 7.156 -15.43 1 77.62 280 ASP B C 1
ATOM 10501 O O . ASP B 1 280 ? -1.972 7.023 -15.539 1 77.62 280 ASP B O 1
ATOM 10505 N N . MET B 1 281 ? -0.017 6.617 -14.57 1 76.5 281 MET B N 1
ATOM 10506 C CA . MET B 1 281 ? -0.644 5.703 -13.625 1 76.5 281 MET B CA 1
ATOM 10507 C C . MET B 1 281 ? -1.174 6.457 -12.406 1 76.5 281 MET B C 1
ATOM 10509 O O . MET B 1 281 ? -0.639 7.504 -12.039 1 76.5 281 MET B O 1
ATOM 10513 N N . SER B 1 282 ? -2.342 6.047 -11.93 1 63.78 282 SER B N 1
ATOM 10514 C CA . SER B 1 282 ? -2.963 6.73 -10.797 1 63.78 282 SER B CA 1
ATOM 10515 C C . SER B 1 282 ? -2.043 6.73 -9.578 1 63.78 282 SER B C 1
ATOM 10517 O O . SER B 1 282 ? -1.396 5.727 -9.281 1 63.78 282 SER B O 1
ATOM 10519 N N . VAL B 1 283 ? -1.729 7.898 -9.078 1 58.09 283 VAL B N 1
ATOM 10520 C CA . VAL B 1 283 ? -0.758 8.203 -8.031 1 58.09 283 VAL B CA 1
ATOM 10521 C C . VAL B 1 283 ? -0.987 7.289 -6.832 1 58.09 283 VAL B C 1
ATOM 10523 O O . VAL B 1 283 ? -0.037 6.734 -6.277 1 58.09 283 VAL B O 1
ATOM 10526 N N . HIS B 1 284 ? -2.242 7.207 -6.352 1 57.19 284 HIS B N 1
ATOM 10527 C CA . HIS B 1 284 ? -2.531 6.41 -5.164 1 57.19 284 HIS B CA 1
ATOM 10528 C C . HIS B 1 284 ? -2.27 4.93 -5.418 1 57.19 284 HIS B C 1
ATOM 10530 O O . HIS B 1 284 ? -1.927 4.188 -4.492 1 57.19 284 HIS B O 1
ATOM 10536 N N . ASP B 1 285 ? -2.113 4.676 -6.633 1 54.28 285 ASP B N 1
ATOM 10537 C CA . ASP B 1 285 ? -2.02 3.287 -7.074 1 54.28 285 ASP B CA 1
ATOM 10538 C C . ASP B 1 285 ? -0.564 2.875 -7.285 1 54.28 285 ASP B C 1
ATOM 10540 O O . ASP B 1 285 ? -0.227 1.692 -7.188 1 54.28 285 ASP B O 1
ATOM 10544 N N . GLU B 1 286 ? 0.221 3.9 -7.266 1 60.94 286 GLU B N 1
ATOM 10545 C CA . GLU B 1 286 ? 1.611 3.586 -7.578 1 60.94 286 GLU B CA 1
ATOM 10546 C C . GLU B 1 286 ? 2.283 2.844 -6.426 1 60.94 286 GLU B C 1
ATOM 10548 O O . GLU B 1 286 ? 3.061 1.914 -6.652 1 60.94 286 GLU B O 1
ATOM 10553 N N . ALA B 1 287 ? 1.916 3.17 -5.234 1 69.81 287 ALA B N 1
ATOM 10554 C CA . ALA B 1 287 ? 2.529 2.506 -4.086 1 69.81 287 ALA B CA 1
ATOM 10555 C C . ALA B 1 287 ? 2.086 1.048 -3.994 1 69.81 287 ALA B C 1
ATOM 10557 O O . ALA B 1 287 ? 2.893 0.165 -3.693 1 69.81 287 ALA B O 1
ATOM 10558 N N . SER B 1 288 ? 0.902 0.821 -4.426 1 75.5 288 SER B N 1
ATOM 10559 C CA . SER B 1 288 ? 0.37 -0.537 -4.367 1 75.5 288 SER B CA 1
ATOM 10560 C C . SER B 1 288 ? 0.996 -1.421 -5.441 1 75.5 288 SER B C 1
ATOM 10562 O O . SER B 1 288 ? 1.349 -2.572 -5.18 1 75.5 288 SER B O 1
ATOM 10564 N N . LEU B 1 289 ? 1.169 -0.812 -6.625 1 82.44 289 LEU B N 1
ATOM 10565 C CA . LEU B 1 289 ? 1.752 -1.547 -7.742 1 82.44 289 LEU B CA 1
ATOM 10566 C C . LEU B 1 289 ? 3.195 -1.936 -7.445 1 82.44 289 LEU B C 1
ATOM 10568 O O . LEU B 1 289 ? 3.602 -3.072 -7.691 1 82.44 289 LEU B O 1
ATOM 10572 N N . ASP B 1 290 ? 3.891 -1.035 -6.797 1 82.75 290 ASP B N 1
ATOM 10573 C CA . ASP B 1 290 ? 5.289 -1.286 -6.469 1 82.75 290 ASP B CA 1
ATOM 10574 C C . ASP B 1 290 ? 5.418 -2.371 -5.402 1 82.75 290 ASP B C 1
ATOM 10576 O O . ASP B 1 290 ? 6.305 -3.223 -5.477 1 82.75 290 ASP B O 1
ATOM 10580 N N . HIS B 1 291 ? 4.527 -2.357 -4.535 1 82.12 291 HIS B N 1
ATOM 10581 C CA . HIS B 1 291 ? 4.582 -3.332 -3.451 1 82.12 291 HIS B CA 1
ATOM 10582 C C . HIS B 1 291 ? 4.301 -4.742 -3.963 1 82.12 291 HIS B C 1
ATOM 10584 O O . HIS B 1 291 ? 4.945 -5.703 -3.537 1 82.12 291 HIS B O 1
ATOM 10590 N N . VAL B 1 292 ? 3.379 -4.844 -4.816 1 87.12 292 VAL B N 1
ATOM 10591 C CA . VAL B 1 292 ? 3.008 -6.152 -5.344 1 87.12 292 VAL B CA 1
ATOM 10592 C C . VAL B 1 292 ? 4.148 -6.711 -6.188 1 87.12 292 VAL B C 1
ATOM 10594 O O . VAL B 1 292 ? 4.52 -7.879 -6.051 1 87.12 292 VAL B O 1
ATOM 10597 N N . TRP B 1 293 ? 4.691 -5.855 -7 1 88.12 293 TRP B N 1
ATOM 10598 C CA . TRP B 1 293 ? 5.777 -6.324 -7.852 1 88.12 293 TRP B CA 1
ATOM 10599 C C . TRP B 1 293 ? 7.023 -6.637 -7.027 1 88.12 293 TRP B C 1
ATOM 10601 O O . TRP B 1 293 ? 7.777 -7.559 -7.348 1 88.12 293 TRP B O 1
ATOM 10611 N N . HIS B 1 294 ? 7.238 -5.902 -5.965 1 86.94 294 HIS B N 1
ATOM 10612 C CA . HIS B 1 294 ? 8.344 -6.219 -5.07 1 86.94 294 HIS B CA 1
ATOM 10613 C C . HIS B 1 294 ? 8.148 -7.574 -4.402 1 86.94 294 HIS B C 1
ATOM 10615 O O . HIS B 1 294 ? 9.102 -8.32 -4.207 1 86.94 294 HIS B O 1
ATOM 10621 N N . MET B 1 295 ? 6.969 -7.859 -4.098 1 88.56 295 MET B N 1
ATOM 10622 C CA . MET B 1 295 ? 6.648 -9.148 -3.5 1 88.56 295 MET B CA 1
ATOM 10623 C C . MET B 1 295 ? 6.867 -10.281 -4.5 1 88.56 295 MET B C 1
ATOM 10625 O O . MET B 1 295 ? 7.438 -11.32 -4.152 1 88.56 295 MET B O 1
ATOM 10629 N N . ILE B 1 296 ? 6.434 -10.055 -5.703 1 90.5 296 ILE B N 1
ATOM 10630 C CA . ILE B 1 296 ? 6.586 -11.062 -6.746 1 90.5 296 ILE B CA 1
ATOM 10631 C C . ILE B 1 296 ? 8.07 -11.32 -7.004 1 90.5 296 ILE B C 1
ATOM 10633 O O . ILE B 1 296 ? 8.492 -12.469 -7.156 1 90.5 296 ILE B O 1
ATOM 10637 N N . SER B 1 297 ? 8.805 -10.234 -7.027 1 89.62 297 SER B N 1
ATOM 10638 C CA . SER B 1 297 ? 10.242 -10.352 -7.25 1 89.62 297 SER B CA 1
ATOM 10639 C C . SER B 1 297 ? 10.922 -11.086 -6.098 1 89.62 297 SER B C 1
ATOM 10641 O O . SER B 1 297 ? 11.828 -11.891 -6.32 1 89.62 297 SER B O 1
ATOM 10643 N N . PHE B 1 298 ? 10.516 -10.852 -4.883 1 90 298 PHE B N 1
ATOM 10644 C CA . PHE B 1 298 ? 11.07 -11.516 -3.711 1 90 298 PHE B CA 1
ATOM 10645 C C . PHE B 1 298 ? 10.797 -13.016 -3.758 1 90 298 PHE B C 1
ATOM 10647 O O . PHE B 1 298 ? 11.695 -13.828 -3.516 1 90 298 PHE B O 1
ATOM 10654 N N . VAL B 1 299 ? 9.578 -13.359 -4.102 1 91.75 299 VAL B N 1
ATOM 10655 C CA . VAL B 1 299 ? 9.172 -14.758 -4.18 1 91.75 299 VAL B CA 1
ATOM 10656 C C . VAL B 1 299 ? 9.945 -15.461 -5.293 1 91.75 299 VAL B C 1
ATOM 10658 O O . VAL B 1 299 ? 10.484 -16.547 -5.09 1 91.75 299 VAL B O 1
ATOM 10661 N N . ALA B 1 300 ? 10.031 -14.82 -6.43 1 90.31 300 ALA B N 1
ATOM 10662 C CA . ALA B 1 300 ? 10.734 -15.391 -7.578 1 90.31 300 ALA B CA 1
ATOM 10663 C C . ALA B 1 300 ? 12.211 -15.602 -7.273 1 90.31 300 ALA B C 1
ATOM 10665 O O . ALA B 1 300 ? 12.766 -16.656 -7.559 1 90.31 300 ALA B O 1
ATOM 10666 N N . ASN B 1 301 ? 12.828 -14.609 -6.621 1 88.12 301 ASN B N 1
ATOM 10667 C CA . ASN B 1 301 ? 14.242 -14.703 -6.289 1 88.12 301 ASN B CA 1
ATOM 10668 C C . ASN B 1 301 ? 14.508 -15.805 -5.266 1 88.12 301 ASN B C 1
ATOM 10670 O O . ASN B 1 301 ? 15.492 -16.531 -5.375 1 88.12 301 ASN B O 1
ATOM 10674 N N . THR B 1 302 ? 13.672 -15.922 -4.328 1 91.81 302 THR B N 1
ATOM 10675 C CA . THR B 1 302 ? 13.844 -16.938 -3.287 1 91.81 302 THR B CA 1
ATOM 10676 C C . THR B 1 302 ? 13.766 -18.344 -3.873 1 91.81 302 THR B C 1
ATOM 10678 O O . THR B 1 302 ? 14.617 -19.188 -3.584 1 91.81 302 THR B O 1
ATOM 10681 N N . ILE B 1 303 ? 12.781 -18.594 -4.75 1 92.56 303 ILE B N 1
ATOM 10682 C CA . ILE B 1 303 ? 12.602 -19.922 -5.34 1 92.56 303 ILE B CA 1
ATOM 10683 C C . ILE B 1 303 ? 13.734 -20.203 -6.32 1 92.56 303 ILE B C 1
ATOM 10685 O O . ILE B 1 303 ? 14.312 -21.297 -6.305 1 92.56 303 ILE B O 1
ATOM 10689 N N . LEU B 1 304 ? 14.031 -19.219 -7.105 1 88.81 304 LEU B N 1
ATOM 10690 C CA . LEU B 1 304 ? 15.031 -19.375 -8.156 1 88.81 304 LEU B CA 1
ATOM 10691 C C . LEU B 1 304 ? 16.406 -19.703 -7.555 1 88.81 304 LEU B C 1
ATOM 10693 O O . LEU B 1 304 ? 17.094 -20.609 -8.023 1 88.81 304 LEU B O 1
ATOM 10697 N N . PHE B 1 305 ? 16.828 -18.984 -6.531 1 88.94 305 PHE B N 1
ATOM 10698 C CA . PHE B 1 305 ? 18.156 -19.172 -5.965 1 88.94 305 PHE B CA 1
ATOM 10699 C C . PHE B 1 305 ? 18.203 -20.422 -5.102 1 88.94 305 PHE B C 1
ATOM 10701 O O . PHE B 1 305 ? 19.25 -21.078 -5 1 88.94 305 PHE B O 1
ATOM 10708 N N . THR B 1 306 ? 17.109 -20.797 -4.453 1 92.62 306 THR B N 1
ATOM 10709 C CA . THR B 1 306 ? 17.047 -22.078 -3.766 1 92.62 306 THR B CA 1
ATOM 10710 C C . THR B 1 306 ? 17.203 -23.234 -4.754 1 92.62 306 THR B C 1
ATOM 10712 O O . THR B 1 306 ? 17.969 -24.172 -4.504 1 92.62 306 THR B O 1
ATOM 10715 N N . LEU B 1 307 ? 16.469 -23.125 -5.844 1 90.31 307 LEU B N 1
ATOM 10716 C CA . LEU B 1 307 ? 16.531 -24.141 -6.883 1 90.31 307 LEU B CA 1
ATOM 10717 C C . LEU B 1 307 ? 17.938 -24.219 -7.48 1 90.31 307 LEU B C 1
ATOM 10719 O O . LEU B 1 307 ? 18.453 -25.312 -7.711 1 90.31 307 LEU B O 1
ATOM 10723 N N . SER B 1 308 ? 18.547 -23.031 -7.73 1 87.69 308 SER B N 1
ATOM 10724 C CA . SER B 1 308 ? 19.906 -22.984 -8.273 1 87.69 308 SER B CA 1
ATOM 10725 C C . SER B 1 308 ? 20.906 -23.656 -7.336 1 87.69 308 SER B C 1
ATOM 10727 O O . SER B 1 308 ? 21.781 -24.375 -7.781 1 87.69 308 SER B O 1
ATOM 10729 N N . GLY B 1 309 ? 20.75 -23.391 -6.039 1 89.44 309 GLY B N 1
ATOM 10730 C CA . GLY B 1 309 ? 21.609 -24.031 -5.066 1 89.44 309 GLY B CA 1
ATOM 10731 C C . GLY B 1 309 ? 21.453 -25.547 -5.047 1 89.44 309 GLY B C 1
ATOM 10732 O O . GLY B 1 309 ? 22.453 -26.266 -4.961 1 89.44 309 GLY B O 1
ATOM 10733 N N . ALA B 1 310 ? 20.281 -26 -5.188 1 91.5 310 ALA B N 1
ATOM 10734 C CA . ALA B 1 310 ? 20.016 -27.438 -5.188 1 91.5 310 ALA B CA 1
ATOM 10735 C C . ALA B 1 310 ? 20.578 -28.109 -6.438 1 91.5 310 ALA B C 1
ATOM 10737 O O . ALA B 1 310 ? 21.078 -29.219 -6.375 1 91.5 310 ALA B O 1
ATOM 10738 N N . ILE B 1 311 ? 20.438 -27.438 -7.57 1 86.38 311 ILE B N 1
ATOM 10739 C CA . ILE B 1 311 ? 20.969 -27.953 -8.828 1 86.38 311 ILE B CA 1
ATOM 10740 C C . ILE B 1 311 ? 22.5 -28.062 -8.742 1 86.38 311 ILE B C 1
ATOM 10742 O O . ILE B 1 311 ? 23.078 -29.062 -9.188 1 86.38 311 ILE B O 1
ATOM 10746 N N . VAL B 1 312 ? 23.109 -27.047 -8.125 1 86.81 312 VAL B N 1
ATOM 10747 C CA . VAL B 1 312 ? 24.562 -27.062 -7.934 1 86.81 312 VAL B CA 1
ATOM 10748 C C . VAL B 1 312 ? 24.953 -28.234 -7.055 1 86.81 312 VAL B C 1
ATOM 10750 O O . VAL B 1 312 ? 25.938 -28.938 -7.344 1 86.81 312 VAL B O 1
ATOM 10753 N N . ALA B 1 313 ? 24.203 -28.438 -6.047 1 88.94 313 ALA B N 1
ATOM 10754 C CA . ALA B 1 313 ? 24.5 -29.531 -5.117 1 88.94 313 ALA B CA 1
ATOM 10755 C C . ALA B 1 313 ? 24.422 -30.875 -5.812 1 88.94 313 ALA B C 1
ATOM 10757 O O . ALA B 1 313 ? 25.234 -31.766 -5.551 1 88.94 313 ALA B O 1
ATOM 10758 N N . ARG B 1 314 ? 23.453 -31.062 -6.656 1 86.25 314 ARG B N 1
ATOM 10759 C CA . ARG B 1 314 ? 23.234 -32.312 -7.34 1 86.25 314 ARG B CA 1
ATOM 10760 C C . ARG B 1 314 ? 24.344 -32.594 -8.344 1 86.25 314 ARG B C 1
ATOM 10762 O O . ARG B 1 314 ? 24.75 -33.75 -8.516 1 86.25 314 ARG B O 1
ATOM 10769 N N . ASN B 1 315 ? 24.953 -31.578 -8.93 1 82.25 315 ASN B N 1
ATOM 10770 C CA . ASN B 1 315 ? 25.812 -31.781 -10.094 1 82.25 315 ASN B CA 1
ATOM 10771 C C . ASN B 1 315 ? 27.281 -31.531 -9.758 1 82.25 315 ASN B C 1
ATOM 10773 O O . ASN B 1 315 ? 28.172 -32.062 -10.438 1 82.25 315 ASN B O 1
ATOM 10777 N N . LEU B 1 316 ? 27.578 -30.656 -8.812 1 78.06 316 LEU B N 1
ATOM 10778 C CA . LEU B 1 316 ? 28.953 -30.266 -8.523 1 78.06 316 LEU B CA 1
ATOM 10779 C C . LEU B 1 316 ? 29.672 -31.344 -7.715 1 78.06 316 LEU B C 1
ATOM 10781 O O . LEU B 1 316 ? 30.875 -31.562 -7.887 1 78.06 316 LEU B O 1
ATOM 10785 N N . PHE B 1 317 ? 28.969 -32.094 -6.867 1 76.19 317 PHE B N 1
ATOM 10786 C CA . PHE B 1 317 ? 29.641 -33 -5.945 1 76.19 317 PHE B CA 1
ATOM 10787 C C . PHE B 1 317 ? 29.453 -34.438 -6.367 1 76.19 317 PHE B C 1
ATOM 10789 O O . PHE B 1 317 ? 29.5 -35.344 -5.535 1 76.19 317 PHE B O 1
ATOM 10796 N N . SER B 1 318 ? 29.328 -34.5 -7.707 1 75.88 318 SER B N 1
ATOM 10797 C CA . SER B 1 318 ? 29.234 -35.875 -8.211 1 75.88 318 SER B CA 1
ATOM 10798 C C . SER B 1 318 ? 30.609 -36.531 -8.266 1 75.88 318 SER B C 1
ATOM 10800 O O . SER B 1 318 ? 31.625 -35.875 -8.383 1 75.88 318 SER B O 1
ATOM 10802 N N . SER B 1 319 ? 30.719 -37.75 -8.016 1 69.25 319 SER B N 1
ATOM 10803 C CA . SER B 1 319 ? 31.953 -38.562 -7.934 1 69.25 319 SER B CA 1
ATOM 10804 C C . SER B 1 319 ? 32.625 -38.656 -9.289 1 69.25 319 SER B C 1
ATOM 10806 O O . SER B 1 319 ? 33.781 -39.062 -9.375 1 69.25 319 SER B O 1
ATOM 10808 N N . ILE B 1 320 ? 32.094 -38.094 -10.25 1 74.06 320 ILE B N 1
ATOM 10809 C CA . ILE B 1 320 ? 32.656 -38.25 -11.602 1 74.06 320 ILE B CA 1
ATOM 10810 C C . ILE B 1 320 ? 33.75 -37.219 -11.812 1 74.06 320 ILE B C 1
ATOM 10812 O O . ILE B 1 320 ? 34.625 -37.406 -12.656 1 74.06 320 ILE B O 1
ATOM 10816 N N . TYR B 1 321 ? 33.844 -36.25 -10.945 1 82.12 321 TYR B N 1
ATOM 10817 C CA . TYR B 1 321 ? 34.781 -35.156 -11.219 1 82.12 321 TYR B CA 1
ATOM 10818 C C . TYR B 1 321 ? 36.062 -35.344 -10.43 1 82.12 321 TYR B C 1
ATOM 10820 O O . TYR B 1 321 ? 36.062 -35.75 -9.273 1 82.12 321 TYR B O 1
ATOM 10828 N N . SER B 1 322 ? 37.188 -35.125 -11.039 1 85.12 322 SER B N 1
ATOM 10829 C CA . SER B 1 322 ? 38.531 -35.25 -10.477 1 85.12 322 SER B CA 1
ATOM 10830 C C . SER B 1 322 ? 39.031 -33.938 -9.891 1 85.12 322 SER B C 1
ATOM 10832 O O . SER B 1 322 ? 38.406 -32.906 -10.055 1 85.12 322 SER B O 1
ATOM 10834 N N . TRP B 1 323 ? 40.062 -33.938 -9.125 1 87.12 323 TRP B N 1
ATOM 10835 C CA . TRP B 1 323 ? 40.688 -32.75 -8.516 1 87.12 323 TRP B CA 1
ATOM 10836 C C . TRP B 1 323 ? 41.219 -31.797 -9.578 1 87.12 323 TRP B C 1
ATOM 10838 O O . TRP B 1 323 ? 41.25 -30.594 -9.359 1 87.12 323 TRP B O 1
ATOM 10848 N N . THR B 1 324 ? 41.5 -32.406 -10.758 1 88.62 324 THR B N 1
ATOM 10849 C CA . THR B 1 324 ? 41.938 -31.547 -11.859 1 88.62 324 THR B CA 1
ATOM 10850 C C . THR B 1 324 ? 40.781 -30.672 -12.352 1 88.62 324 THR B C 1
ATOM 10852 O O . THR B 1 324 ? 41 -29.516 -12.742 1 88.62 324 THR B O 1
ATOM 10855 N N . ASP B 1 325 ? 39.562 -31.234 -12.281 1 92.31 325 ASP B N 1
ATOM 10856 C CA . ASP B 1 325 ? 38.406 -30.453 -12.68 1 92.31 325 ASP B CA 1
ATOM 10857 C C . ASP B 1 325 ? 38.188 -29.25 -11.758 1 92.31 325 ASP B C 1
ATOM 10859 O O . ASP B 1 325 ? 37.844 -28.156 -12.211 1 92.31 325 ASP B O 1
ATOM 10863 N N . PHE B 1 326 ? 38.469 -29.422 -10.445 1 92.94 326 PHE B N 1
ATOM 10864 C CA . PHE B 1 326 ? 38.344 -28.344 -9.477 1 92.94 326 PHE B CA 1
ATOM 10865 C C . PHE B 1 326 ? 39.438 -27.297 -9.688 1 92.94 326 PHE B C 1
ATOM 10867 O O . PHE B 1 326 ? 39.188 -26.094 -9.484 1 92.94 326 PHE B O 1
ATOM 10874 N N . GLY B 1 327 ? 40.594 -27.781 -9.984 1 93.19 327 GLY B N 1
ATOM 10875 C CA . GLY B 1 327 ? 41.656 -26.844 -10.32 1 93.19 327 GLY B CA 1
ATOM 10876 C C . GLY B 1 327 ? 41.344 -25.984 -11.523 1 93.19 327 GLY B C 1
ATOM 10877 O O . GLY B 1 327 ? 41.594 -24.781 -11.516 1 93.19 327 GLY B O 1
ATOM 10878 N N . TYR B 1 328 ? 40.719 -26.609 -12.57 1 94.69 328 TYR B N 1
ATOM 10879 C CA . TYR B 1 328 ? 40.281 -25.875 -13.75 1 94.69 328 TYR B CA 1
ATOM 10880 C C . TYR B 1 328 ? 39.219 -24.859 -13.391 1 94.69 328 TYR B C 1
ATOM 10882 O O . TYR B 1 328 ? 39.156 -23.781 -13.961 1 94.69 328 TYR B O 1
ATOM 10890 N N . LEU B 1 329 ? 38.344 -25.281 -12.422 1 94.88 329 LEU B N 1
ATOM 10891 C CA . LEU B 1 329 ? 37.25 -24.391 -11.992 1 94.88 329 LEU B CA 1
ATOM 10892 C C . LEU B 1 329 ? 37.812 -23.125 -11.344 1 94.88 329 LEU B C 1
ATOM 10894 O O . LEU B 1 329 ? 37.375 -22.016 -11.656 1 94.88 329 LEU B O 1
ATOM 10898 N N . ILE B 1 330 ? 38.781 -23.219 -10.453 1 95.75 330 ILE B N 1
ATOM 10899 C CA . ILE B 1 330 ? 39.406 -22.078 -9.773 1 95.75 330 ILE B CA 1
ATOM 10900 C C . ILE B 1 330 ? 40.156 -21.219 -10.789 1 95.75 330 ILE B C 1
ATOM 10902 O O . ILE B 1 330 ? 40.125 -20 -10.734 1 95.75 330 ILE B O 1
ATOM 10906 N N . GLY B 1 331 ? 40.844 -21.953 -11.672 1 94.94 331 GLY B N 1
ATOM 10907 C CA . GLY B 1 331 ? 41.531 -21.234 -12.727 1 94.94 331 GLY B CA 1
ATOM 10908 C C . GLY B 1 331 ? 40.625 -20.422 -13.609 1 94.94 331 GLY B C 1
ATOM 10909 O O . GLY B 1 331 ? 40.938 -19.266 -13.953 1 94.94 331 GLY B O 1
ATOM 10910 N N . MET B 1 332 ? 39.531 -21.016 -14 1 95.94 332 MET B N 1
ATOM 10911 C CA . MET B 1 332 ? 38.562 -20.328 -14.844 1 95.94 332 MET B CA 1
ATOM 10912 C C . MET B 1 332 ? 37.906 -19.172 -14.086 1 95.94 332 MET B C 1
ATOM 10914 O O . MET B 1 332 ? 37.625 -18.125 -14.664 1 95.94 332 MET B O 1
ATOM 10918 N N . TYR B 1 333 ? 37.625 -19.359 -12.781 1 96.19 333 TYR B N 1
ATOM 10919 C CA . TYR B 1 333 ? 37.062 -18.297 -11.938 1 96.19 333 TYR B CA 1
ATOM 10920 C C . TYR B 1 333 ? 37.969 -17.078 -11.93 1 96.19 333 TYR B C 1
ATOM 10922 O O . TYR B 1 333 ? 37.5 -15.953 -12.102 1 96.19 333 TYR B O 1
ATOM 10930 N N . VAL B 1 334 ? 39.219 -17.25 -11.797 1 96.31 334 VAL B N 1
ATOM 10931 C CA . VAL B 1 334 ? 40.188 -16.156 -11.789 1 96.31 334 VAL B CA 1
ATOM 10932 C C . VAL B 1 334 ? 40.312 -15.547 -13.188 1 96.31 334 VAL B C 1
ATOM 10934 O O . VAL B 1 334 ? 40.344 -14.32 -13.336 1 96.31 334 VAL B O 1
ATOM 10937 N N . ALA B 1 335 ? 40.312 -16.406 -14.156 1 96.5 335 ALA B N 1
ATOM 10938 C CA . ALA B 1 335 ? 40.406 -15.938 -15.539 1 96.5 335 ALA B CA 1
ATOM 10939 C C . ALA B 1 335 ? 39.219 -15.039 -15.898 1 96.5 335 ALA B C 1
ATOM 10941 O O . ALA B 1 335 ? 39.375 -14.062 -16.625 1 96.5 335 ALA B O 1
ATOM 10942 N N . LEU B 1 336 ? 38.062 -15.383 -15.43 1 95.81 336 LEU B N 1
ATOM 10943 C CA . LEU B 1 336 ? 36.875 -14.609 -15.75 1 95.81 336 LEU B CA 1
ATOM 10944 C C . LEU B 1 336 ? 36.969 -13.195 -15.188 1 95.81 336 LEU B C 1
ATOM 10946 O O . LEU B 1 336 ? 36.469 -12.25 -15.789 1 95.81 336 LEU B O 1
ATOM 10950 N N . HIS B 1 337 ? 37.625 -13.016 -14.016 1 95 337 HIS B N 1
ATOM 10951 C CA . HIS B 1 337 ? 37.812 -11.68 -13.461 1 95 337 HIS B CA 1
ATOM 10952 C C . HIS B 1 337 ? 38.781 -10.859 -14.32 1 95 337 HIS B C 1
ATOM 10954 O O . HIS B 1 337 ? 38.562 -9.664 -14.531 1 95 337 HIS B O 1
ATOM 10960 N N . ILE B 1 338 ? 39.719 -11.555 -14.781 1 96 338 ILE B N 1
ATOM 10961 C CA . ILE B 1 338 ? 40.719 -10.883 -15.633 1 96 338 ILE B CA 1
ATOM 10962 C C . ILE B 1 338 ? 40.062 -10.508 -16.969 1 96 338 ILE B C 1
ATOM 10964 O O . ILE B 1 338 ? 40.281 -9.414 -17.484 1 96 338 ILE B O 1
ATOM 10968 N N . ILE B 1 339 ? 39.312 -11.391 -17.469 1 96.44 339 ILE B N 1
ATOM 10969 C CA . ILE B 1 339 ? 38.625 -11.164 -18.734 1 96.44 339 ILE B CA 1
ATOM 10970 C C . ILE B 1 339 ? 37.656 -10 -18.578 1 96.44 339 ILE B C 1
ATOM 10972 O O . ILE B 1 339 ? 37.562 -9.141 -19.453 1 96.44 339 ILE B O 1
ATOM 10976 N N . ARG B 1 340 ? 36.844 -9.977 -17.5 1 94.81 340 ARG B N 1
ATOM 10977 C CA . ARG B 1 340 ? 35.906 -8.883 -17.25 1 94.81 340 ARG B CA 1
ATOM 10978 C C . ARG B 1 340 ? 36.625 -7.551 -17.125 1 94.81 340 ARG B C 1
ATOM 10980 O O . ARG B 1 340 ? 36.188 -6.527 -17.625 1 94.81 340 ARG B O 1
ATOM 10987 N N . PHE B 1 341 ? 37.781 -7.625 -16.469 1 94.88 341 PHE B N 1
ATOM 10988 C CA . PHE B 1 341 ? 38.594 -6.434 -16.328 1 94.88 341 PHE B CA 1
ATOM 10989 C C . PHE B 1 341 ? 39.094 -5.961 -17.688 1 94.88 341 PHE B C 1
ATOM 10991 O O . PHE B 1 341 ? 39.031 -4.766 -18 1 94.88 341 PHE B O 1
ATOM 10998 N N . ALA B 1 342 ? 39.469 -6.871 -18.453 1 95.19 342 ALA B N 1
ATOM 10999 C CA . ALA B 1 342 ? 39.969 -6.547 -19.781 1 95.19 342 ALA B CA 1
ATOM 11000 C C . ALA B 1 342 ? 38.844 -5.992 -20.672 1 95.19 342 ALA B C 1
ATOM 11002 O O . ALA B 1 342 ? 39.062 -5.051 -21.438 1 95.19 342 ALA B O 1
ATOM 11003 N N . ALA B 1 343 ? 37.75 -6.57 -20.641 1 94.62 343 ALA B N 1
ATOM 11004 C CA . ALA B 1 343 ? 36.594 -6.121 -21.422 1 94.62 343 ALA B CA 1
ATOM 11005 C C . ALA B 1 343 ? 36.188 -4.707 -21.031 1 94.62 343 ALA B C 1
ATOM 11007 O O . ALA B 1 343 ? 35.906 -3.875 -21.906 1 94.62 343 ALA B O 1
ATOM 11008 N N . VAL B 1 344 ? 36.125 -4.426 -19.703 1 93.38 344 VAL B N 1
ATOM 11009 C CA . VAL B 1 344 ? 35.75 -3.102 -19.234 1 93.38 344 VAL B CA 1
ATOM 11010 C C . VAL B 1 344 ? 36.812 -2.082 -19.609 1 93.38 344 VAL B C 1
ATOM 11012 O O . VAL B 1 344 ? 36.5 -0.954 -19.984 1 93.38 344 VAL B O 1
ATOM 11015 N N . LEU B 1 345 ? 38.094 -2.494 -19.531 1 91.81 345 LEU B N 1
ATOM 11016 C CA . LEU B 1 345 ? 39.219 -1.622 -19.891 1 91.81 345 LEU B CA 1
ATOM 11017 C C . LEU B 1 345 ? 39.188 -1.302 -21.375 1 91.81 345 LEU B C 1
ATOM 11019 O O . LEU B 1 345 ? 39.469 -0.171 -21.781 1 91.81 345 LEU B O 1
ATOM 11023 N N . ALA B 1 346 ? 38.844 -2.254 -22.125 1 93.31 346 ALA B N 1
ATOM 11024 C CA . ALA B 1 346 ? 38.781 -2.062 -23.578 1 93.31 346 ALA B CA 1
ATOM 11025 C C . ALA B 1 346 ? 37.688 -1.055 -23.953 1 93.31 346 ALA B C 1
ATOM 11027 O O . ALA B 1 346 ? 37.844 -0.312 -24.922 1 93.31 346 ALA B O 1
ATOM 11028 N N . MET B 1 347 ? 36.688 -1.005 -23.266 1 93.12 347 MET B N 1
ATOM 11029 C CA . MET B 1 347 ? 35.562 -0.125 -23.562 1 93.12 347 MET B CA 1
ATOM 11030 C C . MET B 1 347 ? 35.688 1.193 -22.812 1 93.12 347 MET B C 1
ATOM 11032 O O . MET B 1 347 ? 34.906 2.117 -23.047 1 93.12 347 MET B O 1
ATOM 11036 N N . ALA B 1 348 ? 36.594 1.355 -21.906 1 91 348 ALA B N 1
ATOM 11037 C CA . ALA B 1 348 ? 36.719 2.477 -20.984 1 91 348 ALA B CA 1
ATOM 11038 C C . ALA B 1 348 ? 36.812 3.801 -21.734 1 91 348 ALA B C 1
ATOM 11040 O O . ALA B 1 348 ? 36.156 4.781 -21.359 1 91 348 ALA B O 1
ATOM 11041 N N . PRO B 1 349 ? 37.625 3.865 -22.844 1 88.69 349 PRO B N 1
ATOM 11042 C CA . PRO B 1 349 ? 37.719 5.152 -23.531 1 88.69 349 PRO B CA 1
ATOM 11043 C C . PRO B 1 349 ? 36.406 5.605 -24.141 1 88.69 349 PRO B C 1
ATOM 11045 O O . PRO B 1 349 ? 36.125 6.805 -24.219 1 88.69 349 PRO B O 1
ATOM 11048 N N . PHE B 1 350 ? 35.625 4.707 -24.453 1 92.62 350 PHE B N 1
ATOM 11049 C CA . PHE B 1 350 ? 34.344 5.039 -25.031 1 92.62 350 PHE B CA 1
ATOM 11050 C C . PHE B 1 350 ? 33.312 5.359 -23.953 1 92.62 350 PHE B C 1
ATOM 11052 O O . PHE B 1 350 ? 32.5 6.273 -24.109 1 92.62 350 PHE B O 1
ATOM 11059 N N . ILE B 1 351 ? 33.438 4.641 -22.875 1 92.75 351 ILE B N 1
ATOM 11060 C CA . ILE B 1 351 ? 32.469 4.797 -21.781 1 92.75 351 ILE B CA 1
ATOM 11061 C C . ILE B 1 351 ? 32.688 6.156 -21.109 1 92.75 351 ILE B C 1
ATOM 11063 O O . ILE B 1 351 ? 31.719 6.789 -20.672 1 92.75 351 ILE B O 1
ATOM 11067 N N . ARG B 1 352 ? 33.844 6.613 -21.062 1 88.44 352 ARG B N 1
ATOM 11068 C CA . ARG B 1 352 ? 34.156 7.879 -20.406 1 88.44 352 ARG B CA 1
ATOM 11069 C C . ARG B 1 352 ? 33.562 9.055 -21.188 1 88.44 352 ARG B C 1
ATOM 11071 O O . ARG B 1 352 ? 33.281 10.102 -20.609 1 88.44 352 ARG B O 1
ATOM 11078 N N . LYS B 1 353 ? 33.344 8.891 -22.406 1 89.38 353 LYS B N 1
ATOM 11079 C CA . LYS B 1 353 ? 32.875 9.977 -23.25 1 89.38 353 LYS B CA 1
ATOM 11080 C C . LYS B 1 353 ? 31.359 9.961 -23.375 1 89.38 353 LYS B C 1
ATOM 11082 O O . LYS B 1 353 ? 30.75 10.938 -23.812 1 89.38 353 LYS B O 1
ATOM 11087 N N . LEU B 1 354 ? 30.875 8.953 -22.906 1 88.81 354 LEU B N 1
ATOM 11088 C CA . LEU B 1 354 ? 29.438 8.812 -23.047 1 88.81 354 LEU B CA 1
ATOM 11089 C C . LEU B 1 354 ? 28.734 8.938 -21.703 1 88.81 354 LEU B C 1
ATOM 11091 O O . LEU B 1 354 ? 29.281 8.523 -20.672 1 88.81 354 LEU B O 1
ATOM 11095 N N . GLY B 1 355 ? 27.578 9.539 -21.75 1 85.56 355 GLY B N 1
ATOM 11096 C CA . GLY B 1 355 ? 26.734 9.617 -20.562 1 85.56 355 GLY B CA 1
ATOM 11097 C C . GLY B 1 355 ? 27.375 10.383 -19.422 1 85.56 355 GLY B C 1
ATOM 11098 O O . GLY B 1 355 ? 27.844 11.508 -19.609 1 85.56 355 GLY B O 1
ATOM 11099 N N . TYR B 1 356 ? 27.359 9.797 -18.156 1 84.62 356 TYR B N 1
ATOM 11100 C CA . TYR B 1 356 ? 27.891 10.461 -16.969 1 84.62 356 TYR B CA 1
ATOM 11101 C C . TYR B 1 356 ? 29.375 10.164 -16.781 1 84.62 356 TYR B C 1
ATOM 11103 O O . TYR B 1 356 ? 30.016 10.727 -15.906 1 84.62 356 TYR B O 1
ATOM 11111 N N . GLY B 1 357 ? 29.844 9.367 -17.656 1 85.56 357 GLY B N 1
ATOM 11112 C CA . GLY B 1 357 ? 31.219 8.914 -17.5 1 85.56 357 GLY B CA 1
ATOM 11113 C C . GLY B 1 357 ? 31.375 7.883 -16.406 1 85.56 357 GLY B C 1
ATOM 11114 O O . GLY B 1 357 ? 30.406 7.523 -15.727 1 85.56 357 GLY B O 1
ATOM 11115 N N . LEU B 1 358 ? 32.469 7.18 -16.312 1 86.81 358 LEU B N 1
ATOM 11116 C CA . LEU B 1 358 ? 32.75 6.152 -15.312 1 86.81 358 LEU B CA 1
ATOM 11117 C C . LEU B 1 358 ? 34.125 6.367 -14.68 1 86.81 358 LEU B C 1
ATOM 11119 O O . LEU B 1 358 ? 35.125 6.359 -15.375 1 86.81 358 LEU B O 1
ATOM 11123 N N . SER B 1 359 ? 34.125 6.586 -13.422 1 85.75 359 SER B N 1
ATOM 11124 C CA . SER B 1 359 ? 35.375 6.77 -12.703 1 85.75 359 SER B CA 1
ATOM 11125 C C . SER B 1 359 ? 36.125 5.445 -12.531 1 85.75 359 SER B C 1
ATOM 11127 O O . SER B 1 359 ? 35.531 4.375 -12.719 1 85.75 359 SER B O 1
ATOM 11129 N N . TRP B 1 360 ? 37.344 5.559 -12.18 1 85.69 360 TRP B N 1
ATOM 11130 C CA . TRP B 1 360 ? 38.156 4.363 -11.984 1 85.69 360 TRP B CA 1
ATOM 11131 C C . TRP B 1 360 ? 37.656 3.545 -10.797 1 85.69 360 TRP B C 1
ATOM 11133 O O . TRP B 1 360 ? 37.688 2.314 -10.82 1 85.69 360 TRP B O 1
ATOM 11143 N N . THR B 1 361 ? 37.188 4.211 -9.828 1 87 361 THR B N 1
ATOM 11144 C CA . THR B 1 361 ? 36.656 3.506 -8.664 1 87 361 THR B CA 1
ATOM 11145 C C . THR B 1 361 ? 35.344 2.803 -9 1 87 361 THR B C 1
ATOM 11147 O O . THR B 1 361 ? 35.094 1.682 -8.547 1 87 361 THR B O 1
ATOM 11150 N N . ASP B 1 362 ? 34.531 3.451 -9.82 1 89.5 362 ASP B N 1
ATOM 11151 C CA . ASP B 1 362 ? 33.281 2.846 -10.227 1 89.5 362 ASP B CA 1
ATOM 11152 C C . ASP B 1 362 ? 33.5 1.658 -11.164 1 89.5 362 ASP B C 1
ATOM 11154 O O . ASP B 1 362 ? 32.75 0.693 -11.148 1 89.5 362 ASP B O 1
ATOM 11158 N N . SER B 1 363 ? 34.594 1.761 -11.922 1 91.06 363 SER B N 1
ATOM 11159 C CA . SER B 1 363 ? 34.938 0.661 -12.82 1 91.06 363 SER B CA 1
ATOM 11160 C C . SER B 1 363 ? 35.312 -0.591 -12.039 1 91.06 363 SER B C 1
ATOM 11162 O O . SER B 1 363 ? 35.031 -1.71 -12.461 1 91.06 363 SER B O 1
ATOM 11164 N N . LEU B 1 364 ? 35.938 -0.394 -10.93 1 90.5 364 LEU B N 1
ATOM 11165 C CA . LEU B 1 364 ? 36.281 -1.52 -10.078 1 90.5 364 LEU B CA 1
ATOM 11166 C C . LEU B 1 364 ? 35.062 -2.203 -9.516 1 90.5 364 LEU B C 1
ATOM 11168 O O . LEU B 1 364 ? 35.031 -3.428 -9.367 1 90.5 364 LEU B O 1
ATOM 11172 N N . ILE B 1 365 ? 34.062 -1.404 -9.211 1 91 365 ILE B N 1
ATOM 11173 C CA . ILE B 1 365 ? 32.812 -1.946 -8.703 1 91 365 ILE B CA 1
ATOM 11174 C C . ILE B 1 365 ? 32.094 -2.725 -9.812 1 91 365 ILE B C 1
ATOM 11176 O O . ILE B 1 365 ? 31.531 -3.785 -9.555 1 91 365 ILE B O 1
ATOM 11180 N N . VAL B 1 366 ? 32.188 -2.232 -11.023 1 92.06 366 VAL B N 1
ATOM 11181 C CA . VAL B 1 366 ? 31.547 -2.885 -12.164 1 92.06 366 VAL B CA 1
ATOM 11182 C C . VAL B 1 366 ? 32.25 -4.219 -12.445 1 92.06 366 VAL B C 1
ATOM 11184 O O . VAL B 1 366 ? 31.578 -5.211 -12.75 1 92.06 366 VAL B O 1
ATOM 11187 N N . VAL B 1 367 ? 33.5 -4.238 -12.328 1 92.44 367 VAL B N 1
ATOM 11188 C CA . VAL B 1 367 ? 34.281 -5.441 -12.609 1 92.44 367 VAL B CA 1
ATOM 11189 C C . VAL B 1 367 ? 34.031 -6.484 -11.523 1 92.44 367 VAL B C 1
ATOM 11191 O O . VAL B 1 367 ? 33.719 -7.637 -11.812 1 92.44 367 VAL B O 1
ATOM 11194 N N . HIS B 1 368 ? 34.062 -6.078 -10.297 1 91.94 368 HIS B N 1
ATOM 11195 C CA . HIS B 1 368 ? 33.875 -7.004 -9.188 1 91.94 368 HIS B CA 1
ATOM 11196 C C . HIS B 1 368 ? 32.406 -7.406 -9.023 1 91.94 368 HIS B C 1
ATOM 11198 O O . HIS B 1 368 ? 32.125 -8.484 -8.508 1 91.94 368 HIS B O 1
ATOM 11204 N N . GLY B 1 369 ? 31.547 -6.566 -9.445 1 89.69 369 GLY B N 1
ATOM 11205 C CA . GLY B 1 369 ? 30.109 -6.801 -9.289 1 89.69 369 GLY B CA 1
ATOM 11206 C C . GLY B 1 369 ? 29.531 -7.676 -10.383 1 89.69 369 GLY B C 1
ATOM 11207 O O . GLY B 1 369 ? 28.328 -7.914 -10.422 1 89.69 369 GLY B O 1
ATOM 11208 N N . GLY B 1 370 ? 30.375 -8.219 -11.258 1 89.5 370 GLY B N 1
ATOM 11209 C CA . GLY B 1 370 ? 29.906 -9.086 -12.32 1 89.5 370 GLY B CA 1
ATOM 11210 C C . GLY B 1 370 ? 29.594 -10.5 -11.859 1 89.5 370 GLY B C 1
ATOM 11211 O O . GLY B 1 370 ? 30.234 -11.453 -12.297 1 89.5 370 GLY B O 1
ATOM 11212 N N . LEU B 1 371 ? 28.562 -10.664 -11.062 1 91 371 LEU B N 1
ATOM 11213 C CA . LEU B 1 371 ? 28.172 -11.969 -10.547 1 91 371 LEU B CA 1
ATOM 11214 C C . LEU B 1 371 ? 27.422 -12.766 -11.617 1 91 371 LEU B C 1
ATOM 11216 O O . LEU B 1 371 ? 26.844 -12.188 -12.539 1 91 371 LEU B O 1
ATOM 11220 N N . ARG B 1 372 ? 27.547 -14.047 -11.508 1 91.19 372 ARG B N 1
ATOM 11221 C CA . ARG B 1 372 ? 26.797 -14.922 -12.406 1 91.19 372 ARG B CA 1
ATOM 11222 C C . ARG B 1 372 ? 25.594 -15.531 -11.695 1 91.19 372 ARG B C 1
ATOM 11224 O O . ARG B 1 372 ? 25.609 -15.695 -10.477 1 91.19 372 ARG B O 1
ATOM 11231 N N . GLY B 1 373 ? 24.547 -15.773 -12.453 1 82.62 373 GLY B N 1
ATOM 11232 C CA . GLY B 1 373 ? 23.328 -16.141 -11.734 1 82.62 373 GLY B CA 1
ATOM 11233 C C . GLY B 1 373 ? 22.5 -17.172 -12.469 1 82.62 373 GLY B C 1
ATOM 11234 O O . GLY B 1 373 ? 23.047 -18.125 -13.047 1 82.62 373 GLY B O 1
ATOM 11235 N N . ALA B 1 374 ? 21.172 -16.969 -12.344 1 75.88 374 ALA B N 1
ATOM 11236 C CA . ALA B 1 374 ? 20.172 -17.969 -12.695 1 75.88 374 ALA B CA 1
ATOM 11237 C C . ALA B 1 374 ? 20.125 -18.203 -14.203 1 75.88 374 ALA B C 1
ATOM 11239 O O . ALA B 1 374 ? 19.906 -19.328 -14.648 1 75.88 374 ALA B O 1
ATOM 11240 N N . ILE B 1 375 ? 20.391 -17.219 -14.992 1 81.19 375 ILE B N 1
ATOM 11241 C CA . ILE B 1 375 ? 20.328 -17.375 -16.438 1 81.19 375 ILE B CA 1
ATOM 11242 C C . ILE B 1 375 ? 21.453 -18.281 -16.906 1 81.19 375 ILE B C 1
ATOM 11244 O O . ILE B 1 375 ? 21.25 -19.141 -17.781 1 81.19 375 ILE B O 1
ATOM 11248 N N . ALA B 1 376 ? 22.609 -18.094 -16.344 1 88.31 376 ALA B N 1
ATOM 11249 C CA . ALA B 1 376 ? 23.734 -18.969 -16.688 1 88.31 376 ALA B CA 1
ATOM 11250 C C . ALA B 1 376 ? 23.438 -20.422 -16.344 1 88.31 376 ALA B C 1
ATOM 11252 O O . ALA B 1 376 ? 23.734 -21.328 -17.125 1 88.31 376 ALA B O 1
ATOM 11253 N N . LEU B 1 377 ? 22.844 -20.625 -15.289 1 85.56 377 LEU B N 1
ATOM 11254 C CA . LEU B 1 377 ? 22.516 -21.969 -14.852 1 85.56 377 LEU B CA 1
ATOM 11255 C C . LEU B 1 377 ? 21.438 -22.594 -15.734 1 85.56 377 LEU B C 1
ATOM 11257 O O . LEU B 1 377 ? 21.5 -23.781 -16.047 1 85.56 377 LEU B O 1
ATOM 11261 N N . ALA B 1 378 ? 20.484 -21.828 -16.078 1 82.44 378 ALA B N 1
ATOM 11262 C CA . ALA B 1 378 ? 19.406 -22.312 -16.938 1 82.44 378 ALA B CA 1
ATOM 11263 C C . ALA B 1 378 ? 19.938 -22.719 -18.312 1 82.44 378 ALA B C 1
ATOM 11265 O O . ALA B 1 378 ? 19.531 -23.75 -18.859 1 82.44 378 ALA B O 1
ATOM 11266 N N . LEU B 1 379 ? 20.812 -21.953 -18.859 1 86.88 379 LEU B N 1
ATOM 11267 C CA . LEU B 1 379 ? 21.406 -22.281 -20.156 1 86.88 379 LEU B CA 1
ATOM 11268 C C . LEU B 1 379 ? 22.297 -23.516 -20.047 1 86.88 379 LEU B C 1
ATOM 11270 O O . LEU B 1 379 ? 22.344 -24.328 -20.984 1 86.88 379 LEU B O 1
ATOM 11274 N N . ALA B 1 380 ? 22.969 -23.609 -18.906 1 89.44 380 ALA B N 1
ATOM 11275 C CA . ALA B 1 380 ? 23.812 -24.781 -18.688 1 89.44 380 ALA B CA 1
ATOM 11276 C C . ALA B 1 380 ? 22.969 -26.047 -18.609 1 89.44 380 ALA B C 1
ATOM 11278 O O . ALA B 1 380 ? 23.375 -27.094 -19.125 1 89.44 380 ALA B O 1
ATOM 11279 N N . LEU B 1 381 ? 21.859 -25.938 -18.031 1 85 381 LEU B N 1
ATOM 11280 C CA . LEU B 1 381 ? 20.953 -27.062 -17.938 1 85 381 LEU B CA 1
ATOM 11281 C C . LEU B 1 381 ? 20.391 -27.438 -19.297 1 85 381 LEU B C 1
ATOM 11283 O O . LEU B 1 381 ? 20.156 -28.609 -19.594 1 85 381 LEU B O 1
ATOM 11287 N N . LYS B 1 382 ? 20.125 -26.422 -20.062 1 84.19 382 LYS B N 1
ATOM 11288 C CA . LYS B 1 382 ? 19.656 -26.672 -21.422 1 84.19 382 LYS B CA 1
ATOM 11289 C C . LYS B 1 382 ? 20.672 -27.469 -22.234 1 84.19 382 LYS B C 1
ATOM 11291 O O . LYS B 1 382 ? 20.297 -28.359 -23 1 84.19 382 LYS B O 1
ATOM 11296 N N . VAL B 1 383 ? 21.953 -27.156 -22.062 1 88.44 383 VAL B N 1
ATOM 11297 C CA . VAL B 1 383 ? 23.031 -27.875 -22.734 1 88.44 383 VAL B CA 1
ATOM 11298 C C . VAL B 1 383 ? 23.094 -29.312 -22.203 1 88.44 383 VAL B C 1
ATOM 11300 O O . VAL B 1 383 ? 23.312 -30.25 -22.984 1 88.44 383 VAL B O 1
ATOM 11303 N N . ASN B 1 384 ? 22.938 -29.438 -20.953 1 86.94 384 ASN B N 1
ATOM 11304 C CA . ASN B 1 384 ? 23.016 -30.766 -20.328 1 86.94 384 ASN B CA 1
ATOM 11305 C C . ASN B 1 384 ? 21.922 -31.688 -20.844 1 86.94 384 ASN B C 1
ATOM 11307 O O . ASN B 1 384 ? 22.094 -32.906 -20.844 1 86.94 384 ASN B O 1
ATOM 11311 N N . LEU B 1 385 ? 20.812 -31.125 -21.312 1 82 385 LEU B N 1
ATOM 11312 C CA . LEU B 1 385 ? 19.672 -31.922 -21.797 1 82 385 LEU B CA 1
ATOM 11313 C C . LEU B 1 385 ? 19.766 -32.156 -23.297 1 82 385 LEU B C 1
ATOM 11315 O O . LEU B 1 385 ? 19 -32.938 -23.859 1 82 385 LEU B O 1
ATOM 11319 N N . ASP B 1 386 ? 20.766 -31.453 -23.875 1 82.69 386 ASP B N 1
ATOM 11320 C CA . ASP B 1 386 ? 20.922 -31.578 -25.312 1 82.69 386 ASP B CA 1
ATOM 11321 C C . ASP B 1 386 ? 21.641 -32.875 -25.672 1 82.69 386 ASP B C 1
ATOM 11323 O O . ASP B 1 386 ? 22.859 -33 -25.5 1 82.69 386 ASP B O 1
ATOM 11327 N N . GLU B 1 387 ? 20.969 -33.844 -26.266 1 82.81 387 GLU B N 1
ATOM 11328 C CA . GLU B 1 387 ? 21.5 -35.156 -26.562 1 82.81 387 GLU B CA 1
ATOM 11329 C C . GLU B 1 387 ? 22.469 -35.125 -27.75 1 82.81 387 GLU B C 1
ATOM 11331 O O . GLU B 1 387 ? 23.25 -36.062 -27.953 1 82.81 387 GLU B O 1
ATOM 11336 N N . ASN B 1 388 ? 22.5 -34 -28.484 1 83.81 388 ASN B N 1
ATOM 11337 C CA . ASN B 1 388 ? 23.375 -33.875 -29.641 1 83.81 388 ASN B CA 1
ATOM 11338 C C . ASN B 1 388 ? 24.812 -33.594 -29.234 1 83.81 388 ASN B C 1
ATOM 11340 O O . ASN B 1 388 ? 25.734 -33.719 -30.047 1 83.81 388 ASN B O 1
ATOM 11344 N N . ILE B 1 389 ? 25.062 -33.281 -27.953 1 87.06 389 ILE B N 1
ATOM 11345 C CA . ILE B 1 389 ? 26.391 -33.031 -27.406 1 87.06 389 ILE B CA 1
ATOM 11346 C C . ILE B 1 389 ? 26.844 -34.219 -26.547 1 87.06 389 ILE B C 1
ATOM 11348 O O . ILE B 1 389 ? 26.031 -34.844 -25.891 1 87.06 389 ILE B O 1
ATOM 11352 N N . ASP B 1 390 ? 28.094 -34.5 -26.656 1 87.5 390 ASP B N 1
ATOM 11353 C CA . ASP B 1 390 ? 28.641 -35.625 -25.906 1 87.5 390 ASP B CA 1
ATOM 11354 C C . ASP B 1 390 ? 28.391 -35.469 -24.406 1 87.5 390 ASP B C 1
ATOM 11356 O O . ASP B 1 390 ? 28.406 -34.344 -23.891 1 87.5 390 ASP B O 1
ATOM 11360 N N . LYS B 1 391 ? 28.172 -36.531 -23.688 1 88.19 391 LYS B N 1
ATOM 11361 C CA . LYS B 1 391 ? 27.797 -36.531 -22.281 1 88.19 391 LYS B CA 1
ATOM 11362 C C . LYS B 1 391 ? 28.906 -35.938 -21.406 1 88.19 391 LYS B C 1
ATOM 11364 O O . LYS B 1 391 ? 28.625 -35.188 -20.469 1 88.19 391 LYS B O 1
ATOM 11369 N N . ASP B 1 392 ? 30.156 -36.25 -21.719 1 87.44 392 ASP B N 1
ATOM 11370 C CA . ASP B 1 392 ? 31.281 -35.75 -20.938 1 87.44 392 ASP B CA 1
ATOM 11371 C C . ASP B 1 392 ? 31.344 -34.219 -21 1 87.44 392 ASP B C 1
ATOM 11373 O O . ASP B 1 392 ? 31.562 -33.562 -19.984 1 87.44 392 ASP B O 1
ATOM 11377 N N . THR B 1 393 ? 31.156 -33.719 -22.172 1 89.31 393 THR B N 1
ATOM 11378 C CA . THR B 1 393 ? 31.156 -32.25 -22.375 1 89.31 393 THR B CA 1
ATOM 11379 C C . THR B 1 393 ? 29.984 -31.609 -21.641 1 89.31 393 THR B C 1
ATOM 11381 O O . THR B 1 393 ? 30.141 -30.562 -21.031 1 89.31 393 THR B O 1
ATOM 11384 N N . ARG B 1 394 ? 28.844 -32.281 -21.688 1 89.44 394 ARG B N 1
ATOM 11385 C CA . ARG B 1 394 ? 27.641 -31.734 -21.031 1 89.44 394 ARG B CA 1
ATOM 11386 C C . ARG B 1 394 ? 27.828 -31.672 -19.516 1 89.44 394 ARG B C 1
ATOM 11388 O O . ARG B 1 394 ? 27.5 -30.672 -18.891 1 89.44 394 ARG B O 1
ATOM 11395 N N . ASP B 1 395 ? 28.375 -32.719 -19 1 88.06 395 ASP B N 1
ATOM 11396 C CA . ASP B 1 395 ? 28.562 -32.781 -17.562 1 88.06 395 ASP B CA 1
ATOM 11397 C C . ASP B 1 395 ? 29.578 -31.734 -17.094 1 88.06 395 ASP B C 1
ATOM 11399 O O . ASP B 1 395 ? 29.391 -31.094 -16.062 1 88.06 395 ASP B O 1
ATOM 11403 N N . ARG B 1 396 ? 30.625 -31.609 -17.828 1 89.75 396 ARG B N 1
ATOM 11404 C CA . ARG B 1 396 ? 31.672 -30.672 -17.438 1 89.75 396 ARG B CA 1
ATOM 11405 C C . ARG B 1 396 ? 31.203 -29.234 -17.641 1 89.75 396 ARG B C 1
ATOM 11407 O O . ARG B 1 396 ? 31.578 -28.328 -16.891 1 89.75 396 ARG B O 1
ATOM 11414 N N . PHE B 1 397 ? 30.406 -29.109 -18.625 1 90.19 397 PHE B N 1
ATOM 11415 C CA . PHE B 1 397 ? 29.781 -27.812 -18.875 1 90.19 397 PHE B CA 1
ATOM 11416 C C . PHE B 1 397 ? 28.969 -27.375 -17.656 1 90.19 397 PHE B C 1
ATOM 11418 O O . PHE B 1 397 ? 29.094 -26.234 -17.203 1 90.19 397 PHE B O 1
ATOM 11425 N N . LEU B 1 398 ? 28.172 -28.266 -17.25 1 89.38 398 LEU B N 1
ATOM 11426 C CA . LEU B 1 398 ? 27.312 -27.984 -16.109 1 89.38 398 LEU B CA 1
ATOM 11427 C C . LEU B 1 398 ? 28.125 -27.828 -14.836 1 89.38 398 LEU B C 1
ATOM 11429 O O . LEU B 1 398 ? 27.812 -26.969 -14.008 1 89.38 398 LEU B O 1
ATOM 11433 N N . PHE B 1 399 ? 29.141 -28.594 -14.672 1 90.94 399 PHE B N 1
ATOM 11434 C CA . PHE B 1 399 ? 30.016 -28.531 -13.508 1 90.94 399 PHE B CA 1
ATOM 11435 C C . PHE B 1 399 ? 30.672 -27.156 -13.398 1 90.94 399 PHE B C 1
ATOM 11437 O O . PHE B 1 399 ? 30.609 -26.531 -12.344 1 90.94 399 PHE B O 1
ATOM 11444 N N . HIS B 1 400 ? 31.25 -26.672 -14.414 1 92.94 400 HIS B N 1
ATOM 11445 C CA . HIS B 1 400 ? 31.953 -25.391 -14.391 1 92.94 400 HIS B CA 1
ATOM 11446 C C . HIS B 1 400 ? 30.984 -24.219 -14.234 1 92.94 400 HIS B C 1
ATOM 11448 O O . HIS B 1 400 ? 31.266 -23.25 -13.531 1 92.94 400 HIS B O 1
ATOM 11454 N N . SER B 1 401 ? 29.828 -24.312 -14.891 1 92.75 401 SER B N 1
ATOM 11455 C CA . SER B 1 401 ? 28.844 -23.25 -14.758 1 92.75 401 SER B CA 1
ATOM 11456 C C . SER B 1 401 ? 28.328 -23.141 -13.328 1 92.75 401 SER B C 1
ATOM 11458 O O . SER B 1 401 ? 28.234 -22.047 -12.773 1 92.75 401 SER B O 1
ATOM 11460 N N . CYS B 1 402 ? 27.984 -24.281 -12.734 1 90.75 402 CYS B N 1
ATOM 11461 C CA . CYS B 1 402 ? 27.516 -24.312 -11.352 1 90.75 402 CYS B CA 1
ATOM 11462 C C . CYS B 1 402 ? 28.594 -23.797 -10.398 1 90.75 402 CYS B C 1
ATOM 11464 O O . CYS B 1 402 ? 28.312 -23.016 -9.492 1 90.75 402 CYS B O 1
ATOM 11466 N N . GLY B 1 403 ? 29.797 -24.25 -10.625 1 92.25 403 GLY B N 1
ATOM 11467 C CA . GLY B 1 403 ? 30.891 -23.812 -9.773 1 92.25 403 GLY B CA 1
ATOM 11468 C C . GLY B 1 403 ? 31.156 -22.328 -9.844 1 92.25 403 GLY B C 1
ATOM 11469 O O . GLY B 1 403 ? 31.375 -21.688 -8.82 1 92.25 403 GLY B O 1
ATOM 11470 N N . ILE B 1 404 ? 31.141 -21.781 -10.992 1 94.56 404 ILE B N 1
ATOM 11471 C CA . ILE B 1 404 ? 31.406 -20.359 -11.188 1 94.56 404 ILE B CA 1
ATOM 11472 C C . ILE B 1 404 ? 30.281 -19.547 -10.539 1 94.56 404 ILE B C 1
ATOM 11474 O O . ILE B 1 404 ? 30.547 -18.516 -9.906 1 94.56 404 ILE B O 1
ATOM 11478 N N . VAL B 1 405 ? 29.031 -19.969 -10.758 1 91.62 405 VAL B N 1
ATOM 11479 C CA . VAL B 1 405 ? 27.906 -19.266 -10.148 1 91.62 405 VAL B CA 1
ATOM 11480 C C . VAL B 1 405 ? 28.047 -19.281 -8.625 1 91.62 405 VAL B C 1
ATOM 11482 O O . VAL B 1 405 ? 27.875 -18.266 -7.969 1 91.62 405 VAL B O 1
ATOM 11485 N N . LEU B 1 406 ? 28.438 -20.391 -8.086 1 91.5 406 LEU B N 1
ATOM 11486 C CA . LEU B 1 406 ? 28.609 -20.531 -6.645 1 91.5 406 LEU B CA 1
ATOM 11487 C C . LEU B 1 406 ? 29.734 -19.641 -6.141 1 91.5 406 LEU B C 1
ATOM 11489 O O . LEU B 1 406 ? 29.547 -18.891 -5.18 1 91.5 406 LEU B O 1
ATOM 11493 N N . LEU B 1 407 ? 30.859 -19.688 -6.805 1 94.06 407 LEU B N 1
ATOM 11494 C CA . LEU B 1 407 ? 32.031 -18.953 -6.352 1 94.06 407 LEU B CA 1
ATOM 11495 C C . LEU B 1 407 ? 31.812 -17.453 -6.484 1 94.06 407 LEU B C 1
ATOM 11497 O O . LEU B 1 407 ? 32.156 -16.688 -5.586 1 94.06 407 LEU B O 1
ATOM 11501 N N . THR B 1 408 ? 31.219 -17 -7.527 1 93.5 408 THR B N 1
ATOM 11502 C CA . THR B 1 408 ? 30.984 -15.57 -7.727 1 93.5 408 THR B CA 1
ATOM 11503 C C . THR B 1 408 ? 29.984 -15.039 -6.707 1 93.5 408 THR B C 1
ATOM 11505 O O . THR B 1 408 ? 30.125 -13.922 -6.211 1 93.5 408 THR B O 1
ATOM 11508 N N . LEU B 1 409 ? 28.984 -15.797 -6.418 1 90.56 409 LEU B N 1
ATOM 11509 C CA . LEU B 1 409 ? 27.969 -15.344 -5.477 1 90.56 409 LEU B CA 1
ATOM 11510 C C . LEU B 1 409 ? 28.5 -15.352 -4.051 1 90.56 409 LEU B C 1
ATOM 11512 O O . LEU B 1 409 ? 28.25 -14.422 -3.285 1 90.56 409 LEU B O 1
ATOM 11516 N N . VAL B 1 410 ? 29.266 -16.344 -3.689 1 90.25 410 VAL B N 1
ATOM 11517 C CA . VAL B 1 410 ? 29.719 -16.5 -2.311 1 90.25 410 VAL B CA 1
ATOM 11518 C C . VAL B 1 410 ? 30.891 -15.57 -2.051 1 90.25 410 VAL B C 1
ATOM 11520 O O . VAL B 1 410 ? 30.938 -14.867 -1.038 1 90.25 410 VAL B O 1
ATOM 11523 N N . ILE B 1 411 ? 31.812 -15.516 -2.986 1 93.12 411 ILE B N 1
ATOM 11524 C CA . ILE B 1 411 ? 33.031 -14.734 -2.754 1 93.12 411 ILE B CA 1
ATOM 11525 C C . ILE B 1 411 ? 32.781 -13.273 -3.139 1 93.12 411 ILE B C 1
ATOM 11527 O O . ILE B 1 411 ? 32.875 -12.375 -2.301 1 93.12 411 ILE B O 1
ATOM 11531 N N . ASN B 1 412 ? 32.406 -13.039 -4.363 1 92.81 412 ASN B N 1
ATOM 11532 C CA . ASN B 1 412 ? 32.219 -11.664 -4.82 1 92.81 412 ASN B CA 1
ATOM 11533 C C . ASN B 1 412 ? 31 -11.008 -4.152 1 92.81 412 ASN B C 1
ATOM 11535 O O . ASN B 1 412 ? 31.016 -9.82 -3.848 1 92.81 412 ASN B O 1
ATOM 11539 N N . GLY B 1 413 ? 29.953 -11.805 -3.988 1 87.5 413 GLY B N 1
ATOM 11540 C CA . GLY B 1 413 ? 28.766 -11.258 -3.34 1 87.5 413 GLY B CA 1
ATOM 11541 C C . GLY B 1 413 ? 29.016 -10.82 -1.91 1 87.5 413 GLY B C 1
ATOM 11542 O O . GLY B 1 413 ? 28.562 -9.758 -1.491 1 87.5 413 GLY B O 1
ATOM 11543 N N . SER B 1 414 ? 29.844 -11.539 -1.174 1 87.38 414 SER B N 1
ATOM 11544 C CA . SER B 1 414 ? 30.109 -11.242 0.23 1 87.38 414 SER B CA 1
ATOM 11545 C C . SER B 1 414 ? 31.156 -10.148 0.375 1 87.38 414 SER B C 1
ATOM 11547 O O . SER B 1 414 ? 31.141 -9.383 1.344 1 87.38 414 SER B O 1
ATOM 11549 N N . THR B 1 415 ? 31.984 -9.969 -0.57 1 90.44 415 THR B N 1
ATOM 11550 C CA . THR B 1 415 ? 33.062 -9 -0.456 1 90.44 415 THR B CA 1
ATOM 11551 C C . THR B 1 415 ? 32.656 -7.664 -1.074 1 90.44 415 THR B C 1
ATOM 11553 O O . THR B 1 415 ? 33.344 -6.652 -0.857 1 90.44 415 THR B O 1
ATOM 11556 N N . MET B 1 416 ? 31.625 -7.668 -1.79 1 89.69 416 MET B N 1
ATOM 11557 C CA . MET B 1 416 ? 31.188 -6.457 -2.48 1 89.69 416 MET B CA 1
ATOM 11558 C C . MET B 1 416 ? 30.891 -5.34 -1.486 1 89.69 416 MET B C 1
ATOM 11560 O O . MET B 1 416 ? 31.203 -4.176 -1.736 1 89.69 416 MET B O 1
ATOM 11564 N N . ARG B 1 417 ? 30.266 -5.652 -0.409 1 86.62 417 ARG B N 1
ATOM 11565 C CA . ARG B 1 417 ? 29.922 -4.648 0.595 1 86.62 417 ARG B CA 1
ATOM 11566 C C . ARG B 1 417 ? 31.188 -3.959 1.119 1 86.62 417 ARG B C 1
ATOM 11568 O O . ARG B 1 417 ? 31.203 -2.734 1.27 1 86.62 417 ARG B O 1
ATOM 11575 N N . TYR B 1 418 ? 32.156 -4.719 1.337 1 87.25 418 TYR B N 1
ATOM 11576 C CA . TYR B 1 418 ? 33.406 -4.188 1.861 1 87.25 418 TYR B CA 1
ATOM 11577 C C . TYR B 1 418 ? 34.062 -3.252 0.855 1 87.25 418 TYR B C 1
ATOM 11579 O O . TYR B 1 418 ? 34.562 -2.182 1.222 1 87.25 418 TYR B O 1
ATOM 11587 N N . ILE B 1 419 ? 34 -3.617 -0.342 1 89.62 419 ILE B N 1
ATOM 11588 C CA . ILE B 1 419 ? 34.656 -2.828 -1.396 1 89.62 419 ILE B CA 1
ATOM 11589 C C . ILE B 1 419 ? 33.906 -1.507 -1.566 1 89.62 419 ILE B C 1
ATOM 11591 O O . ILE B 1 419 ? 34.5 -0.443 -1.643 1 89.62 419 ILE B O 1
ATOM 11595 N N . VAL B 1 420 ? 32.625 -1.545 -1.638 1 88.12 420 VAL B N 1
ATOM 11596 C CA . VAL B 1 420 ? 31.797 -0.352 -1.85 1 88.12 420 VAL B CA 1
ATOM 11597 C C . VAL B 1 420 ? 31.953 0.598 -0.665 1 88.12 420 VAL B C 1
ATOM 11599 O O . VAL B 1 420 ? 32.094 1.811 -0.847 1 88.12 420 VAL B O 1
ATOM 11602 N N . GLU B 1 421 ? 31.938 0.091 0.557 1 85.56 421 GLU B N 1
ATOM 11603 C CA . GLU B 1 421 ? 32.094 0.915 1.754 1 85.56 421 GLU B CA 1
ATOM 11604 C C . GLU B 1 421 ? 33.438 1.592 1.802 1 85.56 421 GLU B C 1
ATOM 11606 O O . GLU B 1 421 ? 33.562 2.748 2.215 1 85.56 421 GLU B O 1
ATOM 11611 N N . ARG B 1 422 ? 34.406 0.869 1.421 1 86.5 422 ARG B N 1
ATOM 11612 C CA . ARG B 1 422 ? 35.781 1.427 1.43 1 86.5 422 ARG B CA 1
ATOM 11613 C C . ARG B 1 422 ? 35.906 2.549 0.405 1 86.5 422 ARG B C 1
ATOM 11615 O O . ARG B 1 422 ? 36.531 3.566 0.672 1 86.5 422 ARG B O 1
ATOM 11622 N N . ILE B 1 423 ? 35.312 2.346 -0.688 1 86.31 423 ILE B N 1
ATOM 11623 C CA . ILE B 1 423 ? 35.375 3.352 -1.744 1 86.31 423 ILE B CA 1
ATOM 11624 C C . ILE B 1 423 ? 34.562 4.57 -1.343 1 86.31 423 ILE B C 1
ATOM 11626 O O . ILE B 1 423 ? 34.969 5.711 -1.533 1 86.31 423 ILE B O 1
ATOM 11630 N N . ASP B 1 424 ? 33.375 4.309 -0.802 1 80.12 424 ASP B N 1
ATOM 11631 C CA . ASP B 1 424 ? 32.5 5.402 -0.383 1 80.12 424 ASP B CA 1
ATOM 11632 C C . ASP B 1 424 ? 33.125 6.211 0.742 1 80.12 424 ASP B C 1
ATOM 11634 O O . ASP B 1 424 ? 33 7.434 0.792 1 80.12 424 ASP B O 1
ATOM 11638 N N . ARG B 1 425 ? 33.781 5.605 1.65 1 74.81 425 ARG B N 1
ATOM 11639 C CA . ARG B 1 425 ? 34.469 6.289 2.74 1 74.81 425 ARG B CA 1
ATOM 11640 C C . ARG B 1 425 ? 35.594 7.172 2.207 1 74.81 425 ARG B C 1
ATOM 11642 O O . ARG B 1 425 ? 35.812 8.281 2.707 1 74.81 425 ARG B O 1
ATOM 11649 N N . ARG B 1 426 ? 36.125 6.75 1.227 1 74.5 426 ARG B N 1
ATOM 11650 C CA . ARG B 1 426 ? 37.219 7.527 0.62 1 74.5 426 ARG B CA 1
ATOM 11651 C C . ARG B 1 426 ? 36.656 8.742 -0.114 1 74.5 426 ARG B C 1
ATOM 11653 O O . ARG B 1 426 ? 37.25 9.828 -0.046 1 74.5 426 ARG B O 1
ATOM 11660 N N . LYS B 1 427 ? 35.562 8.531 -0.728 1 75.94 427 LYS B N 1
ATOM 11661 C CA . LYS B 1 427 ? 34.938 9.633 -1.43 1 75.94 427 LYS B CA 1
ATOM 11662 C C . LYS B 1 427 ? 34.375 10.672 -0.447 1 75.94 427 LYS B C 1
ATOM 11664 O O . LYS B 1 427 ? 34.469 11.875 -0.698 1 75.94 427 LYS B O 1
ATOM 11669 N N . ALA B 1 428 ? 33.75 10.18 0.566 1 69.19 428 ALA B N 1
ATOM 11670 C CA . ALA B 1 428 ? 33.188 11.062 1.59 1 69.19 428 ALA B CA 1
ATOM 11671 C C . ALA B 1 428 ? 34.281 11.859 2.283 1 69.19 428 ALA B C 1
ATOM 11673 O O . ALA B 1 428 ? 34.062 13.008 2.691 1 69.19 428 ALA B O 1
ATOM 11674 N N . ALA B 1 429 ? 35.406 11.297 2.502 1 62.12 429 ALA B N 1
ATOM 11675 C CA . ALA B 1 429 ? 36.562 11.953 3.154 1 62.12 429 ALA B CA 1
ATOM 11676 C C . ALA B 1 429 ? 37.094 13.102 2.305 1 62.12 429 ALA B C 1
ATOM 11678 O O . ALA B 1 429 ? 37.594 14.102 2.836 1 62.12 429 ALA B O 1
ATOM 11679 N N . THR B 1 430 ? 36.719 13.023 1.09 1 61.22 430 THR B N 1
ATOM 11680 C CA . THR B 1 430 ? 37.25 14.023 0.173 1 61.22 430 THR B CA 1
ATOM 11681 C C . THR B 1 430 ? 36.219 15.117 -0.101 1 61.22 430 THR B C 1
ATOM 11683 O O . THR B 1 430 ? 36.594 16.234 -0.46 1 61.22 430 THR B O 1
ATOM 11686 N N . THR B 1 431 ? 34.969 14.742 0.068 1 60.81 431 THR B N 1
ATOM 11687 C CA . THR B 1 431 ? 33.906 15.711 -0.249 1 60.81 431 THR B CA 1
ATOM 11688 C C . THR B 1 431 ? 33.375 16.375 1.022 1 60.81 431 THR B C 1
ATOM 11690 O O . THR B 1 431 ? 33.156 15.695 2.023 1 60.81 431 THR B O 1
ATOM 11693 N N . ASP B 1 432 ? 33.375 17.625 1.17 1 56.66 432 ASP B N 1
ATOM 11694 C CA . ASP B 1 432 ? 32.812 18.391 2.295 1 56.66 432 ASP B CA 1
ATOM 11695 C C . ASP B 1 432 ? 31.328 18.109 2.473 1 56.66 432 ASP B C 1
ATOM 11697 O O . ASP B 1 432 ? 30.578 18.031 1.493 1 56.66 432 ASP B O 1
ATOM 11701 N N . LYS B 1 433 ? 30.938 17.719 3.646 1 60.5 433 LYS B N 1
ATOM 11702 C CA . LYS B 1 433 ? 29.516 17.516 3.91 1 60.5 433 LYS B CA 1
ATOM 11703 C C . LYS B 1 433 ? 28.688 18.719 3.473 1 60.5 433 LYS B C 1
ATOM 11705 O O . LYS B 1 433 ? 29.016 19.859 3.805 1 60.5 433 LYS B O 1
ATOM 11710 N N . PRO B 1 434 ? 27.594 18.344 2.719 1 68.62 434 PRO B N 1
ATOM 11711 C CA . PRO B 1 434 ? 26.781 19.484 2.283 1 68.62 434 PRO B CA 1
ATOM 11712 C C . PRO B 1 434 ? 26.203 20.266 3.453 1 68.62 434 PRO B C 1
ATOM 11714 O O . PRO B 1 434 ? 25.688 19.672 4.406 1 68.62 434 PRO B O 1
ATOM 11717 N N . THR B 1 435 ? 26.484 21.5 3.572 1 69.12 435 THR B N 1
ATOM 11718 C CA . THR B 1 435 ? 26 22.391 4.609 1 69.12 435 THR B CA 1
ATOM 11719 C C . THR B 1 435 ? 24.484 22.344 4.707 1 69.12 435 THR B C 1
ATOM 11721 O O . THR B 1 435 ? 23.922 22.391 5.801 1 69.12 435 THR B O 1
ATOM 11724 N N . VAL B 1 436 ? 23.891 22.125 3.635 1 75.38 436 VAL B N 1
ATOM 11725 C CA . VAL B 1 436 ? 22.438 22.156 3.596 1 75.38 436 VAL B CA 1
ATOM 11726 C C . VAL B 1 436 ? 21.875 20.906 4.277 1 75.38 436 VAL B C 1
ATOM 11728 O O . VAL B 1 436 ? 20.859 20.969 4.973 1 75.38 436 VAL B O 1
ATOM 11731 N N . LEU B 1 437 ? 22.516 19.812 4.152 1 78.38 437 LEU B N 1
ATOM 11732 C CA . LEU B 1 437 ? 22.094 18.594 4.824 1 78.38 437 LEU B CA 1
ATOM 11733 C C . LEU B 1 437 ? 22.25 18.719 6.336 1 78.38 437 LEU B C 1
ATOM 11735 O O . LEU B 1 437 ? 21.406 18.234 7.094 1 78.38 437 LEU B O 1
ATOM 11739 N N . GLY B 1 438 ? 23.297 19.391 6.691 1 77.75 438 GLY B N 1
ATOM 11740 C CA . GLY B 1 438 ? 23.484 19.641 8.109 1 77.75 438 GLY B CA 1
ATOM 11741 C C . GLY B 1 438 ? 22.391 20.484 8.727 1 77.75 438 GLY B C 1
ATOM 11742 O O . GLY B 1 438 ? 21.953 20.219 9.852 1 77.75 438 GLY B O 1
ATOM 11743 N N . ARG B 1 439 ? 21.922 21.344 7.887 1 79.62 439 ARG B N 1
ATOM 11744 C CA . ARG B 1 439 ? 20.859 22.219 8.375 1 79.62 439 ARG B CA 1
ATOM 11745 C C . ARG B 1 439 ? 19.531 21.469 8.445 1 79.62 439 ARG B C 1
ATOM 11747 O O . ARG B 1 439 ? 18.719 21.703 9.344 1 79.62 439 ARG B O 1
ATOM 11754 N N . ALA B 1 440 ? 19.281 20.641 7.523 1 83.62 440 ALA B N 1
ATOM 11755 C CA . ALA B 1 440 ? 18.078 19.828 7.555 1 83.62 440 ALA B CA 1
ATOM 11756 C C . ALA B 1 440 ? 18.062 18.906 8.773 1 83.62 440 ALA B C 1
ATOM 11758 O O . ALA B 1 440 ? 17.031 18.719 9.406 1 83.62 440 ALA B O 1
ATOM 11759 N N . THR B 1 441 ? 19.203 18.406 9.102 1 85.12 441 THR B N 1
ATOM 11760 C CA . THR B 1 441 ? 19.328 17.547 10.273 1 85.12 441 THR B CA 1
ATOM 11761 C C . THR B 1 441 ? 19.109 18.344 11.555 1 85.12 441 THR B C 1
ATOM 11763 O O . THR B 1 441 ? 18.453 17.859 12.484 1 85.12 441 THR B O 1
ATOM 11766 N N . ALA B 1 442 ? 19.609 19.547 11.477 1 78.69 442 ALA B N 1
ATOM 11767 C CA . ALA B 1 442 ? 19.422 20.422 12.625 1 78.69 442 ALA B CA 1
ATOM 11768 C C . ALA B 1 442 ? 17.953 20.781 12.812 1 78.69 442 ALA B C 1
ATOM 11770 O O . ALA B 1 442 ? 17.469 20.891 13.938 1 78.69 442 ALA B O 1
ATOM 11771 N N . PHE B 1 443 ? 17.328 20.906 11.758 1 82.94 443 PHE B N 1
ATOM 11772 C CA . PHE B 1 443 ? 15.891 21.203 11.805 1 82.94 443 PHE B CA 1
ATOM 11773 C C . PHE B 1 443 ? 15.125 20.047 12.438 1 82.94 443 PHE B C 1
ATOM 11775 O O . PHE B 1 443 ? 14.234 20.266 13.258 1 82.94 443 PHE B O 1
ATOM 11782 N N . ILE B 1 444 ? 15.461 18.844 12.086 1 86.94 444 ILE B N 1
ATOM 11783 C CA . ILE B 1 444 ? 14.789 17.656 12.633 1 86.94 444 ILE B CA 1
ATOM 11784 C C . ILE B 1 444 ? 15.039 17.578 14.133 1 86.94 444 ILE B C 1
ATOM 11786 O O . ILE B 1 444 ? 14.117 17.312 14.906 1 86.94 444 ILE B O 1
ATOM 11790 N N . GLU B 1 445 ? 16.219 17.828 14.477 1 81.56 445 GLU B N 1
ATOM 11791 C CA . GLU B 1 445 ? 16.578 17.766 15.891 1 81.56 445 GLU B CA 1
ATOM 11792 C C . GLU B 1 445 ? 15.875 18.859 16.688 1 81.56 445 GLU B C 1
ATOM 11794 O O . GLU B 1 445 ? 15.438 18.625 17.812 1 81.56 445 GLU B O 1
ATOM 11799 N N . GLU B 1 446 ? 15.773 19.984 16.031 1 75.81 446 GLU B N 1
ATOM 11800 C CA . GLU B 1 446 ? 15.102 21.094 16.703 1 75.81 446 GLU B CA 1
ATOM 11801 C C . GLU B 1 446 ? 13.609 20.828 16.859 1 75.81 446 GLU B C 1
ATOM 11803 O O . GLU B 1 446 ? 13.023 21.125 17.906 1 75.81 446 GLU B O 1
ATOM 11808 N N . GLU B 1 447 ? 13.047 20.297 15.852 1 81.31 447 GLU B N 1
ATOM 11809 C CA . GLU B 1 447 ? 11.625 19.969 15.898 1 81.31 447 GLU B CA 1
ATOM 11810 C C . GLU B 1 447 ? 11.344 18.875 16.922 1 81.31 447 GLU B C 1
ATOM 11812 O O . GLU B 1 447 ? 10.312 18.891 17.594 1 81.31 447 GLU B O 1
ATOM 11817 N N . THR B 1 448 ? 12.219 17.938 17 1 82.56 448 THR B N 1
ATOM 11818 C CA . THR B 1 448 ? 12.055 16.844 17.953 1 82.56 448 THR B CA 1
ATOM 11819 C C . THR B 1 448 ? 12.234 17.344 19.391 1 82.56 448 THR B C 1
ATOM 11821 O O . THR B 1 448 ? 11.508 16.938 20.297 1 82.56 448 THR B O 1
ATOM 11824 N N . ALA B 1 449 ? 13.141 18.234 19.531 1 72.12 449 ALA B N 1
ATOM 11825 C CA . ALA B 1 449 ? 13.367 18.797 20.844 1 72.12 449 ALA B CA 1
ATOM 11826 C C . ALA B 1 449 ? 12.18 19.656 21.297 1 72.12 449 ALA B C 1
ATOM 11828 O O . ALA B 1 449 ? 11.789 19.625 22.469 1 72.12 449 ALA B O 1
ATOM 11829 N N . THR B 1 450 ? 11.641 20.312 20.344 1 71.12 450 THR B N 1
ATOM 11830 C CA . THR B 1 450 ? 10.469 21.141 20.641 1 71.12 450 THR B CA 1
ATOM 11831 C C . THR B 1 450 ? 9.273 20.266 21 1 71.12 450 THR B C 1
ATOM 11833 O O . THR B 1 450 ? 8.492 20.594 21.891 1 71.12 450 THR B O 1
ATOM 11836 N N . LEU B 1 451 ? 9.148 19.156 20.344 1 77.88 451 LEU B N 1
ATOM 11837 C CA . LEU B 1 451 ? 8.07 18.219 20.625 1 77.88 451 LEU B CA 1
ATOM 11838 C C . LEU B 1 451 ? 8.242 17.609 22.016 1 77.88 451 LEU B C 1
ATOM 11840 O O . LEU B 1 451 ? 7.27 17.5 22.781 1 77.88 451 LEU B O 1
ATOM 11844 N N . LEU B 1 452 ? 9.469 17.25 22.328 1 75 452 LEU B N 1
ATOM 11845 C CA . LEU B 1 452 ? 9.742 16.656 23.625 1 75 452 LEU B CA 1
ATOM 11846 C C . LEU B 1 452 ? 9.445 17.656 24.75 1 75 452 LEU B C 1
ATOM 11848 O O . LEU B 1 452 ? 8.898 17.281 25.781 1 75 452 LEU B O 1
ATOM 11852 N N . ALA B 1 453 ? 9.742 18.859 24.406 1 60.81 453 ALA B N 1
ATOM 11853 C CA . ALA B 1 453 ? 9.492 19.891 25.391 1 60.81 453 ALA B CA 1
ATOM 11854 C C . ALA B 1 453 ? 8 20.141 25.578 1 60.81 453 ALA B C 1
ATOM 11856 O O . ALA B 1 453 ? 7.527 20.359 26.688 1 60.81 453 ALA B O 1
ATOM 11857 N N . SER B 1 454 ? 7.281 20 24.5 1 65.12 454 SER B N 1
ATOM 11858 C CA . SER B 1 454 ? 5.836 20.188 24.547 1 65.12 454 SER B CA 1
ATOM 11859 C C . SER B 1 454 ? 5.145 19.031 25.25 1 65.12 454 SER B C 1
ATOM 11861 O O . SER B 1 454 ? 4.16 19.219 25.969 1 65.12 454 SER B O 1
ATOM 11863 N N . LEU B 1 455 ? 5.684 17.828 25.141 1 70.38 455 LEU B N 1
ATOM 11864 C CA . LEU B 1 455 ? 5.062 16.641 25.688 1 70.38 455 LEU B CA 1
ATOM 11865 C C . LEU B 1 455 ? 5.414 16.484 27.172 1 70.38 455 LEU B C 1
ATOM 11867 O O . LEU B 1 455 ? 4.723 15.773 27.906 1 70.38 455 LEU B O 1
ATOM 11871 N N . ALA B 1 456 ? 6.504 17.062 27.547 1 59.06 456 ALA B N 1
ATOM 11872 C CA . ALA B 1 456 ? 6.891 17.016 28.953 1 59.06 456 ALA B CA 1
ATOM 11873 C C . ALA B 1 456 ? 5.812 17.641 29.844 1 59.06 456 ALA B C 1
ATOM 11875 O O . ALA B 1 456 ? 5.68 17.266 31 1 59.06 456 ALA B O 1
ATOM 11876 N N . HIS B 1 457 ? 4.914 18.359 29.141 1 50.19 457 HIS B N 1
ATOM 11877 C CA . HIS B 1 457 ? 3.895 19.047 29.922 1 50.19 457 HIS B CA 1
ATOM 11878 C C . HIS B 1 457 ? 2.521 18.422 29.703 1 50.19 457 HIS B C 1
ATOM 11880 O O . HIS B 1 457 ? 1.53 18.875 30.281 1 50.19 457 HIS B O 1
ATOM 11886 N N . ASP B 1 458 ? 2.539 17.375 28.906 1 60.62 458 ASP B N 1
ATOM 11887 C CA . ASP B 1 458 ? 1.295 16.656 28.656 1 60.62 458 ASP B CA 1
ATOM 11888 C C . ASP B 1 458 ? 0.91 15.781 29.844 1 60.62 458 ASP B C 1
ATOM 11890 O O . ASP B 1 458 ? 1.775 15.188 30.484 1 60.62 458 ASP B O 1
ATOM 11894 N N . GLU B 1 459 ? -0.35 15.883 30.25 1 57.19 459 GLU B N 1
ATOM 11895 C CA . GLU B 1 459 ? -0.873 15.141 31.406 1 57.19 459 GLU B CA 1
ATOM 11896 C C . GLU B 1 459 ? -0.591 13.648 31.266 1 57.19 459 GLU B C 1
ATOM 11898 O O . GLU B 1 459 ? -0.371 12.961 32.281 1 57.19 459 GLU B O 1
ATOM 11903 N N . TYR B 1 460 ? -0.511 13.281 30.062 1 65 460 TYR B N 1
ATOM 11904 C CA . TYR B 1 460 ? -0.324 11.859 29.797 1 65 460 TYR B CA 1
ATOM 11905 C C . TYR B 1 460 ? 1.097 11.422 30.141 1 65 460 TYR B C 1
ATOM 11907 O O . TYR B 1 460 ? 1.314 10.305 30.594 1 65 460 TYR B O 1
ATOM 11915 N N . PHE B 1 461 ? 2.041 12.375 29.969 1 67.44 461 PHE B N 1
ATOM 11916 C CA . PHE B 1 461 ? 3.441 12 30.141 1 67.44 461 PHE B CA 1
ATOM 11917 C C . PHE B 1 461 ? 4.039 12.672 31.359 1 67.44 461 PHE B C 1
ATOM 11919 O O . PHE B 1 461 ? 5.258 12.812 31.469 1 67.44 461 PHE B O 1
ATOM 11926 N N . ARG B 1 462 ? 3.279 13.062 32.156 1 55.22 462 ARG B N 1
ATOM 11927 C CA . ARG B 1 462 ? 3.711 13.836 33.312 1 55.22 462 ARG B CA 1
ATOM 11928 C C . ARG B 1 462 ? 4.715 13.047 34.156 1 55.22 462 ARG B C 1
ATOM 11930 O O . ARG B 1 462 ? 5.617 13.625 34.75 1 55.22 462 ARG B O 1
ATOM 11937 N N . GLY B 1 463 ? 4.648 11.789 34.031 1 56.75 463 GLY B N 1
ATOM 11938 C CA . GLY B 1 463 ? 5.512 10.992 34.875 1 56.75 463 GLY B CA 1
ATOM 11939 C C . GLY B 1 463 ? 6.812 10.594 34.219 1 56.75 463 GLY B C 1
ATOM 11940 O O . GLY B 1 463 ? 7.703 10.039 34.875 1 56.75 463 GLY B O 1
ATOM 11941 N N . ALA B 1 464 ? 6.938 11.039 32.938 1 62.69 464 ALA B N 1
ATOM 11942 C CA . ALA B 1 464 ? 8.109 10.539 32.219 1 62.69 464 ALA B CA 1
ATOM 11943 C C . ALA B 1 464 ? 9.32 11.422 32.469 1 62.69 464 ALA B C 1
ATOM 11945 O O . ALA B 1 464 ? 9.195 12.641 32.625 1 62.69 464 ALA B O 1
ATOM 11946 N N . ASP B 1 465 ? 10.445 10.75 32.75 1 55.41 465 ASP B N 1
ATOM 11947 C CA . ASP B 1 465 ? 11.719 11.453 32.875 1 55.41 465 ASP B CA 1
ATOM 11948 C C . ASP B 1 465 ? 12.25 11.914 31.531 1 55.41 465 ASP B C 1
ATOM 11950 O O . ASP B 1 465 ? 12.906 11.148 30.828 1 55.41 465 ASP B O 1
ATOM 11954 N N . ILE B 1 466 ? 11.906 13.07 31.156 1 61.25 466 ILE B N 1
ATOM 11955 C CA . ILE B 1 466 ? 12.211 13.602 29.828 1 61.25 466 ILE B CA 1
ATOM 11956 C C . ILE B 1 466 ? 13.727 13.672 29.641 1 61.25 466 ILE B C 1
ATOM 11958 O O . ILE B 1 466 ? 14.227 13.422 28.547 1 61.25 466 ILE B O 1
ATOM 11962 N N . GLU B 1 467 ? 14.461 14.023 30.641 1 53.81 467 GLU B N 1
ATOM 11963 C CA . GLU B 1 467 ? 15.906 14.188 30.516 1 53.81 467 GLU B CA 1
ATOM 11964 C C . GLU B 1 467 ? 16.594 12.852 30.234 1 53.81 467 GLU B C 1
ATOM 11966 O O . GLU B 1 467 ? 17.531 12.781 29.453 1 53.81 467 GLU B O 1
ATOM 11971 N N . ARG B 1 468 ? 16.062 11.859 30.859 1 57.03 468 ARG B N 1
ATOM 11972 C CA . ARG B 1 468 ? 16.609 10.523 30.594 1 57.03 468 ARG B CA 1
ATOM 11973 C C . ARG B 1 468 ? 16.312 10.094 29.172 1 57.03 468 ARG B C 1
ATOM 11975 O O . ARG B 1 468 ? 17.156 9.445 28.531 1 57.03 468 ARG B O 1
ATOM 11982 N N . ILE B 1 469 ? 15.172 10.547 28.875 1 67.25 469 ILE B N 1
ATOM 11983 C CA . ILE B 1 469 ? 14.789 10.18 27.516 1 67.25 469 ILE B CA 1
ATOM 11984 C C . ILE B 1 469 ? 15.656 10.93 26.516 1 67.25 469 ILE B C 1
ATOM 11986 O O . ILE B 1 469 ? 16.094 10.359 25.516 1 67.25 469 ILE B O 1
ATOM 11990 N N . ARG B 1 470 ? 15.984 12.172 26.828 1 61.84 470 ARG B N 1
ATOM 11991 C CA . ARG B 1 470 ? 16.828 12.984 25.953 1 61.84 470 ARG B CA 1
ATOM 11992 C C . ARG B 1 470 ? 18.219 12.391 25.812 1 61.84 470 ARG B C 1
ATOM 11994 O O . ARG B 1 470 ? 18.812 12.406 24.734 1 61.84 470 ARG B O 1
ATOM 12001 N N . SER B 1 471 ? 18.703 11.867 26.906 1 56.16 471 SER B N 1
ATOM 12002 C CA . SER B 1 471 ? 20.047 11.297 26.891 1 56.16 471 SER B CA 1
ATOM 12003 C C . SER B 1 471 ? 20.094 10.016 26.062 1 56.16 471 SER B C 1
ATOM 12005 O O . SER B 1 471 ? 21.141 9.664 25.516 1 56.16 471 SER B O 1
ATOM 12007 N N . HIS B 1 472 ? 19 9.43 25.984 1 53.81 472 HIS B N 1
ATOM 12008 C CA . HIS B 1 472 ? 18.953 8.172 25.25 1 53.81 472 HIS B CA 1
ATOM 12009 C C . HIS B 1 472 ? 18.578 8.414 23.781 1 53.81 472 HIS B C 1
ATOM 12011 O O . HIS B 1 472 ? 18.578 7.484 22.984 1 53.81 472 HIS B O 1
ATOM 12017 N N . LEU B 1 473 ? 18.172 9.562 23.469 1 55.88 473 LEU B N 1
ATOM 12018 C CA . LEU B 1 473 ? 17.875 9.906 22.078 1 55.88 473 LEU B CA 1
ATOM 12019 C C . LEU B 1 473 ? 19.078 10.531 21.406 1 55.88 473 LEU B C 1
ATOM 12021 O O . LEU B 1 473 ? 19.266 11.75 21.453 1 55.88 473 LEU B O 1
ATOM 12025 N N . PRO B 1 474 ? 20.172 9.734 21.031 1 50.44 474 PRO B N 1
ATOM 12026 C CA . PRO B 1 474 ? 21.359 10.328 20.406 1 50.44 474 PRO B CA 1
ATOM 12027 C C . PRO B 1 474 ? 21.016 11.211 19.203 1 50.44 474 PRO B C 1
ATOM 12029 O O . PRO B 1 474 ? 19.984 10.992 18.547 1 50.44 474 PRO B O 1
ATOM 12032 N N . ALA B 1 475 ? 21.75 12.359 19.031 1 51.72 475 ALA B N 1
ATOM 12033 C CA . ALA B 1 475 ? 21.625 13.289 17.922 1 51.72 475 ALA B CA 1
ATOM 12034 C C . ALA B 1 475 ? 21.781 12.578 16.578 1 51.72 475 ALA B C 1
ATOM 12036 O O . ALA B 1 475 ? 22.5 11.578 16.484 1 51.72 475 ALA B O 1
ATOM 12037 N N . LEU B 1 476 ? 20.859 12.617 15.664 1 50.31 476 LEU B N 1
ATOM 12038 C CA . LEU B 1 476 ? 20.906 12.078 14.305 1 50.31 476 LEU B CA 1
ATOM 12039 C C . LEU B 1 476 ? 22.25 12.359 13.656 1 50.31 476 LEU B C 1
ATOM 12041 O O . LEU B 1 476 ? 22.547 11.852 12.57 1 50.31 476 LEU B O 1
ATOM 12045 N N . GLY B 1 477 ? 23.328 13.234 14.188 1 43.72 477 GLY B N 1
ATOM 12046 C CA . GLY B 1 477 ? 24.562 13.609 13.508 1 43.72 477 GLY B CA 1
ATOM 12047 C C . GLY B 1 477 ? 25.625 12.547 13.578 1 43.72 477 GLY B C 1
ATOM 12048 O O . GLY B 1 477 ? 25.562 11.648 14.43 1 43.72 477 GLY B O 1
ATOM 12049 N N . PRO B 1 478 ? 26.594 12.398 12.625 1 34.88 478 PRO B N 1
ATOM 12050 C CA . PRO B 1 478 ? 27.719 11.461 12.602 1 34.88 478 PRO B CA 1
ATOM 12051 C C . PRO B 1 478 ? 28.531 11.484 13.906 1 34.88 478 PRO B C 1
ATOM 12053 O O . PRO B 1 478 ? 28.781 12.555 14.461 1 34.88 478 PRO B O 1
ATOM 12056 N N . SER B 1 479 ? 28.469 10.555 14.68 1 34.31 479 SER B N 1
ATOM 12057 C CA . SER B 1 479 ? 29.406 10.383 15.781 1 34.31 479 SER B CA 1
ATOM 12058 C C . SER B 1 479 ? 30.844 10.648 15.328 1 34.31 479 SER B C 1
ATOM 12060 O O . SER B 1 479 ? 31.406 9.891 14.531 1 34.31 479 SER B O 1
ATOM 12062 N N . GLU B 1 480 ? 31.484 11.789 15.055 1 31.52 480 GLU B N 1
ATOM 12063 C CA . GLU B 1 480 ? 32.938 11.883 15 1 31.52 480 GLU B CA 1
ATOM 12064 C C . GLU B 1 480 ? 33.594 11.188 16.203 1 31.52 480 GLU B C 1
ATOM 12066 O O . GLU B 1 480 ? 33.156 11.383 17.344 1 31.52 480 GLU B O 1
ATOM 12071 N N . PRO B 1 481 ? 34.25 10.117 15.945 1 28.94 481 PRO B N 1
ATOM 12072 C CA . PRO B 1 481 ? 35.031 9.633 17.078 1 28.94 481 PRO B CA 1
ATOM 12073 C C . PRO B 1 481 ? 35.75 10.75 17.828 1 28.94 481 PRO B C 1
ATOM 12075 O O . PRO B 1 481 ? 36.125 11.766 17.219 1 28.94 481 PRO B O 1
ATOM 12078 N N . PRO B 1 482 ? 35.688 10.82 19.125 1 28.34 482 PRO B N 1
ATOM 12079 C CA . PRO B 1 482 ? 36.531 11.797 19.844 1 28.34 482 PRO B CA 1
ATOM 12080 C C . PRO B 1 482 ? 38 11.734 19.453 1 28.34 482 PRO B C 1
ATOM 12082 O O . PRO B 1 482 ? 38.594 10.664 19.516 1 28.34 482 PRO B O 1
ATOM 12085 N N . CYS B 1 483 ? 38.469 12.367 18.438 1 26.81 483 CYS B N 1
ATOM 12086 C CA . CYS B 1 483 ? 39.906 12.477 18.359 1 26.81 483 CYS B CA 1
ATOM 12087 C C . CYS B 1 483 ? 40.5 12.844 19.719 1 26.81 483 CYS B C 1
ATOM 12089 O O . CYS B 1 483 ? 40.031 13.781 20.375 1 26.81 483 CYS B O 1
ATOM 12091 N N . PRO B 1 484 ? 41.344 11.977 20.375 1 27.88 484 PRO B N 1
ATOM 12092 C CA . PRO B 1 484 ? 41.969 12.203 21.672 1 27.88 484 PRO B CA 1
ATOM 12093 C C . PRO B 1 484 ? 42.531 13.617 21.812 1 27.88 484 PRO B C 1
ATOM 12095 O O . PRO B 1 484 ? 42.594 14.156 22.922 1 27.88 484 PRO B O 1
ATOM 12098 N N . ASN B 1 485 ? 43.438 14.047 20.891 1 26.45 485 ASN B N 1
ATOM 12099 C CA . ASN B 1 485 ? 44.344 15.125 21.266 1 26.45 485 ASN B CA 1
ATOM 12100 C C . ASN B 1 485 ? 43.625 16.453 21.422 1 26.45 485 ASN B C 1
ATOM 12102 O O . ASN B 1 485 ? 44.156 17.391 22.031 1 26.45 485 ASN B O 1
ATOM 12106 N N . ASN B 1 486 ? 42.938 16.938 20.391 1 24.83 486 ASN B N 1
ATOM 12107 C CA . ASN B 1 486 ? 42.719 18.375 20.438 1 24.83 486 ASN B CA 1
ATOM 12108 C C . ASN B 1 486 ? 41.656 18.734 21.469 1 24.83 486 ASN B C 1
ATOM 12110 O O . ASN B 1 486 ? 40.469 18.578 21.219 1 24.83 486 ASN B O 1
ATOM 12114 N N . GLU B 1 487 ? 41.781 18.625 22.797 1 27.72 487 GLU B N 1
ATOM 12115 C CA . GLU B 1 487 ? 41.188 19.109 24.031 1 27.72 487 GLU B CA 1
ATOM 12116 C C . GLU B 1 487 ? 40.781 20.562 23.922 1 27.72 487 GLU B C 1
ATOM 12118 O O . GLU B 1 487 ? 39.875 21.016 24.609 1 27.72 487 GLU B O 1
ATOM 12123 N N . ALA B 1 488 ? 41.594 21.438 23.25 1 28.69 488 ALA B N 1
ATOM 12124 C CA . ALA B 1 488 ? 41.594 22.875 23.531 1 28.69 488 ALA B CA 1
ATOM 12125 C C . ALA B 1 488 ? 40.406 23.562 22.875 1 28.69 488 ALA B C 1
ATOM 12127 O O . ALA B 1 488 ? 39.875 24.531 23.422 1 28.69 488 ALA B O 1
ATOM 12128 N N . THR B 1 489 ? 40.25 23.375 21.578 1 25.72 489 THR B N 1
ATOM 12129 C CA . THR B 1 489 ? 39.5 24.422 20.875 1 25.72 489 THR B CA 1
ATOM 12130 C C . THR B 1 489 ? 38 24.219 21.031 1 25.72 489 THR B C 1
ATOM 12132 O O . THR B 1 489 ? 37.312 23.875 20.062 1 25.72 489 THR B O 1
ATOM 12135 N N . ARG B 1 490 ? 37.438 23.375 21.828 1 30.16 490 ARG B N 1
ATOM 12136 C CA . ARG B 1 490 ? 36 23.234 22.125 1 30.16 490 ARG B CA 1
ATOM 12137 C C . ARG B 1 490 ? 35.406 24.547 22.625 1 30.16 490 ARG B C 1
ATOM 12139 O O . ARG B 1 490 ? 34.25 24.594 23.031 1 30.16 490 ARG B O 1
ATOM 12146 N N . SER B 1 491 ? 36.281 25.641 22.875 1 24.31 491 SER B N 1
ATOM 12147 C CA . SER B 1 491 ? 35.75 26.797 23.578 1 24.31 491 SER B CA 1
ATOM 12148 C C . SER B 1 491 ? 34.781 27.594 22.703 1 24.31 491 SER B C 1
ATOM 12150 O O . SER B 1 491 ? 33.75 28.062 23.188 1 24.31 491 SER B O 1
ATOM 12152 N N . SER B 1 492 ? 35.25 28.141 21.516 1 23.41 492 SER B N 1
ATOM 12153 C CA . SER B 1 492 ? 34.688 29.359 20.953 1 23.41 492 SER B CA 1
ATOM 12154 C C . SER B 1 492 ? 33.438 29.062 20.125 1 23.41 492 SER B C 1
ATOM 12156 O O . SER B 1 492 ? 32.594 29.938 19.922 1 23.41 492 SER B O 1
ATOM 12158 N N . GLY B 1 493 ? 33.406 27.984 19.406 1 24.41 493 GLY B N 1
ATOM 12159 C CA . GLY B 1 493 ? 32.438 27.906 18.328 1 24.41 493 GLY B CA 1
ATOM 12160 C C . GLY B 1 493 ? 31.031 27.609 18.828 1 24.41 493 GLY B C 1
ATOM 12161 O O . GLY B 1 493 ? 30.141 27.266 18.031 1 24.41 493 GLY B O 1
ATOM 12162 N N . ASP B 1 494 ? 30.781 27.375 20.094 1 25.36 494 ASP B N 1
ATOM 12163 C CA . ASP B 1 494 ? 29.5 27.109 20.734 1 25.36 494 ASP B CA 1
ATOM 12164 C C . ASP B 1 494 ? 28.547 28.312 20.578 1 25.36 494 ASP B C 1
ATOM 12166 O O . ASP B 1 494 ? 27.469 28.312 21.156 1 25.36 494 ASP B O 1
ATOM 12170 N N . GLU B 1 495 ? 29.109 29.547 20.141 1 23.91 495 GLU B N 1
ATOM 12171 C CA . GLU B 1 495 ? 28.422 30.828 20.188 1 23.91 495 GLU B CA 1
ATOM 12172 C C . GLU B 1 495 ? 27.344 30.906 19.109 1 23.91 495 GLU B C 1
ATOM 12174 O O . GLU B 1 495 ? 26.484 31.781 19.141 1 23.91 495 GLU B O 1
ATOM 12179 N N . VAL B 1 496 ? 27.672 30.25 17.984 1 23.67 496 VAL B N 1
ATOM 12180 C CA . VAL B 1 496 ? 26.938 30.703 16.797 1 23.67 496 VAL B CA 1
ATOM 12181 C C . VAL B 1 496 ? 25.469 30.297 16.922 1 23.67 496 VAL B C 1
ATOM 12183 O O . VAL B 1 496 ? 24.609 30.797 16.188 1 23.67 496 VAL B O 1
ATOM 12186 N N . LEU B 1 497 ? 25.266 29.234 17.578 1 24.02 497 LEU B N 1
ATOM 12187 C CA . LEU B 1 497 ? 23.922 28.734 17.312 1 24.02 497 LEU B CA 1
ATOM 12188 C C . LEU B 1 497 ? 22.859 29.641 17.922 1 24.02 497 LEU B C 1
ATOM 12190 O O . LEU B 1 497 ? 21.672 29.328 17.906 1 24.02 497 LEU B O 1
ATOM 12194 N N . THR B 1 498 ? 23.266 30.656 18.75 1 22.95 498 THR B N 1
ATOM 12195 C CA . THR B 1 498 ? 22.203 31.297 19.516 1 22.95 498 THR B CA 1
ATOM 12196 C C . THR B 1 498 ? 21.344 32.188 18.609 1 22.95 498 THR B C 1
ATOM 12198 O O . THR B 1 498 ? 20.422 32.844 19.078 1 22.95 498 THR B O 1
ATOM 12201 N N . ALA B 1 499 ? 21.953 32.688 17.516 1 23.19 499 ALA B N 1
ATOM 12202 C CA . ALA B 1 499 ? 21.359 33.938 17 1 23.19 499 ALA B CA 1
ATOM 12203 C C . ALA B 1 499 ? 19.891 33.688 16.609 1 23.19 499 ALA B C 1
ATOM 12205 O O . ALA B 1 499 ? 19.016 34.406 17.094 1 23.19 499 ALA B O 1
ATOM 12206 N N . ALA B 1 500 ? 19.672 33.75 15.195 1 23.31 500 ALA B N 1
ATOM 12207 C CA . ALA B 1 500 ? 18.5 34.344 14.555 1 23.31 500 ALA B CA 1
ATOM 12208 C C . ALA B 1 500 ? 17.281 33.438 14.688 1 23.31 500 ALA B C 1
ATOM 12210 O O . ALA B 1 500 ? 17.281 32.312 14.211 1 23.31 500 ALA B O 1
ATOM 12211 N N . SER B 1 501 ? 16.625 33.562 15.758 1 23.19 501 SER B N 1
ATOM 12212 C CA . SER B 1 501 ? 15.414 32.906 16.234 1 23.19 501 SER B CA 1
ATOM 12213 C C . SER B 1 501 ? 14.281 33 15.211 1 23.19 501 SER B C 1
ATOM 12215 O O . SER B 1 501 ? 13.555 34 15.195 1 23.19 501 SER B O 1
ATOM 12217 N N . VAL B 1 502 ? 14.625 32.906 13.938 1 22.39 502 VAL B N 1
ATOM 12218 C CA . VAL B 1 502 ? 13.445 33 13.086 1 22.39 502 VAL B CA 1
ATOM 12219 C C . VAL B 1 502 ? 12.438 31.938 13.516 1 22.39 502 VAL B C 1
ATOM 12221 O O . VAL B 1 502 ? 12.797 30.766 13.719 1 22.39 502 VAL B O 1
ATOM 12224 N N . ALA B 1 503 ? 11.352 32.406 14.125 1 25.33 503 ALA B N 1
ATOM 12225 C CA . ALA B 1 503 ? 10.242 31.625 14.656 1 25.33 503 ALA B CA 1
ATOM 12226 C C . ALA B 1 503 ? 9.766 30.594 13.641 1 25.33 503 ALA B C 1
ATOM 12228 O O . ALA B 1 503 ? 9.375 30.953 12.523 1 25.33 503 ALA B O 1
ATOM 12229 N N . PRO B 1 504 ? 10.43 29.406 13.508 1 26.14 504 PRO B N 1
ATOM 12230 C CA . PRO B 1 504 ? 10.023 28.422 12.5 1 26.14 504 PRO B CA 1
ATOM 12231 C C . PRO B 1 504 ? 8.516 28.172 12.5 1 26.14 504 PRO B C 1
ATOM 12233 O O . PRO B 1 504 ? 7.871 28.266 13.547 1 26.14 504 PRO B O 1
ATOM 12236 N N . HIS B 1 505 ? 7.832 28.578 11.508 1 23.92 505 HIS B N 1
ATOM 12237 C CA . HIS B 1 505 ? 6.422 28.234 11.336 1 23.92 505 HIS B CA 1
ATOM 12238 C C . HIS B 1 505 ? 6.176 26.75 11.578 1 23.92 505 HIS B C 1
ATOM 12240 O O . HIS B 1 505 ? 6.836 25.906 10.977 1 23.92 505 HIS B O 1
ATOM 12246 N N . PRO B 1 506 ? 5.859 26.312 12.781 1 27.23 506 PRO B N 1
ATOM 12247 C CA . PRO B 1 506 ? 5.672 24.891 13.07 1 27.23 506 PRO B CA 1
ATOM 12248 C C . PRO B 1 506 ? 4.891 24.172 11.984 1 27.23 506 PRO B C 1
ATOM 12250 O O . PRO B 1 506 ? 3.961 24.734 11.398 1 27.23 506 PRO B O 1
ATOM 12253 N N . MET B 1 507 ? 5.539 23.547 11.188 1 26.55 507 MET B N 1
ATOM 12254 C CA . MET B 1 507 ? 4.82 22.609 10.328 1 26.55 507 MET B CA 1
ATOM 12255 C C . MET B 1 507 ? 3.604 22.047 11.047 1 26.55 507 MET B C 1
ATOM 12257 O O . MET B 1 507 ? 3.693 21.641 12.211 1 26.55 507 MET B O 1
ATOM 12261 N N . GLN B 1 508 ? 2.465 22.516 10.688 1 26.69 508 GLN B N 1
ATOM 12262 C CA . GLN B 1 508 ? 1.185 22.094 11.258 1 26.69 508 GLN B CA 1
ATOM 12263 C C . GLN B 1 508 ? 1.102 20.578 11.391 1 26.69 508 GLN B C 1
ATOM 12265 O O . GLN B 1 508 ? 0.714 19.891 10.445 1 26.69 508 GLN B O 1
ATOM 12270 N N . PHE B 1 509 ? 2.215 19.922 11.586 1 27.36 509 PHE B N 1
ATOM 12271 C CA . PHE B 1 509 ? 1.792 18.625 12.109 1 27.36 509 PHE B CA 1
ATOM 12272 C C . PHE B 1 509 ? 0.637 18.797 13.086 1 27.36 509 PHE B C 1
ATOM 12274 O O . PHE B 1 509 ? 0.618 19.734 13.883 1 27.36 509 PHE B O 1
ATOM 12281 N N . VAL B 1 510 ? -0.534 18.531 12.641 1 27.28 510 VAL B N 1
ATOM 12282 C CA . VAL B 1 510 ? -1.623 18.438 13.609 1 27.28 510 VAL B CA 1
ATOM 12283 C C . VAL B 1 510 ? -1.076 17.984 14.961 1 27.28 510 VAL B C 1
ATOM 12285 O O . VAL B 1 510 ? -0.742 16.812 15.148 1 27.28 510 VAL B O 1
ATOM 12288 N N . THR B 1 511 ? 0 18.469 15.336 1 28.12 511 THR B N 1
ATOM 12289 C CA . THR B 1 511 ? 0.264 18.281 16.75 1 28.12 511 THR B CA 1
ATOM 12290 C C . THR B 1 511 ? -0.951 18.688 17.594 1 28.12 511 THR B C 1
ATOM 12292 O O . THR B 1 511 ? -1.17 19.875 17.828 1 28.12 511 THR B O 1
ATOM 12295 N N . SER B 1 512 ? -2.145 18.453 17.203 1 27.56 512 SER B N 1
ATOM 12296 C CA . SER B 1 512 ? -3.037 18.812 18.312 1 27.56 512 SER B CA 1
ATOM 12297 C C . SER B 1 512 ? -2.4 18.516 19.656 1 27.56 512 SER B C 1
ATOM 12299 O O . SER B 1 512 ? -2.15 17.359 20 1 27.56 512 SER B O 1
ATOM 12301 N N . PRO B 1 513 ? -1.388 19.125 20.016 1 27.41 513 PRO B N 1
ATOM 12302 C CA . PRO B 1 513 ? -1.35 19 21.469 1 27.41 513 PRO B CA 1
ATOM 12303 C C . PRO B 1 513 ? -2.742 18.891 22.094 1 27.41 513 PRO B C 1
ATOM 12305 O O . PRO B 1 513 ? -3.723 19.344 21.5 1 27.41 513 PRO B O 1
ATOM 12308 N N . MET B 1 514 ? -2.988 17.875 22.875 1 27.09 514 MET B N 1
ATOM 12309 C CA . MET B 1 514 ? -4.219 17.719 23.656 1 27.09 514 MET B CA 1
ATOM 12310 C C . MET B 1 514 ? -4.699 19.078 24.188 1 27.09 514 MET B C 1
ATOM 12312 O O . MET B 1 514 ? -4.238 19.531 25.219 1 27.09 514 MET B O 1
ATOM 12316 N N . GLY B 1 515 ? -4.602 20.141 23.594 1 27.22 515 GLY B N 1
ATOM 12317 C CA . GLY B 1 515 ? -5.176 21.359 24.125 1 27.22 515 GLY B CA 1
ATOM 12318 C C . GLY B 1 515 ? -6.531 21.156 24.766 1 27.22 515 GLY B C 1
ATOM 12319 O O . GLY B 1 515 ? -7.285 20.266 24.375 1 27.22 515 GLY B O 1
ATOM 12320 N N . THR B 1 516 ? -6.555 21.422 26.031 1 26.41 516 THR B N 1
ATOM 12321 C CA . THR B 1 516 ? -7.828 21.422 26.75 1 26.41 516 THR B CA 1
ATOM 12322 C C . THR B 1 516 ? -8.898 22.156 25.938 1 26.41 516 THR B C 1
ATOM 12324 O O . THR B 1 516 ? -8.781 23.359 25.688 1 26.41 516 THR B O 1
ATOM 12327 N N . VAL B 1 517 ? -9.219 21.797 24.844 1 27.7 517 VAL B N 1
ATOM 12328 C CA . VAL B 1 517 ? -10.477 22.344 24.328 1 27.7 517 VAL B CA 1
ATOM 12329 C C . VAL B 1 517 ? -11.406 22.672 25.5 1 27.7 517 VAL B C 1
ATOM 12331 O O . VAL B 1 517 ? -11.648 21.828 26.359 1 27.7 517 VAL B O 1
ATOM 12334 N N . GLU B 1 518 ? -11.406 23.922 25.875 1 26.8 518 GLU B N 1
ATOM 12335 C CA . GLU B 1 518 ? -12.5 24.266 26.766 1 26.8 518 GLU B CA 1
ATOM 12336 C C . GLU B 1 518 ? -13.781 23.531 26.391 1 26.8 518 GLU B C 1
ATOM 12338 O O . GLU B 1 518 ? -14.398 23.844 25.359 1 26.8 518 GLU B O 1
ATOM 12343 N N . LEU B 1 519 ? -13.758 22.25 26.438 1 29.42 519 LEU B N 1
ATOM 12344 C CA . LEU B 1 519 ? -15.078 21.625 26.359 1 29.42 519 LEU B CA 1
ATOM 12345 C C . LEU B 1 519 ? -16.125 22.516 27.047 1 29.42 519 LEU B C 1
ATOM 12347 O O . LEU B 1 519 ? -15.852 23.125 28.078 1 29.42 519 LEU B O 1
ATOM 12351 N N . PRO B 1 520 ? -16.984 23.203 26.453 1 26.83 520 PRO B N 1
ATOM 12352 C CA . PRO B 1 520 ? -17.984 23.953 27.219 1 26.83 520 PRO B CA 1
ATOM 12353 C C . PRO B 1 520 ? -18.141 23.422 28.641 1 26.83 520 PRO B C 1
ATOM 12355 O O . PRO B 1 520 ? -18.172 22.219 28.859 1 26.83 520 PRO B O 1
ATOM 12358 N N . THR B 1 521 ? -17.531 24 29.656 1 26.77 521 THR B N 1
ATOM 12359 C CA . THR B 1 521 ? -17.641 23.719 31.078 1 26.77 521 THR B CA 1
ATOM 12360 C C . THR B 1 521 ? -19.016 23.188 31.422 1 26.77 521 THR B C 1
ATOM 12362 O O . THR B 1 521 ? -20.031 23.703 30.953 1 26.77 521 THR B O 1
ATOM 12365 N N . LEU B 1 522 ? -19.156 22.047 31.812 1 28.73 522 LEU B N 1
ATOM 12366 C CA . LEU B 1 522 ? -20.312 21.406 32.438 1 28.73 522 LEU B CA 1
ATOM 12367 C C . LEU B 1 522 ? -21.047 22.391 33.344 1 28.73 522 LEU B C 1
ATOM 12369 O O . LEU B 1 522 ? -22.156 22.094 33.812 1 28.73 522 LEU B O 1
ATOM 12373 N N . ALA B 1 523 ? -20.453 23.469 33.938 1 27.23 523 ALA B N 1
ATOM 12374 C CA . ALA B 1 523 ? -21.156 24.359 34.875 1 27.23 523 ALA B CA 1
ATOM 12375 C C . ALA B 1 523 ? -22.297 25.094 34.156 1 27.23 523 ALA B C 1
ATOM 12377 O O . ALA B 1 523 ? -23.328 25.391 34.75 1 27.23 523 ALA B O 1
ATOM 12378 N N . ARG B 1 524 ? -22.219 25.516 32.969 1 31.41 524 ARG B N 1
ATOM 12379 C CA . ARG B 1 524 ? -23.422 26.094 32.406 1 31.41 524 ARG B CA 1
ATOM 12380 C C . ARG B 1 524 ? -24.5 25.031 32.188 1 31.41 524 ARG B C 1
ATOM 12382 O O . ARG B 1 524 ? -25.672 25.359 32.031 1 31.41 524 ARG B O 1
ATOM 12389 N N . VAL B 1 525 ? -24.109 23.781 32.156 1 29.77 525 VAL B N 1
ATOM 12390 C CA . VAL B 1 525 ? -25.172 22.781 32.156 1 29.77 525 VAL B CA 1
ATOM 12391 C C . VAL B 1 525 ? -25.766 22.672 33.562 1 29.77 525 VAL B C 1
ATOM 12393 O O . VAL B 1 525 ? -26.953 22.375 33.719 1 29.77 525 VAL B O 1
ATOM 12396 N N . ALA B 1 526 ? -24.984 22.875 34.594 1 28.98 526 ALA B N 1
ATOM 12397 C CA . ALA B 1 526 ? -25.625 22.781 35.906 1 28.98 526 ALA B CA 1
ATOM 12398 C C . ALA B 1 526 ? -26.625 23.922 36.094 1 28.98 526 ALA B C 1
ATOM 12400 O O . ALA B 1 526 ? -27.703 23.734 36.656 1 28.98 526 ALA B O 1
ATOM 12401 N N . THR B 1 527 ? -26.281 25.219 35.875 1 28.97 527 THR B N 1
ATOM 12402 C CA . THR B 1 527 ? -27.266 26.266 36.094 1 28.97 527 THR B CA 1
ATOM 12403 C C . THR B 1 527 ? -28.375 26.188 35.062 1 28.97 527 THR B C 1
ATOM 12405 O O . THR B 1 527 ? -29.516 26.609 35.312 1 28.97 527 THR B O 1
ATOM 12408 N N . ALA B 1 528 ? -28.141 25.875 33.781 1 29.22 528 ALA B N 1
ATOM 12409 C CA . ALA B 1 528 ? -29.281 25.734 32.875 1 29.22 528 ALA B CA 1
ATOM 12410 C C . ALA B 1 528 ? -30.125 24.516 33.25 1 29.22 528 ALA B C 1
ATOM 12412 O O . ALA B 1 528 ? -31.328 24.484 33 1 29.22 528 ALA B O 1
ATOM 12413 N N . THR B 1 529 ? -29.516 23.469 33.781 1 29.64 529 THR B N 1
ATOM 12414 C CA . THR B 1 529 ? -30.406 22.391 34.188 1 29.64 529 THR B CA 1
ATOM 12415 C C . THR B 1 529 ? -31.141 22.766 35.469 1 29.64 529 THR B C 1
ATOM 12417 O O . THR B 1 529 ? -32.156 22.172 35.812 1 29.64 529 THR B O 1
ATOM 12420 N N . SER B 1 530 ? -30.625 23.438 36.375 1 28.75 530 SER B N 1
ATOM 12421 C CA . SER B 1 530 ? -31.516 23.625 37.531 1 28.75 530 SER B CA 1
ATOM 12422 C C . SER B 1 530 ? -32.719 24.469 37.156 1 28.75 530 SER B C 1
ATOM 12424 O O . SER B 1 530 ? -33.812 24.266 37.688 1 28.75 530 SER B O 1
ATOM 12426 N N . GLY B 1 531 ? -32.656 25.625 36.469 1 28.31 531 GLY B N 1
ATOM 12427 C CA . GLY B 1 531 ? -33.906 26.312 36.188 1 28.31 531 GLY B CA 1
ATOM 12428 C C . GLY B 1 531 ? -34.719 25.672 35.062 1 28.31 531 GLY B C 1
ATOM 12429 O O . GLY B 1 531 ? -35.812 26.125 34.719 1 28.31 531 GLY B O 1
ATOM 12430 N N . LEU B 1 532 ? -34.156 25.141 34 1 29.66 532 LEU B N 1
ATOM 12431 C CA . LEU B 1 532 ? -35.094 24.562 33.031 1 29.66 532 LEU B CA 1
ATOM 12432 C C . LEU B 1 532 ? -35.656 23.266 33.562 1 29.66 532 LEU B C 1
ATOM 12434 O O . LEU B 1 532 ? -35.25 22.172 33.156 1 29.66 532 LEU B O 1
ATOM 12438 N N . ALA B 1 533 ? -35.969 22.969 34.719 1 29.5 533 ALA B N 1
ATOM 12439 C CA . ALA B 1 533 ? -36.812 21.938 35.312 1 29.5 533 ALA B CA 1
ATOM 12440 C C . ALA B 1 533 ? -38.188 21.906 34.625 1 29.5 533 ALA B C 1
ATOM 12442 O O . ALA B 1 533 ? -39 21.016 34.875 1 29.5 533 ALA B O 1
ATOM 12443 N N . GLY B 1 534 ? -38.844 23.062 34.219 1 27.62 534 GLY B N 1
ATOM 12444 C CA . GLY B 1 534 ? -40.25 22.859 33.812 1 27.62 534 GLY B CA 1
ATOM 12445 C C . GLY B 1 534 ? -40.375 22.047 32.531 1 27.62 534 GLY B C 1
ATOM 12446 O O . GLY B 1 534 ? -39.375 21.578 31.969 1 27.62 534 GLY B O 1
ATOM 12447 N N . GLU B 1 535 ? -41.625 22.344 31.609 1 28.28 535 GLU B N 1
ATOM 12448 C CA . GLU B 1 535 ? -42.375 21.672 30.547 1 28.28 535 GLU B CA 1
ATOM 12449 C C . GLU B 1 535 ? -41.469 21.359 29.359 1 28.28 535 GLU B C 1
ATOM 12451 O O . GLU B 1 535 ? -41.531 20.281 28.781 1 28.28 535 GLU B O 1
ATOM 12456 N N . PRO B 1 536 ? -40.938 22.5 28.703 1 28.28 536 PRO B N 1
ATOM 12457 C CA . PRO B 1 536 ? -40.625 22.359 27.266 1 28.28 536 PRO B CA 1
ATOM 12458 C C . PRO B 1 536 ? -39.438 21.453 27 1 28.28 536 PRO B C 1
ATOM 12460 O O . PRO B 1 536 ? -39.031 21.297 25.844 1 28.28 536 PRO B O 1
ATOM 12463 N N . VAL B 1 537 ? -38.625 21.141 27.828 1 32.62 537 VAL B N 1
ATOM 12464 C CA . VAL B 1 537 ? -37.5 20.25 27.625 1 32.62 537 VAL B CA 1
ATOM 12465 C C . VAL B 1 537 ? -38 18.859 27.25 1 32.62 537 VAL B C 1
ATOM 12467 O O . VAL B 1 537 ? -37.25 18.031 26.75 1 32.62 537 VAL B O 1
ATOM 12470 N N . ALA B 1 538 ? -39.25 18.469 27.5 1 31.97 538 ALA B N 1
ATOM 12471 C CA . ALA B 1 538 ? -39.969 17.203 27.312 1 31.97 538 ALA B CA 1
ATOM 12472 C C . ALA B 1 538 ? -40.188 16.938 25.828 1 31.97 538 ALA B C 1
ATOM 12474 O O . ALA B 1 538 ? -40.125 15.789 25.375 1 31.97 538 ALA B O 1
ATOM 12475 N N . ALA B 1 539 ? -40.812 17.828 25.078 1 32.94 539 ALA B N 1
ATOM 12476 C CA . ALA B 1 539 ? -41.219 17.703 23.688 1 32.94 539 ALA B CA 1
ATOM 12477 C C . ALA B 1 539 ? -40 17.594 22.766 1 32.94 539 ALA B C 1
ATOM 12479 O O . ALA B 1 539 ? -40.062 17 21.688 1 32.94 539 ALA B O 1
ATOM 12480 N N . LEU B 1 540 ? -39.031 18.406 22.922 1 34.31 540 LEU B N 1
ATOM 12481 C CA . LEU B 1 540 ? -37.781 18.391 22.203 1 34.31 540 LEU B CA 1
ATOM 12482 C C . LEU B 1 540 ? -37.062 17.047 22.391 1 34.31 540 LEU B C 1
ATOM 12484 O O . LEU B 1 540 ? -36.125 16.734 21.641 1 34.31 540 LEU B O 1
ATOM 12488 N N . LEU B 1 541 ? -37.344 16.094 23.359 1 40.75 541 LEU B N 1
ATOM 12489 C CA . LEU B 1 541 ? -36.781 14.883 23.922 1 40.75 541 LEU B CA 1
ATOM 12490 C C . LEU B 1 541 ? -37.031 13.688 23 1 40.75 541 LEU B C 1
ATOM 12492 O O . LEU B 1 541 ? -36.281 12.703 23.031 1 40.75 541 LEU B O 1
ATOM 12496 N N . LYS B 1 542 ? -38.125 13.633 22.594 1 44.31 542 LYS B N 1
ATOM 12497 C CA . LYS B 1 542 ? -38.312 12.438 21.766 1 44.31 542 LYS B CA 1
ATOM 12498 C C . LYS B 1 542 ? -37.281 12.406 20.625 1 44.31 542 LYS B C 1
ATOM 12500 O O . LYS B 1 542 ? -36.625 11.391 20.391 1 44.31 542 LYS B O 1
ATOM 12505 N N . ASP B 1 543 ? -37.281 13.492 19.797 1 51.06 543 ASP B N 1
ATOM 12506 C CA . ASP B 1 543 ? -36.375 13.695 18.672 1 51.06 543 ASP B CA 1
ATOM 12507 C C . ASP B 1 543 ? -34.969 13.922 19.156 1 51.06 543 ASP B C 1
ATOM 12509 O O . ASP B 1 543 ? -34 13.516 18.484 1 51.06 543 ASP B O 1
ATOM 12513 N N . GLY B 1 544 ? -34.844 14.305 20.453 1 62.12 544 GLY B N 1
ATOM 12514 C CA . GLY B 1 544 ? -33.562 14.578 21.094 1 62.12 544 GLY B CA 1
ATOM 12515 C C . GLY B 1 544 ? -32.844 13.32 21.562 1 62.12 544 GLY B C 1
ATOM 12516 O O . GLY B 1 544 ? -31.625 13.25 21.547 1 62.12 544 GLY B O 1
ATOM 12517 N N . ARG B 1 545 ? -33.875 12.258 22.016 1 75 545 ARG B N 1
ATOM 12518 C CA . ARG B 1 545 ? -33.281 11.016 22.484 1 75 545 ARG B CA 1
ATOM 12519 C C . ARG B 1 545 ? -32.562 10.281 21.359 1 75 545 ARG B C 1
ATOM 12521 O O . ARG B 1 545 ? -31.516 9.664 21.562 1 75 545 ARG B O 1
ATOM 12528 N N . GLN B 1 546 ? -33.188 10.508 20.281 1 81 546 GLN B N 1
ATOM 12529 C CA . GLN B 1 546 ? -32.594 9.836 19.141 1 81 546 GLN B CA 1
ATOM 12530 C C . GLN B 1 546 ? -31.25 10.477 18.766 1 81 546 GLN B C 1
ATOM 12532 O O . GLN B 1 546 ? -30.297 9.781 18.422 1 81 546 GLN B O 1
ATOM 12537 N N . VAL B 1 547 ? -31.234 11.742 18.875 1 82.44 547 VAL B N 1
ATOM 12538 C CA . VAL B 1 547 ? -30.016 12.453 18.531 1 82.44 547 VAL B CA 1
ATOM 12539 C C . VAL B 1 547 ? -28.922 12.148 19.562 1 82.44 547 VAL B C 1
ATOM 12541 O O . VAL B 1 547 ? -27.75 12.023 19.203 1 82.44 547 VAL B O 1
ATOM 12544 N N . VAL B 1 548 ? -29.391 12 20.812 1 85.5 548 VAL B N 1
ATOM 12545 C CA . VAL B 1 548 ? -28.422 11.656 21.844 1 85.5 548 VAL B CA 1
ATOM 12546 C C . VAL B 1 548 ? -27.859 10.258 21.594 1 85.5 548 VAL B C 1
ATOM 12548 O O . VAL B 1 548 ? -26.672 10.023 21.781 1 85.5 548 VAL B O 1
ATOM 12551 N N . ARG B 1 549 ? -28.719 9.422 21.203 1 86.62 549 ARG B N 1
ATOM 12552 C CA . ARG B 1 549 ? -28.281 8.07 20.891 1 86.62 549 ARG B CA 1
ATOM 12553 C C . ARG B 1 549 ? -27.312 8.07 19.703 1 86.62 549 ARG B C 1
ATOM 12555 O O . ARG B 1 549 ? -26.359 7.297 19.688 1 86.62 549 ARG B O 1
ATOM 12562 N N . GLU B 1 550 ? -27.562 8.914 18.812 1 86.62 550 GLU B N 1
ATOM 12563 C CA . GLU B 1 550 ? -26.672 9.016 17.656 1 86.62 550 GLU B CA 1
ATOM 12564 C C . GLU B 1 550 ? -25.297 9.547 18.062 1 86.62 550 GLU B C 1
ATOM 12566 O O . GLU B 1 550 ? -24.281 9.094 17.531 1 86.62 550 GLU B O 1
ATOM 12571 N N . PHE B 1 551 ? -25.375 10.43 18.953 1 86.88 551 PHE B N 1
ATOM 12572 C CA . PHE B 1 551 ? -24.094 10.969 19.422 1 86.88 551 PHE B CA 1
ATOM 12573 C C . PHE B 1 551 ? -23.328 9.93 20.219 1 86.88 551 PHE B C 1
ATOM 12575 O O . PHE B 1 551 ? -22.094 9.883 20.172 1 86.88 551 PHE B O 1
ATOM 12582 N N . ARG B 1 552 ? -24.094 9.164 21.016 1 89.44 552 ARG B N 1
ATOM 12583 C CA . ARG B 1 552 ? -23.422 8.078 21.734 1 89.44 552 ARG B CA 1
ATOM 12584 C C . ARG B 1 552 ? -22.766 7.098 20.766 1 89.44 552 ARG B C 1
ATOM 12586 O O . ARG B 1 552 ? -21.625 6.688 20.984 1 89.44 552 ARG B O 1
ATOM 12593 N N . HIS B 1 553 ? -23.469 6.898 19.781 1 89.44 553 HIS B N 1
ATOM 12594 C CA . HIS B 1 553 ? -22.969 6.023 18.734 1 89.44 553 HIS B CA 1
ATOM 12595 C C . HIS B 1 553 ? -21.734 6.625 18.062 1 89.44 553 HIS B C 1
ATOM 12597 O O . HIS B 1 553 ? -20.734 5.938 17.859 1 89.44 553 HIS B O 1
ATOM 12603 N N . MET B 1 554 ? -21.766 7.793 17.828 1 89.19 554 MET B N 1
ATOM 12604 C CA . MET B 1 554 ? -20.656 8.492 17.156 1 89.19 554 MET B CA 1
ATOM 12605 C C . MET B 1 554 ? -19.438 8.57 18.078 1 89.19 554 MET B C 1
ATOM 12607 O O . MET B 1 554 ? -18.312 8.414 17.625 1 89.19 554 MET B O 1
ATOM 12611 N N . PHE B 1 555 ? -19.734 8.805 19.297 1 91 555 PHE B N 1
ATOM 12612 C CA . PHE B 1 555 ? -18.625 8.859 20.25 1 91 555 PHE B CA 1
ATOM 12613 C C . PHE B 1 555 ? -17.859 7.551 20.266 1 91 555 PHE B C 1
ATOM 12615 O O . PHE B 1 555 ? -16.625 7.551 20.281 1 91 555 PHE B O 1
ATOM 12622 N N . LEU B 1 556 ? -18.578 6.527 20.25 1 93.44 556 LEU B N 1
ATOM 12623 C CA . LEU B 1 556 ? -17.938 5.215 20.297 1 93.44 556 LEU B CA 1
ATOM 12624 C C . LEU B 1 556 ? -17.141 4.953 19.031 1 93.44 556 LEU B C 1
ATOM 12626 O O . LEU B 1 556 ? -16.047 4.371 19.078 1 93.44 556 LEU B O 1
ATOM 12630 N N . LEU B 1 557 ? -17.594 5.422 17.953 1 91.94 557 LEU B N 1
ATOM 12631 C CA . LEU B 1 557 ? -16.875 5.258 16.688 1 91.94 557 LEU B CA 1
ATOM 12632 C C . LEU B 1 557 ? -15.609 6.109 16.672 1 91.94 557 LEU B C 1
ATOM 12634 O O . LEU B 1 557 ? -14.547 5.641 16.25 1 91.94 557 LEU B O 1
ATOM 12638 N N . VAL B 1 558 ? -15.742 7.316 17.094 1 92.94 558 VAL B N 1
ATOM 12639 C CA . VAL B 1 558 ? -14.609 8.234 17.094 1 92.94 558 VAL B CA 1
ATOM 12640 C C . VAL B 1 558 ? -13.57 7.766 18.109 1 92.94 558 VAL B C 1
ATOM 12642 O O . VAL B 1 558 ? -12.367 7.902 17.875 1 92.94 558 VAL B O 1
ATOM 12645 N N . MET B 1 559 ? -14.047 7.191 19.188 1 94.38 559 MET B N 1
ATOM 12646 C CA . MET B 1 559 ? -13.125 6.645 20.188 1 94.38 559 MET B CA 1
ATOM 12647 C C . MET B 1 559 ? -12.352 5.461 19.609 1 94.38 559 MET B C 1
ATOM 12649 O O . MET B 1 559 ? -11.141 5.355 19.797 1 94.38 559 MET B O 1
ATOM 12653 N N . SER B 1 560 ? -12.992 4.621 18.938 1 93.69 560 SER B N 1
ATOM 12654 C CA . SER B 1 560 ? -12.344 3.473 18.312 1 93.69 560 SER B CA 1
ATOM 12655 C C . SER B 1 560 ? -11.273 3.918 17.312 1 93.69 560 SER B C 1
ATOM 12657 O O . SER B 1 560 ? -10.188 3.344 17.281 1 93.69 560 SER B O 1
ATOM 12659 N N . ALA B 1 561 ? -11.578 4.895 16.578 1 92.06 561 ALA B N 1
ATOM 12660 C CA . ALA B 1 561 ? -10.617 5.434 15.609 1 92.06 561 ALA B CA 1
ATOM 12661 C C . ALA B 1 561 ? -9.43 6.078 16.312 1 92.06 561 ALA B C 1
ATOM 12663 O O . ALA B 1 561 ? -8.297 5.988 15.844 1 92.06 561 ALA B O 1
ATOM 12664 N N . SER B 1 562 ? -9.727 6.727 17.375 1 92.38 562 SER B N 1
ATOM 12665 C CA . SER B 1 562 ? -8.664 7.363 18.141 1 92.38 562 SER B CA 1
ATOM 12666 C C . SER B 1 562 ? -7.703 6.328 18.719 1 92.38 562 SER B C 1
ATOM 12668 O O . SER B 1 562 ? -6.5 6.57 18.812 1 92.38 562 SER B O 1
ATOM 12670 N N . PHE B 1 563 ? -8.258 5.219 19.156 1 93.06 563 PHE B N 1
ATOM 12671 C CA . PHE B 1 563 ? -7.398 4.156 19.672 1 93.06 563 PHE B CA 1
ATOM 12672 C C . PHE B 1 563 ? -6.512 3.594 18.562 1 93.06 563 PHE B C 1
ATOM 12674 O O . PHE B 1 563 ? -5.344 3.281 18.812 1 93.06 563 PHE B O 1
ATOM 12681 N N . ASP B 1 564 ? -7.043 3.508 17.406 1 88.88 564 ASP B N 1
ATOM 12682 C CA . ASP B 1 564 ? -6.258 3.041 16.266 1 88.88 564 ASP B CA 1
ATOM 12683 C C . ASP B 1 564 ? -5.137 4.023 15.93 1 88.88 564 ASP B C 1
ATOM 12685 O O . ASP B 1 564 ? -4.031 3.611 15.562 1 88.88 564 ASP B O 1
ATOM 12689 N N . ASP B 1 565 ? -5.461 5.238 16.031 1 87.44 565 ASP B N 1
ATOM 12690 C CA . ASP B 1 565 ? -4.457 6.27 15.789 1 87.44 565 ASP B CA 1
ATOM 12691 C C . ASP B 1 565 ? -3.348 6.215 16.828 1 87.44 565 ASP B C 1
ATOM 12693 O O . ASP B 1 565 ? -2.174 6.406 16.516 1 87.44 565 ASP B O 1
ATOM 12697 N N . MET B 1 566 ? -3.74 5.934 18.094 1 88.81 566 MET B N 1
ATOM 12698 C CA . MET B 1 566 ? -2.762 5.848 19.172 1 88.81 566 MET B CA 1
ATOM 12699 C C . MET B 1 566 ? -1.85 4.641 18.984 1 88.81 566 MET B C 1
ATOM 12701 O O . MET B 1 566 ? -0.668 4.691 19.328 1 88.81 566 MET B O 1
ATOM 12705 N N . LEU B 1 567 ? -2.428 3.641 18.453 1 88.25 567 LEU B N 1
ATOM 12706 C CA . LEU B 1 567 ? -1.623 2.461 18.156 1 88.25 567 LEU B CA 1
ATOM 12707 C C . LEU B 1 567 ? -0.621 2.754 17.047 1 88.25 567 LEU B C 1
ATOM 12709 O O . LEU B 1 567 ? 0.547 2.371 17.141 1 88.25 567 LEU B O 1
ATOM 12713 N N . GLN B 1 568 ? -1.039 3.469 16.047 1 82.5 568 GLN B N 1
ATOM 12714 C CA . GLN B 1 568 ? -0.181 3.766 14.906 1 82.5 568 GLN B CA 1
ATOM 12715 C C . GLN B 1 568 ? 0.945 4.719 15.297 1 82.5 568 GLN B C 1
ATOM 12717 O O . GLN B 1 568 ? 2.043 4.652 14.734 1 82.5 568 GLN B O 1
ATOM 12722 N N . THR B 1 569 ? 0.686 5.559 16.219 1 80.75 569 THR B N 1
ATOM 12723 C CA . THR B 1 569 ? 1.69 6.531 16.641 1 80.75 569 THR B CA 1
ATOM 12724 C C . THR B 1 569 ? 2.555 5.965 17.766 1 80.75 569 THR B C 1
ATOM 12726 O O . THR B 1 569 ? 3.537 6.59 18.172 1 80.75 569 THR B O 1
ATOM 12729 N N . GLY B 1 570 ? 2.207 4.797 18.266 1 78 570 GLY B N 1
ATOM 12730 C CA . GLY B 1 570 ? 3.008 4.133 19.281 1 78 570 GLY B CA 1
ATOM 12731 C C . GLY B 1 570 ? 2.678 4.586 20.688 1 78 570 GLY B C 1
ATOM 12732 O O . GLY B 1 570 ? 3.449 4.348 21.625 1 78 570 GLY B O 1
ATOM 12733 N N . LEU B 1 571 ? 1.583 5.227 20.859 1 82.75 571 LEU B N 1
ATOM 12734 C CA . LEU B 1 571 ? 1.216 5.707 22.188 1 82.75 571 LEU B CA 1
ATOM 12735 C C . LEU B 1 571 ? 0.697 4.562 23.047 1 82.75 571 LEU B C 1
ATOM 12737 O O . LEU B 1 571 ? 0.744 4.641 24.281 1 82.75 571 LEU B O 1
ATOM 12741 N N . ILE B 1 572 ? 0.106 3.541 22.391 1 86.88 572 ILE B N 1
ATOM 12742 C CA . ILE B 1 572 ? -0.381 2.385 23.141 1 86.88 572 ILE B CA 1
ATOM 12743 C C . ILE B 1 572 ? 0.139 1.101 22.5 1 86.88 572 ILE B C 1
ATOM 12745 O O . ILE B 1 572 ? 0.508 1.093 21.328 1 86.88 572 ILE B O 1
ATOM 12749 N N . GLY B 1 573 ? 0.225 0.095 23.328 1 82.81 573 GLY B N 1
ATOM 12750 C CA . GLY B 1 573 ? 0.647 -1.211 22.859 1 82.81 573 GLY B CA 1
ATOM 12751 C C . GLY B 1 573 ? -0.455 -1.969 22.141 1 82.81 573 GLY B C 1
ATOM 12752 O O . GLY B 1 573 ? -1.616 -1.554 22.156 1 82.81 573 GLY B O 1
ATOM 12753 N N . ALA B 1 574 ? -0.127 -2.998 21.516 1 85.56 574 ALA B N 1
ATOM 12754 C CA . ALA B 1 574 ? -1.048 -3.797 20.719 1 85.56 574 ALA B CA 1
ATOM 12755 C C . ALA B 1 574 ? -2.125 -4.434 21.578 1 85.56 574 ALA B C 1
ATOM 12757 O O . ALA B 1 574 ? -3.301 -4.465 21.203 1 85.56 574 ALA B O 1
ATOM 12758 N N . LYS B 1 575 ? -1.787 -4.973 22.766 1 87.56 575 LYS B N 1
ATOM 12759 C CA . LYS B 1 575 ? -2.75 -5.641 23.641 1 87.56 575 LYS B CA 1
ATOM 12760 C C . LYS B 1 575 ? -3.777 -4.648 24.188 1 87.56 575 LYS B C 1
ATOM 12762 O O . LYS B 1 575 ? -4.973 -4.945 24.219 1 87.56 575 LYS B O 1
ATOM 12767 N N . ALA B 1 576 ? -3.289 -3.471 24.609 1 90.56 576 ALA B N 1
ATOM 12768 C CA . ALA B 1 576 ? -4.199 -2.439 25.109 1 90.56 576 ALA B CA 1
ATOM 12769 C C . ALA B 1 576 ? -5.152 -1.977 24 1 90.56 576 ALA B C 1
ATOM 12771 O O . ALA B 1 576 ? -6.348 -1.79 24.25 1 90.56 576 ALA B O 1
ATOM 12772 N N . ALA B 1 577 ? -4.609 -1.857 22.828 1 91.06 577 ALA B N 1
ATOM 12773 C CA . ALA B 1 577 ? -5.438 -1.412 21.703 1 91.06 577 ALA B CA 1
ATOM 12774 C C . ALA B 1 577 ? -6.52 -2.436 21.375 1 91.06 577 ALA B C 1
ATOM 12776 O O . ALA B 1 577 ? -7.656 -2.07 21.078 1 91.06 577 ALA B O 1
ATOM 12777 N N . ARG B 1 578 ? -6.18 -3.678 21.469 1 90.19 578 ARG B N 1
ATOM 12778 C CA . ARG B 1 578 ? -7.137 -4.738 21.172 1 90.19 578 ARG B CA 1
ATOM 12779 C C . ARG B 1 578 ? -8.305 -4.711 22.156 1 90.19 578 ARG B C 1
ATOM 12781 O O . ARG B 1 578 ? -9.461 -4.852 21.766 1 90.19 578 ARG B O 1
ATOM 12788 N N . VAL B 1 579 ? -7.992 -4.504 23.406 1 91.75 579 VAL B N 1
ATOM 12789 C CA . VAL B 1 579 ? -9.023 -4.477 24.438 1 91.75 579 VAL B CA 1
ATOM 12790 C C . VAL B 1 579 ? -9.891 -3.234 24.266 1 91.75 579 VAL B C 1
ATOM 12792 O O . VAL B 1 579 ? -11.117 -3.309 24.375 1 91.75 579 VAL B O 1
ATOM 12795 N N . LEU B 1 580 ? -9.25 -2.154 24 1 94.06 580 LEU B N 1
ATOM 12796 C CA . LEU B 1 580 ? -9.969 -0.892 23.875 1 94.06 580 LEU B CA 1
ATOM 12797 C C . LEU B 1 580 ? -10.883 -0.914 22.641 1 94.06 580 LEU B C 1
ATOM 12799 O O . LEU B 1 580 ? -12.047 -0.5 22.734 1 94.06 580 LEU B O 1
ATOM 12803 N N . VAL B 1 581 ? -10.445 -1.432 21.547 1 91.75 581 VAL B N 1
ATOM 12804 C CA . VAL B 1 581 ? -11.258 -1.507 20.344 1 91.75 581 VAL B CA 1
ATOM 12805 C C . VAL B 1 581 ? -12.406 -2.498 20.547 1 91.75 581 VAL B C 1
ATOM 12807 O O . VAL B 1 581 ? -13.539 -2.24 20.141 1 91.75 581 VAL B O 1
ATOM 12810 N N . ALA B 1 582 ? -12.078 -3.574 21.203 1 90.94 582 ALA B N 1
ATOM 12811 C CA . ALA B 1 582 ? -13.109 -4.559 21.5 1 90.94 582 ALA B CA 1
ATOM 12812 C C . ALA B 1 582 ? -14.18 -3.969 22.422 1 90.94 582 ALA B C 1
ATOM 12814 O O . ALA B 1 582 ? -15.367 -4.273 22.281 1 90.94 582 ALA B O 1
ATOM 12815 N N . SER B 1 583 ? -13.758 -3.176 23.344 1 93.81 583 SER B N 1
ATOM 12816 C CA . SER B 1 583 ? -14.711 -2.537 24.25 1 93.81 583 SER B CA 1
ATOM 12817 C C . SER B 1 583 ? -15.641 -1.592 23.5 1 93.81 583 SER B C 1
ATOM 12819 O O . SER B 1 583 ? -16.828 -1.503 23.797 1 93.81 583 SER B O 1
ATOM 12821 N N . CYS B 1 584 ? -15.102 -0.882 22.516 1 93.75 584 CYS B N 1
ATOM 12822 C CA . CYS B 1 584 ? -15.922 0.023 21.734 1 93.75 584 CYS B CA 1
ATOM 12823 C C . CYS B 1 584 ? -16.922 -0.753 20.875 1 93.75 584 CYS B C 1
ATOM 12825 O O . CYS B 1 584 ? -18.062 -0.33 20.719 1 93.75 584 CYS B O 1
ATOM 12827 N N . GLU B 1 585 ? -16.5 -1.877 20.375 1 90.5 585 GLU B N 1
ATOM 12828 C CA . GLU B 1 585 ? -17.406 -2.697 19.578 1 90.5 585 GLU B CA 1
ATOM 12829 C C . GLU B 1 585 ? -18.562 -3.24 20.422 1 90.5 585 GLU B C 1
ATOM 12831 O O . GLU B 1 585 ? -19.703 -3.281 19.969 1 90.5 585 GLU B O 1
ATOM 12836 N N . HIS B 1 586 ? -18.219 -3.631 21.609 1 90.94 586 HIS B N 1
ATOM 12837 C CA . HIS B 1 586 ? -19.266 -4.074 22.531 1 90.94 586 HIS B CA 1
ATOM 12838 C C . HIS B 1 586 ? -20.219 -2.936 22.859 1 90.94 586 HIS B C 1
ATOM 12840 O O . HIS B 1 586 ? -21.422 -3.148 22.984 1 90.94 586 HIS B O 1
ATOM 12846 N N . GLY B 1 587 ? -19.641 -1.748 23 1 92.56 587 GLY B N 1
ATOM 12847 C CA . GLY B 1 587 ? -20.469 -0.579 23.25 1 92.56 587 GLY B CA 1
ATOM 12848 C C . GLY B 1 587 ? -21.359 -0.221 22.078 1 92.56 587 GLY B C 1
ATOM 12849 O O . GLY B 1 587 ? -22.5 0.217 22.266 1 92.56 587 GLY B O 1
ATOM 12850 N N . LEU B 1 588 ? -20.906 -0.452 20.875 1 90.12 588 LEU B N 1
ATOM 12851 C CA . LEU B 1 588 ? -21.641 -0.131 19.656 1 90.12 588 LEU B CA 1
ATOM 12852 C C . LEU B 1 588 ? -22.812 -1.094 19.453 1 90.12 588 LEU B C 1
ATOM 12854 O O . LEU B 1 588 ? -23.812 -0.734 18.844 1 90.12 588 LEU B O 1
ATOM 12858 N N . ASP B 1 589 ? -22.656 -2.264 20.031 1 86.06 589 ASP B N 1
ATOM 12859 C CA . ASP B 1 589 ? -23.75 -3.238 19.922 1 86.06 589 ASP B CA 1
ATOM 12860 C C . ASP B 1 589 ? -24.984 -2.771 20.688 1 86.06 589 ASP B C 1
ATOM 12862 O O . ASP B 1 589 ? -26.109 -3.025 20.266 1 86.06 589 ASP B O 1
ATOM 12866 N N . HIS B 1 590 ? -24.766 -2.057 21.766 1 85.25 590 HIS B N 1
ATOM 12867 C CA . HIS B 1 590 ? -25.875 -1.635 22.625 1 85.25 590 HIS B CA 1
ATOM 12868 C C . HIS B 1 590 ? -26 -0.116 22.641 1 85.25 590 HIS B C 1
ATOM 12870 O O . HIS B 1 590 ? -26.906 0.425 23.297 1 85.25 590 HIS B O 1
ATOM 12876 N N . ASP B 1 591 ? -25.188 0.6 21.875 1 86.5 591 ASP B N 1
ATOM 12877 C CA . ASP B 1 591 ? -25.125 2.059 21.875 1 86.5 591 ASP B CA 1
ATOM 12878 C C . ASP B 1 591 ? -25.109 2.602 23.297 1 86.5 591 ASP B C 1
ATOM 12880 O O . ASP B 1 591 ? -25.906 3.475 23.656 1 86.5 591 ASP B O 1
ATOM 12884 N N . SER B 1 592 ? -24.281 1.919 24.125 1 90.69 592 SER B N 1
ATOM 12885 C CA . SER B 1 592 ? -24.203 2.289 25.531 1 90.69 592 SER B CA 1
ATOM 12886 C C . SER B 1 592 ? -22.766 2.342 26.016 1 90.69 592 SER B C 1
ATOM 12888 O O . SER B 1 592 ? -21.953 1.48 25.672 1 90.69 592 SER B O 1
ATOM 12890 N N . PHE B 1 593 ? -22.5 3.395 26.766 1 92.62 593 PHE B N 1
ATOM 12891 C CA . PHE B 1 593 ? -21.172 3.529 27.375 1 92.62 593 PHE B CA 1
ATOM 12892 C C . PHE B 1 593 ? -21 2.539 28.516 1 92.62 593 PHE B C 1
ATOM 12894 O O . PHE B 1 593 ? -19.875 2.125 28.812 1 92.62 593 PHE B O 1
ATOM 12901 N N . GLU B 1 594 ? -22.094 2.148 29.078 1 90.5 594 GLU B N 1
ATOM 12902 C CA . GLU B 1 594 ? -22.047 1.17 30.156 1 90.5 594 GLU B CA 1
ATOM 12903 C C . GLU B 1 594 ? -21.578 -0.189 29.656 1 90.5 594 GLU B C 1
ATOM 12905 O O . GLU B 1 594 ? -20.781 -0.858 30.312 1 90.5 594 GLU B O 1
ATOM 12910 N N . ALA B 1 595 ? -22.047 -0.491 28.516 1 92.06 595 ALA B N 1
ATOM 12911 C CA . ALA B 1 595 ? -21.641 -1.759 27.922 1 92.06 595 ALA B CA 1
ATOM 12912 C C . ALA B 1 595 ? -20.141 -1.754 27.609 1 92.06 595 ALA B C 1
ATOM 12914 O O . ALA B 1 595 ? -19.469 -2.783 27.734 1 92.06 595 ALA B O 1
ATOM 12915 N N . GLN B 1 596 ? -19.641 -0.663 27.172 1 93 596 GLN B N 1
ATOM 12916 C CA . GLN B 1 596 ? -18.203 -0.535 26.922 1 93 596 GLN B CA 1
ATOM 12917 C C . GLN B 1 596 ? -17.406 -0.701 28.203 1 93 596 GLN B C 1
ATOM 12919 O O . GLN B 1 596 ? -16.406 -1.428 28.234 1 93 596 GLN B O 1
ATOM 12924 N N . TRP B 1 597 ? -17.891 -0.118 29.25 1 91.12 597 TRP B N 1
ATOM 12925 C CA . TRP B 1 597 ? -17.172 -0.115 30.516 1 91.12 597 TRP B CA 1
ATOM 12926 C C . TRP B 1 597 ? -17.188 -1.499 31.156 1 91.12 597 TRP B C 1
ATOM 12928 O O . TRP B 1 597 ? -16.25 -1.881 31.859 1 91.12 597 TRP B O 1
ATOM 12938 N N . ARG B 1 598 ? -18.203 -2.264 30.938 1 90.56 598 ARG B N 1
ATOM 12939 C CA . ARG B 1 598 ? -18.297 -3.609 31.484 1 90.56 598 ARG B CA 1
ATOM 12940 C C . ARG B 1 598 ? -17.172 -4.496 30.969 1 90.56 598 ARG B C 1
ATOM 12942 O O . ARG B 1 598 ? -16.719 -5.402 31.672 1 90.56 598 ARG B O 1
ATOM 12949 N N . VAL B 1 599 ? -16.703 -4.18 29.812 1 91 599 VAL B N 1
ATOM 12950 C CA . VAL B 1 599 ? -15.609 -4.949 29.234 1 91 599 VAL B CA 1
ATOM 12951 C C . VAL B 1 599 ? -14.281 -4.457 29.797 1 91 599 VAL B C 1
ATOM 12953 O O . VAL B 1 599 ? -13.344 -5.238 29.984 1 91 599 VAL B O 1
ATOM 12956 N N . LEU B 1 600 ? -14.141 -3.16 30.125 1 92.5 600 LEU B N 1
ATOM 12957 C CA . LEU B 1 600 ? -12.883 -2.551 30.562 1 92.5 600 LEU B CA 1
ATOM 12958 C C . LEU B 1 600 ? -12.656 -2.768 32.062 1 92.5 600 LEU B C 1
ATOM 12960 O O . LEU B 1 600 ? -11.516 -2.893 32.5 1 92.5 600 LEU B O 1
ATOM 12964 N N . GLU B 1 601 ? -13.68 -2.877 32.812 1 86.69 601 GLU B N 1
ATOM 12965 C CA . GLU B 1 601 ? -13.594 -2.896 34.281 1 86.69 601 GLU B CA 1
ATOM 12966 C C . GLU B 1 601 ? -12.805 -4.105 34.75 1 86.69 601 GLU B C 1
ATOM 12968 O O . GLU B 1 601 ? -11.906 -3.975 35.594 1 86.69 601 GLU B O 1
ATOM 12973 N N . PRO B 1 602 ? -13.047 -5.246 34.125 1 85.5 602 PRO B N 1
ATOM 12974 C CA . PRO B 1 602 ? -12.312 -6.402 34.625 1 85.5 602 PRO B CA 1
ATOM 12975 C C . PRO B 1 602 ? -10.828 -6.355 34.281 1 85.5 602 PRO B C 1
ATOM 12977 O O . PRO B 1 602 ? -10.008 -6.98 34.969 1 85.5 602 PRO B O 1
ATOM 12980 N N . VAL B 1 603 ? -10.469 -5.688 33.281 1 87.06 603 VAL B N 1
ATOM 12981 C CA . VAL B 1 603 ? -9.078 -5.645 32.844 1 87.06 603 VAL B CA 1
ATOM 12982 C C . VAL B 1 603 ? -8.312 -4.602 33.656 1 87.06 603 VAL B C 1
ATOM 12984 O O . VAL B 1 603 ? -7.09 -4.691 33.781 1 87.06 603 VAL B O 1
ATOM 12987 N N . LEU B 1 604 ? -9.023 -3.633 34.188 1 83.25 604 LEU B N 1
ATOM 12988 C CA . LEU B 1 604 ? -8.391 -2.545 34.906 1 83.25 604 LEU B CA 1
ATOM 12989 C C . LEU B 1 604 ? -8.125 -2.951 36.344 1 83.25 604 LEU B C 1
ATOM 12991 O O . LEU B 1 604 ? -7.309 -2.326 37.031 1 83.25 604 LEU B O 1
ATOM 12995 N N . SER B 1 605 ? -8.82 -4.027 36.781 1 76.38 605 SER B N 1
ATOM 12996 C CA . SER B 1 605 ? -8.586 -4.508 38.156 1 76.38 605 SER B CA 1
ATOM 12997 C C . SER B 1 605 ? -7.918 -5.875 38.156 1 76.38 605 SER B C 1
ATOM 12999 O O . SER B 1 605 ? -7.973 -6.602 37.156 1 76.38 605 SER B O 1
ATOM 13001 N N . LEU B 1 606 ? -7.07 -6.117 39.062 1 76.81 606 LEU B N 1
ATOM 13002 C CA . LEU B 1 606 ? -6.449 -7.43 39.219 1 76.81 606 LEU B CA 1
ATOM 13003 C C . LEU B 1 606 ? -7.48 -8.484 39.594 1 76.81 606 LEU B C 1
ATOM 13005 O O . LEU B 1 606 ? -8.297 -8.25 40.5 1 76.81 606 LEU B O 1
ATOM 13009 N N . PRO B 1 607 ? -7.535 -9.453 38.812 1 77.56 607 PRO B N 1
ATOM 13010 C CA . PRO B 1 607 ? -8.484 -10.5 39.188 1 77.56 607 PRO B CA 1
ATOM 13011 C C . PRO B 1 607 ? -8.25 -11 40.625 1 77.56 607 PRO B C 1
ATOM 13013 O O . PRO B 1 607 ? -7.105 -11.016 41.094 1 77.56 607 PRO B O 1
ATOM 13016 N N . SER B 1 608 ? -9.328 -11.336 41.344 1 75 608 SER B N 1
ATOM 13017 C CA . SER B 1 608 ? -9.281 -11.742 42.75 1 75 608 SER B CA 1
ATOM 13018 C C . SER B 1 608 ? -8.391 -12.969 42.938 1 75 608 SER B C 1
ATOM 13020 O O . SER B 1 608 ? -7.684 -13.078 43.938 1 75 608 SER B O 1
ATOM 13022 N N . TRP B 1 609 ? -8.328 -13.75 41.875 1 79.81 609 TRP B N 1
ATOM 13023 C CA . TRP B 1 609 ? -7.508 -14.945 42 1 79.81 609 TRP B CA 1
ATOM 13024 C C . TRP B 1 609 ? -6.023 -14.602 42 1 79.81 609 TRP B C 1
ATOM 13026 O O . TRP B 1 609 ? -5.227 -15.203 42.719 1 79.81 609 TRP B O 1
ATOM 13036 N N . LEU B 1 610 ? -5.664 -13.656 41.219 1 78.19 610 LEU B N 1
ATOM 13037 C CA . LEU B 1 610 ? -4.262 -13.266 41.125 1 78.19 610 LEU B CA 1
ATOM 13038 C C . LEU B 1 610 ? -3.824 -12.5 42.375 1 78.19 610 LEU B C 1
ATOM 13040 O O . LEU B 1 610 ? -2.693 -12.664 42.844 1 78.19 610 LEU B O 1
ATOM 13044 N N . THR B 1 611 ? -4.797 -11.719 42.938 1 71.94 611 THR B N 1
ATOM 13045 C CA . THR B 1 611 ? -4.477 -11 44.156 1 71.94 611 THR B CA 1
ATOM 13046 C C . THR B 1 611 ? -4.301 -11.961 45.344 1 71.94 611 THR B C 1
ATOM 13048 O O . THR B 1 611 ? -3.416 -11.773 46.156 1 71.94 611 THR B O 1
ATOM 13051 N N . ALA B 1 612 ? -5.086 -13.102 45.312 1 72.88 612 ALA B N 1
ATOM 13052 C CA . ALA B 1 612 ? -4.996 -14.109 46.375 1 72.88 612 ALA B CA 1
ATOM 13053 C C . ALA B 1 612 ? -3.699 -14.906 46.25 1 72.88 612 ALA B C 1
ATOM 13055 O O . ALA B 1 612 ? -3.033 -15.164 47.25 1 72.88 612 ALA B O 1
ATOM 13056 N N . LEU B 1 613 ? -3.355 -15.156 45.031 1 77.94 613 LEU B N 1
ATOM 13057 C CA . LEU B 1 613 ? -2.143 -15.93 44.812 1 77.94 613 LEU B CA 1
ATOM 13058 C C . LEU B 1 613 ? -0.899 -15.078 45.062 1 77.94 613 LEU B C 1
ATOM 13060 O O . LEU B 1 613 ? 0.121 -15.586 45.531 1 77.94 613 LEU B O 1
ATOM 13064 N N . TYR B 1 614 ? -0.975 -13.805 44.75 1 73.75 614 TYR B N 1
ATOM 13065 C CA . TYR B 1 614 ? 0.149 -12.891 44.906 1 73.75 614 TYR B CA 1
ATOM 13066 C C . TYR B 1 614 ? 0.399 -12.57 46.375 1 73.75 614 TYR B C 1
ATOM 13068 O O . TYR B 1 614 ? 1.516 -12.219 46.75 1 73.75 614 TYR B O 1
ATOM 13076 N N . SER B 1 615 ? -0.674 -12.836 47.219 1 66.25 615 SER B N 1
ATOM 13077 C CA . SER B 1 615 ? -0.533 -12.594 48.656 1 66.25 615 SER B CA 1
ATOM 13078 C C . SER B 1 615 ? 0.282 -13.688 49.344 1 66.25 615 SER B C 1
ATOM 13080 O O . SER B 1 615 ? 0.832 -13.484 50.438 1 66.25 615 SER B O 1
ATOM 13082 N N . VAL B 1 616 ? 0.38 -14.805 48.5 1 65.25 616 VAL B N 1
ATOM 13083 C CA . VAL B 1 616 ? 1.173 -15.914 49.031 1 65.25 616 VAL B CA 1
ATOM 13084 C C . VAL B 1 616 ? 2.648 -15.688 48.719 1 65.25 616 VAL B C 1
ATOM 13086 O O . VAL B 1 616 ? 3.01 -15.492 47.531 1 65.25 616 VAL B O 1
ATOM 13089 N N . ARG B 1 617 ? 3.535 -15.672 49.719 1 61.25 617 ARG B N 1
ATOM 13090 C CA . ARG B 1 617 ? 4.941 -15.289 49.656 1 61.25 617 ARG B CA 1
ATOM 13091 C C . ARG B 1 617 ? 5.699 -16.172 48.656 1 61.25 617 ARG B C 1
ATOM 13093 O O . ARG B 1 617 ? 6.566 -15.68 47.938 1 61.25 617 ARG B O 1
ATOM 13100 N N . GLN B 1 618 ? 5.352 -17.422 48.531 1 68.69 618 GLN B N 1
ATOM 13101 C CA . GLN B 1 618 ? 6.105 -18.359 47.719 1 68.69 618 GLN B CA 1
ATOM 13102 C C . GLN B 1 618 ? 5.879 -18.078 46.219 1 68.69 618 GLN B C 1
ATOM 13104 O O . GLN B 1 618 ? 6.762 -18.328 45.406 1 68.69 618 GLN B O 1
ATOM 13109 N N . PHE B 1 619 ? 4.715 -17.5 45.906 1 72.75 619 PHE B N 1
ATOM 13110 C CA . PHE B 1 619 ? 4.371 -17.344 44.5 1 72.75 619 PHE B CA 1
ATOM 13111 C C . PHE B 1 619 ? 4.648 -15.906 44.031 1 72.75 619 PHE B C 1
ATOM 13113 O O . PHE B 1 619 ? 4.574 -15.609 42.844 1 72.75 619 PHE B O 1
ATOM 13120 N N . ARG B 1 620 ? 4.98 -15.156 44.969 1 70.25 620 ARG B N 1
ATOM 13121 C CA . ARG B 1 620 ? 5.133 -13.734 44.656 1 70.25 620 ARG B CA 1
ATOM 13122 C C . ARG B 1 620 ? 6.219 -13.523 43.625 1 70.25 620 ARG B C 1
ATOM 13124 O O . ARG B 1 620 ? 6.035 -12.75 42.656 1 70.25 620 ARG B O 1
ATOM 13131 N N . SER B 1 621 ? 7.254 -14.289 43.75 1 68.12 621 SER B N 1
ATOM 13132 C CA . SER B 1 621 ? 8.367 -14.062 42.812 1 68.12 621 SER B CA 1
ATOM 13133 C C . SER B 1 621 ? 8.047 -14.57 41.406 1 68.12 621 SER 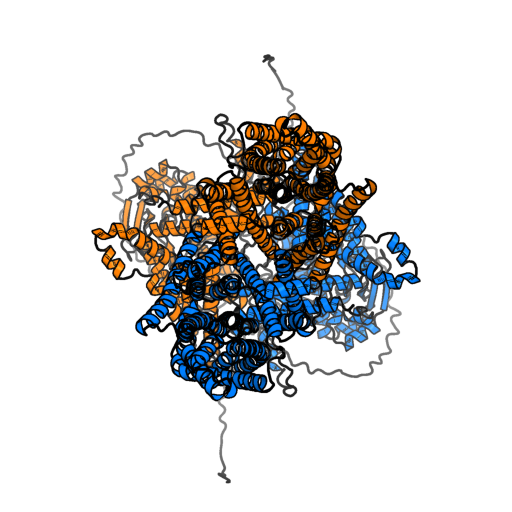B C 1
ATOM 13135 O O . SER B 1 621 ? 8.469 -13.969 40.438 1 68.12 621 SER B O 1
ATOM 13137 N N . LEU B 1 622 ? 7.23 -15.578 41.344 1 76.81 622 LEU B N 1
ATOM 13138 C CA . LEU B 1 622 ? 6.906 -16.172 40.031 1 76.81 622 LEU B CA 1
ATOM 13139 C C . LEU B 1 622 ? 5.836 -15.367 39.312 1 76.81 622 LEU B C 1
ATOM 13141 O O . LEU B 1 622 ? 5.832 -15.289 38.094 1 76.81 622 LEU B O 1
ATOM 13145 N N . LEU B 1 623 ? 5.055 -14.711 40.188 1 76.31 623 LEU B N 1
ATOM 13146 C CA . LEU B 1 623 ? 3.893 -14.055 39.594 1 76.31 623 LEU B CA 1
ATOM 13147 C C . LEU B 1 623 ? 4.16 -12.57 39.375 1 76.31 623 LEU B C 1
ATOM 13149 O O . LEU B 1 623 ? 3.357 -11.875 38.75 1 76.31 623 LEU B O 1
ATOM 13153 N N . LYS B 1 624 ? 5.258 -12.117 39.781 1 73.25 624 LYS B N 1
ATOM 13154 C CA . LYS B 1 624 ? 5.574 -10.695 39.719 1 73.25 624 LYS B CA 1
ATOM 13155 C C . LYS B 1 624 ? 5.555 -10.211 38.25 1 73.25 624 LYS B C 1
ATOM 13157 O O . LYS B 1 624 ? 4.922 -9.203 37.938 1 73.25 624 LYS B O 1
ATOM 13162 N N . PRO B 1 625 ? 6.137 -11.008 37.312 1 75.06 625 PRO B N 1
ATOM 13163 C CA . PRO B 1 625 ? 6.105 -10.5 35.938 1 75.06 625 PRO B CA 1
ATOM 13164 C C . PRO B 1 625 ? 4.695 -10.461 35.375 1 75.06 625 PRO B C 1
ATOM 13166 O O . PRO B 1 625 ? 4.371 -9.578 34.562 1 75.06 625 PRO B O 1
ATOM 13169 N N . LEU B 1 626 ? 3.936 -11.312 35.781 1 79.94 626 LEU B N 1
ATOM 13170 C CA . LEU B 1 626 ? 2.564 -11.352 35.281 1 79.94 626 LEU B CA 1
ATOM 13171 C C . LEU B 1 626 ? 1.753 -10.18 35.844 1 79.94 626 LEU B C 1
ATOM 13173 O O . LEU B 1 626 ? 0.962 -9.578 35.125 1 79.94 626 LEU B O 1
ATOM 13177 N N . VAL B 1 627 ? 1.982 -9.922 37.156 1 75.44 627 VAL B N 1
ATOM 13178 C CA . VAL B 1 627 ? 1.272 -8.812 37.781 1 75.44 627 VAL B CA 1
ATOM 13179 C C . VAL B 1 627 ? 1.733 -7.492 37.188 1 75.44 627 VAL B C 1
ATOM 13181 O O . VAL B 1 627 ? 0.917 -6.609 36.906 1 75.44 627 VAL B O 1
ATOM 13184 N N . VAL B 1 628 ? 2.965 -7.453 36.906 1 71.62 628 VAL B N 1
ATOM 13185 C CA . VAL B 1 628 ? 3.512 -6.227 36.312 1 71.62 628 VAL B CA 1
ATOM 13186 C C . VAL B 1 628 ? 2.984 -6.043 34.906 1 71.62 628 VAL B C 1
ATOM 13188 O O . VAL B 1 628 ? 2.625 -4.93 34.5 1 71.62 628 VAL B O 1
ATOM 13191 N N . SER B 1 629 ? 2.879 -7.09 34.156 1 79.75 629 SER B N 1
ATOM 13192 C CA . SER B 1 629 ? 2.391 -6.996 32.781 1 79.75 629 SER B CA 1
ATOM 13193 C C . SER B 1 629 ? 0.917 -6.602 32.75 1 79.75 629 SER B C 1
ATOM 13195 O O . SER B 1 629 ? 0.503 -5.801 31.906 1 79.75 629 SER B O 1
ATOM 13197 N N . ARG B 1 630 ? 0.225 -7.113 33.688 1 81.38 630 ARG B N 1
ATOM 13198 C CA . ARG B 1 630 ? -1.2 -6.805 33.719 1 81.38 630 ARG B CA 1
ATOM 13199 C C . ARG B 1 630 ? -1.433 -5.363 34.156 1 81.38 630 ARG B C 1
ATOM 13201 O O . ARG B 1 630 ? -2.328 -4.688 33.656 1 81.38 630 ARG B O 1
ATOM 13208 N N . MET B 1 631 ? -0.629 -4.992 35.125 1 76.88 631 MET B N 1
ATOM 13209 C CA . MET B 1 631 ? -0.777 -3.615 35.594 1 76.88 631 MET B CA 1
ATOM 13210 C C . MET B 1 631 ? -0.312 -2.631 34.5 1 76.88 631 MET B C 1
ATOM 13212 O O . MET B 1 631 ? -0.856 -1.531 34.406 1 76.88 631 MET B O 1
ATOM 13216 N N . ALA B 1 632 ? 0.635 -3.012 33.781 1 80.44 632 ALA B N 1
ATOM 13217 C CA . ALA B 1 632 ? 1.098 -2.158 32.688 1 80.44 632 ALA B CA 1
ATOM 13218 C C . ALA B 1 632 ? -0.001 -1.954 31.641 1 80.44 632 ALA B C 1
ATOM 13220 O O . ALA B 1 632 ? -0.208 -0.838 31.156 1 80.44 632 ALA B O 1
ATOM 13221 N N . ILE B 1 633 ? -0.708 -2.961 31.344 1 88.06 633 ILE B N 1
ATOM 13222 C CA . ILE B 1 633 ? -1.791 -2.879 30.375 1 88.06 633 ILE B CA 1
ATOM 13223 C C . ILE B 1 633 ? -2.936 -2.045 30.953 1 88.06 633 ILE B C 1
ATOM 13225 O O . ILE B 1 633 ? -3.578 -1.282 30.219 1 88.06 633 ILE B O 1
ATOM 13229 N N . ALA B 1 634 ? -3.129 -2.174 32.219 1 85.75 634 ALA B N 1
ATOM 13230 C CA . ALA B 1 634 ? -4.199 -1.42 32.875 1 85.75 634 ALA B CA 1
ATOM 13231 C C . ALA B 1 634 ? -3.914 0.079 32.812 1 85.75 634 ALA B C 1
ATOM 13233 O O . ALA B 1 634 ? -4.82 0.883 32.594 1 85.75 634 ALA B O 1
ATOM 13234 N N . VAL B 1 635 ? -2.682 0.39 33.031 1 81.19 635 VAL B N 1
ATOM 13235 C CA . VAL B 1 635 ? -2.311 1.801 33 1 81.19 635 VAL B CA 1
ATOM 13236 C C . VAL B 1 635 ? -2.465 2.338 31.594 1 81.19 635 VAL B C 1
ATOM 13238 O O . VAL B 1 635 ? -2.977 3.441 31.391 1 81.19 635 VAL B O 1
ATOM 13241 N N . GLU B 1 636 ? -2.061 1.599 30.641 1 86.81 636 GLU B N 1
ATOM 13242 C CA . GLU B 1 636 ? -2.172 2.01 29.25 1 86.81 636 GLU B CA 1
ATOM 13243 C C . GLU B 1 636 ? -3.629 2.199 28.844 1 86.81 636 GLU B C 1
ATOM 13245 O O . GLU B 1 636 ? -3.969 3.166 28.156 1 86.81 636 GLU B O 1
ATOM 13250 N N . ILE B 1 637 ? -4.426 1.316 29.297 1 91.88 637 ILE B N 1
ATOM 13251 C CA . ILE B 1 637 ? -5.836 1.356 28.938 1 91.88 637 ILE B CA 1
ATOM 13252 C C . ILE B 1 637 ? -6.504 2.564 29.594 1 91.88 637 ILE B C 1
ATOM 13254 O O . ILE B 1 637 ? -7.234 3.307 28.938 1 91.88 637 ILE B O 1
ATOM 13258 N N . ALA B 1 638 ? -6.23 2.816 30.875 1 86.31 638 ALA B N 1
ATOM 13259 C CA . ALA B 1 638 ? -6.848 3.93 31.578 1 86.31 638 ALA B CA 1
ATOM 13260 C C . ALA B 1 638 ? -6.41 5.27 31 1 86.31 638 ALA B C 1
ATOM 13262 O O . ALA B 1 638 ? -7.238 6.148 30.75 1 86.31 638 ALA B O 1
ATOM 13263 N N . ALA B 1 639 ? -5.184 5.363 30.75 1 83.19 639 ALA B N 1
ATOM 13264 C CA . ALA B 1 639 ? -4.66 6.605 30.188 1 83.19 639 ALA B CA 1
ATOM 13265 C C . ALA B 1 639 ? -5.184 6.832 28.781 1 83.19 639 ALA B C 1
ATOM 13267 O O . ALA B 1 639 ? -5.543 7.957 28.422 1 83.19 639 ALA B O 1
ATOM 13268 N N . ALA B 1 640 ? -5.188 5.82 27.984 1 90.44 640 ALA B N 1
ATOM 13269 C CA . ALA B 1 640 ? -5.648 5.926 26.594 1 90.44 640 ALA B CA 1
ATOM 13270 C C . ALA B 1 640 ? -7.137 6.266 26.547 1 90.44 640 ALA B C 1
ATOM 13272 O O . ALA B 1 640 ? -7.578 7.004 25.656 1 90.44 640 ALA B O 1
ATOM 13273 N N . PHE B 1 641 ? -7.871 5.664 27.5 1 92.44 641 PHE B N 1
ATOM 13274 C CA . PHE B 1 641 ? -9.305 5.926 27.531 1 92.44 641 PHE B CA 1
ATOM 13275 C C . PHE B 1 641 ? -9.578 7.398 27.812 1 92.44 641 PHE B C 1
ATOM 13277 O O . PHE B 1 641 ? -10.391 8.023 27.141 1 92.44 641 PHE B O 1
ATOM 13284 N N . VAL B 1 642 ? -8.906 7.969 28.781 1 84 642 VAL B N 1
ATOM 13285 C CA . VAL B 1 642 ? -9.094 9.367 29.156 1 84 642 VAL B CA 1
ATOM 13286 C C . VAL B 1 642 ? -8.695 10.273 27.984 1 84 642 VAL B C 1
ATOM 13288 O O . VAL B 1 642 ? -9.422 11.203 27.641 1 84 642 VAL B O 1
ATOM 13291 N N . ARG B 1 643 ? -7.645 9.945 27.391 1 84.12 643 ARG B N 1
ATOM 13292 C CA . ARG B 1 643 ? -7.148 10.758 26.281 1 84.12 643 ARG B CA 1
ATOM 13293 C C . ARG B 1 643 ? -8.07 10.656 25.062 1 84.12 643 ARG B C 1
ATOM 13295 O O . ARG B 1 643 ? -8.312 11.648 24.375 1 84.12 643 ARG B O 1
ATOM 13302 N N . SER B 1 644 ? -8.547 9.508 24.797 1 91.25 644 SER B N 1
ATOM 13303 C CA . SER B 1 644 ? -9.398 9.297 23.625 1 91.25 644 SER B CA 1
ATOM 13304 C C . SER B 1 644 ? -10.703 10.062 23.75 1 91.25 644 SER B C 1
ATOM 13306 O O . SER B 1 644 ? -11.227 10.57 22.75 1 91.25 644 SER B O 1
ATOM 13308 N N . VAL B 1 645 ? -11.227 10.109 24.969 1 89.5 645 VAL B N 1
ATOM 13309 C CA . VAL B 1 645 ? -12.477 10.828 25.156 1 89.5 645 VAL B CA 1
ATOM 13310 C C . VAL B 1 645 ? -12.266 12.312 24.906 1 89.5 645 VAL B C 1
ATOM 13312 O O . VAL B 1 645 ? -13.109 12.969 24.281 1 89.5 645 VAL B O 1
ATOM 13315 N N . GLN B 1 646 ? -11.172 12.82 25.312 1 81.25 646 GLN B N 1
ATOM 13316 C CA . GLN B 1 646 ? -10.867 14.227 25.078 1 81.25 646 GLN B CA 1
ATOM 13317 C C . GLN B 1 646 ? -10.68 14.516 23.594 1 81.25 646 GLN B C 1
ATOM 13319 O O . GLN B 1 646 ? -11.234 15.484 23.062 1 81.25 646 GLN B O 1
ATOM 13324 N N . LEU B 1 647 ? -9.992 13.672 22.922 1 85.31 647 LEU B N 1
ATOM 13325 C CA . LEU B 1 647 ? -9.734 13.844 21.5 1 85.31 647 LEU B CA 1
ATOM 13326 C C . LEU B 1 647 ? -11.023 13.672 20.703 1 85.31 647 LEU B C 1
ATOM 13328 O O . LEU B 1 647 ? -11.242 14.391 19.719 1 85.31 647 LEU B O 1
ATOM 13332 N N . SER B 1 648 ? -11.844 12.719 21.125 1 89.5 648 SER B N 1
ATOM 13333 C CA . SER B 1 648 ? -13.094 12.469 20.422 1 89.5 648 SER B CA 1
ATOM 13334 C C . SER B 1 648 ? -14.055 13.641 20.562 1 89.5 648 SER B C 1
ATOM 13336 O O . SER B 1 648 ? -14.734 14.016 19.594 1 89.5 648 SER B O 1
ATOM 13338 N N . ALA B 1 649 ? -14.086 14.172 21.703 1 83.94 649 ALA B N 1
ATOM 13339 C CA . ALA B 1 649 ? -14.953 15.328 21.922 1 83.94 649 ALA B CA 1
ATOM 13340 C C . ALA B 1 649 ? -14.516 16.516 21.078 1 83.94 649 ALA B C 1
ATOM 13342 O O . ALA B 1 649 ? -15.344 17.203 20.469 1 83.94 649 ALA B O 1
ATOM 13343 N N . GLN B 1 650 ? -13.273 16.672 20.953 1 79.31 650 GLN B N 1
ATOM 13344 C CA . GLN B 1 650 ? -12.742 17.75 20.141 1 79.31 650 GLN B CA 1
ATOM 13345 C C . GLN B 1 650 ? -13.047 17.547 18.656 1 79.31 650 GLN B C 1
ATOM 13347 O O . GLN B 1 650 ? -13.461 18.484 17.969 1 79.31 650 GLN B O 1
ATOM 13352 N N . ASN B 1 651 ? -12.875 16.375 18.219 1 84.62 651 ASN B N 1
ATOM 13353 C CA . ASN B 1 651 ? -13.125 16.062 16.812 1 84.62 651 ASN B CA 1
ATOM 13354 C C . ASN B 1 651 ? -14.594 16.234 16.453 1 84.62 651 ASN B C 1
ATOM 13356 O O . ASN B 1 651 ? -14.922 16.719 15.367 1 84.62 651 ASN B O 1
ATOM 13360 N N . ILE B 1 652 ? -15.469 15.875 17.375 1 86.62 652 ILE B N 1
ATOM 13361 C CA . ILE B 1 652 ? -16.906 15.945 17.109 1 86.62 652 ILE B CA 1
ATOM 13362 C C . ILE B 1 652 ? -17.359 17.406 17.141 1 86.62 652 ILE B C 1
ATOM 13364 O O . ILE B 1 652 ? -18.156 17.828 16.297 1 86.62 652 ILE B O 1
ATOM 13368 N N . ILE B 1 653 ? -16.812 18.172 18 1 76.69 653 ILE B N 1
ATOM 13369 C CA . ILE B 1 653 ? -17.172 19.578 18.094 1 76.69 653 ILE B CA 1
ATOM 13370 C C . ILE B 1 653 ? -16.734 20.312 16.844 1 76.69 653 ILE B C 1
ATOM 13372 O O . ILE B 1 653 ? -17.453 21.156 16.312 1 76.69 653 ILE B O 1
ATOM 13376 N N . GLU B 1 654 ? -15.594 19.953 16.312 1 74.62 654 GLU B N 1
ATOM 13377 C CA . GLU B 1 654 ? -15.016 20.641 15.156 1 74.62 654 GLU B CA 1
ATOM 13378 C C . GLU B 1 654 ? -15.742 20.25 13.875 1 74.62 654 GLU B C 1
ATOM 13380 O O . GLU B 1 654 ? -15.773 21.031 12.914 1 74.62 654 GLU B O 1
ATOM 13385 N N . THR B 1 655 ? -16.406 19.203 13.836 1 80 655 THR B N 1
ATOM 13386 C CA . THR B 1 655 ? -16.922 18.719 12.562 1 80 655 THR B CA 1
ATOM 13387 C C . THR B 1 655 ? -18.453 18.75 12.547 1 80 655 THR B C 1
ATOM 13389 O O . THR B 1 655 ? -19.062 19.203 11.57 1 80 655 THR B O 1
ATOM 13392 N N . VAL B 1 656 ? -19.109 18.203 13.586 1 77.5 656 VAL B N 1
ATOM 13393 C CA . VAL B 1 656 ? -20.531 17.953 13.5 1 77.5 656 VAL B CA 1
ATOM 13394 C C . VAL B 1 656 ? -21.297 18.938 14.383 1 77.5 656 VAL B C 1
ATOM 13396 O O . VAL B 1 656 ? -22.438 19.297 14.086 1 77.5 656 VAL B O 1
ATOM 13399 N N . CYS B 1 657 ? -20.703 19.328 15.406 1 67.06 657 CYS B N 1
ATOM 13400 C CA . CYS B 1 657 ? -21.484 20.047 16.406 1 67.06 657 CYS B CA 1
ATOM 13401 C C . CYS B 1 657 ? -21.812 21.453 15.945 1 67.06 657 CYS B C 1
ATOM 13403 O O . CYS B 1 657 ? -20.922 22.219 15.57 1 67.06 657 CYS B O 1
ATOM 13405 N N . SER B 1 658 ? -23.047 21.484 15.578 1 64.56 658 SER B N 1
ATOM 13406 C CA . SER B 1 658 ? -23.609 22.797 15.305 1 64.56 658 SER B CA 1
ATOM 13407 C C . SER B 1 658 ? -24.516 23.25 16.438 1 64.56 658 SER B C 1
ATOM 13409 O O . SER B 1 658 ? -24.781 22.5 17.375 1 64.56 658 SER B O 1
ATOM 13411 N N . ASP B 1 659 ? -24.953 24.438 16.469 1 55.62 659 ASP B N 1
ATOM 13412 C CA . ASP B 1 659 ? -25.75 25.047 17.531 1 55.62 659 ASP B CA 1
ATOM 13413 C C . ASP B 1 659 ? -27.031 24.266 17.766 1 55.62 659 ASP B C 1
ATOM 13415 O O . ASP B 1 659 ? -27.469 24.109 18.906 1 55.62 659 ASP B O 1
ATOM 13419 N N . ALA B 1 660 ? -27.516 23.547 16.75 1 59.25 660 ALA B N 1
ATOM 13420 C CA . ALA B 1 660 ? -28.797 22.859 16.859 1 59.25 660 ALA B CA 1
ATOM 13421 C C . ALA B 1 660 ? -28.656 21.547 17.625 1 59.25 660 ALA B C 1
ATOM 13423 O O . ALA B 1 660 ? -29.625 21.078 18.25 1 59.25 660 ALA B O 1
ATOM 13424 N N . VAL B 1 661 ? -27.484 21.047 17.688 1 73.75 661 VAL B N 1
ATOM 13425 C CA . VAL B 1 661 ? -27.344 19.719 18.266 1 73.75 661 VAL B CA 1
ATOM 13426 C C . VAL B 1 661 ? -26.359 19.781 19.438 1 73.75 661 VAL B C 1
ATOM 13428 O O . VAL B 1 661 ? -25.969 18.734 19.969 1 73.75 661 VAL B O 1
ATOM 13431 N N . GLU B 1 662 ? -26.062 20.922 19.875 1 74.44 662 GLU B N 1
ATOM 13432 C CA . GLU B 1 662 ? -25.062 21.078 20.938 1 74.44 662 GLU B CA 1
ATOM 13433 C C . GLU B 1 662 ? -25.547 20.484 22.25 1 74.44 662 GLU B C 1
ATOM 13435 O O . GLU B 1 662 ? -24.75 19.875 22.984 1 74.44 662 GLU B O 1
ATOM 13440 N N . ASP B 1 663 ? -26.906 20.578 22.484 1 71.38 663 ASP B N 1
ATOM 13441 C CA . ASP B 1 663 ? -27.438 20.047 23.734 1 71.38 663 ASP B CA 1
ATOM 13442 C C . ASP B 1 663 ? -27.359 18.516 23.766 1 71.38 663 ASP B C 1
ATOM 13444 O O . ASP B 1 663 ? -27.047 17.938 24.812 1 71.38 663 ASP B O 1
ATOM 13448 N N . ALA B 1 664 ? -27.688 18.031 22.656 1 80.75 664 ALA B N 1
ATOM 13449 C CA . ALA B 1 664 ? -27.625 16.578 22.594 1 80.75 664 ALA B CA 1
ATOM 13450 C C . ALA B 1 664 ? -26.188 16.078 22.781 1 80.75 664 ALA B C 1
ATOM 13452 O O . ALA B 1 664 ? -25.969 15.047 23.406 1 80.75 664 ALA B O 1
ATOM 13453 N N . PHE B 1 665 ? -25.266 16.828 22.328 1 84.5 665 PHE B N 1
ATOM 13454 C CA . PHE B 1 665 ? -23.859 16.484 22.469 1 84.5 665 PHE B CA 1
ATOM 13455 C C . PHE B 1 665 ? -23.422 16.562 23.922 1 84.5 665 PHE B C 1
ATOM 13457 O O . PHE B 1 665 ? -22.719 15.68 24.422 1 84.5 665 PHE B O 1
ATOM 13464 N N . ILE B 1 666 ? -23.875 17.578 24.578 1 74.88 666 ILE B N 1
ATOM 13465 C CA . ILE B 1 666 ? -23.484 17.797 25.969 1 74.88 666 ILE B CA 1
ATOM 13466 C C . ILE B 1 666 ? -24.062 16.688 26.844 1 74.88 666 ILE B C 1
ATOM 13468 O O . ILE B 1 666 ? -23.391 16.219 27.766 1 74.88 666 ILE B O 1
ATOM 13472 N N . LEU B 1 667 ? -25.203 16.266 26.516 1 78.12 667 LEU B N 1
ATOM 13473 C CA . LEU B 1 667 ? -25.828 15.195 27.281 1 78.12 667 LEU B CA 1
ATOM 13474 C C . LEU B 1 667 ? -25.078 13.875 27.062 1 78.12 667 LEU B C 1
ATOM 13476 O O . LEU B 1 667 ? -24.875 13.117 28.016 1 78.12 667 LEU B O 1
ATOM 13480 N N . ALA B 1 668 ? -24.766 13.633 25.859 1 86.44 668 ALA B N 1
ATOM 13481 C CA . ALA B 1 668 ? -24.016 12.406 25.578 1 86.44 668 ALA B CA 1
ATOM 13482 C C . ALA B 1 668 ? -22.641 12.438 26.234 1 86.44 668 ALA B C 1
ATOM 13484 O O . ALA B 1 668 ? -22.188 11.422 26.766 1 86.44 668 ALA B O 1
ATOM 13485 N N . ARG B 1 669 ? -22.031 13.578 26.25 1 85.19 669 ARG B N 1
ATOM 13486 C CA . ARG B 1 669 ? -20.703 13.719 26.859 1 85.19 669 ARG B CA 1
ATOM 13487 C C . ARG B 1 669 ? -20.797 13.57 28.375 1 85.19 669 ARG B C 1
ATOM 13489 O O . ARG B 1 669 ? -19.891 13 29 1 85.19 669 ARG B O 1
ATOM 13496 N N . SER B 1 670 ? -21.875 14.047 28.969 1 78.25 670 SER B N 1
ATOM 13497 C CA . SER B 1 670 ? -22.031 13.961 30.406 1 78.25 670 SER B CA 1
ATOM 13498 C C . SER B 1 670 ? -22.172 12.508 30.859 1 78.25 670 SER B C 1
ATOM 13500 O O . SER B 1 670 ? -21.688 12.141 31.938 1 78.25 670 SER B O 1
ATOM 13502 N N . ASP B 1 671 ? -22.766 11.727 30.062 1 84.38 671 ASP B N 1
ATOM 13503 C CA . ASP B 1 671 ? -22.859 10.305 30.359 1 84.38 671 ASP B CA 1
ATOM 13504 C C . ASP B 1 671 ? -21.484 9.648 30.359 1 84.38 671 ASP B C 1
ATOM 13506 O O . ASP B 1 671 ? -21.234 8.727 31.141 1 84.38 671 ASP B O 1
ATOM 13510 N N . LEU B 1 672 ? -20.656 10.164 29.484 1 89.5 672 LEU B N 1
ATOM 13511 C CA . LEU B 1 672 ? -19.328 9.586 29.328 1 89.5 672 LEU B CA 1
ATOM 13512 C C . LEU B 1 672 ? -18.391 10.078 30.422 1 89.5 672 LEU B C 1
ATOM 13514 O O . LEU B 1 672 ? -17.422 9.398 30.766 1 89.5 672 LEU B O 1
ATOM 13518 N N . GLU B 1 673 ? -18.719 11.227 31.016 1 81 673 GLU B N 1
ATOM 13519 C CA . GLU B 1 673 ? -17.844 11.844 32 1 81 673 GLU B CA 1
ATOM 13520 C C . GLU B 1 673 ? -17.766 11.008 33.281 1 81 673 GLU B C 1
ATOM 13522 O O . GLU B 1 673 ? -16.734 10.953 33.938 1 81 673 GLU B O 1
ATOM 13527 N N . ALA B 1 674 ? -18.844 10.328 33.562 1 80.06 674 ALA B N 1
ATOM 13528 C CA . ALA B 1 674 ? -18.844 9.461 34.719 1 80.06 674 ALA B CA 1
ATOM 13529 C C . ALA B 1 674 ? -17.812 8.344 34.594 1 80.06 674 ALA B C 1
ATOM 13531 O O . ALA B 1 674 ? -17.109 8 35.531 1 80.06 674 ALA B O 1
ATOM 13532 N N . TYR B 1 675 ? -17.688 7.898 33.438 1 88.12 675 TYR B N 1
ATOM 13533 C CA . TYR B 1 675 ? -16.75 6.812 33.219 1 88.12 675 TYR B CA 1
ATOM 13534 C C . TYR B 1 675 ? -15.328 7.344 33.062 1 88.12 675 TYR B C 1
ATOM 13536 O O . TYR B 1 675 ? -14.359 6.648 33.375 1 88.12 675 TYR B O 1
ATOM 13544 N N . VAL B 1 676 ? -15.211 8.57 32.562 1 86.06 676 VAL B N 1
ATOM 13545 C CA . VAL B 1 676 ? -13.898 9.203 32.5 1 86.06 676 VAL B CA 1
ATOM 13546 C C . VAL B 1 676 ? -13.344 9.414 33.906 1 86.06 676 VAL B C 1
ATOM 13548 O O . VAL B 1 676 ? -12.148 9.195 34.125 1 86.06 676 VAL B O 1
ATOM 13551 N N . GLN B 1 677 ? -14.219 9.742 34.812 1 75.94 677 GLN B N 1
ATOM 13552 C CA . GLN B 1 677 ? -13.797 9.938 36.188 1 75.94 677 GLN B CA 1
ATOM 13553 C C . GLN B 1 677 ? -13.367 8.625 36.812 1 75.94 677 GLN B C 1
ATOM 13555 O O . GLN B 1 677 ? -12.367 8.57 37.562 1 75.94 677 GLN B O 1
ATOM 13560 N N . ARG B 1 678 ? -14.07 7.594 36.5 1 81 678 ARG B N 1
ATOM 13561 C CA . ARG B 1 678 ? -13.711 6.281 37.031 1 81 678 ARG B CA 1
ATOM 13562 C C . ARG B 1 678 ? -12.352 5.836 36.469 1 81 678 ARG B C 1
ATOM 13564 O O . ARG B 1 678 ? -11.531 5.297 37.219 1 81 678 ARG B O 1
ATOM 13571 N N . ALA B 1 679 ? -12.172 6.066 35.219 1 86.38 679 ALA B N 1
ATOM 13572 C CA . ALA B 1 679 ? -10.898 5.691 34.625 1 86.38 679 ALA B CA 1
ATOM 13573 C C . ALA B 1 679 ? -9.758 6.531 35.188 1 86.38 679 ALA B C 1
ATOM 13575 O O . ALA B 1 679 ? -8.664 6.016 35.406 1 86.38 679 ALA B O 1
ATOM 13576 N N . SER B 1 680 ? -10.039 7.82 35.375 1 77.38 680 SER B N 1
ATOM 13577 C CA . SER B 1 680 ? -9.031 8.711 35.938 1 77.38 680 SER B CA 1
ATOM 13578 C C . SER B 1 680 ? -8.672 8.312 37.375 1 77.38 680 SER B C 1
ATOM 13580 O O . SER B 1 680 ? -7.504 8.375 37.75 1 77.38 680 SER B O 1
ATOM 13582 N N . ASP B 1 681 ? -9.68 7.844 38.062 1 72.31 681 ASP B N 1
ATOM 13583 C CA . ASP B 1 681 ? -9.453 7.383 39.438 1 72.31 681 ASP B CA 1
ATOM 13584 C C . ASP B 1 681 ? -8.602 6.117 39.469 1 72.31 681 ASP B C 1
ATOM 13586 O O . ASP B 1 681 ? -7.703 5.973 40.281 1 72.31 681 ASP B O 1
ATOM 13590 N N . MET B 1 682 ? -8.898 5.336 38.594 1 75.69 682 MET B N 1
ATOM 13591 C CA . MET B 1 682 ? -8.133 4.098 38.531 1 75.69 682 MET B CA 1
ATOM 13592 C C . MET B 1 682 ? -6.699 4.367 38.094 1 75.69 682 MET B C 1
ATOM 13594 O O . MET B 1 682 ? -5.762 3.756 38.594 1 75.69 682 MET B O 1
ATOM 13598 N N . TRP B 1 683 ? -6.562 5.211 37.156 1 78 683 TRP B N 1
ATOM 13599 C CA . TRP B 1 683 ? -5.238 5.613 36.688 1 78 683 TRP B CA 1
ATOM 13600 C C . TRP B 1 683 ? -4.418 6.207 37.844 1 78 683 TRP B C 1
ATOM 13602 O O . TRP B 1 683 ? -3.248 5.859 38 1 78 683 TRP B O 1
ATOM 13612 N N . LEU B 1 684 ? -5.125 6.977 38.594 1 64.38 684 LEU B N 1
ATOM 13613 C CA . LEU B 1 684 ? -4.465 7.613 39.719 1 64.38 684 LEU B CA 1
ATOM 13614 C C . LEU B 1 684 ? -4.098 6.582 40.781 1 64.38 684 LEU B C 1
ATOM 13616 O O . LEU B 1 684 ? -3.033 6.668 41.406 1 64.38 684 LEU B O 1
ATOM 13620 N N . THR B 1 685 ? -4.969 5.656 40.906 1 64.75 685 THR B N 1
ATOM 13621 C CA . THR B 1 685 ? -4.711 4.613 41.906 1 64.75 685 THR B CA 1
ATOM 13622 C C . THR B 1 685 ? -3.492 3.783 41.5 1 64.75 685 THR B C 1
ATOM 13624 O O . THR B 1 685 ? -2.66 3.451 42.344 1 64.75 685 THR B O 1
ATOM 13627 N N . ILE B 1 686 ? -3.332 3.51 40.281 1 69.69 686 ILE B N 1
ATOM 13628 C CA . ILE B 1 686 ? -2.213 2.703 39.812 1 69.69 686 ILE B CA 1
ATOM 13629 C C . ILE B 1 686 ? -0.926 3.521 39.875 1 69.69 686 ILE B C 1
ATOM 13631 O O . ILE B 1 686 ? 0.137 2.994 40.219 1 69.69 686 ILE B O 1
ATOM 13635 N N . GLN B 1 687 ? -1.067 4.789 39.531 1 65.81 687 GLN B N 1
ATOM 13636 C CA . GLN B 1 687 ? 0.088 5.676 39.594 1 65.81 687 GLN B CA 1
ATOM 13637 C C . GLN B 1 687 ? 0.656 5.762 41 1 65.81 687 GLN B C 1
ATOM 13639 O O . GLN B 1 687 ? 1.874 5.785 41.188 1 65.81 687 GLN B O 1
ATOM 13644 N N . VAL B 1 688 ? -0.302 5.668 41.906 1 54.38 688 VAL B N 1
ATOM 13645 C CA . VAL B 1 688 ? 0.103 5.824 43.312 1 54.38 688 VAL B CA 1
ATOM 13646 C C . VAL B 1 688 ? 0.668 4.508 43.844 1 54.38 688 VAL B C 1
ATOM 13648 O O . VAL B 1 688 ? 1.71 4.488 44.5 1 54.38 688 VAL B O 1
ATOM 13651 N N . ARG B 1 689 ? 0.036 3.436 43.438 1 57.22 689 ARG B N 1
ATOM 13652 C CA . ARG B 1 689 ? 0.417 2.131 43.969 1 57.22 689 ARG B CA 1
ATOM 13653 C C . ARG B 1 689 ? 1.658 1.594 43.281 1 57.22 689 ARG B C 1
ATOM 13655 O O . ARG B 1 689 ? 2.506 0.955 43.906 1 57.22 689 ARG B O 1
ATOM 13662 N N . TYR B 1 690 ? 1.778 1.844 42.031 1 64.19 690 TYR B N 1
ATOM 13663 C CA . TYR B 1 690 ? 2.871 1.325 41.219 1 64.19 690 TYR B CA 1
ATOM 13664 C C . TYR B 1 690 ? 3.557 2.447 40.438 1 64.19 690 TYR B C 1
ATOM 13666 O O . TYR B 1 690 ? 3.611 2.42 39.219 1 64.19 690 TYR B O 1
ATOM 13674 N N . ASN B 1 691 ? 4.133 3.354 41.125 1 59.22 691 ASN B N 1
ATOM 13675 C CA . ASN B 1 691 ? 4.688 4.57 40.531 1 59.22 691 ASN B CA 1
ATOM 13676 C C . ASN B 1 691 ? 5.852 4.258 39.594 1 59.22 691 ASN B C 1
ATOM 13678 O O . ASN B 1 691 ? 5.957 4.844 38.531 1 59.22 691 ASN B O 1
ATOM 13682 N N . ASP B 1 692 ? 6.691 3.305 40 1 59.59 692 ASP B N 1
ATOM 13683 C CA . ASP B 1 692 ? 7.848 2.982 39.156 1 59.59 692 ASP B CA 1
ATOM 13684 C C . ASP B 1 692 ? 7.414 2.379 37.812 1 59.59 692 ASP B C 1
ATOM 13686 O O . ASP B 1 692 ? 7.965 2.719 36.781 1 59.59 692 ASP B O 1
ATOM 13690 N N . LEU B 1 693 ? 6.461 1.585 38.031 1 68.19 693 LEU B N 1
ATOM 13691 C CA . LEU B 1 693 ? 5.969 0.956 36.812 1 68.19 693 LEU B CA 1
ATOM 13692 C C . LEU B 1 693 ? 5.312 1.985 35.875 1 68.19 693 LEU B C 1
ATOM 13694 O O . LEU B 1 693 ? 5.516 1.956 34.656 1 68.19 693 LEU B O 1
ATOM 13698 N N . HIS B 1 694 ? 4.641 2.881 36.5 1 71.31 694 HIS B N 1
ATOM 13699 C CA . HIS B 1 694 ? 3.959 3.918 35.719 1 71.31 694 HIS B CA 1
ATOM 13700 C C . HIS B 1 694 ? 4.953 4.816 35 1 71.31 694 HIS B C 1
ATOM 13702 O O . HIS B 1 694 ? 4.75 5.168 33.844 1 71.31 694 HIS B O 1
ATOM 13708 N N . ARG B 1 695 ? 6.023 5.102 35.594 1 67.56 695 ARG B N 1
ATOM 13709 C CA . ARG B 1 695 ? 7.035 5.977 35 1 67.56 695 ARG B CA 1
ATOM 13710 C C . ARG B 1 695 ? 7.742 5.297 33.844 1 67.56 695 ARG B C 1
ATOM 13712 O O . ARG B 1 695 ? 8.031 5.934 32.812 1 67.56 695 ARG B O 1
ATOM 13719 N N . ILE B 1 696 ? 7.949 4.074 34.062 1 71.06 696 ILE B N 1
ATOM 13720 C CA . ILE B 1 696 ? 8.648 3.33 33.031 1 71.06 696 ILE B CA 1
ATOM 13721 C C . ILE B 1 696 ? 7.758 3.203 31.797 1 71.06 696 ILE B C 1
ATOM 13723 O O . ILE B 1 696 ? 8.227 3.346 30.672 1 71.06 696 ILE B O 1
ATOM 13727 N N . ILE B 1 697 ? 6.527 3.029 32.031 1 75.06 697 ILE B N 1
ATOM 13728 C CA . ILE B 1 697 ? 5.602 2.857 30.938 1 75.06 697 ILE B CA 1
ATOM 13729 C C . ILE B 1 697 ? 5.426 4.184 30.203 1 75.06 697 ILE B C 1
ATOM 13731 O O . ILE B 1 697 ? 5.41 4.223 28.969 1 75.06 697 ILE B O 1
ATOM 13735 N N . GLN B 1 698 ? 5.352 5.234 30.922 1 74.38 698 GLN B N 1
ATOM 13736 C CA . GLN B 1 698 ? 5.195 6.547 30.297 1 74.38 698 GLN B CA 1
ATOM 13737 C C . GLN B 1 698 ? 6.445 6.938 29.516 1 74.38 698 GLN B C 1
ATOM 13739 O O . GLN B 1 698 ? 6.348 7.543 28.438 1 74.38 698 GLN B O 1
ATOM 13744 N N . ALA B 1 699 ? 7.547 6.613 30.094 1 73.5 699 ALA B N 1
ATOM 13745 C CA . ALA B 1 699 ? 8.797 6.906 29.406 1 73.5 699 ALA B CA 1
ATOM 13746 C C . ALA B 1 699 ? 8.898 6.121 28.094 1 73.5 699 ALA B C 1
ATOM 13748 O O . ALA B 1 699 ? 9.352 6.645 27.078 1 73.5 699 ALA B O 1
ATOM 13749 N N . ARG B 1 700 ? 8.445 4.938 28.188 1 76.75 700 ARG B N 1
ATOM 13750 C CA . ARG B 1 700 ? 8.484 4.094 27 1 76.75 700 ARG B CA 1
ATOM 13751 C C . ARG B 1 700 ? 7.551 4.625 25.922 1 76.75 700 ARG B C 1
ATOM 13753 O O . ARG B 1 700 ? 7.934 4.715 24.75 1 76.75 700 ARG B O 1
ATOM 13760 N N . HIS B 1 701 ? 6.422 5.02 26.312 1 78.88 701 HIS B N 1
ATOM 13761 C CA . HIS B 1 701 ? 5.441 5.512 25.359 1 78.88 701 HIS B CA 1
ATOM 13762 C C . HIS B 1 701 ? 5.859 6.863 24.781 1 78.88 701 HIS B C 1
ATOM 13764 O O . HIS B 1 701 ? 5.664 7.125 23.594 1 78.88 701 HIS B O 1
ATOM 13770 N N . LEU B 1 702 ? 6.418 7.652 25.656 1 78.38 702 LEU B N 1
ATOM 13771 C CA . LEU B 1 702 ? 6.879 8.953 25.188 1 78.38 702 LEU B CA 1
ATOM 13772 C C . LEU B 1 702 ? 8.016 8.797 24.188 1 78.38 702 LEU B C 1
ATOM 13774 O O . LEU B 1 702 ? 8.047 9.477 23.156 1 78.38 702 LEU B O 1
ATOM 13778 N N . THR B 1 703 ? 8.93 7.914 24.547 1 79.69 703 THR B N 1
ATOM 13779 C CA . THR B 1 703 ? 10.062 7.695 23.656 1 79.69 703 THR B CA 1
ATOM 13780 C C . THR B 1 703 ? 9.586 7.141 22.312 1 79.69 703 THR B C 1
ATOM 13782 O O . THR B 1 703 ? 10.055 7.57 21.25 1 79.69 703 THR B O 1
ATOM 13785 N N . GLN B 1 704 ? 8.688 6.23 22.344 1 81.44 704 GLN B N 1
ATOM 13786 C CA . GLN B 1 704 ? 8.164 5.648 21.109 1 81.44 704 GLN B CA 1
ATOM 13787 C C . GLN B 1 704 ? 7.418 6.691 20.297 1 81.44 704 GLN B C 1
ATOM 13789 O O . GLN B 1 704 ? 7.523 6.719 19.062 1 81.44 704 GLN B O 1
ATOM 13794 N N . PHE B 1 705 ? 6.73 7.504 20.953 1 82.12 705 PHE B N 1
ATOM 13795 C CA . PHE B 1 705 ? 5.969 8.547 20.266 1 82.12 705 PHE B CA 1
ATOM 13796 C C . PHE B 1 705 ? 6.898 9.547 19.609 1 82.12 705 PHE B C 1
ATOM 13798 O O . PHE B 1 705 ? 6.672 9.945 18.453 1 82.12 705 PHE B O 1
ATOM 13805 N N . VAL B 1 706 ? 7.906 9.945 20.328 1 82.62 706 VAL B N 1
ATOM 13806 C CA . VAL B 1 706 ? 8.844 10.93 19.797 1 82.62 706 VAL B CA 1
ATOM 13807 C C . VAL B 1 706 ? 9.602 10.344 18.609 1 82.62 706 VAL B C 1
ATOM 13809 O O . VAL B 1 706 ? 9.812 11.023 17.609 1 82.62 706 VAL B O 1
ATOM 13812 N N . LEU B 1 707 ? 10.016 9.125 18.75 1 85 707 LEU B N 1
ATOM 13813 C CA . LEU B 1 707 ? 10.734 8.484 17.656 1 85 707 LEU B CA 1
ATOM 13814 C C . LEU B 1 707 ? 9.836 8.305 16.438 1 85 707 LEU B C 1
ATOM 13816 O O . LEU B 1 707 ? 10.297 8.438 15.297 1 85 707 LEU B O 1
ATOM 13820 N N . HIS B 1 708 ? 8.625 8.016 16.688 1 85.12 708 HIS B N 1
ATOM 13821 C CA . HIS B 1 708 ? 7.684 7.918 15.586 1 85.12 708 HIS B CA 1
ATOM 13822 C C . HIS B 1 708 ? 7.492 9.266 14.898 1 85.12 708 HIS B C 1
ATOM 13824 O O . HIS B 1 708 ? 7.41 9.336 13.672 1 85.12 708 HIS B O 1
ATOM 13830 N N . ARG B 1 709 ? 7.387 10.258 15.641 1 85.25 709 ARG B N 1
ATOM 13831 C CA . ARG B 1 709 ? 7.234 11.594 15.086 1 85.25 709 ARG B CA 1
ATOM 13832 C C . ARG B 1 709 ? 8.484 12.023 14.328 1 85.25 709 ARG B C 1
ATOM 13834 O O . ARG B 1 709 ? 8.398 12.734 13.328 1 85.25 709 ARG B O 1
ATOM 13841 N N . GLU B 1 710 ? 9.562 11.633 14.883 1 88 710 GLU B N 1
ATOM 13842 C CA . GLU B 1 710 ? 10.812 11.914 14.18 1 88 710 GLU B CA 1
ATOM 13843 C C . GLU B 1 710 ? 10.859 11.211 12.828 1 88 710 GLU B C 1
ATOM 13845 O O . GLU B 1 710 ? 11.305 11.789 11.836 1 88 710 GLU B O 1
ATOM 13850 N N . LEU B 1 711 ? 10.445 10.047 12.828 1 89.06 711 LEU B N 1
ATOM 13851 C CA . LEU B 1 711 ? 10.398 9.289 11.578 1 89.06 711 LEU B CA 1
ATOM 13852 C C . LEU B 1 711 ? 9.445 9.945 10.586 1 89.06 711 LEU B C 1
ATOM 13854 O O . LEU B 1 711 ? 9.75 10.039 9.391 1 89.06 711 LEU B O 1
ATOM 13858 N N . GLN B 1 712 ? 8.312 10.398 11.031 1 87.31 712 GLN B N 1
ATOM 13859 C CA . GLN B 1 712 ? 7.352 11.062 10.164 1 87.31 712 GLN B CA 1
ATOM 13860 C C . GLN B 1 712 ? 7.922 12.359 9.602 1 87.31 712 GLN B C 1
ATOM 13862 O O . GLN B 1 712 ? 7.637 12.734 8.461 1 87.31 712 GLN B O 1
ATOM 13867 N N . LEU B 1 713 ? 8.68 13.023 10.414 1 87.88 713 LEU B N 1
ATOM 13868 C CA . LEU B 1 713 ? 9.312 14.258 9.969 1 87.88 713 LEU B CA 1
ATOM 13869 C C . LEU B 1 713 ? 10.328 13.977 8.867 1 87.88 713 LEU B C 1
ATOM 13871 O O . LEU B 1 713 ? 10.398 14.711 7.879 1 87.88 713 LEU B O 1
ATOM 13875 N N . VAL B 1 714 ? 11.078 12.945 9.07 1 91.06 714 VAL B N 1
ATOM 13876 C CA . VAL B 1 714 ? 12.062 12.562 8.062 1 91.06 714 VAL B CA 1
ATOM 13877 C C . VAL B 1 714 ? 11.352 12.219 6.75 1 91.06 714 VAL B C 1
ATOM 13879 O O . VAL B 1 714 ? 11.766 12.672 5.68 1 91.06 714 VAL B O 1
ATOM 13882 N N . LEU B 1 715 ? 10.297 11.555 6.863 1 88.44 715 LEU B N 1
ATOM 13883 C CA . LEU B 1 715 ? 9.555 11.156 5.672 1 88.44 715 LEU B CA 1
ATOM 13884 C C . LEU B 1 715 ? 8.875 12.367 5.027 1 88.44 715 LEU B C 1
ATOM 13886 O O . LEU B 1 715 ? 8.797 12.461 3.803 1 88.44 715 LEU B O 1
ATOM 13890 N N . SER B 1 716 ? 8.43 13.234 5.867 1 87.88 716 SER B N 1
ATOM 13891 C CA . SER B 1 716 ? 7.785 14.445 5.348 1 87.88 716 SER B CA 1
ATOM 13892 C C . SER B 1 716 ? 8.781 15.32 4.598 1 87.88 716 SER B C 1
ATOM 13894 O O . SER B 1 716 ? 8.445 15.898 3.561 1 87.88 716 SER B O 1
ATOM 13896 N N . LEU B 1 717 ? 9.992 15.438 5.09 1 89.38 717 LEU B N 1
ATOM 13897 C CA . LEU B 1 717 ? 11.016 16.25 4.43 1 89.38 717 LEU B CA 1
ATOM 13898 C C . LEU B 1 717 ? 11.438 15.617 3.107 1 89.38 717 LEU B C 1
ATOM 13900 O O . LEU B 1 717 ? 11.758 16.328 2.154 1 89.38 717 LEU B O 1
ATOM 13904 N N . HIS B 1 718 ? 11.398 14.336 3.064 1 90.38 718 HIS B N 1
ATOM 13905 C CA . HIS B 1 718 ? 11.68 13.664 1.802 1 90.38 718 HIS B CA 1
ATOM 13906 C C . HIS B 1 718 ? 10.562 13.906 0.791 1 90.38 718 HIS B C 1
ATOM 13908 O O . HIS B 1 718 ? 10.828 14.141 -0.39 1 90.38 718 HIS B O 1
ATOM 13914 N N . LYS B 1 719 ? 9.359 13.844 1.266 1 86.81 719 LYS B N 1
ATOM 13915 C CA . LYS B 1 719 ? 8.219 14.078 0.385 1 86.81 719 LYS B CA 1
ATOM 13916 C C . LYS B 1 719 ? 8.227 15.5 -0.166 1 86.81 719 LYS B C 1
ATOM 13918 O O . LYS B 1 719 ? 7.816 15.734 -1.304 1 86.81 719 LYS B O 1
ATOM 13923 N N . LYS B 1 720 ? 8.797 16.391 0.629 1 87.94 720 LYS B N 1
ATOM 13924 C CA . LYS B 1 720 ? 8.891 17.781 0.197 1 87.94 720 LYS B CA 1
ATOM 13925 C C . LYS B 1 720 ? 10.125 18 -0.673 1 87.94 720 LYS B C 1
ATOM 13927 O O . LYS B 1 720 ? 10.328 19.094 -1.207 1 87.94 720 LYS B O 1
ATOM 13932 N N . GLY B 1 721 ? 10.992 17.031 -0.813 1 88.12 721 GLY B N 1
ATOM 13933 C CA . GLY B 1 721 ? 12.148 17.094 -1.69 1 88.12 721 GLY B CA 1
ATOM 13934 C C . GLY B 1 721 ? 13.375 17.688 -1.022 1 88.12 721 GLY B C 1
ATOM 13935 O O . GLY B 1 721 ? 14.398 17.906 -1.673 1 88.12 721 GLY B O 1
ATOM 13936 N N . ILE B 1 722 ? 13.297 17.953 0.243 1 87.38 722 ILE B N 1
ATOM 13937 C CA . ILE B 1 722 ? 14.406 18.578 0.96 1 87.38 722 ILE B CA 1
ATOM 13938 C C . ILE B 1 722 ? 15.508 17.547 1.198 1 87.38 722 ILE B C 1
ATOM 13940 O O . ILE B 1 722 ? 16.703 17.875 1.1 1 87.38 722 ILE B O 1
ATOM 13944 N N . LEU B 1 723 ? 15.062 16.344 1.491 1 87.94 723 LEU B N 1
ATOM 13945 C CA . LEU B 1 723 ? 16.031 15.273 1.683 1 87.94 723 LEU B CA 1
ATOM 13946 C C . LEU B 1 723 ? 16.047 14.344 0.47 1 87.94 723 LEU B C 1
ATOM 13948 O O . LEU B 1 723 ? 15.008 13.938 -0.027 1 87.94 723 LEU B O 1
ATOM 13952 N N . GLU B 1 724 ? 17.172 14.117 0.038 1 84.31 724 GLU B N 1
ATOM 13953 C CA . GLU B 1 724 ? 17.328 13.148 -1.047 1 84.31 724 GLU B CA 1
ATOM 13954 C C . GLU B 1 724 ? 17.031 11.734 -0.573 1 84.31 724 GLU B C 1
ATOM 13956 O O . GLU B 1 724 ? 16.984 11.469 0.631 1 84.31 724 GLU B O 1
ATOM 13961 N N . GLU B 1 725 ? 16.766 10.898 -1.464 1 79.5 725 GLU B N 1
ATOM 13962 C CA . GLU B 1 725 ? 16.359 9.531 -1.154 1 79.5 725 GLU B CA 1
ATOM 13963 C C . GLU B 1 725 ? 17.422 8.812 -0.333 1 79.5 725 GLU B C 1
ATOM 13965 O O . GLU B 1 725 ? 17.109 8.086 0.612 1 79.5 725 GLU B O 1
ATOM 13970 N N . ILE B 1 726 ? 18.672 9.023 -0.604 1 75.44 726 ILE B N 1
ATOM 13971 C CA . ILE B 1 726 ? 19.766 8.336 0.074 1 75.44 726 ILE B CA 1
ATOM 13972 C C . ILE B 1 726 ? 19.844 8.789 1.529 1 75.44 726 ILE B C 1
ATOM 13974 O O . ILE B 1 726 ? 19.969 7.969 2.439 1 75.44 726 ILE B O 1
ATOM 13978 N N . ASP B 1 727 ? 19.75 10.109 1.69 1 79.38 727 ASP B N 1
ATOM 13979 C CA . ASP B 1 727 ? 19.812 10.648 3.043 1 79.38 727 ASP B CA 1
ATOM 13980 C C . ASP B 1 727 ? 18.578 10.273 3.852 1 79.38 727 ASP B C 1
ATOM 13982 O O . ASP B 1 727 ? 18.672 10.023 5.055 1 79.38 727 ASP B O 1
ATOM 13986 N N . CYS B 1 728 ? 17.469 10.234 3.17 1 85.69 728 CYS B N 1
ATOM 13987 C CA . CYS B 1 728 ? 16.234 9.844 3.846 1 85.69 728 CYS B CA 1
ATOM 13988 C C . CYS B 1 728 ? 16.312 8.406 4.34 1 85.69 728 CYS B C 1
ATOM 13990 O O . CYS B 1 728 ? 15.969 8.117 5.484 1 85.69 728 CYS B O 1
ATOM 13992 N N . ASN B 1 729 ? 16.844 7.5 3.506 1 79.75 729 ASN B N 1
ATOM 13993 C CA . ASN B 1 729 ? 16.938 6.094 3.887 1 79.75 729 ASN B CA 1
ATOM 13994 C C . ASN B 1 729 ? 17.938 5.895 5.023 1 79.75 729 ASN B C 1
ATOM 13996 O O . ASN B 1 729 ? 17.719 5.07 5.91 1 79.75 729 ASN B O 1
ATOM 14000 N N . ARG B 1 730 ? 18.984 6.648 4.953 1 78.38 730 ARG B N 1
ATOM 14001 C CA . ARG B 1 730 ? 19.969 6.574 6.02 1 78.38 730 ARG B CA 1
ATOM 14002 C C . ARG B 1 730 ? 19.391 7.051 7.344 1 78.38 730 ARG B C 1
ATOM 14004 O O . ARG B 1 730 ? 19.562 6.398 8.375 1 78.38 730 ARG B O 1
ATOM 14011 N N . MET B 1 731 ? 18.734 8.203 7.289 1 84.5 731 MET B N 1
ATOM 14012 C CA . MET B 1 731 ? 18.141 8.75 8.508 1 84.5 731 MET B CA 1
ATOM 14013 C C . MET B 1 731 ? 17.016 7.852 9.016 1 84.5 731 MET B C 1
ATOM 14015 O O . MET B 1 731 ? 16.859 7.68 10.227 1 84.5 731 MET B O 1
ATOM 14019 N N . ARG B 1 732 ? 16.266 7.32 8.102 1 86.12 732 ARG B N 1
ATOM 14020 C CA . ARG B 1 732 ? 15.203 6.383 8.469 1 86.12 732 ARG B CA 1
ATOM 14021 C C . ARG B 1 732 ? 15.781 5.16 9.18 1 86.12 732 ARG B C 1
ATOM 14023 O O . ARG B 1 732 ? 15.258 4.723 10.203 1 86.12 732 ARG B O 1
ATOM 14030 N N . ALA B 1 733 ? 16.859 4.617 8.68 1 78.81 733 ALA B N 1
ATOM 14031 C CA . ALA B 1 733 ? 17.484 3.447 9.281 1 78.81 733 ALA B CA 1
ATOM 14032 C C . ALA B 1 733 ? 18.016 3.771 10.672 1 78.81 733 ALA B C 1
ATOM 14034 O O . ALA B 1 733 ? 17.938 2.943 11.578 1 78.81 733 ALA B O 1
ATOM 14035 N N . MET B 1 734 ? 18.516 4.953 10.812 1 81.56 734 MET B N 1
ATOM 14036 C CA . MET B 1 734 ? 19.047 5.371 12.109 1 81.56 734 MET B CA 1
ATOM 14037 C C . MET B 1 734 ? 17.938 5.473 13.148 1 81.56 734 MET B C 1
ATOM 14039 O O . MET B 1 734 ? 18.094 5.031 14.289 1 81.56 734 MET B O 1
ATOM 14043 N N . VAL B 1 735 ? 16.844 6.051 12.742 1 85.31 735 VAL B N 1
ATOM 14044 C CA . VAL B 1 735 ? 15.719 6.195 13.656 1 85.31 735 VAL B CA 1
ATOM 14045 C C . VAL B 1 735 ? 15.141 4.824 13.992 1 85.31 735 VAL B C 1
ATOM 14047 O O . VAL B 1 735 ? 14.812 4.543 15.148 1 85.31 735 VAL B O 1
ATOM 14050 N N . GLU B 1 736 ? 15.047 3.945 13.031 1 80.88 736 GLU B N 1
ATOM 14051 C CA . GLU B 1 736 ? 14.508 2.605 13.25 1 80.88 736 GLU B CA 1
ATOM 14052 C C . GLU B 1 736 ? 15.422 1.783 14.148 1 80.88 736 GLU B C 1
ATOM 14054 O O . GLU B 1 736 ? 14.953 0.979 14.953 1 80.88 736 GLU B O 1
ATOM 14059 N N . ASP B 1 737 ? 16.688 1.956 13.977 1 78.31 737 ASP B N 1
ATOM 14060 C CA . ASP B 1 737 ? 17.641 1.263 14.852 1 78.31 737 ASP B CA 1
ATOM 14061 C C . ASP B 1 737 ? 17.469 1.709 16.297 1 78.31 737 ASP B C 1
ATOM 14063 O O . ASP B 1 737 ? 17.594 0.897 17.219 1 78.31 737 ASP B O 1
ATOM 14067 N N . ARG B 1 738 ? 17.219 2.941 16.453 1 78.62 738 ARG B N 1
ATOM 14068 C CA . ARG B 1 738 ? 16.984 3.453 17.797 1 78.62 738 ARG B CA 1
ATOM 14069 C C . ARG B 1 738 ? 15.688 2.902 18.391 1 78.62 738 ARG B C 1
ATOM 14071 O O . ARG B 1 738 ? 15.609 2.611 19.578 1 78.62 738 ARG B O 1
ATOM 14078 N N . MET B 1 739 ? 14.734 2.76 17.547 1 79.44 739 MET B N 1
ATOM 14079 C CA . MET B 1 739 ? 13.469 2.182 17.984 1 79.44 739 MET B CA 1
ATOM 14080 C C . MET B 1 739 ? 13.648 0.721 18.391 1 79.44 739 MET B C 1
ATOM 14082 O O . MET B 1 739 ? 13.07 0.271 19.375 1 79.44 739 MET B O 1
ATOM 14086 N N . ARG B 1 740 ? 14.477 0.019 17.688 1 75.19 740 ARG B N 1
ATOM 14087 C CA . ARG B 1 740 ? 14.758 -1.379 17.984 1 75.19 740 ARG B CA 1
ATOM 14088 C C . ARG B 1 740 ? 15.516 -1.507 19.312 1 75.19 740 ARG B C 1
ATOM 14090 O O . ARG B 1 740 ? 15.25 -2.414 20.094 1 75.19 740 ARG B O 1
ATOM 14097 N N . MET B 1 741 ? 16.422 -0.642 19.438 1 71.19 741 MET B N 1
ATOM 14098 C CA . MET B 1 741 ? 17.219 -0.664 20.656 1 71.19 741 MET B CA 1
ATOM 14099 C C . MET B 1 741 ? 16.344 -0.366 21.875 1 71.19 741 MET B C 1
ATOM 14101 O O . MET B 1 741 ? 16.531 -0.957 22.938 1 71.19 741 MET B O 1
ATOM 14105 N N . LEU B 1 742 ? 15.398 0.53 21.656 1 69.38 742 LEU B N 1
ATOM 14106 C CA . LEU B 1 742 ? 14.477 0.859 22.75 1 69.38 742 LEU B CA 1
ATOM 14107 C C . LEU B 1 742 ? 13.641 -0.355 23.125 1 69.38 742 LEU B C 1
ATOM 14109 O O . LEU B 1 742 ? 13.43 -0.615 24.312 1 69.38 742 LEU B O 1
ATOM 14113 N N . VAL B 1 743 ? 13.188 -1.099 22.172 1 64.06 743 VAL B N 1
ATOM 14114 C CA . VAL B 1 743 ? 12.367 -2.275 22.422 1 64.06 743 VAL B CA 1
ATOM 14115 C C . VAL B 1 743 ? 13.188 -3.328 23.172 1 64.06 743 VAL B C 1
ATOM 14117 O O . VAL B 1 743 ? 12.695 -3.971 24.094 1 64.06 743 VAL B O 1
ATOM 14120 N N . ARG B 1 744 ? 14.445 -3.445 22.812 1 60.75 744 ARG B N 1
ATOM 14121 C CA . ARG B 1 744 ? 15.328 -4.422 23.453 1 60.75 744 ARG B CA 1
ATOM 14122 C C . ARG B 1 744 ? 15.664 -4.012 24.875 1 60.75 744 ARG B C 1
ATOM 14124 O O . ARG B 1 744 ? 15.711 -4.855 25.781 1 60.75 744 ARG B O 1
ATOM 14131 N N . THR B 1 745 ? 15.914 -2.701 25.031 1 57.81 745 THR B N 1
ATOM 14132 C CA . THR B 1 745 ? 16.281 -2.205 26.344 1 57.81 745 THR B CA 1
ATOM 14133 C C . THR B 1 745 ? 15.109 -2.322 27.312 1 57.81 745 THR B C 1
ATOM 14135 O O . THR B 1 745 ? 15.297 -2.629 28.5 1 57.81 745 THR B O 1
ATOM 14138 N N . LEU B 1 746 ? 13.984 -2.066 26.781 1 54.97 746 LEU B N 1
ATOM 14139 C CA . LEU B 1 746 ? 12.805 -2.145 27.641 1 54.97 746 LEU B CA 1
ATOM 14140 C C . LEU B 1 746 ? 12.516 -3.588 28.031 1 54.97 746 LEU B C 1
ATOM 14142 O O . LEU B 1 746 ? 12.023 -3.846 29.141 1 54.97 746 LEU B O 1
ATOM 14146 N N . ARG B 1 747 ? 12.758 -4.422 27.094 1 50.62 747 ARG B N 1
ATOM 14147 C CA . ARG B 1 747 ? 12.578 -5.832 27.422 1 50.62 747 ARG B CA 1
ATOM 14148 C C . ARG B 1 747 ? 13.562 -6.277 28.5 1 50.62 747 ARG B C 1
ATOM 14150 O O . ARG B 1 747 ? 13.25 -7.141 29.328 1 50.62 747 ARG B O 1
ATOM 14157 N N . ALA B 1 748 ? 14.875 -5.738 28.484 1 46.19 748 ALA B N 1
ATOM 14158 C CA . ALA B 1 748 ? 15.922 -6.137 29.422 1 46.19 748 ALA B CA 1
ATOM 14159 C C . ALA B 1 748 ? 15.711 -5.484 30.781 1 46.19 748 ALA B C 1
ATOM 14161 O O . ALA B 1 748 ? 16.312 -5.902 31.781 1 46.19 748 ALA B O 1
ATOM 14162 N N . GLY B 1 749 ? 14.539 -5.316 31.328 1 43.84 749 GLY B N 1
ATOM 14163 C CA . GLY B 1 749 ? 14.227 -4.844 32.656 1 43.84 749 GLY B CA 1
ATOM 14164 C C . GLY B 1 749 ? 15.125 -3.707 33.125 1 43.84 749 GLY B C 1
ATOM 14165 O O . GLY B 1 749 ? 16.281 -3.93 33.469 1 43.84 749 GLY B O 1
ATOM 14166 N N . VAL B 1 750 ? 15.383 -2.646 32.656 1 40.5 750 VAL B N 1
ATOM 14167 C CA . VAL B 1 750 ? 16.188 -1.574 33.219 1 40.5 750 VAL B CA 1
ATOM 14168 C C . VAL B 1 750 ? 16 -1.527 34.719 1 40.5 750 VAL B C 1
ATOM 14170 O O . VAL B 1 750 ? 14.883 -1.656 35.219 1 40.5 750 VAL B O 1
ATOM 14173 N N . GLY B 1 751 ? 17 -1.977 35.5 1 39.31 751 GLY B N 1
ATOM 14174 C CA . GLY B 1 751 ? 17.156 -1.77 36.906 1 39.31 751 GLY B CA 1
ATOM 14175 C C . GLY B 1 751 ? 16.531 -0.474 37.406 1 39.31 751 GLY B C 1
ATOM 14176 O O . GLY B 1 751 ? 17.172 0.576 37.375 1 39.31 751 GLY B O 1
ATOM 14177 N N . LEU B 1 752 ? 15.398 -0.274 37.125 1 41.53 752 LEU B N 1
ATOM 14178 C CA . LEU B 1 752 ? 14.5 0.833 37.438 1 41.53 752 LEU B CA 1
ATOM 14179 C C . LEU B 1 752 ? 14.648 1.249 38.906 1 41.53 752 LEU B C 1
ATOM 14181 O O . LEU B 1 752 ? 13.938 2.143 39.375 1 41.53 752 LEU B O 1
ATOM 14185 N N . ALA B 1 753 ? 15.195 0.397 39.719 1 42.31 753 ALA B N 1
ATOM 14186 C CA . ALA B 1 753 ? 15.188 0.829 41.125 1 42.31 753 ALA B CA 1
ATOM 14187 C C . ALA B 1 753 ? 16.062 2.061 41.312 1 42.31 753 ALA B C 1
ATOM 14189 O O . ALA B 1 753 ? 17.297 1.977 41.219 1 42.31 753 ALA B O 1
ATOM 14190 N N . VAL B 1 754 ? 15.656 3.094 40.875 1 47.59 754 VAL B N 1
ATOM 14191 C CA . VAL B 1 754 ? 16.391 4.324 41.156 1 47.59 754 VAL B CA 1
ATOM 14192 C C . VAL B 1 754 ? 16.406 4.574 42.656 1 47.59 754 VAL B C 1
ATOM 14194 O O . VAL B 1 754 ? 15.367 4.48 43.344 1 47.59 754 VAL B O 1
ATOM 14197 N N . SER B 1 755 ? 17.531 4.473 43.375 1 55.44 755 SER B N 1
ATOM 14198 C CA . SER B 1 755 ? 17.688 4.852 44.781 1 55.44 755 SER B CA 1
ATOM 14199 C C . SER B 1 755 ? 16.969 6.164 45.094 1 55.44 755 SER B C 1
ATOM 14201 O O . SER B 1 755 ? 16.734 6.961 44.188 1 55.44 755 SER B O 1
ATOM 14203 N N . ILE B 1 756 ? 16.438 6.336 46.281 1 61.28 756 ILE B N 1
ATOM 14204 C CA . ILE B 1 756 ? 15.766 7.547 46.719 1 61.28 756 ILE B CA 1
ATOM 14205 C C . ILE B 1 756 ? 16.625 8.766 46.406 1 61.28 756 ILE B C 1
ATOM 14207 O O . ILE B 1 756 ? 16.109 9.82 46.031 1 61.28 756 ILE B O 1
ATOM 14211 N N . GLU B 1 757 ? 17.875 8.523 46.594 1 69.5 757 GLU B N 1
ATOM 14212 C CA . GLU B 1 757 ? 18.781 9.633 46.312 1 69.5 757 GLU B CA 1
ATOM 14213 C C . GLU B 1 757 ? 18.812 9.961 44.812 1 69.5 757 GLU B C 1
ATOM 14215 O O . GLU B 1 757 ? 18.812 11.133 44.438 1 69.5 757 GLU B O 1
ATOM 14220 N N . GLU B 1 758 ? 18.703 8.969 44.125 1 68.94 758 GLU B N 1
ATOM 14221 C CA . GLU B 1 758 ? 18.734 9.211 42.688 1 68.94 758 GLU B CA 1
ATOM 14222 C C . GLU B 1 758 ? 17.438 9.852 42.188 1 68.94 758 GLU B C 1
ATOM 14224 O O . GLU B 1 758 ? 17.469 10.695 41.312 1 68.94 758 GLU B O 1
ATOM 14229 N N . ARG B 1 759 ? 16.453 9.492 42.875 1 69.44 759 ARG B N 1
ATOM 14230 C CA . ARG B 1 759 ? 15.172 10.102 42.531 1 69.44 759 ARG B CA 1
ATOM 14231 C C . ARG B 1 759 ? 15.172 11.586 42.875 1 69.44 759 ARG B C 1
ATOM 14233 O O . ARG B 1 759 ? 14.609 12.398 42.156 1 69.44 759 ARG B O 1
ATOM 14240 N N . PHE B 1 760 ? 15.781 11.82 44.031 1 77.56 760 PHE B N 1
ATOM 14241 C CA . PHE B 1 760 ? 15.898 13.211 44.438 1 77.56 760 PHE B CA 1
ATOM 14242 C C . PHE B 1 760 ? 16.719 14.008 43.438 1 77.56 760 PHE B C 1
ATOM 14244 O O . PHE B 1 760 ? 16.359 15.133 43.094 1 77.56 760 PHE B O 1
ATOM 14251 N N . HIS B 1 761 ? 17.656 13.352 42.938 1 74.56 761 HIS B N 1
ATOM 14252 C CA . HIS B 1 761 ? 18.547 14.047 42 1 74.56 761 HIS B CA 1
ATOM 14253 C C . HIS B 1 761 ? 17.875 14.25 40.656 1 74.56 761 HIS B C 1
ATOM 14255 O O . HIS B 1 761 ? 18.234 15.164 39.906 1 74.56 761 HIS B O 1
ATOM 14261 N N . GLN B 1 762 ? 16.828 13.539 40.531 1 66.38 762 GLN B N 1
ATOM 14262 C CA . GLN B 1 762 ? 16.219 13.562 39.188 1 66.38 762 GLN B CA 1
ATOM 14263 C C . GLN B 1 762 ? 15.039 14.523 39.156 1 66.38 762 GLN B C 1
ATOM 14265 O O . GLN B 1 762 ? 14.461 14.758 38.094 1 66.38 762 GLN B O 1
ATOM 14270 N N . CYS B 1 763 ? 14.703 15.102 40.25 1 71.06 763 CYS B N 1
ATOM 14271 C CA . CYS B 1 763 ? 13.609 16.062 40.281 1 71.06 763 CYS B CA 1
ATOM 14272 C C . CYS B 1 763 ? 13.953 17.297 39.469 1 71.06 763 CYS B C 1
ATOM 14274 O O . CYS B 1 763 ? 15.109 17.719 39.406 1 71.06 763 CYS B O 1
ATOM 14276 N N . ASP B 1 764 ? 13 17.906 38.719 1 68.94 764 ASP B N 1
ATOM 14277 C CA . ASP B 1 764 ? 13.117 18.922 37.656 1 68.94 764 ASP B CA 1
ATOM 14278 C C . ASP B 1 764 ? 14.148 19.984 38.031 1 68.94 764 ASP B C 1
ATOM 14280 O O . ASP B 1 764 ? 15.18 20.125 37.375 1 68.94 764 ASP B O 1
ATOM 14284 N N . ILE B 1 765 ? 14 20.734 39.125 1 74.25 765 ILE B N 1
ATOM 14285 C CA . ILE B 1 765 ? 14.867 21.859 39.469 1 74.25 765 ILE B CA 1
ATOM 14286 C C . ILE B 1 765 ? 16.156 21.359 40.094 1 74.25 765 ILE B C 1
ATOM 14288 O O . ILE B 1 765 ? 17.234 21.953 39.875 1 74.25 765 ILE B O 1
ATOM 14292 N N . ILE B 1 766 ? 16.172 20.172 40.719 1 78.38 766 ILE B N 1
ATOM 14293 C CA . ILE B 1 766 ? 17.344 19.672 41.406 1 78.38 766 ILE B CA 1
ATOM 14294 C C . ILE B 1 766 ? 18.312 19.047 40.406 1 78.38 766 ILE B C 1
ATOM 14296 O O . ILE B 1 766 ? 19.531 19.141 40.562 1 78.38 766 ILE B O 1
ATOM 14300 N N . HIS B 1 767 ? 17.656 18.531 39.406 1 72.19 767 HIS B N 1
ATOM 14301 C CA . HIS B 1 767 ? 18.469 17.891 38.375 1 72.19 767 HIS B CA 1
ATOM 14302 C C . HIS B 1 767 ? 19.344 18.906 37.656 1 72.19 767 HIS B C 1
ATOM 14304 O O . HIS B 1 767 ? 20.469 18.578 37.25 1 72.19 767 HIS B O 1
ATOM 14310 N N . ALA B 1 768 ? 18.875 20.188 37.469 1 67.81 768 ALA B N 1
ATOM 14311 C CA . ALA B 1 768 ? 19.578 21.234 36.75 1 67.81 768 ALA B CA 1
ATOM 14312 C C . ALA B 1 768 ? 20.703 21.828 37.594 1 67.81 768 ALA B C 1
ATOM 14314 O O . ALA B 1 768 ? 21.578 22.531 37.094 1 67.81 768 ALA B O 1
ATOM 14315 N N . MET B 1 769 ? 20.812 21.484 38.875 1 75.88 769 MET B N 1
ATOM 14316 C CA . MET B 1 769 ? 21.812 22.016 39.781 1 75.88 769 MET B CA 1
ATOM 14317 C C . MET B 1 769 ? 23.094 21.203 39.719 1 75.88 769 MET B C 1
ATOM 14319 O O . MET B 1 769 ? 23.078 20.047 39.281 1 75.88 769 MET B O 1
ATOM 14323 N N . PRO B 1 770 ? 24.219 21.875 39.938 1 73.19 770 PRO B N 1
ATOM 14324 C CA . PRO B 1 770 ? 25.484 21.141 39.906 1 73.19 770 PRO B CA 1
ATOM 14325 C C . PRO B 1 770 ? 25.5 19.969 40.906 1 73.19 770 PRO B C 1
ATOM 14327 O O . PRO B 1 770 ? 24.781 20 41.906 1 73.19 770 PRO B O 1
ATOM 14330 N N . SER B 1 771 ? 26.219 18.875 40.625 1 76.38 771 SER B N 1
ATOM 14331 C CA . SER B 1 771 ? 26.234 17.625 41.375 1 76.38 771 SER B CA 1
ATOM 14332 C C . SER B 1 771 ? 26.562 17.844 42.844 1 76.38 771 SER B C 1
ATOM 14334 O O . SER B 1 771 ? 25.969 17.219 43.719 1 76.38 771 SER B O 1
ATOM 14336 N N . GLY B 1 772 ? 27.516 18.719 43.125 1 75 772 GLY B N 1
ATOM 14337 C CA . GLY B 1 772 ? 27.859 18.984 44.5 1 75 772 GLY B CA 1
ATOM 14338 C C . GLY B 1 772 ? 26.703 19.562 45.312 1 75 772 GLY B C 1
ATOM 14339 O O . GLY B 1 772 ? 26.484 19.172 46.469 1 75 772 GLY B O 1
ATOM 14340 N N . VAL B 1 773 ? 25.891 20.391 44.719 1 81 773 VAL B N 1
ATOM 14341 C CA . VAL B 1 773 ? 24.75 21.031 45.406 1 81 773 VAL B CA 1
ATOM 14342 C C . VAL B 1 773 ? 23.625 20.016 45.594 1 81 773 VAL B C 1
ATOM 14344 O O . VAL B 1 773 ? 22.938 20.016 46.594 1 81 773 VAL B O 1
ATOM 14347 N N . ARG B 1 774 ? 23.516 19.047 44.719 1 84.56 774 ARG B N 1
ATOM 14348 C CA . ARG B 1 774 ? 22.453 18.062 44.781 1 84.56 774 ARG B CA 1
ATOM 14349 C C . ARG B 1 774 ? 22.609 17.141 45.969 1 84.56 774 ARG B C 1
ATOM 14351 O O . ARG B 1 774 ? 21.641 16.875 46.688 1 84.56 774 ARG B O 1
ATOM 14358 N N . SER B 1 775 ? 23.812 16.734 46.031 1 81.12 775 SER B N 1
ATOM 14359 C CA . SER B 1 775 ? 24.078 15.82 47.156 1 81.12 775 SER B CA 1
ATOM 14360 C C . SER B 1 775 ? 23.938 16.531 48.5 1 81.12 775 SER B C 1
ATOM 14362 O O . SER B 1 775 ? 23.438 15.961 49.469 1 81.12 775 SER B O 1
ATOM 14364 N N . ALA B 1 776 ? 24.344 17.812 48.594 1 81.75 776 ALA B N 1
ATOM 14365 C CA . ALA B 1 776 ? 24.203 18.594 49.844 1 81.75 776 ALA B CA 1
ATOM 14366 C C . ALA B 1 776 ? 22.734 18.828 50.156 1 81.75 776 ALA B C 1
ATOM 14368 O O . ALA B 1 776 ? 22.344 18.781 51.344 1 81.75 776 ALA B O 1
ATOM 14369 N N . LEU B 1 777 ? 21.969 19.047 49.125 1 86.19 777 LEU B N 1
ATOM 14370 C CA . LEU B 1 777 ? 20.547 19.297 49.344 1 86.19 777 LEU B CA 1
ATOM 14371 C C . LEU B 1 777 ? 19.844 18.047 49.844 1 86.19 777 LEU B C 1
ATOM 14373 O O . LEU B 1 777 ? 18.969 18.125 50.719 1 86.19 777 LEU B O 1
ATOM 14377 N N . PHE B 1 778 ? 20.297 16.906 49.344 1 85.94 778 PHE B N 1
ATOM 14378 C CA . PHE B 1 778 ? 19.703 15.656 49.781 1 85.94 778 PHE B CA 1
ATOM 14379 C C . PHE B 1 778 ? 20.047 15.391 51.25 1 85.94 778 PHE B C 1
ATOM 14381 O O . PHE B 1 778 ? 19.203 14.961 52.031 1 85.94 778 PHE B O 1
ATOM 14388 N N . ALA B 1 779 ? 21.266 15.68 51.562 1 81.19 779 ALA B N 1
ATOM 14389 C CA . ALA B 1 779 ? 21.719 15.445 52.938 1 81.19 779 ALA B CA 1
ATOM 14390 C C . ALA B 1 779 ? 21.016 16.375 53.938 1 81.19 779 ALA B C 1
ATOM 14392 O O . ALA B 1 779 ? 20.766 16 55.062 1 81.19 779 ALA B O 1
ATOM 14393 N N . GLN B 1 780 ? 20.625 17.594 53.469 1 82.5 780 GLN B N 1
ATOM 14394 C CA . GLN B 1 780 ? 20.016 18.578 54.375 1 82.5 780 GLN B CA 1
ATOM 14395 C C . GLN B 1 780 ? 18.5 18.5 54.312 1 82.5 780 GLN B C 1
ATOM 14397 O O . GLN B 1 780 ? 17.812 19.203 55.062 1 82.5 780 GLN B O 1
ATOM 14402 N N . SER B 1 781 ? 18.016 17.641 53.5 1 84.62 781 SER B N 1
ATOM 14403 C CA . SER B 1 781 ? 16.578 17.531 53.375 1 84.62 781 SER B CA 1
ATOM 14404 C C . SER B 1 781 ? 16.016 16.547 54.406 1 84.62 781 SER B C 1
ATOM 14406 O O . SER B 1 781 ? 16.734 15.68 54.906 1 84.62 781 SER B O 1
ATOM 14408 N N . GLN B 1 782 ? 14.875 16.828 54.906 1 83.25 782 GLN B N 1
ATOM 14409 C CA . GLN B 1 782 ? 14.188 15.969 55.844 1 83.25 782 GLN B CA 1
ATOM 14410 C C . GLN B 1 782 ? 13.109 15.125 55.188 1 83.25 782 GLN B C 1
ATOM 14412 O O . GLN B 1 782 ? 12.328 15.641 54.375 1 83.25 782 GLN B O 1
ATOM 14417 N N . SER B 1 783 ? 13.156 13.914 55.438 1 83.19 783 SER B N 1
ATOM 14418 C CA . SER B 1 783 ? 12.172 13.016 54.844 1 83.19 783 SER B CA 1
ATOM 14419 C C . SER B 1 783 ? 10.859 13.039 55.625 1 83.19 783 SER B C 1
ATOM 14421 O O . SER B 1 783 ? 10.859 13.078 56.844 1 83.19 783 SER B O 1
ATOM 14423 N N . GLN B 1 784 ? 9.836 13.297 54.969 1 80.88 784 GLN B N 1
ATOM 14424 C CA . GLN B 1 784 ? 8.5 13.273 55.562 1 80.88 784 GLN B CA 1
ATOM 14425 C C . GLN B 1 784 ? 7.566 12.359 54.781 1 80.88 784 GLN B C 1
ATOM 14427 O O . GLN B 1 784 ? 7.602 12.344 53.562 1 80.88 784 GLN B O 1
ATOM 14432 N N . ILE B 1 785 ? 6.863 11.547 55.438 1 81.31 785 ILE B N 1
ATOM 14433 C CA . ILE B 1 785 ? 5.852 10.695 54.844 1 81.31 785 ILE B CA 1
ATOM 14434 C C . ILE B 1 785 ? 4.457 11.211 55.188 1 81.31 785 ILE B C 1
ATOM 14436 O O . ILE B 1 785 ? 4.156 11.43 56.375 1 81.31 785 ILE B O 1
ATOM 14440 N N . VAL B 1 786 ? 3.717 11.648 54.281 1 80.81 786 VAL B N 1
ATOM 14441 C CA . VAL B 1 786 ? 2.354 12.125 54.5 1 80.81 786 VAL B CA 1
ATOM 14442 C C . VAL B 1 786 ? 1.357 11.07 54.031 1 80.81 786 VAL B C 1
ATOM 14444 O O . VAL B 1 786 ? 1.493 10.516 52.938 1 80.81 786 VAL B O 1
ATOM 14447 N N . GLN B 1 787 ? 0.474 10.758 54.875 1 73.12 787 GLN B N 1
ATOM 14448 C CA . GLN B 1 787 ? -0.52 9.727 54.594 1 73.12 787 GLN B CA 1
ATOM 14449 C C . GLN B 1 787 ? -1.576 10.25 53.625 1 73.12 787 GLN B C 1
ATOM 14451 O O . GLN B 1 787 ? -1.746 11.461 53.469 1 73.12 787 GLN B O 1
ATOM 14456 N N . GLN B 1 788 ? -2.27 9.359 53.031 1 75.56 788 GLN B N 1
ATOM 14457 C CA . GLN B 1 788 ? -3.311 9.664 52.062 1 75.56 788 GLN B CA 1
ATOM 14458 C C . GLN B 1 788 ? -4.406 10.531 52.688 1 75.56 788 GLN B C 1
ATOM 14460 O O . GLN B 1 788 ? -4.809 10.305 53.844 1 75.56 788 GLN B O 1
ATOM 14465 N N . ASN B 1 789 ? -4.875 11.555 52 1 72.88 789 ASN B N 1
ATOM 14466 C CA . ASN B 1 789 ? -5.945 12.484 52.344 1 72.88 789 ASN B CA 1
ATOM 14467 C C . ASN B 1 789 ? -5.512 13.477 53.406 1 72.88 789 ASN B C 1
ATOM 14469 O O . ASN B 1 789 ? -6.336 14.219 53.969 1 72.88 789 ASN B O 1
ATOM 14473 N N . ALA B 1 790 ? -4.242 13.406 53.812 1 80.06 790 ALA B N 1
ATOM 14474 C CA . ALA B 1 790 ? -3.723 14.414 54.719 1 80.06 790 ALA B CA 1
ATOM 14475 C C . ALA B 1 790 ? -3.217 15.641 53.969 1 80.06 790 ALA B C 1
ATOM 14477 O O . ALA B 1 790 ? -2.723 15.516 52.844 1 80.06 790 ALA B O 1
ATOM 14478 N N . ALA B 1 791 ? -3.535 16.734 54.5 1 83.31 791 ALA B N 1
ATOM 14479 C CA . ALA B 1 791 ? -3.074 17.984 53.875 1 83.31 791 ALA B CA 1
ATOM 14480 C C . ALA B 1 791 ? -1.598 18.219 54.188 1 83.31 791 ALA B C 1
ATOM 14482 O O . ALA B 1 791 ? -1.159 18.109 55.312 1 83.31 791 ALA B O 1
ATOM 14483 N N . LEU B 1 792 ? -0.817 18.297 53.219 1 86.12 792 LEU B N 1
ATOM 14484 C CA . LEU B 1 792 ? 0.571 18.703 53.406 1 86.12 792 LEU B CA 1
ATOM 14485 C C . LEU B 1 792 ? 0.651 20.125 53.969 1 86.12 792 LEU B C 1
ATOM 14487 O O . LEU B 1 792 ? 1.39 20.391 54.906 1 86.12 792 LEU B O 1
ATOM 14491 N N . PHE B 1 793 ? -0.103 21.109 53.312 1 85 793 PHE B N 1
ATOM 14492 C CA . PHE B 1 793 ? -0.304 22.469 53.781 1 85 793 PHE B CA 1
ATOM 14493 C C . PHE B 1 793 ? -1.646 23.016 53.312 1 85 793 PHE B C 1
ATOM 14495 O O . PHE B 1 793 ? -2.221 22.516 52.344 1 85 793 PHE B O 1
ATOM 14502 N N . GLU B 1 794 ? -2.234 23.828 54.031 1 82.62 794 GLU B N 1
ATOM 14503 C CA . GLU B 1 794 ? -3.506 24.469 53.719 1 82.62 794 GLU B CA 1
ATOM 14504 C C . GLU B 1 794 ? -3.309 25.953 53.406 1 82.62 794 GLU B C 1
ATOM 14506 O O . GLU B 1 794 ? -2.26 26.516 53.688 1 82.62 794 GLU B O 1
ATOM 14511 N N . VAL B 1 795 ? -4.312 26.438 52.75 1 81.06 795 VAL B N 1
ATOM 14512 C CA . VAL B 1 795 ? -4.277 27.844 52.375 1 81.06 795 VAL B CA 1
ATOM 14513 C C . VAL B 1 795 ? -4.121 28.703 53.594 1 81.06 795 VAL B C 1
ATOM 14515 O O . VAL B 1 795 ? -4.832 28.516 54.594 1 81.06 795 VAL B O 1
ATOM 14518 N N . GLY B 1 796 ? -3.131 29.562 53.625 1 76.56 796 GLY B N 1
ATOM 14519 C CA . GLY B 1 796 ? -2.926 30.484 54.75 1 76.56 796 GLY B CA 1
ATOM 14520 C C . GLY B 1 796 ? -1.842 30.016 55.688 1 76.56 796 GLY B C 1
ATOM 14521 O O . GLY B 1 796 ? -1.391 30.797 56.531 1 76.56 796 GLY B O 1
ATOM 14522 N N . ASP B 1 797 ? -1.408 28.812 55.594 1 82.44 797 ASP B N 1
ATOM 14523 C CA . ASP B 1 797 ? -0.351 28.312 56.469 1 82.44 797 ASP B CA 1
ATOM 14524 C C . ASP B 1 797 ? 0.984 28.984 56.156 1 82.44 797 ASP B C 1
ATOM 14526 O O . ASP B 1 797 ? 1.214 29.422 55.031 1 82.44 797 ASP B O 1
ATOM 14530 N N . ALA B 1 798 ? 1.766 29.047 57.25 1 81.56 798 ALA B N 1
ATOM 14531 C CA . ALA B 1 798 ? 3.102 29.609 57.062 1 81.56 798 ALA B CA 1
ATOM 14532 C C . ALA B 1 798 ? 3.986 28.641 56.25 1 81.56 798 ALA B C 1
ATOM 14534 O O . ALA B 1 798 ? 3.883 27.422 56.406 1 81.56 798 ALA B O 1
ATOM 14535 N N . THR B 1 799 ? 4.754 29.141 55.344 1 84.56 799 THR B N 1
ATOM 14536 C CA . THR B 1 799 ? 5.648 28.328 54.531 1 84.56 799 THR B CA 1
ATOM 14537 C C . THR B 1 799 ? 6.852 27.859 55.344 1 84.56 799 THR B C 1
ATOM 14539 O O . THR B 1 799 ? 7.562 28.672 55.938 1 84.56 799 THR B O 1
ATOM 14542 N N . THR B 1 800 ? 7.031 26.594 55.531 1 79.81 800 THR B N 1
ATOM 14543 C CA . THR B 1 800 ? 8.141 26.016 56.281 1 79.81 800 THR B CA 1
ATOM 14544 C C . THR B 1 800 ? 9.289 25.641 55.375 1 79.81 800 THR B C 1
ATOM 14546 O O . THR B 1 800 ? 10.406 25.391 55.812 1 79.81 800 THR B O 1
ATOM 14549 N N . GLY B 1 801 ? 9.086 25.562 54.219 1 85.38 801 GLY B N 1
ATOM 14550 C CA . GLY B 1 801 ? 10.109 25.156 53.281 1 85.38 801 GLY B CA 1
ATOM 14551 C C . GLY B 1 801 ? 9.539 24.75 51.938 1 85.38 801 GLY B C 1
ATOM 14552 O O . GLY B 1 801 ? 8.398 25.094 51.594 1 85.38 801 GLY B O 1
ATOM 14553 N N . VAL B 1 802 ? 10.422 24.141 51.062 1 88.38 802 VAL B N 1
ATOM 14554 C CA . VAL B 1 802 ? 10.062 23.641 49.75 1 88.38 802 VAL B CA 1
ATOM 14555 C C . VAL B 1 802 ? 9.906 22.125 49.812 1 88.38 802 VAL B C 1
ATOM 14557 O O . VAL B 1 802 ? 10.742 21.438 50.406 1 88.38 802 VAL B O 1
ATOM 14560 N N . PHE B 1 803 ? 8.859 21.656 49.312 1 88.44 803 PHE B N 1
ATOM 14561 C CA . PHE B 1 803 ? 8.578 20.219 49.344 1 88.44 803 PHE B CA 1
ATOM 14562 C C . PHE B 1 803 ? 8.922 19.578 48 1 88.44 803 PHE B C 1
ATOM 14564 O O . PHE B 1 803 ? 8.422 20 46.969 1 88.44 803 PHE B O 1
ATOM 14571 N N . VAL B 1 804 ? 9.766 18.609 48.031 1 86.94 804 VAL B N 1
ATOM 14572 C CA . VAL B 1 804 ? 10.109 17.828 46.844 1 86.94 804 VAL B CA 1
ATOM 14573 C C . VAL B 1 804 ? 9.359 16.484 46.875 1 86.94 804 VAL B C 1
ATOM 14575 O O . VAL B 1 804 ? 9.562 15.68 47.781 1 86.94 804 VAL B O 1
ATOM 14578 N N . LEU B 1 805 ? 8.539 16.328 45.938 1 81.81 805 LEU B N 1
ATOM 14579 C CA . LEU B 1 805 ? 7.734 15.117 45.844 1 81.81 805 LEU B CA 1
ATOM 14580 C C . LEU B 1 805 ? 8.531 13.977 45.219 1 81.81 805 LEU B C 1
ATOM 14582 O O . LEU B 1 805 ? 8.891 14.039 44.062 1 81.81 805 LEU B O 1
ATOM 14586 N N . LEU B 1 806 ? 8.906 13.016 46.031 1 74.44 806 LEU B N 1
ATOM 14587 C CA . LEU B 1 806 ? 9.688 11.898 45.531 1 74.44 806 LEU B CA 1
ATOM 14588 C C . LEU B 1 806 ? 8.781 10.781 45.031 1 74.44 806 LEU B C 1
ATOM 14590 O O . LEU B 1 806 ? 9.078 10.156 44 1 74.44 806 LEU B O 1
ATOM 14594 N N . HIS B 1 807 ? 7.734 10.617 45.875 1 69.38 807 HIS B N 1
ATOM 14595 C CA . HIS B 1 807 ? 6.809 9.547 45.531 1 69.38 807 HIS B CA 1
ATOM 14596 C C . HIS B 1 807 ? 5.367 9.938 45.844 1 69.38 807 HIS B C 1
ATOM 14598 O O . HIS B 1 807 ? 5.102 10.57 46.875 1 69.38 807 HIS B O 1
ATOM 14604 N N . GLY B 1 808 ? 4.469 9.664 44.875 1 65.75 808 GLY B N 1
ATOM 14605 C CA . GLY B 1 808 ? 3.055 9.875 45.156 1 65.75 808 GLY B CA 1
ATOM 14606 C C . GLY B 1 808 ? 2.463 11.008 44.312 1 65.75 808 GLY B C 1
ATOM 14607 O O . GLY B 1 808 ? 3.127 11.547 43.438 1 65.75 808 GLY B O 1
ATOM 14608 N N . VAL B 1 809 ? 1.13 11.227 44.5 1 71.94 809 VAL B N 1
ATOM 14609 C CA . VAL B 1 809 ? 0.395 12.266 43.781 1 71.94 809 VAL B CA 1
ATOM 14610 C C . VAL B 1 809 ? -0.182 13.273 44.781 1 71.94 809 VAL B C 1
ATOM 14612 O O . VAL B 1 809 ? -0.725 12.883 45.812 1 71.94 809 VAL B O 1
ATOM 14615 N N . LEU B 1 810 ? 0.149 14.516 44.531 1 78.44 810 LEU B N 1
ATOM 14616 C CA . LEU B 1 810 ? -0.353 15.617 45.344 1 78.44 810 LEU B CA 1
ATOM 14617 C C . LEU B 1 810 ? -1.403 16.422 44.562 1 78.44 810 LEU B C 1
ATOM 14619 O O . LEU B 1 810 ? -1.236 16.688 43.375 1 78.44 810 LEU B O 1
ATOM 14623 N N . ILE B 1 811 ? -2.539 16.547 45.125 1 78.25 811 ILE B N 1
ATOM 14624 C CA . ILE B 1 811 ? -3.574 17.391 44.531 1 78.25 811 ILE B CA 1
ATOM 14625 C C . ILE B 1 811 ? -3.486 18.797 45.125 1 78.25 811 ILE B C 1
ATOM 14627 O O . ILE B 1 811 ? -3.535 18.969 46.344 1 78.25 811 ILE B O 1
ATOM 14631 N N . VAL B 1 812 ? -3.227 19.766 44.312 1 78.56 812 VAL B N 1
ATOM 14632 C CA . VAL B 1 812 ? -3.143 21.172 44.719 1 78.56 812 VAL B CA 1
ATOM 14633 C C . VAL B 1 812 ? -4.41 21.906 44.312 1 78.56 812 VAL B C 1
ATOM 14635 O O . VAL B 1 812 ? -4.754 21.953 43.125 1 78.56 812 VAL B O 1
ATOM 14638 N N . GLU B 1 813 ? -5.145 22.266 45.188 1 75.62 813 GLU B N 1
ATOM 14639 C CA . GLU B 1 813 ? -6.406 22.969 44.969 1 75.62 813 GLU B CA 1
ATOM 14640 C C . GLU B 1 813 ? -6.234 24.484 45.125 1 75.62 813 GLU B C 1
ATOM 14642 O O . GLU B 1 813 ? -5.777 24.938 46.188 1 75.62 813 GLU B O 1
ATOM 14647 N N . SER B 1 814 ? -6.445 25.25 44.094 1 65.25 814 SER B N 1
ATOM 14648 C CA . SER B 1 814 ? -6.418 26.703 44.156 1 65.25 814 SER B CA 1
ATOM 14649 C C . SER B 1 814 ? -7.703 27.25 44.781 1 65.25 814 SER B C 1
ATOM 14651 O O . SER B 1 814 ? -8.727 26.562 44.812 1 65.25 814 SER B O 1
ATOM 14653 N N . PRO B 1 815 ? -7.703 28.312 45.5 1 58.88 815 PRO B N 1
ATOM 14654 C CA . PRO B 1 815 ? -8.906 28.875 46.125 1 58.88 815 PRO B CA 1
ATOM 14655 C C . PRO B 1 815 ? -10.047 29.062 45.125 1 58.88 815 PRO B C 1
ATOM 14657 O O . PRO B 1 815 ? -11.219 29.047 45.5 1 58.88 815 PRO B O 1
ATOM 14660 N N . GLY B 1 816 ? -9.797 29.125 43.844 1 54.97 816 GLY B N 1
ATOM 14661 C CA . GLY B 1 816 ? -10.836 29.25 42.844 1 54.97 816 GLY B CA 1
ATOM 14662 C C . GLY B 1 816 ? -11.438 27.922 42.438 1 54.97 816 GLY B C 1
ATOM 14663 O O . GLY B 1 816 ? -12.305 27.875 41.562 1 54.97 816 GLY B O 1
ATOM 14664 N N . GLY B 1 817 ? -11.078 26.859 43.156 1 57.03 817 GLY B N 1
ATOM 14665 C CA . GLY B 1 817 ? -11.68 25.562 42.938 1 57.03 817 GLY B CA 1
ATOM 14666 C C . GLY B 1 817 ? -10.953 24.719 41.906 1 57.03 817 GLY B C 1
ATOM 14667 O O . GLY B 1 817 ? -11.398 23.625 41.562 1 57.03 817 GLY B O 1
ATOM 14668 N N . GLN B 1 818 ? -9.914 25.234 41.5 1 59.06 818 GLN B N 1
ATOM 14669 C CA . GLN B 1 818 ? -9.211 24.453 40.469 1 59.06 818 GLN B CA 1
ATOM 14670 C C . GLN B 1 818 ? -8.242 23.469 41.094 1 59.06 818 GLN B C 1
ATOM 14672 O O . GLN B 1 818 ? -7.543 23.812 42.062 1 59.06 818 GLN B O 1
ATOM 14677 N N . GLN B 1 819 ? -8.344 22.234 40.625 1 65.25 819 GLN B N 1
ATOM 14678 C CA . GLN B 1 819 ? -7.48 21.188 41.156 1 65.25 819 GLN B CA 1
ATOM 14679 C C . GLN B 1 819 ? -6.422 20.781 40.125 1 65.25 819 GLN B C 1
ATOM 14681 O O . GLN B 1 819 ? -6.719 20.641 38.938 1 65.25 819 GLN B O 1
ATOM 14686 N N . GLU B 1 820 ? -5.137 20.969 40.562 1 68.12 820 GLU B N 1
ATOM 14687 C CA . GLU B 1 820 ? -4.023 20.469 39.75 1 68.12 820 GLU B CA 1
ATOM 14688 C C . GLU B 1 820 ? -3.352 19.281 40.406 1 68.12 820 GLU B C 1
ATOM 14690 O O . GLU B 1 820 ? -3.229 19.219 41.656 1 68.12 820 GLU B O 1
ATOM 14695 N N . THR B 1 821 ? -3.035 18.344 39.656 1 67.94 821 THR B N 1
ATOM 14696 C CA . THR B 1 821 ? -2.385 17.156 40.156 1 67.94 821 THR B CA 1
ATOM 14697 C C . THR B 1 821 ? -0.881 17.203 39.906 1 67.94 821 THR B C 1
ATOM 14699 O O . THR B 1 821 ? -0.443 17.484 38.781 1 67.94 821 THR B O 1
ATOM 14702 N N . TYR B 1 822 ? -0.122 17.188 41 1 70.94 822 TYR B N 1
ATOM 14703 C CA . TYR B 1 822 ? 1.333 17.141 40.938 1 70.94 822 TYR B CA 1
ATOM 14704 C C . TYR B 1 822 ? 1.843 15.719 41.125 1 70.94 822 TYR B C 1
ATOM 14706 O O . TYR B 1 822 ? 1.412 15.023 42.031 1 70.94 822 TYR B O 1
ATOM 14714 N N . ALA B 1 823 ? 2.605 15.227 40.156 1 66.75 823 ALA B N 1
ATOM 14715 C CA . ALA B 1 823 ? 3.174 13.883 40.219 1 66.75 823 ALA B CA 1
ATOM 14716 C C . ALA B 1 823 ? 4.602 13.922 40.75 1 66.75 823 ALA B C 1
ATOM 14718 O O . ALA B 1 823 ? 5.125 14.992 41.094 1 66.75 823 ALA B O 1
ATOM 14719 N N . SER B 1 824 ? 5.199 12.734 40.969 1 65.88 824 SER B N 1
ATOM 14720 C CA . SER B 1 824 ? 6.551 12.594 41.5 1 65.88 824 SER B CA 1
ATOM 14721 C C . SER B 1 824 ? 7.555 13.391 40.656 1 65.88 824 SER B C 1
ATOM 14723 O O . SER B 1 824 ? 7.461 13.422 39.438 1 65.88 824 SER B O 1
ATOM 14725 N N . GLY B 1 825 ? 8.398 14.109 41.344 1 68.5 825 GLY B N 1
ATOM 14726 C CA . GLY B 1 825 ? 9.453 14.883 40.719 1 68.5 825 GLY B CA 1
ATOM 14727 C C . GLY B 1 825 ? 9.188 16.375 40.719 1 68.5 825 GLY B C 1
ATOM 14728 O O . GLY B 1 825 ? 10.07 17.172 40.375 1 68.5 825 GLY B O 1
ATOM 14729 N N . LYS B 1 826 ? 7.996 16.75 41.062 1 74.19 826 LYS B N 1
ATOM 14730 C CA . LYS B 1 826 ? 7.652 18.172 41.094 1 74.19 826 LYS B CA 1
ATOM 14731 C C . LYS B 1 826 ? 7.949 18.781 42.469 1 74.19 826 LYS B C 1
ATOM 14733 O O . LYS B 1 826 ? 7.969 18.078 43.469 1 74.19 826 LYS B O 1
ATOM 14738 N N . VAL B 1 827 ? 8.297 20.016 42.438 1 82.12 827 VAL B N 1
ATOM 14739 C CA . VAL B 1 827 ? 8.555 20.781 43.656 1 82.12 827 VAL B CA 1
ATOM 14740 C C . VAL B 1 827 ? 7.363 21.688 43.938 1 82.12 827 VAL B C 1
ATOM 14742 O O . VAL B 1 827 ? 6.828 22.344 43.062 1 82.12 827 VAL B O 1
ATOM 14745 N N . VAL B 1 828 ? 6.93 21.562 45.125 1 82.81 828 VAL B N 1
ATOM 14746 C CA . VAL B 1 828 ? 5.758 22.344 45.531 1 82.81 828 VAL B CA 1
ATOM 14747 C C . VAL B 1 828 ? 6.156 23.375 46.594 1 82.81 828 VAL B C 1
ATOM 14749 O O . VAL B 1 828 ? 6.988 23.094 47.438 1 82.81 828 VAL B O 1
ATOM 14752 N N . GLY B 1 829 ? 5.641 24.594 46.5 1 81.31 829 GLY B N 1
ATOM 14753 C CA . GLY B 1 829 ? 5.801 25.625 47.5 1 81.31 829 GLY B CA 1
ATOM 14754 C C . GLY B 1 829 ? 7.043 26.484 47.281 1 81.31 829 GLY B C 1
ATOM 14755 O O . GLY B 1 829 ? 7.477 27.203 48.188 1 81.31 829 GLY B O 1
ATOM 14756 N N . LEU B 1 830 ? 7.625 26.344 46.156 1 86.5 830 LEU B N 1
ATOM 14757 C CA . LEU B 1 830 ? 8.859 27.078 45.938 1 86.5 830 LEU B CA 1
ATOM 14758 C C . LEU B 1 830 ? 8.594 28.578 45.844 1 86.5 830 LEU B C 1
ATOM 14760 O O . LEU B 1 830 ? 9.344 29.375 46.406 1 86.5 830 LEU B O 1
ATOM 14764 N N . TYR B 1 831 ? 7.578 28.984 45.125 1 86.19 831 TYR B N 1
ATOM 14765 C CA . TYR B 1 831 ? 7.266 30.391 45 1 86.19 831 TYR B CA 1
ATOM 14766 C C . TYR B 1 831 ? 7 31.031 46.375 1 86.19 831 TYR B C 1
ATOM 14768 O O . TYR B 1 831 ? 7.516 32.094 46.656 1 86.19 831 TYR B O 1
ATOM 14776 N N . GLU B 1 832 ? 6.301 30.406 47.188 1 85.94 832 GLU B N 1
ATOM 14777 C CA . GLU B 1 832 ? 5.977 30.906 48.5 1 85.94 832 GLU B CA 1
ATOM 14778 C C . GLU B 1 832 ? 7.219 30.953 49.406 1 85.94 832 GLU B C 1
ATOM 14780 O O . GLU B 1 832 ? 7.363 31.859 50.219 1 85.94 832 GLU B O 1
ATOM 14785 N N . ALA B 1 833 ? 8.023 30.047 49.156 1 87.06 833 ALA B N 1
ATOM 14786 C CA . ALA B 1 833 ? 9.25 30 49.938 1 87.06 833 ALA B CA 1
ATOM 14787 C C . ALA B 1 833 ? 10.188 31.141 49.562 1 87.06 833 ALA B C 1
ATOM 14789 O O . ALA B 1 833 ? 10.867 31.719 50.406 1 87.06 833 ALA B O 1
ATOM 14790 N N . LEU B 1 834 ? 10.25 31.469 48.312 1 86.75 834 LEU B N 1
ATOM 14791 C CA . LEU B 1 834 ? 11.133 32.531 47.844 1 86.75 834 LEU B CA 1
ATOM 14792 C C . LEU B 1 834 ? 10.602 33.906 48.219 1 86.75 834 LEU B C 1
ATOM 14794 O O . LEU B 1 834 ? 11.375 34.812 48.5 1 86.75 834 LEU B O 1
ATOM 14798 N N . THR B 1 835 ? 9.32 34.125 48.156 1 83.69 835 THR B N 1
ATOM 14799 C CA . THR B 1 835 ? 8.719 35.438 48.438 1 83.69 835 THR B CA 1
ATOM 14800 C C . THR B 1 835 ? 8.398 35.562 49.906 1 83.69 835 THR B C 1
ATOM 14802 O O . THR B 1 835 ? 8.148 36.688 50.406 1 83.69 835 THR B O 1
ATOM 14805 N N . GLY B 1 836 ? 8.422 34.562 50.656 1 78.56 836 GLY B N 1
ATOM 14806 C CA . GLY B 1 836 ? 8.062 34.594 52.062 1 78.56 836 GLY B CA 1
ATOM 14807 C C . GLY B 1 836 ? 6.562 34.688 52.312 1 78.56 836 GLY B C 1
ATOM 14808 O O . GLY B 1 836 ? 6.121 35 53.406 1 78.56 836 GLY B O 1
ATOM 14809 N N . ALA B 1 837 ? 5.836 34.469 51.281 1 78.5 837 ALA B N 1
ATOM 14810 C CA . ALA B 1 837 ? 4.383 34.531 51.406 1 78.5 837 ALA B CA 1
ATOM 14811 C C . ALA B 1 837 ? 3.807 33.25 52 1 78.5 837 ALA B C 1
ATOM 14813 O O . ALA B 1 837 ? 4.504 32.25 52.094 1 78.5 837 ALA B O 1
ATOM 14814 N N . ARG B 1 838 ? 2.621 33.375 52.469 1 80.06 838 ARG B N 1
ATOM 14815 C CA . ARG B 1 838 ? 1.886 32.188 52.938 1 80.06 838 ARG B CA 1
ATOM 14816 C C . ARG B 1 838 ? 1.377 31.359 51.781 1 80.06 838 ARG B C 1
ATOM 14818 O O . ARG B 1 838 ? 1.301 31.828 50.656 1 80.06 838 ARG B O 1
ATOM 14825 N N . HIS B 1 839 ? 1.164 30.062 52.094 1 84.19 839 HIS B N 1
ATOM 14826 C CA . HIS B 1 839 ? 0.707 29.172 51.062 1 84.19 839 HIS B CA 1
ATOM 14827 C C . HIS B 1 839 ? -0.611 29.641 50.438 1 84.19 839 HIS B C 1
ATOM 14829 O O . HIS B 1 839 ? -1.541 30 51.188 1 84.19 839 HIS B O 1
ATOM 14835 N N . THR B 1 840 ? -0.728 29.781 49.188 1 73.5 840 THR B N 1
ATOM 14836 C CA . THR B 1 840 ? -1.905 30.281 48.469 1 73.5 840 THR B CA 1
ATOM 14837 C C . THR B 1 840 ? -2.816 29.141 48.062 1 73.5 840 THR B C 1
ATOM 14839 O O . THR B 1 840 ? -3.943 29.359 47.625 1 73.5 840 THR B O 1
ATOM 14842 N N . CYS B 1 841 ? -2.293 27.938 48.125 1 78.75 841 CYS B N 1
ATOM 14843 C CA . CYS B 1 841 ? -3.072 26.781 47.688 1 78.75 841 CYS B CA 1
ATOM 14844 C C . CYS B 1 841 ? -3.055 25.703 48.781 1 78.75 841 CYS B C 1
ATOM 14846 O O . CYS B 1 841 ? -2.262 25.766 49.719 1 78.75 841 CYS B O 1
ATOM 14848 N N . THR B 1 842 ? -4.062 24.891 48.688 1 83.19 842 THR B N 1
ATOM 14849 C CA . THR B 1 842 ? -4.105 23.719 49.562 1 83.19 842 THR B CA 1
ATOM 14850 C C . THR B 1 842 ? -3.611 22.469 48.844 1 83.19 842 THR B C 1
ATOM 14852 O O . THR B 1 842 ? -4.012 22.203 47.719 1 83.19 842 THR B O 1
ATOM 14855 N N . ALA B 1 843 ? -2.586 21.891 49.406 1 86.31 843 ALA B N 1
ATOM 14856 C CA . ALA B 1 843 ? -2.057 20.656 48.844 1 86.31 843 ALA B CA 1
ATOM 14857 C C . ALA B 1 843 ? -2.482 19.438 49.656 1 86.31 843 ALA B C 1
ATOM 14859 O O . ALA B 1 843 ? -2.176 19.344 50.844 1 86.31 843 ALA B O 1
ATOM 14860 N N . ILE B 1 844 ? -3.25 18.594 49.031 1 84.88 844 ILE B N 1
ATOM 14861 C CA . ILE B 1 844 ? -3.738 17.375 49.688 1 84.88 844 ILE B CA 1
ATOM 14862 C C . ILE B 1 844 ? -3.102 16.156 49.031 1 84.88 844 ILE B C 1
ATOM 14864 O O . ILE B 1 844 ? -3.045 16.062 47.812 1 84.88 844 ILE B O 1
ATOM 14868 N N . ALA B 1 845 ? -2.543 15.297 49.875 1 81.06 845 ALA B N 1
ATOM 14869 C CA . ALA B 1 845 ? -1.963 14.055 49.375 1 81.06 845 ALA B CA 1
ATOM 14870 C C . ALA B 1 845 ? -3.049 13.109 48.875 1 81.06 845 ALA B C 1
ATOM 14872 O O . ALA B 1 845 ? -3.896 12.656 49.656 1 81.06 845 ALA B O 1
ATOM 14873 N N . ALA B 1 846 ? -3.102 12.977 47.594 1 73.88 846 ALA B N 1
ATOM 14874 C CA . ALA B 1 846 ? -4.059 12.031 47.031 1 73.88 846 ALA B CA 1
ATOM 14875 C C . ALA B 1 846 ? -3.668 10.594 47.344 1 73.88 846 ALA B C 1
ATOM 14877 O O . ALA B 1 846 ? -4.531 9.719 47.438 1 73.88 846 ALA B O 1
ATOM 14878 N N . THR B 1 847 ? -2.293 10.344 47.531 1 68.25 847 THR B N 1
ATOM 14879 C CA . THR B 1 847 ? -1.721 9.062 47.906 1 68.25 847 THR B CA 1
ATOM 14880 C C . THR B 1 847 ? -0.726 9.242 49.062 1 68.25 847 THR B C 1
ATOM 14882 O O . THR B 1 847 ? -0.501 10.367 49.531 1 68.25 847 THR B O 1
ATOM 14885 N N . ASN B 1 848 ? -0.31 8.047 49.594 1 70.06 848 ASN B N 1
ATOM 14886 C CA . ASN B 1 848 ? 0.837 8.18 50.469 1 70.06 848 ASN B CA 1
ATOM 14887 C C . ASN B 1 848 ? 2.049 8.758 49.75 1 70.06 848 ASN B C 1
ATOM 14889 O O . ASN B 1 848 ? 2.484 8.211 48.719 1 70.06 848 ASN B O 1
ATOM 14893 N N . ILE B 1 849 ? 2.375 9.93 50.125 1 75.94 849 ILE B N 1
ATOM 14894 C CA . ILE B 1 849 ? 3.445 10.617 49.406 1 75.94 849 ILE B CA 1
ATOM 14895 C C . ILE B 1 849 ? 4.711 10.633 50.25 1 75.94 849 ILE B C 1
ATOM 14897 O O . ILE B 1 849 ? 4.633 10.719 51.5 1 75.94 849 ILE B O 1
ATOM 14901 N N . GLU B 1 850 ? 5.773 10.297 49.75 1 79.44 850 GLU B N 1
ATOM 14902 C CA . GLU B 1 850 ? 7.094 10.531 50.312 1 79.44 850 GLU B CA 1
ATOM 14903 C C . GLU B 1 850 ? 7.703 11.836 49.812 1 79.44 850 GLU B C 1
ATOM 14905 O O . GLU B 1 850 ? 7.895 12 48.594 1 79.44 850 GLU B O 1
ATOM 14910 N N . ILE B 1 851 ? 7.801 12.758 50.625 1 83.56 851 ILE B N 1
ATOM 14911 C CA . ILE B 1 851 ? 8.32 14.07 50.25 1 83.56 851 ILE B CA 1
ATOM 14912 C C . ILE B 1 851 ? 9.586 14.375 51.062 1 83.56 851 ILE B C 1
ATOM 14914 O O . ILE B 1 851 ? 9.789 13.812 52.156 1 83.56 851 ILE B O 1
ATOM 14918 N N . ARG B 1 852 ? 10.43 15.023 50.469 1 86 852 ARG B N 1
ATOM 14919 C CA . ARG B 1 852 ? 11.578 15.586 51.188 1 86 852 ARG B CA 1
ATOM 14920 C C . ARG B 1 852 ? 11.422 17.094 51.375 1 86 852 ARG B C 1
ATOM 14922 O O . ARG B 1 852 ? 11.141 17.812 50.406 1 86 852 ARG B O 1
ATOM 14929 N N . LEU B 1 853 ? 11.477 17.578 52.562 1 88.06 853 LEU B N 1
ATOM 14930 C CA . LEU B 1 853 ? 11.352 19 52.875 1 88.06 853 LEU B CA 1
ATOM 14931 C C . LEU B 1 853 ? 12.711 19.672 52.906 1 88.06 853 LEU B C 1
ATOM 14933 O O . LEU B 1 853 ? 13.625 19.203 53.625 1 88.06 853 LEU B O 1
ATOM 14937 N N . LEU B 1 854 ? 12.836 20.641 52.156 1 87.88 854 LEU B N 1
ATOM 14938 C CA . LEU B 1 854 ? 13.992 21.531 52.219 1 87.88 854 LEU B CA 1
ATOM 14939 C C . LEU B 1 854 ? 13.672 22.75 53.062 1 87.88 854 LEU B C 1
ATOM 14941 O O . LEU B 1 854 ? 12.914 23.625 52.656 1 87.88 854 LEU B O 1
ATOM 14945 N N . PRO B 1 855 ? 14.25 22.891 54.188 1 86 855 PRO B N 1
ATOM 14946 C CA . PRO B 1 855 ? 13.922 24 55.062 1 86 855 PRO B CA 1
ATOM 14947 C C . PRO B 1 855 ? 14.305 25.359 54.469 1 86 855 PRO B C 1
ATOM 14949 O O . PRO B 1 855 ? 15.117 25.438 53.562 1 86 855 PRO B O 1
ATOM 14952 N N . LEU B 1 856 ? 13.68 26.469 54.969 1 86.62 856 LEU B N 1
ATOM 14953 C CA . LEU B 1 856 ? 13.859 27.828 54.469 1 86.62 856 LEU B CA 1
ATOM 14954 C C . LEU B 1 856 ? 15.305 28.281 54.656 1 86.62 856 LEU B C 1
ATOM 14956 O O . LEU B 1 856 ? 15.805 29.078 53.844 1 86.62 856 LEU B O 1
ATOM 14960 N N . ASP B 1 857 ? 15.969 27.703 55.625 1 82 857 ASP B N 1
ATOM 14961 C CA . ASP B 1 857 ? 17.359 28.094 55.875 1 82 857 ASP B CA 1
ATOM 14962 C C . ASP B 1 857 ? 18.266 27.594 54.75 1 82 857 ASP B C 1
ATOM 14964 O O . ASP B 1 857 ? 19.188 28.312 54.312 1 82 857 ASP B O 1
ATOM 14968 N N . VAL B 1 858 ? 17.938 26.469 54.281 1 85.62 858 VAL B N 1
ATOM 14969 C CA . VAL B 1 858 ? 18.734 25.906 53.188 1 85.62 858 VAL B CA 1
ATOM 14970 C C . VAL B 1 858 ? 18.469 26.703 51.906 1 85.62 858 VAL B C 1
ATOM 14972 O O . VAL B 1 858 ? 19.391 26.969 51.156 1 85.62 858 VAL B O 1
ATOM 14975 N N . LEU B 1 859 ? 17.25 27.062 51.75 1 85.88 859 LEU B N 1
ATOM 14976 C CA . LEU B 1 859 ? 16.891 27.844 50.562 1 85.88 859 LEU B CA 1
ATOM 14977 C C . LEU B 1 859 ? 17.547 29.234 50.625 1 85.88 859 LEU B C 1
ATOM 14979 O O . LEU B 1 859 ? 18.016 29.734 49.594 1 85.88 859 LEU B O 1
ATOM 14983 N N . ALA B 1 860 ? 17.609 29.844 51.781 1 82.06 860 ALA B N 1
ATOM 14984 C CA . ALA B 1 860 ? 18.266 31.141 51.938 1 82.06 860 ALA B CA 1
ATOM 14985 C C . ALA B 1 860 ? 19.75 31.062 51.594 1 82.06 860 ALA B C 1
ATOM 14987 O O . ALA B 1 860 ? 20.312 31.984 51 1 82.06 860 ALA B O 1
ATOM 14988 N N . ALA B 1 861 ? 20.281 29.922 51.906 1 81.88 861 ALA B N 1
ATOM 14989 C CA . ALA B 1 861 ? 21.688 29.703 51.594 1 81.88 861 ALA B CA 1
ATOM 14990 C C . ALA B 1 861 ? 21.891 29.547 50.062 1 81.88 861 ALA B C 1
ATOM 14992 O O . ALA B 1 861 ? 22.891 30 49.531 1 81.88 861 ALA B O 1
ATOM 14993 N N . LEU B 1 862 ? 20.938 29 49.469 1 83.75 862 LEU B N 1
ATOM 14994 C CA . LEU B 1 862 ? 21.031 28.766 48.031 1 83.75 862 LEU B CA 1
ATOM 14995 C C . LEU B 1 862 ? 20.875 30.078 47.281 1 83.75 862 LEU B C 1
ATOM 14997 O O . LEU B 1 862 ? 21.516 30.281 46.25 1 83.75 862 LEU B O 1
ATOM 15001 N N . ILE B 1 863 ? 20 30.969 47.719 1 82.38 863 ILE B N 1
ATOM 15002 C CA . ILE B 1 863 ? 19.672 32.219 47.031 1 82.38 863 ILE B CA 1
ATOM 15003 C C . ILE B 1 863 ? 20.844 33.188 47.156 1 82.38 863 ILE B C 1
ATOM 15005 O O . ILE B 1 863 ? 20.953 34.125 46.344 1 82.38 863 ILE B O 1
ATOM 15009 N N . GLU B 1 864 ? 21.828 32.906 47.969 1 80.25 864 GLU B N 1
ATOM 15010 C CA . GLU B 1 864 ? 23 33.75 48.094 1 80.25 864 GLU B CA 1
ATOM 15011 C C . GLU B 1 864 ? 23.875 33.688 46.844 1 80.25 864 GLU B C 1
ATOM 15013 O O . GLU B 1 864 ? 24.547 34.625 46.469 1 80.25 864 GLU B O 1
ATOM 15018 N N . ASP B 1 865 ? 23.703 32.562 46.219 1 79.38 865 ASP B N 1
ATOM 15019 C CA . ASP B 1 865 ? 24.344 32.406 44.906 1 79.38 865 ASP B CA 1
ATOM 15020 C C . ASP B 1 865 ? 23.469 32.938 43.781 1 79.38 865 ASP B C 1
ATOM 15022 O O . ASP B 1 865 ? 22.359 32.469 43.594 1 79.38 865 ASP B O 1
ATOM 15026 N N . ASP B 1 866 ? 23.938 33.906 43.062 1 78.81 866 ASP B N 1
ATOM 15027 C CA . ASP B 1 866 ? 23.141 34.594 42.062 1 78.81 866 ASP B CA 1
ATOM 15028 C C . ASP B 1 866 ? 22.672 33.656 40.969 1 78.81 866 ASP B C 1
ATOM 15030 O O . ASP B 1 866 ? 21.531 33.781 40.5 1 78.81 866 ASP B O 1
ATOM 15034 N N . ASP B 1 867 ? 23.484 32.75 40.656 1 81.12 867 ASP B N 1
ATOM 15035 C CA . ASP B 1 867 ? 23.109 31.844 39.594 1 81.12 867 ASP B CA 1
ATOM 15036 C C . ASP B 1 867 ? 22.016 30.875 40.031 1 81.12 867 ASP B C 1
ATOM 15038 O O . ASP B 1 867 ? 21.062 30.609 39.312 1 81.12 867 ASP B O 1
ATOM 15042 N N . LEU B 1 868 ? 22.219 30.422 41.156 1 84.94 868 LEU B N 1
ATOM 15043 C CA . LEU B 1 868 ? 21.234 29.484 41.688 1 84.94 868 LEU B CA 1
ATOM 15044 C C . LEU B 1 868 ? 19.922 30.203 42 1 84.94 868 LEU B C 1
ATOM 15046 O O . LEU B 1 868 ? 18.844 29.656 41.781 1 84.94 868 LEU B O 1
ATOM 15050 N N . ALA B 1 869 ? 20.078 31.406 42.406 1 85.62 869 ALA B N 1
ATOM 15051 C CA . ALA B 1 869 ? 18.891 32.219 42.656 1 85.62 869 ALA B CA 1
ATOM 15052 C C . ALA B 1 869 ? 18.109 32.438 41.375 1 85.62 869 ALA B C 1
ATOM 15054 O O . ALA B 1 869 ? 16.875 32.344 41.344 1 85.62 869 ALA B O 1
ATOM 15055 N N . ALA B 1 870 ? 18.797 32.75 40.375 1 83.81 870 ALA B N 1
ATOM 15056 C CA . ALA B 1 870 ? 18.141 33 39.094 1 83.81 870 ALA B CA 1
ATOM 15057 C C . ALA B 1 870 ? 17.438 31.734 38.594 1 83.81 870 ALA B C 1
ATOM 15059 O O . ALA B 1 870 ? 16.328 31.812 38.062 1 83.81 870 ALA B O 1
ATOM 15060 N N . MET B 1 871 ? 18 30.578 38.844 1 84.44 871 MET B N 1
ATOM 15061 C CA . MET B 1 871 ? 17.422 29.297 38.438 1 84.44 871 MET B CA 1
ATOM 15062 C C . MET B 1 871 ? 16.141 29.016 39.219 1 84.44 871 MET B C 1
ATOM 15064 O O . MET B 1 871 ? 15.148 28.562 38.625 1 84.44 871 MET B O 1
ATOM 15068 N N . LEU B 1 872 ? 16.25 29.266 40.469 1 86.56 872 LEU B N 1
ATOM 15069 C CA . LEU B 1 872 ? 15.094 29 41.312 1 86.56 872 LEU B CA 1
ATOM 15070 C C . LEU B 1 872 ? 13.945 29.938 40.969 1 86.56 872 LEU B C 1
ATOM 15072 O O . LEU B 1 872 ? 12.789 29.5 40.875 1 86.56 872 LEU B O 1
ATOM 15076 N N . TRP B 1 873 ? 14.227 31.141 40.688 1 86.56 873 TRP B N 1
ATOM 15077 C CA . TRP B 1 873 ? 13.188 32.094 40.344 1 86.56 873 TRP B CA 1
ATOM 15078 C C . TRP B 1 873 ? 12.594 31.781 38.969 1 86.56 873 TRP B C 1
ATOM 15080 O O . TRP B 1 873 ? 11.391 31.938 38.75 1 86.56 873 TRP B O 1
ATOM 15090 N N . THR B 1 874 ? 13.414 31.359 38.094 1 85.94 874 THR B N 1
ATOM 15091 C CA . THR B 1 874 ? 12.922 30.984 36.781 1 85.94 874 THR B CA 1
ATOM 15092 C C . THR B 1 874 ? 11.953 29.812 36.875 1 85.94 874 THR B C 1
ATOM 15094 O O . THR B 1 874 ? 10.891 29.812 36.25 1 85.94 874 THR B O 1
ATOM 15097 N N . TYR B 1 875 ? 12.391 28.828 37.625 1 83 875 TYR B N 1
ATOM 15098 C CA . TYR B 1 875 ? 11.531 27.656 37.781 1 83 875 TYR B CA 1
ATOM 15099 C C . TYR B 1 875 ? 10.211 28.031 38.438 1 83 875 TYR B C 1
ATOM 15101 O O . TYR B 1 875 ? 9.148 27.594 38 1 83 875 TYR B O 1
ATOM 15109 N N . ALA B 1 876 ? 10.281 28.766 39.531 1 83.38 876 ALA B N 1
ATOM 15110 C CA . ALA B 1 876 ? 9.078 29.203 40.219 1 83.38 876 ALA B CA 1
ATOM 15111 C C . ALA B 1 876 ? 8.18 30.031 39.312 1 83.38 876 ALA B C 1
ATOM 15113 O O . ALA B 1 876 ? 6.957 29.859 39.312 1 83.38 876 ALA B O 1
ATOM 15114 N N . GLY B 1 877 ? 8.773 30.875 38.562 1 81.38 877 GLY B N 1
ATOM 15115 C CA . GLY B 1 877 ? 8.023 31.703 37.625 1 81.38 877 GLY B CA 1
ATOM 15116 C C . GLY B 1 877 ? 7.348 30.906 36.531 1 81.38 877 GLY B C 1
ATOM 15117 O O . GLY B 1 877 ? 6.18 31.141 36.219 1 81.38 877 GLY B O 1
ATOM 15118 N N . ARG B 1 878 ? 8.086 30.031 36 1 77.75 878 ARG B N 1
ATOM 15119 C CA . ARG B 1 878 ? 7.539 29.203 34.938 1 77.75 878 ARG B CA 1
ATOM 15120 C C . ARG B 1 878 ? 6.391 28.328 35.438 1 77.75 878 ARG B C 1
ATOM 15122 O O . ARG B 1 878 ? 5.363 28.203 34.781 1 77.75 878 ARG B O 1
ATOM 15129 N N . SER B 1 879 ? 6.609 27.75 36.562 1 75.25 879 SER B N 1
ATOM 15130 C CA . SER B 1 879 ? 5.566 26.922 37.156 1 75.25 879 SER B CA 1
ATOM 15131 C C . SER B 1 879 ? 4.305 27.734 37.438 1 75.25 879 SER B C 1
ATOM 15133 O O . SER B 1 879 ? 3.193 27.266 37.188 1 75.25 879 SER B O 1
ATOM 15135 N N . LEU B 1 880 ? 4.543 28.875 37.938 1 75.12 880 LEU B N 1
ATOM 15136 C CA . LEU B 1 880 ? 3.416 29.75 38.219 1 75.12 880 LEU B CA 1
ATOM 15137 C C . LEU B 1 880 ? 2.713 30.156 36.938 1 75.12 880 LEU B C 1
ATOM 15139 O O . LEU B 1 880 ? 1.481 30.219 36.875 1 75.12 880 LEU B O 1
ATOM 15143 N N . ALA B 1 881 ? 3.473 30.438 35.969 1 73.88 881 ALA B N 1
ATOM 15144 C CA . ALA B 1 881 ? 2.912 30.844 34.656 1 73.88 881 ALA B CA 1
ATOM 15145 C C . ALA B 1 881 ? 2.096 29.719 34.031 1 73.88 881 ALA B C 1
ATOM 15147 O O . ALA B 1 881 ? 0.997 29.953 33.531 1 73.88 881 ALA B O 1
ATOM 15148 N N . ILE B 1 882 ? 2.648 28.594 34.125 1 68.62 882 ILE B N 1
ATOM 15149 C CA . ILE B 1 882 ? 1.965 27.453 33.531 1 68.62 882 ILE B CA 1
ATOM 15150 C C . ILE B 1 882 ? 0.649 27.203 34.281 1 68.62 882 ILE B C 1
ATOM 15152 O O . ILE B 1 882 ? -0.384 26.953 33.656 1 68.62 882 ILE B O 1
ATOM 15156 N N . SER B 1 883 ? 0.706 27.25 35.531 1 63.69 883 SER B N 1
ATOM 15157 C CA . SER B 1 883 ? -0.492 27.031 36.344 1 63.69 883 SER B CA 1
ATOM 15158 C C . SER B 1 883 ? -1.535 28.109 36.094 1 63.69 883 SER B C 1
ATOM 15160 O O . SER B 1 883 ? -2.73 27.828 36 1 63.69 883 SER B O 1
ATOM 15162 N N . ALA B 1 884 ? -1.04 29.266 35.906 1 61.81 884 ALA B N 1
ATOM 15163 C CA . ALA B 1 884 ? -1.942 30.391 35.688 1 61.81 884 ALA B CA 1
ATOM 15164 C C . ALA B 1 884 ? -2.557 30.359 34.312 1 61.81 884 ALA B C 1
ATOM 15166 O O . ALA B 1 884 ? -3.752 30.625 34.125 1 61.81 884 ALA B O 1
ATOM 15167 N N . PHE B 1 885 ? -1.697 30 33.375 1 60.81 885 PHE B N 1
ATOM 15168 C CA . PHE B 1 885 ? -2.145 30.094 32 1 60.81 885 PHE B CA 1
ATOM 15169 C C . PHE B 1 885 ? -2.924 28.859 31.578 1 60.81 885 PHE B C 1
ATOM 15171 O O . PHE B 1 885 ? -3.789 28.922 30.703 1 60.81 885 PHE B O 1
ATOM 15178 N N . SER B 1 886 ? -2.506 27.75 32 1 55.09 886 SER B N 1
ATOM 15179 C CA . SER B 1 886 ? -3.189 26.516 31.641 1 55.09 886 SER B CA 1
ATOM 15180 C C . SER B 1 886 ? -4.684 26.609 31.938 1 55.09 886 SER B C 1
ATOM 15182 O O . SER B 1 886 ? -5.492 25.969 31.266 1 55.09 886 SER B O 1
ATOM 15184 N N . HIS B 1 887 ? -5.047 27.406 32.812 1 48.28 887 HIS B N 1
ATOM 15185 C CA . HIS B 1 887 ? -6.441 27.5 33.219 1 48.28 887 HIS B CA 1
ATOM 15186 C C . HIS B 1 887 ? -7.176 28.594 32.469 1 48.28 887 HIS B C 1
ATOM 15188 O O . HIS B 1 887 ? -8.406 28.578 32.375 1 48.28 887 HIS B O 1
ATOM 15194 N N . VAL B 1 888 ? -6.387 29.469 32.031 1 46.97 888 VAL B N 1
ATOM 15195 C CA . VAL B 1 888 ? -7.035 30.625 31.422 1 46.97 888 VAL B CA 1
ATOM 15196 C C . VAL B 1 888 ? -7.023 30.469 29.906 1 46.97 888 VAL B C 1
ATOM 15198 O O . VAL B 1 888 ? -7.98 30.859 29.234 1 46.97 888 VAL B O 1
ATOM 15201 N N . LEU B 1 889 ? -5.879 30.031 29.453 1 46.78 889 LEU B N 1
ATOM 15202 C CA . LEU B 1 889 ? -5.707 29.984 28 1 46.78 889 LEU B CA 1
ATOM 15203 C C . LEU B 1 889 ? -5.969 28.594 27.469 1 46.78 889 LEU B C 1
ATOM 15205 O O . LEU B 1 889 ? -5.625 27.594 28.109 1 46.78 889 LEU B O 1
ATOM 15209 N N . PRO B 1 890 ? -6.77 28.594 26.469 1 41.5 890 PRO B N 1
ATOM 15210 C CA . PRO B 1 890 ? -6.914 27.281 25.844 1 41.5 890 PRO B CA 1
ATOM 15211 C C . PRO B 1 890 ? -5.57 26.641 25.484 1 41.5 890 PRO B C 1
ATOM 15213 O O . PRO B 1 890 ? -4.605 27.344 25.203 1 41.5 890 PRO B O 1
ATOM 15216 N N . ALA B 1 891 ? -5.332 25.531 25.875 1 41.62 891 ALA B N 1
ATOM 15217 C CA . ALA B 1 891 ? -4.086 24.797 25.719 1 41.62 891 ALA B CA 1
ATOM 15218 C C . ALA B 1 891 ? -3.479 25.031 24.344 1 41.62 891 ALA B C 1
ATOM 15220 O O . ALA B 1 891 ? -2.256 25 24.172 1 41.62 891 ALA B O 1
ATOM 15221 N N . SER B 1 892 ? -4.273 25.219 23.281 1 39.78 892 SER B N 1
ATOM 15222 C CA . SER B 1 892 ? -3.791 25.375 21.922 1 39.78 892 SER B CA 1
ATOM 15223 C C . SER B 1 892 ? -2.984 26.656 21.766 1 39.78 892 SER B C 1
ATOM 15225 O O . SER B 1 892 ? -2.096 26.75 20.906 1 39.78 892 SER B O 1
ATOM 15227 N N . THR B 1 893 ? -3.371 27.734 22.453 1 39.84 893 THR B N 1
ATOM 15228 C CA . THR B 1 893 ? -2.787 29.047 22.234 1 39.84 893 THR B CA 1
ATOM 15229 C C . THR B 1 893 ? -1.558 29.25 23.109 1 39.84 893 THR B C 1
ATOM 15231 O O . THR B 1 893 ? -0.83 30.234 22.953 1 39.84 893 THR B O 1
ATOM 15234 N N . PHE B 1 894 ? -1.429 28.562 24.266 1 43.28 894 PHE B N 1
ATOM 15235 C CA . PHE B 1 894 ? -0.364 28.859 25.219 1 43.28 894 PHE B CA 1
ATOM 15236 C C . PHE B 1 894 ? 0.902 28.078 24.859 1 43.28 894 PHE B C 1
ATOM 15238 O O . PHE B 1 894 ? 0.983 26.875 25.094 1 43.28 894 PHE B O 1
ATOM 15245 N N . PRO B 1 895 ? 1.582 28.562 23.953 1 46.38 895 PRO B N 1
ATOM 15246 C CA . PRO B 1 895 ? 2.789 27.797 23.656 1 46.38 895 PRO B CA 1
ATOM 15247 C C . PRO B 1 895 ? 3.639 27.531 24.906 1 46.38 895 PRO B C 1
ATOM 15249 O O . PRO B 1 895 ? 4.168 28.469 25.5 1 46.38 895 PRO B O 1
ATOM 15252 N N . THR B 1 896 ? 3.379 26.562 25.625 1 50.88 896 THR B N 1
ATOM 15253 C CA . THR B 1 896 ? 4.293 26.094 26.656 1 50.88 896 THR B CA 1
ATOM 15254 C C . THR B 1 896 ? 5.742 26.375 26.266 1 50.88 896 THR B C 1
ATOM 15256 O O . THR B 1 896 ? 6.598 26.578 27.141 1 50.88 896 THR B O 1
ATOM 15259 N N . SER B 1 897 ? 5.809 26.547 25.062 1 53.41 897 SER B N 1
ATOM 15260 C CA . SER B 1 897 ? 7.164 26.828 24.594 1 53.41 897 SER B CA 1
ATOM 15261 C C . SER B 1 897 ? 7.602 28.234 24.969 1 53.41 897 SER B C 1
ATOM 15263 O O . SER B 1 897 ? 8.781 28.469 25.25 1 53.41 897 SER B O 1
ATOM 15265 N N . ILE B 1 898 ? 6.602 29.156 25.078 1 57.94 898 ILE B N 1
ATOM 15266 C CA . ILE B 1 898 ? 6.961 30.531 25.422 1 57.94 898 ILE B CA 1
ATOM 15267 C C . ILE B 1 898 ? 7.371 30.609 26.891 1 57.94 898 ILE B C 1
ATOM 15269 O O . ILE B 1 898 ? 8.312 31.328 27.25 1 57.94 898 ILE B O 1
ATOM 15273 N N . VAL B 1 899 ? 6.703 29.781 27.672 1 64.38 899 VAL B N 1
ATOM 15274 C CA . VAL B 1 899 ? 7.016 29.812 29.094 1 64.38 899 VAL B CA 1
ATOM 15275 C C . VAL B 1 899 ? 8.344 29.094 29.344 1 64.38 899 VAL B C 1
ATOM 15277 O O . VAL B 1 899 ? 9.156 29.562 30.156 1 64.38 899 VAL B O 1
ATOM 15280 N N . THR B 1 900 ? 8.5 28.109 28.5 1 63.22 900 THR B N 1
ATOM 15281 C CA . THR B 1 900 ? 9.711 27.344 28.75 1 63.22 900 THR B CA 1
ATOM 15282 C C . THR B 1 900 ? 10.945 28.109 28.281 1 63.22 900 THR B C 1
ATOM 15284 O O . THR B 1 900 ? 12.047 27.875 28.781 1 63.22 900 THR B O 1
ATOM 15287 N N . SER B 1 901 ? 10.719 29.047 27.391 1 63.34 901 SER B N 1
ATOM 15288 C CA . SER B 1 901 ? 11.859 29.844 26.906 1 63.34 901 SER B CA 1
ATOM 15289 C C . SER B 1 901 ? 11.953 31.172 27.641 1 63.34 901 SER B C 1
ATOM 15291 O O . SER B 1 901 ? 12.781 32.031 27.281 1 63.34 901 SER B O 1
ATOM 15293 N N . SER B 1 902 ? 11.305 31.297 28.719 1 73.75 902 SER B N 1
ATOM 15294 C CA . SER B 1 902 ? 11.32 32.531 29.469 1 73.75 902 SER B CA 1
ATOM 15295 C C . SER B 1 902 ? 12.555 32.625 30.375 1 73.75 902 SER B C 1
ATOM 15297 O O . SER B 1 902 ? 13.133 31.609 30.734 1 73.75 902 SER B O 1
ATOM 15299 N N . THR B 1 903 ? 12.953 33.875 30.516 1 77.62 903 THR B N 1
ATOM 15300 C CA . THR B 1 903 ? 14.117 34.125 31.375 1 77.62 903 THR B CA 1
ATOM 15301 C C . THR B 1 903 ? 13.766 35.094 32.5 1 77.62 903 THR B C 1
ATOM 15303 O O . THR B 1 903 ? 12.914 35.969 32.312 1 77.62 903 THR B O 1
ATOM 15306 N N . ILE B 1 904 ? 14.438 34.906 33.625 1 84.31 904 ILE B N 1
ATOM 15307 C CA . ILE B 1 904 ? 14.219 35.781 34.75 1 84.31 904 ILE B CA 1
ATOM 15308 C C . ILE B 1 904 ? 15.07 37.031 34.625 1 84.31 904 ILE B C 1
ATOM 15310 O O . ILE B 1 904 ? 16.203 36.969 34.156 1 84.31 904 ILE B O 1
ATOM 15314 N N . TRP B 1 905 ? 14.461 38.188 34.906 1 84.5 905 TRP B N 1
ATOM 15315 C CA . TRP B 1 905 ? 15.117 39.5 34.812 1 84.5 905 TRP B CA 1
ATOM 15316 C C . TRP B 1 905 ? 14.938 40.281 36.125 1 84.5 905 TRP B C 1
ATOM 15318 O O . TRP B 1 905 ? 13.82 40.375 36.656 1 84.5 905 TRP B O 1
ATOM 15328 N N . LYS B 1 906 ? 16.078 40.688 36.625 1 82.88 906 LYS B N 1
ATOM 15329 C CA . LYS B 1 906 ? 16.047 41.594 37.75 1 82.88 906 LYS B CA 1
ATOM 15330 C C . LYS B 1 906 ? 16.281 43.031 37.312 1 82.88 906 LYS B C 1
ATOM 15332 O O . LYS B 1 906 ? 17.422 43.438 37.062 1 82.88 906 LYS B O 1
ATOM 15337 N N . PRO B 1 907 ? 15.25 43.75 37.156 1 79.12 907 PRO B N 1
ATOM 15338 C CA . PRO B 1 907 ? 15.422 45.125 36.688 1 79.12 907 PRO B CA 1
ATOM 15339 C C . PRO B 1 907 ? 16.125 46.031 37.719 1 79.12 907 PRO B C 1
ATOM 15341 O O . PRO B 1 907 ? 15.945 45.844 38.938 1 79.12 907 PRO B O 1
ATOM 15344 N N . PRO B 1 908 ? 17.031 46.938 37.281 1 77 908 PRO B N 1
ATOM 15345 C CA . PRO B 1 908 ? 17.594 47.938 38.188 1 77 908 PRO B CA 1
ATOM 15346 C C . PRO B 1 908 ? 16.547 48.844 38.812 1 77 908 PRO B C 1
ATOM 15348 O O . PRO B 1 908 ? 15.609 49.25 38.125 1 77 908 PRO B O 1
ATOM 15351 N N . PRO B 1 909 ? 16.719 49 40.094 1 76 909 PRO B N 1
ATOM 15352 C CA . PRO B 1 909 ? 15.703 49.812 40.781 1 76 909 PRO B CA 1
ATOM 15353 C C . PRO B 1 909 ? 15.617 51.219 40.219 1 76 909 PRO B C 1
ATOM 15355 O O . PRO B 1 909 ? 16.641 51.812 39.844 1 76 909 PRO B O 1
ATOM 15358 N N . ASN B 1 910 ? 14.422 51.875 40.156 1 67.12 910 ASN B N 1
ATOM 15359 C CA . ASN B 1 910 ? 14.078 53.281 39.875 1 67.12 910 ASN B CA 1
ATOM 15360 C C . ASN B 1 910 ? 14.422 53.656 38.438 1 67.12 910 ASN B C 1
ATOM 15362 O O . ASN B 1 910 ? 14.633 54.812 38.125 1 67.12 910 ASN B O 1
ATOM 15366 N N . GLU B 1 911 ? 14.625 52.625 37.594 1 74.62 911 GLU B N 1
ATOM 15367 C CA . GLU B 1 911 ? 14.789 52.906 36.156 1 74.62 911 GLU B CA 1
ATOM 15368 C C . GLU B 1 911 ? 13.562 52.5 35.375 1 74.62 911 GLU B C 1
ATOM 15370 O O . GLU B 1 911 ? 12.938 51.469 35.688 1 74.62 911 GLU B O 1
ATOM 15375 N N . ALA B 1 912 ? 13.188 53.312 34.5 1 72.5 912 ALA B N 1
ATOM 15376 C CA . ALA B 1 912 ? 12 53.062 33.688 1 72.5 912 ALA B CA 1
ATOM 15377 C C . ALA B 1 912 ? 12.336 52.188 32.5 1 72.5 912 ALA B C 1
ATOM 15379 O O . ALA B 1 912 ? 13.328 52.438 31.797 1 72.5 912 ALA B O 1
ATOM 15380 N N . PHE B 1 913 ? 11.617 51.062 32.375 1 76.94 913 PHE B N 1
ATOM 15381 C CA . PHE B 1 913 ? 11.875 50.156 31.25 1 76.94 913 PHE B CA 1
ATOM 15382 C C . PHE B 1 913 ? 10.609 49.969 30.406 1 76.94 913 PHE B C 1
ATOM 15384 O O . PHE B 1 913 ? 9.5 49.969 30.953 1 76.94 913 PHE B O 1
ATOM 15391 N N . GLU B 1 914 ? 10.781 49.875 29.109 1 68.06 914 GLU B N 1
ATOM 15392 C CA . GLU B 1 914 ? 9.695 49.5 28.219 1 68.06 914 GLU B CA 1
ATOM 15393 C C . GLU B 1 914 ? 9.656 47.969 28.047 1 68.06 914 GLU B C 1
ATOM 15395 O O . GLU B 1 914 ? 10.688 47.344 27.828 1 68.06 914 GLU B O 1
ATOM 15400 N N . LEU B 1 915 ? 8.562 47.312 28.266 1 66.12 915 LEU B N 1
ATOM 15401 C CA . LEU B 1 915 ? 8.398 45.875 28.078 1 66.12 915 LEU B CA 1
ATOM 15402 C C . LEU B 1 915 ? 8 45.562 26.641 1 66.12 915 LEU B C 1
ATOM 15404 O O . LEU B 1 915 ? 6.961 46.031 26.156 1 66.12 915 LEU B O 1
ATOM 15408 N N . ALA B 1 916 ? 8.797 44.906 25.906 1 61.09 916 ALA B N 1
ATOM 15409 C CA . ALA B 1 916 ? 8.492 44.5 24.547 1 61.09 916 ALA B CA 1
ATOM 15410 C C . ALA B 1 916 ? 7.547 43.312 24.531 1 61.09 916 ALA B C 1
ATOM 15412 O O . ALA B 1 916 ? 6.766 43.125 23.594 1 61.09 916 ALA B O 1
ATOM 15413 N N . TYR B 1 917 ? 7.621 42.5 25.594 1 66.81 917 TYR B N 1
ATOM 15414 C CA . TYR B 1 917 ? 6.824 41.281 25.719 1 66.81 917 TYR B CA 1
ATOM 15415 C C . TYR B 1 917 ? 6.168 41.188 27.094 1 66.81 917 TYR B C 1
ATOM 15417 O O . TYR B 1 917 ? 6.613 41.844 28.031 1 66.81 917 TYR B O 1
ATOM 15425 N N . PRO B 1 918 ? 5.082 40.5 27.062 1 69.19 918 PRO B N 1
ATOM 15426 C CA . PRO B 1 918 ? 4.512 40.312 28.391 1 69.19 918 PRO B CA 1
ATOM 15427 C C . PRO B 1 918 ? 5.496 39.719 29.391 1 69.19 918 PRO B C 1
ATOM 15429 O O . PRO B 1 918 ? 6.391 38.969 28.984 1 69.19 918 PRO B O 1
ATOM 15432 N N . ALA B 1 919 ? 5.352 40.25 30.531 1 77.81 919 ALA B N 1
ATOM 15433 C CA . ALA B 1 919 ? 6.203 39.75 31.594 1 77.81 919 ALA B CA 1
ATOM 15434 C C . ALA B 1 919 ? 5.387 39.438 32.844 1 77.81 919 ALA B C 1
ATOM 15436 O O . ALA B 1 919 ? 4.281 39.938 33.031 1 77.81 919 ALA B O 1
ATOM 15437 N N . LEU B 1 920 ? 5.891 38.531 33.594 1 82.94 920 LEU B N 1
ATOM 15438 C CA . LEU B 1 920 ? 5.262 38.188 34.844 1 82.94 920 LEU B CA 1
ATOM 15439 C C . LEU B 1 920 ? 6.078 38.688 36.031 1 82.94 920 LEU B C 1
ATOM 15441 O O . LEU B 1 920 ? 7.25 38.344 36.188 1 82.94 920 LEU B O 1
ATOM 15445 N N . LEU B 1 921 ? 5.461 39.688 36.719 1 82.44 921 LEU B N 1
ATOM 15446 C CA . LEU B 1 921 ? 6.094 40.188 37.969 1 82.44 921 LEU B CA 1
ATOM 15447 C C . LEU B 1 921 ? 5.961 39.156 39.062 1 82.44 921 LEU B C 1
ATOM 15449 O O . LEU B 1 921 ? 4.852 38.812 39.469 1 82.44 921 LEU B O 1
ATOM 15453 N N . LEU B 1 922 ? 7.02 38.594 39.531 1 86.88 922 LEU B N 1
ATOM 15454 C CA . LEU B 1 922 ? 7.004 37.531 40.531 1 86.88 922 LEU B CA 1
ATOM 15455 C C . LEU B 1 922 ? 7.152 38.094 41.938 1 86.88 922 LEU B C 1
ATOM 15457 O O . LEU B 1 922 ? 6.582 37.562 42.906 1 86.88 922 LEU B O 1
ATOM 15461 N N . SER B 1 923 ? 8.055 39.062 42.062 1 85.94 923 SER B N 1
ATOM 15462 C CA . SER B 1 923 ? 8.242 39.688 43.344 1 85.94 923 SER B CA 1
ATOM 15463 C C . SER B 1 923 ? 8.422 41.219 43.188 1 85.94 923 SER B C 1
ATOM 15465 O O . SER B 1 923 ? 8.82 41.688 42.125 1 85.94 923 SER B O 1
ATOM 15467 N N . GLY B 1 924 ? 7.941 41.906 44.188 1 81.56 924 GLY B N 1
ATOM 15468 C CA . GLY B 1 924 ? 8.117 43.344 44.188 1 81.56 924 GLY B CA 1
ATOM 15469 C C . GLY B 1 924 ? 6.918 44.094 43.656 1 81.56 924 GLY B C 1
ATOM 15470 O O . GLY B 1 924 ? 5.809 43.562 43.625 1 81.56 924 GLY B O 1
ATOM 15471 N N . GLN B 1 925 ? 7.207 45.312 43.375 1 79.94 925 GLN B N 1
ATOM 15472 C CA . GLN B 1 925 ? 6.168 46.219 42.875 1 79.94 925 GLN B CA 1
ATOM 15473 C C . GLN B 1 925 ? 6.617 46.938 41.625 1 79.94 925 GLN B C 1
ATOM 15475 O O . GLN B 1 925 ? 7.812 47.031 41.344 1 79.94 925 GLN B O 1
ATOM 15480 N N . ALA B 1 926 ? 5.617 47.25 40.812 1 78.81 926 ALA B N 1
ATOM 15481 C CA . ALA B 1 926 ? 5.906 47.969 39.562 1 78.81 926 ALA B CA 1
ATOM 15482 C C . ALA B 1 926 ? 5.035 49.188 39.438 1 78.81 926 ALA B C 1
ATOM 15484 O O . ALA B 1 926 ? 3.895 49.219 39.906 1 78.81 926 ALA B O 1
ATOM 15485 N N . TRP B 1 927 ? 5.566 50.375 38.969 1 73.19 927 TRP B N 1
ATOM 15486 C CA . TRP B 1 927 ? 4.879 51.625 38.75 1 73.19 927 TRP B CA 1
ATOM 15487 C C . TRP B 1 927 ? 4.895 52 37.281 1 73.19 927 TRP B C 1
ATOM 15489 O O . TRP B 1 927 ? 5.871 51.75 36.562 1 73.19 927 TRP B O 1
ATOM 15499 N N . PHE B 1 928 ? 3.752 52.531 36.688 1 64 928 PHE B N 1
ATOM 15500 C CA . PHE B 1 928 ? 3.725 53.125 35.375 1 64 928 PHE B CA 1
ATOM 15501 C C . PHE B 1 928 ? 4.316 54.531 35.375 1 64 928 PHE B C 1
ATOM 15503 O O . PHE B 1 928 ? 4.148 55.25 36.375 1 64 928 PHE B O 1
ATOM 15510 N N . GLU B 1 929 ? 5.188 54.812 34.5 1 56.38 929 GLU B N 1
ATOM 15511 C CA . GLU B 1 929 ? 5.727 56.188 34.5 1 56.38 929 GLU B CA 1
ATOM 15512 C C . GLU B 1 929 ? 4.66 57.188 34.094 1 56.38 929 GLU B C 1
ATOM 15514 O O . GLU B 1 929 ? 4.418 57.406 32.906 1 56.38 929 GLU B O 1
ATOM 15519 N N . HIS B 1 930 ? 3.352 57.031 34.125 1 43.88 930 HIS B N 1
ATOM 15520 C CA . HIS B 1 930 ? 2.49 58.188 33.906 1 43.88 930 HIS B CA 1
ATOM 15521 C C . HIS B 1 930 ? 2.559 59.188 35.062 1 43.88 930 HIS B C 1
ATOM 15523 O O . HIS B 1 930 ? 2.379 58.781 36.219 1 43.88 930 HIS B O 1
ATOM 15529 N N . GLY B 1 931 ? 3.037 60.75 34.812 1 38.56 931 GLY B N 1
ATOM 15530 C CA . GLY B 1 931 ? 3.154 61.938 35.656 1 38.56 931 GLY B CA 1
ATOM 15531 C C . GLY B 1 931 ? 3.717 61.656 37.031 1 38.56 931 GLY B C 1
ATOM 15532 O O . GLY B 1 931 ? 4.012 60.5 37.375 1 38.56 931 GLY B O 1
ATOM 15533 N N . PRO B 1 932 ? 3.436 62.812 37.938 1 36 932 PRO B N 1
ATOM 15534 C CA . PRO B 1 932 ? 4.109 62.938 39.219 1 36 932 PRO B CA 1
ATOM 15535 C C . PRO B 1 932 ? 4.086 61.656 40.062 1 36 932 PRO B C 1
ATOM 15537 O O . PRO B 1 932 ? 3.383 60.719 39.688 1 36 932 PRO B O 1
ATOM 15540 N N . SER B 1 933 ? 3.855 61.781 41.5 1 39.25 933 SER B N 1
ATOM 15541 C CA . SER B 1 933 ? 4.074 61.25 42.844 1 39.25 933 SER B CA 1
ATOM 15542 C C . SER B 1 933 ? 3.246 60 43.094 1 39.25 933 SER B C 1
ATOM 15544 O O . SER B 1 933 ? 2.947 59.688 44.25 1 39.25 933 SER B O 1
ATOM 15546 N N . SER B 1 934 ? 2.496 59.406 42.312 1 42.25 934 SER B N 1
ATOM 15547 C CA . SER B 1 934 ? 1.585 58.531 43.031 1 42.25 934 SER B CA 1
ATOM 15548 C C . SER B 1 934 ? 2.33 57.344 43.656 1 42.25 934 SER B C 1
ATOM 15550 O O . SER B 1 934 ? 3.141 56.719 43 1 42.25 934 SER B O 1
ATOM 15552 N N . THR B 1 935 ? 2.623 57.312 45 1 52.16 935 THR B N 1
ATOM 15553 C CA . THR B 1 935 ? 3.248 56.469 46.031 1 52.16 935 THR B CA 1
ATOM 15554 C C . THR B 1 935 ? 2.76 55.031 45.906 1 52.16 935 THR B C 1
ATOM 15556 O O . THR B 1 935 ? 3.432 54.094 46.344 1 52.16 935 THR B O 1
ATOM 15559 N N . ALA B 1 936 ? 1.554 54.781 45.438 1 57.66 936 ALA B N 1
ATOM 15560 C CA . ALA B 1 936 ? 1.079 53.406 45.562 1 57.66 936 ALA B CA 1
ATOM 15561 C C . ALA B 1 936 ? 1.469 52.594 44.312 1 57.66 936 ALA B C 1
ATOM 15563 O O . ALA B 1 936 ? 1.383 53.094 43.188 1 57.66 936 ALA B O 1
ATOM 15564 N N . PRO B 1 937 ? 2.051 51.375 44.469 1 67.38 937 PRO B N 1
ATOM 15565 C CA . PRO B 1 937 ? 2.467 50.531 43.344 1 67.38 937 PRO B CA 1
ATOM 15566 C C . PRO B 1 937 ? 1.309 50.188 42.438 1 67.38 937 PRO B C 1
ATOM 15568 O O . PRO B 1 937 ? 0.169 50.031 42.875 1 67.38 937 PRO B O 1
ATOM 15571 N N . ASP B 1 938 ? 1.44 50.375 41.156 1 64.12 938 ASP B N 1
ATOM 15572 C CA . ASP B 1 938 ? 0.417 50.031 40.156 1 64.12 938 ASP B CA 1
ATOM 15573 C C . ASP B 1 938 ? 0.228 48.531 40.031 1 64.12 938 ASP B C 1
ATOM 15575 O O . ASP B 1 938 ? -0.841 48.062 39.656 1 64.12 938 ASP B O 1
ATOM 15579 N N . ALA B 1 939 ? 1.308 47.781 40.344 1 72.38 939 ALA B N 1
ATOM 15580 C CA . ALA B 1 939 ? 1.213 46.344 40.281 1 72.38 939 ALA B CA 1
ATOM 15581 C C . ALA B 1 939 ? 2.01 45.656 41.406 1 72.38 939 ALA B C 1
ATOM 15583 O O . ALA B 1 939 ? 3.127 46.094 41.719 1 72.38 939 ALA B O 1
ATOM 15584 N N . GLU B 1 940 ? 1.3 44.844 42 1 75.06 940 GLU B N 1
ATOM 15585 C CA . GLU B 1 940 ? 1.962 44.062 43.031 1 75.06 940 GLU B CA 1
ATOM 15586 C C . GLU B 1 940 ? 2.076 42.594 42.594 1 75.06 940 GLU B C 1
ATOM 15588 O O . GLU B 1 940 ? 1.155 42.031 41.969 1 75.06 940 GLU B O 1
ATOM 15593 N N . ALA B 1 941 ? 3.088 41.969 42.844 1 79.56 941 ALA B N 1
ATOM 15594 C CA . ALA B 1 941 ? 3.328 40.562 42.5 1 79.56 941 ALA B CA 1
ATOM 15595 C C . ALA B 1 941 ? 2.357 39.656 43.219 1 79.56 941 ALA B C 1
ATOM 15597 O O . ALA B 1 941 ? 1.938 39.938 44.344 1 79.56 941 ALA B O 1
ATOM 15598 N N . PRO B 1 942 ? 2.049 38.625 42.656 1 77.56 942 PRO B N 1
ATOM 15599 C CA . PRO B 1 942 ? 2.348 38.219 41.281 1 77.56 942 PRO B CA 1
ATOM 15600 C C . PRO B 1 942 ? 1.367 38.781 40.25 1 77.56 942 PRO B C 1
ATOM 15602 O O . PRO B 1 942 ? 0.152 38.719 40.469 1 77.56 942 PRO B O 1
ATOM 15605 N N . CYS B 1 943 ? 1.927 39.344 39.156 1 74.81 943 CYS B N 1
ATOM 15606 C CA . CYS B 1 943 ? 1.058 40 38.188 1 74.81 943 CYS B CA 1
ATOM 15607 C C . CYS B 1 943 ? 1.654 39.938 36.781 1 74.81 943 CYS B C 1
ATOM 15609 O O . CYS B 1 943 ? 2.871 40.062 36.625 1 74.81 943 CYS B O 1
ATOM 15611 N N . LEU B 1 944 ? 0.751 39.688 35.906 1 73.88 944 LEU B N 1
ATOM 15612 C CA . LEU B 1 944 ? 1.174 39.719 34.5 1 73.88 944 LEU B CA 1
ATOM 15613 C C . LEU B 1 944 ? 1.312 41.156 34 1 73.88 944 LEU B C 1
ATOM 15615 O O . LEU B 1 944 ? 0.396 41.969 34.188 1 73.88 944 LEU B O 1
ATOM 15619 N N . LEU B 1 945 ? 2.443 41.469 33.531 1 72.38 945 LEU B N 1
ATOM 15620 C CA . LEU B 1 945 ? 2.711 42.781 32.969 1 72.38 945 LEU B CA 1
ATOM 15621 C C . LEU B 1 945 ? 2.543 42.781 31.453 1 72.38 945 LEU B C 1
ATOM 15623 O O . LEU B 1 945 ? 3.131 41.938 30.766 1 72.38 945 LEU B O 1
ATOM 15627 N N . LEU B 1 946 ? 1.694 43.469 30.938 1 62.06 946 LEU B N 1
ATOM 15628 C CA . LEU B 1 946 ? 1.442 43.531 29.5 1 62.06 946 LEU B CA 1
ATOM 15629 C C . LEU B 1 946 ? 2.264 44.656 28.859 1 62.06 946 LEU B C 1
ATOM 15631 O O . LEU B 1 946 ? 2.557 45.656 29.516 1 62.06 946 LEU B O 1
ATOM 15635 N N . PRO B 1 947 ? 2.703 44.312 27.703 1 57.72 947 PRO B N 1
ATOM 15636 C CA . PRO B 1 947 ? 3.432 45.406 27.031 1 57.72 947 PRO B CA 1
ATOM 15637 C C . PRO B 1 947 ? 2.551 46.594 26.719 1 57.72 947 PRO B C 1
ATOM 15639 O O . PRO B 1 947 ? 1.562 46.469 26 1 57.72 947 PRO B O 1
ATOM 15642 N N . THR B 1 948 ? 2.547 47.594 27.578 1 47.88 948 THR B N 1
ATOM 15643 C CA . THR B 1 948 ? 1.844 48.844 27.375 1 47.88 948 THR B CA 1
ATOM 15644 C C . THR B 1 948 ? 2.803 49.938 26.875 1 47.88 948 THR B C 1
ATOM 15646 O O . THR B 1 948 ? 4.02 49.75 26.891 1 47.88 948 THR B O 1
ATOM 15649 N N . PHE B 1 949 ? 2.295 51 26.172 1 45.94 949 PHE B N 1
ATOM 15650 C CA . PHE B 1 949 ? 3.096 52.125 25.734 1 45.94 949 PHE B CA 1
ATOM 15651 C C . PHE B 1 949 ? 3.713 52.844 26.938 1 45.94 949 PHE B C 1
ATOM 15653 O O . PHE B 1 949 ? 4.527 53.75 26.766 1 45.94 949 PHE B O 1
ATOM 15660 N N . LEU B 1 950 ? 3.461 52.438 28.109 1 52.06 950 LEU B N 1
ATOM 15661 C CA . LEU B 1 950 ? 3.98 53.125 29.281 1 52.06 950 LEU B CA 1
ATOM 15662 C C . LEU B 1 950 ? 5.23 52.406 29.812 1 52.06 950 LEU B C 1
ATOM 15664 O O . LEU B 1 950 ? 5.395 51.219 29.625 1 52.06 950 LEU B O 1
ATOM 15668 N N . LEU B 1 951 ? 6.078 53.188 30.297 1 67.5 951 LEU B N 1
ATOM 15669 C CA . LEU B 1 951 ? 7.301 52.656 30.906 1 67.5 951 LEU B CA 1
ATOM 15670 C C . LEU B 1 951 ? 7.023 52.125 32.312 1 67.5 951 LEU B C 1
ATOM 15672 O O . LEU B 1 951 ? 6.18 52.688 33.031 1 67.5 951 LEU B O 1
ATOM 15676 N N . TYR B 1 952 ? 7.645 51.062 32.656 1 77.38 952 TYR B N 1
ATOM 15677 C CA . TYR B 1 952 ? 7.496 50.469 33.969 1 77.38 952 TYR B CA 1
ATOM 15678 C C . TYR B 1 952 ? 8.703 50.781 34.844 1 77.38 952 TYR B C 1
ATOM 15680 O O . TYR B 1 952 ? 9.844 50.75 34.375 1 77.38 952 TYR B O 1
ATOM 15688 N N . ARG B 1 953 ? 8.461 51.219 36.125 1 80.56 953 ARG B N 1
ATOM 15689 C CA . ARG B 1 953 ? 9.477 51.281 37.156 1 80.56 953 ARG B CA 1
ATOM 15690 C C . ARG B 1 953 ? 9.297 50.125 38.188 1 80.56 953 ARG B C 1
ATOM 15692 O O . ARG B 1 953 ? 8.172 49.781 38.531 1 80.56 953 ARG B O 1
ATOM 15699 N N . PHE B 1 954 ? 10.438 49.531 38.594 1 82.81 954 PHE B N 1
ATOM 15700 C CA . PHE B 1 954 ? 10.352 48.375 39.469 1 82.81 954 PHE B CA 1
ATOM 15701 C C . PHE B 1 954 ? 11.031 48.656 40.781 1 82.81 954 PHE B C 1
ATOM 15703 O O . PHE B 1 954 ? 11.906 49.5 40.875 1 82.81 954 PHE B O 1
ATOM 15710 N N . SER B 1 955 ? 10.578 47.969 41.781 1 82.56 955 SER B N 1
ATOM 15711 C CA . SER B 1 955 ? 11.211 48.031 43.094 1 82.56 955 SER B CA 1
ATOM 15712 C C . SER B 1 955 ? 12.539 47.281 43.125 1 82.56 955 SER B C 1
ATOM 15714 O O . SER B 1 955 ? 12.836 46.531 42.188 1 82.56 955 SER B O 1
ATOM 15716 N N . ALA B 1 956 ? 13.289 47.469 44.125 1 80.06 956 ALA B N 1
ATOM 15717 C CA . ALA B 1 956 ? 14.617 46.875 44.219 1 80.06 956 ALA B CA 1
ATOM 15718 C C . ALA B 1 956 ? 14.531 45.375 44.344 1 80.06 956 ALA B C 1
ATOM 15720 O O . ALA B 1 956 ? 15.438 44.656 43.938 1 80.06 956 ALA B O 1
ATOM 15721 N N . ASP B 1 957 ? 13.445 44.906 44.812 1 80.31 957 ASP B N 1
ATOM 15722 C CA . ASP B 1 957 ? 13.297 43.469 45.031 1 80.31 957 ASP B CA 1
ATOM 15723 C C . ASP B 1 957 ? 12.469 42.812 43.906 1 80.31 957 ASP B C 1
ATOM 15725 O O . ASP B 1 957 ? 11.953 41.719 44.062 1 80.31 957 ASP B O 1
ATOM 15729 N N . ALA B 1 958 ? 12.43 43.438 42.875 1 85.56 958 ALA B N 1
ATOM 15730 C CA . ALA B 1 958 ? 11.555 42.938 41.812 1 85.56 958 ALA B CA 1
ATOM 15731 C C . ALA B 1 958 ? 12.25 41.875 40.969 1 85.56 958 ALA B C 1
ATOM 15733 O O . ALA B 1 958 ? 13.422 42 40.625 1 85.56 958 ALA B O 1
ATOM 15734 N N . HIS B 1 959 ? 11.609 40.781 40.844 1 88.75 959 HIS B N 1
ATOM 15735 C CA . HIS B 1 959 ? 11.977 39.75 39.906 1 88.75 959 HIS B CA 1
ATOM 15736 C C . HIS B 1 959 ? 10.922 39.594 38.812 1 88.75 959 HIS B C 1
ATOM 15738 O O . HIS B 1 959 ? 9.734 39.406 39.094 1 88.75 959 HIS B O 1
ATOM 15744 N N . VAL B 1 960 ? 11.344 39.656 37.625 1 86.38 960 VAL B N 1
ATOM 15745 C CA . VAL B 1 960 ? 10.414 39.656 36.5 1 86.38 960 VAL B CA 1
ATOM 15746 C C . VAL B 1 960 ? 10.766 38.5 35.531 1 86.38 960 VAL B C 1
ATOM 15748 O O . VAL B 1 960 ? 11.93 38.375 35.156 1 86.38 960 VAL B O 1
ATOM 15751 N N . LEU B 1 961 ? 9.758 37.656 35.312 1 85.88 961 LEU B N 1
ATOM 15752 C CA . LEU B 1 961 ? 9.914 36.625 34.281 1 85.88 961 LEU B CA 1
ATOM 15753 C C . LEU B 1 961 ? 9.539 37.156 32.906 1 85.88 961 LEU B C 1
ATOM 15755 O O . LEU B 1 961 ? 8.375 37.5 32.656 1 85.88 961 LEU B O 1
ATOM 15759 N N . ARG B 1 962 ? 10.43 37.219 32.094 1 80.44 962 ARG B N 1
ATOM 15760 C CA . ARG B 1 962 ? 10.234 37.781 30.75 1 80.44 962 ARG B CA 1
ATOM 15761 C C . ARG B 1 962 ? 9.961 36.656 29.734 1 80.44 962 ARG B C 1
ATOM 15763 O O . ARG B 1 962 ? 10.688 35.688 29.688 1 80.44 962 ARG B O 1
ATOM 15770 N N . PHE B 1 963 ? 8.898 36.844 29.016 1 72.88 963 PHE B N 1
ATOM 15771 C CA . PHE B 1 963 ? 8.594 35.906 27.938 1 72.88 963 PHE B CA 1
ATOM 15772 C C . PHE B 1 963 ? 9.273 36.344 26.641 1 72.88 963 PHE B C 1
ATOM 15774 O O . PHE B 1 963 ? 9.422 37.531 26.375 1 72.88 963 PHE B O 1
ATOM 15781 N N . THR B 1 964 ? 10.164 35.469 26 1 58 964 THR B N 1
ATOM 15782 C CA . THR B 1 964 ? 11.008 35.844 24.859 1 58 964 THR B CA 1
ATOM 15783 C C . THR B 1 964 ? 10.203 35.844 23.562 1 58 964 THR B C 1
ATOM 15785 O O . THR B 1 964 ? 10.719 36.219 22.516 1 58 964 THR B O 1
ATOM 15788 N N . GLN B 1 965 ? 9.094 35.281 23.547 1 51.97 965 GLN B N 1
ATOM 15789 C CA . GLN B 1 965 ? 8.383 35.25 22.281 1 51.97 965 GLN B CA 1
ATOM 15790 C C . GLN B 1 965 ? 7.082 36.031 22.344 1 51.97 965 GLN B C 1
ATOM 15792 O O . GLN B 1 965 ? 6.48 36.156 23.422 1 51.97 965 GLN B O 1
ATOM 15797 N N . ARG B 1 966 ? 6.785 36.812 21.344 1 42.41 966 ARG B N 1
ATOM 15798 C CA . ARG B 1 966 ? 5.566 37.625 21.219 1 42.41 966 ARG B CA 1
ATOM 15799 C C . ARG B 1 966 ? 4.328 36.719 21.281 1 42.41 966 ARG B C 1
ATOM 15801 O O . ARG B 1 966 ? 4.273 35.688 20.609 1 42.41 966 ARG B O 1
ATOM 15808 N N . TRP B 1 967 ? 3.803 36.594 22.422 1 45.22 967 TRP B N 1
ATOM 15809 C CA . TRP B 1 967 ? 2.545 35.844 22.562 1 45.22 967 TRP B CA 1
ATOM 15810 C C . TRP B 1 967 ? 1.488 36.406 21.609 1 45.22 967 TRP B C 1
ATOM 15812 O O . TRP B 1 967 ? 1.151 37.594 21.688 1 45.22 967 TRP B O 1
ATOM 15822 N N . GLU B 1 968 ? 1.397 36.031 20.422 1 36.59 968 GLU B N 1
ATOM 15823 C CA . GLU B 1 968 ? 0.241 36.469 19.641 1 36.59 968 GLU B CA 1
ATOM 15824 C C . GLU B 1 968 ? -1.062 36.156 20.375 1 36.59 968 GLU B C 1
ATOM 15826 O O . GLU B 1 968 ? -1.527 35.031 20.391 1 36.59 968 GLU B O 1
ATOM 15831 N N . LEU B 1 969 ? -1.266 36.75 21.641 1 34.59 969 LEU B N 1
ATOM 15832 C CA . LEU B 1 969 ? -2.557 36.625 22.297 1 34.59 969 LEU B CA 1
ATOM 15833 C C . LEU B 1 969 ? -3.697 36.938 21.344 1 34.59 969 LEU B C 1
ATOM 15835 O O . LEU B 1 969 ? -3.885 38.094 20.938 1 34.59 969 LEU B O 1
ATOM 15839 N N . SER B 1 970 ? -3.916 36.25 20.375 1 32.69 970 SER B N 1
ATOM 15840 C CA . SER B 1 970 ? -5.055 36.562 19.5 1 32.69 970 SER B CA 1
ATOM 15841 C C . SER B 1 970 ? -6.215 37.125 20.297 1 32.69 970 SER B C 1
ATOM 15843 O O . SER B 1 970 ? -6.902 38.062 19.844 1 32.69 970 SER B O 1
ATOM 15845 N N . ASN B 1 971 ? -6.938 36.406 21.25 1 30.59 971 ASN B N 1
ATOM 15846 C CA . ASN B 1 971 ? -8.07 36.875 22.031 1 30.59 971 ASN B CA 1
ATOM 15847 C C . ASN B 1 971 ? -7.609 37.656 23.266 1 30.59 971 ASN B C 1
ATOM 15849 O O . ASN B 1 971 ? -7.523 37.094 24.359 1 30.59 971 ASN B O 1
ATOM 15853 N N . ARG B 1 972 ? -6.898 38.656 23.109 1 32.69 972 ARG B N 1
ATOM 15854 C CA . ARG B 1 972 ? -6.312 39.438 24.188 1 32.69 972 ARG B CA 1
ATOM 15855 C C . ARG B 1 972 ? -7.379 39.844 25.203 1 32.69 972 ARG B C 1
ATOM 15857 O O . ARG B 1 972 ? -7.137 39.844 26.406 1 32.69 972 ARG B O 1
ATOM 15864 N N . ARG B 1 973 ? -8.508 40.531 24.594 1 29.91 973 ARG B N 1
ATOM 15865 C CA . ARG B 1 973 ? -9.438 41.156 25.516 1 29.91 973 ARG B CA 1
ATOM 15866 C C . ARG B 1 973 ? -10.078 40.156 26.438 1 29.91 973 ARG B C 1
ATOM 15868 O O . ARG B 1 973 ? -10.289 40.438 27.625 1 29.91 973 ARG B O 1
ATOM 15875 N N . ARG B 1 974 ? -10.492 39.094 25.812 1 30.5 974 ARG B N 1
ATOM 15876 C CA . ARG B 1 974 ? -11.133 38.188 26.75 1 30.5 974 ARG B CA 1
ATOM 15877 C C . ARG B 1 974 ? -10.125 37.594 27.734 1 30.5 974 ARG B C 1
ATOM 15879 O O . ARG B 1 974 ? -10.484 37.25 28.859 1 30.5 974 ARG B O 1
ATOM 15886 N N . PHE B 1 975 ? -8.961 37.562 27.281 1 32.5 975 PHE B N 1
ATOM 15887 C CA . PHE B 1 975 ? -7.949 37 28.172 1 32.5 975 PHE B CA 1
ATOM 15888 C C . PHE B 1 975 ? -7.5 38.031 29.203 1 32.5 975 PHE B C 1
ATOM 15890 O O . PHE B 1 975 ? -7.273 37.688 30.359 1 32.5 975 PHE B O 1
ATOM 15897 N N . ILE B 1 976 ? -7.359 39.312 28.719 1 30.84 976 ILE B N 1
ATOM 15898 C CA . ILE B 1 976 ? -6.992 40.312 29.688 1 30.84 976 ILE B CA 1
ATOM 15899 C C . ILE B 1 976 ? -8.117 40.469 30.703 1 30.84 976 ILE B C 1
ATOM 15901 O O . ILE B 1 976 ? -7.863 40.594 31.906 1 30.84 976 ILE B O 1
ATOM 15905 N N . GLY B 1 977 ? -9.383 40.625 30.219 1 28.64 977 GLY B N 1
ATOM 15906 C CA . GLY B 1 977 ? -10.484 40.688 31.172 1 28.64 977 GLY B CA 1
ATOM 15907 C C . GLY B 1 977 ? -10.594 39.469 32.062 1 28.64 977 GLY B C 1
ATOM 15908 O O . GLY B 1 977 ? -10.898 39.594 33.25 1 28.64 977 GLY B O 1
ATOM 15909 N N . GLN B 1 978 ? -10.469 38.312 31.359 1 29.66 978 GLN B N 1
ATOM 15910 C CA . GLN B 1 978 ? -10.547 37.094 32.156 1 29.66 978 GLN B CA 1
ATOM 15911 C C . GLN B 1 978 ? -9.273 36.906 32.969 1 29.66 978 GLN B C 1
ATOM 15913 O O . GLN B 1 978 ? -9.312 36.312 34.062 1 29.66 978 GLN B O 1
ATOM 15918 N N . LEU B 1 979 ? -8.195 37.25 32.469 1 30.97 979 LEU B N 1
ATOM 15919 C CA . LEU B 1 979 ? -7 37.188 33.312 1 30.97 979 LEU B CA 1
ATOM 15920 C C . LEU B 1 979 ? -7.105 38.188 34.438 1 30.97 979 LEU B C 1
ATOM 15922 O O . LEU B 1 979 ? -6.582 37.938 35.531 1 30.97 979 LEU B O 1
ATOM 15926 N N . VAL B 1 980 ? -7.578 39.5 34.125 1 28.3 980 VAL B N 1
ATOM 15927 C CA . VAL B 1 980 ? -7.77 40.438 35.219 1 28.3 980 VAL B CA 1
ATOM 15928 C C . VAL B 1 980 ? -8.781 39.875 36.219 1 28.3 980 VAL B C 1
ATOM 15930 O O . VAL B 1 980 ? -8.828 40.281 37.375 1 28.3 980 VAL B O 1
ATOM 15933 N N . ILE B 1 981 ? -9.898 39.281 35.656 1 26.97 981 ILE B N 1
ATOM 15934 C CA . ILE B 1 981 ? -10.875 38.969 36.719 1 26.97 981 ILE B CA 1
ATOM 15935 C C . ILE B 1 981 ? -10.227 38.094 37.75 1 26.97 981 ILE B C 1
ATOM 15937 O O . ILE B 1 981 ? -10.289 38.375 38.969 1 26.97 981 ILE B O 1
ATOM 15941 N N . ARG B 1 982 ? -10.625 36.688 37.656 1 29.2 982 ARG B N 1
ATOM 15942 C CA . ARG B 1 982 ? -10.836 35.812 38.812 1 29.2 982 ARG B CA 1
ATOM 15943 C C . ARG B 1 982 ? -9.508 35.25 39.312 1 29.2 982 ARG B C 1
ATOM 15945 O O . ARG B 1 982 ? -9.492 34.312 40.125 1 29.2 982 ARG B O 1
ATOM 15952 N N . SER B 1 983 ? -8.438 35.375 38.5 1 28.73 983 SER B N 1
ATOM 15953 C CA . SER B 1 983 ? -7.535 34.562 39.312 1 28.73 983 SER B CA 1
ATOM 15954 C C . SER B 1 983 ? -7.285 35.188 40.688 1 28.73 983 SER B C 1
ATOM 15956 O O . SER B 1 983 ? -6.949 36.375 40.781 1 28.73 983 SER B O 1
ATOM 15958 N N . PRO B 1 984 ? -7.988 34.781 41.656 1 29.66 984 PRO B N 1
ATOM 15959 C CA . PRO B 1 984 ? -7.676 35.25 43.031 1 29.66 984 PRO B CA 1
ATOM 15960 C C . PRO B 1 984 ? -6.195 35.594 43.188 1 29.66 984 PRO B C 1
ATOM 15962 O O . PRO B 1 984 ? -5.805 36.156 44.219 1 29.66 984 PRO B O 1
ATOM 15965 N N . LEU B 1 985 ? -5.375 35.062 42.344 1 28.44 985 LEU B N 1
ATOM 15966 C CA . LEU B 1 985 ? -3.988 35.375 42.625 1 28.44 985 LEU B CA 1
ATOM 15967 C C . LEU B 1 985 ? -3.656 36.812 42.219 1 28.44 985 LEU B C 1
ATOM 15969 O O . LEU B 1 985 ? -2.727 37.406 42.75 1 28.44 985 LEU B O 1
ATOM 15973 N N . PHE B 1 986 ? -4.047 37.375 40.938 1 28.34 986 PHE B N 1
ATOM 15974 C CA . PHE B 1 986 ? -3.594 38.719 40.594 1 28.34 986 PHE B CA 1
ATOM 15975 C C . PHE B 1 986 ? -4.723 39.75 40.75 1 28.34 986 PHE B C 1
ATOM 15977 O O . PHE B 1 986 ? -5.781 39.594 40.125 1 28.34 986 PHE B O 1
ATOM 15984 N N . ASP B 1 987 ? -5.141 40.344 41.875 1 26.58 987 ASP B N 1
ATOM 15985 C CA . ASP B 1 987 ? -5.988 41.5 42.156 1 26.58 987 ASP B CA 1
ATOM 15986 C C . ASP B 1 987 ? -5.723 42.625 41.156 1 26.58 987 ASP B C 1
ATOM 15988 O O . ASP B 1 987 ? -4.625 43.188 41.125 1 26.58 987 ASP B O 1
ATOM 15992 N N . THR B 1 988 ? -6.117 42.562 39.906 1 27.23 988 THR B N 1
ATOM 15993 C CA . THR B 1 988 ? -5.965 43.719 39.031 1 27.23 988 THR B CA 1
ATOM 15994 C C . THR B 1 988 ? -6.508 44.969 39.688 1 27.23 988 THR B C 1
ATOM 15996 O O . THR B 1 988 ? -7.566 44.938 40.312 1 27.23 988 THR B O 1
ATOM 15999 N N . ALA B 1 989 ? -5.777 46 40.031 1 25.41 989 ALA B N 1
ATOM 16000 C CA . ALA B 1 989 ? -6.039 47.375 40.406 1 25.41 989 ALA B CA 1
ATOM 16001 C C . ALA B 1 989 ? -6.973 48.062 39.406 1 25.41 989 ALA B C 1
ATOM 16003 O O . ALA B 1 989 ? -6.672 48.125 38.219 1 25.41 989 ALA B O 1
ATOM 16004 N N . ALA B 1 990 ? -8.414 48.031 39.531 1 26.42 990 ALA B N 1
ATOM 16005 C CA . ALA B 1 990 ? -9.477 48.812 38.906 1 26.42 990 ALA B CA 1
ATOM 16006 C C . ALA B 1 990 ? -9.078 50.281 38.75 1 26.42 990 ALA B C 1
ATOM 16008 O O . ALA B 1 990 ? -8.523 50.875 39.688 1 26.42 990 ALA B O 1
ATOM 16009 N N . THR B 1 991 ? -9.023 50.875 37.656 1 24.72 991 THR B N 1
ATOM 16010 C CA . THR B 1 991 ? -8.977 52.281 37.281 1 24.72 991 THR B CA 1
ATOM 16011 C C . THR B 1 991 ? -10.109 53.062 37.938 1 24.72 991 THR B C 1
ATOM 16013 O O . THR B 1 991 ? -11.266 52.656 37.906 1 24.72 991 THR B O 1
ATOM 16016 N N . ALA B 1 992 ? -10.023 54 38.969 1 24.34 992 ALA B N 1
ATOM 16017 C CA . ALA B 1 992 ? -10.68 55.156 39.625 1 24.34 992 ALA B CA 1
ATOM 16018 C C . ALA B 1 992 ? -11.242 56.094 38.562 1 24.34 992 ALA B C 1
ATOM 16020 O O . ALA B 1 992 ? -10.719 57.188 38.375 1 24.34 992 ALA B O 1
ATOM 16021 N N . ALA B 1 993 ? -11.703 55.812 37.375 1 23.09 993 ALA B N 1
ATOM 16022 C CA . ALA B 1 993 ? -12.391 56.969 36.75 1 23.09 993 ALA B CA 1
ATOM 16023 C C . ALA B 1 993 ? -13.742 57.188 37.406 1 23.09 993 ALA B C 1
ATOM 16025 O O . ALA B 1 993 ? -14.539 56.281 37.562 1 23.09 993 ALA B O 1
ATOM 16026 N N . ASN B 1 994 ? -14.188 58.406 38.188 1 23.33 994 ASN B N 1
ATOM 16027 C CA . ASN B 1 994 ? -15.234 59.188 38.875 1 23.33 994 ASN B CA 1
ATOM 16028 C C . ASN B 1 994 ? -16.438 59.406 37.938 1 23.33 994 ASN B C 1
ATOM 16030 O O . ASN B 1 994 ? -17.312 60.188 38.25 1 23.33 994 ASN B O 1
ATOM 16034 N N . GLY B 1 995 ? -16.609 59.438 36.719 1 23.45 995 GLY B N 1
ATOM 16035 C CA . GLY B 1 995 ? -17.922 59.969 36.375 1 23.45 995 GLY B CA 1
ATOM 16036 C C . GLY B 1 995 ? -19.062 59.125 36.906 1 23.45 995 GLY B C 1
ATOM 16037 O O . GLY B 1 995 ? -18.844 57.969 37.312 1 23.45 995 GLY B O 1
ATOM 16038 N N . PRO B 1 996 ? -20.453 59.594 37.156 1 22.83 996 PRO B N 1
ATOM 16039 C CA . PRO B 1 996 ? -21.656 59.125 37.875 1 22.83 996 PRO B CA 1
ATOM 16040 C C . PRO B 1 996 ? -22.125 57.75 37.375 1 22.83 996 PRO B C 1
ATOM 16042 O O . PRO B 1 996 ? -23.234 57.312 37.688 1 22.83 996 PRO B O 1
ATOM 16045 N N . ALA B 1 997 ? -21.609 57.031 36.562 1 19.84 997 ALA B N 1
ATOM 16046 C CA . ALA B 1 997 ? -22.422 55.875 36.156 1 19.84 997 ALA B CA 1
ATOM 16047 C C . ALA B 1 997 ? -22.875 55.094 37.375 1 19.84 997 ALA B C 1
ATOM 16049 O O . ALA B 1 997 ? -22.062 54.75 38.25 1 19.84 997 ALA B O 1
ATOM 16050 N N . THR B 1 998 ? -24.312 55.062 37.844 1 21.06 998 THR B N 1
ATOM 16051 C CA . THR B 1 998 ? -25.25 54.656 38.875 1 21.06 998 THR B CA 1
ATOM 16052 C C . THR B 1 998 ? -24.859 53.281 39.438 1 21.06 998 THR B C 1
ATOM 16054 O O . THR B 1 998 ? -24.062 52.562 38.844 1 21.06 998 THR B O 1
ATOM 16057 N N . ALA B 1 999 ? -25.953 52.531 40.188 1 20.86 999 ALA B N 1
ATOM 16058 C CA . ALA B 1 999 ? -26.375 51.688 41.312 1 20.86 999 ALA B CA 1
ATOM 16059 C C . ALA B 1 999 ? -26.109 50.219 41 1 20.86 999 ALA B C 1
ATOM 16061 O O . ALA B 1 999 ? -26.625 49.344 41.688 1 20.86 999 ALA B O 1
ATOM 16062 N N . LEU B 1 1000 ? -25.781 49.781 40 1 19.52 1000 LEU B N 1
ATOM 16063 C CA . LEU B 1 1000 ? -25.953 48.344 40 1 19.52 1000 LEU B CA 1
ATOM 16064 C C . LEU B 1 1000 ? -25.344 47.719 41.25 1 19.52 1000 LEU B C 1
ATOM 16066 O O . LEU B 1 1000 ? -24.328 48.219 41.75 1 19.52 1000 LEU B O 1
ATOM 16070 N N . GLY B 1 1001 ? -25.969 46.594 41.938 1 19.5 1001 GLY B N 1
ATOM 16071 C CA . GLY B 1 1001 ? -26.188 46.062 43.25 1 19.5 1001 GLY B CA 1
ATOM 16072 C C . GLY B 1 1001 ? -24.891 45.75 44 1 19.5 1001 GLY B C 1
ATOM 16073 O O . GLY B 1 1001 ? -23.859 45.469 43.375 1 19.5 1001 GLY B O 1
ATOM 16074 N N . ARG B 1 1002 ? -24.703 46.219 45.281 1 22.48 1002 ARG B N 1
ATOM 16075 C CA . ARG B 1 1002 ? -23.875 46.156 46.469 1 22.48 1002 ARG B CA 1
ATOM 16076 C C . ARG B 1 1002 ? -23.641 44.719 46.906 1 22.48 1002 ARG B C 1
ATOM 16078 O O . ARG B 1 1002 ? -24.422 44.156 47.656 1 22.48 1002 ARG B O 1
ATOM 16085 N N . THR B 1 1003 ? -23.516 43.75 46.062 1 20.28 1003 THR B N 1
ATOM 16086 C CA . THR B 1 1003 ? -23.422 42.5 46.781 1 20.28 1003 THR B CA 1
ATOM 16087 C C . THR B 1 1003 ? -22.391 42.625 47.906 1 20.28 1003 THR B C 1
ATOM 16089 O O . THR B 1 1003 ? -21.359 43.281 47.75 1 20.28 1003 THR B O 1
ATOM 16092 N N . GLN B 1 1004 ? -22.781 42.594 49.25 1 20.12 1004 GLN B N 1
ATOM 16093 C CA . GLN B 1 1004 ? -22.156 42.688 50.562 1 20.12 1004 GLN B CA 1
ATOM 16094 C C . GLN B 1 1004 ? -20.859 41.906 50.625 1 20.12 1004 GLN B C 1
ATOM 16096 O O . GLN B 1 1004 ? -20.859 40.688 50.375 1 20.12 1004 GLN B O 1
ATOM 16101 N N . SER B 1 1005 ? -19.844 42.5 50.375 1 20.42 1005 SER B N 1
ATOM 16102 C CA . SER B 1 1005 ? -18.516 41.969 50.625 1 20.42 1005 SER B CA 1
ATOM 16103 C C . SER B 1 1005 ? -18.312 41.594 52.094 1 20.42 1005 SER B C 1
ATOM 16105 O O . SER B 1 1005 ? -18.578 42.406 52.969 1 20.42 1005 SER B O 1
ATOM 16107 N N . VAL B 1 1006 ? -18.672 40.344 52.656 1 21.53 1006 VAL B N 1
ATOM 16108 C CA . VAL B 1 1006 ? -18.5 40 54.062 1 21.53 1006 VAL B CA 1
ATOM 16109 C C . VAL B 1 1006 ? -17.141 40.438 54.562 1 21.53 1006 VAL B C 1
ATOM 16111 O O . VAL B 1 1006 ? -16.109 40.125 53.969 1 21.53 1006 VAL B O 1
ATOM 16114 N N . PRO B 1 1007 ? -17.016 41.5 55.344 1 20.44 1007 PRO B N 1
ATOM 16115 C CA . PRO B 1 1007 ? -15.812 42.094 55.938 1 20.44 1007 PRO B CA 1
ATOM 16116 C C . PRO B 1 1007 ? -15 41.125 56.781 1 20.44 1007 PRO B C 1
ATOM 16118 O O . PRO B 1 1007 ? -15.555 40.406 57.625 1 20.44 1007 PRO B O 1
ATOM 16121 N N . PHE B 1 1008 ? -14.055 40.375 56.344 1 20.94 1008 PHE B N 1
ATOM 16122 C CA . PHE B 1 1008 ? -13.25 39.562 57.281 1 20.94 1008 PHE B CA 1
ATOM 16123 C C . PHE B 1 1008 ? -12.766 40.406 58.438 1 20.94 1008 PHE B C 1
ATOM 16125 O O . PHE B 1 1008 ? -12.234 41.5 58.25 1 20.94 1008 PHE B O 1
ATOM 16132 N N . ALA B 1 1009 ? -13.367 40.406 59.625 1 19.34 1009 ALA B N 1
ATOM 16133 C CA . ALA B 1 1009 ? -13.094 41.125 60.875 1 19.34 1009 ALA B CA 1
ATOM 16134 C C . ALA B 1 1009 ? -11.633 40.938 61.281 1 19.34 1009 ALA B C 1
ATOM 16136 O O . ALA B 1 1009 ? -11.102 39.812 61.219 1 19.34 1009 ALA B O 1
ATOM 16137 N N . ARG B 1 1010 ? -10.773 41.938 61.375 1 20.77 1010 ARG B N 1
ATOM 16138 C CA . ARG B 1 1010 ? -9.406 42.188 61.844 1 20.77 1010 ARG B CA 1
ATOM 16139 C C . ARG B 1 1010 ? -9.227 41.75 63.281 1 20.77 1010 ARG B C 1
ATOM 16141 O O . ARG B 1 1010 ? -9.734 42.406 64.188 1 20.77 1010 ARG B O 1
ATOM 16148 N N . ARG B 1 1011 ? -9.32 40.438 63.719 1 20.14 1011 ARG B N 1
ATOM 16149 C CA . ARG B 1 1011 ? -9.055 40.281 65.125 1 20.14 1011 ARG B CA 1
ATOM 16150 C C . ARG B 1 1011 ? -7.699 40.875 65.5 1 20.14 1011 ARG B C 1
ATOM 16152 O O . ARG B 1 1011 ? -6.766 40.844 64.688 1 20.14 1011 ARG B O 1
ATOM 16159 N N . ARG B 1 1012 ? -7.617 41.719 66.625 1 19.3 1012 ARG B N 1
ATOM 16160 C CA . ARG B 1 1012 ? -6.613 42.469 67.375 1 19.3 1012 ARG B CA 1
ATOM 16161 C C . ARG B 1 1012 ? -5.516 41.531 67.875 1 19.3 1012 ARG B C 1
ATOM 16163 O O . ARG B 1 1012 ? -5.746 40.75 68.812 1 19.3 1012 ARG B O 1
ATOM 16170 N N . ALA B 1 1013 ? -4.684 40.75 67.125 1 18.67 1013 ALA B N 1
ATOM 16171 C CA . ALA B 1 1013 ? -3.578 39.969 67.625 1 18.67 1013 ALA B CA 1
ATOM 16172 C C . ALA B 1 1013 ? -2.66 40.844 68.5 1 18.67 1013 ALA B C 1
ATOM 16174 O O . ALA B 1 1013 ? -2.217 41.906 68.062 1 18.67 1013 ALA B O 1
ATOM 16175 N N . SER B 1 1014 ? -2.719 40.844 69.812 1 18.39 1014 SER B N 1
ATOM 16176 C CA . SER B 1 1014 ? -1.931 41.406 70.875 1 18.39 1014 SER B CA 1
ATOM 16177 C C . SER B 1 1014 ? -0.437 41.219 70.625 1 18.39 1014 SER B C 1
ATOM 16179 O O . SER B 1 1014 ? -0.033 40.375 69.875 1 18.39 1014 SER B O 1
ATOM 16181 N N . ALA B 1 1015 ? 0.578 41.969 71.375 1 19.02 1015 ALA B N 1
ATOM 16182 C CA . ALA B 1 1015 ? 1.943 42.469 71.5 1 19.02 1015 ALA B CA 1
ATOM 16183 C C . ALA B 1 1015 ? 2.936 41.344 71.75 1 19.02 1015 ALA B C 1
ATOM 16185 O O . ALA B 1 1015 ? 2.977 40.812 72.875 1 19.02 1015 ALA B O 1
ATOM 16186 N N . ILE B 1 1016 ? 3.109 40.219 71.062 1 19.2 1016 ILE B N 1
ATOM 16187 C CA . ILE B 1 1016 ? 4.129 39.281 71.5 1 19.2 1016 ILE B CA 1
ATOM 16188 C C . ILE B 1 1016 ? 5.473 40 71.625 1 19.2 1016 ILE B C 1
ATOM 16190 O O . ILE B 1 1016 ? 5.91 40.656 70.688 1 19.2 1016 ILE B O 1
ATOM 16194 N N . GLU B 1 1017 ? 6.113 40.219 72.812 1 19.16 1017 GLU B N 1
ATOM 16195 C CA . GLU B 1 1017 ? 7.293 40.875 73.375 1 19.16 1017 GLU B CA 1
ATOM 16196 C C . GLU B 1 1017 ? 8.57 40.312 72.75 1 19.16 1017 GLU B C 1
ATOM 16198 O O . GLU B 1 1017 ? 8.641 39.125 72.375 1 19.16 1017 GLU B O 1
ATOM 16203 N N . PRO B 1 1018 ? 9.734 41.094 72.312 1 19.25 1018 PRO B N 1
ATOM 16204 C CA . PRO B 1 1018 ? 10.953 41.094 71.5 1 19.25 1018 PRO B CA 1
ATOM 16205 C C . PRO B 1 1018 ? 11.977 40.062 71.938 1 19.25 1018 PRO B C 1
ATOM 16207 O O . PRO B 1 1018 ? 12.992 39.844 71.312 1 19.25 1018 PRO B O 1
ATOM 16210 N N . GLY B 1 1019 ? 12.062 39.5 73.188 1 18.66 1019 GLY B N 1
ATOM 16211 C CA . GLY B 1 1019 ? 13.336 39.281 73.875 1 18.66 1019 GLY B CA 1
ATOM 16212 C C . GLY B 1 1019 ? 14.18 38.219 73.188 1 18.66 1019 GLY B C 1
ATOM 16213 O O . GLY B 1 1019 ? 15.383 38.406 72.938 1 18.66 1019 GLY B O 1
ATOM 16214 N N . GLN B 1 1020 ? 13.961 36.938 73.312 1 18.27 1020 GLN B N 1
ATOM 16215 C CA . GLN B 1 1020 ? 14.961 35.938 73.625 1 18.27 1020 GLN B CA 1
ATOM 16216 C C . GLN B 1 1020 ? 15.648 35.406 72.375 1 18.27 1020 GLN B C 1
ATOM 16218 O O . GLN B 1 1020 ? 15.922 34.219 72.25 1 18.27 1020 GLN B O 1
ATOM 16223 N N . ILE B 1 1021 ? 15.594 36.062 71.188 1 18.55 1021 ILE B N 1
ATOM 16224 C CA . ILE B 1 1021 ? 16.109 35.312 70.062 1 18.55 1021 ILE B CA 1
ATOM 16225 C C . ILE B 1 1021 ? 17.625 35.25 70.062 1 18.55 1021 ILE B C 1
ATOM 16227 O O . ILE B 1 1021 ? 18.297 36.125 69.5 1 18.55 1021 ILE B O 1
ATOM 16231 N N . GLU B 1 1022 ? 18.375 35.188 71.25 1 17.47 1022 GLU B N 1
ATOM 16232 C CA . GLU B 1 1022 ? 19.797 35.531 71.312 1 17.47 1022 GLU B CA 1
ATOM 16233 C C . GLU B 1 1022 ? 20.625 34.531 70.562 1 17.47 1022 GLU B C 1
ATOM 16235 O O . GLU B 1 1022 ? 21.656 34.906 70 1 17.47 1022 GLU B O 1
ATOM 16240 N N . LEU B 1 1023 ? 20.422 33.188 70.688 1 17.3 1023 LEU B N 1
ATOM 16241 C CA . LEU B 1 1023 ? 21.562 32.281 70.688 1 17.3 1023 LEU B CA 1
ATOM 16242 C C . LEU B 1 1023 ? 22.109 32.094 69.312 1 17.3 1023 LEU B C 1
ATOM 16244 O O . LEU B 1 1023 ? 21.938 31.031 68.688 1 17.3 1023 LEU B O 1
ATOM 16248 N N . ALA B 1 1024 ? 22.047 33 68.312 1 17.62 1024 ALA B N 1
ATOM 16249 C CA . ALA B 1 1024 ? 22.281 32.625 66.938 1 17.62 1024 ALA B CA 1
ATOM 16250 C C . ALA B 1 1024 ? 23.766 32.344 66.688 1 17.62 1024 ALA B C 1
ATOM 16252 O O . ALA B 1 1024 ? 24.172 32 65.562 1 17.62 1024 ALA B O 1
ATOM 16253 N N . ARG B 1 1025 ? 24.797 32.438 67.625 1 17.89 1025 ARG B N 1
ATOM 16254 C CA . ARG B 1 1025 ? 26.031 32.969 67.125 1 17.89 1025 ARG B CA 1
ATOM 16255 C C . ARG B 1 1025 ? 26.766 31.953 66.25 1 17.89 1025 ARG B C 1
ATOM 16257 O O . ARG B 1 1025 ? 27.422 32.312 65.25 1 17.89 1025 ARG B O 1
ATOM 16264 N N . ALA B 1 1026 ? 27.078 30.734 66.75 1 18.09 1026 ALA B N 1
ATOM 16265 C CA . ALA B 1 1026 ? 28.406 30.141 66.562 1 18.09 1026 ALA B CA 1
ATOM 16266 C C . ALA B 1 1026 ? 28.562 29.719 65.125 1 18.09 1026 ALA B C 1
ATOM 16268 O O . ALA B 1 1026 ? 27.781 28.922 64.562 1 18.09 1026 ALA B O 1
ATOM 16269 N N . ALA B 1 1027 ? 29.469 30.406 64.125 1 18.81 1027 ALA B N 1
ATOM 16270 C CA . ALA B 1 1027 ? 29.922 30.766 62.781 1 18.81 1027 ALA B CA 1
ATOM 16271 C C . ALA B 1 1027 ? 30.781 29.656 62.156 1 18.81 1027 ALA B C 1
ATOM 16273 O O . ALA B 1 1027 ? 31.141 29.719 61 1 18.81 1027 ALA B O 1
ATOM 16274 N N . THR B 1 1028 ? 31.281 28.484 62.625 1 18.77 1028 THR B N 1
ATOM 16275 C CA . THR B 1 1028 ? 32.594 28.109 62.156 1 18.77 1028 THR B CA 1
ATOM 16276 C C . THR B 1 1028 ? 32.562 27.703 60.688 1 18.77 1028 THR B C 1
ATOM 16278 O O . THR B 1 1028 ? 31.797 26.797 60.312 1 18.77 1028 THR B O 1
ATOM 16281 N N . PHE B 1 1029 ? 32.812 28.641 59.625 1 18.39 1029 PHE B N 1
ATOM 16282 C CA . PHE B 1 1029 ? 32.875 28.547 58.188 1 18.39 1029 PHE B CA 1
ATOM 16283 C C . PHE B 1 1029 ? 34.031 27.625 57.75 1 18.39 1029 PHE B C 1
ATOM 16285 O O . PHE B 1 1029 ? 35.188 28.047 57.75 1 18.39 1029 PHE B O 1
ATOM 16292 N N . ALA B 1 1030 ? 34.344 26.438 58.219 1 20.62 1030 ALA B N 1
ATOM 16293 C CA . ALA B 1 1030 ? 35.469 25.688 57.625 1 20.62 1030 ALA B CA 1
ATOM 16294 C C . ALA B 1 1030 ? 35.562 25.922 56.125 1 20.62 1030 ALA B C 1
ATOM 16296 O O . ALA B 1 1030 ? 34.562 25.812 55.406 1 20.62 1030 ALA B O 1
ATOM 16297 N N . ASN B 1 1031 ? 36.562 26.516 55.406 1 20.3 1031 ASN B N 1
ATOM 16298 C CA . ASN B 1 1031 ? 37.031 27.484 54.438 1 20.3 1031 ASN B CA 1
ATOM 16299 C C . ASN B 1 1031 ? 37 26.906 53 1 20.3 1031 ASN B C 1
ATOM 16301 O O . ASN B 1 1031 ? 38.031 26.422 52.5 1 20.3 1031 ASN B O 1
ATOM 16305 N N . LEU B 1 1032 ? 36.188 25.984 52.594 1 17.66 1032 LEU B N 1
ATOM 16306 C CA . LEU B 1 1032 ? 36.406 25.578 51.188 1 17.66 1032 LEU B CA 1
ATOM 16307 C C . LEU B 1 1032 ? 36.406 26.797 50.281 1 17.66 1032 LEU B C 1
ATOM 16309 O O . LEU B 1 1032 ? 35.469 27.594 50.281 1 17.66 1032 LEU B O 1
ATOM 16313 N N . PRO B 1 1033 ? 37.5 27.516 49.812 1 21.06 1033 PRO B N 1
ATOM 16314 C CA . PRO B 1 1033 ? 37.969 28.438 48.781 1 21.06 1033 PRO B CA 1
ATOM 16315 C C . PRO B 1 1033 ? 37.75 27.906 47.375 1 21.06 1033 PRO B C 1
ATOM 16317 O O . PRO B 1 1033 ? 38.281 28.453 46.406 1 21.06 1033 PRO B O 1
ATOM 16320 N N . ALA B 1 1034 ? 36.812 27.219 46.969 1 19.72 1034 ALA B N 1
ATOM 16321 C CA . ALA B 1 1034 ? 36.594 26.578 45.688 1 19.72 1034 ALA B CA 1
ATOM 16322 C C . ALA B 1 1034 ? 36.562 27.609 44.562 1 19.72 1034 ALA B C 1
ATOM 16324 O O . ALA B 1 1034 ? 35.781 28.578 44.625 1 19.72 1034 ALA B O 1
ATOM 16325 N N . TRP B 1 1035 ? 37.406 27.812 43.344 1 22.61 1035 TRP B N 1
ATOM 16326 C CA . TRP B 1 1035 ? 38.281 28.672 42.594 1 22.61 1035 TRP B CA 1
ATOM 16327 C C . TRP B 1 1035 ? 37.531 29.375 41.469 1 22.61 1035 TRP B C 1
ATOM 16329 O O . TRP B 1 1035 ? 36.406 28.969 41.094 1 22.61 1035 TRP B O 1
ATOM 16339 N N . ARG B 1 1036 ? 38.094 30.094 40.312 1 21.72 1036 ARG B N 1
ATOM 16340 C CA . ARG B 1 1036 ? 38.25 31.375 39.656 1 21.72 1036 ARG B CA 1
ATOM 16341 C C . ARG B 1 1036 ? 37.25 31.547 38.5 1 21.72 1036 ARG B C 1
ATOM 16343 O O . ARG B 1 1036 ? 36.656 32.594 38.344 1 21.72 1036 ARG B O 1
ATOM 16350 N N . SER B 1 1037 ? 37.031 30.812 37.5 1 21.06 1037 SER B N 1
ATOM 16351 C CA . SER B 1 1037 ? 37.25 31.422 36.188 1 21.06 1037 SER B CA 1
ATOM 16352 C C . SER B 1 1037 ? 36 32.125 35.688 1 21.06 1037 SER B C 1
ATOM 16354 O O . SER B 1 1037 ? 35.938 32.625 34.562 1 21.06 1037 SER B O 1
ATOM 16356 N N . PRO B 1 1038 ? 35.094 32.781 36.312 1 20.81 1038 PRO B N 1
ATOM 16357 C CA . PRO B 1 1038 ? 33.812 33.094 35.656 1 20.81 1038 PRO B CA 1
ATOM 16358 C C . PRO B 1 1038 ? 33.938 34.156 34.594 1 20.81 1038 PRO B C 1
ATOM 16360 O O . PRO B 1 1038 ? 34.406 35.281 34.875 1 20.81 1038 PRO B O 1
ATOM 16363 N N . ARG B 1 1039 ? 34.156 34 33.25 1 25.41 1039 ARG B N 1
ATOM 16364 C CA . ARG B 1 1039 ? 34.375 35.062 32.25 1 25.41 1039 ARG B CA 1
ATOM 16365 C C . ARG B 1 1039 ? 33.219 36.031 32.219 1 25.41 1039 ARG B C 1
ATOM 16367 O O . ARG B 1 1039 ? 32.062 35.625 32.406 1 25.41 1039 ARG B O 1
ATOM 16374 N N . ARG B 1 1040 ? 33.406 37.344 32.375 1 23.73 1040 ARG B N 1
ATOM 16375 C CA . ARG B 1 1040 ? 32.594 38.562 32.5 1 23.73 1040 ARG B CA 1
ATOM 16376 C C . ARG B 1 1040 ? 31.656 38.688 31.297 1 23.73 1040 ARG B C 1
ATOM 16378 O O . ARG B 1 1040 ? 32.094 38.656 30.156 1 23.73 1040 ARG B O 1
ATOM 16385 N N . LEU B 1 1041 ? 30.484 38.312 31.406 1 21.72 1041 LEU B N 1
ATOM 16386 C CA . LEU B 1 1041 ? 29.391 38.5 30.453 1 21.72 1041 LEU B CA 1
ATOM 16387 C C . LEU B 1 1041 ? 29.297 39.938 30.016 1 21.72 1041 LEU B C 1
ATOM 16389 O O . LEU B 1 1041 ? 29.141 40.844 30.859 1 21.72 1041 LEU B O 1
ATOM 16393 N N . SER B 1 1042 ? 30.062 40.438 29.016 1 21.78 1042 SER B N 1
ATOM 16394 C CA . SER B 1 1042 ? 30.062 41.781 28.5 1 21.78 1042 SER B CA 1
ATOM 16395 C C . SER B 1 1042 ? 28.641 42.312 28.297 1 21.78 1042 SER B C 1
ATOM 16397 O O . SER B 1 1042 ? 27.719 41.531 28.078 1 21.78 1042 SER B O 1
ATOM 16399 N N . GLU B 1 1043 ? 28.281 43.5 28.766 1 22.69 1043 GLU B N 1
ATOM 16400 C CA . GLU B 1 1043 ? 27.109 44.344 28.891 1 22.69 1043 GLU B CA 1
ATOM 16401 C C . GLU B 1 1043 ? 26.375 44.5 27.547 1 22.69 1043 GLU B C 1
ATOM 16403 O O . GLU B 1 1043 ? 26.984 44.844 26.547 1 22.69 1043 GLU B O 1
ATOM 16408 N N . PRO B 1 1044 ? 25.406 43.688 27.328 1 23.19 1044 PRO B N 1
ATOM 16409 C CA . PRO B 1 1044 ? 24.703 43.812 26.047 1 23.19 1044 PRO B CA 1
ATOM 16410 C C . PRO B 1 1044 ? 24.266 45.25 25.766 1 23.19 1044 PRO B C 1
ATOM 16412 O O . PRO B 1 1044 ? 23.828 45.969 26.688 1 23.19 1044 PRO B O 1
ATOM 16415 N N . GLU B 1 1045 ? 24.938 46.031 24.859 1 24.7 1045 GLU B N 1
ATOM 16416 C CA . GLU B 1 1045 ? 24.828 47.406 24.438 1 24.7 1045 GLU B CA 1
ATOM 16417 C C . GLU B 1 1045 ? 23.375 47.781 24.109 1 24.7 1045 GLU B C 1
ATOM 16419 O O . GLU B 1 1045 ? 22.938 47.656 22.969 1 24.7 1045 GLU B O 1
ATOM 16424 N N . PHE B 1 1046 ? 22.5 47.094 24.859 1 22.77 1046 PHE B N 1
ATOM 16425 C CA . PHE B 1 1046 ? 21.125 47.375 24.484 1 22.77 1046 PHE B CA 1
ATOM 16426 C C . PHE B 1 1046 ? 20.844 48.875 24.547 1 22.77 1046 PHE B C 1
ATOM 16428 O O . PHE B 1 1046 ? 19.906 49.375 23.906 1 22.77 1046 PHE B O 1
ATOM 16435 N N . PHE B 1 1047 ? 21.312 49.5 25.672 1 22.34 1047 PHE B N 1
ATOM 16436 C CA . PHE B 1 1047 ? 20.812 50.812 25.984 1 22.34 1047 PHE B CA 1
ATOM 16437 C C . PHE B 1 1047 ? 21.516 51.875 25.125 1 22.34 1047 PHE B C 1
ATOM 16439 O O . PHE B 1 1047 ? 22.75 51.938 25.094 1 22.34 1047 PHE B O 1
ATOM 16446 N N . VAL B 1 1048 ? 21.047 52.281 23.984 1 22.45 1048 VAL B N 1
ATOM 16447 C CA . VAL B 1 1048 ? 21.625 53.344 23.141 1 22.45 1048 VAL B CA 1
ATOM 16448 C C . VAL B 1 1048 ? 21.766 54.625 23.953 1 22.45 1048 VAL B C 1
ATOM 16450 O O . VAL B 1 1048 ? 20.766 55.188 24.422 1 22.45 1048 VAL B O 1
ATOM 16453 N N . LYS B 1 1049 ? 22.797 54.625 24.859 1 22 1049 LYS B N 1
ATOM 16454 C CA . LYS B 1 1049 ? 23.062 55.875 25.547 1 22 1049 LYS B CA 1
ATOM 16455 C C . LYS B 1 1049 ? 23.266 57 24.547 1 22 1049 LYS B C 1
ATOM 16457 O O . LYS B 1 1049 ? 24 56.844 23.562 1 22 1049 LYS B O 1
ATOM 16462 N N . ARG B 1 1050 ? 22.359 57.906 24.469 1 21.61 1050 ARG B N 1
ATOM 16463 C CA . ARG B 1 1050 ? 22.469 59.125 23.656 1 21.61 1050 ARG B CA 1
ATOM 16464 C C . ARG B 1 1050 ? 23.703 59.906 24.062 1 21.61 1050 ARG B C 1
ATOM 16466 O O . ARG B 1 1050 ? 23.812 60.375 25.188 1 21.61 1050 ARG B O 1
ATOM 16473 N N . LYS B 1 1051 ? 24.922 59.375 23.609 1 21.56 1051 LYS B N 1
ATOM 16474 C CA . LYS B 1 1051 ? 26.156 60.094 23.891 1 21.56 1051 LYS B CA 1
ATOM 16475 C C . LYS B 1 1051 ? 26.031 61.562 23.484 1 21.56 1051 LYS B C 1
ATOM 16477 O O . LYS B 1 1051 ? 25.469 61.875 22.422 1 21.56 1051 LYS B O 1
ATOM 16482 N N . ALA B 1 1052 ? 26.047 62.375 24.484 1 20.62 1052 ALA B N 1
ATOM 16483 C CA . ALA B 1 1052 ? 26.281 63.812 24.266 1 20.62 1052 ALA B CA 1
ATOM 16484 C C . ALA B 1 1052 ? 27.531 64.062 23.422 1 20.62 1052 ALA B C 1
ATOM 16486 O O . ALA B 1 1052 ? 28.516 63.344 23.562 1 20.62 1052 ALA B O 1
ATOM 16487 N N . VAL B 1 1053 ? 27.453 64.562 22.281 1 19.59 1053 VAL B N 1
ATOM 16488 C CA . VAL B 1 1053 ? 28.359 64.938 21.203 1 19.59 1053 VAL B CA 1
ATOM 16489 C C . VAL B 1 1053 ? 29.516 65.75 21.766 1 19.59 1053 VAL B C 1
ATOM 16491 O O . VAL B 1 1053 ? 29.359 66.938 22.078 1 19.59 1053 VAL B O 1
ATOM 16494 N N . HIS B 1 1054 ? 30.203 65.312 22.891 1 18.55 1054 HIS B N 1
ATOM 16495 C CA . HIS B 1 1054 ? 31.297 66.25 23.141 1 18.55 1054 HIS B CA 1
ATOM 16496 C C . HIS B 1 1054 ? 32.312 66.25 22 1 18.55 1054 HIS B C 1
ATOM 16498 O O . HIS B 1 1054 ? 32.438 65.25 21.297 1 18.55 1054 HIS B O 1
ATOM 16504 N N . GLY B 1 1055 ? 33.031 67.438 21.656 1 19.75 1055 GLY B N 1
ATOM 16505 C CA . GLY B 1 1055 ? 34 67.938 20.703 1 19.75 1055 GLY B CA 1
ATOM 16506 C C . GLY B 1 1055 ? 35.344 67.25 20.766 1 19.75 1055 GLY B C 1
ATOM 16507 O O . GLY B 1 1055 ? 36 67.25 21.812 1 19.75 1055 GLY B O 1
ATOM 16508 N N . GLY B 1 1056 ? 35.5 66.125 20.078 1 19.17 1056 GLY B N 1
ATOM 16509 C CA . GLY B 1 1056 ? 36.688 65.25 19.953 1 19.17 1056 GLY B CA 1
ATOM 16510 C C . GLY B 1 1056 ? 37.906 66 19.516 1 19.17 1056 GLY B C 1
ATOM 16511 O O . GLY B 1 1056 ? 37.906 66.688 18.484 1 19.17 1056 GLY B O 1
ATOM 16512 N N . ASP B 1 1057 ? 38.781 66.625 20.375 1 18.86 1057 ASP B N 1
ATOM 16513 C CA . ASP B 1 1057 ? 40.094 67.125 20.031 1 18.86 1057 ASP B CA 1
ATOM 16514 C C . ASP B 1 1057 ? 41 66.062 19.438 1 18.86 1057 ASP B C 1
ATOM 16516 O O . ASP B 1 1057 ? 41.094 65 19.969 1 18.86 1057 ASP B O 1
ATOM 16520 N N . ASP B 1 1058 ? 41.312 66 18.141 1 18.16 1058 ASP B N 1
ATOM 16521 C CA . ASP B 1 1058 ? 41.938 65.25 17.109 1 18.16 1058 ASP B CA 1
ATOM 16522 C C . ASP B 1 1058 ? 43.438 65.062 17.406 1 18.16 1058 ASP B C 1
ATOM 16524 O O . ASP B 1 1058 ? 44.188 64.625 16.547 1 18.16 1058 ASP B O 1
ATOM 16528 N N . ASP B 1 1059 ? 43.969 64.875 18.656 1 18.11 1059 ASP B N 1
ATOM 16529 C CA . ASP B 1 1059 ? 45.438 65.062 18.641 1 18.11 1059 ASP B CA 1
ATOM 16530 C C . ASP B 1 1059 ? 46.094 63.844 17.938 1 18.11 1059 ASP B C 1
ATOM 16532 O O . ASP B 1 1059 ? 45.625 62.719 18.062 1 18.11 1059 ASP B O 1
ATOM 16536 N N . ASP B 1 1060 ? 46.969 64 16.875 1 18.3 1060 ASP B N 1
ATOM 16537 C CA . ASP B 1 1060 ? 47.719 63.375 15.773 1 18.3 1060 ASP B CA 1
ATOM 16538 C C . ASP B 1 1060 ? 48.844 62.5 16.281 1 18.3 1060 ASP B C 1
ATOM 16540 O O . ASP B 1 1060 ? 49.625 61.969 15.5 1 18.3 1060 ASP B O 1
ATOM 16544 N N . ASP B 1 1061 ? 49 62.156 17.609 1 17.94 1061 ASP B N 1
ATOM 16545 C CA . ASP B 1 1061 ? 50.406 61.906 17.875 1 17.94 1061 ASP B CA 1
ATOM 16546 C C . ASP B 1 1061 ? 50.875 60.625 17.188 1 17.94 1061 ASP B C 1
ATOM 16548 O O . ASP B 1 1061 ? 50.125 59.656 17.125 1 17.94 1061 ASP B O 1
ATOM 16552 N N . ASP B 1 1062 ? 51.938 60.594 16.344 1 18.77 1062 ASP B N 1
ATOM 16553 C CA . ASP B 1 1062 ? 52.781 59.906 15.359 1 18.77 1062 ASP B CA 1
ATOM 16554 C C . ASP B 1 1062 ? 53.562 58.75 16 1 18.77 1062 ASP B C 1
ATOM 16556 O O . ASP B 1 1062 ? 54.438 58.156 15.359 1 18.77 1062 ASP B O 1
ATOM 16560 N N . ASP B 1 1063 ? 53.219 58.188 17.188 1 16.98 1063 ASP B N 1
ATOM 16561 C CA . ASP B 1 1063 ? 54.438 57.656 17.812 1 16.98 1063 ASP B CA 1
ATOM 16562 C C . ASP B 1 1063 ? 54.844 56.344 17.156 1 16.98 1063 ASP B C 1
ATOM 16564 O O . ASP B 1 1063 ? 55.875 55.781 17.5 1 16.98 1063 ASP B O 1
ATOM 16568 N N . ASP B 1 1064 ? 54.156 55.656 16.234 1 17.03 1064 ASP B N 1
ATOM 16569 C CA . ASP B 1 1064 ? 54.406 54.25 16.469 1 17.03 1064 ASP B CA 1
ATOM 16570 C C . ASP B 1 1064 ? 55.875 53.906 16.203 1 17.03 1064 ASP B C 1
ATOM 16572 O O . ASP B 1 1064 ? 56.469 54.375 15.211 1 17.03 1064 ASP B O 1
ATOM 16576 N N . ASP B 1 1065 ? 56.406 53.156 17.125 1 16.58 1065 ASP B N 1
ATOM 16577 C CA . ASP B 1 1065 ? 57.625 52.562 17.609 1 16.58 1065 ASP B CA 1
ATOM 16578 C C . ASP B 1 1065 ? 58.062 51.406 16.719 1 16.58 1065 ASP B C 1
ATOM 16580 O O . ASP B 1 1065 ? 57.312 50.938 15.852 1 16.58 1065 ASP B O 1
ATOM 16584 N N . ASP B 1 1066 ? 58.281 50.219 17.375 1 16.55 1066 ASP B N 1
ATOM 16585 C CA . ASP B 1 1066 ? 59.5 49.438 17.609 1 16.55 1066 ASP B CA 1
ATOM 16586 C C . ASP B 1 1066 ? 59.594 48.25 16.625 1 16.55 1066 ASP B C 1
ATOM 16588 O O . ASP B 1 1066 ? 58.656 48 15.867 1 16.55 1066 ASP B O 1
ATOM 16592 N N . GLY B 1 1067 ? 59.781 46.969 17.172 1 17.08 1067 GLY B N 1
ATOM 16593 C CA . GLY B 1 1067 ? 60.875 46 17.312 1 17.08 1067 GLY B CA 1
ATOM 16594 C C . GLY B 1 1067 ? 60.625 44.719 16.516 1 17.08 1067 GLY B C 1
ATOM 16595 O O . GLY B 1 1067 ? 61.344 43.719 16.688 1 17.08 1067 GLY B O 1
ATOM 16596 N N . VAL B 1 1068 ? 60.156 44.594 15.336 1 18.36 1068 VAL B N 1
ATOM 16597 C CA . VAL B 1 1068 ? 59.938 43.25 14.828 1 18.36 1068 VAL B CA 1
ATOM 16598 C C . VAL B 1 1068 ? 61.25 42.469 14.797 1 18.36 1068 VAL B C 1
ATOM 16600 O O . VAL B 1 1068 ? 62.219 42.938 14.227 1 18.36 1068 VAL B O 1
ATOM 16603 N N . ASP B 1 1069 ? 61.344 41.562 15.812 1 16.78 1069 ASP B N 1
ATOM 16604 C CA . ASP B 1 1069 ? 62.312 40.469 15.961 1 16.78 1069 ASP B CA 1
ATOM 16605 C C . ASP B 1 1069 ? 62.188 39.438 14.836 1 16.78 1069 ASP B C 1
ATOM 16607 O O . ASP B 1 1069 ? 61.094 39.219 14.32 1 16.78 1069 ASP B O 1
ATOM 16611 N N . GLY B 1 1070 ? 63.25 38.875 14.312 1 17.14 1070 GLY B N 1
ATOM 16612 C CA . GLY B 1 1070 ? 63.906 38.094 13.266 1 17.14 1070 GLY B CA 1
ATOM 16613 C C . GLY B 1 1070 ? 63.656 36.594 13.359 1 17.14 1070 GLY B C 1
ATOM 16614 O O . GLY B 1 1070 ? 64.062 35.844 12.5 1 17.14 1070 GLY B O 1
ATOM 16615 N N . ASP B 1 1071 ? 62.969 35.938 14.297 1 17.14 1071 ASP B N 1
ATOM 16616 C CA . ASP B 1 1071 ? 63.5 34.594 14.359 1 17.14 1071 ASP B CA 1
ATOM 16617 C C . ASP B 1 1071 ? 63.031 33.781 13.148 1 17.14 1071 ASP B C 1
ATOM 16619 O O . ASP B 1 1071 ? 61.844 33.688 12.852 1 17.14 1071 ASP B O 1
ATOM 16623 N N . ILE B 1 1072 ? 63.781 33.469 12.227 1 17.86 1072 ILE B N 1
ATOM 16624 C CA . ILE B 1 1072 ? 63.906 32.688 11 1 17.86 1072 ILE B CA 1
ATOM 16625 C C . ILE B 1 1072 ? 63.938 31.203 11.328 1 17.86 1072 ILE B C 1
ATOM 16627 O O . ILE B 1 1072 ? 64.125 30.375 10.438 1 17.86 1072 ILE B O 1
ATOM 16631 N N . ASP B 1 1073 ? 63.656 30.594 12.438 1 16.8 1073 ASP B N 1
ATOM 16632 C CA . ASP B 1 1073 ? 64 29.172 12.5 1 16.8 1073 ASP B CA 1
ATOM 16633 C C . ASP B 1 1073 ? 63.281 28.391 11.414 1 16.8 1073 ASP B C 1
ATOM 16635 O O . ASP B 1 1073 ? 62.094 28.625 11.156 1 16.8 1073 ASP B O 1
ATOM 16639 N N . HIS B 1 1074 ? 64 27.531 10.672 1 17.55 1074 HIS B N 1
ATOM 16640 C CA . HIS B 1 1074 ? 64.25 26.562 9.609 1 17.55 1074 HIS B CA 1
ATOM 16641 C C . HIS B 1 1074 ? 63.656 25.203 9.984 1 17.55 1074 HIS B C 1
ATOM 16643 O O . HIS B 1 1074 ? 63.812 24.234 9.242 1 17.55 1074 HIS B O 1
ATOM 16649 N N . CYS B 1 1075 ? 62.625 24.969 10.734 1 15.4 1075 CYS B N 1
ATOM 16650 C CA . CYS B 1 1075 ? 62.312 23.609 10.344 1 15.4 1075 CYS B CA 1
ATOM 16651 C C . CYS B 1 1075 ? 62.125 23.5 8.836 1 15.4 1075 CYS B C 1
ATOM 16653 O O . CYS B 1 1075 ? 61.531 24.375 8.211 1 15.4 1075 CYS B O 1
#

Organism: Plasmodiophora brassicae (NCBI:txid37360)

Sequence (2150 aa):
MTSTVSGGDYVVLFIFFSLVVGTLIRHISKETRIRIPYTVLVMLFGLAWGIVVFQAKWQMGHLGGALSHVITIDPSLMFLMFLPALIFESAFTISPHIIKREMGQALLLAVPGLVIAAFLTAWACQLIFVSYNWSFEVALLFGALISATDPVAVVALLRELGSSKRLATLIEAESLLNDASSVVLFLIVQERVQGLFRPIGETFFVLFRLTLGGFMLGTLAGALCVLWIRLMFRDHLTETSATMCIAYLSFWVAESLNLQVSGVLTSVFLGLYLANHRTDMSVHDEASLDHVWHMISFVANTILFTLSGAIVARNLFSSIYSWTDFGYLIGMYVALHIIRFAAVLAMAPFIRKLGYGLSWTDSLIVVHGGLRGAIALALALKVNLDENIDKDTRDRFLFHSCGIVLLTLVINGSTMRYIVERIDRRKAATTDKPTVLGRATAFIEEETATLLASLAHDEYFRGADIERIRSHLPALGPSEPPCPNNEATRSSGDEVLTAASVAPHPMQFVTSPMGTVELPTLARVATATSGLAGEPVAALLKDGRQVVREFRHMFLLVMSASFDDMLQTGLIGAKAARVLVASCEHGLDHDSFEAQWRVLEPVLSLPSWLTALYSVRQFRSLLKPLVVSRMAIAVEIAAAFVRSVQLSAQNIIETVCSDAVEDAFILARSDLEAYVQRASDMWLTIQVRYNDLHRIIQARHLTQFVLHRELQLVLSLHKKGILEEIDCNRMRAMVEDRMRMLVRTLRAGVGLAVSIEERFHQCDIIHAMPSGVRSALFAQSQSQIVQQNAALFEVGDATTGVFVLLHGVLIVESPGGQQETYASGKVVGLYEALTGARHTCTAIAATNIEIRLLPLDVLAALIEDDDLAAMLWTYAGRSLAISAFSHVLPASTFPTSIVTSSTIWKPPPNEAFELAYPALLLSGQAWFEHGPSSTAPDAEAPCLLLPTFLLYRFSADAHVLRFTQRWELSNRRRFIGQLVIRSPLFDTAATAANGPATALGRTQSVPFARRRASAIEPGQIELARAATFANLPAWRSPRRLSEPEFFVKRKAVHGGDDDDDDDDDDGVDGDIDHCMTSTVSGGDYVVLFIFFSLVVGTLIRHISKETRIRIPYTVLVMLFGLAWGIVVFQAKWQMGHLGGALSHVITIDPSLMFLMFLPALIFESAFTISPHIIKREMGQALLLAVPGLVIAAFLTAWACQLIFVSYNWSFEVALLFGALISATDPVAVVALLRELGSSKRLATLIEAESLLNDASSVVLFLIVQERVQGLFRPIGETFFVLFRLTLGGFMLGTLAGALCVLWIRLMFRDHLTETSATMCIAYLSFWVAESLNLQVSGVLTSVFLGLYLANHRTDMSVHDEASLDHVWHMISFVANTILFTLSGAIVARNLFSSIYSWTDFGYLIGMYVALHIIRFAAVLAMAPFIRKLGYGLSWTDSLIVVHGGLRGAIALALALKVNLDENIDKDTRDRFLFHSCGIVLLTLVINGSTMRYIVERIDRRKAATTDKPTVLGRATAFIEEETATLLASLAHDEYFRGADIERIRSHLPALGPSEPPCPNNEATRSSGDEVLTAASVAPHPMQFVTSPMGTVELPTLARVATATSGLAGEPVAALLKDGRQVVREFRHMFLLVMSASFDDMLQTGLIGAKAARVLVASCEHGLDHDSFEAQWRVLEPVLSLPSWLTALYSVRQFRSLLKPLVVSRMAIAVEIAAAFVRSVQLSAQNIIETVCSDAVEDAFILARSDLEAYVQRASDMWLTIQVRYNDLHRIIQARHLTQFVLHRELQLVLSLHKKGILEEIDCNRMRAMVEDRMRMLVRTLRAGVGLAVSIEERFHQCDIIHAMPSGVRSALFAQSQSQIVQQNAALFEVGDATTGVFVLLHGVLIVESPGGQQETYASGKVVGLYEALTGARHTCTAIAATNIEIRLLPLDVLAALIEDDDLAAMLWTYAGRSLAISAFSHVLPASTFPTSIVTSSTIWKPPPNEAFELAYPALLLSGQAWFEHGPSSTAPDAEAPCLLLPTFLLYRFSADAHVLRFTQRWELSNRRRFIGQLVIRSPLFDTAATAANGPATALGRTQSVPFARRRASAIEPGQIELARAATFANLPAWRSPRRLSEPEFFVKRKAVHGGDDDDDDDDDDGVDGDIDHC

Solvent-accessible surface area (backbone atoms only — not comparable to full-atom values): 115932 Å² total; per-residue (Å²): 130,81,62,72,77,48,75,64,54,27,50,52,49,40,53,38,50,41,46,44,50,41,42,48,49,50,50,50,34,68,72,69,62,53,77,55,47,66,65,45,54,36,19,49,47,16,25,51,54,19,33,42,34,66,70,66,60,40,57,64,62,67,60,31,51,12,51,63,58,55,72,69,54,58,47,69,50,52,44,66,69,37,45,36,54,46,40,22,48,57,28,38,70,43,58,53,70,58,47,65,45,34,42,65,41,23,46,47,49,17,42,62,25,33,53,50,32,11,52,51,40,18,52,46,40,62,68,65,44,62,88,72,69,66,52,69,56,56,25,34,33,51,14,20,39,63,55,26,36,39,34,68,62,52,38,51,49,35,60,72,69,37,57,57,69,66,58,36,48,42,51,48,48,21,24,60,45,14,43,38,44,20,53,52,47,26,54,57,36,46,38,45,67,68,68,50,81,68,57,69,69,54,50,50,48,51,51,46,40,23,52,54,40,4,43,50,51,6,39,49,52,22,51,52,49,50,54,53,46,64,72,50,78,88,46,55,68,49,49,44,49,47,52,53,24,50,40,47,50,52,29,45,47,23,55,60,66,70,65,62,23,34,28,60,38,17,25,35,34,22,14,41,45,42,30,65,45,47,58,61,43,53,61,86,31,47,62,56,43,51,50,49,45,50,48,50,36,50,53,41,49,39,48,51,31,23,52,51,16,24,53,32,32,57,55,60,74,40,86,84,64,54,71,65,55,53,50,46,43,56,51,49,52,54,46,49,53,51,40,44,43,48,29,52,57,69,43,39,74,59,32,48,74,29,61,88,41,66,53,74,70,56,47,52,48,56,47,58,44,59,18,35,42,69,67,37,49,36,54,34,51,49,47,53,68,36,81,86,50,60,65,70,60,26,53,50,48,34,30,46,47,39,47,44,28,49,48,30,33,57,52,38,47,41,45,43,58,58,53,52,50,55,51,48,52,54,50,52,74,70,46,78,76,60,66,64,58,54,32,44,51,49,39,52,52,49,54,48,51,51,48,53,58,57,42,54,70,31,82,83,27,51,59,27,60,57,67,61,49,52,69,68,52,70,72,94,64,82,78,70,72,81,67,80,76,80,72,69,82,75,67,72,77,76,62,67,80,69,62,77,75,67,79,61,69,70,71,76,58,83,60,67,62,85,32,53,64,77,56,80,64,64,60,63,51,51,59,51,49,62,71,62,64,64,74,73,69,58,73,60,34,66,71,32,48,52,48,22,46,49,42,40,40,41,48,38,38,15,30,38,27,42,44,53,51,32,42,65,43,34,60,39,53,42,69,37,41,49,51,52,42,49,20,28,53,50,11,59,73,66,51,31,71,64,52,19,44,64,59,47,52,62,59,62,42,80,51,68,66,57,55,57,47,51,69,36,76,86,41,30,75,74,42,42,63,57,53,51,52,46,50,51,40,24,46,48,39,27,51,49,51,49,50,24,53,56,51,33,51,51,53,43,51,58,51,47,53,41,77,88,46,42,63,36,46,52,53,38,48,54,64,48,46,60,54,42,51,52,32,50,50,50,38,49,48,44,41,46,74,39,42,68,59,44,25,52,50,28,36,50,26,49,52,39,29,51,52,43,50,46,48,50,48,49,51,48,36,33,59,50,18,75,34,51,71,46,58,37,52,53,52,48,49,53,53,51,51,49,53,50,48,50,55,52,48,61,69,61,57,66,81,67,76,63,51,71,65,52,46,51,41,59,14,66,74,45,45,76,43,58,70,74,57,38,55,52,49,58,71,66,33,43,82,43,75,45,51,57,74,36,63,79,46,44,61,67,37,77,59,67,30,32,37,35,30,64,35,28,35,35,35,35,33,39,86,86,70,47,74,43,79,44,50,46,33,42,72,44,48,50,55,28,49,74,71,68,38,50,34,72,37,28,32,32,20,71,21,63,23,39,29,34,38,36,40,53,68,58,50,55,60,45,48,71,37,65,68,53,28,49,50,51,50,35,51,36,45,37,52,48,47,48,61,54,38,62,73,70,37,47,42,77,73,51,54,62,60,37,52,69,57,38,45,63,41,69,60,63,56,81,40,74,44,73,47,88,33,46,26,35,32,62,32,43,37,33,34,67,59,84,73,87,79,78,84,68,65,66,38,56,47,43,32,80,40,68,54,49,100,52,31,37,26,36,32,76,66,22,36,30,37,34,35,75,47,80,71,68,60,63,66,41,65,64,41,48,54,50,52,39,56,64,41,83,70,31,80,58,74,78,83,84,78,78,75,79,82,80,76,79,84,79,77,79,72,81,74,80,77,80,76,83,82,76,86,84,81,88,74,87,75,66,93,71,73,94,67,93,71,89,70,97,77,89,80,78,75,74,77,78,77,74,76,75,80,69,71,79,70,81,71,75,81,69,79,78,79,80,76,75,82,75,87,85,89,84,85,85,90,80,86,79,75,87,136,130,80,62,72,77,48,75,62,52,28,50,54,49,42,54,37,48,41,46,43,51,40,42,50,49,50,51,48,34,65,72,67,62,52,78,54,46,66,65,44,54,36,20,50,48,15,25,51,54,21,33,41,33,66,70,66,62,39,57,64,62,68,61,30,50,13,52,63,59,54,71,70,54,57,48,70,53,54,46,67,69,38,44,35,54,46,41,22,48,57,28,38,69,44,57,53,69,59,47,67,44,34,43,64,41,22,47,46,50,16,43,63,24,33,54,49,32,11,51,52,40,18,53,46,41,61,68,66,44,62,87,72,70,66,53,68,55,57,25,33,33,52,13,20,39,62,54,23,37,38,35,68,62,50,39,52,49,36,59,72,70,37,54,59,67,64,59,37,47,44,51,48,48,20,26,59,45,15,43,38,42,20,54,52,50,26,54,56,37,46,38,45,67,68,65,50,80,68,58,69,71,55,50,52,47,50,50,47,37,23,51,54,40,5,42,50,51,6,40,49,53,22,49,51,50,50,56,53,45,64,71,50,78,86,46,55,69,50,49,42,50,49,53,53,23,51,39,48,50,53,30,47,47,23,55,62,66,70,63,63,23,34,28,61,38,17,25,35,34,21,14,41,45,42,30,66,47,48,59,62,44,54,62,87,32,48,62,55,43,51,50,49,46,51,50,52,36,52,54,42,50,40,48,50,30,23,50,51,17,24,53,32,31,57,55,60,72,41,86,85,63,53,72,66,55,52,51,47,42,55,50,48,52,54,46,50,52,52,39,43,43,48,29,51,58,69,44,39,74,60,32,49,73,30,61,89,41,65,52,73,70,55,48,51,49,56,47,58,44,58,19,35,41,69,67,36,48,37,53,32,50,50,48,52,69,36,81,86,49,60,65,67,59,26,51,51,48,34,31,45,47,39,48,44,28,50,48,29,32,57,52,39,46,40,45,43,59,58,53,52,51,55,52,49,53,53,50,51,75,69,47,78,77,60,65,64,58,54,32,44,51,47,38,51,53,48,52,46,51,52,48,52,58,55,42,55,70,30,84,82,27,50,59,28,59,59,67,62,49,51,70,67,52,72,72,94,63,81,78,70,74,80,67,82,74,79,73,69,81,75,66,70,78,77,61,66,81,70,63,76,75,68,78,60,68,70,71,77,58,82,60,68,61,85,32,54,63,77,56,80,64,64,62,64,51,50,61,53,49,62,71,62,65,65,76,74,68,59,75,60,34,66,70,34,48,52,48,22,46,49,42,40,39,42,49,40,37,15,30,36,28,41,44,52,50,32,41,65,43,34,60,42,55,42,70,37,38,50,53,52,41,50,20,31,53,50,9,58,75,68,53,30,70,64,52,20,44,64,58,48,52,64,59,62,42,78,51,69,66,57,55,57,47,51,70,35,76,86,41,30,75,76,41,44,64,56,53,49,53,47,50,52,41,24,45,49,40,27,51,50,49,50,50,26,53,55,51,31,53,50,54,42,50,61,51,46,55,42,79,90,46,41,64,36,46,52,54,38,49,55,63,48,45,58,54,42,50,52,31,51,49,49,36,49,50,44,41,47,74,39,41,69,59,46,24,51,51,28,35,50,26,49,51,40,28,51,52,45,50,47,48,51,48,50,51,49,37,34,59,51,18,75,36,51,70,44,58,35,52,52,51,47,50,54,51,51,50,50,51,50,48,49,54,52,47,60,68,63,56,66,83,68,77,62,51,72,67,51,46,53,43,59,14,66,74,44,45,76,42,60,69,73,57,39,55,51,49,57,71,66,32,42,81,43,76,44,53,57,74,36,64,80,45,45,59,66,36,79,60,66,30,31,38,36,30,63,37,28,33,34,35,35,33,40,86,85,70,46,74,43,78,43,50,46,36,42,72,46,50,49,54,30,49,74,72,67,37,49,32,72,38,28,33,30,21,72,20,62,24,41,29,34,36,37,40,53,68,59,51,54,59,44,50,71,38,65,67,53,30,47,50,51,51,34,51,37,46,36,53,49,46,48,62,55,37,63,73,69,38,48,40,76,74,51,53,60,60,37,53,70,59,37,45,61,41,70,60,61,55,83,41,73,43,75,46,89,31,45,26,34,33,62,32,44,34,31,33,61,66,68,80,82,79,76,83,68,65,65,37,57,48,44,30,79,40,68,54,48,99,51,32,37,27,36,34,75,67,23,36,30,34,35,36,74,49,79,71,69,59,62,68,42,65,65,42,48,55,49,54,39,53,65,43,84,70,33,80,59,76,77,83,86,78,78,76,78,84,82,74,81,81,77,78,80,72,81,73,81,77,80,77,84,80,77,85,82,82,87,74,83,81,66,86,72,72,92,67,90,70,83,76,82,75,86,86,79,80,78,79,78,78,75,77,77,83,69,72,81,70,81,72,76,83,72,87,78,78,75,82,74,84,76,70,86,78,85,71,89,79,71,89,68,88,70,125

pLDDT: mean 71.64, std 23.76, range [15.27, 97.0]